Protein 9F1F (pdb70)

GO terms:
  GO:0005886 plasma membrane (C, IDA)
  GO:0048032 galacturonate binding (F, IDA)

Solvent-accessible surface area: 3442 Å² total; per-residue (Å²): 175,158,148,133,59,116,82,83,46,143,143,30,105,67,102,91,78,51,101,72,10,54,33,27,53,193,54,108,77,19,77,72,90,122,140,41,88,85,114

Radius of gyration: 12.89 Å; Cα contacts (8 Å, |Δi|>4): 8; chains: 1; bounding box: 40×14×13 Å

Foldseek 3Di:
DVVVVVVVVVVVVVVVVLVVVVVVCVVVVVDPSDDDPVD

B-factor: mean 1.84, std 1.48, range [0.18, 6.9]

Structure (mmCIF, N/CA/C/O backbone):
data_9F1F
#
_entry.id   9F1F
#
loop_
_atom_site.group_PDB
_atom_site.id
_atom_site.type_symbol
_atom_site.label_atom_id
_atom_site.label_alt_id
_atom_site.label_comp_id
_atom_site.label_asym_id
_atom_site.label_entity_id
_atom_site.label_seq_id
_atom_site.pdbx_PDB_ins_code
_atom_site.Cartn_x
_atom_site.Cartn_y
_atom_site.Cartn_z
_atom_site.occupancy
_atom_site.B_iso_or_equiv
_atom_site.auth_seq_id
_atom_site.auth_comp_id
_atom_site.auth_asym_id
_atom_site.auth_atom_id
_atom_site.pdbx_PDB_model_num
ATOM 1 N N . GLU A 1 1 ? 22.721 1.228 -3.962 1.00 1.40 160 GLU A N 1
ATOM 2 C CA . GLU A 1 1 ? 21.662 0.232 -4.271 1.00 1.26 160 GLU A CA 1
ATOM 3 C C . GLU A 1 1 ? 21.118 -0.393 -2.986 1.00 1.27 160 GLU A C 1
ATOM 4 O O . GLU A 1 1 ? 19.975 -0.855 -2.942 1.00 1.79 160 GLU A O 1
ATOM 18 N N . GLU A 1 2 ? 21.929 -0.415 -1.937 1.00 1.06 161 GLU A N 1
ATOM 19 C CA . GLU A 1 2 ? 21.461 -0.867 -0.635 1.00 1.03 161 GLU A CA 1
ATOM 20 C C . GLU A 1 2 ? 20.425 0.111 -0.098 1.00 0.88 161 GLU A C 1
ATOM 21 O O . GLU A 1 2 ? 19.433 -0.286 0.516 1.00 0.79 161 GLU A O 1
ATOM 33 N N . LYS A 1 3 ? 20.665 1.391 -0.352 1.00 0.90 162 LYS A N 1
ATOM 34 C CA . LYS A 1 3 ? 19.699 2.434 -0.045 1.00 0.81 162 LYS A CA 1
ATOM 35 C C . LYS A 1 3 ? 18.436 2.245 -0.876 1.00 0.66 162 LYS A C 1
ATOM 36 O O . LYS A 1 3 ? 17.331 2.414 -0.373 1.00 0.55 162 LYS A O 1
ATOM 55 N N . ARG A 1 4 ? 18.611 1.898 -2.151 1.00 0.71 163 ARG A N 1
ATOM 56 C CA . ARG A 1 4 ? 17.493 1.565 -3.022 1.00 0.67 163 ARG A CA 1
ATOM 57 C C . ARG A 1 4 ? 16.572 0.558 -2.354 1.00 0.55 163 ARG A C 1
ATOM 58 O O . ARG A 1 4 ? 15.359 0.744 -2.291 1.00 0.48 163 ARG A O 1
ATOM 79 N N . ALA A 1 5 ? 17.175 -0.504 -1.851 1.00 0.60 164 ALA A N 1
ATOM 80 C CA . ALA A 1 5 ? 16.447 -1.572 -1.185 1.00 0.58 164 ALA A CA 1
ATOM 81 C C . ALA A 1 5 ? 15.734 -1.064 0.063 1.00 0.47 164 ALA A C 1
ATOM 82 O O . ALA A 1 5 ? 14.710 -1.608 0.467 1.00 0.47 164 ALA A O 1
ATOM 89 N N . MET A 1 6 ? 16.271 -0.012 0.661 1.00 0.47 165 MET A N 1
ATOM 90 C CA . MET A 1 6 ? 15.634 0.616 1.811 1.00 0.47 165 MET A CA 1
ATOM 91 C C . MET A 1 6 ? 14.461 1.456 1.349 1.00 0.36 165 MET A C 1
ATOM 92 O O . MET A 1 6 ? 13.409 1.487 1.983 1.00 0.38 165 MET A O 1
ATOM 106 N N . ILE A 1 7 ? 14.649 2.108 0.221 1.00 0.31 166 ILE A N 1
ATOM 107 C CA . ILE A 1 7 ? 13.615 2.921 -0.378 1.00 0.28 166 ILE A CA 1
ATOM 108 C C . ILE A 1 7 ? 12.468 2.038 -0.843 1.00 0.20 166 ILE A C 1
ATOM 109 O O . ILE A 1 7 ? 11.297 2.378 -0.691 1.00 0.21 166 ILE A O 1
ATOM 125 N N . GLU A 1 8 ? 12.812 0.884 -1.387 1.00 0.22 167 GLU A N 1
ATOM 126 C CA . GLU A 1 8 ? 11.807 -0.048 -1.865 1.00 0.28 167 GLU A CA 1
ATOM 127 C C . GLU A 1 8 ? 11.312 -0.948 -0.751 1.00 0.28 167 GLU A C 1
ATOM 128 O O . GLU A 1 8 ? 10.473 -1.815 -0.967 1.00 0.35 167 GLU A O 1
ATOM 140 N N . ALA A 1 9 ? 11.836 -0.736 0.436 1.00 0.26 168 ALA A N 1
ATOM 141 C CA . ALA A 1 9 ? 11.260 -1.315 1.630 1.00 0.34 168 ALA A CA 1
ATOM 142 C C . ALA A 1 9 ? 10.188 -0.380 2.152 1.00 0.30 168 ALA A C 1
ATOM 143 O O . ALA A 1 9 ? 9.376 -0.734 3.005 1.00 0.40 168 ALA A O 1
ATOM 150 N N . LYS A 1 10 ? 10.209 0.829 1.616 1.00 0.22 169 LYS A N 1
ATOM 151 C CA . LYS A 1 10 ? 9.219 1.842 1.928 1.00 0.25 169 LYS A CA 1
ATOM 152 C C . LYS A 1 10 ? 8.174 1.884 0.837 1.00 0.24 169 LYS A C 1
ATOM 153 O O . LYS A 1 10 ? 6.979 1.915 1.113 1.00 0.28 169 LYS A O 1
ATOM 172 N N . ARG A 1 11 ? 8.633 1.891 -0.407 1.00 0.25 170 ARG A N 1
ATOM 173 C CA . ARG A 1 11 ? 7.748 1.701 -1.537 1.00 0.31 170 ARG A CA 1
ATOM 174 C C . ARG A 1 11 ? 7.116 0.339 -1.444 1.00 0.28 170 ARG A C 1
ATOM 175 O O . ARG A 1 11 ? 5.934 0.169 -1.704 1.00 0.32 170 ARG A O 1
ATOM 196 N N . GLY A 1 12 ? 7.926 -0.628 -1.058 1.00 0.25 171 GLY A N 1
ATOM 197 C CA . GLY A 1 12 ? 7.439 -1.964 -0.843 1.00 0.28 171 GLY A CA 1
ATOM 198 C C . GLY A 1 12 ? 6.387 -1.990 0.235 1.00 0.25 171 GLY A C 1
ATOM 199 O O . GLY A 1 12 ? 5.383 -2.681 0.120 1.00 0.29 171 GLY A O 1
ATOM 203 N N . GLU A 1 13 ? 6.617 -1.197 1.271 1.00 0.23 172 GLU A N 1
ATOM 204 C CA . GLU A 1 13 ? 5.682 -1.064 2.377 1.00 0.25 172 GLU A CA 1
ATOM 205 C C . GLU A 1 13 ? 4.417 -0.337 1.920 1.00 0.26 172 GLU A C 1
ATOM 206 O O . GLU A 1 13 ? 3.313 -0.617 2.387 1.00 0.28 172 GLU A O 1
ATOM 218 N N . ASP A 1 14 ? 4.591 0.598 0.999 1.00 0.28 173 ASP A N 1
ATOM 219 C CA . ASP A 1 14 ? 3.485 1.387 0.470 1.00 0.34 173 ASP A CA 1
ATOM 220 C C . ASP A 1 14 ? 2.677 0.587 -0.533 1.00 0.33 173 ASP A C 1
ATOM 221 O O . ASP A 1 14 ? 1.458 0.711 -0.607 1.00 0.35 173 ASP A O 1
ATOM 230 N N . LEU A 1 15 ? 3.366 -0.230 -1.301 1.00 0.33 174 LEU A N 1
ATOM 231 C CA . LEU A 1 15 ? 2.722 -1.169 -2.204 1.00 0.36 174 LEU A CA 1
ATOM 232 C C . LEU A 1 15 ? 2.035 -2.244 -1.390 1.00 0.32 174 LEU A C 1
ATOM 233 O O . LEU A 1 15 ? 0.970 -2.734 -1.742 1.00 0.34 174 LEU A O 1
ATOM 249 N N . LEU A 1 16 ? 2.670 -2.589 -0.287 1.00 0.29 175 LEU A N 1
ATOM 250 C CA . LEU A 1 16 ? 2.113 -3.498 0.692 1.00 0.29 175 LEU A CA 1
ATOM 251 C C . LEU A 1 16 ? 0.885 -2.883 1.337 1.00 0.27 175 LEU A C 1
ATOM 252 O O . LEU A 1 16 ? -0.030 -3.576 1.777 1.00 0.31 175 LEU A O 1
ATOM 268 N N . LYS A 1 17 ? 0.887 -1.568 1.382 1.00 0.27 176 LYS A N 1
ATOM 269 C CA . LYS A 1 17 ? -0.233 -0.806 1.868 1.00 0.29 176 LYS A CA 1
ATOM 270 C C . LYS A 1 17 ? -1.306 -0.786 0.808 1.00 0.29 176 LYS A C 1
ATOM 271 O O . LYS A 1 17 ? -2.486 -0.929 1.082 1.00 0.30 176 LYS A O 1
ATOM 290 N N . ALA A 1 18 ? -0.864 -0.620 -0.415 1.00 0.32 177 ALA A N 1
ATOM 291 C CA . ALA A 1 18 ? -1.759 -0.549 -1.549 1.00 0.36 177 ALA A CA 1
ATOM 292 C C . ALA A 1 18 ? -2.390 -1.901 -1.813 1.00 0.32 177 ALA A C 1
ATOM 293 O O . ALA A 1 18 ? -3.518 -1.993 -2.293 1.00 0.33 177 ALA A O 1
ATOM 300 N N . GLU A 1 19 ? -1.661 -2.951 -1.477 1.00 0.30 178 GLU A N 1
ATOM 301 C CA . GLU A 1 19 ? -2.178 -4.296 -1.603 1.00 0.30 178 GLU A CA 1
ATOM 302 C C . GLU A 1 19 ? -3.077 -4.595 -0.417 1.00 0.23 178 GLU A C 1
ATOM 303 O O . GLU A 1 19 ? -3.928 -5.478 -0.458 1.00 0.23 178 GLU A O 1
ATOM 315 N N . GLU A 1 20 ? -2.843 -3.857 0.647 1.00 0.22 179 GLU A N 1
ATOM 316 C CA . GLU A 1 20 ? -3.677 -3.887 1.820 1.00 0.25 179 GLU A CA 1
ATOM 317 C C . GLU A 1 20 ? -4.995 -3.202 1.529 1.00 0.24 179 GLU A C 1
ATOM 318 O O . GLU A 1 20 ? -6.054 -3.679 1.918 1.00 0.28 179 GLU A O 1
ATOM 330 N N . LEU A 1 21 ? -4.926 -2.077 0.835 1.00 0.26 180 LEU A N 1
ATOM 331 C CA . LEU A 1 21 ? -6.126 -1.424 0.370 1.00 0.31 180 LEU A CA 1
ATOM 332 C C . LEU A 1 21 ? -6.771 -2.282 -0.676 1.00 0.35 180 LEU A C 1
ATOM 333 O O . LEU A 1 21 ? -7.972 -2.269 -0.833 1.00 0.70 180 LEU A O 1
ATOM 349 N N . ALA A 1 22 ? -5.965 -3.071 -1.348 1.00 0.21 181 ALA A N 1
ATOM 350 C CA . ALA A 1 22 ? -6.484 -4.045 -2.274 1.00 0.24 181 ALA A CA 1
ATOM 351 C C . ALA A 1 22 ? -7.191 -5.132 -1.489 1.00 0.21 181 ALA A C 1
ATOM 352 O O . ALA A 1 22 ? -8.205 -5.671 -1.918 1.00 0.31 181 ALA A O 1
ATOM 359 N N . ALA A 1 23 ? -6.649 -5.421 -0.310 1.00 0.21 182 ALA A N 1
ATOM 360 C CA . ALA A 1 23 ? -7.232 -6.407 0.583 1.00 0.34 182 ALA A CA 1
ATOM 361 C C . ALA A 1 23 ? -8.530 -5.891 1.202 1.00 0.39 182 ALA A C 1
ATOM 362 O O . ALA A 1 23 ? -9.372 -6.666 1.652 1.00 0.57 182 ALA A O 1
ATOM 369 N N . LYS A 1 24 ? -8.686 -4.577 1.228 1.00 0.36 183 LYS A N 1
ATOM 370 C CA . LYS A 1 24 ? -9.913 -3.968 1.714 1.00 0.48 183 LYS A CA 1
ATOM 371 C C . LYS A 1 24 ? -10.886 -3.780 0.578 1.00 0.50 183 LYS A C 1
ATOM 372 O O . LYS A 1 24 ? -12.053 -4.136 0.660 1.00 0.61 183 LYS A O 1
ATOM 391 N N . TYR A 1 25 ? -10.373 -3.199 -0.475 1.00 0.44 184 TYR A N 1
ATOM 392 C CA . TYR A 1 25 ? -11.158 -2.798 -1.620 1.00 0.51 184 TYR A CA 1
ATOM 393 C C . TYR A 1 25 ? -11.654 -3.985 -2.431 1.00 0.56 184 TYR A C 1
ATOM 394 O O . TYR A 1 25 ? -12.605 -3.852 -3.199 1.00 0.73 184 TYR A O 1
ATOM 412 N N . ARG A 1 26 ? -11.015 -5.141 -2.267 1.00 0.52 185 ARG A N 1
ATOM 413 C CA . ARG A 1 26 ? -11.562 -6.384 -2.796 1.00 0.65 185 ARG A CA 1
ATOM 414 C C . ARG A 1 26 ? -12.932 -6.636 -2.176 1.00 0.78 185 ARG A C 1
ATOM 415 O O . ARG A 1 26 ? -13.765 -7.358 -2.722 1.00 0.93 185 ARG A O 1
ATOM 436 N N . ALA A 1 27 ? -13.141 -6.021 -1.021 1.00 0.81 186 ALA A N 1
ATOM 437 C CA . ALA A 1 27 ? -14.430 -5.998 -0.375 1.00 1.05 186 ALA A CA 1
ATOM 438 C C . ALA A 1 27 ? -15.116 -4.690 -0.732 1.00 1.15 186 ALA A C 1
ATOM 439 O O . ALA A 1 27 ? -14.912 -3.669 -0.076 1.00 1.55 186 ALA A O 1
ATOM 446 N N . THR A 1 28 ? -15.895 -4.731 -1.802 1.00 1.29 187 THR A N 1
ATOM 447 C CA . THR A 1 28 ? -16.561 -3.558 -2.368 1.00 1.49 187 THR A CA 1
ATOM 448 C C . THR A 1 28 ? -17.410 -2.794 -1.342 1.00 1.47 187 THR A C 1
ATOM 449 O O . THR A 1 28 ? -17.838 -1.665 -1.598 1.00 1.63 187 THR A O 1
ATOM 460 N N . GLY A 1 29 ? -17.647 -3.408 -0.191 1.00 1.91 188 GLY A N 1
ATOM 461 C CA . GLY A 1 29 ? -18.288 -2.716 0.915 1.00 2.73 188 GLY A CA 1
ATOM 462 C C . GLY A 1 29 ? -17.524 -1.464 1.315 1.00 2.90 188 GLY A C 1
ATOM 463 O O . GLY A 1 29 ? -18.082 -0.538 1.906 1.00 3.61 188 GLY A O 1
ATOM 467 N N . THR A 1 30 ? -16.241 -1.440 0.978 1.00 2.54 189 THR A N 1
ATOM 468 C CA . THR A 1 30 ? -15.402 -0.272 1.177 1.00 2.84 189 THR A CA 1
ATOM 469 C C . THR A 1 30 ? -15.638 0.733 0.054 1.00 2.85 189 THR A C 1
ATOM 470 O O . THR A 1 30 ? -14.720 1.101 -0.675 1.00 3.29 189 THR A O 1
ATOM 481 N N . ALA A 1 31 ? -16.881 1.166 -0.064 1.00 2.63 190 ALA A N 1
ATOM 482 C CA . ALA A 1 31 ? -17.329 2.013 -1.173 1.00 2.90 190 ALA A CA 1
ATOM 483 C C . ALA A 1 31 ? -16.538 3.325 -1.350 1.00 3.13 190 ALA A C 1
ATOM 484 O O . ALA A 1 31 ? -16.246 3.695 -2.487 1.00 3.49 190 ALA A O 1
ATOM 491 N N . PRO A 1 32 ? -16.188 4.059 -0.262 1.00 3.16 191 PRO A N 1
ATOM 492 C CA . PRO A 1 32 ? -15.514 5.365 -0.374 1.00 3.50 191 PRO A CA 1
ATOM 493 C C . PRO A 1 32 ? -14.310 5.371 -1.321 1.00 3.41 191 PRO A C 1
ATOM 494 O O . PRO A 1 32 ? -14.202 6.258 -2.170 1.00 3.85 191 PRO A O 1
ATOM 505 N N . LYS A 1 33 ? -13.416 4.389 -1.178 1.00 3.02 192 LYS A N 1
ATOM 506 C CA . LYS A 1 33 ? -12.168 4.364 -1.943 1.00 3.17 192 LYS A CA 1
ATOM 507 C C . LYS A 1 33 ? -11.412 5.664 -1.739 1.00 3.35 192 LYS A C 1
ATOM 508 O O . LYS A 1 33 ? -11.264 6.480 -2.654 1.00 3.80 192 LYS A O 1
ATOM 527 N N . LYS A 1 34 ? -10.942 5.834 -0.524 1.00 3.14 193 LYS A N 1
ATOM 528 C CA . LYS A 1 34 ? -10.306 7.065 -0.093 1.00 3.35 193 LYS A CA 1
ATOM 529 C C . LYS A 1 34 ? -9.739 6.854 1.295 1.00 2.92 193 LYS A C 1
ATOM 530 O O . LYS A 1 34 ? -9.821 5.755 1.829 1.00 2.94 193 LYS A O 1
ATOM 549 N N . ILE A 1 35 ? -9.172 7.895 1.877 1.00 2.91 194 ILE A N 1
ATOM 550 C CA . ILE A 1 35 ? -8.843 7.862 3.287 1.00 2.74 194 ILE A CA 1
ATOM 551 C C . ILE A 1 35 ? -10.132 7.803 4.090 1.00 2.88 194 ILE A C 1
ATOM 552 O O . ILE A 1 35 ? -10.880 8.778 4.165 1.00 3.52 194 ILE A O 1
ATOM 568 N N . LEU A 1 36 ? -10.405 6.638 4.638 1.00 2.77 195 LEU A N 1
ATOM 569 C CA . LEU A 1 36 ? -11.628 6.399 5.375 1.00 3.24 195 LEU A CA 1
ATOM 570 C C . LEU A 1 36 ? -11.295 5.787 6.729 1.00 3.60 195 LEU A C 1
ATOM 571 O O . LEU A 1 36 ? -10.123 5.694 7.098 1.00 3.95 195 LEU A O 1
ATOM 587 N N . GLY A 1 37 ? -12.319 5.365 7.459 1.00 4.04 196 GLY A N 1
ATOM 588 C CA . GLY A 1 37 ? -12.129 4.845 8.805 1.00 4.82 196 GLY A CA 1
ATOM 589 C C . GLY A 1 37 ? -11.593 3.425 8.825 1.00 4.86 196 GLY A C 1
ATOM 590 O O . GLY A 1 37 ? -12.016 2.604 9.637 1.00 5.59 196 GLY A O 1
ATOM 594 N N . ILE A 1 38 ? -10.667 3.152 7.922 1.00 4.38 197 ILE A N 1
ATOM 595 C CA . ILE A 1 38 ? -9.992 1.869 7.832 1.00 4.67 197 ILE A CA 1
ATOM 596 C C . ILE A 1 38 ? -8.937 1.936 6.729 1.00 4.06 197 ILE A C 1
ATOM 597 O O . ILE A 1 38 ? -9.207 1.659 5.560 1.00 4.27 197 ILE A O 1
ATOM 613 N N . PHE A 1 39 ? -7.734 2.331 7.105 1.00 3.68 198 PHE A N 1
ATOM 614 C CA . PHE A 1 39 ? -6.693 2.609 6.127 1.00 3.35 198 PHE A CA 1
ATOM 615 C C . PHE A 1 39 ? -5.324 2.447 6.776 1.00 4.02 198 PHE A C 1
ATOM 616 O O . PHE A 1 39 ? -4.758 1.333 6.715 1.00 4.41 198 PHE A O 1
ATOM 634 N N . GLU A 1 1 ? 22.558 1.008 -4.052 1.00 1.40 160 GLU A N 2
ATOM 635 C CA . GLU A 1 1 ? 21.446 0.057 -4.309 1.00 1.26 160 GLU A CA 2
ATOM 636 C C . GLU A 1 1 ? 20.851 -0.444 -2.994 1.00 1.27 160 GLU A C 2
ATOM 637 O O . GLU A 1 1 ? 19.659 -0.735 -2.918 1.00 1.79 160 GLU A O 2
ATOM 651 N N . GLU A 1 2 ? 21.680 -0.542 -1.960 1.00 1.06 161 GLU A N 2
ATOM 652 C CA . GLU A 1 2 ? 21.202 -0.914 -0.632 1.00 1.03 161 GLU A CA 2
ATOM 653 C C . GLU A 1 2 ? 20.144 0.069 -0.162 1.00 0.88 161 GLU A C 2
ATOM 654 O O . GLU A 1 2 ? 19.090 -0.329 0.335 1.00 0.79 161 GLU A O 2
ATOM 666 N N . LYS A 1 3 ? 20.425 1.353 -0.337 1.00 0.90 162 LYS A N 2
ATOM 667 C CA . LYS A 1 3 ? 19.455 2.384 -0.015 1.00 0.81 162 LYS A CA 2
ATOM 668 C C . LYS A 1 3 ? 18.237 2.260 -0.917 1.00 0.66 162 LYS A C 2
ATOM 669 O O . LYS A 1 3 ? 17.114 2.421 -0.461 1.00 0.55 162 LYS A O 2
ATOM 688 N N . ARG A 1 4 ? 18.466 1.974 -2.198 1.00 0.71 163 ARG A N 2
ATOM 689 C CA . ARG A 1 4 ? 17.378 1.720 -3.129 1.00 0.67 163 ARG A CA 2
ATOM 690 C C . ARG A 1 4 ? 16.429 0.675 -2.569 1.00 0.55 163 ARG A C 2
ATOM 691 O O . ARG A 1 4 ? 15.228 0.902 -2.457 1.00 0.48 163 ARG A O 2
ATOM 712 N N . ALA A 1 5 ? 16.994 -0.465 -2.217 1.00 0.60 164 ALA A N 2
ATOM 713 C CA . ALA A 1 5 ? 16.231 -1.577 -1.678 1.00 0.58 164 ALA A CA 2
ATOM 714 C C . ALA A 1 5 ? 15.532 -1.183 -0.384 1.00 0.47 164 ALA A C 2
ATOM 715 O O . ALA A 1 5 ? 14.430 -1.645 -0.096 1.00 0.47 164 ALA A O 2
ATOM 722 N N . MET A 1 6 ? 16.174 -0.315 0.378 1.00 0.47 165 MET A N 2
ATOM 723 C CA . MET A 1 6 ? 15.599 0.208 1.606 1.00 0.47 165 MET A CA 2
ATOM 724 C C . MET A 1 6 ? 14.431 1.129 1.291 1.00 0.36 165 MET A C 2
ATOM 725 O O . MET A 1 6 ? 13.409 1.129 1.978 1.00 0.38 165 MET A O 2
ATOM 739 N N . ILE A 1 7 ? 14.581 1.887 0.225 1.00 0.31 166 ILE A N 2
ATOM 740 C CA . ILE A 1 7 ? 13.542 2.781 -0.236 1.00 0.28 166 ILE A CA 2
ATOM 741 C C . ILE A 1 7 ? 12.388 1.976 -0.811 1.00 0.20 166 ILE A C 2
ATOM 742 O O . ILE A 1 7 ? 11.222 2.307 -0.607 1.00 0.21 166 ILE A O 2
ATOM 758 N N . GLU A 1 8 ? 12.714 0.892 -1.497 1.00 0.22 167 GLU A N 2
ATOM 759 C CA . GLU A 1 8 ? 11.696 0.017 -2.057 1.00 0.28 167 GLU A CA 2
ATOM 760 C C . GLU A 1 8 ? 11.156 -0.931 -1.007 1.00 0.28 167 GLU A C 2
ATOM 761 O O . GLU A 1 8 ? 10.287 -1.748 -1.287 1.00 0.35 167 GLU A O 2
ATOM 773 N N . ALA A 1 9 ? 11.680 -0.820 0.192 1.00 0.26 168 ALA A N 2
ATOM 774 C CA . ALA A 1 9 ? 11.096 -1.485 1.333 1.00 0.34 168 ALA A CA 2
ATOM 775 C C . ALA A 1 9 ? 10.069 -0.566 1.961 1.00 0.30 168 ALA A C 2
ATOM 776 O O . ALA A 1 9 ? 9.232 -0.984 2.751 1.00 0.40 168 ALA A O 2
ATOM 783 N N . LYS A 1 10 ? 10.148 0.698 1.584 1.00 0.22 169 LYS A N 2
ATOM 784 C CA . LYS A 1 10 ? 9.212 1.705 2.050 1.00 0.25 169 LYS A CA 2
ATOM 785 C C . LYS A 1 10 ? 8.164 1.959 0.990 1.00 0.24 169 LYS A C 2
ATOM 786 O O . LYS A 1 10 ? 6.985 2.112 1.293 1.00 0.28 169 LYS A O 2
ATOM 805 N N . ARG A 1 11 ? 8.602 2.014 -0.258 1.00 0.25 170 ARG A N 2
ATOM 806 C CA . ARG A 1 11 ? 7.684 1.946 -1.369 1.00 0.31 170 ARG A CA 2
ATOM 807 C C . ARG A 1 11 ? 7.025 0.592 -1.348 1.00 0.28 170 ARG A C 2
ATOM 808 O O . ARG A 1 11 ? 5.836 0.460 -1.578 1.00 0.32 170 ARG A O 2
ATOM 829 N N . GLY A 1 12 ? 7.830 -0.407 -1.038 1.00 0.25 171 GLY A N 2
ATOM 830 C CA . GLY A 1 12 ? 7.330 -1.742 -0.870 1.00 0.28 171 GLY A CA 2
ATOM 831 C C . GLY A 1 12 ? 6.331 -1.817 0.255 1.00 0.25 171 GLY A C 2
ATOM 832 O O . GLY A 1 12 ? 5.335 -2.517 0.163 1.00 0.29 171 GLY A O 2
ATOM 836 N N . GLU A 1 13 ? 6.604 -1.068 1.312 1.00 0.23 172 GLU A N 2
ATOM 837 C CA . GLU A 1 13 ? 5.708 -0.977 2.455 1.00 0.25 172 GLU A CA 2
ATOM 838 C C . GLU A 1 13 ? 4.414 -0.270 2.062 1.00 0.26 172 GLU A C 2
ATOM 839 O O . GLU A 1 13 ? 3.332 -0.607 2.541 1.00 0.28 172 GLU A O 2
ATOM 851 N N . ASP A 1 14 ? 4.546 0.703 1.177 1.00 0.28 173 ASP A N 2
ATOM 852 C CA . ASP A 1 14 ? 3.415 1.493 0.706 1.00 0.34 173 ASP A CA 2
ATOM 853 C C . ASP A 1 14 ? 2.597 0.716 -0.303 1.00 0.33 173 ASP A C 2
ATOM 854 O O . ASP A 1 14 ? 1.374 0.809 -0.337 1.00 0.35 173 ASP A O 2
ATOM 863 N N . LEU A 1 15 ? 3.287 -0.044 -1.127 1.00 0.33 174 LEU A N 2
ATOM 864 C CA . LEU A 1 15 ? 2.651 -0.930 -2.081 1.00 0.36 174 LEU A CA 2
ATOM 865 C C . LEU A 1 15 ? 2.003 -2.081 -1.343 1.00 0.32 174 LEU A C 2
ATOM 866 O O . LEU A 1 15 ? 0.959 -2.588 -1.740 1.00 0.34 174 LEU A O 2
ATOM 882 N N . LEU A 1 16 ? 2.653 -2.475 -0.262 1.00 0.29 175 LEU A N 2
ATOM 883 C CA . LEU A 1 16 ? 2.127 -3.459 0.663 1.00 0.29 175 LEU A CA 2
ATOM 884 C C . LEU A 1 16 ? 0.878 -2.912 1.326 1.00 0.27 175 LEU A C 2
ATOM 885 O O . LEU A 1 16 ? -0.092 -3.618 1.566 1.00 0.31 175 LEU A O 2
ATOM 901 N N . LYS A 1 17 ? 0.920 -1.631 1.607 1.00 0.27 176 LYS A N 2
ATOM 902 C CA . LYS A 1 17 ? -0.202 -0.937 2.173 1.00 0.29 176 LYS A CA 2
ATOM 903 C C . LYS A 1 17 ? -1.289 -0.819 1.132 1.00 0.29 176 LYS A C 2
ATOM 904 O O . LYS A 1 17 ? -2.475 -0.909 1.421 1.00 0.30 176 LYS A O 2
ATOM 923 N N . ALA A 1 18 ? -0.856 -0.638 -0.091 1.00 0.32 177 ALA A N 2
ATOM 924 C CA . ALA A 1 18 ? -1.763 -0.500 -1.207 1.00 0.36 177 ALA A CA 2
ATOM 925 C C . ALA A 1 18 ? -2.373 -1.839 -1.565 1.00 0.32 177 ALA A C 2
ATOM 926 O O . ALA A 1 18 ? -3.474 -1.907 -2.100 1.00 0.33 177 ALA A O 2
ATOM 933 N N . GLU A 1 19 ? -1.653 -2.907 -1.256 1.00 0.30 178 GLU A N 2
ATOM 934 C CA . GLU A 1 19 ? -2.158 -4.247 -1.477 1.00 0.30 178 GLU A CA 2
ATOM 935 C C . GLU A 1 19 ? -3.073 -4.615 -0.321 1.00 0.23 178 GLU A C 2
ATOM 936 O O . GLU A 1 19 ? -3.946 -5.471 -0.432 1.00 0.23 178 GLU A O 2
ATOM 948 N N . GLU A 1 20 ? -2.831 -3.953 0.793 1.00 0.22 179 GLU A N 2
ATOM 949 C CA . GLU A 1 20 ? -3.697 -3.999 1.939 1.00 0.25 179 GLU A CA 2
ATOM 950 C C . GLU A 1 20 ? -5.000 -3.293 1.622 1.00 0.24 179 GLU A C 2
ATOM 951 O O . GLU A 1 20 ? -6.081 -3.788 1.925 1.00 0.28 179 GLU A O 2
ATOM 963 N N . LEU A 1 21 ? -4.893 -2.128 0.996 1.00 0.26 180 LEU A N 2
ATOM 964 C CA . LEU A 1 21 ? -6.065 -1.445 0.501 1.00 0.31 180 LEU A CA 2
ATOM 965 C C . LEU A 1 21 ? -6.695 -2.278 -0.574 1.00 0.35 180 LEU A C 2
ATOM 966 O O . LEU A 1 21 ? -7.904 -2.328 -0.688 1.00 0.70 180 LEU A O 2
ATOM 982 N N . ALA A 1 22 ? -5.864 -2.975 -1.322 1.00 0.21 181 ALA A N 2
ATOM 983 C CA . ALA A 1 22 ? -6.349 -3.875 -2.339 1.00 0.24 181 ALA A CA 2
ATOM 984 C C . ALA A 1 22 ? -7.151 -4.969 -1.672 1.00 0.21 181 ALA A C 2
ATOM 985 O O . ALA A 1 22 ? -8.213 -5.356 -2.147 1.00 0.31 181 ALA A O 2
ATOM 992 N N . ALA A 1 23 ? -6.644 -5.429 -0.533 1.00 0.21 182 ALA A N 2
ATOM 993 C CA . ALA A 1 23 ? -7.320 -6.446 0.252 1.00 0.34 182 ALA A CA 2
ATOM 994 C C . ALA A 1 23 ? -8.674 -5.946 0.736 1.00 0.39 182 ALA A C 2
ATOM 995 O O . ALA A 1 23 ? -9.673 -6.662 0.657 1.00 0.57 182 ALA A O 2
ATOM 1002 N N . LYS A 1 24 ? -8.701 -4.708 1.218 1.00 0.36 183 LYS A N 2
ATOM 1003 C CA . LYS A 1 24 ? -9.939 -4.095 1.674 1.00 0.48 183 LYS A CA 2
ATOM 1004 C C . LYS A 1 24 ? -10.878 -3.934 0.510 1.00 0.50 183 LYS A C 2
ATOM 1005 O O . LYS A 1 24 ? -12.035 -4.332 0.555 1.00 0.61 183 LYS A O 2
ATOM 1024 N N . TYR A 1 25 ? -10.340 -3.337 -0.524 1.00 0.44 184 TYR A N 2
ATOM 1025 C CA . TYR A 1 25 ? -11.070 -2.997 -1.721 1.00 0.51 184 TYR A CA 2
ATOM 1026 C C . TYR A 1 25 ? -11.682 -4.212 -2.401 1.00 0.56 184 TYR A C 2
ATOM 1027 O O . TYR A 1 25 ? -12.757 -4.115 -2.986 1.00 0.73 184 TYR A O 2
ATOM 1045 N N . ARG A 1 26 ? -10.994 -5.342 -2.346 1.00 0.52 185 ARG A N 2
ATOM 1046 C CA . ARG A 1 26 ? -11.553 -6.598 -2.827 1.00 0.65 185 ARG A CA 2
ATOM 1047 C C . ARG A 1 26 ? -12.875 -6.903 -2.145 1.00 0.78 185 ARG A C 2
ATOM 1048 O O . ARG A 1 26 ? -13.753 -7.546 -2.712 1.00 0.93 185 ARG A O 2
ATOM 1069 N N . ALA A 1 27 ? -12.992 -6.442 -0.918 1.00 0.81 186 ALA A N 2
ATOM 1070 C CA . ALA A 1 27 ? -14.200 -6.635 -0.134 1.00 1.05 186 ALA A CA 2
ATOM 1071 C C . ALA A 1 27 ? -15.137 -5.427 -0.236 1.00 1.15 186 ALA A C 2
ATOM 1072 O O . ALA A 1 27 ? -16.357 -5.569 -0.174 1.00 1.55 186 ALA A O 2
ATOM 1079 N N . THR A 1 28 ? -14.559 -4.240 -0.381 1.00 1.29 187 THR A N 2
ATOM 1080 C CA . THR A 1 28 ? -15.333 -3.010 -0.502 1.00 1.49 187 THR A CA 2
ATOM 1081 C C . THR A 1 28 ? -15.992 -2.900 -1.872 1.00 1.47 187 THR A C 2
ATOM 1082 O O . THR A 1 28 ? -17.015 -2.235 -2.043 1.00 1.63 187 THR A O 2
ATOM 1093 N N . GLY A 1 29 ? -15.405 -3.580 -2.835 1.00 1.91 188 GLY A N 2
ATOM 1094 C CA . GLY A 1 29 ? -15.850 -3.469 -4.203 1.00 2.73 188 GLY A CA 2
ATOM 1095 C C . GLY A 1 29 ? -15.164 -2.319 -4.901 1.00 2.90 188 GLY A C 2
ATOM 1096 O O . GLY A 1 29 ? -15.833 -1.458 -5.469 1.00 3.61 188 GLY A O 2
ATOM 1100 N N . THR A 1 30 ? -13.822 -2.366 -4.874 1.00 2.54 189 THR A N 2
ATOM 1101 C CA . THR A 1 30 ? -12.919 -1.297 -5.344 1.00 2.84 189 THR A CA 2
ATOM 1102 C C . THR A 1 30 ? -13.644 -0.018 -5.751 1.00 2.85 189 THR A C 2
ATOM 1103 O O . THR A 1 30 ? -13.750 0.310 -6.930 1.00 3.29 189 THR A O 2
ATOM 1114 N N . ALA A 1 31 ? -14.134 0.702 -4.754 1.00 2.63 190 ALA A N 2
ATOM 1115 C CA . ALA A 1 31 ? -14.932 1.895 -4.999 1.00 2.90 190 ALA A CA 2
ATOM 1116 C C . ALA A 1 31 ? -14.108 3.189 -4.927 1.00 3.13 190 ALA A C 2
ATOM 1117 O O . ALA A 1 31 ? -14.044 3.915 -5.916 1.00 3.49 190 ALA A O 2
ATOM 1124 N N . PRO A 1 32 ? -13.443 3.505 -3.793 1.00 3.16 191 PRO A N 2
ATOM 1125 C CA . PRO A 1 32 ? -12.781 4.809 -3.640 1.00 3.50 191 PRO A CA 2
ATOM 1126 C C . PRO A 1 32 ? -11.501 4.969 -4.472 1.00 3.41 191 PRO A C 2
ATOM 1127 O O . PRO A 1 32 ? -11.388 5.923 -5.241 1.00 3.85 191 PRO A O 2
ATOM 1138 N N . LYS A 1 33 ? -10.566 4.027 -4.343 1.00 3.02 192 LYS A N 2
ATOM 1139 C CA . LYS A 1 33 ? -9.247 4.132 -4.980 1.00 3.17 192 LYS A CA 2
ATOM 1140 C C . LYS A 1 33 ? -8.630 5.497 -4.717 1.00 3.35 192 LYS A C 2
ATOM 1141 O O . LYS A 1 33 ? -8.215 6.205 -5.637 1.00 3.80 192 LYS A O 2
ATOM 1160 N N . LYS A 1 34 ? -8.587 5.847 -3.450 1.00 3.14 193 LYS A N 2
ATOM 1161 C CA . LYS A 1 34 ? -8.099 7.145 -3.015 1.00 3.35 193 LYS A CA 2
ATOM 1162 C C . LYS A 1 34 ? -8.056 7.173 -1.499 1.00 2.92 193 LYS A C 2
ATOM 1163 O O . LYS A 1 34 ? -8.412 6.191 -0.854 1.00 2.94 193 LYS A O 2
ATOM 1182 N N . ILE A 1 35 ? -7.622 8.286 -0.937 1.00 2.91 194 ILE A N 2
ATOM 1183 C CA . ILE A 1 35 ? -7.701 8.472 0.495 1.00 2.74 194 ILE A CA 2
ATOM 1184 C C . ILE A 1 35 ? -9.143 8.724 0.903 1.00 2.88 194 ILE A C 2
ATOM 1185 O O . ILE A 1 35 ? -9.802 9.632 0.393 1.00 3.52 194 ILE A O 2
ATOM 1201 N N . LEU A 1 36 ? -9.627 7.907 1.812 1.00 2.77 195 LEU A N 2
ATOM 1202 C CA . LEU A 1 36 ? -10.998 7.982 2.264 1.00 3.24 195 LEU A CA 2
ATOM 1203 C C . LEU A 1 36 ? -11.034 7.924 3.785 1.00 3.60 195 LEU A C 2
ATOM 1204 O O . LEU A 1 36 ? -10.005 8.139 4.435 1.00 3.95 195 LEU A O 2
ATOM 1220 N N . GLY A 1 37 ? -12.207 7.664 4.351 1.00 4.04 196 GLY A N 2
ATOM 1221 C CA . GLY A 1 37 ? -12.338 7.561 5.796 1.00 4.82 196 GLY A CA 2
ATOM 1222 C C . GLY A 1 37 ? -11.388 6.539 6.391 1.00 4.86 196 GLY A C 2
ATOM 1223 O O . GLY A 1 37 ? -10.897 6.704 7.506 1.00 5.59 196 GLY A O 2
ATOM 1227 N N . ILE A 1 38 ? -11.112 5.495 5.627 1.00 4.38 197 ILE A N 2
ATOM 1228 C CA . ILE A 1 38 ? -10.190 4.454 6.047 1.00 4.67 197 ILE A CA 2
ATOM 1229 C C . ILE A 1 38 ? -9.003 4.420 5.101 1.00 4.06 197 ILE A C 2
ATOM 1230 O O . ILE A 1 38 ? -9.101 4.895 3.969 1.00 4.27 197 ILE A O 2
ATOM 1246 N N . PHE A 1 39 ? -7.890 3.877 5.566 1.00 3.68 198 PHE A N 2
ATOM 1247 C CA . PHE A 1 39 ? -6.721 3.687 4.721 1.00 3.35 198 PHE A CA 2
ATOM 1248 C C . PHE A 1 39 ? -5.634 2.983 5.518 1.00 4.02 198 PHE A C 2
ATOM 1249 O O . PHE A 1 39 ? -5.726 1.752 5.685 1.00 4.41 198 PHE A O 2
ATOM 1267 N N . GLU A 1 1 ? 22.909 4.204 -2.661 1.00 1.40 160 GLU A N 3
ATOM 1268 C CA . GLU A 1 1 ? 22.432 2.801 -2.607 1.00 1.26 160 GLU A CA 3
ATOM 1269 C C . GLU A 1 1 ? 22.268 2.391 -1.147 1.00 1.27 160 GLU A C 3
ATOM 1270 O O . GLU A 1 1 ? 22.489 3.215 -0.259 1.00 1.79 160 GLU A O 3
ATOM 1284 N N . GLU A 1 2 ? 21.874 1.134 -0.907 1.00 1.06 161 GLU A N 3
ATOM 1285 C CA . GLU A 1 2 ? 21.512 0.647 0.429 1.00 1.03 161 GLU A CA 3
ATOM 1286 C C . GLU A 1 2 ? 20.224 1.300 0.901 1.00 0.88 161 GLU A C 3
ATOM 1287 O O . GLU A 1 2 ? 19.212 0.627 1.094 1.00 0.79 161 GLU A O 3
ATOM 1299 N N . LYS A 1 3 ? 20.257 2.616 1.062 1.00 0.90 162 LYS A N 3
ATOM 1300 C CA . LYS A 1 3 ? 19.056 3.368 1.350 1.00 0.81 162 LYS A CA 3
ATOM 1301 C C . LYS A 1 3 ? 18.077 3.190 0.203 1.00 0.66 162 LYS A C 3
ATOM 1302 O O . LYS A 1 3 ? 16.876 3.180 0.403 1.00 0.55 162 LYS A O 3
ATOM 1321 N N . ARG A 1 4 ? 18.620 3.038 -0.999 1.00 0.71 163 ARG A N 3
ATOM 1322 C CA . ARG A 1 4 ? 17.835 2.714 -2.179 1.00 0.67 163 ARG A CA 3
ATOM 1323 C C . ARG A 1 4 ? 16.879 1.559 -1.907 1.00 0.55 163 ARG A C 3
ATOM 1324 O O . ARG A 1 4 ? 15.665 1.683 -2.087 1.00 0.48 163 ARG A O 3
ATOM 1345 N N . ALA A 1 5 ? 17.440 0.443 -1.474 1.00 0.60 164 ALA A N 3
ATOM 1346 C CA . ALA A 1 5 ? 16.658 -0.745 -1.171 1.00 0.58 164 ALA A CA 3
ATOM 1347 C C . ALA A 1 5 ? 15.797 -0.527 0.063 1.00 0.47 164 ALA A C 3
ATOM 1348 O O . ALA A 1 5 ? 14.703 -1.070 0.172 1.00 0.47 164 ALA A O 3
ATOM 1355 N N . MET A 1 6 ? 16.293 0.286 0.982 1.00 0.47 165 MET A N 3
ATOM 1356 C CA . MET A 1 6 ? 15.553 0.629 2.185 1.00 0.47 165 MET A CA 3
ATOM 1357 C C . MET A 1 6 ? 14.315 1.434 1.826 1.00 0.36 165 MET A C 3
ATOM 1358 O O . MET A 1 6 ? 13.245 1.263 2.409 1.00 0.38 165 MET A O 3
ATOM 1372 N N . ILE A 1 7 ? 14.469 2.294 0.840 1.00 0.31 166 ILE A N 3
ATOM 1373 C CA . ILE A 1 7 ? 13.372 3.077 0.322 1.00 0.28 166 ILE A CA 3
ATOM 1374 C C . ILE A 1 7 ? 12.434 2.176 -0.457 1.00 0.20 166 ILE A C 3
ATOM 1375 O O . ILE A 1 7 ? 11.222 2.374 -0.472 1.00 0.21 166 ILE A O 3
ATOM 1391 N N . GLU A 1 8 ? 12.998 1.160 -1.083 1.00 0.22 167 GLU A N 3
ATOM 1392 C CA . GLU A 1 8 ? 12.206 0.223 -1.850 1.00 0.28 167 GLU A CA 3
ATOM 1393 C C . GLU A 1 8 ? 11.524 -0.780 -0.934 1.00 0.28 167 GLU A C 3
ATOM 1394 O O . GLU A 1 8 ? 10.617 -1.498 -1.344 1.00 0.35 167 GLU A O 3
ATOM 1406 N N . ALA A 1 9 ? 11.958 -0.815 0.312 1.00 0.26 168 ALA A N 3
ATOM 1407 C CA . ALA A 1 9 ? 11.256 -1.555 1.338 1.00 0.34 168 ALA A CA 3
ATOM 1408 C C . ALA A 1 9 ? 10.061 -0.745 1.804 1.00 0.30 168 ALA A C 3
ATOM 1409 O O . ALA A 1 9 ? 9.125 -1.264 2.407 1.00 0.40 168 ALA A O 3
ATOM 1416 N N . LYS A 1 10 ? 10.110 0.541 1.502 1.00 0.22 169 LYS A N 3
ATOM 1417 C CA . LYS A 1 10 ? 9.014 1.446 1.789 1.00 0.25 169 LYS A CA 3
ATOM 1418 C C . LYS A 1 10 ? 8.109 1.542 0.582 1.00 0.24 169 LYS A C 3
ATOM 1419 O O . LYS A 1 10 ? 6.907 1.740 0.708 1.00 0.28 169 LYS A O 3
ATOM 1438 N N . ARG A 1 11 ? 8.709 1.426 -0.590 1.00 0.25 170 ARG A N 3
ATOM 1439 C CA . ARG A 1 11 ? 7.965 1.185 -1.806 1.00 0.31 170 ARG A CA 3
ATOM 1440 C C . ARG A 1 11 ? 7.264 -0.144 -1.686 1.00 0.28 170 ARG A C 3
ATOM 1441 O O . ARG A 1 11 ? 6.099 -0.284 -2.027 1.00 0.32 170 ARG A O 3
ATOM 1462 N N . GLY A 1 12 ? 8.003 -1.112 -1.173 1.00 0.25 171 GLY A N 3
ATOM 1463 C CA . GLY A 1 12 ? 7.448 -2.410 -0.898 1.00 0.28 171 GLY A CA 3
ATOM 1464 C C . GLY A 1 12 ? 6.342 -2.319 0.118 1.00 0.25 171 GLY A C 3
ATOM 1465 O O . GLY A 1 12 ? 5.309 -2.964 -0.010 1.00 0.29 171 GLY A O 3
ATOM 1469 N N . GLU A 1 13 ? 6.568 -1.478 1.117 1.00 0.23 172 GLU A N 3
ATOM 1470 C CA . GLU A 1 13 ? 5.583 -1.210 2.150 1.00 0.25 172 GLU A CA 3
ATOM 1471 C C . GLU A 1 13 ? 4.373 -0.504 1.546 1.00 0.26 172 GLU A C 3
ATOM 1472 O O . GLU A 1 13 ? 3.242 -0.694 1.981 1.00 0.28 172 GLU A O 3
ATOM 1484 N N . ASP A 1 14 ? 4.636 0.306 0.533 1.00 0.28 173 ASP A N 3
ATOM 1485 C CA . ASP A 1 14 ? 3.606 1.084 -0.142 1.00 0.34 173 ASP A CA 3
ATOM 1486 C C . ASP A 1 14 ? 2.798 0.216 -1.080 1.00 0.33 173 ASP A C 3
ATOM 1487 O O . ASP A 1 14 ? 1.590 0.379 -1.209 1.00 0.35 173 ASP A O 3
ATOM 1496 N N . LEU A 1 15 ? 3.479 -0.698 -1.737 1.00 0.33 174 LEU A N 3
ATOM 1497 C CA . LEU A 1 15 ? 2.830 -1.679 -2.584 1.00 0.36 174 LEU A CA 3
ATOM 1498 C C . LEU A 1 15 ? 2.048 -2.639 -1.716 1.00 0.32 174 LEU A C 3
ATOM 1499 O O . LEU A 1 15 ? 0.959 -3.079 -2.071 1.00 0.34 174 LEU A O 3
ATOM 1515 N N . LEU A 1 16 ? 2.625 -2.937 -0.566 1.00 0.29 175 LEU A N 3
ATOM 1516 C CA . LEU A 1 16 ? 1.972 -3.720 0.462 1.00 0.29 175 LEU A CA 3
ATOM 1517 C C . LEU A 1 16 ? 0.768 -2.970 1.004 1.00 0.27 175 LEU A C 3
ATOM 1518 O O . LEU A 1 16 ? -0.237 -3.557 1.380 1.00 0.31 175 LEU A O 3
ATOM 1534 N N . LYS A 1 17 ? 0.893 -1.662 1.035 1.00 0.27 176 LYS A N 3
ATOM 1535 C CA . LYS A 1 17 ? -0.185 -0.790 1.425 1.00 0.29 176 LYS A CA 3
ATOM 1536 C C . LYS A 1 17 ? -1.249 -0.817 0.357 1.00 0.29 176 LYS A C 3
ATOM 1537 O O . LYS A 1 17 ? -2.433 -0.909 0.628 1.00 0.30 176 LYS A O 3
ATOM 1556 N N . ALA A 1 18 ? -0.793 -0.760 -0.869 1.00 0.32 177 ALA A N 3
ATOM 1557 C CA . ALA A 1 18 ? -1.678 -0.715 -2.013 1.00 0.36 177 ALA A CA 3
ATOM 1558 C C . ALA A 1 18 ? -2.353 -2.057 -2.224 1.00 0.32 177 ALA A C 3
ATOM 1559 O O . ALA A 1 18 ? -3.433 -2.139 -2.804 1.00 0.33 177 ALA A O 3
ATOM 1566 N N . GLU A 1 19 ? -1.710 -3.110 -1.749 1.00 0.30 178 GLU A N 3
ATOM 1567 C CA . GLU A 1 19 ? -2.295 -4.434 -1.802 1.00 0.30 178 GLU A CA 3
ATOM 1568 C C . GLU A 1 19 ? -3.227 -4.613 -0.618 1.00 0.23 178 GLU A C 3
ATOM 1569 O O . GLU A 1 19 ? -4.172 -5.393 -0.652 1.00 0.23 178 GLU A O 3
ATOM 1581 N N . GLU A 1 20 ? -2.925 -3.878 0.429 1.00 0.22 179 GLU A N 3
ATOM 1582 C CA . GLU A 1 20 ? -3.736 -3.831 1.614 1.00 0.25 179 GLU A CA 3
ATOM 1583 C C . GLU A 1 20 ? -5.001 -3.039 1.350 1.00 0.24 179 GLU A C 3
ATOM 1584 O O . GLU A 1 20 ? -6.089 -3.432 1.751 1.00 0.28 179 GLU A O 3
ATOM 1596 N N . LEU A 1 21 ? -4.855 -1.926 0.654 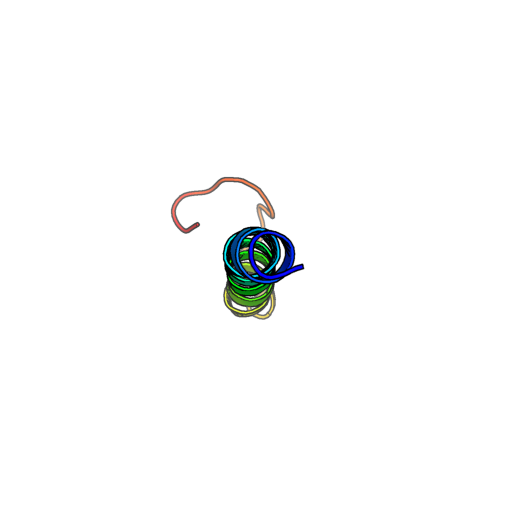1.00 0.26 180 LEU A N 3
ATOM 1597 C CA . LEU A 1 21 ? -6.002 -1.159 0.220 1.00 0.31 180 LEU A CA 3
ATOM 1598 C C . LEU A 1 21 ? -6.543 -1.755 -1.054 1.00 0.35 180 LEU A C 3
ATOM 1599 O O . LEU A 1 21 ? -7.390 -1.185 -1.722 1.00 0.70 180 LEU A O 3
ATOM 1615 N N . ALA A 1 22 ? -5.998 -2.894 -1.405 1.00 0.21 181 ALA A N 3
ATOM 1616 C CA . ALA A 1 22 ? -6.650 -3.775 -2.327 1.00 0.24 181 ALA A CA 3
ATOM 1617 C C . ALA A 1 22 ? -7.495 -4.733 -1.510 1.00 0.21 181 ALA A C 3
ATOM 1618 O O . ALA A 1 22 ? -8.641 -5.002 -1.839 1.00 0.31 181 ALA A O 3
ATOM 1625 N N . ALA A 1 23 ? -6.923 -5.182 -0.393 1.00 0.21 182 ALA A N 3
ATOM 1626 C CA . ALA A 1 23 ? -7.580 -6.138 0.492 1.00 0.34 182 ALA A CA 3
ATOM 1627 C C . ALA A 1 23 ? -8.780 -5.527 1.217 1.00 0.39 182 ALA A C 3
ATOM 1628 O O . ALA A 1 23 ? -9.870 -6.098 1.203 1.00 0.57 182 ALA A O 3
ATOM 1635 N N . LYS A 1 24 ? -8.583 -4.366 1.846 1.00 0.36 183 LYS A N 3
ATOM 1636 C CA . LYS A 1 24 ? -9.665 -3.689 2.560 1.00 0.48 183 LYS A CA 3
ATOM 1637 C C . LYS A 1 24 ? -10.774 -3.379 1.595 1.00 0.50 183 LYS A C 3
ATOM 1638 O O . LYS A 1 24 ? -11.963 -3.505 1.890 1.00 0.61 183 LYS A O 3
ATOM 1657 N N . TYR A 1 25 ? -10.345 -2.934 0.445 1.00 0.44 184 TYR A N 3
ATOM 1658 C CA . TYR A 1 25 ? -11.231 -2.606 -0.629 1.00 0.51 184 TYR A CA 3
ATOM 1659 C C . TYR A 1 25 ? -12.028 -3.812 -1.069 1.00 0.56 184 TYR A C 3
ATOM 1660 O O . TYR A 1 25 ? -13.240 -3.748 -1.101 1.00 0.73 184 TYR A O 3
ATOM 1678 N N . ARG A 1 26 ? -11.344 -4.909 -1.378 1.00 0.52 185 ARG A N 3
ATOM 1679 C CA . ARG A 1 26 ? -12.008 -6.161 -1.721 1.00 0.65 185 ARG A CA 3
ATOM 1680 C C . ARG A 1 26 ? -13.054 -6.528 -0.683 1.00 0.78 185 ARG A C 3
ATOM 1681 O O . ARG A 1 26 ? -14.134 -7.015 -1.015 1.00 0.93 185 ARG A O 3
ATOM 1702 N N . ALA A 1 27 ? -12.720 -6.279 0.570 1.00 0.81 186 ALA A N 3
ATOM 1703 C CA . ALA A 1 27 ? -13.634 -6.533 1.675 1.00 1.05 186 ALA A CA 3
ATOM 1704 C C . ALA A 1 27 ? -14.900 -5.688 1.534 1.00 1.15 186 ALA A C 3
ATOM 1705 O O . ALA A 1 27 ? -16.011 -6.165 1.766 1.00 1.55 186 ALA A O 3
ATOM 1712 N N . THR A 1 28 ? -14.720 -4.444 1.117 1.00 1.29 187 THR A N 3
ATOM 1713 C CA . THR A 1 28 ? -15.822 -3.516 0.936 1.00 1.49 187 THR A CA 3
ATOM 1714 C C . THR A 1 28 ? -16.205 -3.405 -0.536 1.00 1.47 187 THR A C 3
ATOM 1715 O O . THR A 1 28 ? -16.796 -2.413 -0.969 1.00 1.63 187 THR A O 3
ATOM 1726 N N . GLY A 1 29 ? -15.868 -4.439 -1.290 1.00 1.91 188 GLY A N 3
ATOM 1727 C CA . GLY A 1 29 ? -16.027 -4.407 -2.728 1.00 2.73 188 GLY A CA 3
ATOM 1728 C C . GLY A 1 29 ? -14.990 -3.502 -3.357 1.00 2.90 188 GLY A C 3
ATOM 1729 O O . GLY A 1 29 ? -13.908 -3.950 -3.730 1.00 3.61 188 GLY A O 3
ATOM 1733 N N . THR A 1 30 ? -15.339 -2.236 -3.476 1.00 2.54 189 THR A N 3
ATOM 1734 C CA . THR A 1 30 ? -14.406 -1.173 -3.817 1.00 2.84 189 THR A CA 3
ATOM 1735 C C . THR A 1 30 ? -15.020 0.163 -3.429 1.00 2.85 189 THR A C 3
ATOM 1736 O O . THR A 1 30 ? -15.114 1.085 -4.238 1.00 3.29 189 THR A O 3
ATOM 1747 N N . ALA A 1 31 ? -15.439 0.250 -2.175 1.00 2.63 190 ALA A N 3
ATOM 1748 C CA . ALA A 1 31 ? -16.249 1.371 -1.709 1.00 2.90 190 ALA A CA 3
ATOM 1749 C C . ALA A 1 31 ? -15.484 2.699 -1.601 1.00 3.13 190 ALA A C 3
ATOM 1750 O O . ALA A 1 31 ? -15.902 3.683 -2.209 1.00 3.49 190 ALA A O 3
ATOM 1757 N N . PRO A 1 32 ? -14.364 2.781 -0.847 1.00 3.16 191 PRO A N 3
ATOM 1758 C CA . PRO A 1 32 ? -13.744 4.080 -0.563 1.00 3.50 191 PRO A CA 3
ATOM 1759 C C . PRO A 1 32 ? -13.090 4.722 -1.789 1.00 3.41 191 PRO A C 3
ATOM 1760 O O . PRO A 1 32 ? -13.430 5.849 -2.148 1.00 3.85 191 PRO A O 3
ATOM 1771 N N . LYS A 1 33 ? -12.186 3.987 -2.441 1.00 3.02 192 LYS A N 3
ATOM 1772 C CA . LYS A 1 33 ? -11.480 4.470 -3.630 1.00 3.17 192 LYS A CA 3
ATOM 1773 C C . LYS A 1 33 ? -10.949 5.882 -3.428 1.00 3.35 192 LYS A C 3
ATOM 1774 O O . LYS A 1 33 ? -11.173 6.774 -4.250 1.00 3.80 192 LYS A O 3
ATOM 1793 N N . LYS A 1 34 ? -10.231 6.055 -2.335 1.00 3.14 193 LYS A N 3
ATOM 1794 C CA . LYS A 1 34 ? -9.754 7.363 -1.911 1.00 3.35 193 LYS A CA 3
ATOM 1795 C C . LYS A 1 34 ? -8.839 7.213 -0.707 1.00 2.92 193 LYS A C 3
ATOM 1796 O O . LYS A 1 34 ? -8.758 6.137 -0.112 1.00 2.94 193 LYS A O 3
ATOM 1815 N N . ILE A 1 35 ? -8.156 8.288 -0.345 1.00 2.91 194 ILE A N 3
ATOM 1816 C CA . ILE A 1 35 ? -7.366 8.303 0.870 1.00 2.74 194 ILE A CA 3
ATOM 1817 C C . ILE A 1 35 ? -8.286 8.491 2.069 1.00 2.88 194 ILE A C 3
ATOM 1818 O O . ILE A 1 35 ? -8.417 9.585 2.622 1.00 3.52 194 ILE A O 3
ATOM 1834 N N . LEU A 1 36 ? -8.951 7.410 2.426 1.00 2.77 195 LEU A N 3
ATOM 1835 C CA . LEU A 1 36 ? -9.889 7.398 3.531 1.00 3.24 195 LEU A CA 3
ATOM 1836 C C . LEU A 1 36 ? -9.143 7.354 4.863 1.00 3.60 195 LEU A C 3
ATOM 1837 O O . LEU A 1 36 ? -7.910 7.333 4.892 1.00 3.95 195 LEU A O 3
ATOM 1853 N N . GLY A 1 37 ? -9.897 7.331 5.959 1.00 4.04 196 GLY A N 3
ATOM 1854 C CA . GLY A 1 37 ? -9.311 7.410 7.291 1.00 4.82 196 GLY A CA 3
ATOM 1855 C C . GLY A 1 37 ? -8.697 6.102 7.747 1.00 4.86 196 GLY A C 3
ATOM 1856 O O . GLY A 1 37 ? -8.787 5.734 8.921 1.00 5.59 196 GLY A O 3
ATOM 1860 N N . ILE A 1 38 ? -8.088 5.410 6.801 1.00 4.38 197 ILE A N 3
ATOM 1861 C CA . ILE A 1 38 ? -7.384 4.164 7.037 1.00 4.67 197 ILE A CA 3
ATOM 1862 C C . ILE A 1 38 ? -6.757 3.710 5.718 1.00 4.06 197 ILE A C 3
ATOM 1863 O O . ILE A 1 38 ? -7.273 2.843 5.011 1.00 4.27 197 ILE A O 3
ATOM 1879 N N . PHE A 1 39 ? -5.645 4.340 5.383 1.00 3.68 198 PHE A N 3
ATOM 1880 C CA . PHE A 1 39 ? -5.042 4.183 4.069 1.00 3.35 198 PHE A CA 3
ATOM 1881 C C . PHE A 1 39 ? -3.548 4.442 4.169 1.00 4.02 198 PHE A C 3
ATOM 1882 O O . PHE A 1 39 ? -2.772 3.468 4.174 1.00 4.41 198 PHE A O 3
ATOM 1900 N N . GLU A 1 1 ? 23.368 1.235 -2.507 1.00 1.40 160 GLU A N 4
ATOM 1901 C CA . GLU A 1 1 ? 22.332 0.226 -2.850 1.00 1.26 160 GLU A CA 4
ATOM 1902 C C . GLU A 1 1 ? 21.526 -0.154 -1.611 1.00 1.27 160 GLU A C 4
ATOM 1903 O O . GLU A 1 1 ? 20.361 -0.538 -1.710 1.00 1.79 160 GLU A O 4
ATOM 1917 N N . GLU A 1 2 ? 22.149 -0.042 -0.446 1.00 1.06 161 GLU A N 4
ATOM 1918 C CA . GLU A 1 2 ? 21.458 -0.289 0.811 1.00 1.03 161 GLU A CA 4
ATOM 1919 C C . GLU A 1 2 ? 20.284 0.667 0.960 1.00 0.88 161 GLU A C 4
ATOM 1920 O O . GLU A 1 2 ? 19.189 0.265 1.351 1.00 0.79 161 GLU A O 4
ATOM 1932 N N . LYS A 1 3 ? 20.516 1.929 0.621 1.00 0.90 162 LYS A N 4
ATOM 1933 C CA . LYS A 1 3 ? 19.462 2.931 0.635 1.00 0.81 162 LYS A CA 4
ATOM 1934 C C . LYS A 1 3 ? 18.395 2.601 -0.399 1.00 0.66 162 LYS A C 4
ATOM 1935 O O . LYS A 1 3 ? 17.208 2.764 -0.140 1.00 0.55 162 LYS A O 4
ATOM 1954 N N . ARG A 1 4 ? 18.828 2.143 -1.571 1.00 0.71 163 ARG A N 4
ATOM 1955 C CA . ARG A 1 4 ? 17.915 1.671 -2.603 1.00 0.67 163 ARG A CA 4
ATOM 1956 C C . ARG A 1 4 ? 16.916 0.690 -2.013 1.00 0.55 163 ARG A C 4
ATOM 1957 O O . ARG A 1 4 ? 15.703 0.826 -2.186 1.00 0.48 163 ARG A O 4
ATOM 1978 N N . ALA A 1 5 ? 17.454 -0.290 -1.311 1.00 0.60 164 ALA A N 4
ATOM 1979 C CA . ALA A 1 5 ? 16.656 -1.323 -0.679 1.00 0.58 164 ALA A CA 4
ATOM 1980 C C . ALA A 1 5 ? 15.819 -0.762 0.468 1.00 0.47 164 ALA A C 4
ATOM 1981 O O . ALA A 1 5 ? 14.714 -1.232 0.718 1.00 0.47 164 ALA A O 4
ATOM 1988 N N . MET A 1 6 ? 16.340 0.251 1.149 1.00 0.47 165 MET A N 4
ATOM 1989 C CA . MET A 1 6 ? 15.601 0.902 2.232 1.00 0.47 165 MET A CA 4
ATOM 1990 C C . MET A 1 6 ? 14.391 1.618 1.675 1.00 0.36 165 MET A C 4
ATOM 1991 O O . MET A 1 6 ? 13.285 1.521 2.205 1.00 0.38 165 MET A O 4
ATOM 2005 N N . ILE A 1 7 ? 14.614 2.314 0.581 1.00 0.31 166 ILE A N 4
ATOM 2006 C CA . ILE A 1 7 ? 13.572 3.077 -0.061 1.00 0.28 166 ILE A CA 4
ATOM 2007 C C . ILE A 1 7 ? 12.545 2.142 -0.670 1.00 0.20 166 ILE A C 4
ATOM 2008 O O . ILE A 1 7 ? 11.344 2.400 -0.626 1.00 0.21 166 ILE A O 4
ATOM 2024 N N . GLU A 1 8 ? 13.017 1.029 -1.203 1.00 0.22 167 GLU A N 4
ATOM 2025 C CA . GLU A 1 8 ? 12.135 0.073 -1.838 1.00 0.28 167 GLU A CA 4
ATOM 2026 C C . GLU A 1 8 ? 11.480 -0.829 -0.808 1.00 0.28 167 GLU A C 4
ATOM 2027 O O . GLU A 1 8 ? 10.570 -1.591 -1.122 1.00 0.35 167 GLU A O 4
ATOM 2039 N N . ALA A 1 9 ? 11.936 -0.732 0.425 1.00 0.26 168 ALA A N 4
ATOM 2040 C CA . ALA A 1 9 ? 11.252 -1.364 1.530 1.00 0.34 168 ALA A CA 4
ATOM 2041 C C . ALA A 1 9 ? 10.063 -0.512 1.926 1.00 0.30 168 ALA A C 4
ATOM 2042 O O . ALA A 1 9 ? 9.115 -0.982 2.552 1.00 0.40 168 ALA A O 4
ATOM 2049 N N . LYS A 1 10 ? 10.124 0.749 1.531 1.00 0.22 169 LYS A N 4
ATOM 2050 C CA . LYS A 1 10 ? 9.046 1.688 1.774 1.00 0.25 169 LYS A CA 4
ATOM 2051 C C . LYS A 1 10 ? 8.119 1.728 0.583 1.00 0.24 169 LYS A C 4
ATOM 2052 O O . LYS A 1 10 ? 6.910 1.844 0.732 1.00 0.28 169 LYS A O 4
ATOM 2071 N N . ARG A 1 11 ? 8.693 1.644 -0.605 1.00 0.25 170 ARG A N 4
ATOM 2072 C CA . ARG A 1 11 ? 7.904 1.410 -1.795 1.00 0.31 170 ARG A CA 4
ATOM 2073 C C . ARG A 1 11 ? 7.214 0.077 -1.656 1.00 0.28 170 ARG A C 4
ATOM 2074 O O . ARG A 1 11 ? 6.038 -0.066 -1.958 1.00 0.32 170 ARG A O 4
ATOM 2095 N N . GLY A 1 12 ? 7.968 -0.887 -1.163 1.00 0.25 171 GLY A N 4
ATOM 2096 C CA . GLY A 1 12 ? 7.423 -2.185 -0.876 1.00 0.28 171 GLY A CA 4
ATOM 2097 C C . GLY A 1 12 ? 6.326 -2.104 0.155 1.00 0.25 171 GLY A C 4
ATOM 2098 O O . GLY A 1 12 ? 5.308 -2.778 0.046 1.00 0.29 171 GLY A O 4
ATOM 2102 N N . GLU A 1 13 ? 6.537 -1.245 1.145 1.00 0.23 172 GLU A N 4
ATOM 2103 C CA . GLU A 1 13 ? 5.563 -1.013 2.199 1.00 0.25 172 GLU A CA 4
ATOM 2104 C C . GLU A 1 13 ? 4.320 -0.333 1.634 1.00 0.26 172 GLU A C 4
ATOM 2105 O O . GLU A 1 13 ? 3.198 -0.625 2.036 1.00 0.28 172 GLU A O 4
ATOM 2117 N N . ASP A 1 14 ? 4.541 0.571 0.693 1.00 0.28 173 ASP A N 4
ATOM 2118 C CA . ASP A 1 14 ? 3.461 1.324 0.070 1.00 0.34 173 ASP A CA 4
ATOM 2119 C C . ASP A 1 14 ? 2.663 0.446 -0.867 1.00 0.33 173 ASP A C 4
ATOM 2120 O O . ASP A 1 14 ? 1.442 0.535 -0.929 1.00 0.35 173 ASP A O 4
ATOM 2129 N N . LEU A 1 15 ? 3.363 -0.402 -1.587 1.00 0.33 174 LEU A N 4
ATOM 2130 C CA . LEU A 1 15 ? 2.729 -1.379 -2.451 1.00 0.36 174 LEU A CA 4
ATOM 2131 C C . LEU A 1 15 ? 2.002 -2.400 -1.597 1.00 0.32 174 LEU A C 4
ATOM 2132 O O . LEU A 1 15 ? 0.921 -2.867 -1.938 1.00 0.34 174 LEU A O 4
ATOM 2148 N N . LEU A 1 16 ? 2.612 -2.714 -0.468 1.00 0.29 175 LEU A N 4
ATOM 2149 C CA . LEU A 1 16 ? 2.024 -3.584 0.532 1.00 0.29 175 LEU A CA 4
ATOM 2150 C C . LEU A 1 16 ? 0.773 -2.950 1.114 1.00 0.27 175 LEU A C 4
ATOM 2151 O O . LEU A 1 16 ? -0.176 -3.627 1.491 1.00 0.31 175 LEU A O 4
ATOM 2167 N N . LYS A 1 17 ? 0.797 -1.639 1.177 1.00 0.27 176 LYS A N 4
ATOM 2168 C CA . LYS A 1 17 ? -0.329 -0.858 1.622 1.00 0.29 176 LYS A CA 4
ATOM 2169 C C . LYS A 1 17 ? -1.378 -0.849 0.538 1.00 0.29 176 LYS A C 4
ATOM 2170 O O . LYS A 1 17 ? -2.561 -0.989 0.794 1.00 0.30 176 LYS A O 4
ATOM 2189 N N . ALA A 1 18 ? -0.915 -0.708 -0.679 1.00 0.32 177 ALA A N 4
ATOM 2190 C CA . ALA A 1 18 ? -1.792 -0.630 -1.823 1.00 0.36 177 ALA A CA 4
ATOM 2191 C C . ALA A 1 18 ? -2.454 -1.968 -2.075 1.00 0.32 177 ALA A C 4
ATOM 2192 O O . ALA A 1 18 ? -3.591 -2.036 -2.536 1.00 0.33 177 ALA A O 4
ATOM 2199 N N . GLU A 1 19 ? -1.743 -3.029 -1.743 1.00 0.30 178 GLU A N 4
ATOM 2200 C CA . GLU A 1 19 ? -2.282 -4.367 -1.860 1.00 0.30 178 GLU A CA 4
ATOM 2201 C C . GLU A 1 19 ? -3.189 -4.639 -0.679 1.00 0.23 178 GLU A C 4
ATOM 2202 O O . GLU A 1 19 ? -4.069 -5.491 -0.723 1.00 0.23 178 GLU A O 4
ATOM 2214 N N . GLU A 1 20 ? -2.937 -3.902 0.379 1.00 0.22 179 GLU A N 4
ATOM 2215 C CA . GLU A 1 20 ? -3.724 -3.963 1.578 1.00 0.25 179 GLU A CA 4
ATOM 2216 C C . GLU A 1 20 ? -5.016 -3.196 1.395 1.00 0.24 179 GLU A C 4
ATOM 2217 O O . GLU A 1 20 ? -6.074 -3.618 1.845 1.00 0.28 179 GLU A O 4
ATOM 2229 N N . LEU A 1 21 ? -4.930 -2.074 0.708 1.00 0.26 180 LEU A N 4
ATOM 2230 C CA . LEU A 1 21 ? -6.113 -1.345 0.317 1.00 0.31 180 LEU A CA 4
ATOM 2231 C C . LEU A 1 21 ? -6.675 -1.958 -0.940 1.00 0.35 180 LEU A C 4
ATOM 2232 O O . LEU A 1 21 ? -7.617 -1.458 -1.527 1.00 0.70 180 LEU A O 4
ATOM 2248 N N . ALA A 1 22 ? -6.052 -3.027 -1.367 1.00 0.21 181 ALA A N 4
ATOM 2249 C CA . ALA A 1 22 ? -6.663 -3.922 -2.309 1.00 0.24 181 ALA A CA 4
ATOM 2250 C C . ALA A 1 22 ? -7.378 -5.002 -1.522 1.00 0.21 181 ALA A C 4
ATOM 2251 O O . ALA A 1 22 ? -8.478 -5.419 -1.865 1.00 0.31 181 ALA A O 4
ATOM 2258 N N . ALA A 1 23 ? -6.742 -5.412 -0.426 1.00 0.21 182 ALA A N 4
ATOM 2259 C CA . ALA A 1 23 ? -7.273 -6.454 0.440 1.00 0.34 182 ALA A CA 4
ATOM 2260 C C . ALA A 1 23 ? -8.513 -5.987 1.196 1.00 0.39 182 ALA A C 4
ATOM 2261 O O . ALA A 1 23 ? -9.436 -6.764 1.428 1.00 0.57 182 ALA A O 4
ATOM 2268 N N . LYS A 1 24 ? -8.527 -4.725 1.601 1.00 0.36 183 LYS A N 4
ATOM 2269 C CA . LYS A 1 24 ? -9.694 -4.161 2.261 1.00 0.48 183 LYS A CA 4
ATOM 2270 C C . LYS A 1 24 ? -10.769 -3.906 1.243 1.00 0.50 183 LYS A C 4
ATOM 2271 O O . LYS A 1 24 ? -11.890 -4.384 1.349 1.00 0.61 183 LYS A O 4
ATOM 2290 N N . TYR A 1 25 ? -10.377 -3.152 0.249 1.00 0.44 184 TYR A N 4
ATOM 2291 C CA . TYR A 1 25 ? -11.274 -2.640 -0.759 1.00 0.51 184 TYR A CA 4
ATOM 2292 C C . TYR A 1 25 ? -11.965 -3.730 -1.563 1.00 0.56 184 TYR A C 4
ATOM 2293 O O . TYR A 1 25 ? -13.095 -3.541 -2.015 1.00 0.73 184 TYR A O 4
ATOM 2311 N N . ARG A 1 26 ? -11.295 -4.861 -1.742 1.00 0.52 185 ARG A N 4
ATOM 2312 C CA . ARG A 1 26 ? -11.910 -6.010 -2.389 1.00 0.65 185 ARG A CA 4
ATOM 2313 C C . ARG A 1 26 ? -13.115 -6.490 -1.588 1.00 0.78 185 ARG A C 4
ATOM 2314 O O . ARG A 1 26 ? -14.006 -7.158 -2.111 1.00 0.93 185 ARG A O 4
ATOM 2335 N N . ALA A 1 27 ? -13.120 -6.146 -0.311 1.00 0.81 186 ALA A N 4
ATOM 2336 C CA . ALA A 1 27 ? -14.210 -6.493 0.583 1.00 1.05 186 ALA A CA 4
ATOM 2337 C C . ALA A 1 27 ? -15.155 -5.309 0.754 1.00 1.15 186 ALA A C 4
ATOM 2338 O O . ALA A 1 27 ? -16.375 -5.469 0.755 1.00 1.55 186 ALA A O 4
ATOM 2345 N N . THR A 1 28 ? -14.577 -4.117 0.889 1.00 1.29 187 THR A N 4
ATOM 2346 C CA . THR A 1 28 ? -15.342 -2.893 1.066 1.00 1.49 187 THR A CA 4
ATOM 2347 C C . THR A 1 28 ? -16.220 -2.604 -0.145 1.00 1.47 187 THR A C 4
ATOM 2348 O O . THR A 1 28 ? -17.240 -1.922 -0.048 1.00 1.63 187 THR A O 4
ATOM 2359 N N . GLY A 1 29 ? -15.809 -3.140 -1.279 1.00 1.91 188 GLY A N 4
ATOM 2360 C CA . GLY A 1 29 ? -16.495 -2.872 -2.521 1.00 2.73 188 GLY A CA 4
ATOM 2361 C C . GLY A 1 29 ? -16.090 -1.528 -3.075 1.00 2.90 188 GLY A C 4
ATOM 2362 O O . GLY A 1 29 ? -16.941 -0.751 -3.496 1.00 3.61 188 GLY A O 4
ATOM 2366 N N . THR A 1 30 ? -14.765 -1.329 -3.137 1.00 2.54 189 THR A N 4
ATOM 2367 C CA . THR A 1 30 ? -14.112 -0.029 -3.390 1.00 2.84 189 THR A CA 4
ATOM 2368 C C . THR A 1 30 ? -15.078 1.155 -3.407 1.00 2.85 189 THR A C 4
ATOM 2369 O O . THR A 1 30 ? -15.246 1.832 -4.421 1.00 3.29 189 THR A O 4
ATOM 2380 N N . ALA A 1 31 ? -15.691 1.406 -2.261 1.00 2.63 190 ALA A N 4
ATOM 2381 C CA . ALA A 1 31 ? -16.653 2.491 -2.132 1.00 2.90 190 ALA A CA 4
ATOM 2382 C C . ALA A 1 31 ? -15.981 3.817 -1.744 1.00 3.13 190 ALA A C 4
ATOM 2383 O O . ALA A 1 31 ? -16.200 4.827 -2.413 1.00 3.49 190 ALA A O 4
ATOM 2390 N N . PRO A 1 32 ? -15.158 3.864 -0.669 1.00 3.16 191 PRO A N 4
ATOM 2391 C CA . PRO A 1 32 ? -14.465 5.103 -0.301 1.00 3.50 191 PRO A CA 4
ATOM 2392 C C . PRO A 1 32 ? -13.393 5.491 -1.318 1.00 3.41 191 PRO A C 4
ATOM 2393 O O . PRO A 1 32 ? -13.394 6.613 -1.826 1.00 3.85 191 PRO A O 4
ATOM 2404 N N . LYS A 1 33 ? -12.510 4.536 -1.625 1.00 3.02 192 LYS A N 4
ATOM 2405 C CA . LYS A 1 33 ? -11.400 4.728 -2.548 1.00 3.17 192 LYS A CA 4
ATOM 2406 C C . LYS A 1 33 ? -10.747 6.089 -2.347 1.00 3.35 192 LYS A C 4
ATOM 2407 O O . LYS A 1 33 ? -10.756 6.949 -3.232 1.00 3.80 192 LYS A O 4
ATOM 2426 N N . LYS A 1 34 ? -10.190 6.265 -1.169 1.00 3.14 193 LYS A N 4
ATOM 2427 C CA . LYS A 1 34 ? -9.613 7.534 -0.773 1.00 3.35 193 LYS A CA 4
ATOM 2428 C C . LYS A 1 34 ? -8.649 7.318 0.379 1.00 2.92 193 LYS A C 4
ATOM 2429 O O . LYS A 1 34 ? -8.588 6.227 0.945 1.00 2.94 193 LYS A O 4
ATOM 2448 N N . ILE A 1 35 ? -7.906 8.354 0.724 1.00 2.91 194 ILE A N 4
ATOM 2449 C CA . ILE A 1 35 ? -7.040 8.308 1.883 1.00 2.74 194 ILE A CA 4
ATOM 2450 C C . ILE A 1 35 ? -7.881 8.291 3.152 1.00 2.88 194 ILE A C 4
ATOM 2451 O O . ILE A 1 35 ? -8.369 9.325 3.613 1.00 3.52 194 ILE A O 4
ATOM 2467 N N . LEU A 1 36 ? -8.053 7.097 3.685 1.00 2.77 195 LEU A N 4
ATOM 2468 C CA . LEU A 1 36 ? -8.948 6.853 4.809 1.00 3.24 195 LEU A CA 4
ATOM 2469 C C . LEU A 1 36 ? -8.351 7.375 6.099 1.00 3.60 195 LEU A C 4
ATOM 2470 O O . LEU A 1 36 ? -9.005 8.041 6.897 1.00 3.95 195 LEU A O 4
ATOM 2486 N N . GLY A 1 37 ? -7.093 7.048 6.275 1.00 4.04 196 GLY A N 4
ATOM 2487 C CA . GLY A 1 37 ? -6.418 7.249 7.536 1.00 4.82 196 GLY A CA 4
ATOM 2488 C C . GLY A 1 37 ? -5.561 6.047 7.833 1.00 4.86 196 GLY A C 4
ATOM 2489 O O . GLY A 1 37 ? -4.361 6.161 8.086 1.00 5.59 196 GLY A O 4
ATOM 2493 N N . ILE A 1 38 ? -6.184 4.878 7.765 1.00 4.38 197 ILE A N 4
ATOM 2494 C CA . ILE A 1 38 ? -5.447 3.622 7.735 1.00 4.67 197 ILE A CA 4
ATOM 2495 C C . ILE A 1 38 ? -5.024 3.371 6.286 1.00 4.06 197 ILE A C 4
ATOM 2496 O O . ILE A 1 38 ? -5.366 2.371 5.651 1.00 4.27 197 ILE A O 4
ATOM 2512 N N . PHE A 1 39 ? -4.281 4.331 5.775 1.00 3.68 198 PHE A N 4
ATOM 2513 C CA . PHE A 1 39 ? -3.958 4.408 4.366 1.00 3.35 198 PHE A CA 4
ATOM 2514 C C . PHE A 1 39 ? -2.658 5.186 4.214 1.00 4.02 198 PHE A C 4
ATOM 2515 O O . PHE A 1 39 ? -2.695 6.430 4.312 1.00 4.41 198 PHE A O 4
ATOM 2533 N N . GLU A 1 1 ? 23.570 2.589 -2.600 1.00 1.40 160 GLU A N 5
ATOM 2534 C CA . GLU A 1 1 ? 22.707 1.393 -2.426 1.00 1.26 160 GLU A CA 5
ATOM 2535 C C . GLU A 1 1 ? 22.422 1.160 -0.949 1.00 1.27 160 GLU A C 5
ATOM 2536 O O . GLU A 1 1 ? 22.778 1.993 -0.114 1.00 1.79 160 GLU A O 5
ATOM 2550 N N . GLU A 1 2 ? 21.770 0.032 -0.645 1.00 1.06 161 GLU A N 5
ATOM 2551 C CA . GLU A 1 2 ? 21.272 -0.283 0.693 1.00 1.03 161 GLU A CA 5
ATOM 2552 C C . GLU A 1 2 ? 20.122 0.636 1.055 1.00 0.88 161 GLU A C 5
ATOM 2553 O O . GLU A 1 2 ? 19.014 0.172 1.307 1.00 0.79 161 GLU A O 5
ATOM 2565 N N . LYS A 1 3 ? 20.374 1.935 1.052 1.00 0.90 162 LYS A N 5
ATOM 2566 C CA . LYS A 1 3 ? 19.312 2.896 1.245 1.00 0.81 162 LYS A CA 5
ATOM 2567 C C . LYS A 1 3 ? 18.323 2.791 0.098 1.00 0.66 162 LYS A C 5
ATOM 2568 O O . LYS A 1 3 ? 17.123 2.909 0.299 1.00 0.55 162 LYS A O 5
ATOM 2587 N N . ARG A 1 4 ? 18.841 2.554 -1.103 1.00 0.71 163 ARG A N 5
ATOM 2588 C CA . ARG A 1 4 ? 18.009 2.342 -2.272 1.00 0.67 163 ARG A CA 5
ATOM 2589 C C . ARG A 1 4 ? 17.018 1.207 -2.037 1.00 0.55 163 ARG A C 5
ATOM 2590 O O . ARG A 1 4 ? 15.807 1.370 -2.201 1.00 0.48 163 ARG A O 5
ATOM 2611 N N . ALA A 1 5 ? 17.547 0.064 -1.642 1.00 0.60 164 ALA A N 5
ATOM 2612 C CA . ALA A 1 5 ? 16.727 -1.100 -1.331 1.00 0.58 164 ALA A CA 5
ATOM 2613 C C . ALA A 1 5 ? 15.839 -0.838 -0.120 1.00 0.47 164 ALA A C 5
ATOM 2614 O O . ALA A 1 5 ? 14.751 -1.399 -0.001 1.00 0.47 164 ALA A O 5
ATOM 2621 N N . MET A 1 6 ? 16.312 0.017 0.773 1.00 0.47 165 MET A N 5
ATOM 2622 C CA . MET A 1 6 ? 15.539 0.429 1.933 1.00 0.47 165 MET A CA 5
ATOM 2623 C C . MET A 1 6 ? 14.359 1.280 1.496 1.00 0.36 165 MET A C 5
ATOM 2624 O O . MET A 1 6 ? 13.260 1.180 2.040 1.00 0.38 165 MET A O 5
ATOM 2638 N N . ILE A 1 7 ? 14.595 2.096 0.488 1.00 0.31 166 ILE A N 5
ATOM 2639 C CA . ILE A 1 7 ? 13.564 2.933 -0.085 1.00 0.28 166 ILE A CA 5
ATOM 2640 C C . ILE A 1 7 ? 12.503 2.069 -0.740 1.00 0.20 166 ILE A C 5
ATOM 2641 O O . ILE A 1 7 ? 11.311 2.350 -0.650 1.00 0.21 166 ILE A O 5
ATOM 2657 N N . GLU A 1 8 ? 12.937 0.989 -1.368 1.00 0.22 167 GLU A N 5
ATOM 2658 C CA . GLU A 1 8 ? 12.005 0.085 -2.011 1.00 0.28 167 GLU A CA 5
ATOM 2659 C C . GLU A 1 8 ? 11.402 -0.880 -1.001 1.00 0.28 167 GLU A C 5
ATOM 2660 O O . GLU A 1 8 ? 10.500 -1.647 -1.319 1.00 0.35 167 GLU A O 5
ATOM 2672 N N . ALA A 1 9 ? 11.893 -0.829 0.221 1.00 0.26 168 ALA A N 5
ATOM 2673 C CA . ALA A 1 9 ? 11.249 -1.519 1.319 1.00 0.34 168 ALA A CA 5
ATOM 2674 C C . ALA A 1 9 ? 10.125 -0.651 1.848 1.00 0.30 168 ALA A C 5
ATOM 2675 O O . ALA A 1 9 ? 9.205 -1.123 2.510 1.00 0.40 168 ALA A O 5
ATOM 2682 N N . LYS A 1 10 ? 10.214 0.628 1.526 1.00 0.22 169 LYS A N 5
ATOM 2683 C CA . LYS A 1 10 ? 9.189 1.591 1.878 1.00 0.25 169 LYS A CA 5
ATOM 2684 C C . LYS A 1 10 ? 8.166 1.665 0.769 1.00 0.24 169 LYS A C 5
ATOM 2685 O O . LYS A 1 10 ? 6.968 1.695 1.021 1.00 0.28 169 LYS A O 5
ATOM 2704 N N . ARG A 1 11 ? 8.652 1.704 -0.463 1.00 0.25 170 ARG A N 5
ATOM 2705 C CA . ARG A 1 11 ? 7.792 1.541 -1.614 1.00 0.31 170 ARG A CA 5
ATOM 2706 C C . ARG A 1 11 ? 7.130 0.188 -1.544 1.00 0.28 170 ARG A C 5
ATOM 2707 O O . ARG A 1 11 ? 5.943 0.051 -1.788 1.00 0.32 170 ARG A O 5
ATOM 2728 N N . GLY A 1 12 ? 7.924 -0.804 -1.189 1.00 0.25 171 GLY A N 5
ATOM 2729 C CA . GLY A 1 12 ? 7.412 -2.136 -1.008 1.00 0.28 171 GLY A CA 5
ATOM 2730 C C . GLY A 1 12 ? 6.357 -2.179 0.065 1.00 0.25 171 GLY A C 5
ATOM 2731 O O . GLY A 1 12 ? 5.356 -2.871 -0.065 1.00 0.29 171 GLY A O 5
ATOM 2735 N N . GLU A 1 13 ? 6.582 -1.402 1.113 1.00 0.23 172 GLU A N 5
ATOM 2736 C CA . GLU A 1 13 ? 5.649 -1.308 2.219 1.00 0.25 172 GLU A CA 5
ATOM 2737 C C . GLU A 1 13 ? 4.397 -0.550 1.787 1.00 0.26 172 GLU A C 5
ATOM 2738 O O . GLU A 1 13 ? 3.290 -0.842 2.233 1.00 0.28 172 GLU A O 5
ATOM 2750 N N . ASP A 1 14 ? 4.589 0.418 0.904 1.00 0.28 173 ASP A N 5
ATOM 2751 C CA . ASP A 1 14 ? 3.495 1.245 0.418 1.00 0.34 173 ASP A CA 5
ATOM 2752 C C . ASP A 1 14 ? 2.672 0.498 -0.611 1.00 0.33 173 ASP A C 5
ATOM 2753 O O . ASP A 1 14 ? 1.457 0.637 -0.669 1.00 0.35 173 ASP A O 5
ATOM 2762 N N . LEU A 1 15 ? 3.348 -0.290 -1.419 1.00 0.33 174 LEU A N 5
ATOM 2763 C CA . LEU A 1 15 ? 2.689 -1.170 -2.365 1.00 0.36 174 LEU A CA 5
ATOM 2764 C C . LEU A 1 15 ? 1.947 -2.245 -1.601 1.00 0.32 174 LEU A C 5
ATOM 2765 O O . LEU A 1 15 ? 0.871 -2.682 -1.989 1.00 0.34 174 LEU A O 5
ATOM 2781 N N . LEU A 1 16 ? 2.550 -2.649 -0.501 1.00 0.29 175 LEU A N 5
ATOM 2782 C CA . LEU A 1 16 ? 1.961 -3.602 0.417 1.00 0.29 175 LEU A CA 5
ATOM 2783 C C . LEU A 1 16 ? 0.760 -2.994 1.119 1.00 0.27 175 LEU A C 5
ATOM 2784 O O . LEU A 1 16 ? -0.170 -3.686 1.523 1.00 0.31 175 LEU A O 5
ATOM 2800 N N . LYS A 1 17 ? 0.808 -1.691 1.267 1.00 0.27 176 LYS A N 5
ATOM 2801 C CA . LYS A 1 17 ? -0.281 -0.929 1.815 1.00 0.29 176 LYS A CA 5
ATOM 2802 C C . LYS A 1 17 ? -1.359 -0.786 0.771 1.00 0.29 176 LYS A C 5
ATOM 2803 O O . LYS A 1 17 ? -2.540 -0.941 1.040 1.00 0.30 176 LYS A O 5
ATOM 2822 N N . ALA A 1 18 ? -0.927 -0.508 -0.435 1.00 0.32 177 ALA A N 5
ATOM 2823 C CA . ALA A 1 18 ? -1.835 -0.298 -1.540 1.00 0.36 177 ALA A CA 5
ATOM 2824 C C . ALA A 1 18 ? -2.479 -1.607 -1.954 1.00 0.32 177 ALA A C 5
ATOM 2825 O O . ALA A 1 18 ? -3.577 -1.627 -2.506 1.00 0.33 177 ALA A O 5
ATOM 2832 N N . GLU A 1 19 ? -1.789 -2.702 -1.677 1.00 0.30 178 GLU A N 5
ATOM 2833 C CA . GLU A 1 19 ? -2.342 -4.019 -1.916 1.00 0.30 178 GLU A CA 5
ATOM 2834 C C . GLU A 1 19 ? -3.240 -4.390 -0.757 1.00 0.23 178 GLU A C 5
ATOM 2835 O O . GLU A 1 19 ? -4.112 -5.247 -0.862 1.00 0.23 178 GLU A O 5
ATOM 2847 N N . GLU A 1 20 ? -2.994 -3.739 0.359 1.00 0.22 179 GLU A N 5
ATOM 2848 C CA . GLU A 1 20 ? -3.802 -3.892 1.532 1.00 0.25 179 GLU A CA 5
ATOM 2849 C C . GLU A 1 20 ? -5.088 -3.103 1.385 1.00 0.24 179 GLU A C 5
ATOM 2850 O O . GLU A 1 20 ? -6.149 -3.542 1.810 1.00 0.28 179 GLU A O 5
ATOM 2862 N N . LEU A 1 21 ? -4.994 -1.943 0.763 1.00 0.26 180 LEU A N 5
ATOM 2863 C CA . LEU A 1 21 ? -6.177 -1.187 0.406 1.00 0.31 180 LEU A CA 5
ATOM 2864 C C . LEU A 1 21 ? -6.764 -1.753 -0.861 1.00 0.35 180 LEU A C 5
ATOM 2865 O O . LEU A 1 21 ? -7.732 -1.244 -1.400 1.00 0.70 180 LEU A O 5
ATOM 2881 N N . ALA A 1 22 ? -6.138 -2.794 -1.348 1.00 0.21 181 ALA A N 5
ATOM 2882 C CA . ALA A 1 22 ? -6.755 -3.642 -2.325 1.00 0.24 181 ALA A CA 5
ATOM 2883 C C . ALA A 1 22 ? -7.467 -4.756 -1.584 1.00 0.21 181 ALA A C 5
ATOM 2884 O O . ALA A 1 22 ? -8.572 -5.149 -1.934 1.00 0.31 181 ALA A O 5
ATOM 2891 N N . ALA A 1 23 ? -6.819 -5.225 -0.517 1.00 0.21 182 ALA A N 5
ATOM 2892 C CA . ALA A 1 23 ? -7.344 -6.309 0.302 1.00 0.34 182 ALA A CA 5
ATOM 2893 C C . ALA A 1 23 ? -8.592 -5.888 1.077 1.00 0.39 182 ALA A C 5
ATOM 2894 O O . ALA A 1 23 ? -9.607 -6.584 1.051 1.00 0.57 182 ALA A O 5
ATOM 2901 N N . LYS A 1 24 ? -8.516 -4.748 1.759 1.00 0.36 183 LYS A N 5
ATOM 2902 C CA . LYS A 1 24 ? -9.649 -4.237 2.524 1.00 0.48 183 LYS A CA 5
ATOM 2903 C C . LYS A 1 24 ? -10.797 -3.978 1.588 1.00 0.50 183 LYS A C 5
ATOM 2904 O O . LYS A 1 24 ? -11.948 -4.311 1.848 1.00 0.61 183 LYS A O 5
ATOM 2923 N N . TYR A 1 25 ? -10.438 -3.365 0.496 1.00 0.44 184 TYR A N 5
ATOM 2924 C CA . TYR A 1 25 ? -11.380 -2.869 -0.466 1.00 0.51 184 TYR A CA 5
ATOM 2925 C C . TYR A 1 25 ? -12.047 -3.971 -1.261 1.00 0.56 184 TYR A C 5
ATOM 2926 O O . TYR A 1 25 ? -13.222 -3.862 -1.590 1.00 0.73 184 TYR A O 5
ATOM 2944 N N . ARG A 1 26 ? -11.314 -5.025 -1.582 1.00 0.52 185 ARG A N 5
ATOM 2945 C CA . ARG A 1 26 ? -11.922 -6.177 -2.219 1.00 0.65 185 ARG A CA 5
ATOM 2946 C C . ARG A 1 26 ? -12.829 -6.895 -1.229 1.00 0.78 185 ARG A C 5
ATOM 2947 O O . ARG A 1 26 ? -13.746 -7.620 -1.617 1.00 0.93 185 ARG A O 5
ATOM 2968 N N . ALA A 1 27 ? -12.568 -6.668 0.053 1.00 0.81 186 ALA A N 5
ATOM 2969 C CA . ALA A 1 27 ? -13.413 -7.195 1.114 1.00 1.05 186 ALA A CA 5
ATOM 2970 C C . ALA A 1 27 ? -14.676 -6.351 1.228 1.00 1.15 186 ALA A C 5
ATOM 2971 O O . ALA A 1 27 ? -15.774 -6.878 1.413 1.00 1.55 186 ALA A O 5
ATOM 2978 N N . THR A 1 28 ? -14.511 -5.035 1.115 1.00 1.29 187 THR A N 5
ATOM 2979 C CA . THR A 1 28 ? -15.637 -4.120 1.021 1.00 1.49 187 THR A CA 5
ATOM 2980 C C . THR A 1 28 ? -16.457 -4.453 -0.218 1.00 1.47 187 THR A C 5
ATOM 2981 O O . THR A 1 28 ? -17.688 -4.450 -0.207 1.00 1.63 187 THR A O 5
ATOM 2992 N N . GLY A 1 29 ? -15.730 -4.770 -1.266 1.00 1.91 188 GLY A N 5
ATOM 2993 C CA . GLY A 1 29 ? -16.304 -5.089 -2.542 1.00 2.73 188 GLY A CA 5
ATOM 2994 C C . GLY A 1 29 ? -15.331 -4.736 -3.634 1.00 2.90 188 GLY A C 5
ATOM 2995 O O . GLY A 1 29 ? -14.563 -5.582 -4.090 1.00 3.61 188 GLY A O 5
ATOM 2999 N N . THR A 1 30 ? -15.341 -3.471 -4.013 1.00 2.54 189 THR A N 5
ATOM 3000 C CA . THR A 1 30 ? -14.354 -2.915 -4.919 1.00 2.84 189 THR A CA 5
ATOM 3001 C C . THR A 1 30 ? -14.322 -1.402 -4.785 1.00 2.85 189 THR A C 5
ATOM 3002 O O . THR A 1 30 ? -14.710 -0.668 -5.694 1.00 3.29 189 THR A O 5
ATOM 3013 N N . ALA A 1 31 ? -13.878 -0.954 -3.628 1.00 2.63 190 ALA A N 5
ATOM 3014 C CA . ALA A 1 31 ? -13.741 0.468 -3.350 1.00 2.90 190 ALA A CA 5
ATOM 3015 C C . ALA A 1 31 ? -12.654 1.077 -4.258 1.00 3.13 190 ALA A C 5
ATOM 3016 O O . ALA A 1 31 ? -11.775 0.359 -4.724 1.00 3.49 190 ALA A O 5
ATOM 3023 N N . PRO A 1 32 ? -12.726 2.402 -4.541 1.00 3.16 191 PRO A N 5
ATOM 3024 C CA . PRO A 1 32 ? -11.911 3.080 -5.579 1.00 3.50 191 PRO A CA 5
ATOM 3025 C C . PRO A 1 32 ? -10.405 2.788 -5.565 1.00 3.41 191 PRO A C 5
ATOM 3026 O O . PRO A 1 32 ? -9.792 2.732 -6.632 1.00 3.85 191 PRO A O 5
ATOM 3037 N N . LYS A 1 33 ? -9.818 2.620 -4.383 1.00 3.02 192 LYS A N 5
ATOM 3038 C CA . LYS A 1 33 ? -8.354 2.590 -4.234 1.00 3.17 192 LYS A CA 5
ATOM 3039 C C . LYS A 1 33 ? -7.780 3.950 -4.582 1.00 3.35 192 LYS A C 5
ATOM 3040 O O . LYS A 1 33 ? -7.078 4.119 -5.582 1.00 3.80 192 LYS A O 5
ATOM 3059 N N . LYS A 1 34 ? -8.098 4.911 -3.748 1.00 3.14 193 LYS A N 5
ATOM 3060 C CA . LYS A 1 34 ? -7.632 6.276 -3.921 1.00 3.35 193 LYS A CA 5
ATOM 3061 C C . LYS A 1 34 ? -7.256 6.834 -2.561 1.00 2.92 193 LYS A C 5
ATOM 3062 O O . LYS A 1 34 ? -7.497 6.195 -1.546 1.00 2.94 193 LYS A O 5
ATOM 3081 N N . ILE A 1 35 ? -6.669 8.012 -2.530 1.00 2.91 194 ILE A N 5
ATOM 3082 C CA . ILE A 1 35 ? -6.334 8.638 -1.264 1.00 2.74 194 ILE A CA 5
ATOM 3083 C C . ILE A 1 35 ? -7.592 9.133 -0.566 1.00 2.88 194 ILE A C 5
ATOM 3084 O O . ILE A 1 35 ? -8.166 10.160 -0.935 1.00 3.52 194 ILE A O 5
ATOM 3100 N N . LEU A 1 36 ? -8.024 8.379 0.427 1.00 2.77 195 LEU A N 5
ATOM 3101 C CA . LEU A 1 36 ? -9.208 8.712 1.190 1.00 3.24 195 LEU A CA 5
ATOM 3102 C C . LEU A 1 36 ? -8.957 8.479 2.678 1.00 3.60 195 LEU A C 5
ATOM 3103 O O . LEU A 1 36 ? -7.825 8.207 3.082 1.00 3.95 195 LEU A O 5
ATOM 3119 N N . GLY A 1 37 ? -10.009 8.602 3.477 1.00 4.04 196 GLY A N 5
ATOM 3120 C CA . GLY A 1 37 ? -9.890 8.486 4.922 1.00 4.82 196 GLY A CA 5
ATOM 3121 C C . GLY A 1 37 ? -9.220 7.206 5.376 1.00 4.86 196 GLY A C 5
ATOM 3122 O O . GLY A 1 37 ? -8.336 7.230 6.230 1.00 5.59 196 GLY A O 5
ATOM 3126 N N . ILE A 1 38 ? -9.628 6.087 4.808 1.00 4.38 197 ILE A N 5
ATOM 3127 C CA . ILE A 1 38 ? -9.037 4.809 5.166 1.00 4.67 197 ILE A CA 5
ATOM 3128 C C . ILE A 1 38 ? -8.027 4.388 4.105 1.00 4.06 197 ILE A C 5
ATOM 3129 O O . ILE A 1 38 ? -8.363 3.730 3.121 1.00 4.27 197 ILE A O 5
ATOM 3145 N N . PHE A 1 39 ? -6.788 4.795 4.299 1.00 3.68 198 PHE A N 5
ATOM 3146 C CA . PHE A 1 39 ? -5.751 4.541 3.315 1.00 3.35 198 PHE A CA 5
ATOM 3147 C C . PHE A 1 39 ? -4.385 4.783 3.939 1.00 4.02 198 PHE A C 5
ATOM 3148 O O . PHE A 1 39 ? -3.913 5.942 3.918 1.00 4.41 198 PHE A O 5
ATOM 3166 N N . GLU A 1 1 ? 22.932 -0.149 -3.037 1.00 1.40 160 GLU A N 6
ATOM 3167 C CA . GLU A 1 1 ? 21.785 -1.043 -3.344 1.00 1.26 160 GLU A CA 6
ATOM 3168 C C . GLU A 1 1 ? 20.976 -1.345 -2.085 1.00 1.27 160 GLU A C 6
ATOM 3169 O O . GLU A 1 1 ? 19.761 -1.527 -2.160 1.00 1.79 160 GLU A O 6
ATOM 3183 N N . GLU A 1 2 ? 21.638 -1.403 -0.932 1.00 1.06 161 GLU A N 6
ATOM 3184 C CA . GLU A 1 2 ? 20.929 -1.591 0.329 1.00 1.03 161 GLU A CA 6
ATOM 3185 C C . GLU A 1 2 ? 19.918 -0.480 0.528 1.00 0.88 161 GLU A C 6
ATOM 3186 O O . GLU A 1 2 ? 18.798 -0.721 0.976 1.00 0.79 161 GLU A O 6
ATOM 3198 N N . LYS A 1 3 ? 20.323 0.734 0.187 1.00 0.90 162 LYS A N 6
ATOM 3199 C CA . LYS A 1 3 ? 19.424 1.870 0.222 1.00 0.81 162 LYS A CA 6
ATOM 3200 C C . LYS A 1 3 ? 18.281 1.671 -0.762 1.00 0.66 162 LYS A C 6
ATOM 3201 O O . LYS A 1 3 ? 17.136 1.933 -0.431 1.00 0.55 162 LYS A O 6
ATOM 3220 N N . ARG A 1 4 ? 18.601 1.200 -1.967 1.00 0.71 163 ARG A N 6
ATOM 3221 C CA . ARG A 1 4 ? 17.587 0.890 -2.969 1.00 0.67 163 ARG A CA 6
ATOM 3222 C C . ARG A 1 4 ? 16.505 -0.003 -2.386 1.00 0.55 163 ARG A C 6
ATOM 3223 O O . ARG A 1 4 ? 15.319 0.331 -2.401 1.00 0.48 163 ARG A O 6
ATOM 3244 N N . ALA A 1 5 ? 16.936 -1.132 -1.860 1.00 0.60 164 ALA A N 6
ATOM 3245 C CA . ALA A 1 5 ? 16.034 -2.104 -1.269 1.00 0.58 164 ALA A CA 6
ATOM 3246 C C . ALA A 1 5 ? 15.336 -1.530 -0.042 1.00 0.47 164 ALA A C 6
ATOM 3247 O O . ALA A 1 5 ? 14.201 -1.888 0.259 1.00 0.47 164 ALA A O 6
ATOM 3254 N N . MET A 1 6 ? 16.015 -0.630 0.653 1.00 0.47 165 MET A N 6
ATOM 3255 C CA . MET A 1 6 ? 15.446 0.037 1.813 1.00 0.47 165 MET A CA 6
ATOM 3256 C C . MET A 1 6 ? 14.369 1.022 1.389 1.00 0.36 165 MET A C 6
ATOM 3257 O O . MET A 1 6 ? 13.323 1.142 2.029 1.00 0.38 165 MET A O 6
ATOM 3271 N N . ILE A 1 7 ? 14.623 1.701 0.291 1.00 0.31 166 ILE A N 6
ATOM 3272 C CA . ILE A 1 7 ? 13.675 2.638 -0.268 1.00 0.28 166 ILE A CA 6
ATOM 3273 C C . ILE A 1 7 ? 12.446 1.889 -0.748 1.00 0.20 166 ILE A C 6
ATOM 3274 O O . ILE A 1 7 ? 11.315 2.336 -0.571 1.00 0.21 166 ILE A O 6
ATOM 3290 N N . GLU A 1 8 ? 12.675 0.723 -1.321 1.00 0.22 167 GLU A N 6
ATOM 3291 C CA . GLU A 1 8 ? 11.592 -0.110 -1.803 1.00 0.28 167 GLU A CA 6
ATOM 3292 C C . GLU A 1 8 ? 11.065 -1.020 -0.712 1.00 0.28 167 GLU A C 6
ATOM 3293 O O . GLU A 1 8 ? 10.205 -1.860 -0.948 1.00 0.35 167 GLU A O 6
ATOM 3305 N N . ALA A 1 9 ? 11.608 -0.871 0.477 1.00 0.26 168 ALA A N 6
ATOM 3306 C CA . ALA A 1 9 ? 10.995 -1.438 1.658 1.00 0.34 168 ALA A CA 6
ATOM 3307 C C . ALA A 1 9 ? 10.006 -0.433 2.214 1.00 0.30 168 ALA A C 6
ATOM 3308 O O . ALA A 1 9 ? 9.169 -0.753 3.053 1.00 0.40 168 ALA A O 6
ATOM 3315 N N . LYS A 1 10 ? 10.125 0.791 1.723 1.00 0.22 169 LYS A N 6
ATOM 3316 C CA . LYS A 1 10 ? 9.225 1.872 2.085 1.00 0.25 169 LYS A CA 6
ATOM 3317 C C . LYS A 1 10 ? 8.193 2.065 0.994 1.00 0.24 169 LYS A C 6
ATOM 3318 O O . LYS A 1 10 ? 6.997 2.100 1.263 1.00 0.28 169 LYS A O 6
ATOM 3337 N N . ARG A 1 11 ? 8.663 2.182 -0.242 1.00 0.25 170 ARG A N 6
ATOM 3338 C CA . ARG A 1 11 ? 7.777 2.131 -1.385 1.00 0.31 170 ARG A CA 6
ATOM 3339 C C . ARG A 1 11 ? 7.094 0.794 -1.400 1.00 0.28 170 ARG A C 6
ATOM 3340 O O . ARG A 1 11 ? 5.910 0.687 -1.669 1.00 0.32 170 ARG A O 6
ATOM 3361 N N . GLY A 1 12 ? 7.867 -0.219 -1.068 1.00 0.25 171 GLY A N 6
ATOM 3362 C CA . GLY A 1 12 ? 7.339 -1.546 -0.947 1.00 0.28 171 GLY A CA 6
ATOM 3363 C C . GLY A 1 12 ? 6.311 -1.624 0.145 1.00 0.25 171 GLY A C 6
ATOM 3364 O O . GLY A 1 12 ? 5.322 -2.329 0.018 1.00 0.29 171 GLY A O 6
ATOM 3368 N N . GLU A 1 13 ? 6.542 -0.869 1.208 1.00 0.23 172 GLU A N 6
ATOM 3369 C CA . GLU A 1 13 ? 5.613 -0.799 2.323 1.00 0.25 172 GLU A CA 6
ATOM 3370 C C . GLU A 1 13 ? 4.333 -0.090 1.895 1.00 0.26 172 GLU A C 6
ATOM 3371 O O . GLU A 1 13 ? 3.235 -0.458 2.307 1.00 0.28 172 GLU A O 6
ATOM 3383 N N . ASP A 1 14 ? 4.486 0.927 1.057 1.00 0.28 173 ASP A N 6
ATOM 3384 C CA . ASP A 1 14 ? 3.350 1.703 0.574 1.00 0.34 173 ASP A CA 6
ATOM 3385 C C . ASP A 1 14 ? 2.593 0.956 -0.505 1.00 0.33 173 ASP A C 6
ATOM 3386 O O . ASP A 1 14 ? 1.377 1.067 -0.618 1.00 0.35 173 ASP A O 6
ATOM 3395 N N . LEU A 1 15 ? 3.319 0.207 -1.304 1.00 0.33 174 LEU A N 6
ATOM 3396 C CA . LEU A 1 15 ? 2.715 -0.666 -2.294 1.00 0.36 174 LEU A CA 6
ATOM 3397 C C . LEU A 1 15 ? 2.033 -1.821 -1.584 1.00 0.32 174 LEU A C 6
ATOM 3398 O O . LEU A 1 15 ? 0.973 -2.283 -1.988 1.00 0.34 174 LEU A O 6
ATOM 3414 N N . LEU A 1 16 ? 2.665 -2.262 -0.511 1.00 0.29 175 LEU A N 6
ATOM 3415 C CA . LEU A 1 16 ? 2.109 -3.260 0.383 1.00 0.29 175 LEU A CA 6
ATOM 3416 C C . LEU A 1 16 ? 0.869 -2.721 1.073 1.00 0.27 175 LEU A C 6
ATOM 3417 O O . LEU A 1 16 ? -0.046 -3.459 1.416 1.00 0.31 175 LEU A O 6
ATOM 3433 N N . LYS A 1 17 ? 0.866 -1.419 1.267 1.00 0.27 176 LYS A N 6
ATOM 3434 C CA . LYS A 1 17 ? -0.257 -0.714 1.831 1.00 0.29 176 LYS A CA 6
ATOM 3435 C C . LYS A 1 17 ? -1.357 -0.644 0.805 1.00 0.29 176 LYS A C 6
ATOM 3436 O O . LYS A 1 17 ? -2.521 -0.874 1.091 1.00 0.30 176 LYS A O 6
ATOM 3455 N N . ALA A 1 18 ? -0.953 -0.342 -0.404 1.00 0.32 177 ALA A N 6
ATOM 3456 C CA . ALA A 1 18 ? -1.876 -0.197 -1.506 1.00 0.36 177 ALA A CA 6
ATOM 3457 C C . ALA A 1 18 ? -2.479 -1.540 -1.873 1.00 0.32 177 ALA A C 6
ATOM 3458 O O . ALA A 1 18 ? -3.642 -1.631 -2.258 1.00 0.33 177 ALA A O 6
ATOM 3465 N N . GLU A 1 19 ? -1.682 -2.584 -1.722 1.00 0.30 178 GLU A N 6
ATOM 3466 C CA . GLU A 1 19 ? -2.143 -3.934 -1.977 1.00 0.30 178 GLU A CA 6
ATOM 3467 C C . GLU A 1 19 ? -2.961 -4.409 -0.789 1.00 0.23 178 GLU A C 6
ATOM 3468 O O . GLU A 1 19 ? -3.752 -5.344 -0.878 1.00 0.23 178 GLU A O 6
ATOM 3480 N N . GLU A 1 20 ? -2.730 -3.752 0.327 1.00 0.22 179 GLU A N 6
ATOM 3481 C CA . GLU A 1 20 ? -3.480 -3.971 1.532 1.00 0.25 179 GLU A CA 6
ATOM 3482 C C . GLU A 1 20 ? -4.843 -3.326 1.419 1.00 0.24 179 GLU A C 6
ATOM 3483 O O . GLU A 1 20 ? -5.846 -3.906 1.819 1.00 0.28 179 GLU A O 6
ATOM 3495 N N . LEU A 1 21 ? -4.873 -2.122 0.866 1.00 0.26 180 LEU A N 6
ATOM 3496 C CA . LEU A 1 21 ? -6.127 -1.484 0.542 1.00 0.31 180 LEU A CA 6
ATOM 3497 C C . LEU A 1 21 ? -6.831 -2.318 -0.484 1.00 0.35 180 LEU A C 6
ATOM 3498 O O . LEU A 1 21 ? -8.042 -2.446 -0.464 1.00 0.70 180 LEU A O 6
ATOM 3514 N N . ALA A 1 22 ? -6.048 -2.931 -1.347 1.00 0.21 181 ALA A N 6
ATOM 3515 C CA . ALA A 1 22 ? -6.585 -3.837 -2.324 1.00 0.24 181 ALA A CA 6
ATOM 3516 C C . ALA A 1 22 ? -7.187 -5.028 -1.610 1.00 0.21 181 ALA A C 6
ATOM 3517 O O . ALA A 1 22 ? -8.304 -5.435 -1.904 1.00 0.31 181 ALA A O 6
ATOM 3524 N N . ALA A 1 23 ? -6.452 -5.543 -0.628 1.00 0.21 182 ALA A N 6
ATOM 3525 C CA . ALA A 1 23 ? -6.907 -6.679 0.160 1.00 0.34 182 ALA A CA 6
ATOM 3526 C C . ALA A 1 23 ? -8.194 -6.345 0.907 1.00 0.39 182 ALA A C 6
ATOM 3527 O O . ALA A 1 23 ? -9.109 -7.166 0.979 1.00 0.57 182 ALA A O 6
ATOM 3534 N N . LYS A 1 24 ? -8.262 -5.135 1.450 1.00 0.36 183 LYS A N 6
ATOM 3535 C CA . LYS A 1 24 ? -9.464 -4.667 2.123 1.00 0.48 183 LYS A CA 6
ATOM 3536 C C . LYS A 1 24 ? -10.588 -4.554 1.128 1.00 0.50 183 LYS A C 6
ATOM 3537 O O . LYS A 1 24 ? -11.660 -5.125 1.288 1.00 0.61 183 LYS A O 6
ATOM 3556 N N . TYR A 1 25 ? -10.297 -3.804 0.094 1.00 0.44 184 TYR A N 6
ATOM 3557 C CA . TYR A 1 25 ? -11.271 -3.395 -0.888 1.00 0.51 184 TYR A CA 6
ATOM 3558 C C . TYR A 1 25 ? -11.794 -4.553 -1.720 1.00 0.56 184 TYR A C 6
ATOM 3559 O O . TYR A 1 25 ? -12.848 -4.444 -2.342 1.00 0.73 184 TYR A O 6
ATOM 3577 N N . ARG A 1 26 ? -11.053 -5.647 -1.743 1.00 0.52 185 ARG A N 6
ATOM 3578 C CA . ARG A 1 26 ? -11.569 -6.905 -2.256 1.00 0.65 185 ARG A CA 6
ATOM 3579 C C . ARG A 1 26 ? -12.864 -7.261 -1.539 1.00 0.78 185 ARG A C 6
ATOM 3580 O O . ARG A 1 26 ? -13.812 -7.776 -2.134 1.00 0.93 185 ARG A O 6
ATOM 3601 N N . ALA A 1 27 ? -12.886 -6.957 -0.256 1.00 0.81 186 ALA A N 6
ATOM 3602 C CA . ALA A 1 27 ? -14.039 -7.211 0.588 1.00 1.05 186 ALA A CA 6
ATOM 3603 C C . ALA A 1 27 ? -14.949 -5.983 0.668 1.00 1.15 186 ALA A C 6
ATOM 3604 O O . ALA A 1 27 ? -16.175 -6.106 0.690 1.00 1.55 186 ALA A O 6
ATOM 3611 N N . THR A 1 28 ? -14.342 -4.800 0.714 1.00 1.29 187 THR A N 6
ATOM 3612 C CA . THR A 1 28 ? -15.086 -3.549 0.808 1.00 1.49 187 THR A CA 6
ATOM 3613 C C . THR A 1 28 ? -15.878 -3.274 -0.464 1.00 1.47 187 THR A C 6
ATOM 3614 O O . THR A 1 28 ? -16.873 -2.549 -0.459 1.00 1.63 187 THR A O 6
ATOM 3625 N N . GLY A 1 29 ? -15.421 -3.868 -1.550 1.00 1.91 188 GLY A N 6
ATOM 3626 C CA . GLY A 1 29 ? -16.058 -3.675 -2.831 1.00 2.73 188 GLY A CA 6
ATOM 3627 C C . GLY A 1 29 ? -15.552 -2.432 -3.521 1.00 2.90 188 GLY A C 6
ATOM 3628 O O . GLY A 1 29 ? -16.353 -1.618 -3.971 1.00 3.61 188 GLY A O 6
ATOM 3632 N N . THR A 1 30 ? -14.216 -2.345 -3.627 1.00 2.54 189 THR A N 6
ATOM 3633 C CA . THR A 1 30 ? -13.477 -1.179 -4.157 1.00 2.84 189 THR A CA 6
ATOM 3634 C C . THR A 1 30 ? -14.361 0.022 -4.490 1.00 2.85 189 THR A C 6
ATOM 3635 O O . THR A 1 30 ? -14.626 0.321 -5.653 1.00 3.29 189 THR A O 6
ATOM 3646 N N . ALA A 1 31 ? -14.802 0.713 -3.449 1.00 2.63 190 ALA A N 6
ATOM 3647 C CA . ALA A 1 31 ? -15.733 1.825 -3.607 1.00 2.90 190 ALA A CA 6
ATOM 3648 C C . ALA A 1 31 ? -15.043 3.195 -3.726 1.00 3.13 190 ALA A C 6
ATOM 3649 O O . ALA A 1 31 ? -15.388 3.966 -4.623 1.00 3.49 190 ALA A O 6
ATOM 3656 N N . PRO A 1 32 ? -14.070 3.544 -2.847 1.00 3.16 191 PRO A N 6
ATOM 3657 C CA . PRO A 1 32 ? -13.470 4.886 -2.861 1.00 3.50 191 PRO A CA 6
ATOM 3658 C C . PRO A 1 32 ? -12.637 5.145 -4.119 1.00 3.41 191 PRO A C 6
ATOM 3659 O O . PRO A 1 32 ? -12.848 6.153 -4.799 1.00 3.85 191 PRO A O 6
ATOM 3670 N N . LYS A 1 33 ? -11.706 4.239 -4.424 1.00 3.02 192 LYS A N 6
ATOM 3671 C CA . LYS A 1 33 ? -10.953 4.276 -5.679 1.00 3.17 192 LYS A CA 6
ATOM 3672 C C . LYS A 1 33 ? -10.284 5.631 -5.892 1.00 3.35 192 LYS A C 6
ATOM 3673 O O . LYS A 1 33 ? -10.350 6.219 -6.975 1.00 3.80 192 LYS A O 6
ATOM 3692 N N . LYS A 1 34 ? -9.642 6.109 -4.849 1.00 3.14 193 LYS A N 6
ATOM 3693 C CA . LYS A 1 34 ? -8.970 7.401 -4.874 1.00 3.35 193 LYS A CA 6
ATOM 3694 C C . LYS A 1 34 ? -7.464 7.228 -4.702 1.00 2.92 193 LYS A C 6
ATOM 3695 O O . LYS A 1 34 ? -6.985 6.117 -4.484 1.00 2.94 193 LYS A O 6
ATOM 3714 N N . ILE A 1 35 ? -6.741 8.338 -4.828 1.00 2.91 194 ILE A N 6
ATOM 3715 C CA . ILE A 1 35 ? -5.297 8.407 -4.599 1.00 2.74 194 ILE A CA 6
ATOM 3716 C C . ILE A 1 35 ? -4.501 7.430 -5.474 1.00 2.88 194 ILE A C 6
ATOM 3717 O O . ILE A 1 35 ? -3.995 7.812 -6.530 1.00 3.52 194 ILE A O 6
ATOM 3733 N N . LEU A 1 36 ? -4.404 6.178 -5.052 1.00 2.77 195 LEU A N 6
ATOM 3734 C CA . LEU A 1 36 ? -3.621 5.189 -5.774 1.00 3.24 195 LEU A CA 6
ATOM 3735 C C . LEU A 1 36 ? -4.503 4.471 -6.781 1.00 3.60 195 LEU A C 6
ATOM 3736 O O . LEU A 1 36 ? -4.028 3.739 -7.647 1.00 3.95 195 LEU A O 6
ATOM 3752 N N . GLY A 1 37 ? -5.794 4.691 -6.647 1.00 4.04 196 GLY A N 6
ATOM 3753 C CA . GLY A 1 37 ? -6.759 4.044 -7.507 1.00 4.82 196 GLY A CA 6
ATOM 3754 C C . GLY A 1 37 ? -7.522 2.980 -6.758 1.00 4.86 196 GLY A C 6
ATOM 3755 O O . GLY A 1 37 ? -8.660 2.670 -7.085 1.00 5.59 196 GLY A O 6
ATOM 3759 N N . ILE A 1 38 ? -6.879 2.423 -5.748 1.00 4.38 197 ILE A N 6
ATOM 3760 C CA . ILE A 1 38 ? -7.505 1.457 -4.859 1.00 4.67 197 ILE A CA 6
ATOM 3761 C C . ILE A 1 38 ? -7.337 1.943 -3.425 1.00 4.06 197 ILE A C 6
ATOM 3762 O O . ILE A 1 38 ? -6.644 1.334 -2.617 1.00 4.27 197 ILE A O 6
ATOM 3778 N N . PHE A 1 39 ? -7.956 3.064 -3.133 1.00 3.68 198 PHE A N 6
ATOM 3779 C CA . PHE A 1 39 ? -7.775 3.734 -1.857 1.00 3.35 198 PHE A CA 6
ATOM 3780 C C . PHE A 1 39 ? -9.036 4.525 -1.561 1.00 4.02 198 PHE A C 6
ATOM 3781 O O . PHE A 1 39 ? -9.363 4.749 -0.380 1.00 4.41 198 PHE A O 6
ATOM 3799 N N . GLU A 1 1 ? 22.963 1.900 -3.498 1.00 1.40 160 GLU A N 7
ATOM 3800 C CA . GLU A 1 1 ? 21.854 1.091 -4.061 1.00 1.26 160 GLU A CA 7
ATOM 3801 C C . GLU A 1 1 ? 21.197 0.241 -2.980 1.00 1.27 160 GLU A C 7
ATOM 3802 O O . GLU A 1 1 ? 20.005 -0.056 -3.060 1.00 1.79 160 GLU A O 7
ATOM 3816 N N . GLU A 1 2 ? 21.962 -0.153 -1.969 1.00 1.06 161 GLU A N 7
ATOM 3817 C CA . GLU A 1 2 ? 21.399 -0.888 -0.846 1.00 1.03 161 GLU A CA 7
ATOM 3818 C C . GLU A 1 2 ? 20.332 -0.054 -0.163 1.00 0.88 161 GLU A C 7
ATOM 3819 O O . GLU A 1 2 ? 19.288 -0.569 0.236 1.00 0.79 161 GLU A O 7
ATOM 3831 N N . LYS A 1 3 ? 20.587 1.240 -0.054 1.00 0.90 162 LYS A N 7
ATOM 3832 C CA . LYS A 1 3 ? 19.601 2.147 0.493 1.00 0.81 162 LYS A CA 7
ATOM 3833 C C . LYS A 1 3 ? 18.409 2.262 -0.445 1.00 0.66 162 LYS A C 7
ATOM 3834 O O . LYS A 1 3 ? 17.278 2.343 0.007 1.00 0.55 162 LYS A O 7
ATOM 3853 N N . ARG A 1 4 ? 18.667 2.262 -1.750 1.00 0.71 163 ARG A N 7
ATOM 3854 C CA . ARG A 1 4 ? 17.598 2.275 -2.739 1.00 0.67 163 ARG A CA 7
ATOM 3855 C C . ARG A 1 4 ? 16.613 1.143 -2.480 1.00 0.55 163 ARG A C 7
ATOM 3856 O O . ARG A 1 4 ? 15.403 1.356 -2.394 1.00 0.48 163 ARG A O 7
ATOM 3877 N N . ALA A 1 5 ? 17.156 -0.053 -2.355 1.00 0.60 164 ALA A N 7
ATOM 3878 C CA . ALA A 1 5 ? 16.365 -1.245 -2.078 1.00 0.58 164 ALA A CA 7
ATOM 3879 C C . ALA A 1 5 ? 15.655 -1.132 -0.733 1.00 0.47 164 ALA A C 7
ATOM 3880 O O . ALA A 1 5 ? 14.533 -1.616 -0.564 1.00 0.47 164 ALA A O 7
ATOM 3887 N N . MET A 1 6 ? 16.313 -0.478 0.214 1.00 0.47 165 MET A N 7
ATOM 3888 C CA . MET A 1 6 ? 15.733 -0.217 1.523 1.00 0.47 165 MET A CA 7
ATOM 3889 C C . MET A 1 6 ? 14.596 0.789 1.412 1.00 0.36 165 MET A C 7
ATOM 3890 O O . MET A 1 6 ? 13.590 0.697 2.111 1.00 0.38 165 MET A O 7
ATOM 3904 N N . ILE A 1 7 ? 14.752 1.737 0.512 1.00 0.31 166 ILE A N 7
ATOM 3905 C CA . ILE A 1 7 ? 13.724 2.723 0.262 1.00 0.28 166 ILE A CA 7
ATOM 3906 C C . ILE A 1 7 ? 12.549 2.058 -0.440 1.00 0.20 166 ILE A C 7
ATOM 3907 O O . ILE A 1 7 ? 11.392 2.423 -0.236 1.00 0.21 166 ILE A O 7
ATOM 3923 N N . GLU A 1 8 ? 12.852 1.049 -1.239 1.00 0.22 167 GLU A N 7
ATOM 3924 C CA . GLU A 1 8 ? 11.816 0.273 -1.893 1.00 0.28 167 GLU A CA 7
ATOM 3925 C C . GLU A 1 8 ? 11.254 -0.788 -0.971 1.00 0.28 167 GLU A C 7
ATOM 3926 O O . GLU A 1 8 ? 10.390 -1.567 -1.360 1.00 0.35 167 GLU A O 7
ATOM 3938 N N . ALA A 1 9 ? 11.757 -0.829 0.243 1.00 0.26 168 ALA A N 7
ATOM 3939 C CA . ALA A 1 9 ? 11.120 -1.590 1.292 1.00 0.34 168 ALA A CA 7
ATOM 3940 C C . ALA A 1 9 ? 10.026 -0.742 1.913 1.00 0.30 168 ALA A C 7
ATOM 3941 O O . ALA A 1 9 ? 9.135 -1.242 2.593 1.00 0.40 168 ALA A O 7
ATOM 3948 N N . LYS A 1 10 ? 10.102 0.554 1.648 1.00 0.22 169 LYS A N 7
ATOM 3949 C CA . LYS A 1 10 ? 9.108 1.498 2.117 1.00 0.25 169 LYS A CA 7
ATOM 3950 C C . LYS A 1 10 ? 8.125 1.801 1.010 1.00 0.24 169 LYS A C 7
ATOM 3951 O O . LYS A 1 10 ? 6.927 1.924 1.245 1.00 0.28 169 LYS A O 7
ATOM 3970 N N . ARG A 1 11 ? 8.648 1.934 -0.201 1.00 0.25 170 ARG A N 7
ATOM 3971 C CA . ARG A 1 11 ? 7.814 1.935 -1.385 1.00 0.31 170 ARG A CA 7
ATOM 3972 C C . ARG A 1 11 ? 7.120 0.601 -1.473 1.00 0.28 170 ARG A C 7
ATOM 3973 O O . ARG A 1 11 ? 5.939 0.508 -1.780 1.00 0.32 170 ARG A O 7
ATOM 3994 N N . GLY A 1 12 ? 7.885 -0.431 -1.172 1.00 0.25 171 GLY A N 7
ATOM 3995 C CA . GLY A 1 12 ? 7.352 -1.761 -1.111 1.00 0.28 171 GLY A CA 7
ATOM 3996 C C . GLY A 1 12 ? 6.297 -1.880 -0.044 1.00 0.25 171 GLY A C 7
ATOM 3997 O O . GLY A 1 12 ? 5.270 -2.514 -0.247 1.00 0.29 171 GLY A O 7
ATOM 4001 N N . GLU A 1 13 ? 6.556 -1.241 1.087 1.00 0.23 172 GLU A N 7
ATOM 4002 C CA . GLU A 1 13 ? 5.614 -1.203 2.195 1.00 0.25 172 GLU A CA 7
ATOM 4003 C C . GLU A 1 13 ? 4.362 -0.430 1.799 1.00 0.26 172 GLU A C 7
ATOM 4004 O O . GLU A 1 13 ? 3.258 -0.745 2.233 1.00 0.28 172 GLU A O 7
ATOM 4016 N N . ASP A 1 14 ? 4.556 0.586 0.972 1.00 0.28 173 ASP A N 7
ATOM 4017 C CA . ASP A 1 14 ? 3.469 1.434 0.499 1.00 0.34 173 ASP A CA 7
ATOM 4018 C C . ASP A 1 14 ? 2.619 0.697 -0.514 1.00 0.33 173 ASP A C 7
ATOM 4019 O O . ASP A 1 14 ? 1.397 0.781 -0.497 1.00 0.35 173 ASP A O 7
ATOM 4028 N N . LEU A 1 15 ? 3.284 -0.029 -1.385 1.00 0.33 174 LEU A N 7
ATOM 4029 C CA . LEU A 1 15 ? 2.617 -0.877 -2.355 1.00 0.36 174 LEU A CA 7
ATOM 4030 C C . LEU A 1 15 ? 1.899 -1.995 -1.628 1.00 0.32 174 LEU A C 7
ATOM 4031 O O . LEU A 1 15 ? 0.797 -2.397 -1.988 1.00 0.34 174 LEU A O 7
ATOM 4047 N N . LEU A 1 16 ? 2.550 -2.472 -0.583 1.00 0.29 175 LEU A N 7
ATOM 4048 C CA . LEU A 1 16 ? 1.999 -3.469 0.309 1.00 0.29 175 LEU A CA 7
ATOM 4049 C C . LEU A 1 16 ? 0.815 -2.905 1.079 1.00 0.27 175 LEU A C 7
ATOM 4050 O O . LEU A 1 16 ? -0.101 -3.623 1.465 1.00 0.31 175 LEU A O 7
ATOM 4066 N N . LYS A 1 17 ? 0.862 -1.609 1.298 1.00 0.27 176 LYS A N 7
ATOM 4067 C CA . LYS A 1 17 ? -0.193 -0.892 1.967 1.00 0.29 176 LYS A CA 7
ATOM 4068 C C . LYS A 1 17 ? -1.343 -0.695 1.012 1.00 0.29 176 LYS A C 7
ATOM 4069 O O . LYS A 1 17 ? -2.505 -0.848 1.364 1.00 0.30 176 LYS A O 7
ATOM 4088 N N . ALA A 1 18 ? -0.994 -0.362 -0.205 1.00 0.32 177 ALA A N 7
ATOM 4089 C CA . ALA A 1 18 ? -1.972 -0.145 -1.243 1.00 0.36 177 ALA A CA 7
ATOM 4090 C C . ALA A 1 18 ? -2.633 -1.455 -1.613 1.00 0.32 177 ALA A C 7
ATOM 4091 O O . ALA A 1 18 ? -3.806 -1.496 -1.978 1.00 0.33 177 ALA A O 7
ATOM 4098 N N . GLU A 1 19 ? -1.878 -2.533 -1.477 1.00 0.30 178 GLU A N 7
ATOM 4099 C CA . GLU A 1 19 ? -2.404 -3.858 -1.730 1.00 0.30 178 GLU A CA 7
ATOM 4100 C C . GLU A 1 19 ? -3.172 -4.332 -0.506 1.00 0.23 178 GLU A C 7
ATOM 4101 O O . GLU A 1 19 ? -3.956 -5.275 -0.560 1.00 0.23 178 GLU A O 7
ATOM 4113 N N . GLU A 1 20 ? -2.891 -3.680 0.602 1.00 0.22 179 GLU A N 7
ATOM 4114 C CA . GLU A 1 20 ? -3.611 -3.878 1.833 1.00 0.25 179 GLU A CA 7
ATOM 4115 C C . GLU A 1 20 ? -4.963 -3.192 1.757 1.00 0.24 179 GLU A C 7
ATOM 4116 O O . GLU A 1 20 ? -5.963 -3.699 2.260 1.00 0.28 179 GLU A O 7
ATOM 4128 N N . LEU A 1 21 ? -4.990 -2.038 1.112 1.00 0.26 180 LEU A N 7
ATOM 4129 C CA . LEU A 1 21 ? -6.247 -1.412 0.773 1.00 0.31 180 LEU A CA 7
ATOM 4130 C C . LEU A 1 21 ? -6.934 -2.258 -0.258 1.00 0.35 180 LEU A C 7
ATOM 4131 O O . LEU A 1 21 ? -8.143 -2.324 -0.301 1.00 0.70 180 LEU A O 7
ATOM 4147 N N . ALA A 1 22 ? -6.143 -2.950 -1.053 1.00 0.21 181 ALA A N 7
ATOM 4148 C CA . ALA A 1 22 ? -6.682 -3.889 -2.010 1.00 0.24 181 ALA A CA 7
ATOM 4149 C C . ALA A 1 22 ? -7.241 -5.088 -1.266 1.00 0.21 181 ALA A C 7
ATOM 4150 O O . ALA A 1 22 ? -8.203 -5.712 -1.701 1.00 0.31 181 ALA A O 7
ATOM 4157 N N . ALA A 1 23 ? -6.627 -5.389 -0.125 1.00 0.21 182 ALA A N 7
ATOM 4158 C CA . ALA A 1 23 ? -7.090 -6.467 0.735 1.00 0.34 182 ALA A CA 7
ATOM 4159 C C . ALA A 1 23 ? -8.415 -6.107 1.403 1.00 0.39 182 ALA A C 7
ATOM 4160 O O . ALA A 1 23 ? -9.202 -6.982 1.757 1.00 0.57 182 ALA A O 7
ATOM 4167 N N . LYS A 1 24 ? -8.648 -4.814 1.588 1.00 0.36 183 LYS A N 7
ATOM 4168 C CA . LYS A 1 24 ? -9.933 -4.336 2.081 1.00 0.48 183 LYS A CA 7
ATOM 4169 C C . LYS A 1 24 ? -10.902 -4.230 0.929 1.00 0.50 183 LYS A C 7
ATOM 4170 O O . LYS A 1 24 ? -11.986 -4.812 0.923 1.00 0.61 183 LYS A O 7
ATOM 4189 N N . TYR A 1 25 ? -10.463 -3.472 -0.044 1.00 0.44 184 TYR A N 7
ATOM 4190 C CA . TYR A 1 25 ? -11.257 -3.083 -1.182 1.00 0.51 184 TYR A CA 7
ATOM 4191 C C . TYR A 1 25 ? -11.663 -4.254 -2.048 1.00 0.56 184 TYR A C 7
ATOM 4192 O O . TYR A 1 25 ? -12.585 -4.137 -2.839 1.00 0.73 184 TYR A O 7
ATOM 4210 N N . ARG A 1 26 ? -10.969 -5.373 -1.929 1.00 0.52 185 ARG A N 7
ATOM 4211 C CA . ARG A 1 26 ? -11.384 -6.583 -2.618 1.00 0.65 185 ARG A CA 7
ATOM 4212 C C . ARG A 1 26 ? -12.808 -6.951 -2.217 1.00 0.78 185 ARG A C 7
ATOM 4213 O O . ARG A 1 26 ? -13.551 -7.559 -2.983 1.00 0.93 185 ARG A O 7
ATOM 4234 N N . ALA A 1 27 ? -13.184 -6.543 -1.013 1.00 0.81 186 ALA A N 7
ATOM 4235 C CA . ALA A 1 27 ? -14.526 -6.770 -0.505 1.00 1.05 186 ALA A CA 7
ATOM 4236 C C . ALA A 1 27 ? -15.477 -5.691 -1.011 1.00 1.15 186 ALA A C 7
ATOM 4237 O O . ALA A 1 27 ? -16.689 -5.894 -1.085 1.00 1.55 186 ALA A O 7
ATOM 4244 N N . THR A 1 28 ? -14.911 -4.546 -1.360 1.00 1.29 187 THR A N 7
ATOM 4245 C CA . THR A 1 28 ? -15.672 -3.421 -1.867 1.00 1.49 187 THR A CA 7
ATOM 4246 C C . THR A 1 28 ? -15.855 -3.522 -3.378 1.00 1.47 187 THR A C 7
ATOM 4247 O O . THR A 1 28 ? -16.723 -2.880 -3.967 1.00 1.63 187 THR A O 7
ATOM 4258 N N . GLY A 1 29 ? -15.023 -4.347 -3.989 1.00 1.91 188 GLY A N 7
ATOM 4259 C CA . GLY A 1 29 ? -14.984 -4.442 -5.431 1.00 2.73 188 GLY A CA 7
ATOM 4260 C C . GLY A 1 29 ? -14.016 -3.438 -6.017 1.00 2.90 188 GLY A C 7
ATOM 4261 O O . GLY A 1 29 ? -14.328 -2.791 -7.014 1.00 3.61 188 GLY A O 7
ATOM 4265 N N . THR A 1 30 ? -12.824 -3.376 -5.401 1.00 2.54 189 THR A N 7
ATOM 4266 C CA . THR A 1 30 ? -11.787 -2.351 -5.641 1.00 2.84 189 THR A CA 7
ATOM 4267 C C . THR A 1 30 ? -12.221 -1.243 -6.596 1.00 2.85 189 THR A C 7
ATOM 4268 O O . THR A 1 30 ? -11.793 -1.180 -7.746 1.00 3.29 189 THR A O 7
ATOM 4279 N N . ALA A 1 31 ? -13.069 -0.360 -6.087 1.00 2.63 190 ALA A N 7
ATOM 4280 C CA . ALA A 1 31 ? -13.632 0.713 -6.894 1.00 2.90 190 ALA A CA 7
ATOM 4281 C C . ALA A 1 31 ? -12.752 1.972 -6.927 1.00 3.13 190 ALA A C 7
ATOM 4282 O O . ALA A 1 31 ? -12.472 2.484 -8.011 1.00 3.49 190 ALA A O 7
ATOM 4289 N N . PRO A 1 32 ? -12.296 2.511 -5.768 1.00 3.16 191 PRO A N 7
ATOM 4290 C CA . PRO A 1 32 ? -11.536 3.764 -5.766 1.00 3.50 191 PRO A CA 7
ATOM 4291 C C . PRO A 1 32 ? -10.120 3.599 -6.311 1.00 3.41 191 PRO A C 7
ATOM 4292 O O . PRO A 1 32 ? -9.736 4.295 -7.251 1.00 3.85 191 PRO A O 7
ATOM 4303 N N . LYS A 1 33 ? -9.368 2.654 -5.732 1.00 3.02 192 LYS A N 7
ATOM 4304 C CA . LYS A 1 33 ? -7.992 2.368 -6.137 1.00 3.17 192 LYS A CA 7
ATOM 4305 C C . LYS A 1 33 ? -7.208 3.637 -6.408 1.00 3.35 192 LYS A C 7
ATOM 4306 O O . LYS A 1 33 ? -6.827 3.933 -7.541 1.00 3.80 192 LYS A O 7
ATOM 4325 N N . LYS A 1 34 ? -6.963 4.362 -5.343 1.00 3.14 193 LYS A N 7
ATOM 4326 C CA . LYS A 1 34 ? -6.333 5.664 -5.416 1.00 3.35 193 LYS A CA 7
ATOM 4327 C C . LYS A 1 34 ? -5.949 6.100 -4.019 1.00 2.92 193 LYS A C 7
ATOM 4328 O O . LYS A 1 34 ? -6.254 5.410 -3.050 1.00 2.94 193 LYS A O 7
ATOM 4347 N N . ILE A 1 35 ? -5.281 7.231 -3.913 1.00 2.91 194 ILE A N 7
ATOM 4348 C CA . ILE A 1 35 ? -5.050 7.841 -2.624 1.00 2.74 194 ILE A CA 7
ATOM 4349 C C . ILE A 1 35 ? -6.281 8.632 -2.219 1.00 2.88 194 ILE A C 7
ATOM 4350 O O . ILE A 1 35 ? -6.599 9.668 -2.810 1.00 3.52 194 ILE A O 7
ATOM 4366 N N . LEU A 1 36 ? -6.975 8.131 -1.221 1.00 2.77 195 LEU A N 7
ATOM 4367 C CA . LEU A 1 36 ? -8.246 8.690 -0.817 1.00 3.24 195 LEU A CA 7
ATOM 4368 C C . LEU A 1 36 ? -8.265 8.927 0.689 1.00 3.60 195 LEU A C 7
ATOM 4369 O O . LEU A 1 36 ? -7.229 8.820 1.346 1.00 3.95 195 LEU A O 7
ATOM 4385 N N . GLY A 1 37 ? -9.434 9.262 1.221 1.00 4.04 196 GLY A N 7
ATOM 4386 C CA . GLY A 1 37 ? -9.565 9.577 2.633 1.00 4.82 196 GLY A CA 7
ATOM 4387 C C . GLY A 1 37 ? -9.084 8.458 3.535 1.00 4.86 196 GLY A C 7
ATOM 4388 O O . GLY A 1 37 ? -8.302 8.687 4.458 1.00 5.59 196 GLY A O 7
ATOM 4392 N N . ILE A 1 38 ? -9.544 7.245 3.266 1.00 4.38 197 ILE A N 7
ATOM 4393 C CA . ILE A 1 38 ? -9.105 6.088 4.030 1.00 4.67 197 ILE A CA 7
ATOM 4394 C C . ILE A 1 38 ? -7.889 5.458 3.351 1.00 4.06 197 ILE A C 7
ATOM 4395 O O . ILE A 1 38 ? -7.986 4.472 2.620 1.00 4.27 197 ILE A O 7
ATOM 4411 N N . PHE A 1 39 ? -6.741 6.069 3.577 1.00 3.68 198 PHE A N 7
ATOM 4412 C CA . PHE A 1 39 ? -5.505 5.624 2.959 1.00 3.35 198 PHE A CA 7
ATOM 4413 C C . PHE A 1 39 ? -4.324 6.193 3.732 1.00 4.02 198 PHE A C 7
ATOM 4414 O O . PHE A 1 39 ? -3.979 7.374 3.517 1.00 4.41 198 PHE A O 7
ATOM 4432 N N . GLU A 1 1 ? 22.807 1.187 -3.575 1.00 1.40 160 GLU A N 8
ATOM 4433 C CA . GLU A 1 1 ? 21.530 0.455 -3.748 1.00 1.26 160 GLU A CA 8
ATOM 4434 C C . GLU A 1 1 ? 20.968 0.004 -2.409 1.00 1.27 160 GLU A C 8
ATOM 4435 O O . GLU A 1 1 ? 19.801 -0.369 -2.324 1.00 1.79 160 GLU A O 8
ATOM 4449 N N . GLU A 1 2 ? 21.792 0.028 -1.368 1.00 1.06 161 GLU A N 8
ATOM 4450 C CA . GLU A 1 2 ? 21.325 -0.264 -0.026 1.00 1.03 161 GLU A CA 8
ATOM 4451 C C . GLU A 1 2 ? 20.199 0.688 0.348 1.00 0.88 161 GLU A C 8
ATOM 4452 O O . GLU A 1 2 ? 19.139 0.261 0.807 1.00 0.79 161 GLU A O 8
ATOM 4464 N N . LYS A 1 3 ? 20.432 1.977 0.131 1.00 0.90 162 LYS A N 8
ATOM 4465 C CA . LYS A 1 3 ? 19.407 2.975 0.359 1.00 0.81 162 LYS A CA 8
ATOM 4466 C C . LYS A 1 3 ? 18.242 2.766 -0.595 1.00 0.66 162 LYS A C 8
ATOM 4467 O O . LYS A 1 3 ? 17.094 2.864 -0.191 1.00 0.55 162 LYS A O 8
ATOM 4486 N N . ARG A 1 4 ? 18.541 2.469 -1.860 1.00 0.71 163 ARG A N 8
ATOM 4487 C CA . ARG A 1 4 ? 17.499 2.208 -2.840 1.00 0.67 163 ARG A CA 8
ATOM 4488 C C . ARG A 1 4 ? 16.561 1.113 -2.350 1.00 0.55 163 ARG A C 8
ATOM 4489 O O . ARG A 1 4 ? 15.347 1.293 -2.299 1.00 0.48 163 ARG A O 8
ATOM 4510 N N . ALA A 1 5 ? 17.148 -0.008 -1.979 1.00 0.60 164 ALA A N 8
ATOM 4511 C CA . ALA A 1 5 ? 16.401 -1.143 -1.459 1.00 0.58 164 ALA A CA 8
ATOM 4512 C C . ALA A 1 5 ? 15.686 -0.784 -0.162 1.00 0.47 164 ALA A C 8
ATOM 4513 O O . ALA A 1 5 ? 14.616 -1.311 0.136 1.00 0.47 164 ALA A O 8
ATOM 4520 N N . MET A 1 6 ? 16.285 0.115 0.602 1.00 0.47 165 MET A N 8
ATOM 4521 C CA . MET A 1 6 ? 15.680 0.617 1.825 1.00 0.47 165 MET A CA 8
ATOM 4522 C C . MET A 1 6 ? 14.467 1.477 1.500 1.00 0.36 165 MET A C 8
ATOM 4523 O O . MET A 1 6 ? 13.452 1.444 2.194 1.00 0.38 165 MET A O 8
ATOM 4537 N N . ILE A 1 7 ? 14.576 2.223 0.420 1.00 0.31 166 ILE A N 8
ATOM 4538 C CA . ILE A 1 7 ? 13.489 3.049 -0.057 1.00 0.28 166 ILE A CA 8
ATOM 4539 C C . ILE A 1 7 ? 12.381 2.167 -0.607 1.00 0.20 166 ILE A C 8
ATOM 4540 O O . ILE A 1 7 ? 11.196 2.438 -0.424 1.00 0.21 166 ILE A O 8
ATOM 4556 N N . GLU A 1 8 ? 12.777 1.083 -1.251 1.00 0.22 167 GLU A N 8
ATOM 4557 C CA . GLU A 1 8 ? 11.822 0.146 -1.814 1.00 0.28 167 GLU A CA 8
ATOM 4558 C C . GLU A 1 8 ? 11.343 -0.841 -0.769 1.00 0.28 167 GLU A C 8
ATOM 4559 O O . GLU A 1 8 ? 10.559 -1.738 -1.058 1.00 0.35 167 GLU A O 8
ATOM 4571 N N . ALA A 1 9 ? 11.831 -0.679 0.440 1.00 0.26 168 ALA A N 8
ATOM 4572 C CA . ALA A 1 9 ? 11.251 -1.352 1.575 1.00 0.34 168 ALA A CA 8
ATOM 4573 C C . ALA A 1 9 ? 10.087 -0.529 2.085 1.00 0.30 168 ALA A C 8
ATOM 4574 O O . ALA A 1 9 ? 9.196 -1.032 2.766 1.00 0.40 168 ALA A O 8
ATOM 4581 N N . LYS A 1 10 ? 10.101 0.745 1.728 1.00 0.22 169 LYS A N 8
ATOM 4582 C CA . LYS A 1 10 ? 9.040 1.653 2.102 1.00 0.25 169 LYS A CA 8
ATOM 4583 C C . LYS A 1 10 ? 8.037 1.751 0.975 1.00 0.24 169 LYS A C 8
ATOM 4584 O O . LYS A 1 10 ? 6.834 1.748 1.204 1.00 0.28 169 LYS A O 8
ATOM 4603 N N . ARG A 1 11 ? 8.544 1.854 -0.245 1.00 0.25 170 ARG A N 8
ATOM 4604 C CA . ARG A 1 11 ? 7.706 1.721 -1.417 1.00 0.31 170 ARG A CA 8
ATOM 4605 C C . ARG A 1 11 ? 7.161 0.318 -1.458 1.00 0.28 170 ARG A C 8
ATOM 4606 O O . ARG A 1 11 ? 6.022 0.086 -1.834 1.00 0.32 170 ARG A O 8
ATOM 4627 N N . GLY A 1 12 ? 7.997 -0.615 -1.046 1.00 0.25 171 GLY A N 8
ATOM 4628 C CA . GLY A 1 12 ? 7.569 -1.979 -0.903 1.00 0.28 171 GLY A CA 8
ATOM 4629 C C . GLY A 1 12 ? 6.471 -2.093 0.121 1.00 0.25 171 GLY A C 8
ATOM 4630 O O . GLY A 1 12 ? 5.470 -2.771 -0.095 1.00 0.29 171 GLY A O 8
ATOM 4634 N N . GLU A 1 13 ? 6.657 -1.390 1.229 1.00 0.23 172 GLU A N 8
ATOM 4635 C CA . GLU A 1 13 ? 5.652 -1.310 2.274 1.00 0.25 172 GLU A CA 8
ATOM 4636 C C . GLU A 1 13 ? 4.388 -0.643 1.742 1.00 0.26 172 GLU A C 8
ATOM 4637 O O . GLU A 1 13 ? 3.277 -1.011 2.107 1.00 0.28 172 GLU A O 8
ATOM 4649 N N . ASP A 1 14 ? 4.577 0.339 0.868 1.00 0.28 173 ASP A N 8
ATOM 4650 C CA . ASP A 1 14 ? 3.470 1.106 0.310 1.00 0.34 173 ASP A CA 8
ATOM 4651 C C . ASP A 1 14 ? 2.707 0.287 -0.706 1.00 0.33 173 ASP A C 8
ATOM 4652 O O . ASP A 1 14 ? 1.494 0.399 -0.824 1.00 0.35 173 ASP A O 8
ATOM 4661 N N . LEU A 1 15 ? 3.430 -0.530 -1.441 1.00 0.33 174 LEU A N 8
ATOM 4662 C CA . LEU A 1 15 ? 2.825 -1.469 -2.365 1.00 0.36 174 LEU A CA 8
ATOM 4663 C C . LEU A 1 15 ? 2.095 -2.538 -1.580 1.00 0.32 174 LEU A C 8
ATOM 4664 O O . LEU A 1 15 ? 1.005 -2.974 -1.939 1.00 0.34 174 LEU A O 8
ATOM 4680 N N . LEU A 1 16 ? 2.721 -2.932 -0.490 1.00 0.29 175 LEU A N 8
ATOM 4681 C CA . LEU A 1 16 ? 2.155 -3.869 0.457 1.00 0.29 175 LEU A CA 8
ATOM 4682 C C . LEU A 1 16 ? 0.957 -3.252 1.163 1.00 0.27 175 LEU A C 8
ATOM 4683 O O . LEU A 1 16 ? 0.084 -3.944 1.680 1.00 0.31 175 LEU A O 8
ATOM 4699 N N . LYS A 1 17 ? 0.945 -1.938 1.176 1.00 0.27 176 LYS A N 8
ATOM 4700 C CA . LYS A 1 17 ? -0.128 -1.160 1.741 1.00 0.29 176 LYS A CA 8
ATOM 4701 C C . LYS A 1 17 ? -1.223 -1.014 0.718 1.00 0.29 176 LYS A C 8
ATOM 4702 O O . LYS A 1 17 ? -2.400 -1.114 1.020 1.00 0.30 176 LYS A O 8
ATOM 4721 N N . ALA A 1 18 ? -0.808 -0.797 -0.504 1.00 0.32 177 ALA A N 8
ATOM 4722 C CA . ALA A 1 18 ? -1.728 -0.626 -1.604 1.00 0.36 177 ALA A CA 8
ATOM 4723 C C . ALA A 1 18 ? -2.402 -1.942 -1.933 1.00 0.32 177 ALA A C 8
ATOM 4724 O O . ALA A 1 18 ? -3.530 -1.970 -2.421 1.00 0.33 177 ALA A O 8
ATOM 4731 N N . GLU A 1 19 ? -1.707 -3.033 -1.642 1.00 0.30 178 GLU A N 8
ATOM 4732 C CA . GLU A 1 19 ? -2.268 -4.358 -1.809 1.00 0.30 178 GLU A CA 8
ATOM 4733 C C . GLU A 1 19 ? -3.129 -4.685 -0.602 1.00 0.23 178 GLU A C 8
ATOM 4734 O O . GLU A 1 19 ? -4.028 -5.520 -0.648 1.00 0.23 178 GLU A O 8
ATOM 4746 N N . GLU A 1 20 ? -2.824 -4.008 0.483 1.00 0.22 179 GLU A N 8
ATOM 4747 C CA . GLU A 1 20 ? -3.583 -4.102 1.699 1.00 0.25 179 GLU A CA 8
ATOM 4748 C C . GLU A 1 20 ? -4.872 -3.312 1.574 1.00 0.24 179 GLU A C 8
ATOM 4749 O O . GLU A 1 20 ? -5.921 -3.726 2.062 1.00 0.28 179 GLU A O 8
ATOM 4761 N N . LEU A 1 21 ? -4.794 -2.177 0.904 1.00 0.26 180 LEU A N 8
ATOM 4762 C CA . LEU A 1 21 ? -5.988 -1.454 0.545 1.00 0.31 180 LEU A CA 8
ATOM 4763 C C . LEU A 1 21 ? -6.650 -2.150 -0.611 1.00 0.35 180 LEU A C 8
ATOM 4764 O O . LEU A 1 21 ? -7.821 -1.959 -0.859 1.00 0.70 180 LEU A O 8
ATOM 4780 N N . ALA A 1 22 ? -5.904 -2.995 -1.296 1.00 0.21 181 ALA A N 8
ATOM 4781 C CA . ALA A 1 22 ? -6.497 -3.857 -2.291 1.00 0.24 181 ALA A CA 8
ATOM 4782 C C . ALA A 1 22 ? -7.376 -4.856 -1.569 1.00 0.21 181 ALA A C 8
ATOM 4783 O O . ALA A 1 22 ? -8.474 -5.172 -2.014 1.00 0.31 181 ALA A O 8
ATOM 4790 N N . ALA A 1 23 ? -6.888 -5.310 -0.415 1.00 0.21 182 ALA A N 8
ATOM 4791 C CA . ALA A 1 23 ? -7.663 -6.185 0.454 1.00 0.34 182 ALA A CA 8
ATOM 4792 C C . ALA A 1 23 ? -8.884 -5.448 0.998 1.00 0.39 182 ALA A C 8
ATOM 4793 O O . ALA A 1 23 ? -9.995 -5.980 1.002 1.00 0.57 182 ALA A O 8
ATOM 4800 N N . LYS A 1 24 ? -8.656 -4.217 1.446 1.00 0.36 183 LYS A N 8
ATOM 4801 C CA . LYS A 1 24 ? -9.716 -3.325 1.896 1.00 0.48 183 LYS A CA 8
ATOM 4802 C C . LYS A 1 24 ? -10.775 -3.185 0.829 1.00 0.50 183 LYS A C 8
ATOM 4803 O O . LYS A 1 24 ? -11.973 -3.298 1.076 1.00 0.61 183 LYS A O 8
ATOM 4822 N N . TYR A 1 25 ? -10.291 -2.890 -0.345 1.00 0.44 184 TYR A N 8
ATOM 4823 C CA . TYR A 1 25 ? -11.112 -2.687 -1.510 1.00 0.51 184 TYR A CA 8
ATOM 4824 C C . TYR A 1 25 ? -11.923 -3.916 -1.867 1.00 0.56 184 TYR A C 8
ATOM 4825 O O . TYR A 1 25 ? -13.129 -3.812 -2.093 1.00 0.73 184 TYR A O 8
ATOM 4843 N N . ARG A 1 26 ? -11.267 -5.069 -1.917 1.00 0.52 185 ARG A N 8
ATOM 4844 C CA . ARG A 1 26 ? -11.952 -6.334 -2.144 1.00 0.65 185 ARG A CA 8
ATOM 4845 C C . ARG A 1 26 ? -13.147 -6.470 -1.222 1.00 0.78 185 ARG A C 8
ATOM 4846 O O . ARG A 1 26 ? -14.161 -7.077 -1.571 1.00 0.93 185 ARG A O 8
ATOM 4867 N N . ALA A 1 27 ? -13.018 -5.888 -0.048 1.00 0.81 186 ALA A N 8
ATOM 4868 C CA . ALA A 1 27 ? -14.108 -5.840 0.898 1.00 1.05 186 ALA A CA 8
ATOM 4869 C C . ALA A 1 27 ? -15.040 -4.661 0.584 1.00 1.15 186 ALA A C 8
ATOM 4870 O O . ALA A 1 27 ? -16.023 -4.822 -0.140 1.00 1.55 186 ALA A O 8
ATOM 4877 N N . THR A 1 28 ? -14.731 -3.483 1.115 1.00 1.29 187 THR A N 8
ATOM 4878 C CA . THR A 1 28 ? -15.574 -2.306 0.921 1.00 1.49 187 THR A CA 8
ATOM 4879 C C . THR A 1 28 ? -14.983 -1.312 -0.078 1.00 1.47 187 THR A C 8
ATOM 4880 O O . THR A 1 28 ? -15.705 -0.707 -0.874 1.00 1.63 187 THR A O 8
ATOM 4891 N N . GLY A 1 29 ? -13.665 -1.170 -0.035 1.00 1.91 188 GLY A N 8
ATOM 4892 C CA . GLY A 1 29 ? -12.991 -0.047 -0.671 1.00 2.73 188 GLY A CA 8
ATOM 4893 C C . GLY A 1 29 ? -13.173 0.052 -2.177 1.00 2.90 188 GLY A C 8
ATOM 4894 O O . GLY A 1 29 ? -12.809 1.066 -2.776 1.00 3.61 188 GLY A O 8
ATOM 4898 N N . THR A 1 30 ? -13.729 -0.973 -2.799 1.00 2.54 189 THR A N 8
ATOM 4899 C CA . THR A 1 30 ? -13.956 -0.948 -4.237 1.00 2.84 189 THR A CA 8
ATOM 4900 C C . THR A 1 30 ? -15.078 0.015 -4.608 1.00 2.85 189 THR A C 8
ATOM 4901 O O . THR A 1 30 ? -15.318 0.284 -5.785 1.00 3.29 189 THR A O 8
ATOM 4912 N N . ALA A 1 31 ? -15.766 0.528 -3.603 1.00 2.63 190 ALA A N 8
ATOM 4913 C CA . ALA A 1 31 ? -16.805 1.518 -3.829 1.00 2.90 190 ALA A CA 8
ATOM 4914 C C . ALA A 1 31 ? -16.217 2.936 -3.911 1.00 3.13 190 ALA A C 8
ATOM 4915 O O . ALA A 1 31 ? -16.424 3.620 -4.914 1.00 3.49 190 ALA A O 8
ATOM 4922 N N . PRO A 1 32 ? -15.474 3.417 -2.880 1.00 3.16 191 PRO A N 8
ATOM 4923 C CA . PRO A 1 32 ? -14.839 4.740 -2.936 1.00 3.50 191 PRO A CA 8
ATOM 4924 C C . PRO A 1 32 ? -13.842 4.875 -4.092 1.00 3.41 191 PRO A C 8
ATOM 4925 O O . PRO A 1 32 ? -13.929 5.823 -4.874 1.00 3.85 191 PRO A O 8
ATOM 4936 N N . LYS A 1 33 ? -12.918 3.914 -4.201 1.00 3.02 192 LYS A N 8
ATOM 4937 C CA . LYS A 1 33 ? -11.874 3.933 -5.230 1.00 3.17 192 LYS A CA 8
ATOM 4938 C C . LYS A 1 33 ? -11.180 5.285 -5.281 1.00 3.35 192 LYS A C 8
ATOM 4939 O O . LYS A 1 33 ? -11.293 6.029 -6.258 1.00 3.80 192 LYS A O 8
ATOM 4958 N N . LYS A 1 34 ? -10.464 5.584 -4.218 1.00 3.14 193 LYS A N 8
ATOM 4959 C CA . LYS A 1 34 ? -9.813 6.874 -4.049 1.00 3.35 193 LYS A CA 8
ATOM 4960 C C . LYS A 1 34 ? -8.929 6.834 -2.809 1.00 2.92 193 LYS A C 8
ATOM 4961 O O . LYS A 1 34 ? -8.649 5.759 -2.293 1.00 2.94 193 LYS A O 8
ATOM 4980 N N . ILE A 1 35 ? -8.467 7.976 -2.339 1.00 2.91 194 ILE A N 8
ATOM 4981 C CA . ILE A 1 35 ? -7.741 8.014 -1.080 1.00 2.74 194 ILE A CA 8
ATOM 4982 C C . ILE A 1 35 ? -8.721 7.897 0.086 1.00 2.88 194 ILE A C 8
ATOM 4983 O O . ILE A 1 35 ? -8.405 7.326 1.127 1.00 3.52 194 ILE A O 8
ATOM 4999 N N . LEU A 1 36 ? -9.927 8.422 -0.138 1.00 2.77 195 LEU A N 8
ATOM 5000 C CA . LEU A 1 36 ? -11.040 8.375 0.816 1.00 3.24 195 LEU A CA 8
ATOM 5001 C C . LEU A 1 36 ? -10.616 8.770 2.236 1.00 3.60 195 LEU A C 8
ATOM 5002 O O . LEU A 1 36 ? -9.575 9.405 2.433 1.00 3.95 195 LEU A O 8
ATOM 5018 N N . GLY A 1 37 ? -11.453 8.465 3.214 1.00 4.04 196 GLY A N 8
ATOM 5019 C CA . GLY A 1 37 ? -11.137 8.807 4.587 1.00 4.82 196 GLY A CA 8
ATOM 5020 C C . GLY A 1 37 ? -10.003 7.978 5.157 1.00 4.86 196 GLY A C 8
ATOM 5021 O O . GLY A 1 37 ? -9.245 8.450 6.007 1.00 5.59 196 GLY A O 8
ATOM 5025 N N . ILE A 1 38 ? -9.865 6.754 4.677 1.00 4.38 197 ILE A N 8
ATOM 5026 C CA . ILE A 1 38 ? -8.870 5.840 5.206 1.00 4.67 197 ILE A CA 8
ATOM 5027 C C . ILE A 1 38 ? -8.110 5.172 4.063 1.00 4.06 197 ILE A C 8
ATOM 5028 O O . ILE A 1 38 ? -8.701 4.507 3.210 1.00 4.27 197 ILE A O 8
ATOM 5044 N N . PHE A 1 39 ? -6.801 5.373 4.042 1.00 3.68 198 PHE A N 8
ATOM 5045 C CA . PHE A 1 39 ? -5.958 4.798 3.006 1.00 3.35 198 PHE A CA 8
ATOM 5046 C C . PHE A 1 39 ? -4.541 4.623 3.536 1.00 4.02 198 PHE A C 8
ATOM 5047 O O . PHE A 1 39 ? -3.681 5.484 3.250 1.00 4.41 198 PHE A O 8
ATOM 5065 N N . GLU A 1 1 ? 23.315 0.818 -2.962 1.00 1.40 160 GLU A N 9
ATOM 5066 C CA . GLU A 1 1 ? 21.975 0.203 -3.158 1.00 1.26 160 GLU A CA 9
ATOM 5067 C C . GLU A 1 1 ? 21.311 -0.104 -1.825 1.00 1.27 160 GLU A C 9
ATOM 5068 O O . GLU A 1 1 ? 20.172 -0.568 -1.793 1.00 1.79 160 GLU A O 9
ATOM 5082 N N . GLU A 1 2 ? 22.016 0.138 -0.727 1.00 1.06 161 GLU A N 9
ATOM 5083 C CA . GLU A 1 2 ? 21.429 -0.022 0.594 1.00 1.03 161 GLU A CA 9
ATOM 5084 C C . GLU A 1 2 ? 20.243 0.912 0.750 1.00 0.88 161 GLU A C 9
ATOM 5085 O O . GLU A 1 2 ? 19.174 0.500 1.191 1.00 0.79 161 GLU A O 9
ATOM 5097 N N . LYS A 1 3 ? 20.435 2.165 0.360 1.00 0.90 162 LYS A N 9
ATOM 5098 C CA . LYS A 1 3 ? 19.349 3.130 0.381 1.00 0.81 162 LYS A CA 9
ATOM 5099 C C . LYS A 1 3 ? 18.261 2.716 -0.598 1.00 0.66 162 LYS A C 9
ATOM 5100 O O . LYS A 1 3 ? 17.079 2.864 -0.312 1.00 0.55 162 LYS A O 9
ATOM 5119 N N . ARG A 1 4 ? 18.666 2.196 -1.751 1.00 0.71 163 ARG A N 9
ATOM 5120 C CA . ARG A 1 4 ? 17.728 1.657 -2.722 1.00 0.67 163 ARG A CA 9
ATOM 5121 C C . ARG A 1 4 ? 16.812 0.627 -2.072 1.00 0.55 163 ARG A C 9
ATOM 5122 O O . ARG A 1 4 ? 15.589 0.740 -2.125 1.00 0.48 163 ARG A O 9
ATOM 5143 N N . ALA A 1 5 ? 17.426 -0.363 -1.447 1.00 0.60 164 ALA A N 9
ATOM 5144 C CA . ALA A 1 5 ? 16.697 -1.442 -0.799 1.00 0.58 164 ALA A CA 9
ATOM 5145 C C . ALA A 1 5 ? 15.872 -0.918 0.366 1.00 0.47 164 ALA A C 9
ATOM 5146 O O . ALA A 1 5 ? 14.781 -1.418 0.642 1.00 0.47 164 ALA A O 9
ATOM 5153 N N . MET A 1 6 ? 16.397 0.097 1.032 1.00 0.47 165 MET A N 9
ATOM 5154 C CA . MET A 1 6 ? 15.714 0.736 2.142 1.00 0.47 165 MET A CA 9
ATOM 5155 C C . MET A 1 6 ? 14.482 1.475 1.649 1.00 0.36 165 MET A C 9
ATOM 5156 O O . MET A 1 6 ? 13.405 1.391 2.241 1.00 0.38 165 MET A O 9
ATOM 5170 N N . ILE A 1 7 ? 14.646 2.173 0.543 1.00 0.31 166 ILE A N 9
ATOM 5171 C CA . ILE A 1 7 ? 13.563 2.912 -0.065 1.00 0.28 166 ILE A CA 9
ATOM 5172 C C . ILE A 1 7 ? 12.521 1.958 -0.599 1.00 0.20 166 ILE A C 9
ATOM 5173 O O . ILE A 1 7 ? 11.328 2.150 -0.393 1.00 0.21 166 ILE A O 9
ATOM 5189 N N . GLU A 1 8 ? 12.979 0.910 -1.253 1.00 0.22 167 GLU A N 9
ATOM 5190 C CA . GLU A 1 8 ? 12.082 -0.026 -1.891 1.00 0.28 167 GLU A CA 9
ATOM 5191 C C . GLU A 1 8 ? 11.465 -0.971 -0.870 1.00 0.28 167 GLU A C 9
ATOM 5192 O O . GLU A 1 8 ? 10.569 -1.747 -1.184 1.00 0.35 167 GLU A O 9
ATOM 5204 N N . ALA A 1 9 ? 11.932 -0.881 0.359 1.00 0.26 168 ALA A N 9
ATOM 5205 C CA . ALA A 1 9 ? 11.306 -1.589 1.456 1.00 0.34 168 ALA A CA 9
ATOM 5206 C C . ALA A 1 9 ? 10.156 -0.767 2.005 1.00 0.30 168 ALA A C 9
ATOM 5207 O O . ALA A 1 9 ? 9.251 -1.288 2.646 1.00 0.40 168 ALA A O 9
ATOM 5214 N N . LYS A 1 10 ? 10.206 0.525 1.732 1.00 0.22 169 LYS A N 9
ATOM 5215 C CA . LYS A 1 10 ? 9.173 1.457 2.166 1.00 0.25 169 LYS A CA 9
ATOM 5216 C C . LYS A 1 10 ? 8.201 1.703 1.037 1.00 0.24 169 LYS A C 9
ATOM 5217 O O . LYS A 1 10 ? 6.990 1.768 1.240 1.00 0.28 169 LYS A O 9
ATOM 5236 N N . ARG A 1 11 ? 8.746 1.852 -0.153 1.00 0.25 170 ARG A N 9
ATOM 5237 C CA . ARG A 1 11 ? 7.966 1.823 -1.359 1.00 0.31 170 ARG A CA 9
ATOM 5238 C C . ARG A 1 11 ? 7.290 0.475 -1.454 1.00 0.28 170 ARG A C 9
ATOM 5239 O O . ARG A 1 11 ? 6.126 0.365 -1.825 1.00 0.32 170 ARG A O 9
ATOM 5260 N N . GLY A 1 12 ? 8.045 -0.547 -1.082 1.00 0.25 171 GLY A N 9
ATOM 5261 C CA . GLY A 1 12 ? 7.503 -1.872 -0.967 1.00 0.28 171 GLY A CA 9
ATOM 5262 C C . GLY A 1 12 ? 6.343 -1.905 -0.004 1.00 0.25 171 GLY A C 9
ATOM 5263 O O . GLY A 1 12 ? 5.309 -2.492 -0.293 1.00 0.29 171 GLY A O 9
ATOM 5267 N N . GLU A 1 13 ? 6.507 -1.230 1.129 1.00 0.23 172 GLU A N 9
ATOM 5268 C CA . GLU A 1 13 ? 5.451 -1.133 2.130 1.00 0.25 172 GLU A CA 9
ATOM 5269 C C . GLU A 1 13 ? 4.257 -0.375 1.592 1.00 0.26 172 GLU A C 9
ATOM 5270 O O . GLU A 1 13 ? 3.131 -0.612 2.009 1.00 0.28 172 GLU A O 9
ATOM 5282 N N . ASP A 1 14 ? 4.514 0.544 0.680 1.00 0.28 173 ASP A N 9
ATOM 5283 C CA . ASP A 1 14 ? 3.462 1.355 0.091 1.00 0.34 173 ASP A CA 9
ATOM 5284 C C . ASP A 1 14 ? 2.686 0.551 -0.929 1.00 0.33 173 ASP A C 9
ATOM 5285 O O . ASP A 1 14 ? 1.473 0.682 -1.057 1.00 0.35 173 ASP A O 9
ATOM 5294 N N . LEU A 1 15 ? 3.401 -0.283 -1.653 1.00 0.33 174 LEU A N 9
ATOM 5295 C CA . LEU A 1 15 ? 2.789 -1.215 -2.580 1.00 0.36 174 LEU A CA 9
ATOM 5296 C C . LEU A 1 15 ? 2.046 -2.280 -1.800 1.00 0.32 174 LEU A C 9
ATOM 5297 O O . LEU A 1 15 ? 0.968 -2.727 -2.185 1.00 0.34 174 LEU A O 9
ATOM 5313 N N . LEU A 1 16 ? 2.645 -2.670 -0.693 1.00 0.29 175 LEU A N 9
ATOM 5314 C CA . LEU A 1 16 ? 2.052 -3.614 0.233 1.00 0.29 175 LEU A CA 9
ATOM 5315 C C . LEU A 1 16 ? 0.872 -2.992 0.956 1.00 0.27 175 LEU A C 9
ATOM 5316 O O . LEU A 1 16 ? -0.036 -3.682 1.409 1.00 0.31 175 LEU A O 9
ATOM 5332 N N . LYS A 1 17 ? 0.910 -1.683 1.061 1.00 0.27 176 LYS A N 9
ATOM 5333 C CA . LYS A 1 17 ? -0.169 -0.915 1.625 1.00 0.29 176 LYS A CA 9
ATOM 5334 C C . LYS A 1 17 ? -1.281 -0.837 0.616 1.00 0.29 176 LYS A C 9
ATOM 5335 O O . LYS A 1 17 ? -2.445 -1.018 0.930 1.00 0.30 176 LYS A O 9
ATOM 5354 N N . ALA A 1 18 ? -0.890 -0.596 -0.612 1.00 0.32 177 ALA A N 9
ATOM 5355 C CA . ALA A 1 18 ? -1.834 -0.469 -1.700 1.00 0.36 177 ALA A CA 9
ATOM 5356 C C . ALA A 1 18 ? -2.498 -1.800 -1.979 1.00 0.32 177 ALA A C 9
ATOM 5357 O O . ALA A 1 18 ? -3.657 -1.856 -2.381 1.00 0.33 177 ALA A O 9
ATOM 5364 N N . GLU A 1 19 ? -1.762 -2.873 -1.744 1.00 0.30 178 GLU A N 9
ATOM 5365 C CA . GLU A 1 19 ? -2.308 -4.207 -1.901 1.00 0.30 178 GLU A CA 9
ATOM 5366 C C . GLU A 1 19 ? -3.172 -4.527 -0.695 1.00 0.23 178 GLU A C 9
ATOM 5367 O O . GLU A 1 19 ? -4.065 -5.368 -0.742 1.00 0.23 178 GLU A O 9
ATOM 5379 N N . GLU A 1 20 ? -2.867 -3.848 0.388 1.00 0.22 179 GLU A N 9
ATOM 5380 C CA . GLU A 1 20 ? -3.628 -3.939 1.601 1.00 0.25 179 GLU A CA 9
ATOM 5381 C C . GLU A 1 20 ? -4.936 -3.191 1.452 1.00 0.24 179 GLU A C 9
ATOM 5382 O O . GLU A 1 20 ? -5.977 -3.652 1.906 1.00 0.28 179 GLU A O 9
ATOM 5394 N N . LEU A 1 21 ? -4.880 -2.039 0.807 1.00 0.26 180 LEU A N 9
ATOM 5395 C CA . LEU A 1 21 ? -6.086 -1.334 0.450 1.00 0.31 180 LEU A CA 9
ATOM 5396 C C . LEU A 1 21 ? -6.845 -2.159 -0.543 1.00 0.35 180 LEU A C 9
ATOM 5397 O O . LEU A 1 21 ? -8.060 -2.199 -0.519 1.00 0.70 180 LEU A O 9
ATOM 5413 N N . ALA A 1 22 ? -6.112 -2.865 -1.377 1.00 0.21 181 ALA A N 9
ATOM 5414 C CA . ALA A 1 22 ? -6.722 -3.772 -2.314 1.00 0.24 181 ALA A CA 9
ATOM 5415 C C . ALA A 1 22 ? -7.451 -4.846 -1.532 1.00 0.21 181 ALA A C 9
ATOM 5416 O O . ALA A 1 22 ? -8.583 -5.197 -1.843 1.00 0.31 181 ALA A O 9
ATOM 5423 N N . ALA A 1 23 ? -6.801 -5.314 -0.472 1.00 0.21 182 ALA A N 9
ATOM 5424 C CA . ALA A 1 23 ? -7.374 -6.333 0.389 1.00 0.34 182 ALA A CA 9
ATOM 5425 C C . ALA A 1 23 ? -8.605 -5.806 1.124 1.00 0.39 182 ALA A C 9
ATOM 5426 O O . ALA A 1 23 ? -9.614 -6.504 1.238 1.00 0.57 182 ALA A O 9
ATOM 5433 N N . LYS A 1 24 ? -8.521 -4.570 1.611 1.00 0.36 183 LYS A N 9
ATOM 5434 C CA . LYS A 1 24 ? -9.646 -3.939 2.288 1.00 0.48 183 LYS A CA 9
ATOM 5435 C C . LYS A 1 24 ? -10.783 -3.761 1.319 1.00 0.50 183 LYS A C 9
ATOM 5436 O O . LYS A 1 24 ? -11.914 -4.156 1.572 1.00 0.61 183 LYS A O 9
ATOM 5455 N N . TYR A 1 25 ? -10.444 -3.149 0.211 1.00 0.44 184 TYR A N 9
ATOM 5456 C CA . TYR A 1 25 ? -11.392 -2.803 -0.822 1.00 0.51 184 TYR A CA 9
ATOM 5457 C C . TYR A 1 25 ? -12.134 -4.016 -1.345 1.00 0.56 184 TYR A C 9
ATOM 5458 O O . TYR A 1 25 ? -13.346 -3.968 -1.508 1.00 0.73 184 TYR A O 9
ATOM 5476 N N . ARG A 1 26 ? -11.415 -5.096 -1.615 1.00 0.52 185 ARG A N 9
ATOM 5477 C CA . ARG A 1 26 ? -12.049 -6.351 -1.996 1.00 0.65 185 ARG A CA 9
ATOM 5478 C C . ARG A 1 26 ? -13.102 -6.745 -0.974 1.00 0.78 185 ARG A C 9
ATOM 5479 O O . ARG A 1 26 ? -14.187 -7.208 -1.318 1.00 0.93 185 ARG A O 9
ATOM 5500 N N . ALA A 1 27 ? -12.769 -6.524 0.284 1.00 0.81 186 ALA A N 9
ATOM 5501 C CA . ALA A 1 27 ? -13.662 -6.837 1.387 1.00 1.05 186 ALA A CA 9
ATOM 5502 C C . ALA A 1 27 ? -14.779 -5.800 1.505 1.00 1.15 186 ALA A C 9
ATOM 5503 O O . ALA A 1 27 ? -15.818 -6.055 2.113 1.00 1.55 186 ALA A O 9
ATOM 5510 N N . THR A 1 28 ? -14.557 -4.633 0.916 1.00 1.29 187 THR A N 9
ATOM 5511 C CA . THR A 1 28 ? -15.539 -3.561 0.926 1.00 1.49 187 THR A CA 9
ATOM 5512 C C . THR A 1 28 ? -16.338 -3.551 -0.378 1.00 1.47 187 THR A C 9
ATOM 5513 O O . THR A 1 28 ? -17.097 -2.624 -0.662 1.00 1.63 187 THR A O 9
ATOM 5524 N N . GLY A 1 29 ? -16.150 -4.597 -1.166 1.00 1.91 188 GLY A N 9
ATOM 5525 C CA . GLY A 1 29 ? -16.825 -4.701 -2.445 1.00 2.73 188 GLY A CA 9
ATOM 5526 C C . GLY A 1 29 ? -16.355 -3.643 -3.419 1.00 2.90 188 GLY A C 9
ATOM 5527 O O . GLY A 1 29 ? -17.171 -3.037 -4.108 1.00 3.61 188 GLY A O 9
ATOM 5531 N N . THR A 1 30 ? -15.023 -3.508 -3.502 1.00 2.54 189 THR A N 9
ATOM 5532 C CA . THR A 1 30 ? -14.314 -2.422 -4.210 1.00 2.84 189 THR A CA 9
ATOM 5533 C C . THR A 1 30 ? -15.237 -1.327 -4.733 1.00 2.85 189 THR A C 9
ATOM 5534 O O . THR A 1 30 ? -15.358 -1.110 -5.937 1.00 3.29 189 THR A O 9
ATOM 5545 N N . ALA A 1 31 ? -15.875 -0.636 -3.804 1.00 2.63 190 ALA A N 9
ATOM 5546 C CA . ALA A 1 31 ? -16.833 0.403 -4.150 1.00 2.90 190 ALA A CA 9
ATOM 5547 C C . ALA A 1 31 ? -16.264 1.816 -3.980 1.00 3.13 190 ALA A C 9
ATOM 5548 O O . ALA A 1 31 ? -16.272 2.583 -4.939 1.00 3.49 190 ALA A O 9
ATOM 5555 N N . PRO A 1 32 ? -15.749 2.195 -2.783 1.00 3.16 191 PRO A N 9
ATOM 5556 C CA . PRO A 1 32 ? -15.312 3.577 -2.544 1.00 3.50 191 PRO A CA 9
ATOM 5557 C C . PRO A 1 32 ? -14.231 4.036 -3.524 1.00 3.41 191 PRO A C 9
ATOM 5558 O O . PRO A 1 32 ? -14.398 5.060 -4.187 1.00 3.85 191 PRO A O 9
ATOM 5569 N N . LYS A 1 33 ? -13.151 3.252 -3.631 1.00 3.02 192 LYS A N 9
ATOM 5570 C CA . LYS A 1 33 ? -12.036 3.547 -4.537 1.00 3.17 192 LYS A CA 9
ATOM 5571 C C . LYS A 1 33 ? -11.669 5.023 -4.496 1.00 3.35 192 LYS A C 9
ATOM 5572 O O . LYS A 1 33 ? -11.686 5.728 -5.507 1.00 3.80 192 LYS A O 9
ATOM 5591 N N . LYS A 1 34 ? -11.331 5.466 -3.306 1.00 3.14 193 LYS A N 9
ATOM 5592 C CA . LYS A 1 34 ? -11.093 6.870 -3.034 1.00 3.35 193 LYS A CA 9
ATOM 5593 C C . LYS A 1 34 ? -10.226 7.002 -1.791 1.00 2.92 193 LYS A C 9
ATOM 5594 O O . LYS A 1 34 ? -9.799 5.989 -1.237 1.00 2.94 193 LYS A O 9
ATOM 5613 N N . ILE A 1 35 ? -9.957 8.231 -1.365 1.00 2.91 194 ILE A N 9
ATOM 5614 C CA . ILE A 1 35 ? -9.174 8.462 -0.158 1.00 2.74 194 ILE A CA 9
ATOM 5615 C C . ILE A 1 35 ? -9.862 7.845 1.065 1.00 2.88 194 ILE A C 9
ATOM 5616 O O . ILE A 1 35 ? -9.265 7.043 1.781 1.00 3.52 194 ILE A O 9
ATOM 5632 N N . LEU A 1 36 ? -11.121 8.259 1.266 1.00 2.77 195 LEU A N 9
ATOM 5633 C CA . LEU A 1 36 ? -12.076 7.711 2.254 1.00 3.24 195 LEU A CA 9
ATOM 5634 C C . LEU A 1 36 ? -11.643 7.816 3.720 1.00 3.60 195 LEU A C 9
ATOM 5635 O O . LEU A 1 36 ? -12.472 8.076 4.590 1.00 3.95 195 LEU A O 9
ATOM 5651 N N . GLY A 1 37 ? -10.375 7.618 3.995 1.00 4.04 196 GLY A N 9
ATOM 5652 C CA . GLY A 1 37 ? -9.887 7.705 5.356 1.00 4.82 196 GLY A CA 9
ATOM 5653 C C . GLY A 1 37 ? -9.134 6.461 5.765 1.00 4.86 196 GLY A C 9
ATOM 5654 O O . GLY A 1 37 ? -9.701 5.559 6.381 1.00 5.59 196 GLY A O 9
ATOM 5658 N N . ILE A 1 38 ? -7.857 6.417 5.417 1.00 4.38 197 ILE A N 9
ATOM 5659 C CA . ILE A 1 38 ? -7.009 5.264 5.702 1.00 4.67 197 ILE A CA 9
ATOM 5660 C C . ILE A 1 38 ? -5.586 5.501 5.193 1.00 4.06 197 ILE A C 9
ATOM 5661 O O . ILE A 1 38 ? -4.609 5.142 5.851 1.00 4.27 197 ILE A O 9
ATOM 5677 N N . PHE A 1 39 ? -5.477 6.097 4.016 1.00 3.68 198 PHE A N 9
ATOM 5678 C CA . PHE A 1 39 ? -4.180 6.499 3.473 1.00 3.35 198 PHE A CA 9
ATOM 5679 C C . PHE A 1 39 ? -3.515 7.520 4.390 1.00 4.02 198 PHE A C 9
ATOM 5680 O O . PHE A 1 39 ? -4.074 8.628 4.550 1.00 4.41 198 PHE A O 9
ATOM 5698 N N . GLU A 1 1 ? 22.642 1.031 -4.578 1.00 1.40 160 GLU A N 10
ATOM 5699 C CA . GLU A 1 1 ? 21.228 0.589 -4.695 1.00 1.26 160 GLU A CA 10
ATOM 5700 C C . GLU A 1 1 ? 20.745 -0.072 -3.412 1.00 1.27 160 GLU A C 10
ATOM 5701 O O . GLU A 1 1 ? 19.603 -0.519 -3.332 1.00 1.79 160 GLU A O 10
ATOM 5715 N N . GLU A 1 2 ? 21.606 -0.147 -2.406 1.00 1.06 161 GLU A N 10
ATOM 5716 C CA . GLU A 1 2 ? 21.185 -0.632 -1.104 1.00 1.03 161 GLU A CA 10
ATOM 5717 C C . GLU A 1 2 ? 20.210 0.353 -0.486 1.00 0.88 161 GLU A C 10
ATOM 5718 O O . GLU A 1 2 ? 19.229 -0.040 0.146 1.00 0.79 161 GLU A O 10
ATOM 5730 N N . LYS A 1 3 ? 20.474 1.636 -0.689 1.00 0.90 162 LYS A N 10
ATOM 5731 C CA . LYS A 1 3 ? 19.530 2.665 -0.300 1.00 0.81 162 LYS A CA 10
ATOM 5732 C C . LYS A 1 3 ? 18.254 2.513 -1.108 1.00 0.66 162 LYS A C 10
ATOM 5733 O O . LYS A 1 3 ? 17.167 2.636 -0.571 1.00 0.55 162 LYS A O 10
ATOM 5752 N N . ARG A 1 4 ? 18.404 2.242 -2.399 1.00 0.71 163 ARG A N 10
ATOM 5753 C CA . ARG A 1 4 ? 17.274 1.986 -3.276 1.00 0.67 163 ARG A CA 10
ATOM 5754 C C . ARG A 1 4 ? 16.375 0.900 -2.708 1.00 0.55 163 ARG A C 10
ATOM 5755 O O . ARG A 1 4 ? 15.168 1.084 -2.563 1.00 0.48 163 ARG A O 10
ATOM 5776 N N . ALA A 1 5 ? 16.980 -0.230 -2.391 1.00 0.60 164 ALA A N 10
ATOM 5777 C CA . ALA A 1 5 ? 16.263 -1.354 -1.812 1.00 0.58 164 ALA A CA 10
ATOM 5778 C C . ALA A 1 5 ? 15.657 -0.976 -0.464 1.00 0.47 164 ALA A C 10
ATOM 5779 O O . ALA A 1 5 ? 14.618 -1.499 -0.065 1.00 0.47 164 ALA A O 10
ATOM 5786 N N . MET A 1 6 ? 16.311 -0.049 0.219 1.00 0.47 165 MET A N 10
ATOM 5787 C CA . MET A 1 6 ? 15.806 0.495 1.470 1.00 0.47 165 MET A CA 10
ATOM 5788 C C . MET A 1 6 ? 14.613 1.405 1.207 1.00 0.36 165 MET A C 10
ATOM 5789 O O . MET A 1 6 ? 13.656 1.442 1.980 1.00 0.38 165 MET A O 10
ATOM 5803 N N . ILE A 1 7 ? 14.669 2.118 0.096 1.00 0.31 166 ILE A N 10
ATOM 5804 C CA . ILE A 1 7 ? 13.578 2.975 -0.324 1.00 0.28 166 ILE A CA 10
ATOM 5805 C C . ILE A 1 7 ? 12.393 2.115 -0.725 1.00 0.20 166 ILE A C 10
ATOM 5806 O O . ILE A 1 7 ? 11.245 2.402 -0.388 1.00 0.21 166 ILE A O 10
ATOM 5822 N N . GLU A 1 8 ? 12.691 1.029 -1.414 1.00 0.22 167 GLU A N 10
ATOM 5823 C CA . GLU A 1 8 ? 11.668 0.121 -1.892 1.00 0.28 167 GLU A CA 10
ATOM 5824 C C . GLU A 1 8 ? 11.242 -0.846 -0.807 1.00 0.28 167 GLU A C 10
ATOM 5825 O O . GLU A 1 8 ? 10.424 -1.731 -1.036 1.00 0.35 167 GLU A O 10
ATOM 5837 N N . ALA A 1 9 ? 11.818 -0.692 0.363 1.00 0.26 168 ALA A N 10
ATOM 5838 C CA . ALA A 1 9 ? 11.305 -1.354 1.540 1.00 0.34 168 ALA A CA 10
ATOM 5839 C C . ALA A 1 9 ? 10.165 -0.530 2.105 1.00 0.30 168 ALA A C 10
ATOM 5840 O O . ALA A 1 9 ? 9.264 -1.047 2.760 1.00 0.40 168 ALA A O 10
ATOM 5847 N N . LYS A 1 10 ? 10.211 0.761 1.810 1.00 0.22 169 LYS A N 10
ATOM 5848 C CA . LYS A 1 10 ? 9.172 1.688 2.220 1.00 0.25 169 LYS A CA 10
ATOM 5849 C C . LYS A 1 10 ? 8.106 1.759 1.154 1.00 0.24 169 LYS A C 10
ATOM 5850 O O . LYS A 1 10 ? 6.917 1.729 1.455 1.00 0.28 169 LYS A O 10
ATOM 5869 N N . ARG A 1 11 ? 8.536 1.862 -0.095 1.00 0.25 170 ARG A N 10
ATOM 5870 C CA . ARG A 1 11 ? 7.626 1.718 -1.210 1.00 0.31 170 ARG A CA 10
ATOM 5871 C C . ARG A 1 11 ? 7.051 0.328 -1.186 1.00 0.28 170 ARG A C 10
ATOM 5872 O O . ARG A 1 11 ? 5.885 0.120 -1.465 1.00 0.32 170 ARG A O 10
ATOM 5893 N N . GLY A 1 12 ? 7.896 -0.620 -0.832 1.00 0.25 171 GLY A N 10
ATOM 5894 C CA . GLY A 1 12 ? 7.465 -1.984 -0.696 1.00 0.28 171 GLY A CA 10
ATOM 5895 C C . GLY A 1 12 ? 6.426 -2.123 0.384 1.00 0.25 171 GLY A C 10
ATOM 5896 O O . GLY A 1 12 ? 5.485 -2.899 0.259 1.00 0.29 171 GLY A O 10
ATOM 5900 N N . GLU A 1 13 ? 6.600 -1.344 1.439 1.00 0.23 172 GLU A N 10
ATOM 5901 C CA . GLU A 1 13 ? 5.650 -1.291 2.537 1.00 0.25 172 GLU A CA 10
ATOM 5902 C C . GLU A 1 13 ? 4.381 -0.559 2.098 1.00 0.26 172 GLU A C 10
ATOM 5903 O O . GLU A 1 13 ? 3.279 -0.881 2.531 1.00 0.28 172 GLU A O 10
ATOM 5915 N N . ASP A 1 14 ? 4.554 0.421 1.221 1.00 0.28 173 ASP A N 10
ATOM 5916 C CA . ASP A 1 14 ? 3.445 1.227 0.726 1.00 0.34 173 ASP A CA 10
ATOM 5917 C C . ASP A 1 14 ? 2.653 0.475 -0.325 1.00 0.33 173 ASP A C 10
ATOM 5918 O O . ASP A 1 14 ? 1.441 0.602 -0.416 1.00 0.35 173 ASP A O 10
ATOM 5927 N N . LEU A 1 15 ? 3.356 -0.298 -1.122 1.00 0.33 174 LEU A N 10
ATOM 5928 C CA . LEU A 1 15 ? 2.732 -1.174 -2.095 1.00 0.36 174 LEU A CA 10
ATOM 5929 C C . LEU A 1 15 ? 2.059 -2.321 -1.369 1.00 0.32 174 LEU A C 10
ATOM 5930 O O . LEU A 1 15 ? 1.060 -2.870 -1.821 1.00 0.34 174 LEU A O 10
ATOM 5946 N N . LEU A 1 16 ? 2.635 -2.661 -0.231 1.00 0.29 175 LEU A N 10
ATOM 5947 C CA . LEU A 1 16 ? 2.068 -3.633 0.683 1.00 0.29 175 LEU A CA 10
ATOM 5948 C C . LEU A 1 16 ? 0.845 -3.046 1.369 1.00 0.27 175 LEU A C 10
ATOM 5949 O O . LEU A 1 16 ? -0.078 -3.749 1.767 1.00 0.31 175 LEU A O 10
ATOM 5965 N N . LYS A 1 17 ? 0.865 -1.739 1.502 1.00 0.27 176 LYS A N 10
ATOM 5966 C CA . LYS A 1 17 ? -0.250 -0.991 2.015 1.00 0.29 176 LYS A CA 10
ATOM 5967 C C . LYS A 1 17 ? -1.309 -0.899 0.950 1.00 0.29 176 LYS A C 10
ATOM 5968 O O . LYS A 1 17 ? -2.491 -1.074 1.198 1.00 0.30 176 LYS A O 10
ATOM 5987 N N . ALA A 1 18 ? -0.860 -0.636 -0.251 1.00 0.32 177 ALA A N 10
ATOM 5988 C CA . ALA A 1 18 ? -1.746 -0.481 -1.379 1.00 0.36 177 ALA A CA 10
ATOM 5989 C C . ALA A 1 18 ? -2.349 -1.816 -1.767 1.00 0.32 177 ALA A C 10
ATOM 5990 O O . ALA A 1 18 ? -3.430 -1.874 -2.343 1.00 0.33 177 ALA A O 10
ATOM 5997 N N . GLU A 1 19 ? -1.648 -2.891 -1.431 1.00 0.30 178 GLU A N 10
ATOM 5998 C CA . GLU A 1 19 ? -2.171 -4.225 -1.647 1.00 0.30 178 GLU A CA 10
ATOM 5999 C C . GLU A 1 19 ? -3.122 -4.570 -0.515 1.00 0.23 178 GLU A C 10
ATOM 6000 O O . GLU A 1 19 ? -3.983 -5.437 -0.632 1.00 0.23 178 GLU A O 10
ATOM 6012 N N . GLU A 1 20 ? -2.928 -3.889 0.594 1.00 0.22 179 GLU A N 10
ATOM 6013 C CA . GLU A 1 20 ? -3.820 -3.970 1.718 1.00 0.25 179 GLU A CA 10
ATOM 6014 C C . GLU A 1 20 ? -5.091 -3.193 1.417 1.00 0.24 179 GLU A C 10
ATOM 6015 O O . GLU A 1 20 ? -6.188 -3.617 1.763 1.00 0.28 179 GLU A O 10
ATOM 6027 N N . LEU A 1 21 ? -4.933 -2.055 0.754 1.00 0.26 180 LEU A N 10
ATOM 6028 C CA . LEU A 1 21 ? -6.073 -1.321 0.238 1.00 0.31 180 LEU A CA 10
ATOM 6029 C C . LEU A 1 21 ? -6.477 -1.909 -1.092 1.00 0.35 180 LEU A C 10
ATOM 6030 O O . LEU A 1 21 ? -7.287 -1.355 -1.816 1.00 0.70 180 LEU A O 10
ATOM 6046 N N . ALA A 1 22 ? -5.849 -3.007 -1.433 1.00 0.21 181 ALA A N 10
ATOM 6047 C CA . ALA A 1 22 ? -6.368 -3.875 -2.455 1.00 0.24 181 ALA A CA 10
ATOM 6048 C C . ALA A 1 22 ? -7.226 -4.921 -1.776 1.00 0.21 181 ALA A C 10
ATOM 6049 O O . ALA A 1 22 ? -8.323 -5.234 -2.224 1.00 0.31 181 ALA A O 10
ATOM 6056 N N . ALA A 1 23 ? -6.718 -5.418 -0.650 1.00 0.21 182 ALA A N 10
ATOM 6057 C CA . ALA A 1 23 ? -7.404 -6.436 0.133 1.00 0.34 182 ALA A CA 10
ATOM 6058 C C . ALA A 1 23 ? -8.682 -5.891 0.761 1.00 0.39 182 ALA A C 10
ATOM 6059 O O . ALA A 1 23 ? -9.736 -6.520 0.688 1.00 0.57 182 ALA A O 10
ATOM 6066 N N . LYS A 1 24 ? -8.585 -4.714 1.370 1.00 0.36 183 LYS A N 10
ATOM 6067 C CA . LYS A 1 24 ? -9.735 -4.059 1.955 1.00 0.48 183 LYS A CA 10
ATOM 6068 C C . LYS A 1 24 ? -10.727 -3.708 0.876 1.00 0.50 183 LYS A C 10
ATOM 6069 O O . LYS A 1 24 ? -11.926 -3.912 1.016 1.00 0.61 183 LYS A O 10
ATOM 6088 N N . TYR A 1 25 ? -10.196 -3.181 -0.199 1.00 0.44 184 TYR A N 10
ATOM 6089 C CA . TYR A 1 25 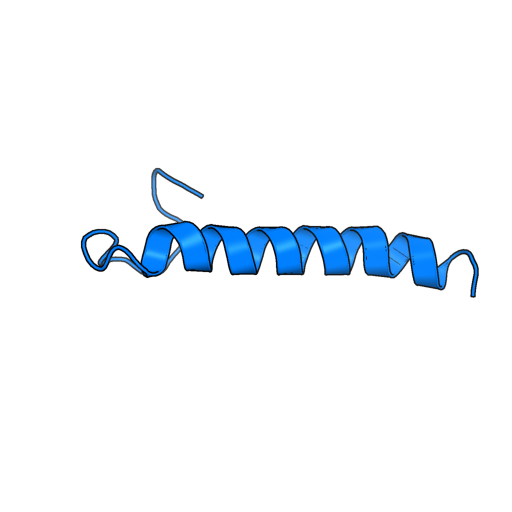? -10.988 -2.774 -1.335 1.00 0.51 184 TYR A CA 10
ATOM 6090 C C . TYR A 1 25 ? -11.746 -3.928 -1.958 1.00 0.56 184 TYR A C 10
ATOM 6091 O O . TYR A 1 25 ? -12.853 -3.745 -2.459 1.00 0.73 184 TYR A O 10
ATOM 6109 N N . ARG A 1 26 ? -11.142 -5.106 -1.950 1.00 0.52 185 ARG A N 10
ATOM 6110 C CA . ARG A 1 26 ? -11.841 -6.319 -2.336 1.00 0.65 185 ARG A CA 10
ATOM 6111 C C . ARG A 1 26 ? -13.143 -6.439 -1.560 1.00 0.78 185 ARG A C 10
ATOM 6112 O O . ARG A 1 26 ? -14.185 -6.803 -2.105 1.00 0.93 185 ARG A O 10
ATOM 6133 N N . ALA A 1 27 ? -13.067 -6.096 -0.288 1.00 0.81 186 ALA A N 10
ATOM 6134 C CA . ALA A 1 27 ? -14.222 -6.131 0.595 1.00 1.05 186 ALA A CA 10
ATOM 6135 C C . ALA A 1 27 ? -15.109 -4.903 0.391 1.00 1.15 186 ALA A C 10
ATOM 6136 O O . ALA A 1 27 ? -16.335 -4.992 0.479 1.00 1.55 186 ALA A O 10
ATOM 6143 N N . THR A 1 28 ? -14.484 -3.762 0.109 1.00 1.29 187 THR A N 10
ATOM 6144 C CA . THR A 1 28 ? -15.206 -2.521 -0.139 1.00 1.49 187 THR A CA 10
ATOM 6145 C C . THR A 1 28 ? -16.003 -2.599 -1.438 1.00 1.47 187 THR A C 10
ATOM 6146 O O . THR A 1 28 ? -16.947 -1.839 -1.661 1.00 1.63 187 THR A O 10
ATOM 6157 N N . GLY A 1 29 ? -15.615 -3.533 -2.286 1.00 1.91 188 GLY A N 10
ATOM 6158 C CA . GLY A 1 29 ? -16.232 -3.667 -3.583 1.00 2.73 188 GLY A CA 10
ATOM 6159 C C . GLY A 1 29 ? -15.615 -2.710 -4.575 1.00 2.90 188 GLY A C 10
ATOM 6160 O O . GLY A 1 29 ? -16.333 -2.078 -5.347 1.00 3.61 188 GLY A O 10
ATOM 6164 N N . THR A 1 30 ? -14.275 -2.671 -4.556 1.00 2.54 189 THR A N 10
ATOM 6165 C CA . THR A 1 30 ? -13.435 -1.708 -5.293 1.00 2.84 189 THR A CA 10
ATOM 6166 C C . THR A 1 30 ? -14.228 -0.613 -6.003 1.00 2.85 189 THR A C 10
ATOM 6167 O O . THR A 1 30 ? -14.276 -0.547 -7.233 1.00 3.29 189 THR A O 10
ATOM 6178 N N . ALA A 1 31 ? -14.839 0.253 -5.207 1.00 2.63 190 ALA A N 10
ATOM 6179 C CA . ALA A 1 31 ? -15.682 1.313 -5.740 1.00 2.90 190 ALA A CA 10
ATOM 6180 C C . ALA A 1 31 ? -15.034 2.701 -5.631 1.00 3.13 190 ALA A C 10
ATOM 6181 O O . ALA A 1 31 ? -14.890 3.377 -6.649 1.00 3.49 190 ALA A O 10
ATOM 6188 N N . PRO A 1 32 ? -14.624 3.165 -4.424 1.00 3.16 191 PRO A N 10
ATOM 6189 C CA . PRO A 1 32 ? -14.094 4.527 -4.265 1.00 3.50 191 PRO A CA 10
ATOM 6190 C C . PRO A 1 32 ? -12.838 4.777 -5.098 1.00 3.41 191 PRO A C 10
ATOM 6191 O O . PRO A 1 32 ? -12.786 5.733 -5.876 1.00 3.85 191 PRO A O 10
ATOM 6202 N N . LYS A 1 33 ? -11.854 3.891 -4.954 1.00 3.02 192 LYS A N 10
ATOM 6203 C CA . LYS A 1 33 ? -10.565 4.017 -5.628 1.00 3.17 192 LYS A CA 10
ATOM 6204 C C . LYS A 1 33 ? -10.013 5.417 -5.456 1.00 3.35 192 LYS A C 10
ATOM 6205 O O . LYS A 1 33 ? -9.827 6.165 -6.419 1.00 3.80 192 LYS A O 10
ATOM 6224 N N . LYS A 1 34 ? -9.758 5.753 -4.212 1.00 3.14 193 LYS A N 10
ATOM 6225 C CA . LYS A 1 34 ? -9.308 7.082 -3.846 1.00 3.35 193 LYS A CA 10
ATOM 6226 C C . LYS A 1 34 ? -8.566 7.026 -2.527 1.00 2.92 193 LYS A C 10
ATOM 6227 O O . LYS A 1 34 ? -8.594 6.006 -1.835 1.00 2.94 193 LYS A O 10
ATOM 6246 N N . ILE A 1 35 ? -7.904 8.117 -2.189 1.00 2.91 194 ILE A N 10
ATOM 6247 C CA . ILE A 1 35 ? -7.367 8.281 -0.857 1.00 2.74 194 ILE A CA 10
ATOM 6248 C C . ILE A 1 35 ? -8.520 8.422 0.124 1.00 2.88 194 ILE A C 10
ATOM 6249 O O . ILE A 1 35 ? -9.185 9.459 0.185 1.00 3.52 194 ILE A O 10
ATOM 6265 N N . LEU A 1 36 ? -8.766 7.352 0.854 1.00 2.77 195 LEU A N 10
ATOM 6266 C CA . LEU A 1 36 ? -9.887 7.273 1.775 1.00 3.24 195 LEU A CA 10
ATOM 6267 C C . LEU A 1 36 ? -9.666 8.158 2.991 1.00 3.60 195 LEU A C 10
ATOM 6268 O O . LEU A 1 36 ? -8.608 8.776 3.147 1.00 3.95 195 LEU A O 10
ATOM 6284 N N . GLY A 1 37 ? -10.667 8.191 3.861 1.00 4.04 196 GLY A N 10
ATOM 6285 C CA . GLY A 1 37 ? -10.580 8.962 5.088 1.00 4.82 196 GLY A CA 10
ATOM 6286 C C . GLY A 1 37 ? -9.726 8.273 6.133 1.00 4.86 196 GLY A C 10
ATOM 6287 O O . GLY A 1 37 ? -10.116 8.166 7.294 1.00 5.59 196 GLY A O 10
ATOM 6291 N N . ILE A 1 38 ? -8.572 7.799 5.691 1.00 4.38 197 ILE A N 10
ATOM 6292 C CA . ILE A 1 38 ? -7.591 7.125 6.528 1.00 4.67 197 ILE A CA 10
ATOM 6293 C C . ILE A 1 38 ? -6.478 6.594 5.623 1.00 4.06 197 ILE A C 10
ATOM 6294 O O . ILE A 1 38 ? -5.330 7.015 5.749 1.00 4.27 197 ILE A O 10
ATOM 6310 N N . PHE A 1 39 ? -6.861 5.703 4.700 1.00 3.68 198 PHE A N 10
ATOM 6311 C CA . PHE A 1 39 ? -5.980 5.163 3.649 1.00 3.35 198 PHE A CA 10
ATOM 6312 C C . PHE A 1 39 ? -4.537 5.011 4.127 1.00 4.02 198 PHE A C 10
ATOM 6313 O O . PHE A 1 39 ? -3.705 5.890 3.815 1.00 4.41 198 PHE A O 10
ATOM 6331 N N . GLU A 1 1 ? 22.968 0.482 -3.144 1.00 1.40 160 GLU A N 11
ATOM 6332 C CA . GLU A 1 1 ? 21.694 -0.267 -3.263 1.00 1.26 160 GLU A CA 11
ATOM 6333 C C . GLU A 1 1 ? 21.200 -0.762 -1.909 1.00 1.27 160 GLU A C 11
ATOM 6334 O O . GLU A 1 1 ? 20.077 -1.259 -1.802 1.00 1.79 160 GLU A O 11
ATOM 6348 N N . GLU A 1 2 ? 22.027 -0.645 -0.877 1.00 1.06 161 GLU A N 11
ATOM 6349 C CA . GLU A 1 2 ? 21.581 -0.946 0.475 1.00 1.03 161 GLU A CA 11
ATOM 6350 C C . GLU A 1 2 ? 20.475 0.023 0.860 1.00 0.88 161 GLU A C 11
ATOM 6351 O O . GLU A 1 2 ? 19.428 -0.372 1.369 1.00 0.79 161 GLU A O 11
ATOM 6363 N N . LYS A 1 3 ? 20.718 1.294 0.580 1.00 0.90 162 LYS A N 11
ATOM 6364 C CA . LYS A 1 3 ? 19.717 2.326 0.767 1.00 0.81 162 LYS A CA 11
ATOM 6365 C C . LYS A 1 3 ? 18.526 2.076 -0.144 1.00 0.66 162 LYS A C 11
ATOM 6366 O O . LYS A 1 3 ? 17.386 2.225 0.275 1.00 0.55 162 LYS A O 11
ATOM 6385 N N . ARG A 1 4 ? 18.798 1.689 -1.389 1.00 0.71 163 ARG A N 11
ATOM 6386 C CA . ARG A 1 4 ? 17.747 1.360 -2.339 1.00 0.67 163 ARG A CA 11
ATOM 6387 C C . ARG A 1 4 ? 16.774 0.354 -1.748 1.00 0.55 163 ARG A C 11
ATOM 6388 O O . ARG A 1 4 ? 15.563 0.537 -1.796 1.00 0.48 163 ARG A O 11
ATOM 6409 N N . ALA A 1 5 ? 17.330 -0.710 -1.204 1.00 0.60 164 ALA A N 11
ATOM 6410 C CA . ALA A 1 5 ? 16.544 -1.766 -0.581 1.00 0.58 164 ALA A CA 11
ATOM 6411 C C . ALA A 1 5 ? 15.713 -1.224 0.577 1.00 0.47 164 ALA A C 11
ATOM 6412 O O . ALA A 1 5 ? 14.639 -1.743 0.878 1.00 0.47 164 ALA A O 11
ATOM 6419 N N . MET A 1 6 ? 16.208 -0.170 1.207 1.00 0.47 165 MET A N 11
ATOM 6420 C CA . MET A 1 6 ? 15.479 0.494 2.279 1.00 0.47 165 MET A CA 11
ATOM 6421 C C . MET A 1 6 ? 14.371 1.352 1.698 1.00 0.36 165 MET A C 11
ATOM 6422 O O . MET A 1 6 ? 13.273 1.438 2.248 1.00 0.38 165 MET A O 11
ATOM 6436 N N . ILE A 1 7 ? 14.666 1.971 0.573 1.00 0.31 166 ILE A N 11
ATOM 6437 C CA . ILE A 1 7 ? 13.702 2.799 -0.122 1.00 0.28 166 ILE A CA 11
ATOM 6438 C C . ILE A 1 7 ? 12.590 1.926 -0.677 1.00 0.20 166 ILE A C 11
ATOM 6439 O O . ILE A 1 7 ? 11.411 2.272 -0.617 1.00 0.21 166 ILE A O 11
ATOM 6455 N N . GLU A 1 8 ? 12.971 0.769 -1.188 1.00 0.22 167 GLU A N 11
ATOM 6456 C CA . GLU A 1 8 ? 12.012 -0.155 -1.752 1.00 0.28 167 GLU A CA 11
ATOM 6457 C C . GLU A 1 8 ? 11.381 -1.021 -0.683 1.00 0.28 167 GLU A C 11
ATOM 6458 O O . GLU A 1 8 ? 10.544 -1.870 -0.974 1.00 0.35 167 GLU A O 11
ATOM 6470 N N . ALA A 1 9 ? 11.782 -0.801 0.550 1.00 0.26 168 ALA A N 11
ATOM 6471 C CA . ALA A 1 9 ? 11.071 -1.360 1.677 1.00 0.34 168 ALA A CA 11
ATOM 6472 C C . ALA A 1 9 ? 9.929 -0.432 2.038 1.00 0.30 168 ALA A C 11
ATOM 6473 O O . ALA A 1 9 ? 8.965 -0.822 2.690 1.00 0.40 168 ALA A O 11
ATOM 6480 N N . LYS A 1 10 ? 10.052 0.805 1.576 1.00 0.22 169 LYS A N 11
ATOM 6481 C CA . LYS A 1 10 ? 9.029 1.815 1.778 1.00 0.25 169 LYS A CA 11
ATOM 6482 C C . LYS A 1 10 ? 8.118 1.883 0.572 1.00 0.24 169 LYS A C 11
ATOM 6483 O O . LYS A 1 10 ? 6.909 2.036 0.711 1.00 0.28 169 LYS A O 11
ATOM 6502 N N . ARG A 1 11 ? 8.701 1.782 -0.613 1.00 0.25 170 ARG A N 11
ATOM 6503 C CA . ARG A 1 11 ? 7.921 1.506 -1.801 1.00 0.31 170 ARG A CA 11
ATOM 6504 C C . ARG A 1 11 ? 7.222 0.189 -1.605 1.00 0.28 170 ARG A C 11
ATOM 6505 O O . ARG A 1 11 ? 6.048 0.037 -1.903 1.00 0.32 170 ARG A O 11
ATOM 6526 N N . GLY A 1 12 ? 7.977 -0.755 -1.073 1.00 0.25 171 GLY A N 11
ATOM 6527 C CA . GLY A 1 12 ? 7.439 -2.046 -0.755 1.00 0.28 171 GLY A CA 11
ATOM 6528 C C . GLY A 1 12 ? 6.321 -1.944 0.246 1.00 0.25 171 GLY A C 11
ATOM 6529 O O . GLY A 1 12 ? 5.334 -2.661 0.154 1.00 0.29 171 GLY A O 11
ATOM 6533 N N . GLU A 1 13 ? 6.481 -1.029 1.188 1.00 0.23 172 GLU A N 11
ATOM 6534 C CA . GLU A 1 13 ? 5.468 -0.755 2.197 1.00 0.25 172 GLU A CA 11
ATOM 6535 C C . GLU A 1 13 ? 4.250 -0.087 1.568 1.00 0.26 172 GLU A C 11
ATOM 6536 O O . GLU A 1 13 ? 3.114 -0.360 1.943 1.00 0.28 172 GLU A O 11
ATOM 6548 N N . ASP A 1 14 ? 4.502 0.784 0.602 1.00 0.28 173 ASP A N 11
ATOM 6549 C CA . ASP A 1 14 ? 3.442 1.530 -0.064 1.00 0.34 173 ASP A CA 11
ATOM 6550 C C . ASP A 1 14 ? 2.685 0.642 -1.027 1.00 0.33 173 ASP A C 11
ATOM 6551 O O . ASP A 1 14 ? 1.475 0.745 -1.164 1.00 0.35 173 ASP A O 11
ATOM 6560 N N . LEU A 1 15 ? 3.412 -0.231 -1.685 1.00 0.33 174 LEU A N 11
ATOM 6561 C CA . LEU A 1 15 ? 2.816 -1.229 -2.552 1.00 0.36 174 LEU A CA 11
ATOM 6562 C C . LEU A 1 15 ? 2.072 -2.241 -1.705 1.00 0.32 174 LEU A C 11
ATOM 6563 O O . LEU A 1 15 ? 1.023 -2.749 -2.082 1.00 0.34 174 LEU A O 11
ATOM 6579 N N . LEU A 1 16 ? 2.638 -2.511 -0.542 1.00 0.29 175 LEU A N 11
ATOM 6580 C CA . LEU A 1 16 ? 2.018 -3.353 0.467 1.00 0.29 175 LEU A CA 11
ATOM 6581 C C . LEU A 1 16 ? 0.776 -2.678 1.018 1.00 0.27 175 LEU A C 11
ATOM 6582 O O . LEU A 1 16 ? -0.168 -3.325 1.459 1.00 0.31 175 LEU A O 11
ATOM 6598 N N . LYS A 1 17 ? 0.809 -1.366 0.993 1.00 0.27 176 LYS A N 11
ATOM 6599 C CA . LYS A 1 17 ? -0.300 -0.547 1.400 1.00 0.29 176 LYS A CA 11
ATOM 6600 C C . LYS A 1 17 ? -1.336 -0.558 0.308 1.00 0.29 176 LYS A C 11
ATOM 6601 O O . LYS A 1 17 ? -2.525 -0.634 0.556 1.00 0.30 176 LYS A O 11
ATOM 6620 N N . ALA A 1 18 ? -0.853 -0.506 -0.910 1.00 0.32 177 ALA A N 11
ATOM 6621 C CA . ALA A 1 18 ? -1.709 -0.514 -2.076 1.00 0.36 177 ALA A CA 11
ATOM 6622 C C . ALA A 1 18 ? -2.370 -1.869 -2.235 1.00 0.32 177 ALA A C 11
ATOM 6623 O O . ALA A 1 18 ? -3.521 -1.971 -2.663 1.00 0.33 177 ALA A O 11
ATOM 6630 N N . GLU A 1 19 ? -1.642 -2.909 -1.857 1.00 0.30 178 GLU A N 11
ATOM 6631 C CA . GLU A 1 19 ? -2.182 -4.253 -1.870 1.00 0.30 178 GLU A CA 11
ATOM 6632 C C . GLU A 1 19 ? -3.070 -4.429 -0.654 1.00 0.23 178 GLU A C 11
ATOM 6633 O O . GLU A 1 19 ? -3.894 -5.335 -0.577 1.00 0.23 178 GLU A O 11
ATOM 6645 N N . GLU A 1 20 ? -2.864 -3.550 0.303 1.00 0.22 179 GLU A N 11
ATOM 6646 C CA . GLU A 1 20 ? -3.708 -3.449 1.459 1.00 0.25 179 GLU A CA 11
ATOM 6647 C C . GLU A 1 20 ? -5.000 -2.739 1.102 1.00 0.24 179 GLU A C 11
ATOM 6648 O O . GLU A 1 20 ? -6.056 -3.077 1.609 1.00 0.28 179 GLU A O 11
ATOM 6660 N N . LEU A 1 21 ? -4.912 -1.753 0.218 1.00 0.26 180 LEU A N 11
ATOM 6661 C CA . LEU A 1 21 ? -6.105 -1.162 -0.360 1.00 0.31 180 LEU A CA 11
ATOM 6662 C C . LEU A 1 21 ? -6.812 -2.219 -1.164 1.00 0.35 180 LEU A C 11
ATOM 6663 O O . LEU A 1 21 ? -8.030 -2.241 -1.254 1.00 0.70 180 LEU A O 11
ATOM 6679 N N . ALA A 1 22 ? -6.029 -3.130 -1.703 1.00 0.21 181 ALA A N 11
ATOM 6680 C CA . ALA A 1 22 ? -6.576 -4.266 -2.399 1.00 0.24 181 ALA A CA 11
ATOM 6681 C C . ALA A 1 22 ? -7.202 -5.203 -1.386 1.00 0.21 181 ALA A C 11
ATOM 6682 O O . ALA A 1 22 ? -8.240 -5.803 -1.638 1.00 0.31 181 ALA A O 11
ATOM 6689 N N . ALA A 1 23 ? -6.570 -5.290 -0.221 1.00 0.21 182 ALA A N 11
ATOM 6690 C CA . ALA A 1 23 ? -7.081 -6.099 0.871 1.00 0.34 182 ALA A CA 11
ATOM 6691 C C . ALA A 1 23 ? -8.377 -5.516 1.428 1.00 0.39 182 ALA A C 11
ATOM 6692 O O . ALA A 1 23 ? -9.295 -6.250 1.789 1.00 0.57 182 ALA A O 11
ATOM 6699 N N . LYS A 1 24 ? -8.447 -4.191 1.493 1.00 0.36 183 LYS A N 11
ATOM 6700 C CA . LYS A 1 24 ? -9.640 -3.511 1.975 1.00 0.48 183 LYS A CA 11
ATOM 6701 C C . LYS A 1 24 ? -10.761 -3.683 0.983 1.00 0.50 183 LYS A C 11
ATOM 6702 O O . LYS A 1 24 ? -11.885 -4.001 1.338 1.00 0.61 183 LYS A O 11
ATOM 6721 N N . TYR A 1 25 ? -10.423 -3.454 -0.260 1.00 0.44 184 TYR A N 11
ATOM 6722 C CA . TYR A 1 25 ? -11.382 -3.467 -1.340 1.00 0.51 184 TYR A CA 11
ATOM 6723 C C . TYR A 1 25 ? -11.849 -4.861 -1.718 1.00 0.56 184 TYR A C 11
ATOM 6724 O O . TYR A 1 25 ? -13.003 -5.039 -2.107 1.00 0.73 184 TYR A O 11
ATOM 6742 N N . ARG A 1 26 ? -10.972 -5.852 -1.613 1.00 0.52 185 ARG A N 11
ATOM 6743 C CA . ARG A 1 26 ? -11.389 -7.232 -1.800 1.00 0.65 185 ARG A CA 11
ATOM 6744 C C . ARG A 1 26 ? -12.359 -7.610 -0.690 1.00 0.78 185 ARG A C 11
ATOM 6745 O O . ARG A 1 26 ? -13.060 -8.618 -0.760 1.00 0.93 185 ARG A O 11
ATOM 6766 N N . ALA A 1 27 ? -12.372 -6.788 0.345 1.00 0.81 186 ALA A N 11
ATOM 6767 C CA . ALA A 1 27 ? -13.369 -6.867 1.382 1.00 1.05 186 ALA A CA 11
ATOM 6768 C C . ALA A 1 27 ? -14.389 -5.771 1.125 1.00 1.15 186 ALA A C 11
ATOM 6769 O O . ALA A 1 27 ? -14.416 -4.755 1.818 1.00 1.55 186 ALA A O 11
ATOM 6776 N N . THR A 1 28 ? -15.190 -5.997 0.084 1.00 1.29 187 THR A N 11
ATOM 6777 C CA . THR A 1 28 ? -16.156 -5.034 -0.455 1.00 1.49 187 THR A CA 11
ATOM 6778 C C . THR A 1 28 ? -16.970 -4.294 0.615 1.00 1.47 187 THR A C 11
ATOM 6779 O O . THR A 1 28 ? -17.528 -3.229 0.348 1.00 1.63 187 THR A O 11
ATOM 6790 N N . GLY A 1 29 ? -17.026 -4.844 1.819 1.00 1.91 188 GLY A N 11
ATOM 6791 C CA . GLY A 1 29 ? -17.585 -4.121 2.949 1.00 2.73 188 GLY A CA 11
ATOM 6792 C C . GLY A 1 29 ? -16.653 -3.013 3.427 1.00 2.90 188 GLY A C 11
ATOM 6793 O O . GLY A 1 29 ? -16.519 -2.760 4.625 1.00 3.61 188 GLY A O 11
ATOM 6797 N N . THR A 1 30 ? -16.019 -2.354 2.468 1.00 2.54 189 THR A N 11
ATOM 6798 C CA . THR A 1 30 ? -15.061 -1.294 2.727 1.00 2.84 189 THR A CA 11
ATOM 6799 C C . THR A 1 30 ? -15.780 0.054 2.743 1.00 2.85 189 THR A C 11
ATOM 6800 O O . THR A 1 30 ? -15.460 0.981 1.993 1.00 3.29 189 THR A O 11
ATOM 6811 N N . ALA A 1 31 ? -16.753 0.133 3.631 1.00 2.63 190 ALA A N 11
ATOM 6812 C CA . ALA A 1 31 ? -17.631 1.294 3.752 1.00 2.90 190 ALA A CA 11
ATOM 6813 C C . ALA A 1 31 ? -16.902 2.620 4.029 1.00 3.13 190 ALA A C 11
ATOM 6814 O O . ALA A 1 31 ? -17.205 3.611 3.366 1.00 3.49 190 ALA A O 11
ATOM 6821 N N . PRO A 1 32 ? -15.944 2.677 4.995 1.00 3.16 191 PRO A N 11
ATOM 6822 C CA . PRO A 1 32 ? -15.328 3.941 5.436 1.00 3.50 191 PRO A CA 11
ATOM 6823 C C . PRO A 1 32 ? -14.894 4.843 4.282 1.00 3.41 191 PRO A C 11
ATOM 6824 O O . PRO A 1 32 ? -15.273 6.016 4.238 1.00 3.85 191 PRO A O 11
ATOM 6835 N N . LYS A 1 33 ? -14.126 4.293 3.344 1.00 3.02 192 LYS A N 11
ATOM 6836 C CA . LYS A 1 33 ? -13.619 5.056 2.200 1.00 3.17 192 LYS A CA 11
ATOM 6837 C C . LYS A 1 33 ? -13.012 6.378 2.655 1.00 3.35 192 LYS A C 11
ATOM 6838 O O . LYS A 1 33 ? -13.190 7.419 2.022 1.00 3.80 192 LYS A O 11
ATOM 6857 N N . LYS A 1 34 ? -12.313 6.312 3.776 1.00 3.14 193 LYS A N 11
ATOM 6858 C CA . LYS A 1 34 ? -11.679 7.486 4.368 1.00 3.35 193 LYS A CA 11
ATOM 6859 C C . LYS A 1 34 ? -10.664 8.104 3.406 1.00 2.92 193 LYS A C 11
ATOM 6860 O O . LYS A 1 34 ? -10.818 9.246 2.980 1.00 2.94 193 LYS A O 11
ATOM 6879 N N . ILE A 1 35 ? -9.642 7.334 3.065 1.00 2.91 194 ILE A N 11
ATOM 6880 C CA . ILE A 1 35 ? -8.640 7.733 2.086 1.00 2.74 194 ILE A CA 11
ATOM 6881 C C . ILE A 1 35 ? -8.450 6.567 1.131 1.00 2.88 194 ILE A C 11
ATOM 6882 O O . ILE A 1 35 ? -7.501 6.495 0.358 1.00 3.52 194 ILE A O 11
ATOM 6898 N N . LEU A 1 36 ? -9.406 5.660 1.198 1.00 2.77 195 LEU A N 11
ATOM 6899 C CA . LEU A 1 36 ? -9.303 4.362 0.555 1.00 3.24 195 LEU A CA 11
ATOM 6900 C C . LEU A 1 36 ? -9.451 4.482 -0.947 1.00 3.60 195 LEU A C 11
ATOM 6901 O O . LEU A 1 36 ? -9.100 3.572 -1.697 1.00 3.95 195 LEU A O 11
ATOM 6917 N N . GLY A 1 37 ? -9.985 5.614 -1.368 1.00 4.04 196 GLY A N 11
ATOM 6918 C CA . GLY A 1 37 ? -10.187 5.891 -2.782 1.00 4.82 196 GLY A CA 11
ATOM 6919 C C . GLY A 1 37 ? -8.909 5.789 -3.594 1.00 4.86 196 GLY A C 11
ATOM 6920 O O . GLY A 1 37 ? -8.950 5.643 -4.817 1.00 5.59 196 GLY A O 11
ATOM 6924 N N . ILE A 1 38 ? -7.776 5.865 -2.909 1.00 4.38 197 ILE A N 11
ATOM 6925 C CA . ILE A 1 38 ? -6.473 5.740 -3.541 1.00 4.67 197 ILE A CA 11
ATOM 6926 C C . ILE A 1 38 ? -5.372 5.601 -2.490 1.00 4.06 197 ILE A C 11
ATOM 6927 O O . ILE A 1 38 ? -4.567 4.671 -2.555 1.00 4.27 197 ILE A O 11
ATOM 6943 N N . PHE A 1 39 ? -5.357 6.529 -1.534 1.00 3.68 198 PHE A N 11
ATOM 6944 C CA . PHE A 1 39 ? -4.389 6.525 -0.437 1.00 3.35 198 PHE A CA 11
ATOM 6945 C C . PHE A 1 39 ? -3.002 6.885 -0.967 1.00 4.02 198 PHE A C 11
ATOM 6946 O O . PHE A 1 39 ? -2.136 5.993 -1.069 1.00 4.41 198 PHE A O 11
ATOM 6964 N N . GLU A 1 1 ? 23.075 1.398 -3.039 1.00 1.40 160 GLU A N 12
ATOM 6965 C CA . GLU A 1 1 ? 21.942 0.502 -3.388 1.00 1.26 160 GLU A CA 12
ATOM 6966 C C . GLU A 1 1 ? 21.270 -0.044 -2.131 1.00 1.27 160 GLU A C 12
ATOM 6967 O O . GLU A 1 1 ? 20.078 -0.359 -2.149 1.00 1.79 160 GLU A O 12
ATOM 6981 N N . GLU A 1 2 ? 22.027 -0.156 -1.041 1.00 1.06 161 GLU A N 12
ATOM 6982 C CA . GLU A 1 2 ? 21.464 -0.572 0.241 1.00 1.03 161 GLU A CA 12
ATOM 6983 C C . GLU A 1 2 ? 20.299 0.325 0.617 1.00 0.88 161 GLU A C 12
ATOM 6984 O O . GLU A 1 2 ? 19.216 -0.150 0.959 1.00 0.79 161 GLU A O 12
ATOM 6996 N N . LYS A 1 3 ? 20.535 1.625 0.537 1.00 0.90 162 LYS A N 12
ATOM 6997 C CA . LYS A 1 3 ? 19.506 2.605 0.808 1.00 0.81 162 LYS A CA 12
ATOM 6998 C C . LYS A 1 3 ? 18.380 2.489 -0.206 1.00 0.66 162 LYS A C 12
ATOM 6999 O O . LYS A 1 3 ? 17.219 2.585 0.159 1.00 0.55 162 LYS A O 12
ATOM 7018 N N . ARG A 1 4 ? 18.724 2.279 -1.472 1.00 0.71 163 ARG A N 12
ATOM 7019 C CA . ARG A 1 4 ? 17.721 2.102 -2.511 1.00 0.67 163 ARG A CA 12
ATOM 7020 C C . ARG A 1 4 ? 16.744 1.000 -2.137 1.00 0.55 163 ARG A C 12
ATOM 7021 O O . ARG A 1 4 ? 15.533 1.207 -2.087 1.00 0.48 163 ARG A O 12
ATOM 7042 N N . ALA A 1 5 ? 17.292 -0.170 -1.866 1.00 0.60 164 ALA A N 12
ATOM 7043 C CA . ALA A 1 5 ? 16.502 -1.331 -1.488 1.00 0.58 164 ALA A CA 12
ATOM 7044 C C . ALA A 1 5 ? 15.767 -1.090 -0.174 1.00 0.47 164 ALA A C 12
ATOM 7045 O O . ALA A 1 5 ? 14.708 -1.666 0.080 1.00 0.47 164 ALA A O 12
ATOM 7052 N N . MET A 1 6 ? 16.334 -0.224 0.649 1.00 0.47 165 MET A N 12
ATOM 7053 C CA . MET A 1 6 ? 15.732 0.150 1.917 1.00 0.47 165 MET A CA 12
ATOM 7054 C C . MET A 1 6 ? 14.572 1.111 1.684 1.00 0.36 165 MET A C 12
ATOM 7055 O O . MET A 1 6 ? 13.564 1.077 2.388 1.00 0.38 165 MET A O 12
ATOM 7069 N N . ILE A 1 7 ? 14.717 1.951 0.676 1.00 0.31 166 ILE A N 12
ATOM 7070 C CA . ILE A 1 7 ? 13.661 2.859 0.279 1.00 0.28 166 ILE A CA 12
ATOM 7071 C C . ILE A 1 7 ? 12.558 2.079 -0.419 1.00 0.20 166 ILE A C 12
ATOM 7072 O O . ILE A 1 7 ? 11.373 2.375 -0.270 1.00 0.21 166 ILE A O 12
ATOM 7088 N N . GLU A 1 8 ? 12.955 1.055 -1.158 1.00 0.22 167 GLU A N 12
ATOM 7089 C CA . GLU A 1 8 ? 12.001 0.179 -1.815 1.00 0.28 167 GLU A CA 12
ATOM 7090 C C . GLU A 1 8 ? 11.408 -0.818 -0.838 1.00 0.28 167 GLU A C 12
ATOM 7091 O O . GLU A 1 8 ? 10.587 -1.653 -1.209 1.00 0.35 167 GLU A O 12
ATOM 7103 N N . ALA A 1 9 ? 11.832 -0.731 0.405 1.00 0.26 168 ALA A N 12
ATOM 7104 C CA . ALA A 1 9 ? 11.163 -1.433 1.477 1.00 0.34 168 ALA A CA 12
ATOM 7105 C C . ALA A 1 9 ? 10.009 -0.584 1.971 1.00 0.30 168 ALA A C 12
ATOM 7106 O O . ALA A 1 9 ? 9.066 -1.075 2.575 1.00 0.40 168 ALA A O 12
ATOM 7113 N N . LYS A 1 10 ? 10.097 0.703 1.679 1.00 0.22 169 LYS A N 12
ATOM 7114 C CA . LYS A 1 10 ? 9.053 1.649 2.026 1.00 0.25 169 LYS A CA 12
ATOM 7115 C C . LYS A 1 10 ? 8.097 1.791 0.868 1.00 0.24 169 LYS A C 12
ATOM 7116 O O . LYS A 1 10 ? 6.887 1.852 1.055 1.00 0.28 169 LYS A O 12
ATOM 7135 N N . ARG A 1 11 ? 8.653 1.844 -0.330 1.00 0.25 170 ARG A N 12
ATOM 7136 C CA . ARG A 1 11 ? 7.860 1.718 -1.534 1.00 0.31 170 ARG A CA 12
ATOM 7137 C C . ARG A 1 11 ? 7.217 0.355 -1.542 1.00 0.28 170 ARG A C 12
ATOM 7138 O O . ARG A 1 11 ? 6.051 0.197 -1.875 1.00 0.32 170 ARG A O 12
ATOM 7159 N N . GLY A 1 12 ? 8.003 -0.625 -1.139 1.00 0.25 171 GLY A N 12
ATOM 7160 C CA . GLY A 1 12 ? 7.508 -1.965 -1.002 1.00 0.28 171 GLY A CA 12
ATOM 7161 C C . GLY A 1 12 ? 6.405 -2.043 0.019 1.00 0.25 171 GLY A C 12
ATOM 7162 O O . GLY A 1 12 ? 5.422 -2.756 -0.164 1.00 0.29 171 GLY A O 12
ATOM 7166 N N . GLU A 1 13 ? 6.567 -1.281 1.087 1.00 0.23 172 GLU A N 12
ATOM 7167 C CA . GLU A 1 13 ? 5.577 -1.211 2.141 1.00 0.25 172 GLU A CA 12
ATOM 7168 C C . GLU A 1 13 ? 4.349 -0.449 1.656 1.00 0.26 172 GLU A C 12
ATOM 7169 O O . GLU A 1 13 ? 3.230 -0.707 2.091 1.00 0.28 172 GLU A O 12
ATOM 7181 N N . ASP A 1 14 ? 4.572 0.491 0.749 1.00 0.28 173 ASP A N 12
ATOM 7182 C CA . ASP A 1 14 ? 3.498 1.299 0.187 1.00 0.34 173 ASP A CA 12
ATOM 7183 C C . ASP A 1 14 ? 2.718 0.511 -0.845 1.00 0.33 173 ASP A C 12
ATOM 7184 O O . ASP A 1 14 ? 1.507 0.649 -0.963 1.00 0.35 173 ASP A O 12
ATOM 7193 N N . LEU A 1 15 ? 3.426 -0.311 -1.589 1.00 0.33 174 LEU A N 12
ATOM 7194 C CA . LEU A 1 15 ? 2.802 -1.243 -2.511 1.00 0.36 174 LEU A CA 12
ATOM 7195 C C . LEU A 1 15 ? 2.046 -2.287 -1.714 1.00 0.32 174 LEU A C 12
ATOM 7196 O O . LEU A 1 15 ? 0.955 -2.712 -2.080 1.00 0.34 174 LEU A O 12
ATOM 7212 N N . LEU A 1 16 ? 2.650 -2.671 -0.606 1.00 0.29 175 LEU A N 12
ATOM 7213 C CA . LEU A 1 16 ? 2.039 -3.563 0.357 1.00 0.29 175 LEU A CA 12
ATOM 7214 C C . LEU A 1 16 ? 0.822 -2.908 0.984 1.00 0.27 175 LEU A C 12
ATOM 7215 O O . LEU A 1 16 ? -0.149 -3.566 1.340 1.00 0.31 175 LEU A O 12
ATOM 7231 N N . LYS A 1 17 ? 0.903 -1.602 1.114 1.00 0.27 176 LYS A N 12
ATOM 7232 C CA . LYS A 1 17 ? -0.183 -0.799 1.611 1.00 0.29 176 LYS A CA 12
ATOM 7233 C C . LYS A 1 17 ? -1.269 -0.766 0.570 1.00 0.29 176 LYS A C 12
ATOM 7234 O O . LYS A 1 17 ? -2.436 -0.963 0.860 1.00 0.30 176 LYS A O 12
ATOM 7253 N N . ALA A 1 18 ? -0.854 -0.547 -0.655 1.00 0.32 177 ALA A N 12
ATOM 7254 C CA . ALA A 1 18 ? -1.769 -0.454 -1.771 1.00 0.36 177 ALA A CA 12
ATOM 7255 C C . ALA A 1 18 ? -2.464 -1.784 -2.000 1.00 0.32 177 ALA A C 12
ATOM 7256 O O . ALA A 1 18 ? -3.633 -1.829 -2.384 1.00 0.33 177 ALA A O 12
ATOM 7263 N N . GLU A 1 19 ? -1.745 -2.866 -1.732 1.00 0.30 178 GLU A N 12
ATOM 7264 C CA . GLU A 1 19 ? -2.309 -4.195 -1.861 1.00 0.30 178 GLU A CA 12
ATOM 7265 C C . GLU A 1 19 ? -3.150 -4.502 -0.632 1.00 0.23 178 GLU A C 12
ATOM 7266 O O . GLU A 1 19 ? -4.030 -5.358 -0.647 1.00 0.23 178 GLU A O 12
ATOM 7278 N N . GLU A 1 20 ? -2.842 -3.801 0.434 1.00 0.22 179 GLU A N 12
ATOM 7279 C CA . GLU A 1 20 ? -3.610 -3.847 1.650 1.00 0.25 179 GLU A CA 12
ATOM 7280 C C . GLU A 1 20 ? -4.920 -3.113 1.463 1.00 0.24 179 GLU A C 12
ATOM 7281 O O . GLU A 1 20 ? -5.965 -3.548 1.938 1.00 0.28 179 GLU A O 12
ATOM 7293 N N . LEU A 1 21 ? -4.859 -1.997 0.758 1.00 0.26 180 LEU A N 12
ATOM 7294 C CA . LEU A 1 21 ? -6.057 -1.302 0.354 1.00 0.31 180 LEU A CA 12
ATOM 7295 C C . LEU A 1 21 ? -6.820 -2.176 -0.597 1.00 0.35 180 LEU A C 12
ATOM 7296 O O . LEU A 1 21 ? -8.040 -2.179 -0.605 1.00 0.70 180 LEU A O 12
ATOM 7312 N N . ALA A 1 22 ? -6.082 -2.952 -1.364 1.00 0.21 181 ALA A N 12
ATOM 7313 C CA . ALA A 1 22 ? -6.685 -3.913 -2.250 1.00 0.24 181 ALA A CA 12
ATOM 7314 C C . ALA A 1 22 ? -7.387 -4.962 -1.413 1.00 0.21 181 ALA A C 12
ATOM 7315 O O . ALA A 1 22 ? -8.491 -5.387 -1.728 1.00 0.31 181 ALA A O 12
ATOM 7322 N N . ALA A 1 23 ? -6.744 -5.339 -0.314 1.00 0.21 182 ALA A N 12
ATOM 7323 C CA . ALA A 1 23 ? -7.316 -6.302 0.615 1.00 0.34 182 ALA A CA 12
ATOM 7324 C C . ALA A 1 23 ? -8.578 -5.745 1.269 1.00 0.39 182 ALA A C 12
ATOM 7325 O O . ALA A 1 23 ? -9.556 -6.470 1.464 1.00 0.57 182 ALA A O 12
ATOM 7332 N N . LYS A 1 24 ? -8.553 -4.457 1.598 1.00 0.36 183 LYS A N 12
ATOM 7333 C CA . LYS A 1 24 ? -9.719 -3.793 2.165 1.00 0.48 183 LYS A CA 12
ATOM 7334 C C . LYS A 1 24 ? -10.811 -3.730 1.132 1.00 0.50 183 LYS A C 12
ATOM 7335 O O . LYS A 1 24 ? -11.950 -4.102 1.377 1.00 0.61 183 LYS A O 12
ATOM 7354 N N . TYR A 1 25 ? -10.429 -3.243 -0.020 1.00 0.44 184 TYR A N 12
ATOM 7355 C CA . TYR A 1 25 ? -11.335 -3.016 -1.119 1.00 0.51 184 TYR A CA 12
ATOM 7356 C C . TYR A 1 25 ? -11.990 -4.287 -1.629 1.00 0.56 184 TYR A C 12
ATOM 7357 O O . TYR A 1 25 ? -13.157 -4.266 -2.024 1.00 0.73 184 TYR A O 12
ATOM 7375 N N . ARG A 1 26 ? -11.251 -5.382 -1.634 1.00 0.52 185 ARG A N 12
ATOM 7376 C CA . ARG A 1 26 ? -11.832 -6.683 -1.920 1.00 0.65 185 ARG A CA 12
ATOM 7377 C C . ARG A 1 26 ? -12.980 -6.975 -0.966 1.00 0.78 185 ARG A C 12
ATOM 7378 O O . ARG A 1 26 ? -13.980 -7.593 -1.334 1.00 0.93 185 ARG A O 12
ATOM 7399 N N . ALA A 1 27 ? -12.822 -6.508 0.257 1.00 0.81 186 ALA A N 12
ATOM 7400 C CA . ALA A 1 27 ? -13.819 -6.702 1.299 1.00 1.05 186 ALA A CA 12
ATOM 7401 C C . ALA A 1 27 ? -14.918 -5.643 1.228 1.00 1.15 186 ALA A C 12
ATOM 7402 O O . ALA A 1 27 ? -16.076 -5.915 1.543 1.00 1.55 186 ALA A O 12
ATOM 7409 N N . THR A 1 28 ? -14.549 -4.435 0.819 1.00 1.29 187 THR A N 12
ATOM 7410 C CA . THR A 1 28 ? -15.492 -3.334 0.711 1.00 1.49 187 THR A CA 12
ATOM 7411 C C . THR A 1 28 ? -16.366 -3.474 -0.530 1.00 1.47 187 THR A C 12
ATOM 7412 O O . THR A 1 28 ? -17.389 -2.805 -0.677 1.00 1.63 187 THR A O 12
ATOM 7423 N N . GLY A 1 29 ? -15.952 -4.360 -1.416 1.00 1.91 188 GLY A N 12
ATOM 7424 C CA . GLY A 1 29 ? -16.652 -4.539 -2.667 1.00 2.73 188 GLY A CA 12
ATOM 7425 C C . GLY A 1 29 ? -16.359 -3.402 -3.614 1.00 2.90 188 GLY A C 12
ATOM 7426 O O . GLY A 1 29 ? -17.274 -2.841 -4.209 1.00 3.61 188 GLY A O 12
ATOM 7430 N N . THR A 1 30 ? -15.059 -3.135 -3.775 1.00 2.54 189 THR A N 12
ATOM 7431 C CA . THR A 1 30 ? -14.510 -1.959 -4.472 1.00 2.84 189 THR A CA 12
ATOM 7432 C C . THR A 1 30 ? -15.563 -0.926 -4.881 1.00 2.85 189 THR A C 12
ATOM 7433 O O . THR A 1 30 ? -15.887 -0.767 -6.058 1.00 3.29 189 THR A O 12
ATOM 7444 N N . ALA A 1 31 ? -16.077 -0.216 -3.886 1.00 2.63 190 ALA A N 12
ATOM 7445 C CA . ALA A 1 31 ? -17.127 0.769 -4.114 1.00 2.90 190 ALA A CA 12
ATOM 7446 C C . ALA A 1 31 ? -16.660 2.223 -3.924 1.00 3.13 190 ALA A C 12
ATOM 7447 O O . ALA A 1 31 ? -16.878 3.045 -4.815 1.00 3.49 190 ALA A O 12
ATOM 7454 N N . PRO A 1 32 ? -16.013 2.585 -2.788 1.00 3.16 191 PRO A N 12
ATOM 7455 C CA . PRO A 1 32 ? -15.723 3.996 -2.486 1.00 3.50 191 PRO A CA 12
ATOM 7456 C C . PRO A 1 32 ? -14.715 4.627 -3.445 1.00 3.41 191 PRO A C 12
ATOM 7457 O O . PRO A 1 32 ? -15.005 5.658 -4.053 1.00 3.85 191 PRO A O 12
ATOM 7468 N N . LYS A 1 33 ? -13.553 3.992 -3.591 1.00 3.02 192 LYS A N 12
ATOM 7469 C CA . LYS A 1 33 ? -12.484 4.490 -4.455 1.00 3.17 192 LYS A CA 12
ATOM 7470 C C . LYS A 1 33 ? -12.219 5.962 -4.183 1.00 3.35 192 LYS A C 12
ATOM 7471 O O . LYS A 1 33 ? -12.303 6.815 -5.068 1.00 3.80 192 LYS A O 12
ATOM 7490 N N . LYS A 1 34 ? -11.907 6.235 -2.937 1.00 3.14 193 LYS A N 12
ATOM 7491 C CA . LYS A 1 34 ? -11.695 7.592 -2.460 1.00 3.35 193 LYS A CA 12
ATOM 7492 C C . LYS A 1 34 ? -10.225 7.786 -2.078 1.00 2.92 193 LYS A C 12
ATOM 7493 O O . LYS A 1 34 ? -9.342 7.222 -2.731 1.00 2.94 193 LYS A O 12
ATOM 7512 N N . ILE A 1 35 ? -9.950 8.601 -1.058 1.00 2.91 194 ILE A N 12
ATOM 7513 C CA . ILE A 1 35 ? -8.591 8.743 -0.549 1.00 2.74 194 ILE A CA 12
ATOM 7514 C C . ILE A 1 35 ? -8.090 7.376 -0.121 1.00 2.88 194 ILE A C 12
ATOM 7515 O O . ILE A 1 35 ? -6.971 6.971 -0.443 1.00 3.52 194 ILE A O 12
ATOM 7531 N N . LEU A 1 36 ? -8.947 6.672 0.603 1.00 2.77 195 LEU A N 12
ATOM 7532 C CA . LEU A 1 36 ? -8.734 5.278 0.907 1.00 3.24 195 LEU A CA 12
ATOM 7533 C C . LEU A 1 36 ? -8.516 4.519 -0.393 1.00 3.60 195 LEU A C 12
ATOM 7534 O O . LEU A 1 36 ? -9.219 4.746 -1.376 1.00 3.95 195 LEU A O 12
ATOM 7550 N N . GLY A 1 37 ? -7.549 3.634 -0.408 1.00 4.04 196 GLY A N 12
ATOM 7551 C CA . GLY A 1 37 ? -7.246 2.915 -1.627 1.00 4.82 196 GLY A CA 12
ATOM 7552 C C . GLY A 1 37 ? -5.865 3.233 -2.155 1.00 4.86 196 GLY A C 12
ATOM 7553 O O . GLY A 1 37 ? -5.258 2.423 -2.859 1.00 5.59 196 GLY A O 12
ATOM 7557 N N . ILE A 1 38 ? -5.355 4.403 -1.793 1.00 4.38 197 ILE A N 12
ATOM 7558 C CA . ILE A 1 38 ? -4.091 4.882 -2.331 1.00 4.67 197 ILE A CA 12
ATOM 7559 C C . ILE A 1 38 ? -3.483 5.989 -1.463 1.00 4.06 197 ILE A C 12
ATOM 7560 O O . ILE A 1 38 ? -2.319 5.902 -1.070 1.00 4.27 197 ILE A O 12
ATOM 7576 N N . PHE A 1 39 ? -4.289 7.008 -1.160 1.00 3.68 198 PHE A N 12
ATOM 7577 C CA . PHE A 1 39 ? -3.857 8.161 -0.361 1.00 3.35 198 PHE A CA 12
ATOM 7578 C C . PHE A 1 39 ? -2.778 8.943 -1.101 1.00 4.02 198 PHE A C 12
ATOM 7579 O O . PHE A 1 39 ? -1.594 8.871 -0.702 1.00 4.41 198 PHE A O 12
ATOM 7597 N N . GLU A 1 1 ? 22.871 2.199 -3.078 1.00 1.40 160 GLU A N 13
ATOM 7598 C CA . GLU A 1 1 ? 21.932 1.090 -3.383 1.00 1.26 160 GLU A CA 13
ATOM 7599 C C . GLU A 1 1 ? 21.282 0.571 -2.106 1.00 1.27 160 GLU A C 13
ATOM 7600 O O . GLU A 1 1 ? 20.130 0.134 -2.123 1.00 1.79 160 GLU A O 13
ATOM 7614 N N . GLU A 1 2 ? 22.020 0.617 -1.000 1.00 1.06 161 GLU A N 13
ATOM 7615 C CA . GLU A 1 2 ? 21.474 0.235 0.296 1.00 1.03 161 GLU A CA 13
ATOM 7616 C C . GLU A 1 2 ? 20.275 1.100 0.634 1.00 0.88 161 GLU A C 13
ATOM 7617 O O . GLU A 1 2 ? 19.261 0.612 1.134 1.00 0.79 161 GLU A O 13
ATOM 7629 N N . LYS A 1 3 ? 20.395 2.388 0.355 1.00 0.90 162 LYS A N 13
ATOM 7630 C CA . LYS A 1 3 ? 19.282 3.302 0.525 1.00 0.81 162 LYS A CA 13
ATOM 7631 C C . LYS A 1 3 ? 18.155 2.932 -0.424 1.00 0.66 162 LYS A C 13
ATOM 7632 O O . LYS A 1 3 ? 16.996 2.929 -0.034 1.00 0.55 162 LYS A O 13
ATOM 7651 N N . ARG A 1 4 ? 18.505 2.620 -1.670 1.00 0.71 163 ARG A N 13
ATOM 7652 C CA . ARG A 1 4 ? 17.529 2.197 -2.661 1.00 0.67 163 ARG A CA 13
ATOM 7653 C C . ARG A 1 4 ? 16.678 1.047 -2.138 1.00 0.55 163 ARG A C 13
ATOM 7654 O O . ARG A 1 4 ? 15.450 1.111 -2.143 1.00 0.48 163 ARG A O 13
ATOM 7675 N N . ALA A 1 5 ? 17.349 0.003 -1.690 1.00 0.60 164 ALA A N 13
ATOM 7676 C CA . ALA A 1 5 ? 16.681 -1.170 -1.143 1.00 0.58 164 ALA A CA 13
ATOM 7677 C C . ALA A 1 5 ? 15.845 -0.809 0.082 1.00 0.47 164 ALA A C 13
ATOM 7678 O O . ALA A 1 5 ? 14.761 -1.359 0.293 1.00 0.47 164 ALA A O 13
ATOM 7685 N N . MET A 1 6 ? 16.346 0.128 0.872 1.00 0.47 165 MET A N 13
ATOM 7686 C CA . MET A 1 6 ? 15.638 0.607 2.048 1.00 0.47 165 MET A CA 13
ATOM 7687 C C . MET A 1 6 ? 14.412 1.409 1.635 1.00 0.36 165 MET A C 13
ATOM 7688 O O . MET A 1 6 ? 13.356 1.338 2.269 1.00 0.38 165 MET A O 13
ATOM 7702 N N . ILE A 1 7 ? 14.555 2.153 0.556 1.00 0.31 166 ILE A N 13
ATOM 7703 C CA . ILE A 1 7 ? 13.447 2.869 -0.035 1.00 0.28 166 ILE A CA 13
ATOM 7704 C C . ILE A 1 7 ? 12.413 1.880 -0.521 1.00 0.20 166 ILE A C 13
ATOM 7705 O O . ILE A 1 7 ? 11.219 2.068 -0.334 1.00 0.21 166 ILE A O 13
ATOM 7721 N N . GLU A 1 8 ? 12.894 0.800 -1.105 1.00 0.22 167 GLU A N 13
ATOM 7722 C CA . GLU A 1 8 ? 12.028 -0.209 -1.672 1.00 0.28 167 GLU A CA 13
ATOM 7723 C C . GLU A 1 8 ? 11.385 -1.055 -0.580 1.00 0.28 167 GLU A C 13
ATOM 7724 O O . GLU A 1 8 ? 10.524 -1.887 -0.848 1.00 0.35 167 GLU A O 13
ATOM 7736 N N . ALA A 1 9 ? 11.799 -0.828 0.650 1.00 0.26 168 ALA A N 13
ATOM 7737 C CA . ALA A 1 9 ? 11.157 -1.454 1.787 1.00 0.34 168 ALA A CA 13
ATOM 7738 C C . ALA A 1 9 ? 9.978 -0.610 2.238 1.00 0.30 168 ALA A C 13
ATOM 7739 O O . ALA A 1 9 ? 9.066 -1.092 2.904 1.00 0.40 168 ALA A O 13
ATOM 7746 N N . LYS A 1 10 ? 10.010 0.654 1.849 1.00 0.22 169 LYS A N 13
ATOM 7747 C CA . LYS A 1 10 ? 8.940 1.591 2.161 1.00 0.25 169 LYS A CA 13
ATOM 7748 C C . LYS A 1 10 ? 8.029 1.745 0.967 1.00 0.24 169 LYS A C 13
ATOM 7749 O O . LYS A 1 10 ? 6.812 1.796 1.101 1.00 0.28 169 LYS A O 13
ATOM 7768 N N . ARG A 1 11 ? 8.634 1.836 -0.199 1.00 0.25 170 ARG A N 13
ATOM 7769 C CA . ARG A 1 11 ? 7.924 1.722 -1.443 1.00 0.31 170 ARG A CA 13
ATOM 7770 C C . ARG A 1 11 ? 7.276 0.358 -1.510 1.00 0.28 170 ARG A C 13
ATOM 7771 O O . ARG A 1 11 ? 6.130 0.213 -1.919 1.00 0.32 170 ARG A O 13
ATOM 7792 N N . GLY A 1 12 ? 8.029 -0.636 -1.074 1.00 0.25 171 GLY A N 13
ATOM 7793 C CA . GLY A 1 12 ? 7.507 -1.972 -0.969 1.00 0.28 171 GLY A CA 13
ATOM 7794 C C . GLY A 1 12 ? 6.374 -2.034 0.019 1.00 0.25 171 GLY A C 13
ATOM 7795 O O . GLY A 1 12 ? 5.367 -2.690 -0.219 1.00 0.29 171 GLY A O 13
ATOM 7799 N N . GLU A 1 13 ? 6.540 -1.313 1.120 1.00 0.23 172 GLU A N 13
ATOM 7800 C CA . GLU A 1 13 ? 5.517 -1.218 2.145 1.00 0.25 172 GLU A CA 13
ATOM 7801 C C . GLU A 1 13 ? 4.287 -0.507 1.593 1.00 0.26 172 GLU A C 13
ATOM 7802 O O . GLU A 1 13 ? 3.160 -0.801 1.979 1.00 0.28 172 GLU A O 13
ATOM 7814 N N . ASP A 1 14 ? 4.523 0.428 0.683 1.00 0.28 173 ASP A N 13
ATOM 7815 C CA . ASP A 1 14 ? 3.455 1.217 0.083 1.00 0.34 173 ASP A CA 13
ATOM 7816 C C . ASP A 1 14 ? 2.693 0.405 -0.942 1.00 0.33 173 ASP A C 13
ATOM 7817 O O . ASP A 1 14 ? 1.475 0.489 -1.033 1.00 0.35 173 ASP A O 13
ATOM 7826 N N . LEU A 1 15 ? 3.421 -0.378 -1.709 1.00 0.33 174 LEU A N 13
ATOM 7827 C CA . LEU A 1 15 ? 2.818 -1.311 -2.644 1.00 0.36 174 LEU A CA 13
ATOM 7828 C C . LEU A 1 15 ? 2.052 -2.361 -1.863 1.00 0.32 174 LEU A C 13
ATOM 7829 O O . LEU A 1 15 ? 0.957 -2.773 -2.236 1.00 0.34 174 LEU A O 13
ATOM 7845 N N . LEU A 1 16 ? 2.650 -2.757 -0.756 1.00 0.29 175 LEU A N 13
ATOM 7846 C CA . LEU A 1 16 ? 2.048 -3.677 0.185 1.00 0.29 175 LEU A CA 13
ATOM 7847 C C . LEU A 1 16 ? 0.835 -3.045 0.846 1.00 0.27 175 LEU A C 13
ATOM 7848 O O . LEU A 1 16 ? -0.086 -3.727 1.280 1.00 0.31 175 LEU A O 13
ATOM 7864 N N . LYS A 1 17 ? 0.862 -1.731 0.920 1.00 0.27 176 LYS A N 13
ATOM 7865 C CA . LYS A 1 17 ? -0.227 -0.955 1.457 1.00 0.29 176 LYS A CA 13
ATOM 7866 C C . LYS A 1 17 ? -1.310 -0.844 0.420 1.00 0.29 176 LYS A C 13
ATOM 7867 O O . LYS A 1 17 ? -2.490 -0.950 0.711 1.00 0.30 176 LYS A O 13
ATOM 7886 N N . ALA A 1 18 ? -0.885 -0.642 -0.801 1.00 0.32 177 ALA A N 13
ATOM 7887 C CA . ALA A 1 18 ? -1.795 -0.486 -1.911 1.00 0.36 177 ALA A CA 13
ATOM 7888 C C . ALA A 1 18 ? -2.488 -1.800 -2.210 1.00 0.32 177 ALA A C 13
ATOM 7889 O O . ALA A 1 18 ? -3.644 -1.827 -2.632 1.00 0.33 177 ALA A O 13
ATOM 7896 N N . GLU A 1 19 ? -1.778 -2.890 -1.962 1.00 0.30 178 GLU A N 13
ATOM 7897 C CA . GLU A 1 19 ? -2.342 -4.217 -2.123 1.00 0.30 178 GLU A CA 13
ATOM 7898 C C . GLU A 1 19 ? -3.180 -4.553 -0.901 1.00 0.23 178 GLU A C 13
ATOM 7899 O O . GLU A 1 19 ? -4.059 -5.411 -0.930 1.00 0.23 178 GLU A O 13
ATOM 7911 N N . GLU A 1 20 ? -2.883 -3.858 0.175 1.00 0.22 179 GLU A N 13
ATOM 7912 C CA . GLU A 1 20 ? -3.636 -3.949 1.397 1.00 0.25 179 GLU A CA 13
ATOM 7913 C C . GLU A 1 20 ? -4.924 -3.153 1.276 1.00 0.24 179 GLU A C 13
ATOM 7914 O O . GLU A 1 20 ? -5.961 -3.543 1.794 1.00 0.28 179 GLU A O 13
ATOM 7926 N N . LEU A 1 21 ? -4.853 -2.036 0.570 1.00 0.26 180 LEU A N 13
ATOM 7927 C CA . LEU A 1 21 ? -6.043 -1.289 0.215 1.00 0.31 180 LEU A CA 13
ATOM 7928 C C . LEU A 1 21 ? -6.661 -1.895 -1.014 1.00 0.35 180 LEU A C 13
ATOM 7929 O O . LEU A 1 21 ? -7.579 -1.347 -1.610 1.00 0.70 180 LEU A O 13
ATOM 7945 N N . ALA A 1 22 ? -6.092 -3.000 -1.423 1.00 0.21 181 ALA A N 13
ATOM 7946 C CA . ALA A 1 22 ? -6.771 -3.910 -2.296 1.00 0.24 181 ALA A CA 13
ATOM 7947 C C . ALA A 1 22 ? -7.480 -4.925 -1.422 1.00 0.21 181 ALA A C 13
ATOM 7948 O O . ALA A 1 22 ? -8.640 -5.239 -1.636 1.00 0.31 181 ALA A O 13
ATOM 7955 N N . ALA A 1 23 ? -6.771 -5.376 -0.384 1.00 0.21 182 ALA A N 13
ATOM 7956 C CA . ALA A 1 23 ? -7.287 -6.377 0.547 1.00 0.34 182 ALA A CA 13
ATOM 7957 C C . ALA A 1 23 ? -8.491 -5.863 1.332 1.00 0.39 182 ALA A C 13
ATOM 7958 O O . ALA A 1 23 ? -9.538 -6.509 1.360 1.00 0.57 182 ALA A O 13
ATOM 7965 N N . LYS A 1 24 ? -8.340 -4.701 1.963 1.00 0.36 183 LYS A N 13
ATOM 7966 C CA . LYS A 1 24 ? -9.428 -4.096 2.725 1.00 0.48 183 LYS A CA 13
ATOM 7967 C C . LYS A 1 24 ? -10.589 -3.847 1.804 1.00 0.50 183 LYS A C 13
ATOM 7968 O O . LYS A 1 24 ? -11.745 -4.136 2.102 1.00 0.61 183 LYS A O 13
ATOM 7987 N N . TYR A 1 25 ? -10.232 -3.294 0.677 1.00 0.44 184 TYR A N 13
ATOM 7988 C CA . TYR A 1 25 ? -11.176 -2.818 -0.288 1.00 0.51 184 TYR A CA 13
ATOM 7989 C C . TYR A 1 25 ? -11.874 -3.932 -1.039 1.00 0.56 184 TYR A C 13
ATOM 7990 O O . TYR A 1 25 ? -12.930 -3.713 -1.613 1.00 0.73 184 TYR A O 13
ATOM 8008 N N . ARG A 1 26 ? -11.294 -5.116 -1.052 1.00 0.52 185 ARG A N 13
ATOM 8009 C CA . ARG A 1 26 ? -12.006 -6.287 -1.534 1.00 0.65 185 ARG A CA 13
ATOM 8010 C C . ARG A 1 26 ? -13.325 -6.423 -0.793 1.00 0.78 185 ARG A C 13
ATOM 8011 O O . ARG A 1 26 ? -14.361 -6.751 -1.372 1.00 0.93 185 ARG A O 13
ATOM 8032 N N . ALA A 1 27 ? -13.271 -6.126 0.492 1.00 0.81 186 ALA A N 13
ATOM 8033 C CA . ALA A 1 27 ? -14.449 -6.151 1.342 1.00 1.05 186 ALA A CA 13
ATOM 8034 C C . ALA A 1 27 ? -15.289 -4.889 1.148 1.00 1.15 186 ALA A C 13
ATOM 8035 O O . ALA A 1 27 ? -16.517 -4.924 1.231 1.00 1.55 186 ALA A O 13
ATOM 8042 N N . THR A 1 28 ? -14.615 -3.778 0.878 1.00 1.29 187 THR A N 13
ATOM 8043 C CA . THR A 1 28 ? -15.274 -2.491 0.698 1.00 1.49 187 THR A CA 13
ATOM 8044 C C . THR A 1 28 ? -15.849 -2.346 -0.713 1.00 1.47 187 THR A C 13
ATOM 8045 O O . THR A 1 28 ? -16.496 -1.354 -1.044 1.00 1.63 187 THR A O 13
ATOM 8056 N N . GLY A 1 29 ? -15.602 -3.352 -1.534 1.00 1.91 188 GLY A N 13
ATOM 8057 C CA . GLY A 1 29 ? -16.073 -3.336 -2.902 1.00 2.73 188 GLY A CA 13
ATOM 8058 C C . GLY A 1 29 ? -15.313 -2.337 -3.749 1.00 2.90 188 GLY A C 13
ATOM 8059 O O . GLY A 1 29 ? -15.915 -1.634 -4.557 1.00 3.61 188 GLY A O 13
ATOM 8063 N N . THR A 1 30 ? -13.982 -2.355 -3.581 1.00 2.54 189 THR A N 13
ATOM 8064 C CA . THR A 1 30 ? -13.030 -1.379 -4.150 1.00 2.84 189 THR A CA 13
ATOM 8065 C C . THR A 1 30 ? -13.709 -0.210 -4.855 1.00 2.85 189 THR A C 13
ATOM 8066 O O . THR A 1 30 ? -13.689 -0.098 -6.081 1.00 3.29 189 THR A O 13
ATOM 8077 N N . ALA A 1 31 ? -14.309 0.662 -4.062 1.00 2.63 190 ALA A N 13
ATOM 8078 C CA . ALA A 1 31 ? -15.059 1.781 -4.606 1.00 2.90 190 ALA A CA 13
ATOM 8079 C C . ALA A 1 31 ? -14.335 3.123 -4.431 1.00 3.13 190 ALA A C 13
ATOM 8080 O O . ALA A 1 31 ? -14.013 3.763 -5.430 1.00 3.49 190 ALA A O 13
ATOM 8087 N N . PRO A 1 32 ? -14.036 3.580 -3.190 1.00 3.16 191 PRO A N 13
ATOM 8088 C CA . PRO A 1 32 ? -13.496 4.932 -2.998 1.00 3.50 191 PRO A CA 13
ATOM 8089 C C . PRO A 1 32 ? -12.091 5.105 -3.587 1.00 3.41 191 PRO A C 13
ATOM 8090 O O . PRO A 1 32 ? -11.883 5.989 -4.416 1.00 3.85 191 PRO A O 13
ATOM 8101 N N . LYS A 1 33 ? -11.158 4.235 -3.176 1.00 3.02 192 LYS A N 13
ATOM 8102 C CA . LYS A 1 33 ? -9.813 4.141 -3.752 1.00 3.17 192 LYS A CA 13
ATOM 8103 C C . LYS A 1 33 ? -9.231 5.499 -4.145 1.00 3.35 192 LYS A C 13
ATOM 8104 O O . LYS A 1 33 ? -9.041 5.784 -5.328 1.00 3.80 192 LYS A O 13
ATOM 8123 N N . LYS A 1 34 ? -8.950 6.328 -3.150 1.00 3.14 193 LYS A N 13
ATOM 8124 C CA . LYS A 1 34 ? -8.403 7.663 -3.396 1.00 3.35 193 LYS A CA 13
ATOM 8125 C C . LYS A 1 34 ? -7.971 8.349 -2.103 1.00 2.92 193 LYS A C 13
ATOM 8126 O O . LYS A 1 34 ? -8.305 9.513 -1.870 1.00 2.94 193 LYS A O 13
ATOM 8145 N N . ILE A 1 35 ? -7.194 7.638 -1.294 1.00 2.91 194 ILE A N 13
ATOM 8146 C CA . ILE A 1 35 ? -6.771 8.117 0.027 1.00 2.74 194 ILE A CA 13
ATOM 8147 C C . ILE A 1 35 ? -7.960 8.242 0.986 1.00 2.88 194 ILE A C 13
ATOM 8148 O O . ILE A 1 35 ? -8.029 7.519 1.979 1.00 3.52 194 ILE A O 13
ATOM 8164 N N . LEU A 1 36 ? -8.887 9.147 0.661 1.00 2.77 195 LEU A N 13
ATOM 8165 C CA . LEU A 1 36 ? -10.146 9.341 1.386 1.00 3.24 195 LEU A CA 13
ATOM 8166 C C . LEU A 1 36 ? -9.968 9.356 2.913 1.00 3.60 195 LEU A C 13
ATOM 8167 O O . LEU A 1 36 ? -8.873 9.612 3.422 1.00 3.95 195 LEU A O 13
ATOM 8183 N N . GLY A 1 37 ? -11.053 9.128 3.636 1.00 4.04 196 GLY A N 13
ATOM 8184 C CA . GLY A 1 37 ? -10.997 9.135 5.085 1.00 4.82 196 GLY A CA 13
ATOM 8185 C C . GLY A 1 37 ? -10.242 7.952 5.662 1.00 4.86 196 GLY A C 13
ATOM 8186 O O . GLY A 1 37 ? -9.776 8.004 6.802 1.00 5.59 196 GLY A O 13
ATOM 8190 N N . ILE A 1 38 ? -10.102 6.891 4.883 1.00 4.38 197 ILE A N 13
ATOM 8191 C CA . ILE A 1 38 ? -9.441 5.690 5.361 1.00 4.67 197 ILE A CA 13
ATOM 8192 C C . ILE A 1 38 ? -8.613 5.050 4.248 1.00 4.06 197 ILE A C 13
ATOM 8193 O O . ILE A 1 38 ? -9.119 4.759 3.165 1.00 4.27 197 ILE A O 13
ATOM 8209 N N . PHE A 1 39 ? -7.332 4.859 4.508 1.00 3.68 198 PHE A N 13
ATOM 8210 C CA . PHE A 1 39 ? -6.449 4.249 3.531 1.00 3.35 198 PHE A CA 13
ATOM 8211 C C . PHE A 1 39 ? -5.364 3.460 4.250 1.00 4.02 198 PHE A C 13
ATOM 8212 O O . PHE A 1 39 ? -4.268 4.012 4.480 1.00 4.41 198 PHE A O 13
ATOM 8230 N N . GLU A 1 1 ? 23.383 2.345 -1.471 1.00 1.40 160 GLU A N 14
ATOM 8231 C CA . GLU A 1 1 ? 22.652 1.277 -2.204 1.00 1.26 160 GLU A CA 14
ATOM 8232 C C . GLU A 1 1 ? 21.693 0.545 -1.272 1.00 1.27 160 GLU A C 14
ATOM 8233 O O . GLU A 1 1 ? 20.593 0.170 -1.675 1.00 1.79 160 GLU A O 14
ATOM 8247 N N . GLU A 1 2 ? 22.105 0.337 -0.027 1.00 1.06 161 GLU A N 14
ATOM 8248 C CA . GLU A 1 2 ? 21.224 -0.264 0.965 1.00 1.03 161 GLU A CA 14
ATOM 8249 C C . GLU A 1 2 ? 20.006 0.611 1.171 1.00 0.88 161 GLU A C 14
ATOM 8250 O O . GLU A 1 2 ? 18.883 0.122 1.211 1.00 0.79 161 GLU A O 14
ATOM 8262 N N . LYS A 1 3 ? 20.239 1.911 1.289 1.00 0.90 162 LYS A N 14
ATOM 8263 C CA . LYS A 1 3 ? 19.153 2.866 1.378 1.00 0.81 162 LYS A CA 14
ATOM 8264 C C . LYS A 1 3 ? 18.298 2.800 0.123 1.00 0.66 162 LYS A C 14
ATOM 8265 O O . LYS A 1 3 ? 17.080 2.806 0.201 1.00 0.55 162 LYS A O 14
ATOM 8284 N N . ARG A 1 4 ? 18.958 2.723 -1.028 1.00 0.71 163 ARG A N 14
ATOM 8285 C CA . ARG A 1 4 ? 18.286 2.592 -2.313 1.00 0.67 163 ARG A CA 14
ATOM 8286 C C . ARG A 1 4 ? 17.252 1.467 -2.288 1.00 0.55 163 ARG A C 14
ATOM 8287 O O . ARG A 1 4 ? 16.102 1.647 -2.690 1.00 0.48 163 ARG A O 14
ATOM 8308 N N . ALA A 1 5 ? 17.682 0.311 -1.824 1.00 0.60 164 ALA A N 14
ATOM 8309 C CA . ALA A 1 5 ? 16.806 -0.846 -1.704 1.00 0.58 164 ALA A CA 14
ATOM 8310 C C . ALA A 1 5 ? 15.799 -0.653 -0.575 1.00 0.47 164 ALA A C 14
ATOM 8311 O O . ALA A 1 5 ? 14.645 -1.066 -0.682 1.00 0.47 164 ALA A O 14
ATOM 8318 N N . MET A 1 6 ? 16.242 -0.006 0.494 1.00 0.47 165 MET A N 14
ATOM 8319 C CA . MET A 1 6 ? 15.390 0.288 1.640 1.00 0.47 165 MET A CA 14
ATOM 8320 C C . MET A 1 6 ? 14.247 1.209 1.241 1.00 0.36 165 MET A C 14
ATOM 8321 O O . MET A 1 6 ? 13.147 1.134 1.784 1.00 0.38 165 MET A O 14
ATOM 8335 N N . ILE A 1 7 ? 14.509 2.063 0.273 1.00 0.31 166 ILE A N 14
ATOM 8336 C CA . ILE A 1 7 ? 13.496 2.960 -0.241 1.00 0.28 166 ILE A CA 14
ATOM 8337 C C . ILE A 1 7 ? 12.382 2.156 -0.899 1.00 0.20 166 ILE A C 14
ATOM 8338 O O . ILE A 1 7 ? 11.207 2.512 -0.816 1.00 0.21 166 ILE A O 14
ATOM 8354 N N . GLU A 1 8 ? 12.747 1.040 -1.513 1.00 0.22 167 GLU A N 14
ATOM 8355 C CA . GLU A 1 8 ? 11.756 0.155 -2.103 1.00 0.28 167 GLU A CA 14
ATOM 8356 C C . GLU A 1 8 ? 11.249 -0.862 -1.101 1.00 0.28 167 GLU A C 14
ATOM 8357 O O . GLU A 1 8 ? 10.403 -1.691 -1.418 1.00 0.35 167 GLU A O 14
ATOM 8369 N N . ALA A 1 9 ? 11.764 -0.796 0.106 1.00 0.26 168 ALA A N 14
ATOM 8370 C CA . ALA A 1 9 ? 11.173 -1.511 1.210 1.00 0.34 168 ALA A CA 14
ATOM 8371 C C . ALA A 1 9 ? 10.098 -0.639 1.822 1.00 0.30 168 ALA A C 14
ATOM 8372 O O . ALA A 1 9 ? 9.246 -1.096 2.575 1.00 0.40 168 ALA A O 14
ATOM 8379 N N . LYS A 1 10 ? 10.155 0.633 1.462 1.00 0.22 169 LYS A N 14
ATOM 8380 C CA . LYS A 1 10 ? 9.156 1.600 1.866 1.00 0.25 169 LYS A CA 14
ATOM 8381 C C . LYS A 1 10 ? 8.109 1.721 0.785 1.00 0.24 169 LYS A C 14
ATOM 8382 O O . LYS A 1 10 ? 6.916 1.705 1.063 1.00 0.28 169 LYS A O 14
ATOM 8401 N N . ARG A 1 11 ? 8.560 1.832 -0.454 1.00 0.25 170 ARG A N 14
ATOM 8402 C CA . ARG A 1 11 ? 7.669 1.697 -1.586 1.00 0.31 170 ARG A CA 14
ATOM 8403 C C . ARG A 1 11 ? 7.039 0.327 -1.543 1.00 0.28 170 ARG A C 14
ATOM 8404 O O . ARG A 1 11 ? 5.848 0.166 -1.763 1.00 0.32 170 ARG A O 14
ATOM 8425 N N . GLY A 1 12 ? 7.864 -0.650 -1.221 1.00 0.25 171 GLY A N 14
ATOM 8426 C CA . GLY A 1 12 ? 7.395 -1.999 -1.056 1.00 0.28 171 GLY A CA 14
ATOM 8427 C C . GLY A 1 12 ? 6.388 -2.102 0.061 1.00 0.25 171 GLY A C 14
ATOM 8428 O O . GLY A 1 12 ? 5.406 -2.830 -0.040 1.00 0.29 171 GLY A O 14
ATOM 8432 N N . GLU A 1 13 ? 6.628 -1.341 1.118 1.00 0.23 172 GLU A N 14
ATOM 8433 C CA . GLU A 1 13 ? 5.733 -1.302 2.259 1.00 0.25 172 GLU A CA 14
ATOM 8434 C C . GLU A 1 13 ? 4.439 -0.592 1.890 1.00 0.26 172 GLU A C 14
ATOM 8435 O O . GLU A 1 13 ? 3.359 -0.971 2.329 1.00 0.28 172 GLU A O 14
ATOM 8447 N N . ASP A 1 14 ? 4.557 0.439 1.072 1.00 0.28 173 ASP A N 14
ATOM 8448 C CA . ASP A 1 14 ? 3.401 1.208 0.648 1.00 0.34 173 ASP A CA 14
ATOM 8449 C C . ASP A 1 14 ? 2.619 0.476 -0.420 1.00 0.33 173 ASP A C 14
ATOM 8450 O O . ASP A 1 14 ? 1.427 0.708 -0.602 1.00 0.35 173 ASP A O 14
ATOM 8459 N N . LEU A 1 15 ? 3.299 -0.391 -1.135 1.00 0.33 174 LEU A N 14
ATOM 8460 C CA . LEU A 1 15 ? 2.653 -1.284 -2.077 1.00 0.36 174 LEU A CA 14
ATOM 8461 C C . LEU A 1 15 ? 2.023 -2.437 -1.323 1.00 0.32 174 LEU A C 14
ATOM 8462 O O . LEU A 1 15 ? 1.000 -2.976 -1.720 1.00 0.34 174 LEU A O 14
ATOM 8478 N N . LEU A 1 16 ? 2.661 -2.799 -0.226 1.00 0.29 175 LEU A N 14
ATOM 8479 C CA . LEU A 1 16 ? 2.115 -3.746 0.733 1.00 0.29 175 LEU A CA 14
ATOM 8480 C C . LEU A 1 16 ? 0.886 -3.149 1.399 1.00 0.27 175 LEU A C 14
ATOM 8481 O O . LEU A 1 16 ? -0.035 -3.843 1.821 1.00 0.31 175 LEU A O 14
ATOM 8497 N N . LYS A 1 17 ? 0.907 -1.842 1.487 1.00 0.27 176 LYS A N 14
ATOM 8498 C CA . LYS A 1 17 ? -0.201 -1.068 1.971 1.00 0.29 176 LYS A CA 14
ATOM 8499 C C . LYS A 1 17 ? -1.257 -0.999 0.897 1.00 0.29 176 LYS A C 14
ATOM 8500 O O . LYS A 1 17 ? -2.446 -1.087 1.157 1.00 0.30 176 LYS A O 14
ATOM 8519 N N . ALA A 1 18 ? -0.794 -0.858 -0.319 1.00 0.32 177 ALA A N 14
ATOM 8520 C CA . ALA A 1 18 ? -1.672 -0.752 -1.462 1.00 0.36 177 ALA A CA 14
ATOM 8521 C C . ALA A 1 18 ? -2.303 -2.093 -1.775 1.00 0.32 177 ALA A C 14
ATOM 8522 O O . ALA A 1 18 ? -3.379 -2.157 -2.362 1.00 0.33 177 ALA A O 14
ATOM 8529 N N . GLU A 1 19 ? -1.627 -3.163 -1.377 1.00 0.30 178 GLU A N 14
ATOM 8530 C CA . GLU A 1 19 ? -2.175 -4.500 -1.507 1.00 0.30 178 GLU A CA 14
ATOM 8531 C C . GLU A 1 19 ? -3.171 -4.717 -0.384 1.00 0.23 178 GLU A C 14
ATOM 8532 O O . GLU A 1 19 ? -4.083 -5.534 -0.466 1.00 0.23 178 GLU A O 14
ATOM 8544 N N . GLU A 1 20 ? -2.960 -3.962 0.668 1.00 0.22 179 GLU A N 14
ATOM 8545 C CA . GLU A 1 20 ? -3.805 -3.967 1.827 1.00 0.25 179 GLU A CA 14
ATOM 8546 C C . GLU A 1 20 ? -5.056 -3.145 1.569 1.00 0.24 179 GLU A C 14
ATOM 8547 O O . GLU A 1 20 ? -6.153 -3.519 1.976 1.00 0.28 179 GLU A O 14
ATOM 8559 N N . LEU A 1 21 ? -4.892 -2.037 0.861 1.00 0.26 180 LEU A N 14
ATOM 8560 C CA . LEU A 1 21 ? -6.032 -1.287 0.371 1.00 0.31 180 LEU A CA 14
ATOM 8561 C C . LEU A 1 21 ? -6.480 -1.878 -0.944 1.00 0.35 180 LEU A C 14
ATOM 8562 O O . LEU A 1 21 ? -7.292 -1.310 -1.657 1.00 0.70 180 LEU A O 14
ATOM 8578 N N . ALA A 1 22 ? -5.892 -3.001 -1.279 1.00 0.21 181 ALA A N 14
ATOM 8579 C CA . ALA A 1 22 ? -6.451 -3.873 -2.275 1.00 0.24 181 ALA A CA 14
ATOM 8580 C C . ALA A 1 22 ? -7.327 -4.878 -1.559 1.00 0.21 181 ALA A C 14
ATOM 8581 O O . ALA A 1 22 ? -8.451 -5.150 -1.968 1.00 0.31 181 ALA A O 14
ATOM 8588 N N . ALA A 1 23 ? -6.806 -5.378 -0.438 1.00 0.21 182 ALA A N 14
ATOM 8589 C CA . ALA A 1 23 ? -7.508 -6.361 0.375 1.00 0.34 182 ALA A CA 14
ATOM 8590 C C . ALA A 1 23 ? -8.773 -5.771 0.981 1.00 0.39 182 ALA A C 14
ATOM 8591 O O . ALA A 1 23 ? -9.833 -6.398 0.969 1.00 0.57 182 ALA A O 14
ATOM 8598 N N . LYS A 1 24 ? -8.658 -4.564 1.518 1.00 0.36 183 LYS A N 14
ATOM 8599 C CA . LYS A 1 24 ? -9.800 -3.853 2.050 1.00 0.48 183 LYS A CA 14
ATOM 8600 C C . LYS A 1 24 ? -10.777 -3.546 0.946 1.00 0.50 183 LYS A C 14
ATOM 8601 O O . LYS A 1 24 ? -11.973 -3.789 1.059 1.00 0.61 183 LYS A O 14
ATOM 8620 N N . TYR A 1 25 ? -10.239 -3.018 -0.125 1.00 0.44 184 TYR A N 14
ATOM 8621 C CA . TYR A 1 25 ? -11.024 -2.582 -1.252 1.00 0.51 184 TYR A CA 14
ATOM 8622 C C . TYR A 1 25 ? -11.803 -3.705 -1.915 1.00 0.56 184 TYR A C 14
ATOM 8623 O O . TYR A 1 25 ? -12.907 -3.479 -2.408 1.00 0.73 184 TYR A O 14
ATOM 8641 N N . ARG A 1 26 ? -11.227 -4.897 -1.953 1.00 0.52 185 ARG A N 14
ATOM 8642 C CA . ARG A 1 26 ? -11.953 -6.074 -2.402 1.00 0.65 185 ARG A CA 14
ATOM 8643 C C . ARG A 1 26 ? -13.253 -6.217 -1.629 1.00 0.78 185 ARG A C 14
ATOM 8644 O O . ARG A 1 26 ? -14.299 -6.536 -2.187 1.00 0.93 185 ARG A O 14
ATOM 8665 N N . ALA A 1 27 ? -13.169 -5.948 -0.343 1.00 0.81 186 ALA A N 14
ATOM 8666 C CA . ALA A 1 27 ? -14.323 -6.018 0.534 1.00 1.05 186 ALA A CA 14
ATOM 8667 C C . ALA A 1 27 ? -15.201 -4.778 0.375 1.00 1.15 186 ALA A C 14
ATOM 8668 O O . ALA A 1 27 ? -16.428 -4.859 0.445 1.00 1.55 186 ALA A O 14
ATOM 8675 N N . THR A 1 28 ? -14.562 -3.633 0.152 1.00 1.29 187 THR A N 14
ATOM 8676 C CA . THR A 1 28 ? -15.262 -2.371 -0.037 1.00 1.49 187 THR A CA 14
ATOM 8677 C C . THR A 1 28 ? -16.061 -2.372 -1.336 1.00 1.47 187 THR A C 14
ATOM 8678 O O . THR A 1 28 ? -17.022 -1.617 -1.503 1.00 1.63 187 THR A O 14
ATOM 8689 N N . GLY A 1 29 ? -15.667 -3.249 -2.237 1.00 1.91 188 GLY A N 14
ATOM 8690 C CA . GLY A 1 29 ? -16.307 -3.327 -3.531 1.00 2.73 188 GLY A CA 14
ATOM 8691 C C . GLY A 1 29 ? -15.698 -2.348 -4.506 1.00 2.90 188 GLY A C 14
ATOM 8692 O O . GLY A 1 29 ? -16.419 -1.723 -5.278 1.00 3.61 188 GLY A O 14
ATOM 8696 N N . THR A 1 30 ? -14.359 -2.285 -4.472 1.00 2.54 189 THR A N 14
ATOM 8697 C CA . THR A 1 30 ? -13.527 -1.314 -5.212 1.00 2.84 189 THR A CA 14
ATOM 8698 C C . THR A 1 30 ? -14.324 -0.244 -5.959 1.00 2.85 189 THR A C 14
ATOM 8699 O O . THR A 1 30 ? -14.356 -0.207 -7.189 1.00 3.29 189 THR A O 14
ATOM 8710 N N . ALA A 1 31 ? -14.958 0.633 -5.194 1.00 2.63 190 ALA A N 14
ATOM 8711 C CA . ALA A 1 31 ? -15.776 1.694 -5.767 1.00 2.90 190 ALA A CA 14
ATOM 8712 C C . ALA A 1 31 ? -15.158 3.088 -5.581 1.00 3.13 190 ALA A C 14
ATOM 8713 O O . ALA A 1 31 ? -14.942 3.785 -6.572 1.00 3.49 190 ALA A O 14
ATOM 8720 N N . PRO A 1 32 ? -14.860 3.537 -4.332 1.00 3.16 191 PRO A N 14
ATOM 8721 C CA . PRO A 1 32 ? -14.328 4.890 -4.106 1.00 3.50 191 PRO A CA 14
ATOM 8722 C C . PRO A 1 32 ? -13.012 5.131 -4.843 1.00 3.41 191 PRO A C 14
ATOM 8723 O O . PRO A 1 32 ? -12.877 6.111 -5.572 1.00 3.85 191 PRO A O 14
ATOM 8734 N N . LYS A 1 33 ? -12.065 4.216 -4.656 1.00 3.02 192 LYS A N 14
ATOM 8735 C CA . LYS A 1 33 ? -10.762 4.275 -5.309 1.00 3.17 192 LYS A CA 14
ATOM 8736 C C . LYS A 1 33 ? -10.116 5.633 -5.135 1.00 3.35 192 LYS A C 14
ATOM 8737 O O . LYS A 1 33 ? -9.939 6.390 -6.090 1.00 3.80 192 LYS A O 14
ATOM 8756 N N . LYS A 1 34 ? -9.768 5.922 -3.901 1.00 3.14 193 LYS A N 14
ATOM 8757 C CA . LYS A 1 34 ? -9.185 7.201 -3.543 1.00 3.35 193 LYS A CA 14
ATOM 8758 C C . LYS A 1 34 ? -8.573 7.116 -2.156 1.00 2.92 193 LYS A C 14
ATOM 8759 O O . LYS A 1 34 ? -8.700 6.097 -1.477 1.00 2.94 193 LYS A O 14
ATOM 8778 N N . ILE A 1 35 ? -7.905 8.183 -1.749 1.00 2.91 194 ILE A N 14
ATOM 8779 C CA . ILE A 1 35 ? -7.409 8.291 -0.392 1.00 2.74 194 ILE A CA 14
ATOM 8780 C C . ILE A 1 35 ? -8.573 8.472 0.571 1.00 2.88 194 ILE A C 14
ATOM 8781 O O . ILE A 1 35 ? -9.203 9.530 0.620 1.00 3.52 194 ILE A O 14
ATOM 8797 N N . LEU A 1 36 ? -8.857 7.422 1.311 1.00 2.77 195 LEU A N 14
ATOM 8798 C CA . LEU A 1 36 ? -9.992 7.393 2.219 1.00 3.24 195 LEU A CA 14
ATOM 8799 C C . LEU A 1 36 ? -9.642 8.031 3.553 1.00 3.60 195 LEU A C 14
ATOM 8800 O O . LEU A 1 36 ? -8.526 8.523 3.745 1.00 3.95 195 LEU A O 14
ATOM 8816 N N . GLY A 1 37 ? -10.599 8.023 4.469 1.00 4.04 196 GLY A N 14
ATOM 8817 C CA . GLY A 1 37 ? -10.325 8.445 5.830 1.00 4.82 196 GLY A CA 14
ATOM 8818 C C . GLY A 1 37 ? -9.294 7.543 6.477 1.00 4.86 196 GLY A C 14
ATOM 8819 O O . GLY A 1 37 ? -8.409 8.000 7.206 1.00 5.59 196 GLY A O 14
ATOM 8823 N N . ILE A 1 38 ? -9.407 6.256 6.188 1.00 4.38 197 ILE A N 14
ATOM 8824 C CA . ILE A 1 38 ? -8.413 5.287 6.609 1.00 4.67 197 ILE A CA 14
ATOM 8825 C C . ILE A 1 38 ? -7.625 4.841 5.377 1.00 4.06 197 ILE A C 14
ATOM 8826 O O . ILE A 1 38 ? -8.050 3.969 4.615 1.00 4.27 197 ILE A O 14
ATOM 8842 N N . PHE A 1 39 ? -6.498 5.501 5.159 1.00 3.68 198 PHE A N 14
ATOM 8843 C CA . PHE A 1 39 ? -5.680 5.266 3.978 1.00 3.35 198 PHE A CA 14
ATOM 8844 C C . PHE A 1 39 ? -4.388 6.063 4.110 1.00 4.02 198 PHE A C 14
ATOM 8845 O O . PHE A 1 39 ? -4.343 7.212 3.632 1.00 4.41 198 PHE A O 14
ATOM 8863 N N . GLU A 1 1 ? 22.320 1.822 -5.012 1.00 1.40 160 GLU A N 15
ATOM 8864 C CA . GLU A 1 1 ? 21.185 0.874 -5.140 1.00 1.26 160 GLU A CA 15
ATOM 8865 C C . GLU A 1 1 ? 20.767 0.359 -3.769 1.00 1.27 160 GLU A C 15
ATOM 8866 O O . GLU A 1 1 ? 19.618 -0.033 -3.572 1.00 1.79 160 GLU A O 15
ATOM 8880 N N . GLU A 1 2 ? 21.700 0.348 -2.825 1.00 1.06 161 GLU A N 15
ATOM 8881 C CA . GLU A 1 2 ? 21.391 -0.049 -1.465 1.00 1.03 161 GLU A CA 15
ATOM 8882 C C . GLU A 1 2 ? 20.289 0.831 -0.898 1.00 0.88 161 GLU A C 15
ATOM 8883 O O . GLU A 1 2 ? 19.283 0.331 -0.397 1.00 0.79 161 GLU A O 15
ATOM 8895 N N . LYS A 1 3 ? 20.476 2.141 -0.992 1.00 0.90 162 LYS A N 15
ATOM 8896 C CA . LYS A 1 3 ? 19.471 3.077 -0.528 1.00 0.81 162 LYS A CA 15
ATOM 8897 C C . LYS A 1 3 ? 18.184 2.898 -1.317 1.00 0.66 162 LYS A C 15
ATOM 8898 O O . LYS A 1 3 ? 17.098 3.009 -0.764 1.00 0.55 162 LYS A O 15
ATOM 8917 N N . ARG A 1 4 ? 18.317 2.612 -2.605 1.00 0.71 163 ARG A N 15
ATOM 8918 C CA . ARG A 1 4 ? 17.176 2.292 -3.442 1.00 0.67 163 ARG A CA 15
ATOM 8919 C C . ARG A 1 4 ? 16.349 1.182 -2.814 1.00 0.55 163 ARG A C 15
ATOM 8920 O O . ARG A 1 4 ? 15.140 1.303 -2.652 1.00 0.48 163 ARG A O 15
ATOM 8941 N N . ALA A 1 5 ? 17.026 0.109 -2.449 1.00 0.60 164 ALA A N 15
ATOM 8942 C CA . ALA A 1 5 ? 16.386 -1.042 -1.832 1.00 0.58 164 ALA A CA 15
ATOM 8943 C C . ALA A 1 5 ? 15.833 -0.699 -0.450 1.00 0.47 164 ALA A C 15
ATOM 8944 O O . ALA A 1 5 ? 14.877 -1.318 0.017 1.00 0.47 164 ALA A O 15
ATOM 8951 N N . MET A 1 6 ? 16.431 0.298 0.191 1.00 0.47 165 MET A N 15
ATOM 8952 C CA . MET A 1 6 ? 15.958 0.762 1.489 1.00 0.47 165 MET A CA 15
ATOM 8953 C C . MET A 1 6 ? 14.694 1.580 1.310 1.00 0.36 165 MET A C 15
ATOM 8954 O O . MET A 1 6 ? 13.766 1.515 2.116 1.00 0.38 165 MET A O 15
ATOM 8968 N N . ILE A 1 7 ? 14.671 2.343 0.238 1.00 0.31 166 ILE A N 15
ATOM 8969 C CA . ILE A 1 7 ? 13.527 3.159 -0.104 1.00 0.28 166 ILE A CA 15
ATOM 8970 C C . ILE A 1 7 ? 12.410 2.282 -0.642 1.00 0.20 166 ILE A C 15
ATOM 8971 O O . ILE A 1 7 ? 11.229 2.515 -0.385 1.00 0.21 166 ILE A O 15
ATOM 8987 N N . GLU A 1 8 ? 12.792 1.252 -1.368 1.00 0.22 167 GLU A N 15
ATOM 8988 C CA . GLU A 1 8 ? 11.830 0.339 -1.936 1.00 0.28 167 GLU A CA 15
ATOM 8989 C C . GLU A 1 8 ? 11.407 -0.695 -0.907 1.00 0.28 167 GLU A C 15
ATOM 8990 O O . GLU A 1 8 ? 10.542 -1.525 -1.161 1.00 0.35 167 GLU A O 15
ATOM 9002 N N . ALA A 1 9 ? 12.020 -0.634 0.259 1.00 0.26 168 ALA A N 15
ATOM 9003 C CA . ALA A 1 9 ? 11.532 -1.368 1.407 1.00 0.34 168 ALA A CA 15
ATOM 9004 C C . ALA A 1 9 ? 10.369 -0.609 2.009 1.00 0.30 168 ALA A C 15
ATOM 9005 O O . ALA A 1 9 ? 9.532 -1.162 2.721 1.00 0.40 168 ALA A O 15
ATOM 9012 N N . LYS A 1 10 ? 10.330 0.672 1.695 1.00 0.22 169 LYS A N 15
ATOM 9013 C CA . LYS A 1 10 ? 9.248 1.537 2.117 1.00 0.25 169 LYS A CA 15
ATOM 9014 C C . LYS A 1 10 ? 8.175 1.543 1.060 1.00 0.24 169 LYS A C 15
ATOM 9015 O O . LYS A 1 10 ? 7.001 1.426 1.367 1.00 0.28 169 LYS A O 15
ATOM 9034 N N . ARG A 1 11 ? 8.586 1.668 -0.194 1.00 0.25 170 ARG A N 15
ATOM 9035 C CA . ARG A 1 11 ? 7.668 1.480 -1.298 1.00 0.31 170 ARG A CA 15
ATOM 9036 C C . ARG A 1 11 ? 7.080 0.096 -1.227 1.00 0.28 170 ARG A C 15
ATOM 9037 O O . ARG A 1 11 ? 5.898 -0.096 -1.447 1.00 0.32 170 ARG A O 15
ATOM 9058 N N . GLY A 1 12 ? 7.922 -0.863 -0.895 1.00 0.25 171 GLY A N 15
ATOM 9059 C CA . GLY A 1 12 ? 7.467 -2.214 -0.698 1.00 0.28 171 GLY A CA 15
ATOM 9060 C C . GLY A 1 12 ? 6.429 -2.290 0.392 1.00 0.25 171 GLY A C 15
ATOM 9061 O O . GLY A 1 12 ? 5.445 -3.017 0.281 1.00 0.29 171 GLY A O 15
ATOM 9065 N N . GLU A 1 13 ? 6.646 -1.502 1.432 1.00 0.23 172 GLU A N 15
ATOM 9066 C CA . GLU A 1 13 ? 5.724 -1.424 2.549 1.00 0.25 172 GLU A CA 15
ATOM 9067 C C . GLU A 1 13 ? 4.443 -0.707 2.130 1.00 0.26 172 GLU A C 15
ATOM 9068 O O . GLU A 1 13 ? 3.340 -1.107 2.498 1.00 0.28 172 GLU A O 15
ATOM 9080 N N . ASP A 1 14 ? 4.601 0.352 1.348 1.00 0.28 173 ASP A N 15
ATOM 9081 C CA . ASP A 1 14 ? 3.472 1.142 0.878 1.00 0.34 173 ASP A CA 15
ATOM 9082 C C . ASP A 1 14 ? 2.669 0.381 -0.158 1.00 0.33 173 ASP A C 15
ATOM 9083 O O . ASP A 1 14 ? 1.454 0.508 -0.229 1.00 0.35 173 ASP A O 15
ATOM 9092 N N . LEU A 1 15 ? 3.359 -0.400 -0.961 1.00 0.33 174 LEU A N 15
ATOM 9093 C CA . LEU A 1 15 ? 2.716 -1.258 -1.940 1.00 0.36 174 LEU A CA 15
ATOM 9094 C C . LEU A 1 15 ? 1.996 -2.384 -1.233 1.00 0.32 174 LEU A C 15
ATOM 9095 O O . LEU A 1 15 ? 0.907 -2.787 -1.624 1.00 0.34 174 LEU A O 15
ATOM 9111 N N . LEU A 1 16 ? 2.624 -2.870 -0.177 1.00 0.29 175 LEU A N 15
ATOM 9112 C CA . LEU A 1 16 ? 2.038 -3.869 0.697 1.00 0.29 175 LEU A CA 15
ATOM 9113 C C . LEU A 1 16 ? 0.809 -3.302 1.388 1.00 0.27 175 LEU A C 15
ATOM 9114 O O . LEU A 1 16 ? -0.137 -4.012 1.727 1.00 0.31 175 LEU A O 15
ATOM 9130 N N . LYS A 1 17 ? 0.850 -2.004 1.585 1.00 0.27 176 LYS A N 15
ATOM 9131 C CA . LYS A 1 17 ? -0.236 -1.260 2.161 1.00 0.29 176 LYS A CA 15
ATOM 9132 C C . LYS A 1 17 ? -1.308 -1.044 1.120 1.00 0.29 176 LYS A C 15
ATOM 9133 O O . LYS A 1 17 ? -2.493 -1.153 1.386 1.00 0.30 176 LYS A O 15
ATOM 9152 N N . ALA A 1 18 ? -0.866 -0.744 -0.075 1.00 0.32 177 ALA A N 15
ATOM 9153 C CA . ALA A 1 18 ? -1.766 -0.465 -1.171 1.00 0.36 177 ALA A CA 15
ATOM 9154 C C . ALA A 1 18 ? -2.407 -1.746 -1.665 1.00 0.32 177 ALA A C 15
ATOM 9155 O O . ALA A 1 18 ? -3.481 -1.727 -2.259 1.00 0.33 177 ALA A O 15
ATOM 9162 N N . GLU A 1 19 ? -1.739 -2.860 -1.410 1.00 0.30 178 GLU A N 15
ATOM 9163 C CA . GLU A 1 19 ? -2.297 -4.163 -1.713 1.00 0.30 178 GLU A CA 15
ATOM 9164 C C . GLU A 1 19 ? -3.218 -4.567 -0.577 1.00 0.23 178 GLU A C 15
ATOM 9165 O O . GLU A 1 19 ? -4.098 -5.411 -0.716 1.00 0.23 178 GLU A O 15
ATOM 9177 N N . GLU A 1 20 ? -2.984 -3.948 0.558 1.00 0.22 179 GLU A N 15
ATOM 9178 C CA . GLU A 1 20 ? -3.847 -4.068 1.699 1.00 0.25 179 GLU A CA 15
ATOM 9179 C C . GLU A 1 20 ? -5.105 -3.246 1.470 1.00 0.24 179 GLU A C 15
ATOM 9180 O O . GLU A 1 20 ? -6.202 -3.630 1.873 1.00 0.28 179 GLU A O 15
ATOM 9192 N N . LEU A 1 21 ? -4.942 -2.114 0.799 1.00 0.26 180 LEU A N 15
ATOM 9193 C CA . LEU A 1 21 ? -6.081 -1.357 0.320 1.00 0.31 180 LEU A CA 15
ATOM 9194 C C . LEU A 1 21 ? -6.507 -1.888 -1.025 1.00 0.35 180 LEU A C 15
ATOM 9195 O O . LEU A 1 21 ? -7.288 -1.275 -1.732 1.00 0.70 180 LEU A O 15
ATOM 9211 N N . ALA A 1 22 ? -5.931 -3.004 -1.397 1.00 0.21 181 ALA A N 15
ATOM 9212 C CA . ALA A 1 22 ? -6.498 -3.834 -2.427 1.00 0.24 181 ALA A CA 15
ATOM 9213 C C . ALA A 1 22 ? -7.391 -4.845 -1.739 1.00 0.21 181 ALA A C 15
ATOM 9214 O O . ALA A 1 22 ? -8.484 -5.156 -2.201 1.00 0.31 181 ALA A O 15
ATOM 9221 N N . ALA A 1 23 ? -6.911 -5.309 -0.583 1.00 0.21 182 ALA A N 15
ATOM 9222 C CA . ALA A 1 23 ? -7.643 -6.257 0.244 1.00 0.34 182 ALA A CA 15
ATOM 9223 C C . ALA A 1 23 ? -8.926 -5.641 0.796 1.00 0.39 182 ALA A C 15
ATOM 9224 O O . ALA A 1 23 ? -9.998 -6.240 0.704 1.00 0.57 182 ALA A O 15
ATOM 9231 N N . LYS A 1 24 ? -8.815 -4.444 1.370 1.00 0.36 183 LYS A N 15
ATOM 9232 C CA . LYS A 1 24 ? -9.974 -3.722 1.859 1.00 0.48 183 LYS A CA 15
ATOM 9233 C C . LYS A 1 24 ? -10.938 -3.474 0.727 1.00 0.50 183 LYS A C 15
ATOM 9234 O O . LYS A 1 24 ? -12.137 -3.694 0.840 1.00 0.61 183 LYS A O 15
ATOM 9253 N N . TYR A 1 25 ? -10.377 -3.006 -0.360 1.00 0.44 184 TYR A N 15
ATOM 9254 C CA . TYR A 1 25 ? -11.117 -2.710 -1.562 1.00 0.51 184 TYR A CA 15
ATOM 9255 C C . TYR A 1 25 ? -11.924 -3.896 -2.060 1.00 0.56 184 TYR A C 15
ATOM 9256 O O . TYR A 1 25 ? -13.037 -3.724 -2.546 1.00 0.73 184 TYR A O 15
ATOM 9274 N N . ARG A 1 26 ? -11.350 -5.085 -1.968 1.00 0.52 185 ARG A N 15
ATOM 9275 C CA . ARG A 1 26 ? -12.067 -6.310 -2.294 1.00 0.65 185 ARG A CA 15
ATOM 9276 C C . ARG A 1 26 ? -13.392 -6.371 -1.552 1.00 0.78 185 ARG A C 15
ATOM 9277 O O . ARG A 1 26 ? -14.400 -6.843 -2.079 1.00 0.93 185 ARG A O 15
ATOM 9298 N N . ALA A 1 27 ? -13.371 -5.880 -0.328 1.00 0.81 186 ALA A N 15
ATOM 9299 C CA . ALA A 1 27 ? -14.559 -5.832 0.508 1.00 1.05 186 ALA A CA 15
ATOM 9300 C C . ALA A 1 27 ? -15.400 -4.596 0.197 1.00 1.15 186 ALA A C 15
ATOM 9301 O O . ALA A 1 27 ? -16.630 -4.649 0.221 1.00 1.55 186 ALA A O 15
ATOM 9308 N N . THR A 1 28 ? -14.729 -3.489 -0.105 1.00 1.29 187 THR A N 15
ATOM 9309 C CA . THR A 1 28 ? -15.397 -2.230 -0.399 1.00 1.49 187 THR A CA 15
ATOM 9310 C C . THR A 1 28 ? -16.150 -2.288 -1.726 1.00 1.47 187 THR A C 15
ATOM 9311 O O . THR A 1 28 ? -17.178 -1.635 -1.912 1.00 1.63 187 THR A O 15
ATOM 9322 N N . GLY A 1 29 ? -15.633 -3.086 -2.636 1.00 1.91 188 GLY A N 15
ATOM 9323 C CA . GLY A 1 29 ? -16.195 -3.169 -3.966 1.00 2.73 188 GLY A CA 15
ATOM 9324 C C . GLY A 1 29 ? -15.356 -2.407 -4.971 1.00 2.90 188 GLY A C 15
ATOM 9325 O O . GLY A 1 29 ? -15.899 -1.712 -5.828 1.00 3.61 188 GLY A O 15
ATOM 9329 N N . THR A 1 30 ? -14.034 -2.613 -4.864 1.00 2.54 189 THR A N 15
ATOM 9330 C CA . THR A 1 30 ? -12.984 -1.914 -5.633 1.00 2.84 189 THR A CA 15
ATOM 9331 C C . THR A 1 30 ? -13.499 -0.774 -6.511 1.00 2.85 189 THR A C 15
ATOM 9332 O O . THR A 1 30 ? -13.503 -0.865 -7.738 1.00 3.29 189 THR A O 15
ATOM 9343 N N . ALA A 1 31 ? -13.918 0.304 -5.866 1.00 2.63 190 ALA A N 15
ATOM 9344 C CA . ALA A 1 31 ? -14.476 1.443 -6.582 1.00 2.90 190 ALA A CA 15
ATOM 9345 C C . ALA A 1 31 ? -13.575 2.691 -6.551 1.00 3.13 190 ALA A C 15
ATOM 9346 O O . ALA A 1 31 ? -13.183 3.172 -7.612 1.00 3.49 190 ALA A O 15
ATOM 9353 N N . PRO A 1 32 ? -13.222 3.241 -5.357 1.00 3.16 191 PRO A N 15
ATOM 9354 C CA . PRO A 1 32 ? -12.520 4.534 -5.270 1.00 3.50 191 PRO A CA 15
ATOM 9355 C C . PRO A 1 32 ? -11.217 4.577 -6.072 1.00 3.41 191 PRO A C 15
ATOM 9356 O O . PRO A 1 32 ? -11.018 5.488 -6.880 1.00 3.85 191 PRO A O 15
ATOM 9367 N N . LYS A 1 33 ? -10.351 3.585 -5.860 1.00 3.02 192 LYS A N 15
ATOM 9368 C CA . LYS A 1 33 ? -9.063 3.505 -6.552 1.00 3.17 192 LYS A CA 15
ATOM 9369 C C . LYS A 1 33 ? -8.306 4.812 -6.433 1.00 3.35 192 LYS A C 15
ATOM 9370 O O . LYS A 1 33 ? -7.922 5.426 -7.428 1.00 3.80 192 LYS A O 15
ATOM 9389 N N . LYS A 1 34 ? -8.110 5.228 -5.199 1.00 3.14 193 LYS A N 15
ATOM 9390 C CA . LYS A 1 34 ? -7.442 6.483 -4.907 1.00 3.35 193 LYS A CA 15
ATOM 9391 C C . LYS A 1 34 ? -7.080 6.537 -3.436 1.00 2.92 193 LYS A C 15
ATOM 9392 O O . LYS A 1 34 ? -7.396 5.618 -2.680 1.00 2.94 193 LYS A O 15
ATOM 9411 N N . ILE A 1 35 ? -6.403 7.600 -3.042 1.00 2.91 194 ILE A N 15
ATOM 9412 C CA . ILE A 1 35 ? -6.203 7.887 -1.640 1.00 2.74 194 ILE A CA 15
ATOM 9413 C C . ILE A 1 35 ? -7.455 8.542 -1.085 1.00 2.88 194 ILE A C 15
ATOM 9414 O O . ILE A 1 35 ? -7.917 9.557 -1.604 1.00 3.52 194 ILE A O 15
ATOM 9430 N N . LEU A 1 36 ? -8.001 7.948 -0.047 1.00 2.77 195 LEU A N 15
ATOM 9431 C CA . LEU A 1 36 ? -9.261 8.390 0.515 1.00 3.24 195 LEU A CA 15
ATOM 9432 C C . LEU A 1 36 ? -9.118 8.644 2.009 1.00 3.60 195 LEU A C 15
ATOM 9433 O O . LEU A 1 36 ? -8.007 8.595 2.546 1.00 3.95 195 LEU A O 15
ATOM 9449 N N . GLY A 1 37 ? -10.238 8.928 2.665 1.00 4.04 196 GLY A N 15
ATOM 9450 C CA . GLY A 1 37 ? -10.231 9.235 4.086 1.00 4.82 196 GLY A CA 15
ATOM 9451 C C . GLY A 1 37 ? -9.567 8.157 4.908 1.00 4.86 196 GLY A C 15
ATOM 9452 O O . GLY A 1 37 ? -8.773 8.445 5.807 1.00 5.59 196 GLY A O 15
ATOM 9456 N N . ILE A 1 38 ? -9.879 6.914 4.590 1.00 4.38 197 ILE A N 15
ATOM 9457 C CA . ILE A 1 38 ? -9.249 5.785 5.242 1.00 4.67 197 ILE A CA 15
ATOM 9458 C C . ILE A 1 38 ? -8.387 5.047 4.224 1.00 4.06 197 ILE A C 15
ATOM 9459 O O . ILE A 1 38 ? -8.889 4.425 3.286 1.00 4.27 197 ILE A O 15
ATOM 9475 N N . PHE A 1 39 ? -7.083 5.155 4.391 1.00 3.68 198 PHE A N 15
ATOM 9476 C CA . PHE A 1 39 ? -6.148 4.557 3.457 1.00 3.35 198 PHE A CA 15
ATOM 9477 C C . PHE A 1 39 ? -4.812 4.349 4.150 1.00 4.02 198 PHE A C 15
ATOM 9478 O O . PHE A 1 39 ? -4.619 3.272 4.743 1.00 4.41 198 PHE A O 15
ATOM 9496 N N . GLU A 1 1 ? 22.764 1.679 -3.305 1.00 1.40 160 GLU A N 16
ATOM 9497 C CA . GLU A 1 1 ? 21.734 0.687 -3.697 1.00 1.26 160 GLU A CA 16
ATOM 9498 C C . GLU A 1 1 ? 21.071 0.106 -2.453 1.00 1.27 160 GLU A C 16
ATOM 9499 O O . GLU A 1 1 ? 19.871 -0.152 -2.455 1.00 1.79 160 GLU A O 16
ATOM 9513 N N . GLU A 1 2 ? 21.841 -0.091 -1.384 1.00 1.06 161 GLU A N 16
ATOM 9514 C CA . GLU A 1 2 ? 21.270 -0.553 -0.125 1.00 1.03 161 GLU A CA 16
ATOM 9515 C C . GLU A 1 2 ? 20.231 0.437 0.367 1.00 0.88 161 GLU A C 16
ATOM 9516 O O . GLU A 1 2 ? 19.173 0.052 0.853 1.00 0.79 161 GLU A O 16
ATOM 9528 N N . LYS A 1 3 ? 20.546 1.715 0.228 1.00 0.90 162 LYS A N 16
ATOM 9529 C CA . LYS A 1 3 ? 19.593 2.773 0.508 1.00 0.81 162 LYS A CA 16
ATOM 9530 C C . LYS A 1 3 ? 18.375 2.628 -0.391 1.00 0.66 162 LYS A C 16
ATOM 9531 O O . LYS A 1 3 ? 17.245 2.666 0.082 1.00 0.55 162 LYS A O 16
ATOM 9550 N N . ARG A 1 4 ? 18.617 2.451 -1.688 1.00 0.71 163 ARG A N 16
ATOM 9551 C CA . ARG A 1 4 ? 17.550 2.258 -2.655 1.00 0.67 163 ARG A CA 16
ATOM 9552 C C . ARG A 1 4 ? 16.611 1.141 -2.224 1.00 0.55 163 ARG A C 16
ATOM 9553 O O . ARG A 1 4 ? 15.407 1.340 -2.082 1.00 0.48 163 ARG A O 16
ATOM 9574 N N . ALA A 1 5 ? 17.185 -0.028 -2.020 1.00 0.60 164 ALA A N 16
ATOM 9575 C CA . ALA A 1 5 ? 16.437 -1.206 -1.608 1.00 0.58 164 ALA A CA 16
ATOM 9576 C C . ALA A 1 5 ? 15.729 -0.979 -0.276 1.00 0.47 164 ALA A C 16
ATOM 9577 O O . ALA A 1 5 ? 14.635 -1.494 -0.048 1.00 0.47 164 ALA A O 16
ATOM 9584 N N . MET A 1 6 ? 16.354 -0.196 0.586 1.00 0.47 165 MET A N 16
ATOM 9585 C CA . MET A 1 6 ? 15.786 0.138 1.883 1.00 0.47 165 MET A CA 16
ATOM 9586 C C . MET A 1 6 ? 14.599 1.077 1.725 1.00 0.36 165 MET A C 16
ATOM 9587 O O . MET A 1 6 ? 13.612 0.990 2.460 1.00 0.38 165 MET A O 16
ATOM 9601 N N . ILE A 1 7 ? 14.690 1.955 0.749 1.00 0.31 166 ILE A N 16
ATOM 9602 C CA . ILE A 1 7 ? 13.613 2.875 0.450 1.00 0.28 166 ILE A CA 16
ATOM 9603 C C . ILE A 1 7 ? 12.497 2.147 -0.279 1.00 0.20 166 ILE A C 16
ATOM 9604 O O . ILE A 1 7 ? 11.315 2.421 -0.076 1.00 0.21 166 ILE A O 16
ATOM 9620 N N . GLU A 1 8 ? 12.875 1.189 -1.109 1.00 0.22 167 GLU A N 16
ATOM 9621 C CA . GLU A 1 8 ? 11.902 0.384 -1.822 1.00 0.28 167 GLU A CA 16
ATOM 9622 C C . GLU A 1 8 ? 11.350 -0.724 -0.946 1.00 0.28 167 GLU A C 16
ATOM 9623 O O . GLU A 1 8 ? 10.505 -1.505 -1.374 1.00 0.35 167 GLU A O 16
ATOM 9635 N N . ALA A 1 9 ? 11.824 -0.782 0.280 1.00 0.26 168 ALA A N 16
ATOM 9636 C CA . ALA A 1 9 ? 11.196 -1.602 1.290 1.00 0.34 168 ALA A CA 16
ATOM 9637 C C . ALA A 1 9 ? 10.045 -0.828 1.902 1.00 0.30 168 ALA A C 16
ATOM 9638 O O . ALA A 1 9 ? 9.153 -1.390 2.536 1.00 0.40 168 ALA A O 16
ATOM 9645 N N . LYS A 1 10 ? 10.078 0.479 1.681 1.00 0.22 169 LYS A N 16
ATOM 9646 C CA . LYS A 1 10 ? 9.030 1.372 2.136 1.00 0.25 169 LYS A CA 16
ATOM 9647 C C . LYS A 1 10 ? 8.080 1.678 1.001 1.00 0.24 169 LYS A C 16
ATOM 9648 O O . LYS A 1 10 ? 6.874 1.722 1.192 1.00 0.28 169 LYS A O 16
ATOM 9667 N N . ARG A 1 11 ? 8.629 1.881 -0.185 1.00 0.25 170 ARG A N 16
ATOM 9668 C CA . ARG A 1 11 ? 7.817 1.895 -1.385 1.00 0.31 170 ARG A CA 16
ATOM 9669 C C . ARG A 1 11 ? 7.129 0.561 -1.508 1.00 0.28 170 ARG A C 16
ATOM 9670 O O . ARG A 1 11 ? 5.945 0.473 -1.809 1.00 0.32 170 ARG A O 16
ATOM 9691 N N . GLY A 1 12 ? 7.901 -0.477 -1.238 1.00 0.25 171 GLY A N 16
ATOM 9692 C CA . GLY A 1 12 ? 7.372 -1.810 -1.210 1.00 0.28 171 GLY A CA 16
ATOM 9693 C C . GLY A 1 12 ? 6.304 -1.950 -0.157 1.00 0.25 171 GLY A C 16
ATOM 9694 O O . GLY A 1 12 ? 5.303 -2.625 -0.362 1.00 0.29 171 GLY A O 16
ATOM 9698 N N . GLU A 1 13 ? 6.525 -1.282 0.965 1.00 0.23 172 GLU A N 16
ATOM 9699 C CA . GLU A 1 13 ? 5.574 -1.268 2.063 1.00 0.25 172 GLU A CA 16
ATOM 9700 C C . GLU A 1 13 ? 4.309 -0.516 1.659 1.00 0.26 172 GLU A C 16
ATOM 9701 O O . GLU A 1 13 ? 3.208 -0.882 2.051 1.00 0.28 172 GLU A O 16
ATOM 9713 N N . ASP A 1 14 ? 4.484 0.534 0.869 1.00 0.28 173 ASP A N 16
ATOM 9714 C CA . ASP A 1 14 ? 3.367 1.341 0.395 1.00 0.34 173 ASP A CA 16
ATOM 9715 C C . ASP A 1 14 ? 2.587 0.623 -0.686 1.00 0.33 173 ASP A C 16
ATOM 9716 O O . ASP A 1 14 ? 1.372 0.766 -0.790 1.00 0.35 173 ASP A O 16
ATOM 9725 N N . LEU A 1 15 ? 3.294 -0.129 -1.502 1.00 0.33 174 LEU A N 16
ATOM 9726 C CA . LEU A 1 15 ? 2.669 -0.970 -2.508 1.00 0.36 174 LEU A CA 16
ATOM 9727 C C . LEU A 1 15 ? 1.952 -2.113 -1.819 1.00 0.32 174 LEU A C 16
ATOM 9728 O O . LEU A 1 15 ? 0.870 -2.533 -2.221 1.00 0.34 174 LEU A O 16
ATOM 9744 N N . LEU A 1 16 ? 2.584 -2.591 -0.765 1.00 0.29 175 LEU A N 16
ATOM 9745 C CA . LEU A 1 16 ? 2.016 -3.584 0.123 1.00 0.29 175 LEU A CA 16
ATOM 9746 C C . LEU A 1 16 ? 0.824 -3.009 0.865 1.00 0.27 175 LEU A C 16
ATOM 9747 O O . LEU A 1 16 ? -0.110 -3.713 1.225 1.00 0.31 175 LEU A O 16
ATOM 9763 N N . LYS A 1 17 ? 0.882 -1.718 1.093 1.00 0.27 176 LYS A N 16
ATOM 9764 C CA . LYS A 1 17 ? -0.193 -0.997 1.713 1.00 0.29 176 LYS A CA 16
ATOM 9765 C C . LYS A 1 17 ? -1.322 -0.877 0.729 1.00 0.29 176 LYS A C 16
ATOM 9766 O O . LYS A 1 17 ? -2.478 -1.076 1.054 1.00 0.30 176 LYS A O 16
ATOM 9785 N N . ALA A 1 18 ? -0.957 -0.571 -0.491 1.00 0.32 177 ALA A N 16
ATOM 9786 C CA . ALA A 1 18 ? -1.920 -0.401 -1.554 1.00 0.36 177 ALA A CA 16
ATOM 9787 C C . ALA A 1 18 ? -2.582 -1.727 -1.876 1.00 0.32 177 ALA A C 16
ATOM 9788 O O . ALA A 1 18 ? -3.749 -1.774 -2.260 1.00 0.33 177 ALA A O 16
ATOM 9795 N N . GLU A 1 19 ? -1.842 -2.810 -1.683 1.00 0.30 178 GLU A N 16
ATOM 9796 C CA . GLU A 1 19 ? -2.390 -4.138 -1.880 1.00 0.30 178 GLU A CA 16
ATOM 9797 C C . GLU A 1 19 ? -3.214 -4.516 -0.663 1.00 0.23 178 GLU A C 16
ATOM 9798 O O . GLU A 1 19 ? -4.104 -5.358 -0.720 1.00 0.23 178 GLU A O 16
ATOM 9810 N N . GLU A 1 20 ? -2.881 -3.882 0.440 1.00 0.22 179 GLU A N 16
ATOM 9811 C CA . GLU A 1 20 ? -3.606 -4.017 1.674 1.00 0.25 179 GLU A CA 16
ATOM 9812 C C . GLU A 1 20 ? -4.922 -3.262 1.600 1.00 0.24 179 GLU A C 16
ATOM 9813 O O . GLU A 1 20 ? -5.940 -3.714 2.121 1.00 0.28 179 GLU A O 16
ATOM 9825 N N . LEU A 1 21 ? -4.902 -2.111 0.945 1.00 0.26 180 LEU A N 16
ATOM 9826 C CA . LEU A 1 21 ? -6.131 -1.418 0.635 1.00 0.31 180 LEU A CA 16
ATOM 9827 C C . LEU A 1 21 ? -6.885 -2.213 -0.393 1.00 0.35 180 LEU A C 16
ATOM 9828 O O . LEU A 1 21 ? -8.102 -2.210 -0.419 1.00 0.70 180 LEU A O 16
ATOM 9844 N N . ALA A 1 22 ? -6.150 -2.931 -1.215 1.00 0.21 181 ALA A N 16
ATOM 9845 C CA . ALA A 1 22 ? -6.761 -3.824 -2.168 1.00 0.24 181 ALA A CA 16
ATOM 9846 C C . ALA A 1 22 ? -7.435 -4.951 -1.411 1.00 0.21 181 ALA A C 16
ATOM 9847 O O . ALA A 1 22 ? -8.525 -5.386 -1.763 1.00 0.31 181 ALA A O 16
ATOM 9854 N N . ALA A 1 23 ? -6.779 -5.387 -0.339 1.00 0.21 182 ALA A N 16
ATOM 9855 C CA . ALA A 1 23 ? -7.331 -6.407 0.539 1.00 0.34 182 ALA A CA 16
ATOM 9856 C C . ALA A 1 23 ? -8.561 -5.879 1.265 1.00 0.39 182 ALA A C 16
ATOM 9857 O O . ALA A 1 23 ? -9.530 -6.607 1.482 1.00 0.57 182 ALA A O 16
ATOM 9864 N N . LYS A 1 24 ? -8.505 -4.610 1.642 1.00 0.36 183 LYS A N 16
ATOM 9865 C CA . LYS A 1 24 ? -9.631 -3.922 2.236 1.00 0.48 183 LYS A CA 16
ATOM 9866 C C . LYS A 1 24 ? -10.771 -3.832 1.251 1.00 0.50 183 LYS A C 16
ATOM 9867 O O . LYS A 1 24 ? -11.888 -4.278 1.505 1.00 0.61 183 LYS A O 16
ATOM 9886 N N . TYR A 1 25 ? -10.454 -3.258 0.118 1.00 0.44 184 TYR A N 16
ATOM 9887 C CA . TYR A 1 25 ? -11.421 -2.931 -0.890 1.00 0.51 184 TYR A CA 16
ATOM 9888 C C . TYR A 1 25 ? -12.020 -4.155 -1.561 1.00 0.56 184 TYR A C 16
ATOM 9889 O O . TYR A 1 25 ? -13.081 -4.068 -2.165 1.00 0.73 184 TYR A O 16
ATOM 9907 N N . ARG A 1 26 ? -11.351 -5.289 -1.461 1.00 0.52 185 ARG A N 16
ATOM 9908 C CA . ARG A 1 26 ? -11.982 -6.555 -1.798 1.00 0.65 185 ARG A CA 16
ATOM 9909 C C . ARG A 1 26 ? -13.318 -6.674 -1.076 1.00 0.78 185 ARG A C 16
ATOM 9910 O O . ARG A 1 26 ? -14.322 -7.106 -1.642 1.00 0.93 185 ARG A O 16
ATOM 9931 N N . ALA A 1 27 ? -13.311 -6.249 0.174 1.00 0.81 186 ALA A N 16
ATOM 9932 C CA . ALA A 1 27 ? -14.484 -6.323 1.027 1.00 1.05 186 ALA A CA 16
ATOM 9933 C C . ALA A 1 27 ? -15.292 -5.023 0.994 1.00 1.15 186 ALA A C 16
ATOM 9934 O O . ALA A 1 27 ? -16.518 -5.048 0.884 1.00 1.55 186 ALA A O 16
ATOM 9941 N N . THR A 1 28 ? -14.599 -3.893 1.081 1.00 1.29 187 THR A N 16
ATOM 9942 C CA . THR A 1 28 ? -15.245 -2.587 1.145 1.00 1.49 187 THR A CA 16
ATOM 9943 C C . THR A 1 28 ? -15.880 -2.192 -0.189 1.00 1.47 187 THR A C 16
ATOM 9944 O O . THR A 1 28 ? -16.827 -1.404 -0.240 1.00 1.63 187 THR A O 16
ATOM 9955 N N . GLY A 1 29 ? -15.371 -2.764 -1.258 1.00 1.91 188 GLY A N 16
ATOM 9956 C CA . GLY A 1 29 ? -15.771 -2.358 -2.586 1.00 2.73 188 GLY A CA 16
ATOM 9957 C C . GLY A 1 29 ? -14.578 -1.833 -3.338 1.00 2.90 188 GLY A C 16
ATOM 9958 O O . GLY A 1 29 ? -14.007 -0.820 -2.945 1.00 3.61 188 GLY A O 16
ATOM 9962 N N . THR A 1 30 ? -14.191 -2.529 -4.398 1.00 2.54 189 THR A N 16
ATOM 9963 C CA . THR A 1 30 ? -12.926 -2.273 -5.074 1.00 2.84 189 THR A CA 16
ATOM 9964 C C . THR A 1 30 ? -12.835 -0.880 -5.688 1.00 2.85 189 THR A C 16
ATOM 9965 O O . THR A 1 30 ? -13.110 -0.668 -6.873 1.00 3.29 189 THR A O 16
ATOM 9976 N N . ALA A 1 31 ? -12.456 0.060 -4.844 1.00 2.63 190 ALA A N 16
ATOM 9977 C CA . ALA A 1 31 ? -12.108 1.407 -5.259 1.00 2.90 190 ALA A CA 16
ATOM 9978 C C . ALA A 1 31 ? -10.792 1.361 -6.037 1.00 3.13 190 ALA A C 16
ATOM 9979 O O . ALA A 1 31 ? -10.018 0.424 -5.871 1.00 3.49 190 ALA A O 16
ATOM 9986 N N . PRO A 1 32 ? -10.517 2.360 -6.902 1.00 3.16 191 PRO A N 16
ATOM 9987 C CA . PRO A 1 32 ? -9.323 2.358 -7.775 1.00 3.50 191 PRO A CA 16
ATOM 9988 C C . PRO A 1 32 ? -7.990 2.468 -7.028 1.00 3.41 191 PRO A C 16
ATOM 9989 O O . PRO A 1 32 ? -6.933 2.562 -7.652 1.00 3.85 191 PRO A O 16
ATOM 10000 N N . LYS A 1 33 ? -8.054 2.479 -5.697 1.00 3.02 192 LYS A N 16
ATOM 10001 C CA . LYS A 1 33 ? -6.867 2.592 -4.839 1.00 3.17 192 LYS A CA 16
ATOM 10002 C C . LYS A 1 33 ? -6.185 3.933 -5.037 1.00 3.35 192 LYS A C 16
ATOM 10003 O O . LYS A 1 33 ? -5.026 4.118 -4.671 1.00 3.80 192 LYS A O 16
ATOM 10022 N N . LYS A 1 34 ? -6.917 4.855 -5.630 1.00 3.14 193 LYS A N 16
ATOM 10023 C CA . LYS A 1 34 ? -6.424 6.207 -5.844 1.00 3.35 193 LYS A CA 16
ATOM 10024 C C . LYS A 1 34 ? -6.280 6.904 -4.501 1.00 2.92 193 LYS A C 16
ATOM 10025 O O . LYS A 1 34 ? -6.845 6.453 -3.507 1.00 2.94 193 LYS A O 16
ATOM 10044 N N . ILE A 1 35 ? -5.532 7.992 -4.471 1.00 2.91 194 ILE A N 16
ATOM 10045 C CA . ILE A 1 35 ? -5.414 8.777 -3.259 1.00 2.74 194 ILE A CA 16
ATOM 10046 C C . ILE A 1 35 ? -6.778 9.306 -2.844 1.00 2.88 194 ILE A C 16
ATOM 10047 O O . ILE A 1 35 ? -7.358 10.176 -3.497 1.00 3.52 194 ILE A O 16
ATOM 10063 N N . LEU A 1 36 ? -7.297 8.726 -1.783 1.00 2.77 195 LEU A N 16
ATOM 10064 C CA . LEU A 1 36 ? -8.598 9.079 -1.259 1.00 3.24 195 LEU A CA 16
ATOM 10065 C C . LEU A 1 36 ? -8.546 9.066 0.259 1.00 3.60 195 LEU A C 16
ATOM 10066 O O . LEU A 1 36 ? -7.520 8.710 0.844 1.00 3.95 195 LEU A O 16
ATOM 10082 N N . GLY A 1 37 ? -9.649 9.451 0.886 1.00 4.04 196 GLY A N 16
ATOM 10083 C CA . GLY A 1 37 ? -9.696 9.581 2.331 1.00 4.82 196 GLY A CA 16
ATOM 10084 C C . GLY A 1 37 ? -9.609 8.252 3.057 1.00 4.86 196 GLY A C 16
ATOM 10085 O O . GLY A 1 37 ? -10.620 7.708 3.504 1.00 5.59 196 GLY A O 16
ATOM 10089 N N . ILE A 1 38 ? -8.395 7.741 3.172 1.00 4.38 197 ILE A N 16
ATOM 10090 C CA . ILE A 1 38 ? -8.123 6.508 3.902 1.00 4.67 197 ILE A CA 16
ATOM 10091 C C . ILE A 1 38 ? -6.616 6.311 4.063 1.00 4.06 197 ILE A C 16
ATOM 10092 O O . ILE A 1 38 ? -6.150 5.873 5.115 1.00 4.27 197 ILE A O 16
ATOM 10108 N N . PHE A 1 39 ? -5.866 6.621 3.007 1.00 3.68 198 PHE A N 16
ATOM 10109 C CA . PHE A 1 39 ? -4.404 6.651 3.077 1.00 3.35 198 PHE A CA 16
ATOM 10110 C C . PHE A 1 39 ? -3.956 7.637 4.147 1.00 4.02 198 PHE A C 16
ATOM 10111 O O . PHE A 1 39 ? -3.974 8.854 3.874 1.00 4.41 198 PHE A O 16
ATOM 10129 N N . GLU A 1 1 ? 22.206 0.772 -4.592 1.00 1.40 160 GLU A N 17
ATOM 10130 C CA . GLU A 1 1 ? 21.237 -0.349 -4.708 1.00 1.26 160 GLU A CA 17
ATOM 10131 C C . GLU A 1 1 ? 20.808 -0.843 -3.328 1.00 1.27 160 GLU A C 17
ATOM 10132 O O . GLU A 1 1 ? 19.657 -1.234 -3.130 1.00 1.79 160 GLU A O 17
ATOM 10146 N N . GLU A 1 2 ? 21.730 -0.839 -2.375 1.00 1.06 161 GLU A N 17
ATOM 10147 C CA . GLU A 1 2 ? 21.394 -1.198 -1.005 1.00 1.03 161 GLU A CA 17
ATOM 10148 C C . GLU A 1 2 ? 20.356 -0.230 -0.461 1.00 0.88 161 GLU A C 17
ATOM 10149 O O . GLU A 1 2 ? 19.396 -0.630 0.197 1.00 0.79 161 GLU A O 17
ATOM 10161 N N . LYS A 1 3 ? 20.551 1.047 -0.762 1.00 0.90 162 LYS A N 17
ATOM 10162 C CA . LYS A 1 3 ? 19.582 2.066 -0.407 1.00 0.81 162 LYS A CA 17
ATOM 10163 C C . LYS A 1 3 ? 18.285 1.843 -1.168 1.00 0.66 162 LYS A C 17
ATOM 10164 O O . LYS A 1 3 ? 17.211 2.024 -0.613 1.00 0.55 162 LYS A O 17
ATOM 10183 N N . ARG A 1 4 ? 18.394 1.445 -2.432 1.00 0.71 163 ARG A N 17
ATOM 10184 C CA . ARG A 1 4 ? 17.232 1.095 -3.235 1.00 0.67 163 ARG A CA 17
ATOM 10185 C C . ARG A 1 4 ? 16.330 0.137 -2.478 1.00 0.55 163 ARG A C 17
ATOM 10186 O O . ARG A 1 4 ? 15.128 0.361 -2.351 1.00 0.48 163 ARG A O 17
ATOM 10207 N N . ALA A 1 5 ? 16.933 -0.926 -1.975 1.00 0.60 164 ALA A N 17
ATOM 10208 C CA . ALA A 1 5 ? 16.216 -1.938 -1.216 1.00 0.58 164 ALA A CA 17
ATOM 10209 C C . ALA A 1 5 ? 15.577 -1.340 0.035 1.00 0.47 164 ALA A C 17
ATOM 10210 O O . ALA A 1 5 ? 14.502 -1.763 0.456 1.00 0.47 164 ALA A O 17
ATOM 10217 N N . MET A 1 6 ? 16.231 -0.335 0.602 1.00 0.47 165 MET A N 17
ATOM 10218 C CA . MET A 1 6 ? 15.727 0.341 1.792 1.00 0.47 165 MET A CA 17
ATOM 10219 C C . MET A 1 6 ? 14.595 1.279 1.423 1.00 0.36 165 MET A C 17
ATOM 10220 O O . MET A 1 6 ? 13.638 1.459 2.175 1.00 0.38 165 MET A O 17
ATOM 10234 N N . ILE A 1 7 ? 14.711 1.872 0.255 1.00 0.31 166 ILE A N 17
ATOM 10235 C CA . ILE A 1 7 ? 13.687 2.748 -0.263 1.00 0.28 166 ILE A CA 17
ATOM 10236 C C . ILE A 1 7 ? 12.478 1.924 -0.676 1.00 0.20 166 ILE A C 17
ATOM 10237 O O . ILE A 1 7 ? 11.333 2.337 -0.510 1.00 0.21 166 ILE A O 17
ATOM 10253 N N . GLU A 1 8 ? 12.745 0.730 -1.182 1.00 0.22 167 GLU A N 17
ATOM 10254 C CA . GLU A 1 8 ? 11.687 -0.189 -1.562 1.00 0.28 167 GLU A CA 17
ATOM 10255 C C . GLU A 1 8 ? 11.164 -0.956 -0.365 1.00 0.28 167 GLU A C 17
ATOM 10256 O O . GLU A 1 8 ? 10.292 -1.806 -0.495 1.00 0.35 167 GLU A O 17
ATOM 10268 N N . ALA A 1 9 ? 11.713 -0.669 0.794 1.00 0.26 168 ALA A N 17
ATOM 10269 C CA . ALA A 1 9 ? 11.120 -1.124 2.030 1.00 0.34 168 ALA A CA 17
ATOM 10270 C C . ALA A 1 9 ? 10.032 -0.150 2.431 1.00 0.30 168 ALA A C 17
ATOM 10271 O O . ALA A 1 9 ? 9.180 -0.444 3.262 1.00 0.40 168 ALA A O 17
ATOM 10278 N N . LYS A 1 10 ? 10.083 1.021 1.814 1.00 0.22 169 LYS A N 17
ATOM 10279 C CA . LYS A 1 10 ? 9.085 2.055 2.012 1.00 0.25 169 LYS A CA 17
ATOM 10280 C C . LYS A 1 10 ? 8.110 2.055 0.858 1.00 0.24 169 LYS A C 17
ATOM 10281 O O . LYS A 1 10 ? 6.903 2.000 1.061 1.00 0.28 169 LYS A O 17
ATOM 10300 N N . ARG A 1 11 ? 8.636 2.110 -0.358 1.00 0.25 170 ARG A N 17
ATOM 10301 C CA . ARG A 1 11 ? 7.813 1.943 -1.537 1.00 0.31 170 ARG A CA 17
ATOM 10302 C C . ARG A 1 11 ? 7.147 0.596 -1.481 1.00 0.28 170 ARG A C 17
ATOM 10303 O O . ARG A 1 11 ? 5.976 0.450 -1.794 1.00 0.32 170 ARG A O 17
ATOM 10324 N N . GLY A 1 12 ? 7.912 -0.379 -1.037 1.00 0.25 171 GLY A N 17
ATOM 10325 C CA . GLY A 1 12 ? 7.396 -1.705 -0.872 1.00 0.28 171 GLY A CA 17
ATOM 10326 C C . GLY A 1 12 ? 6.331 -1.747 0.188 1.00 0.25 171 GLY A C 17
ATOM 10327 O O . GLY A 1 12 ? 5.336 -2.446 0.046 1.00 0.29 171 GLY A O 17
ATOM 10331 N N . GLU A 1 13 ? 6.534 -0.965 1.239 1.00 0.23 172 GLU A N 17
ATOM 10332 C CA . GLU A 1 13 ? 5.579 -0.878 2.327 1.00 0.25 172 GLU A CA 17
ATOM 10333 C C . GLU A 1 13 ? 4.300 -0.201 1.848 1.00 0.26 172 GLU A C 17
ATOM 10334 O O . GLU A 1 13 ? 3.198 -0.620 2.187 1.00 0.28 172 GLU A O 17
ATOM 10346 N N . ASP A 1 14 ? 4.463 0.846 1.048 1.00 0.28 173 ASP A N 17
ATOM 10347 C CA . ASP A 1 14 ? 3.332 1.595 0.520 1.00 0.34 173 ASP A CA 17
ATOM 10348 C C . ASP A 1 14 ? 2.580 0.790 -0.516 1.00 0.33 173 ASP A C 17
ATOM 10349 O O . ASP A 1 14 ? 1.355 0.812 -0.567 1.00 0.35 173 ASP A O 17
ATOM 10358 N N . LEU A 1 15 ? 3.323 0.081 -1.340 1.00 0.33 174 LEU A N 17
ATOM 10359 C CA . LEU A 1 15 ? 2.741 -0.795 -2.341 1.00 0.36 174 LEU A CA 17
ATOM 10360 C C . LEU A 1 15 ? 2.032 -1.945 -1.656 1.00 0.32 174 LEU A C 17
ATOM 10361 O O . LEU A 1 15 ? 0.965 -2.382 -2.078 1.00 0.34 174 LEU A O 17
ATOM 10377 N N . LEU A 1 16 ? 2.645 -2.413 -0.585 1.00 0.29 175 LEU A N 17
ATOM 10378 C CA . LEU A 1 16 ? 2.080 -3.450 0.255 1.00 0.29 175 LEU A CA 17
ATOM 10379 C C . LEU A 1 16 ? 0.832 -2.942 0.953 1.00 0.27 175 LEU A C 17
ATOM 10380 O O . LEU A 1 16 ? -0.132 -3.666 1.156 1.00 0.31 175 LEU A O 17
ATOM 10396 N N . LYS A 1 17 ? 0.877 -1.678 1.308 1.00 0.27 176 LYS A N 17
ATOM 10397 C CA . LYS A 1 17 ? -0.225 -0.993 1.938 1.00 0.29 176 LYS A CA 17
ATOM 10398 C C . LYS A 1 17 ? -1.355 -0.856 0.953 1.00 0.29 176 LYS A C 17
ATOM 10399 O O . LYS A 1 17 ? -2.518 -1.074 1.267 1.00 0.30 176 LYS A O 17
ATOM 10418 N N . ALA A 1 18 ? -0.981 -0.508 -0.255 1.00 0.32 177 ALA A N 17
ATOM 10419 C CA . ALA A 1 18 ? -1.932 -0.299 -1.317 1.00 0.36 177 ALA A CA 17
ATOM 10420 C C . ALA A 1 18 ? -2.513 -1.622 -1.772 1.00 0.32 177 ALA A C 17
ATOM 10421 O O . ALA A 1 18 ? -3.659 -1.690 -2.204 1.00 0.33 177 ALA A O 17
ATOM 10428 N N . GLU A 1 19 ? -1.723 -2.680 -1.649 1.00 0.30 178 GLU A N 17
ATOM 10429 C CA . GLU A 1 19 ? -2.185 -4.010 -1.988 1.00 0.30 178 GLU A CA 17
ATOM 10430 C C . GLU A 1 19 ? -3.059 -4.530 -0.860 1.00 0.23 178 GLU A C 17
ATOM 10431 O O . GLU A 1 19 ? -3.962 -5.338 -1.062 1.00 0.23 178 GLU A O 17
ATOM 10443 N N . GLU A 1 20 ? -2.759 -4.050 0.328 1.00 0.22 179 GLU A N 17
ATOM 10444 C CA . GLU A 1 20 ? -3.507 -4.371 1.513 1.00 0.25 179 GLU A CA 17
ATOM 10445 C C . GLU A 1 20 ? -4.842 -3.662 1.494 1.00 0.24 179 GLU A C 17
ATOM 10446 O O . GLU A 1 20 ? -5.862 -4.219 1.882 1.00 0.28 179 GLU A O 17
ATOM 10458 N N . LEU A 1 21 ? -4.827 -2.431 1.030 1.00 0.26 180 LEU A N 17
ATOM 10459 C CA . LEU A 1 21 ? -6.044 -1.695 0.835 1.00 0.31 180 LEU A CA 17
ATOM 10460 C C . LEU A 1 21 ? -6.779 -2.260 -0.345 1.00 0.35 180 LEU A C 17
ATOM 10461 O O . LEU A 1 21 ? -7.994 -2.201 -0.420 1.00 0.70 180 LEU A O 17
ATOM 10477 N N . ALA A 1 22 ? -6.031 -2.857 -1.246 1.00 0.21 181 ALA A N 17
ATOM 10478 C CA . ALA A 1 22 ? -6.623 -3.563 -2.349 1.00 0.24 181 ALA A CA 17
ATOM 10479 C C . ALA A 1 22 ? -7.308 -4.800 -1.809 1.00 0.21 181 ALA A C 17
ATOM 10480 O O . ALA A 1 22 ? -8.408 -5.147 -2.225 1.00 0.31 181 ALA A O 17
ATOM 10487 N N . ALA A 1 23 ? -6.658 -5.434 -0.837 1.00 0.21 182 ALA A N 17
ATOM 10488 C CA . ALA A 1 23 ? -7.221 -6.596 -0.166 1.00 0.34 182 ALA A CA 17
ATOM 10489 C C . ALA A 1 23 ? -8.436 -6.195 0.662 1.00 0.39 182 ALA A C 17
ATOM 10490 O O . ALA A 1 23 ? -9.429 -6.922 0.725 1.00 0.57 182 ALA A O 17
ATOM 10497 N N . LYS A 1 24 ? -8.342 -5.034 1.295 1.00 0.36 183 LYS A N 17
ATOM 10498 C CA . LYS A 1 24 ? -9.443 -4.466 2.042 1.00 0.48 183 LYS A CA 17
ATOM 10499 C C . LYS A 1 24 ? -10.604 -4.178 1.126 1.00 0.50 183 LYS A C 17
ATOM 10500 O O . LYS A 1 24 ? -11.724 -4.623 1.348 1.00 0.61 183 LYS A O 17
ATOM 10519 N N . TYR A 1 25 ? -10.311 -3.430 0.094 1.00 0.44 184 TYR A N 17
ATOM 10520 C CA . TYR A 1 25 ? -11.315 -2.950 -0.815 1.00 0.51 184 TYR A CA 17
ATOM 10521 C C . TYR A 1 25 ? -11.943 -4.055 -1.644 1.00 0.56 184 TYR A C 17
ATOM 10522 O O . TYR A 1 25 ? -13.077 -3.922 -2.087 1.00 0.73 184 TYR A O 17
ATOM 10540 N N . ARG A 1 26 ? -11.226 -5.144 -1.856 1.00 0.52 185 ARG A N 17
ATOM 10541 C CA . ARG A 1 26 ? -11.838 -6.342 -2.414 1.00 0.65 185 ARG A CA 17
ATOM 10542 C C . ARG A 1 26 ? -13.041 -6.758 -1.577 1.00 0.78 185 ARG A C 17
ATOM 10543 O O . ARG A 1 26 ? -14.031 -7.287 -2.086 1.00 0.93 185 ARG A O 17
ATOM 10564 N N . ALA A 1 27 ? -12.941 -6.493 -0.289 1.00 0.81 186 ALA A N 17
ATOM 10565 C CA . ALA A 1 27 ? -13.999 -6.820 0.651 1.00 1.05 186 ALA A CA 17
ATOM 10566 C C . ALA A 1 27 ? -14.957 -5.642 0.854 1.00 1.15 186 ALA A C 17
ATOM 10567 O O . ALA A 1 27 ? -16.173 -5.794 0.726 1.00 1.55 186 ALA A O 17
ATOM 10574 N N . THR A 1 28 ? -14.405 -4.472 1.156 1.00 1.29 187 THR A N 17
ATOM 10575 C CA . THR A 1 28 ? -15.199 -3.295 1.486 1.00 1.49 187 THR A CA 17
ATOM 10576 C C . THR A 1 28 ? -15.887 -2.697 0.262 1.00 1.47 187 THR A C 17
ATOM 10577 O O . THR A 1 28 ? -16.922 -2.039 0.371 1.00 1.63 187 THR A O 17
ATOM 10588 N N . GLY A 1 29 ? -15.321 -2.942 -0.897 1.00 1.91 188 GLY A N 17
ATOM 10589 C CA . GLY A 1 29 ? -15.856 -2.378 -2.109 1.00 2.73 188 GLY A CA 17
ATOM 10590 C C . GLY A 1 29 ? -14.837 -1.507 -2.801 1.00 2.90 188 GLY A C 17
ATOM 10591 O O . GLY A 1 29 ? -14.520 -0.416 -2.325 1.00 3.61 188 GLY A O 17
ATOM 10595 N N . THR A 1 30 ? -14.309 -2.000 -3.910 1.00 2.54 189 THR A N 17
ATOM 10596 C CA . THR A 1 30 ? -13.282 -1.296 -4.665 1.00 2.84 189 THR A CA 17
ATOM 10597 C C . THR A 1 30 ? -13.866 -0.116 -5.437 1.00 2.85 189 THR A C 17
ATOM 10598 O O . THR A 1 30 ? -13.718 -0.014 -6.655 1.00 3.29 189 THR A O 17
ATOM 10609 N N . ALA A 1 31 ? -14.522 0.771 -4.717 1.00 2.63 190 ALA A N 17
ATOM 10610 C CA . ALA A 1 31 ? -15.159 1.925 -5.325 1.00 2.90 190 ALA A CA 17
ATOM 10611 C C . ALA A 1 31 ? -14.193 3.109 -5.463 1.00 3.13 190 ALA A C 17
ATOM 10612 O O . ALA A 1 31 ? -13.987 3.589 -6.576 1.00 3.49 190 ALA A O 17
ATOM 10619 N N . PRO A 1 32 ? -13.564 3.604 -4.370 1.00 3.16 191 PRO A N 17
ATOM 10620 C CA . PRO A 1 32 ? -12.645 4.739 -4.484 1.00 3.50 191 PRO A CA 17
ATOM 10621 C C . PRO A 1 32 ? -11.348 4.370 -5.205 1.00 3.41 191 PRO A C 17
ATOM 10622 O O . PRO A 1 32 ? -10.988 5.014 -6.188 1.00 3.85 191 PRO A O 17
ATOM 10633 N N . LYS A 1 33 ? -10.687 3.307 -4.729 1.00 3.02 192 LYS A N 17
ATOM 10634 C CA . LYS A 1 33 ? -9.431 2.811 -5.298 1.00 3.17 192 LYS A CA 17
ATOM 10635 C C . LYS A 1 33 ? -8.535 3.937 -5.779 1.00 3.35 192 LYS A C 17
ATOM 10636 O O . LYS A 1 33 ? -8.335 4.139 -6.977 1.00 3.80 192 LYS A O 17
ATOM 10655 N N . LYS A 1 34 ? -7.999 4.648 -4.816 1.00 3.14 193 LYS A N 17
ATOM 10656 C CA . LYS A 1 34 ? -7.200 5.835 -5.063 1.00 3.35 193 LYS A CA 17
ATOM 10657 C C . LYS A 1 34 ? -6.626 6.307 -3.747 1.00 2.92 193 LYS A C 17
ATOM 10658 O O . LYS A 1 34 ? -6.941 5.739 -2.705 1.00 2.94 193 LYS A O 17
ATOM 10677 N N . ILE A 1 35 ? -5.792 7.329 -3.781 1.00 2.91 194 ILE A N 17
ATOM 10678 C CA . ILE A 1 35 ? -5.411 8.001 -2.558 1.00 2.74 194 ILE A CA 17
ATOM 10679 C C . ILE A 1 35 ? -6.631 8.693 -1.976 1.00 2.88 194 ILE A C 17
ATOM 10680 O O . ILE A 1 35 ? -7.174 9.631 -2.566 1.00 3.52 194 ILE A O 17
ATOM 10696 N N . LEU A 1 36 ? -7.080 8.193 -0.845 1.00 2.77 195 LEU A N 17
ATOM 10697 C CA . LEU A 1 36 ? -8.276 8.695 -0.207 1.00 3.24 195 LEU A CA 17
ATOM 10698 C C . LEU A 1 36 ? -8.048 8.807 1.294 1.00 3.60 195 LEU A C 17
ATOM 10699 O O . LEU A 1 36 ? -6.922 8.629 1.768 1.00 3.95 195 LEU A O 17
ATOM 10715 N N . GLY A 1 37 ? -9.109 9.094 2.036 1.00 4.04 196 GLY A N 17
ATOM 10716 C CA . GLY A 1 37 ? -9.004 9.259 3.478 1.00 4.82 196 GLY A CA 17
ATOM 10717 C C . GLY A 1 37 ? -8.844 7.943 4.228 1.00 4.86 196 GLY A C 17
ATOM 10718 O O . GLY A 1 37 ? -9.153 7.856 5.414 1.00 5.59 196 GLY A O 17
ATOM 10722 N N . ILE A 1 38 ? -8.358 6.927 3.531 1.00 4.38 197 ILE A N 17
ATOM 10723 C CA . ILE A 1 38 ? -8.063 5.630 4.130 1.00 4.67 197 ILE A CA 17
ATOM 10724 C C . ILE A 1 38 ? -6.640 5.244 3.730 1.00 4.06 197 ILE A C 17
ATOM 10725 O O . ILE A 1 38 ? -6.373 4.158 3.217 1.00 4.27 197 ILE A O 17
ATOM 10741 N N . PHE A 1 39 ? -5.730 6.175 3.954 1.00 3.68 198 PHE A N 17
ATOM 10742 C CA . PHE A 1 39 ? -4.345 6.023 3.532 1.00 3.35 198 PHE A CA 17
ATOM 10743 C C . PHE A 1 39 ? -3.417 6.637 4.566 1.00 4.02 198 PHE A C 17
ATOM 10744 O O . PHE A 1 39 ? -2.816 5.879 5.355 1.00 4.41 198 PHE A O 17
ATOM 10762 N N . GLU A 1 1 ? 22.680 1.241 -3.988 1.00 1.40 160 GLU A N 18
ATOM 10763 C CA . GLU A 1 1 ? 21.599 0.323 -4.415 1.00 1.26 160 GLU A CA 18
ATOM 10764 C C . GLU A 1 1 ? 20.906 -0.295 -3.208 1.00 1.27 160 GLU A C 18
ATOM 10765 O O . GLU A 1 1 ? 19.695 -0.502 -3.227 1.00 1.79 160 GLU A O 18
ATOM 10779 N N . GLU A 1 2 ? 21.665 -0.589 -2.155 1.00 1.06 161 GLU A N 18
ATOM 10780 C CA . GLU A 1 2 ? 21.072 -1.080 -0.918 1.00 1.03 161 GLU A CA 18
ATOM 10781 C C . GLU A 1 2 ? 20.092 -0.058 -0.381 1.00 0.88 161 GLU A C 18
ATOM 10782 O O . GLU A 1 2 ? 19.000 -0.405 0.053 1.00 0.79 161 GLU A O 18
ATOM 10794 N N . LYS A 1 3 ? 20.492 1.204 -0.430 1.00 0.90 162 LYS A N 18
ATOM 10795 C CA . LYS A 1 3 ? 19.622 2.297 -0.030 1.00 0.81 162 LYS A CA 18
ATOM 10796 C C . LYS A 1 3 ? 18.420 2.372 -0.957 1.00 0.66 162 LYS A C 18
ATOM 10797 O O . LYS A 1 3 ? 17.298 2.527 -0.501 1.00 0.55 162 LYS A O 18
ATOM 10816 N N . ARG A 1 4 ? 18.669 2.252 -2.259 1.00 0.71 163 ARG A N 18
ATOM 10817 C CA . ARG A 1 4 ? 17.605 2.176 -3.251 1.00 0.67 163 ARG A CA 18
ATOM 10818 C C . ARG A 1 4 ? 16.563 1.145 -2.840 1.00 0.55 163 ARG A C 18
ATOM 10819 O O . ARG A 1 4 ? 15.380 1.448 -2.703 1.00 0.48 163 ARG A O 18
ATOM 10840 N N . ALA A 1 5 ? 17.033 -0.071 -2.633 1.00 0.60 164 ALA A N 18
ATOM 10841 C CA . ALA A 1 5 ? 16.180 -1.179 -2.238 1.00 0.58 164 ALA A CA 18
ATOM 10842 C C . ALA A 1 5 ? 15.570 -0.952 -0.860 1.00 0.47 164 ALA A C 18
ATOM 10843 O O . ALA A 1 5 ? 14.471 -1.422 -0.569 1.00 0.47 164 ALA A O 18
ATOM 10850 N N . MET A 1 6 ? 16.289 -0.225 -0.018 1.00 0.47 165 MET A N 18
ATOM 10851 C CA . MET A 1 6 ? 15.811 0.127 1.310 1.00 0.47 165 MET A CA 18
ATOM 10852 C C . MET A 1 6 ? 14.682 1.137 1.206 1.00 0.36 165 MET A C 18
ATOM 10853 O O . MET A 1 6 ? 13.762 1.160 2.026 1.00 0.38 165 MET A O 18
ATOM 10867 N N . ILE A 1 7 ? 14.754 1.964 0.184 1.00 0.31 1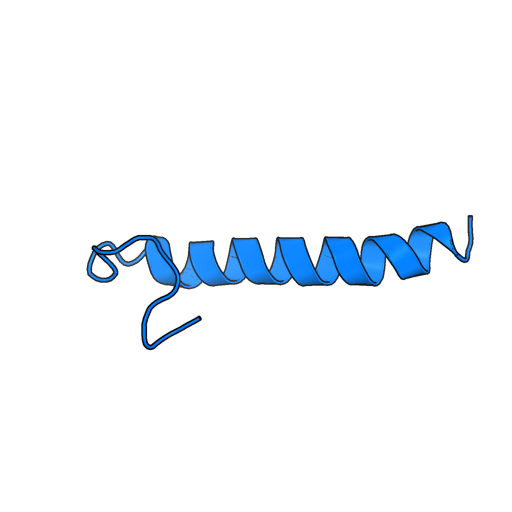66 ILE A N 18
ATOM 10868 C CA . ILE A 1 7 ? 13.687 2.888 -0.121 1.00 0.28 166 ILE A CA 18
ATOM 10869 C C . ILE A 1 7 ? 12.492 2.103 -0.633 1.00 0.20 166 ILE A C 18
ATOM 10870 O O . ILE A 1 7 ? 11.337 2.438 -0.370 1.00 0.21 166 ILE A O 18
ATOM 10886 N N . GLU A 1 8 ? 12.786 1.017 -1.331 1.00 0.22 167 GLU A N 18
ATOM 10887 C CA . GLU A 1 8 ? 11.753 0.142 -1.851 1.00 0.28 167 GLU A CA 18
ATOM 10888 C C . GLU A 1 8 ? 11.262 -0.816 -0.786 1.00 0.28 167 GLU A C 18
ATOM 10889 O O . GLU A 1 8 ? 10.399 -1.645 -1.041 1.00 0.35 167 GLU A O 18
ATOM 10901 N N . ALA A 1 9 ? 11.826 -0.710 0.397 1.00 0.26 168 ALA A N 18
ATOM 10902 C CA . ALA A 1 9 ? 11.272 -1.379 1.553 1.00 0.34 168 ALA A CA 18
ATOM 10903 C C . ALA A 1 9 ? 10.154 -0.526 2.113 1.00 0.30 168 ALA A C 18
ATOM 10904 O O . ALA A 1 9 ? 9.276 -1.001 2.828 1.00 0.40 168 ALA A O 18
ATOM 10911 N N . LYS A 1 10 ? 10.194 0.747 1.751 1.00 0.22 169 LYS A N 18
ATOM 10912 C CA . LYS A 1 10 ? 9.168 1.695 2.140 1.00 0.25 169 LYS A CA 18
ATOM 10913 C C . LYS A 1 10 ? 8.136 1.802 1.047 1.00 0.24 169 LYS A C 18
ATOM 10914 O O . LYS A 1 10 ? 6.941 1.773 1.313 1.00 0.28 169 LYS A O 18
ATOM 10933 N N . ARG A 1 11 ? 8.599 1.917 -0.187 1.00 0.25 170 ARG A N 18
ATOM 10934 C CA . ARG A 1 11 ? 7.715 1.796 -1.326 1.00 0.31 170 ARG A CA 18
ATOM 10935 C C . ARG A 1 11 ? 7.094 0.424 -1.301 1.00 0.28 170 ARG A C 18
ATOM 10936 O O . ARG A 1 11 ? 5.918 0.253 -1.574 1.00 0.32 170 ARG A O 18
ATOM 10957 N N . GLY A 1 12 ? 7.911 -0.548 -0.940 1.00 0.25 171 GLY A N 18
ATOM 10958 C CA . GLY A 1 12 ? 7.442 -1.898 -0.782 1.00 0.28 171 GLY A CA 18
ATOM 10959 C C . GLY A 1 12 ? 6.411 -1.994 0.311 1.00 0.25 171 GLY A C 18
ATOM 10960 O O . GLY A 1 12 ? 5.419 -2.703 0.179 1.00 0.29 171 GLY A O 18
ATOM 10964 N N . GLU A 1 13 ? 6.646 -1.250 1.382 1.00 0.23 172 GLU A N 18
ATOM 10965 C CA . GLU A 1 13 ? 5.718 -1.174 2.497 1.00 0.25 172 GLU A CA 18
ATOM 10966 C C . GLU A 1 13 ? 4.423 -0.496 2.062 1.00 0.26 172 GLU A C 18
ATOM 10967 O O . GLU A 1 13 ? 3.332 -0.910 2.447 1.00 0.28 172 GLU A O 18
ATOM 10979 N N . ASP A 1 14 ? 4.558 0.544 1.250 1.00 0.28 173 ASP A N 18
ATOM 10980 C CA . ASP A 1 14 ? 3.412 1.305 0.784 1.00 0.34 173 ASP A CA 18
ATOM 10981 C C . ASP A 1 14 ? 2.642 0.542 -0.273 1.00 0.33 173 ASP A C 18
ATOM 10982 O O . ASP A 1 14 ? 1.425 0.627 -0.345 1.00 0.35 173 ASP A O 18
ATOM 10991 N N . LEU A 1 15 ? 3.360 -0.197 -1.092 1.00 0.33 174 LEU A N 18
ATOM 10992 C CA . LEU A 1 15 ? 2.743 -1.085 -2.064 1.00 0.36 174 LEU A CA 18
ATOM 10993 C C . LEU A 1 15 ? 2.043 -2.212 -1.335 1.00 0.32 174 LEU A C 18
ATOM 10994 O O . LEU A 1 15 ? 0.974 -2.667 -1.729 1.00 0.34 174 LEU A O 18
ATOM 11010 N N . LEU A 1 16 ? 2.672 -2.646 -0.258 1.00 0.29 175 LEU A N 18
ATOM 11011 C CA . LEU A 1 16 ? 2.121 -3.649 0.631 1.00 0.29 175 LEU A CA 18
ATOM 11012 C C . LEU A 1 16 ? 0.878 -3.113 1.323 1.00 0.27 175 LEU A C 18
ATOM 11013 O O . LEU A 1 16 ? -0.057 -3.846 1.635 1.00 0.31 175 LEU A O 18
ATOM 11029 N N . LYS A 1 17 ? 0.894 -1.818 1.551 1.00 0.27 176 LYS A N 18
ATOM 11030 C CA . LYS A 1 17 ? -0.216 -1.105 2.127 1.00 0.29 176 LYS A CA 18
ATOM 11031 C C . LYS A 1 17 ? -1.304 -0.960 1.096 1.00 0.29 176 LYS A C 18
ATOM 11032 O O . LYS A 1 17 ? -2.472 -1.199 1.360 1.00 0.30 176 LYS A O 18
ATOM 11051 N N . ALA A 1 18 ? -0.896 -0.588 -0.091 1.00 0.32 177 ALA A N 18
ATOM 11052 C CA . ALA A 1 18 ? -1.821 -0.363 -1.178 1.00 0.36 177 ALA A CA 18
ATOM 11053 C C . ALA A 1 18 ? -2.445 -1.671 -1.616 1.00 0.32 177 ALA A C 18
ATOM 11054 O O . ALA A 1 18 ? -3.564 -1.700 -2.118 1.00 0.33 177 ALA A O 18
ATOM 11061 N N . GLU A 1 19 ? -1.719 -2.757 -1.399 1.00 0.30 178 GLU A N 18
ATOM 11062 C CA . GLU A 1 19 ? -2.235 -4.080 -1.689 1.00 0.30 178 GLU A CA 18
ATOM 11063 C C . GLU A 1 19 ? -3.138 -4.520 -0.553 1.00 0.23 178 GLU A C 18
ATOM 11064 O O . GLU A 1 19 ? -3.993 -5.390 -0.702 1.00 0.23 178 GLU A O 18
ATOM 11076 N N . GLU A 1 20 ? -2.907 -3.915 0.592 1.00 0.22 179 GLU A N 18
ATOM 11077 C CA . GLU A 1 20 ? -3.718 -4.118 1.760 1.00 0.25 179 GLU A CA 18
ATOM 11078 C C . GLU A 1 20 ? -5.021 -3.349 1.632 1.00 0.24 179 GLU A C 18
ATOM 11079 O O . GLU A 1 20 ? -6.078 -3.814 2.052 1.00 0.28 179 GLU A O 18
ATOM 11091 N N . LEU A 1 21 ? -4.948 -2.169 1.038 1.00 0.26 180 LEU A N 18
ATOM 11092 C CA . LEU A 1 21 ? -6.153 -1.467 0.662 1.00 0.31 180 LEU A CA 18
ATOM 11093 C C . LEU A 1 21 ? -6.776 -2.178 -0.505 1.00 0.35 180 LEU A C 18
ATOM 11094 O O . LEU A 1 21 ? -7.976 -2.151 -0.676 1.00 0.70 180 LEU A O 18
ATOM 11110 N N . ALA A 1 22 ? -5.956 -2.863 -1.277 1.00 0.21 181 ALA A N 18
ATOM 11111 C CA . ALA A 1 22 ? -6.470 -3.698 -2.336 1.00 0.24 181 ALA A CA 18
ATOM 11112 C C . ALA A 1 22 ? -7.257 -4.829 -1.705 1.00 0.21 181 ALA A C 18
ATOM 11113 O O . ALA A 1 22 ? -8.300 -5.234 -2.209 1.00 0.31 181 ALA A O 18
ATOM 11120 N N . ALA A 1 23 ? -6.752 -5.301 -0.567 1.00 0.21 182 ALA A N 18
ATOM 11121 C CA . ALA A 1 23 ? -7.443 -6.309 0.219 1.00 0.34 182 ALA A CA 18
ATOM 11122 C C . ALA A 1 23 ? -8.752 -5.752 0.772 1.00 0.39 182 ALA A C 18
ATOM 11123 O O . ALA A 1 23 ? -9.787 -6.420 0.727 1.00 0.57 182 ALA A O 18
ATOM 11130 N N . LYS A 1 24 ? -8.696 -4.525 1.288 1.00 0.36 183 LYS A N 18
ATOM 11131 C CA . LYS A 1 24 ? -9.885 -3.816 1.724 1.00 0.48 183 LYS A CA 18
ATOM 11132 C C . LYS A 1 24 ? -10.877 -3.719 0.594 1.00 0.50 183 LYS A C 18
ATOM 11133 O O . LYS A 1 24 ? -12.018 -4.146 0.699 1.00 0.61 183 LYS A O 18
ATOM 11152 N N . TYR A 1 25 ? -10.400 -3.138 -0.478 1.00 0.44 184 TYR A N 18
ATOM 11153 C CA . TYR A 1 25 ? -11.175 -2.898 -1.674 1.00 0.51 184 TYR A CA 18
ATOM 11154 C C . TYR A 1 25 ? -11.859 -4.149 -2.202 1.00 0.56 184 TYR A C 18
ATOM 11155 O O . TYR A 1 25 ? -12.982 -4.079 -2.693 1.00 0.73 184 TYR A O 18
ATOM 11173 N N . ARG A 1 26 ? -11.175 -5.281 -2.132 1.00 0.52 185 ARG A N 18
ATOM 11174 C CA . ARG A 1 26 ? -11.788 -6.559 -2.460 1.00 0.65 185 ARG A CA 18
ATOM 11175 C C . ARG A 1 26 ? -13.085 -6.737 -1.689 1.00 0.78 185 ARG A C 18
ATOM 11176 O O . ARG A 1 26 ? -14.100 -7.176 -2.228 1.00 0.93 185 ARG A O 18
ATOM 11197 N N . ALA A 1 27 ? -13.041 -6.354 -0.430 1.00 0.81 186 ALA A N 18
ATOM 11198 C CA . ALA A 1 27 ? -14.190 -6.458 0.453 1.00 1.05 186 ALA A CA 18
ATOM 11199 C C . ALA A 1 27 ? -15.151 -5.285 0.250 1.00 1.15 186 ALA A C 18
ATOM 11200 O O . ALA A 1 27 ? -16.354 -5.408 0.490 1.00 1.55 186 ALA A O 18
ATOM 11207 N N . THR A 1 28 ? -14.613 -4.149 -0.187 1.00 1.29 187 THR A N 18
ATOM 11208 C CA . THR A 1 28 ? -15.414 -2.958 -0.441 1.00 1.49 187 THR A CA 18
ATOM 11209 C C . THR A 1 28 ? -16.180 -3.078 -1.755 1.00 1.47 187 THR A C 18
ATOM 11210 O O . THR A 1 28 ? -17.115 -2.321 -2.028 1.00 1.63 187 THR A O 18
ATOM 11221 N N . GLY A 1 29 ? -15.765 -4.039 -2.562 1.00 1.91 188 GLY A N 18
ATOM 11222 C CA . GLY A 1 29 ? -16.361 -4.236 -3.866 1.00 2.73 188 GLY A CA 18
ATOM 11223 C C . GLY A 1 29 ? -15.757 -3.311 -4.901 1.00 2.90 188 GLY A C 18
ATOM 11224 O O . GLY A 1 29 ? -16.482 -2.722 -5.695 1.00 3.61 188 GLY A O 18
ATOM 11228 N N . THR A 1 30 ? -14.418 -3.249 -4.886 1.00 2.54 189 THR A N 18
ATOM 11229 C CA . THR A 1 30 ? -13.590 -2.336 -5.702 1.00 2.84 189 THR A CA 18
ATOM 11230 C C . THR A 1 30 ? -14.381 -1.312 -6.519 1.00 2.85 189 THR A C 18
ATOM 11231 O O . THR A 1 30 ? -14.401 -1.348 -7.749 1.00 3.29 189 THR A O 18
ATOM 11242 N N . ALA A 1 31 ? -15.011 -0.386 -5.817 1.00 2.63 190 ALA A N 18
ATOM 11243 C CA . ALA A 1 31 ? -15.784 0.664 -6.464 1.00 2.90 190 ALA A CA 18
ATOM 11244 C C . ALA A 1 31 ? -15.052 2.016 -6.471 1.00 3.13 190 ALA A C 18
ATOM 11245 O O . ALA A 1 31 ? -14.882 2.601 -7.541 1.00 3.49 190 ALA A O 18
ATOM 11252 N N . PRO A 1 32 ? -14.600 2.543 -5.300 1.00 3.16 191 PRO A N 18
ATOM 11253 C CA . PRO A 1 32 ? -13.955 3.866 -5.233 1.00 3.50 191 PRO A CA 18
ATOM 11254 C C . PRO A 1 32 ? -12.720 3.976 -6.127 1.00 3.41 191 PRO A C 18
ATOM 11255 O O . PRO A 1 32 ? -12.595 4.928 -6.896 1.00 3.85 191 PRO A O 18
ATOM 11266 N N . LYS A 1 33 ? -11.822 2.997 -6.003 1.00 3.02 192 LYS A N 18
ATOM 11267 C CA . LYS A 1 33 ? -10.586 2.924 -6.786 1.00 3.17 192 LYS A CA 18
ATOM 11268 C C . LYS A 1 33 ? -9.883 4.266 -6.895 1.00 3.35 192 LYS A C 18
ATOM 11269 O O . LYS A 1 33 ? -9.874 4.906 -7.951 1.00 3.80 192 LYS A O 18
ATOM 11288 N N . LYS A 1 34 ? -9.284 4.667 -5.794 1.00 3.14 193 LYS A N 18
ATOM 11289 C CA . LYS A 1 34 ? -8.578 5.930 -5.712 1.00 3.35 193 LYS A CA 18
ATOM 11290 C C . LYS A 1 34 ? -7.831 6.012 -4.396 1.00 2.92 193 LYS A C 18
ATOM 11291 O O . LYS A 1 34 ? -7.916 5.099 -3.569 1.00 2.94 193 LYS A O 18
ATOM 11310 N N . ILE A 1 35 ? -7.089 7.091 -4.208 1.00 2.91 194 ILE A N 18
ATOM 11311 C CA . ILE A 1 35 ? -6.573 7.416 -2.896 1.00 2.74 194 ILE A CA 18
ATOM 11312 C C . ILE A 1 35 ? -7.740 7.715 -1.970 1.00 2.88 194 ILE A C 18
ATOM 11313 O O . ILE A 1 35 ? -8.360 8.776 -2.038 1.00 3.52 194 ILE A O 18
ATOM 11329 N N . LEU A 1 36 ? -8.045 6.744 -1.140 1.00 2.77 195 LEU A N 18
ATOM 11330 C CA . LEU A 1 36 ? -9.199 6.787 -0.269 1.00 3.24 195 LEU A CA 18
ATOM 11331 C C . LEU A 1 36 ? -8.954 7.720 0.911 1.00 3.60 195 LEU A C 18
ATOM 11332 O O . LEU A 1 36 ? -7.824 8.161 1.136 1.00 3.95 195 LEU A O 18
ATOM 11348 N N . GLY A 1 37 ? -10.009 8.029 1.651 1.00 4.04 196 GLY A N 18
ATOM 11349 C CA . GLY A 1 37 ? -9.842 8.727 2.911 1.00 4.82 196 GLY A CA 18
ATOM 11350 C C . GLY A 1 37 ? -8.935 7.946 3.842 1.00 4.86 196 GLY A C 18
ATOM 11351 O O . GLY A 1 37 ? -8.129 8.514 4.582 1.00 5.59 196 GLY A O 18
ATOM 11355 N N . ILE A 1 38 ? -9.060 6.629 3.775 1.00 4.38 197 ILE A N 18
ATOM 11356 C CA . ILE A 1 38 ? -8.193 5.729 4.513 1.00 4.67 197 ILE A CA 18
ATOM 11357 C C . ILE A 1 38 ? -7.145 5.182 3.557 1.00 4.06 197 ILE A C 18
ATOM 11358 O O . ILE A 1 38 ? -7.272 4.075 3.029 1.00 4.27 197 ILE A O 18
ATOM 11374 N N . PHE A 1 39 ? -6.136 5.990 3.308 1.00 3.68 198 PHE A N 18
ATOM 11375 C CA . PHE A 1 39 ? -5.117 5.663 2.326 1.00 3.35 198 PHE A CA 18
ATOM 11376 C C . PHE A 1 39 ? -3.931 6.599 2.515 1.00 4.02 198 PHE A C 18
ATOM 11377 O O . PHE A 1 39 ? -3.127 6.360 3.433 1.00 4.41 198 PHE A O 18
ATOM 11395 N N . GLU A 1 1 ? 22.221 0.641 -4.751 1.00 1.40 160 GLU A N 19
ATOM 11396 C CA . GLU A 1 1 ? 21.068 -0.288 -4.647 1.00 1.26 160 GLU A CA 19
ATOM 11397 C C . GLU A 1 1 ? 20.632 -0.470 -3.197 1.00 1.27 160 GLU A C 19
ATOM 11398 O O . GLU A 1 1 ? 19.454 -0.704 -2.935 1.00 1.79 160 GLU A O 19
ATOM 11412 N N . GLU A 1 2 ? 21.571 -0.380 -2.258 1.00 1.06 161 GLU A N 19
ATOM 11413 C CA . GLU A 1 2 ? 21.232 -0.458 -0.838 1.00 1.03 161 GLU A CA 19
ATOM 11414 C C . GLU A 1 2 ? 20.176 0.579 -0.501 1.00 0.88 161 GLU A C 19
ATOM 11415 O O . GLU A 1 2 ? 19.182 0.283 0.165 1.00 0.79 161 GLU A O 19
ATOM 11427 N N . LYS A 1 3 ? 20.396 1.791 -0.985 1.00 0.90 162 LYS A N 19
ATOM 11428 C CA . LYS A 1 3 ? 19.441 2.865 -0.814 1.00 0.81 162 LYS A CA 19
ATOM 11429 C C . LYS A 1 3 ? 18.142 2.541 -1.535 1.00 0.66 162 LYS A C 19
ATOM 11430 O O . LYS A 1 3 ? 17.065 2.741 -0.987 1.00 0.55 162 LYS A O 19
ATOM 11449 N N . ARG A 1 4 ? 18.248 2.031 -2.758 1.00 0.71 163 ARG A N 19
ATOM 11450 C CA . ARG A 1 4 ? 17.078 1.635 -3.522 1.00 0.67 163 ARG A CA 19
ATOM 11451 C C . ARG A 1 4 ? 16.224 0.654 -2.735 1.00 0.55 163 ARG A C 19
ATOM 11452 O O . ARG A 1 4 ? 15.022 0.845 -2.572 1.00 0.48 163 ARG A O 19
ATOM 11473 N N . ALA A 1 5 ? 16.868 -0.393 -2.259 1.00 0.60 164 ALA A N 19
ATOM 11474 C CA . ALA A 1 5 ? 16.210 -1.422 -1.470 1.00 0.58 164 ALA A CA 19
ATOM 11475 C C . ALA A 1 5 ? 15.645 -0.841 -0.180 1.00 0.47 164 ALA A C 19
ATOM 11476 O O . ALA A 1 5 ? 14.609 -1.281 0.310 1.00 0.47 164 ALA A O 19
ATOM 11483 N N . MET A 1 6 ? 16.328 0.160 0.353 1.00 0.47 165 MET A N 19
ATOM 11484 C CA . MET A 1 6 ? 15.874 0.851 1.547 1.00 0.47 165 MET A CA 19
ATOM 11485 C C . MET A 1 6 ? 14.623 1.658 1.237 1.00 0.36 165 MET A C 19
ATOM 11486 O O . MET A 1 6 ? 13.687 1.725 2.034 1.00 0.38 165 MET A O 19
ATOM 11500 N N . ILE A 1 7 ? 14.606 2.242 0.056 1.00 0.31 166 ILE A N 19
ATOM 11501 C CA . ILE A 1 7 ? 13.467 3.004 -0.405 1.00 0.28 166 ILE A CA 19
ATOM 11502 C C . ILE A 1 7 ? 12.322 2.066 -0.758 1.00 0.20 166 ILE A C 19
ATOM 11503 O O . ILE A 1 7 ? 11.153 2.387 -0.556 1.00 0.21 166 ILE A O 19
ATOM 11519 N N . GLU A 1 8 ? 12.663 0.890 -1.257 1.00 0.22 167 GLU A N 19
ATOM 11520 C CA . GLU A 1 8 ? 11.661 -0.109 -1.588 1.00 0.28 167 GLU A CA 19
ATOM 11521 C C . GLU A 1 8 ? 11.243 -0.906 -0.370 1.00 0.28 167 GLU A C 19
ATOM 11522 O O . GLU A 1 8 ? 10.408 -1.797 -0.461 1.00 0.35 167 GLU A O 19
ATOM 11534 N N . ALA A 1 9 ? 11.825 -0.592 0.763 1.00 0.26 168 ALA A N 19
ATOM 11535 C CA . ALA A 1 9 ? 11.312 -1.083 2.020 1.00 0.34 168 ALA A CA 19
ATOM 11536 C C . ALA A 1 9 ? 10.177 -0.183 2.460 1.00 0.30 168 ALA A C 19
ATOM 11537 O O . ALA A 1 9 ? 9.383 -0.523 3.335 1.00 0.40 168 ALA A O 19
ATOM 11544 N N . LYS A 1 10 ? 10.121 0.978 1.826 1.00 0.22 169 LYS A N 19
ATOM 11545 C CA . LYS A 1 10 ? 9.064 1.940 2.051 1.00 0.25 169 LYS A CA 19
ATOM 11546 C C . LYS A 1 10 ? 8.046 1.864 0.930 1.00 0.24 169 LYS A C 19
ATOM 11547 O O . LYS A 1 10 ? 6.854 1.768 1.178 1.00 0.28 169 LYS A O 19
ATOM 11566 N N . ARG A 1 11 ? 8.524 1.903 -0.309 1.00 0.25 170 ARG A N 19
ATOM 11567 C CA . ARG A 1 11 ? 7.659 1.686 -1.455 1.00 0.31 170 ARG A CA 19
ATOM 11568 C C . ARG A 1 11 ? 7.075 0.299 -1.391 1.00 0.28 170 ARG A C 19
ATOM 11569 O O . ARG A 1 11 ? 5.905 0.089 -1.678 1.00 0.32 170 ARG A O 19
ATOM 11590 N N . GLY A 1 12 ? 7.908 -0.642 -0.994 1.00 0.25 171 GLY A N 19
ATOM 11591 C CA . GLY A 1 12 ? 7.462 -1.997 -0.827 1.00 0.28 171 GLY A CA 19
ATOM 11592 C C . GLY A 1 12 ? 6.423 -2.093 0.256 1.00 0.25 171 GLY A C 19
ATOM 11593 O O . GLY A 1 12 ? 5.492 -2.888 0.169 1.00 0.29 171 GLY A O 19
ATOM 11597 N N . GLU A 1 13 ? 6.582 -1.252 1.264 1.00 0.23 172 GLU A N 19
ATOM 11598 C CA . GLU A 1 13 ? 5.643 -1.184 2.365 1.00 0.25 172 GLU A CA 19
ATOM 11599 C C . GLU A 1 13 ? 4.363 -0.493 1.917 1.00 0.26 172 GLU A C 19
ATOM 11600 O O . GLU A 1 13 ? 3.265 -0.876 2.305 1.00 0.28 172 GLU A O 19
ATOM 11612 N N . ASP A 1 14 ? 4.520 0.520 1.083 1.00 0.28 173 ASP A N 19
ATOM 11613 C CA . ASP A 1 14 ? 3.393 1.285 0.573 1.00 0.34 173 ASP A CA 19
ATOM 11614 C C . ASP A 1 14 ? 2.593 0.461 -0.408 1.00 0.33 173 ASP A C 19
ATOM 11615 O O . ASP A 1 14 ? 1.375 0.541 -0.452 1.00 0.35 173 ASP A O 19
ATOM 11624 N N . LEU A 1 15 ? 3.295 -0.329 -1.192 1.00 0.33 174 LEU A N 19
ATOM 11625 C CA . LEU A 1 15 ? 2.665 -1.251 -2.117 1.00 0.36 174 LEU A CA 19
ATOM 11626 C C . LEU A 1 15 ? 2.014 -2.379 -1.345 1.00 0.32 174 LEU A C 19
ATOM 11627 O O . LEU A 1 15 ? 0.966 -2.884 -1.717 1.00 0.34 174 LEU A O 19
ATOM 11643 N N . LEU A 1 16 ? 2.653 -2.750 -0.253 1.00 0.29 175 LEU A N 19
ATOM 11644 C CA . LEU A 1 16 ? 2.130 -3.748 0.661 1.00 0.29 175 LEU A CA 19
ATOM 11645 C C . LEU A 1 16 ? 0.903 -3.212 1.381 1.00 0.27 175 LEU A C 19
ATOM 11646 O O . LEU A 1 16 ? 0.016 -3.956 1.792 1.00 0.31 175 LEU A O 19
ATOM 11662 N N . LYS A 1 17 ? 0.886 -1.908 1.532 1.00 0.27 176 LYS A N 19
ATOM 11663 C CA . LYS A 1 17 ? -0.232 -1.193 2.086 1.00 0.29 176 LYS A CA 19
ATOM 11664 C C . LYS A 1 17 ? -1.309 -1.082 1.037 1.00 0.29 176 LYS A C 19
ATOM 11665 O O . LYS A 1 17 ? -2.483 -1.281 1.299 1.00 0.30 176 LYS A O 19
ATOM 11684 N N . ALA A 1 18 ? -0.879 -0.782 -0.161 1.00 0.32 177 ALA A N 19
ATOM 11685 C CA . ALA A 1 18 ? -1.784 -0.579 -1.266 1.00 0.36 177 ALA A CA 19
ATOM 11686 C C . ALA A 1 18 ? -2.387 -1.890 -1.718 1.00 0.32 177 ALA A C 19
ATOM 11687 O O . ALA A 1 18 ? -3.477 -1.915 -2.272 1.00 0.33 177 ALA A O 19
ATOM 11694 N N . GLU A 1 19 ? -1.670 -2.974 -1.473 1.00 0.30 178 GLU A N 19
ATOM 11695 C CA . GLU A 1 19 ? -2.183 -4.299 -1.760 1.00 0.30 178 GLU A CA 19
ATOM 11696 C C . GLU A 1 19 ? -3.099 -4.729 -0.631 1.00 0.23 178 GLU A C 19
ATOM 11697 O O . GLU A 1 19 ? -3.990 -5.560 -0.797 1.00 0.23 178 GLU A O 19
ATOM 11709 N N . GLU A 1 20 ? -2.851 -4.149 0.522 1.00 0.22 179 GLU A N 19
ATOM 11710 C CA . GLU A 1 20 ? -3.649 -4.371 1.695 1.00 0.25 179 GLU A CA 19
ATOM 11711 C C . GLU A 1 20 ? -4.953 -3.606 1.585 1.00 0.24 179 GLU A C 19
ATOM 11712 O O . GLU A 1 20 ? -6.022 -4.112 1.917 1.00 0.28 179 GLU A O 19
ATOM 11724 N N . LEU A 1 21 ? -4.859 -2.389 1.087 1.00 0.26 180 LEU A N 19
ATOM 11725 C CA . LEU A 1 21 ? -6.034 -1.614 0.776 1.00 0.31 180 LEU A CA 19
ATOM 11726 C C . LEU A 1 21 ? -6.495 -1.956 -0.614 1.00 0.35 180 LEU A C 19
ATOM 11727 O O . LEU A 1 21 ? -7.356 -1.302 -1.177 1.00 0.70 180 LEU A O 19
ATOM 11743 N N . ALA A 1 22 ? -5.873 -2.967 -1.172 1.00 0.21 181 ALA A N 19
ATOM 11744 C CA . ALA A 1 22 ? -6.419 -3.639 -2.318 1.00 0.24 181 ALA A CA 19
ATOM 11745 C C . ALA A 1 22 ? -7.272 -4.767 -1.801 1.00 0.21 181 ALA A C 19
ATOM 11746 O O . ALA A 1 22 ? -8.381 -4.992 -2.265 1.00 0.31 181 ALA A O 19
ATOM 11753 N N . ALA A 1 23 ? -6.750 -5.438 -0.778 1.00 0.21 182 ALA A N 19
ATOM 11754 C CA . ALA A 1 23 ? -7.463 -6.521 -0.127 1.00 0.34 182 ALA A CA 19
ATOM 11755 C C . ALA A 1 23 ? -8.745 -6.008 0.511 1.00 0.39 182 ALA A C 19
ATOM 11756 O O . ALA A 1 23 ? -9.815 -6.590 0.326 1.00 0.57 182 ALA A O 19
ATOM 11763 N N . LYS A 1 24 ? -8.634 -4.906 1.245 1.00 0.36 183 LYS A N 19
ATOM 11764 C CA . LYS A 1 24 ? -9.783 -4.295 1.874 1.00 0.48 183 LYS A CA 19
ATOM 11765 C C . LYS A 1 24 ? -10.747 -3.781 0.827 1.00 0.50 183 LYS A C 19
ATOM 11766 O O . LYS A 1 24 ? -11.938 -4.048 0.879 1.00 0.61 183 LYS A O 19
ATOM 11785 N N . TYR A 1 25 ? -10.210 -3.053 -0.126 1.00 0.44 184 TYR A N 19
ATOM 11786 C CA . TYR A 1 25 ? -11.002 -2.440 -1.176 1.00 0.51 184 TYR A CA 19
ATOM 11787 C C . TYR A 1 25 ? -11.740 -3.451 -2.036 1.00 0.56 184 TYR A C 19
ATOM 11788 O O . TYR A 1 25 ? -12.835 -3.176 -2.514 1.00 0.73 184 TYR A O 19
ATOM 11806 N N . ARG A 1 26 ? -11.140 -4.605 -2.248 1.00 0.52 185 ARG A N 19
ATOM 11807 C CA . ARG A 1 26 ? -11.822 -5.706 -2.912 1.00 0.65 185 ARG A CA 19
ATOM 11808 C C . ARG A 1 26 ? -13.143 -6.026 -2.225 1.00 0.78 185 ARG A C 19
ATOM 11809 O O . ARG A 1 26 ? -14.106 -6.458 -2.857 1.00 0.93 185 ARG A O 19
ATOM 11830 N N . ALA A 1 27 ? -13.171 -5.798 -0.927 1.00 0.81 186 ALA A N 19
ATOM 11831 C CA . ALA A 1 27 ? -14.356 -6.051 -0.123 1.00 1.05 186 ALA A CA 19
ATOM 11832 C C . ALA A 1 27 ? -15.175 -4.776 0.106 1.00 1.15 186 ALA A C 19
ATOM 11833 O O . ALA A 1 27 ? -16.391 -4.773 -0.070 1.00 1.55 186 ALA A O 19
ATOM 11840 N N . THR A 1 28 ? -14.499 -3.700 0.499 1.00 1.29 187 THR A N 19
ATOM 11841 C CA . THR A 1 28 ? -15.154 -2.435 0.813 1.00 1.49 187 THR A CA 19
ATOM 11842 C C . THR A 1 28 ? -15.703 -1.755 -0.434 1.00 1.47 187 THR A C 19
ATOM 11843 O O . THR A 1 28 ? -16.741 -1.093 -0.398 1.00 1.63 187 THR A O 19
ATOM 11854 N N . GLY A 1 29 ? -15.011 -1.939 -1.534 1.00 1.91 188 GLY A N 19
ATOM 11855 C CA . GLY A 1 29 ? -15.404 -1.304 -2.763 1.00 2.73 188 GLY A CA 19
ATOM 11856 C C . GLY A 1 29 ? -14.307 -0.419 -3.308 1.00 2.90 188 GLY A C 19
ATOM 11857 O O . GLY A 1 29 ? -13.896 0.547 -2.667 1.00 3.61 188 GLY A O 19
ATOM 11861 N N . THR A 1 30 ? -13.823 -0.758 -4.488 1.00 2.54 189 THR A N 19
ATOM 11862 C CA . THR A 1 30 ? -12.787 0.017 -5.150 1.00 2.84 189 THR A CA 19
ATOM 11863 C C . THR A 1 30 ? -13.378 1.264 -5.802 1.00 2.85 189 THR A C 19
ATOM 11864 O O . THR A 1 30 ? -13.185 1.519 -6.992 1.00 3.29 189 THR A O 19
ATOM 11875 N N . ALA A 1 31 ? -14.088 2.041 -5.002 1.00 2.63 190 ALA A N 19
ATOM 11876 C CA . ALA A 1 31 ? -14.809 3.201 -5.503 1.00 2.90 190 ALA A CA 19
ATOM 11877 C C . ALA A 1 31 ? -13.893 4.414 -5.723 1.00 3.13 190 ALA A C 19
ATOM 11878 O O . ALA A 1 31 ? -13.798 4.897 -6.851 1.00 3.49 190 ALA A O 19
ATOM 11885 N N . PRO A 1 32 ? -13.189 4.933 -4.689 1.00 3.16 191 PRO A N 19
ATOM 11886 C CA . PRO A 1 32 ? -12.370 6.136 -4.862 1.00 3.50 191 PRO A CA 19
ATOM 11887 C C . PRO A 1 32 ? -11.107 5.875 -5.682 1.00 3.41 191 PRO A C 19
ATOM 11888 O O . PRO A 1 32 ? -10.854 6.568 -6.668 1.00 3.85 191 PRO A O 19
ATOM 11899 N N . LYS A 1 33 ? -10.340 4.861 -5.290 1.00 3.02 192 LYS A N 19
ATOM 11900 C CA . LYS A 1 33 ? -9.116 4.467 -5.988 1.00 3.17 192 LYS A CA 19
ATOM 11901 C C . LYS A 1 33 ? -8.230 5.655 -6.338 1.00 3.35 192 LYS A C 19
ATOM 11902 O O . LYS A 1 33 ? -7.776 5.803 -7.473 1.00 3.80 192 LYS A O 19
ATOM 11921 N N . LYS A 1 34 ? -8.014 6.505 -5.356 1.00 3.14 193 LYS A N 19
ATOM 11922 C CA . LYS A 1 34 ? -7.006 7.546 -5.450 1.00 3.35 193 LYS A CA 19
ATOM 11923 C C . LYS A 1 34 ? -5.635 6.906 -5.286 1.00 2.92 193 LYS A C 19
ATOM 11924 O O . LYS A 1 34 ? -5.117 6.805 -4.171 1.00 2.94 193 LYS A O 19
ATOM 11943 N N . ILE A 1 35 ? -5.072 6.466 -6.407 1.00 2.91 194 ILE A N 19
ATOM 11944 C CA . ILE A 1 35 ? -3.868 5.642 -6.425 1.00 2.74 194 ILE A CA 19
ATOM 11945 C C . ILE A 1 35 ? -4.110 4.338 -5.655 1.00 2.88 194 ILE A C 19
ATOM 11946 O O . ILE A 1 35 ? -4.304 3.278 -6.249 1.00 3.52 194 ILE A O 19
ATOM 11962 N N . LEU A 1 36 ? -4.126 4.431 -4.337 1.00 2.77 195 LEU A N 19
ATOM 11963 C CA . LEU A 1 36 ? -4.538 3.336 -3.492 1.00 3.24 195 LEU A CA 19
ATOM 11964 C C . LEU A 1 36 ? -6.047 3.348 -3.379 1.00 3.60 195 LEU A C 19
ATOM 11965 O O . LEU A 1 36 ? -6.725 2.369 -3.687 1.00 3.95 195 LEU A O 19
ATOM 11981 N N . GLY A 1 37 ? -6.560 4.494 -2.971 1.00 4.04 196 GLY A N 19
ATOM 11982 C CA . GLY A 1 37 ? -7.962 4.622 -2.680 1.00 4.82 196 GLY A CA 19
ATOM 11983 C C . GLY A 1 37 ? -8.283 5.925 -1.994 1.00 4.86 196 GLY A C 19
ATOM 11984 O O . GLY A 1 37 ? -9.053 6.726 -2.518 1.00 5.59 196 GLY A O 19
ATOM 11988 N N . ILE A 1 38 ? -7.676 6.152 -0.839 1.00 4.38 197 ILE A N 19
ATOM 11989 C CA . ILE A 1 38 ? -7.960 7.353 -0.068 1.00 4.67 197 ILE A CA 19
ATOM 11990 C C . ILE A 1 38 ? -7.015 8.505 -0.450 1.00 4.06 197 ILE A C 19
ATOM 11991 O O . ILE A 1 38 ? -7.371 9.305 -1.309 1.00 4.27 197 ILE A O 19
ATOM 12007 N N . PHE A 1 39 ? -5.823 8.564 0.159 1.00 3.68 198 PHE A N 19
ATOM 12008 C CA . PHE A 1 39 ? -4.845 9.640 -0.083 1.00 3.35 198 PHE A CA 19
ATOM 12009 C C . PHE A 1 39 ? -5.513 11.003 -0.262 1.00 4.02 198 PHE A C 19
ATOM 12010 O O . PHE A 1 39 ? -6.053 11.533 0.731 1.00 4.41 198 PHE A O 19
ATOM 12028 N N . GLU A 1 1 ? 22.651 0.131 -3.780 1.00 1.40 160 GLU A N 20
ATOM 12029 C CA . GLU A 1 1 ? 21.329 -0.536 -3.702 1.00 1.26 160 GLU A CA 20
ATOM 12030 C C . GLU A 1 1 ? 20.882 -0.720 -2.259 1.00 1.27 160 GLU A C 20
ATOM 12031 O O . GLU A 1 1 ? 19.742 -1.109 -2.011 1.00 1.79 160 GLU A O 20
ATOM 12045 N N . GLU A 1 2 ? 21.768 -0.445 -1.309 1.00 1.06 161 GLU A N 20
ATOM 12046 C CA . GLU A 1 2 ? 21.401 -0.503 0.098 1.00 1.03 161 GLU A CA 20
ATOM 12047 C C . GLU A 1 2 ? 20.336 0.540 0.380 1.00 0.88 161 GLU A C 20
ATOM 12048 O O . GLU A 1 2 ? 19.301 0.248 0.974 1.00 0.79 161 GLU A O 20
ATOM 12060 N N . LYS A 1 3 ? 20.595 1.757 -0.076 1.00 0.90 162 LYS A N 20
ATOM 12061 C CA . LYS A 1 3 ? 19.621 2.827 0.010 1.00 0.81 162 LYS A CA 20
ATOM 12062 C C . LYS A 1 3 ? 18.370 2.457 -0.766 1.00 0.66 162 LYS A C 20
ATOM 12063 O O . LYS A 1 3 ? 17.261 2.640 -0.277 1.00 0.55 162 LYS A O 20
ATOM 12082 N N . ARG A 1 4 ? 18.559 1.924 -1.971 1.00 0.71 163 ARG A N 20
ATOM 12083 C CA . ARG A 1 4 ? 17.451 1.467 -2.791 1.00 0.67 163 ARG A CA 20
ATOM 12084 C C . ARG A 1 4 ? 16.541 0.536 -2.010 1.00 0.55 163 ARG A C 20
ATOM 12085 O O . ARG A 1 4 ? 15.335 0.738 -1.951 1.00 0.48 163 ARG A O 20
ATOM 12106 N N . ALA A 1 5 ? 17.139 -0.476 -1.413 1.00 0.60 164 ALA A N 20
ATOM 12107 C CA . ALA A 1 5 ? 16.402 -1.469 -0.647 1.00 0.58 164 ALA A CA 20
ATOM 12108 C C . ALA A 1 5 ? 15.718 -0.847 0.565 1.00 0.47 164 ALA A C 20
ATOM 12109 O O . ALA A 1 5 ? 14.698 -1.346 1.036 1.00 0.47 164 ALA A O 20
ATOM 12116 N N . MET A 1 6 ? 16.274 0.247 1.059 1.00 0.47 165 MET A N 20
ATOM 12117 C CA . MET A 1 6 ? 15.664 0.977 2.162 1.00 0.47 165 MET A CA 20
ATOM 12118 C C . MET A 1 6 ? 14.478 1.770 1.658 1.00 0.36 165 MET A C 20
ATOM 12119 O O . MET A 1 6 ? 13.440 1.855 2.312 1.00 0.38 165 MET A O 20
ATOM 12133 N N . ILE A 1 7 ? 14.633 2.323 0.474 1.00 0.31 166 ILE A N 20
ATOM 12134 C CA . ILE A 1 7 ? 13.585 3.099 -0.144 1.00 0.28 166 ILE A CA 20
ATOM 12135 C C . ILE A 1 7 ? 12.473 2.174 -0.615 1.00 0.20 166 ILE A C 20
ATOM 12136 O O . ILE A 1 7 ? 11.288 2.483 -0.490 1.00 0.21 166 ILE A O 20
ATOM 12152 N N . GLU A 1 8 ? 12.861 1.019 -1.128 1.00 0.22 167 GLU A N 20
ATOM 12153 C CA . GLU A 1 8 ? 11.902 0.031 -1.580 1.00 0.28 167 GLU A CA 20
ATOM 12154 C C . GLU A 1 8 ? 11.365 -0.788 -0.429 1.00 0.28 167 GLU A C 20
ATOM 12155 O O . GLU A 1 8 ? 10.555 -1.685 -0.622 1.00 0.35 167 GLU A O 20
ATOM 12167 N N . ALA A 1 9 ? 11.820 -0.485 0.765 1.00 0.26 168 ALA A N 20
ATOM 12168 C CA . ALA A 1 9 ? 11.187 -1.007 1.952 1.00 0.34 168 ALA A CA 20
ATOM 12169 C C . ALA A 1 9 ? 9.963 -0.169 2.256 1.00 0.30 168 ALA A C 20
ATOM 12170 O O . ALA A 1 9 ? 9.041 -0.602 2.940 1.00 0.40 168 ALA A O 20
ATOM 12177 N N . LYS A 1 10 ? 9.966 1.037 1.707 1.00 0.22 169 LYS A N 20
ATOM 12178 C CA . LYS A 1 10 ? 8.857 1.958 1.853 1.00 0.25 169 LYS A CA 20
ATOM 12179 C C . LYS A 1 10 ? 7.975 1.906 0.629 1.00 0.24 169 LYS A C 20
ATOM 12180 O O . LYS A 1 10 ? 6.757 1.913 0.738 1.00 0.28 169 LYS A O 20
ATOM 12199 N N . ARG A 1 11 ? 8.593 1.852 -0.543 1.00 0.25 170 ARG A N 20
ATOM 12200 C CA . ARG A 1 11 ? 7.856 1.555 -1.754 1.00 0.31 170 ARG A CA 20
ATOM 12201 C C . ARG A 1 11 ? 7.240 0.186 -1.618 1.00 0.28 170 ARG A C 20
ATOM 12202 O O . ARG A 1 11 ? 6.097 -0.043 -1.994 1.00 0.32 170 ARG A O 20
ATOM 12223 N N . GLY A 1 12 ? 8.025 -0.715 -1.057 1.00 0.25 171 GLY A N 20
ATOM 12224 C CA . GLY A 1 12 ? 7.559 -2.043 -0.786 1.00 0.28 171 GLY A CA 20
ATOM 12225 C C . GLY A 1 12 ? 6.421 -2.034 0.196 1.00 0.25 171 GLY A C 20
ATOM 12226 O O . GLY A 1 12 ? 5.436 -2.743 0.020 1.00 0.29 171 GLY A O 20
ATOM 12230 N N . GLU A 1 13 ? 6.555 -1.195 1.215 1.00 0.23 172 GLU A N 20
ATOM 12231 C CA . GLU A 1 13 ? 5.521 -1.028 2.222 1.00 0.25 172 GLU A CA 20
ATOM 12232 C C . GLU A 1 13 ? 4.279 -0.400 1.599 1.00 0.26 172 GLU A C 20
ATOM 12233 O O . GLU A 1 13 ? 3.153 -0.709 1.976 1.00 0.28 172 GLU A O 20
ATOM 12245 N N . ASP A 1 14 ? 4.503 0.484 0.639 1.00 0.28 173 ASP A N 20
ATOM 12246 C CA . ASP A 1 14 ? 3.426 1.196 -0.034 1.00 0.34 173 ASP A CA 20
ATOM 12247 C C . ASP A 1 14 ? 2.711 0.301 -1.025 1.00 0.33 173 ASP A C 20
ATOM 12248 O O . ASP A 1 14 ? 1.501 0.394 -1.196 1.00 0.35 173 ASP A O 20
ATOM 12257 N N . LEU A 1 15 ? 3.469 -0.557 -1.673 1.00 0.33 174 LEU A N 20
ATOM 12258 C CA . LEU A 1 15 ? 2.907 -1.566 -2.554 1.00 0.36 174 LEU A CA 20
ATOM 12259 C C . LEU A 1 15 ? 2.143 -2.574 -1.721 1.00 0.32 174 LEU A C 20
ATOM 12260 O O . LEU A 1 15 ? 1.063 -3.026 -2.087 1.00 0.34 174 LEU A O 20
ATOM 12276 N N . LEU A 1 16 ? 2.724 -2.890 -0.579 1.00 0.29 175 LEU A N 20
ATOM 12277 C CA . LEU A 1 16 ? 2.093 -3.731 0.416 1.00 0.29 175 LEU A CA 20
ATOM 12278 C C . LEU A 1 16 ? 0.856 -3.046 0.971 1.00 0.27 175 LEU A C 20
ATOM 12279 O O . LEU A 1 16 ? -0.107 -3.687 1.367 1.00 0.31 175 LEU A O 20
ATOM 12295 N N . LYS A 1 17 ? 0.903 -1.731 0.989 1.00 0.27 176 LYS A N 20
ATOM 12296 C CA . LYS A 1 17 ? -0.213 -0.928 1.410 1.00 0.29 176 LYS A CA 20
ATOM 12297 C C . LYS A 1 17 ? -1.266 -0.954 0.334 1.00 0.29 176 LYS A C 20
ATOM 12298 O O . LYS A 1 17 ? -2.450 -1.040 0.598 1.00 0.30 176 LYS A O 20
ATOM 12317 N N . ALA A 1 18 ? -0.802 -0.890 -0.890 1.00 0.32 177 ALA A N 20
ATOM 12318 C CA . ALA A 1 18 ? -1.680 -0.861 -2.038 1.00 0.36 177 ALA A CA 20
ATOM 12319 C C . ALA A 1 18 ? -2.356 -2.206 -2.219 1.00 0.32 177 ALA A C 20
ATOM 12320 O O . ALA A 1 18 ? -3.502 -2.286 -2.664 1.00 0.33 177 ALA A O 20
ATOM 12327 N N . GLU A 1 19 ? -1.649 -3.260 -1.849 1.00 0.30 178 GLU A N 20
ATOM 12328 C CA . GLU A 1 19 ? -2.209 -4.597 -1.886 1.00 0.30 178 GLU A CA 20
ATOM 12329 C C . GLU A 1 19 ? -3.096 -4.792 -0.670 1.00 0.23 178 GLU A C 20
ATOM 12330 O O . GLU A 1 19 ? -4.011 -5.611 -0.656 1.00 0.23 178 GLU A O 20
ATOM 12342 N N . GLU A 1 20 ? -2.789 -4.024 0.351 1.00 0.22 179 GLU A N 20
ATOM 12343 C CA . GLU A 1 20 ? -3.590 -3.952 1.538 1.00 0.25 179 GLU A CA 20
ATOM 12344 C C . GLU A 1 20 ? -4.880 -3.218 1.250 1.00 0.24 179 GLU A C 20
ATOM 12345 O O . GLU A 1 20 ? -5.932 -3.573 1.760 1.00 0.28 179 GLU A O 20
ATOM 12357 N N . LEU A 1 21 ? -4.794 -2.187 0.427 1.00 0.26 180 LEU A N 20
ATOM 12358 C CA . LEU A 1 21 ? -5.979 -1.517 -0.051 1.00 0.31 180 LEU A CA 20
ATOM 12359 C C . LEU A 1 21 ? -6.745 -2.448 -0.942 1.00 0.35 180 LEU A C 20
ATOM 12360 O O . LEU A 1 21 ? -7.948 -2.351 -1.049 1.00 0.70 180 LEU A O 20
ATOM 12376 N N . ALA A 1 22 ? -6.044 -3.385 -1.537 1.00 0.21 181 ALA A N 20
ATOM 12377 C CA . ALA A 1 22 ? -6.694 -4.419 -2.306 1.00 0.24 181 ALA A CA 20
ATOM 12378 C C . ALA A 1 22 ? -7.389 -5.366 -1.343 1.00 0.21 181 ALA A C 20
ATOM 12379 O O . ALA A 1 22 ? -8.451 -5.914 -1.634 1.00 0.31 181 ALA A O 20
ATOM 12386 N N . ALA A 1 23 ? -6.784 -5.516 -0.168 1.00 0.21 182 ALA A N 20
ATOM 12387 C CA . ALA A 1 23 ? -7.348 -6.339 0.889 1.00 0.34 182 ALA A CA 20
ATOM 12388 C C . ALA A 1 23 ? -8.472 -5.610 1.627 1.00 0.39 182 ALA A C 20
ATOM 12389 O O . ALA A 1 23 ? -9.247 -6.229 2.354 1.00 0.57 182 ALA A O 20
ATOM 12396 N N . LYS A 1 24 ? -8.537 -4.294 1.472 1.00 0.36 183 LYS A N 20
ATOM 12397 C CA . LYS A 1 24 ? -9.646 -3.518 2.016 1.00 0.48 183 LYS A CA 20
ATOM 12398 C C . LYS A 1 24 ? -10.744 -3.408 0.992 1.00 0.50 183 LYS A C 20
ATOM 12399 O O . LYS A 1 24 ? -11.895 -3.729 1.249 1.00 0.61 183 LYS A O 20
ATOM 12418 N N . TYR A 1 25 ? -10.346 -2.939 -0.168 1.00 0.44 184 TYR A N 20
ATOM 12419 C CA . TYR A 1 25 ? -11.239 -2.626 -1.266 1.00 0.51 184 TYR A CA 20
ATOM 12420 C C . TYR A 1 25 ? -11.955 -3.847 -1.817 1.00 0.56 184 TYR A C 20
ATOM 12421 O O . TYR A 1 25 ? -12.955 -3.716 -2.527 1.00 0.73 184 TYR A O 20
ATOM 12439 N N . ARG A 1 26 ? -11.431 -5.029 -1.519 1.00 0.52 185 ARG A N 20
ATOM 12440 C CA . ARG A 1 26 ? -12.174 -6.260 -1.741 1.00 0.65 185 ARG A CA 20
ATOM 12441 C C . ARG A 1 26 ? -13.532 -6.156 -1.047 1.00 0.78 185 ARG A C 20
ATOM 12442 O O . ARG A 1 26 ? -14.508 -6.795 -1.435 1.00 0.93 185 ARG A O 20
ATOM 12463 N N . ALA A 1 27 ? -13.554 -5.328 -0.014 1.00 0.81 186 ALA A N 20
ATOM 12464 C CA . ALA A 1 27 ? -14.767 -4.878 0.619 1.00 1.05 186 ALA A CA 20
ATOM 12465 C C . ALA A 1 27 ? -14.937 -3.409 0.263 1.00 1.15 186 ALA A C 20
ATOM 12466 O O . ALA A 1 27 ? -14.594 -2.522 1.042 1.00 1.55 186 ALA A O 20
ATOM 12473 N N . THR A 1 28 ? -15.424 -3.180 -0.949 1.00 1.29 187 THR A N 20
ATOM 12474 C CA . THR A 1 28 ? -15.499 -1.856 -1.566 1.00 1.49 187 THR A CA 20
ATOM 12475 C C . THR A 1 28 ? -16.216 -0.812 -0.698 1.00 1.47 187 THR A C 20
ATOM 12476 O O . THR A 1 28 ? -16.135 0.390 -0.955 1.00 1.63 187 THR A O 20
ATOM 12487 N N . GLY A 1 29 ? -16.902 -1.269 0.334 1.00 1.91 188 GLY A N 20
ATOM 12488 C CA . GLY A 1 29 ? -17.503 -0.362 1.295 1.00 2.73 188 GLY A CA 20
ATOM 12489 C C . GLY A 1 29 ? -16.463 0.449 2.060 1.00 2.90 188 GLY A C 20
ATOM 12490 O O . GLY A 1 29 ? -16.795 1.408 2.755 1.00 3.61 188 GLY A O 20
ATOM 12494 N N . THR A 1 30 ? -15.201 0.066 1.916 1.00 2.54 189 THR A N 20
ATOM 12495 C CA . THR A 1 30 ? -14.097 0.735 2.592 1.00 2.84 189 THR A CA 20
ATOM 12496 C C . THR A 1 30 ? -13.428 1.763 1.683 1.00 2.85 189 THR A C 20
ATOM 12497 O O . THR A 1 30 ? -12.313 2.214 1.954 1.00 3.29 189 THR A O 20
ATOM 12508 N N . ALA A 1 31 ? -14.129 2.137 0.626 1.00 2.63 190 ALA A N 20
ATOM 12509 C CA . ALA A 1 31 ? -13.558 2.951 -0.452 1.00 2.90 190 ALA A CA 20
ATOM 12510 C C . ALA A 1 31 ? -13.112 4.364 -0.031 1.00 3.13 190 ALA A C 20
ATOM 12511 O O . ALA A 1 31 ? -12.012 4.770 -0.390 1.00 3.49 190 ALA A O 20
ATOM 12518 N N . PRO A 1 32 ? -13.946 5.145 0.700 1.00 3.16 191 PRO A N 20
ATOM 12519 C CA . PRO A 1 32 ? -13.611 6.534 1.056 1.00 3.50 191 PRO A CA 20
ATOM 12520 C C . PRO A 1 32 ? -12.233 6.669 1.698 1.00 3.41 191 PRO A C 20
ATOM 12521 O O . PRO A 1 32 ? -11.430 7.493 1.278 1.00 3.85 191 PRO A O 20
ATOM 12532 N N . LYS A 1 33 ? -11.971 5.856 2.708 1.00 3.02 192 LYS A N 20
ATOM 12533 C CA . LYS A 1 33 ? -10.671 5.808 3.358 1.00 3.17 192 LYS A CA 20
ATOM 12534 C C . LYS A 1 33 ? -10.233 7.145 3.931 1.00 3.35 192 LYS A C 20
ATOM 12535 O O . LYS A 1 33 ? -9.373 7.824 3.373 1.00 3.80 192 LYS A O 20
ATOM 12554 N N . LYS A 1 34 ? -10.850 7.474 5.063 1.00 3.14 193 LYS A N 20
ATOM 12555 C CA . LYS A 1 34 ? -10.441 8.564 5.974 1.00 3.35 193 LYS A CA 20
ATOM 12556 C C . LYS A 1 34 ? -9.961 9.859 5.288 1.00 2.92 193 LYS A C 20
ATOM 12557 O O . LYS A 1 34 ? -10.708 10.836 5.211 1.00 2.94 193 LYS A O 20
ATOM 12576 N N . ILE A 1 35 ? -8.733 9.849 4.790 1.00 2.91 194 ILE A N 20
ATOM 12577 C CA . ILE A 1 35 ? -8.058 11.051 4.322 1.00 2.74 194 ILE A CA 20
ATOM 12578 C C . ILE A 1 35 ? -8.769 11.675 3.131 1.00 2.88 194 ILE A C 20
ATOM 12579 O O . ILE A 1 35 ? -9.075 12.867 3.125 1.00 3.52 194 ILE A O 20
ATOM 12595 N N . LEU A 1 36 ? -9.047 10.855 2.140 1.00 2.77 195 LEU A N 20
ATOM 12596 C CA . LEU A 1 36 ? -9.473 11.342 0.846 1.00 3.24 195 LEU A CA 20
ATOM 12597 C C . LEU A 1 36 ? -10.709 10.585 0.366 1.00 3.60 195 LEU A C 20
ATOM 12598 O O . LEU A 1 36 ? -11.510 10.133 1.181 1.00 3.95 195 LEU A O 20
ATOM 12614 N N . GLY A 1 37 ? -10.898 10.507 -0.939 1.00 4.04 196 GLY A N 20
ATOM 12615 C CA . GLY A 1 37 ? -11.984 9.716 -1.482 1.00 4.82 196 GLY A CA 20
ATOM 12616 C C . GLY A 1 37 ? -11.568 8.289 -1.779 1.00 4.86 196 GLY A C 20
ATOM 12617 O O . GLY A 1 37 ? -12.414 7.411 -1.956 1.00 5.59 196 GLY A O 20
ATOM 12621 N N . ILE A 1 38 ? -10.263 8.066 -1.838 1.00 4.38 197 ILE A N 20
ATOM 12622 C CA . ILE A 1 38 ? -9.702 6.750 -2.115 1.00 4.67 197 ILE A CA 20
ATOM 12623 C C . ILE A 1 38 ? -8.552 6.519 -1.134 1.00 4.06 197 ILE A C 20
ATOM 12624 O O . ILE A 1 38 ? -8.603 7.010 -0.011 1.00 4.27 197 ILE A O 20
ATOM 12640 N N . PHE A 1 39 ? -7.528 5.782 -1.551 1.00 3.68 198 PHE A N 20
ATOM 12641 C CA . PHE A 1 39 ? -6.317 5.625 -0.760 1.00 3.35 198 PHE A CA 20
ATOM 12642 C C . PHE A 1 39 ? -5.294 4.836 -1.568 1.00 4.02 198 PHE A C 20
ATOM 12643 O O . PHE A 1 39 ? -4.509 5.463 -2.309 1.00 4.41 198 PHE A O 20
ATOM 12661 N N . GLU A 1 1 ? 22.943 0.998 -3.821 1.00 1.40 160 GLU A N 21
ATOM 12662 C CA . GLU A 1 1 ? 21.751 0.205 -4.207 1.00 1.26 160 GLU A CA 21
ATOM 12663 C C . GLU A 1 1 ? 21.026 -0.306 -2.968 1.00 1.27 160 GLU A C 21
ATOM 12664 O O . GLU A 1 1 ? 19.819 -0.549 -3.007 1.00 1.79 160 GLU A O 21
ATOM 12678 N N . GLU A 1 2 ? 21.753 -0.467 -1.864 1.00 1.06 161 GLU A N 21
ATOM 12679 C CA . GLU A 1 2 ? 21.128 -0.850 -0.606 1.00 1.03 161 GLU A CA 21
ATOM 12680 C C . GLU A 1 2 ? 20.090 0.173 -0.201 1.00 0.88 161 GLU A C 21
ATOM 12681 O O . GLU A 1 2 ? 18.981 -0.183 0.190 1.00 0.79 161 GLU A O 21
ATOM 12693 N N . LYS A 1 3 ? 20.458 1.444 -0.299 1.00 0.90 162 LYS A N 21
ATOM 12694 C CA . LYS A 1 3 ? 19.533 2.522 -0.005 1.00 0.81 162 LYS A CA 21
ATOM 12695 C C . LYS A 1 3 ? 18.347 2.470 -0.957 1.00 0.66 162 LYS A C 21
ATOM 12696 O O . LYS A 1 3 ? 17.208 2.625 -0.538 1.00 0.55 162 LYS A O 21
ATOM 12715 N N . ARG A 1 4 ? 18.628 2.244 -2.235 1.00 0.71 163 ARG A N 21
ATOM 12716 C CA . ARG A 1 4 ? 17.592 2.059 -3.240 1.00 0.67 163 ARG A CA 21
ATOM 12717 C C . ARG A 1 4 ? 16.589 1.005 -2.793 1.00 0.55 163 ARG A C 21
ATOM 12718 O O . ARG A 1 4 ? 15.388 1.263 -2.704 1.00 0.48 163 ARG A O 21
ATOM 12739 N N . ALA A 1 5 ? 17.104 -0.174 -2.498 1.00 0.60 164 ALA A N 21
ATOM 12740 C CA . ALA A 1 5 ? 16.283 -1.290 -2.064 1.00 0.58 164 ALA A CA 21
ATOM 12741 C C . ALA A 1 5 ? 15.624 -1.004 -0.720 1.00 0.47 164 ALA A C 21
ATOM 12742 O O . ALA A 1 5 ? 14.563 -1.541 -0.411 1.00 0.47 164 ALA A O 21
ATOM 12749 N N . MET A 1 6 ? 16.253 -0.147 0.067 1.00 0.47 165 MET A N 21
ATOM 12750 C CA . MET A 1 6 ? 15.731 0.228 1.369 1.00 0.47 165 MET A CA 21
ATOM 12751 C C . MET A 1 6 ? 14.605 1.237 1.223 1.00 0.36 165 MET A C 21
ATOM 12752 O O . MET A 1 6 ? 13.640 1.234 1.987 1.00 0.38 165 MET A O 21
ATOM 12766 N N . ILE A 1 7 ? 14.731 2.096 0.235 1.00 0.31 166 ILE A N 21
ATOM 12767 C CA . ILE A 1 7 ? 13.679 3.028 -0.105 1.00 0.28 166 ILE A CA 21
ATOM 12768 C C . ILE A 1 7 ? 12.507 2.262 -0.685 1.00 0.20 166 ILE A C 21
ATOM 12769 O O . ILE A 1 7 ? 11.344 2.537 -0.389 1.00 0.21 166 ILE A O 21
ATOM 12785 N N . GLU A 1 8 ? 12.832 1.258 -1.475 1.00 0.22 167 GLU A N 21
ATOM 12786 C CA . GLU A 1 8 ? 11.828 0.428 -2.099 1.00 0.28 167 GLU A CA 21
ATOM 12787 C C . GLU A 1 8 ? 11.304 -0.613 -1.122 1.00 0.28 167 GLU A C 21
ATOM 12788 O O . GLU A 1 8 ? 10.400 -1.379 -1.435 1.00 0.35 167 GLU A O 21
ATOM 12800 N N . ALA A 1 9 ? 11.874 -0.631 0.065 1.00 0.26 168 ALA A N 21
ATOM 12801 C CA . ALA A 1 9 ? 11.325 -1.415 1.151 1.00 0.34 168 ALA A CA 21
ATOM 12802 C C . ALA A 1 9 ? 10.231 -0.616 1.830 1.00 0.30 168 ALA A C 21
ATOM 12803 O O . ALA A 1 9 ? 9.388 -1.153 2.537 1.00 0.40 168 ALA A O 21
ATOM 12810 N N . LYS A 1 10 ? 10.252 0.681 1.582 1.00 0.22 169 LYS A N 21
ATOM 12811 C CA . LYS A 1 10 ? 9.230 1.574 2.091 1.00 0.25 169 LYS A CA 21
ATOM 12812 C C . LYS A 1 10 ? 8.167 1.773 1.037 1.00 0.24 169 LYS A C 21
ATOM 12813 O O . LYS A 1 10 ? 6.980 1.829 1.344 1.00 0.28 169 LYS A O 21
ATOM 12832 N N . ARG A 1 11 ? 8.597 1.875 -0.212 1.00 0.25 170 ARG A N 21
ATOM 12833 C CA . ARG A 1 11 ? 7.673 1.784 -1.319 1.00 0.31 170 ARG A CA 21
ATOM 12834 C C . ARG A 1 11 ? 7.014 0.428 -1.280 1.00 0.28 170 ARG A C 21
ATOM 12835 O O . ARG A 1 11 ? 5.812 0.306 -1.432 1.00 0.32 170 ARG A O 21
ATOM 12856 N N . GLY A 1 12 ? 7.832 -0.583 -1.046 1.00 0.25 171 GLY A N 21
ATOM 12857 C CA . GLY A 1 12 ? 7.341 -1.931 -0.919 1.00 0.28 171 GLY A CA 21
ATOM 12858 C C . GLY A 1 12 ? 6.353 -2.062 0.213 1.00 0.25 171 GLY A C 21
ATOM 12859 O O . GLY A 1 12 ? 5.344 -2.750 0.094 1.00 0.29 171 GLY A O 21
ATOM 12863 N N . GLU A 1 13 ? 6.651 -1.374 1.301 1.00 0.23 172 GLU A N 21
ATOM 12864 C CA . GLU A 1 13 ? 5.791 -1.350 2.470 1.00 0.25 172 GLU A CA 21
ATOM 12865 C C . GLU A 1 13 ? 4.477 -0.646 2.145 1.00 0.26 172 GLU A C 21
ATOM 12866 O O . GLU A 1 13 ? 3.406 -1.044 2.605 1.00 0.28 172 GLU A O 21
ATOM 12878 N N . ASP A 1 14 ? 4.578 0.399 1.341 1.00 0.28 173 ASP A N 21
ATOM 12879 C CA . ASP A 1 14 ? 3.425 1.202 0.969 1.00 0.34 173 ASP A CA 21
ATOM 12880 C C . ASP A 1 14 ? 2.608 0.512 -0.107 1.00 0.33 173 ASP A C 21
ATOM 12881 O O . ASP A 1 14 ? 1.393 0.633 -0.152 1.00 0.35 173 ASP A O 21
ATOM 12890 N N . LEU A 1 15 ? 3.292 -0.209 -0.970 1.00 0.33 174 LEU A N 21
ATOM 12891 C CA . LEU A 1 15 ? 2.644 -1.028 -1.980 1.00 0.36 174 LEU A CA 21
ATOM 12892 C C . LEU A 1 15 ? 1.954 -2.199 -1.304 1.00 0.32 174 LEU A C 21
ATOM 12893 O O . LEU A 1 15 ? 0.900 -2.658 -1.733 1.00 0.34 174 LEU A O 21
ATOM 12909 N N . LEU A 1 16 ? 2.574 -2.661 -0.233 1.00 0.29 175 LEU A N 21
ATOM 12910 C CA . LEU A 1 16 ? 2.010 -3.679 0.631 1.00 0.29 175 LEU A CA 21
ATOM 12911 C C . LEU A 1 16 ? 0.785 -3.136 1.352 1.00 0.27 175 LEU A C 21
ATOM 12912 O O . LEU A 1 16 ? -0.176 -3.849 1.615 1.00 0.31 175 LEU A O 21
ATOM 12928 N N . LYS A 1 17 ? 0.845 -1.862 1.666 1.00 0.27 176 LYS A N 21
ATOM 12929 C CA . LYS A 1 17 ? -0.256 -1.159 2.276 1.00 0.29 176 LYS A CA 21
ATOM 12930 C C . LYS A 1 17 ? -1.347 -0.965 1.253 1.00 0.29 176 LYS A C 21
ATOM 12931 O O . LYS A 1 17 ? -2.523 -1.162 1.518 1.00 0.30 176 LYS A O 21
ATOM 12950 N N . ALA A 1 18 ? -0.927 -0.591 0.069 1.00 0.32 177 ALA A N 21
ATOM 12951 C CA . ALA A 1 18 ? -1.841 -0.325 -1.018 1.00 0.36 177 ALA A CA 21
ATOM 12952 C C . ALA A 1 18 ? -2.501 -1.608 -1.478 1.00 0.32 177 ALA A C 21
ATOM 12953 O O . ALA A 1 18 ? -3.637 -1.599 -1.950 1.00 0.33 177 ALA A O 21
ATOM 12960 N N . GLU A 1 19 ? -1.791 -2.713 -1.313 1.00 0.30 178 GLU A N 21
ATOM 12961 C CA . GLU A 1 19 ? -2.341 -4.015 -1.632 1.00 0.30 178 GLU A CA 21
ATOM 12962 C C . GLU A 1 19 ? -3.287 -4.428 -0.526 1.00 0.23 178 GLU A C 21
ATOM 12963 O O . GLU A 1 19 ? -4.185 -5.237 -0.713 1.00 0.23 178 GLU A O 21
ATOM 12975 N N . GLU A 1 20 ? -3.042 -3.866 0.637 1.00 0.22 179 GLU A N 21
ATOM 12976 C CA . GLU A 1 20 ? -3.852 -4.091 1.800 1.00 0.25 179 GLU A CA 21
ATOM 12977 C C . GLU A 1 20 ? -5.150 -3.309 1.708 1.00 0.24 179 GLU A C 21
ATOM 12978 O O . GLU A 1 20 ? -6.207 -3.792 2.109 1.00 0.28 179 GLU A O 21
ATOM 12990 N N . LEU A 1 21 ? -5.076 -2.104 1.162 1.00 0.26 180 LEU A N 21
ATOM 12991 C CA . LEU A 1 21 ? -6.282 -1.366 0.850 1.00 0.31 180 LEU A CA 21
ATOM 12992 C C . LEU A 1 21 ? -6.944 -2.004 -0.340 1.00 0.35 180 LEU A C 21
ATOM 12993 O O . LEU A 1 21 ? -8.137 -1.859 -0.551 1.00 0.70 180 LEU A O 21
ATOM 13009 N N . ALA A 1 22 ? -6.164 -2.749 -1.091 1.00 0.21 181 ALA A N 21
ATOM 13010 C CA . ALA A 1 22 ? -6.704 -3.528 -2.173 1.00 0.24 181 ALA A CA 21
ATOM 13011 C C . ALA A 1 22 ? -7.385 -4.748 -1.595 1.00 0.21 181 ALA A C 21
ATOM 13012 O O . ALA A 1 22 ? -8.415 -5.186 -2.084 1.00 0.31 181 ALA A O 21
ATOM 13019 N N . ALA A 1 23 ? -6.804 -5.275 -0.522 1.00 0.21 182 ALA A N 21
ATOM 13020 C CA . ALA A 1 23 ? -7.384 -6.404 0.188 1.00 0.34 182 ALA A CA 21
ATOM 13021 C C . ALA A 1 23 ? -8.657 -5.983 0.913 1.00 0.39 182 ALA A C 21
ATOM 13022 O O . ALA A 1 23 ? -9.584 -6.772 1.088 1.00 0.57 182 ALA A O 21
ATOM 13029 N N . LYS A 1 24 ? -8.683 -4.732 1.336 1.00 0.36 183 LYS A N 21
ATOM 13030 C CA . LYS A 1 24 ? -9.845 -4.140 1.958 1.00 0.48 183 LYS A CA 21
ATOM 13031 C C . LYS A 1 24 ? -10.913 -3.855 0.923 1.00 0.50 183 LYS A C 21
ATOM 13032 O O . LYS A 1 24 ? -12.048 -4.316 1.017 1.00 0.61 183 LYS A O 21
ATOM 13051 N N . TYR A 1 25 ? -10.519 -3.105 -0.074 1.00 0.44 184 TYR A N 21
ATOM 13052 C CA . TYR A 1 25 ? -11.429 -2.587 -1.062 1.00 0.51 184 TYR A CA 21
ATOM 13053 C C . TYR A 1 25 ? -11.849 -3.603 -2.110 1.00 0.56 184 TYR A C 21
ATOM 13054 O O . TYR A 1 25 ? -12.833 -3.389 -2.813 1.00 0.73 184 TYR A O 21
ATOM 13072 N N . ARG A 1 26 ? -11.108 -4.690 -2.239 1.00 0.52 185 ARG A N 21
ATOM 13073 C CA . ARG A 1 26 ? -11.534 -5.786 -3.098 1.00 0.65 185 ARG A CA 21
ATOM 13074 C C . ARG A 1 26 ? -12.899 -6.301 -2.651 1.00 0.78 185 ARG A C 21
ATOM 13075 O O . ARG A 1 26 ? -13.651 -6.871 -3.439 1.00 0.93 185 ARG A O 21
ATOM 13096 N N . ALA A 1 27 ? -13.205 -6.075 -1.377 1.00 0.81 186 ALA A N 21
ATOM 13097 C CA . ALA A 1 27 ? -14.488 -6.455 -0.810 1.00 1.05 186 ALA A CA 21
ATOM 13098 C C . ALA A 1 27 ? -15.575 -5.510 -1.305 1.00 1.15 186 ALA A C 21
ATOM 13099 O O . ALA A 1 27 ? -16.725 -5.902 -1.495 1.00 1.55 186 ALA A O 21
ATOM 13106 N N . THR A 1 28 ? -15.186 -4.263 -1.521 1.00 1.29 187 THR A N 21
ATOM 13107 C CA . THR A 1 28 ? -16.065 -3.260 -2.086 1.00 1.49 187 THR A CA 21
ATOM 13108 C C . THR A 1 28 ? -16.220 -3.486 -3.587 1.00 1.47 187 THR A C 21
ATOM 13109 O O . THR A 1 28 ? -17.240 -3.153 -4.190 1.00 1.63 187 THR A O 21
ATOM 13120 N N . GLY A 1 29 ? -15.192 -4.078 -4.172 1.00 1.91 188 GLY A N 21
ATOM 13121 C CA . GLY A 1 29 ? -15.165 -4.307 -5.600 1.00 2.73 188 GLY A CA 21
ATOM 13122 C C . GLY A 1 29 ? -14.227 -3.345 -6.292 1.00 2.90 188 GLY A C 21
ATOM 13123 O O . GLY A 1 29 ? -13.916 -3.494 -7.472 1.00 3.61 188 GLY A O 21
ATOM 13127 N N . THR A 1 30 ? -13.762 -2.365 -5.538 1.00 2.54 189 THR A N 21
ATOM 13128 C CA . THR A 1 30 ? -12.869 -1.347 -6.052 1.00 2.84 189 THR A CA 21
ATOM 13129 C C . THR A 1 30 ? -11.431 -1.649 -5.647 1.00 2.85 189 THR A C 21
ATOM 13130 O O . THR A 1 30 ? -10.790 -0.883 -4.924 1.00 3.29 189 THR A O 21
ATOM 13141 N N . ALA A 1 31 ? -10.944 -2.771 -6.141 1.00 2.63 190 ALA A N 21
ATOM 13142 C CA . ALA A 1 31 ? -9.642 -3.310 -5.753 1.00 2.90 190 ALA A CA 21
ATOM 13143 C C . ALA A 1 31 ? -8.432 -2.446 -6.169 1.00 3.13 190 ALA A C 21
ATOM 13144 O O . ALA A 1 31 ? -7.513 -2.290 -5.364 1.00 3.49 190 ALA A O 21
ATOM 13151 N N . PRO A 1 32 ? -8.384 -1.885 -7.409 1.00 3.16 191 PRO A N 21
ATOM 13152 C CA . PRO A 1 32 ? -7.198 -1.157 -7.893 1.00 3.50 191 PRO A CA 21
ATOM 13153 C C . PRO A 1 32 ? -6.724 -0.097 -6.906 1.00 3.41 191 PRO A C 21
ATOM 13154 O O . PRO A 1 32 ? -5.555 -0.085 -6.517 1.00 3.85 191 PRO A O 21
ATOM 13165 N N . LYS A 1 33 ? -7.649 0.758 -6.489 1.00 3.02 192 LYS A N 21
ATOM 13166 C CA . LYS A 1 33 ? -7.416 1.752 -5.453 1.00 3.17 192 LYS A CA 21
ATOM 13167 C C . LYS A 1 33 ? -6.273 2.713 -5.742 1.00 3.35 192 LYS A C 21
ATOM 13168 O O . LYS A 1 33 ? -5.092 2.376 -5.652 1.00 3.80 192 LYS A O 21
ATOM 13187 N N . LYS A 1 34 ? -6.659 3.921 -6.084 1.00 3.14 193 LYS A N 21
ATOM 13188 C CA . LYS A 1 34 ? -5.739 5.047 -6.121 1.00 3.35 193 LYS A CA 21
ATOM 13189 C C . LYS A 1 34 ? -5.517 5.539 -4.693 1.00 2.92 193 LYS A C 21
ATOM 13190 O O . LYS A 1 34 ? -6.098 4.993 -3.753 1.00 2.94 193 LYS A O 21
ATOM 13209 N N . ILE A 1 35 ? -4.692 6.559 -4.522 1.00 2.91 194 ILE A N 21
ATOM 13210 C CA . ILE A 1 35 ? -4.550 7.185 -3.220 1.00 2.74 194 ILE A CA 21
ATOM 13211 C C . ILE A 1 35 ? -5.839 7.902 -2.854 1.00 2.88 194 ILE A C 21
ATOM 13212 O O . ILE A 1 35 ? -6.203 8.914 -3.454 1.00 3.52 194 ILE A O 21
ATOM 13228 N N . LEU A 1 36 ? -6.532 7.347 -1.883 1.00 2.77 195 LEU A N 21
ATOM 13229 C CA . LEU A 1 36 ? -7.833 7.841 -1.481 1.00 3.24 195 LEU A CA 21
ATOM 13230 C C . LEU A 1 36 ? -7.715 8.970 -0.476 1.00 3.60 195 LEU A C 21
ATOM 13231 O O . LEU A 1 36 ? -6.610 9.388 -0.124 1.00 3.95 195 LEU A O 21
ATOM 13247 N N . GLY A 1 37 ? -8.863 9.463 -0.036 1.00 4.04 196 GLY A N 21
ATOM 13248 C CA . GLY A 1 37 ? -8.889 10.455 1.017 1.00 4.82 196 GLY A CA 21
ATOM 13249 C C . GLY A 1 37 ? -8.201 9.955 2.265 1.00 4.86 196 GLY A C 21
ATOM 13250 O O . GLY A 1 37 ? -7.266 10.582 2.761 1.00 5.59 196 GLY A O 21
ATOM 13254 N N . ILE A 1 38 ? -8.656 8.816 2.771 1.00 4.38 197 ILE A N 21
ATOM 13255 C CA . ILE A 1 38 ? -8.000 8.197 3.913 1.00 4.67 197 ILE A CA 21
ATOM 13256 C C . ILE A 1 38 ? -6.880 7.262 3.450 1.00 4.06 197 ILE A C 21
ATOM 13257 O O . ILE A 1 38 ? -5.709 7.516 3.736 1.00 4.27 197 ILE A O 21
ATOM 13273 N N . PHE A 1 39 ? -7.248 6.216 2.712 1.00 3.68 198 PHE A N 21
ATOM 13274 C CA . PHE A 1 39 ? -6.294 5.235 2.189 1.00 3.35 198 PHE A CA 21
ATOM 13275 C C . PHE A 1 39 ? -5.482 4.623 3.333 1.00 4.02 198 PHE A C 21
ATOM 13276 O O . PHE A 1 39 ? -4.302 4.997 3.509 1.00 4.41 198 PHE A O 21
ATOM 13294 N N . GLU A 1 1 ? 23.121 1.171 -2.667 1.00 1.40 160 GLU A N 22
ATOM 13295 C CA . GLU A 1 1 ? 22.045 0.255 -3.122 1.00 1.26 160 GLU A CA 22
ATOM 13296 C C . GLU A 1 1 ? 21.262 -0.284 -1.930 1.00 1.27 160 GLU A C 22
ATOM 13297 O O . GLU A 1 1 ? 20.082 -0.613 -2.050 1.00 1.79 160 GLU A O 22
ATOM 13311 N N . GLU A 1 2 ? 21.916 -0.385 -0.778 1.00 1.06 161 GLU A N 22
ATOM 13312 C CA . GLU A 1 2 ? 21.228 -0.780 0.444 1.00 1.03 161 GLU A CA 22
ATOM 13313 C C . GLU A 1 2 ? 20.182 0.256 0.809 1.00 0.88 161 GLU A C 22
ATOM 13314 O O . GLU A 1 2 ? 19.136 -0.068 1.369 1.00 0.79 161 GLU A O 22
ATOM 13326 N N . LYS A 1 3 ? 20.477 1.509 0.499 1.00 0.90 162 LYS A N 22
ATOM 13327 C CA . LYS A 1 3 ? 19.504 2.569 0.662 1.00 0.81 162 LYS A CA 22
ATOM 13328 C C . LYS A 1 3 ? 18.345 2.353 -0.297 1.00 0.66 162 LYS A C 22
ATOM 13329 O O . LYS A 1 3 ? 17.195 2.513 0.081 1.00 0.55 162 LYS A O 22
ATOM 13348 N N . ARG A 1 4 ? 18.656 1.979 -1.535 1.00 0.71 163 ARG A N 22
ATOM 13349 C CA . ARG A 1 4 ? 17.633 1.614 -2.502 1.00 0.67 163 ARG A CA 22
ATOM 13350 C C . ARG A 1 4 ? 16.694 0.570 -1.920 1.00 0.55 163 ARG A C 22
ATOM 13351 O O . ARG A 1 4 ? 15.481 0.748 -1.899 1.00 0.48 163 ARG A O 22
ATOM 13372 N N . ALA A 1 5 ? 17.280 -0.515 -1.445 1.00 0.60 164 ALA A N 22
ATOM 13373 C CA . ALA A 1 5 ? 16.525 -1.621 -0.879 1.00 0.58 164 ALA A CA 22
ATOM 13374 C C . ALA A 1 5 ? 15.733 -1.178 0.343 1.00 0.47 164 ALA A C 22
ATOM 13375 O O . ALA A 1 5 ? 14.647 -1.687 0.610 1.00 0.47 164 ALA A O 22
ATOM 13382 N N . MET A 1 6 ? 16.283 -0.223 1.072 1.00 0.47 165 MET A N 22
ATOM 13383 C CA . MET A 1 6 ? 15.608 0.353 2.223 1.00 0.47 165 MET A CA 22
ATOM 13384 C C . MET A 1 6 ? 14.444 1.221 1.772 1.00 0.36 165 MET A C 22
ATOM 13385 O O . MET A 1 6 ? 13.365 1.208 2.366 1.00 0.38 165 MET A O 22
ATOM 13399 N N . ILE A 1 7 ? 14.664 1.947 0.695 1.00 0.31 166 ILE A N 22
ATOM 13400 C CA . ILE A 1 7 ? 13.649 2.805 0.123 1.00 0.28 166 ILE A CA 22
ATOM 13401 C C . ILE A 1 7 ? 12.547 1.964 -0.503 1.00 0.20 166 ILE A C 22
ATOM 13402 O O . ILE A 1 7 ? 11.371 2.309 -0.437 1.00 0.21 166 ILE A O 22
ATOM 13418 N N . GLU A 1 8 ? 12.931 0.843 -1.086 1.00 0.22 167 GLU A N 22
ATOM 13419 C CA . GLU A 1 8 ? 11.971 -0.052 -1.702 1.00 0.28 167 GLU A CA 22
ATOM 13420 C C . GLU A 1 8 ? 11.377 -1.006 -0.687 1.00 0.28 167 GLU A C 22
ATOM 13421 O O . GLU A 1 8 ? 10.551 -1.846 -1.022 1.00 0.35 167 GLU A O 22
ATOM 13433 N N . ALA A 1 9 ? 11.809 -0.877 0.549 1.00 0.26 168 ALA A N 22
ATOM 13434 C CA . ALA A 1 9 ? 11.132 -1.523 1.650 1.00 0.34 168 ALA A CA 22
ATOM 13435 C C . ALA A 1 9 ? 10.045 -0.597 2.153 1.00 0.30 168 ALA A C 22
ATOM 13436 O O . ALA A 1 9 ? 9.172 -0.982 2.925 1.00 0.40 168 ALA A O 22
ATOM 13443 N N . LYS A 1 10 ? 10.126 0.640 1.691 1.00 0.22 169 LYS A N 22
ATOM 13444 C CA . LYS A 1 10 ? 9.134 1.652 1.993 1.00 0.25 169 LYS A CA 22
ATOM 13445 C C . LYS A 1 10 ? 8.172 1.787 0.834 1.00 0.24 169 LYS A C 22
ATOM 13446 O O . LYS A 1 10 ? 6.964 1.805 1.026 1.00 0.28 169 LYS A O 22
ATOM 13465 N N . ARG A 1 11 ? 8.715 1.877 -0.373 1.00 0.25 170 ARG A N 22
ATOM 13466 C CA . ARG A 1 11 ? 7.903 1.780 -1.568 1.00 0.31 170 ARG A CA 22
ATOM 13467 C C . ARG A 1 11 ? 7.234 0.431 -1.586 1.00 0.28 170 ARG A C 22
ATOM 13468 O O . ARG A 1 11 ? 6.062 0.303 -1.916 1.00 0.32 170 ARG A O 22
ATOM 13489 N N . GLY A 1 12 ? 8.002 -0.567 -1.197 1.00 0.25 171 GLY A N 22
ATOM 13490 C CA . GLY A 1 12 ? 7.482 -1.899 -1.072 1.00 0.28 171 GLY A CA 22
ATOM 13491 C C . GLY A 1 12 ? 6.379 -1.961 -0.049 1.00 0.25 171 GLY A C 22
ATOM 13492 O O . GLY A 1 12 ? 5.398 -2.673 -0.225 1.00 0.29 171 GLY A O 22
ATOM 13496 N N . GLU A 1 13 ? 6.538 -1.176 1.007 1.00 0.23 172 GLU A N 22
ATOM 13497 C CA . GLU A 1 13 ? 5.553 -1.099 2.070 1.00 0.25 172 GLU A CA 22
ATOM 13498 C C . GLU A 1 13 ? 4.320 -0.335 1.597 1.00 0.26 172 GLU A C 22
ATOM 13499 O O . GLU A 1 13 ? 3.196 -0.659 1.972 1.00 0.28 172 GLU A O 22
ATOM 13511 N N . ASP A 1 14 ? 4.542 0.680 0.772 1.00 0.28 173 ASP A N 22
ATOM 13512 C CA . ASP A 1 14 ? 3.452 1.481 0.229 1.00 0.34 173 ASP A CA 22
ATOM 13513 C C . ASP A 1 14 ? 2.689 0.708 -0.828 1.00 0.33 173 ASP A C 22
ATOM 13514 O O . ASP A 1 14 ? 1.480 0.850 -0.967 1.00 0.35 173 ASP A O 22
ATOM 13523 N N . LEU A 1 15 ? 3.407 -0.101 -1.576 1.00 0.33 174 LEU A N 22
ATOM 13524 C CA . LEU A 1 15 ? 2.798 -0.992 -2.548 1.00 0.36 174 LEU A CA 22
ATOM 13525 C C . LEU A 1 15 ? 2.055 -2.091 -1.814 1.00 0.32 174 LEU A C 22
ATOM 13526 O O . LEU A 1 15 ? 0.957 -2.488 -2.192 1.00 0.34 174 LEU A O 22
ATOM 13542 N N . LEU A 1 16 ? 2.673 -2.549 -0.742 1.00 0.29 175 LEU A N 22
ATOM 13543 C CA . LEU A 1 16 ? 2.076 -3.507 0.169 1.00 0.29 175 LEU A CA 22
ATOM 13544 C C . LEU A 1 16 ? 0.847 -2.907 0.831 1.00 0.27 175 LEU A C 22
ATOM 13545 O O . LEU A 1 16 ? -0.085 -3.606 1.216 1.00 0.31 175 LEU A O 22
ATOM 13561 N N . LYS A 1 17 ? 0.880 -1.598 0.956 1.00 0.27 176 LYS A N 22
ATOM 13562 C CA . LYS A 1 17 ? -0.205 -0.825 1.501 1.00 0.29 176 LYS A CA 22
ATOM 13563 C C . LYS A 1 17 ? -1.298 -0.706 0.471 1.00 0.29 176 LYS A C 22
ATOM 13564 O O . LYS A 1 17 ? -2.472 -0.868 0.757 1.00 0.30 176 LYS A O 22
ATOM 13583 N N . ALA A 1 18 ? -0.883 -0.438 -0.741 1.00 0.32 177 ALA A N 22
ATOM 13584 C CA . ALA A 1 18 ? -1.804 -0.238 -1.836 1.00 0.36 177 ALA A CA 22
ATOM 13585 C C . ALA A 1 18 ? -2.481 -1.543 -2.201 1.00 0.32 177 ALA A C 22
ATOM 13586 O O . ALA A 1 18 ? -3.615 -1.561 -2.678 1.00 0.33 177 ALA A O 22
ATOM 13593 N N . GLU A 1 19 ? -1.779 -2.637 -1.958 1.00 0.30 178 GLU A N 22
ATOM 13594 C CA . GLU A 1 19 ? -2.337 -3.955 -2.168 1.00 0.30 178 GLU A CA 22
ATOM 13595 C C . GLU A 1 19 ? -3.184 -4.330 -0.966 1.00 0.23 178 GLU A C 22
ATOM 13596 O O . GLU A 1 19 ? -4.041 -5.206 -1.025 1.00 0.23 178 GLU A O 22
ATOM 13608 N N . GLU A 1 20 ? -2.903 -3.658 0.130 1.00 0.22 179 GLU A N 22
ATOM 13609 C CA . GLU A 1 20 ? -3.653 -3.802 1.349 1.00 0.25 179 GLU A CA 22
ATOM 13610 C C . GLU A 1 20 ? -4.961 -3.038 1.253 1.00 0.24 179 GLU A C 22
ATOM 13611 O O . GLU A 1 20 ? -5.987 -3.475 1.759 1.00 0.28 179 GLU A O 22
ATOM 13623 N N . LEU A 1 21 ? -4.925 -1.902 0.576 1.00 0.26 180 LEU A N 22
ATOM 13624 C CA . LEU A 1 21 ? -6.142 -1.187 0.253 1.00 0.31 180 LEU A CA 22
ATOM 13625 C C . LEU A 1 21 ? -6.761 -1.799 -0.981 1.00 0.35 180 LEU A C 22
ATOM 13626 O O . LEU A 1 21 ? -7.732 -1.299 -1.531 1.00 0.70 180 LEU A O 22
ATOM 13642 N N . ALA A 1 22 ? -6.141 -2.861 -1.439 1.00 0.21 181 ALA A N 22
ATOM 13643 C CA . ALA A 1 22 ? -6.784 -3.775 -2.341 1.00 0.24 181 ALA A CA 22
ATOM 13644 C C . ALA A 1 22 ? -7.421 -4.879 -1.510 1.00 0.21 181 ALA A C 22
ATOM 13645 O O . ALA A 1 22 ? -8.548 -5.295 -1.760 1.00 0.31 181 ALA A O 22
ATOM 13652 N N . ALA A 1 23 ? -6.688 -5.304 -0.478 1.00 0.21 182 ALA A N 22
ATOM 13653 C CA . ALA A 1 23 ? -7.129 -6.374 0.413 1.00 0.34 182 ALA A CA 22
ATOM 13654 C C . ALA A 1 23 ? -8.351 -5.968 1.227 1.00 0.39 182 ALA A C 22
ATOM 13655 O O . ALA A 1 23 ? -9.330 -6.716 1.294 1.00 0.57 182 ALA A O 22
ATOM 13662 N N . LYS A 1 24 ? -8.297 -4.789 1.849 1.00 0.36 183 LYS A N 22
ATOM 13663 C CA . LYS A 1 24 ? -9.438 -4.273 2.595 1.00 0.48 183 LYS A CA 22
ATOM 13664 C C . LYS A 1 24 ? -10.612 -4.162 1.670 1.00 0.50 183 LYS A C 22
ATOM 13665 O O . LYS A 1 24 ? -11.724 -4.557 1.982 1.00 0.61 183 LYS A O 22
ATOM 13684 N N . TYR A 1 25 ? -10.319 -3.606 0.525 1.00 0.44 184 TYR A N 22
ATOM 13685 C CA . TYR A 1 25 ? -11.301 -3.325 -0.483 1.00 0.51 184 TYR A CA 22
ATOM 13686 C C . TYR A 1 25 ? -11.988 -4.568 -1.012 1.00 0.56 184 TYR A C 22
ATOM 13687 O O . TYR A 1 25 ? -13.165 -4.525 -1.360 1.00 0.73 184 TYR A O 22
ATOM 13705 N N . ARG A 1 26 ? -11.260 -5.664 -1.088 1.00 0.52 185 ARG A N 22
ATOM 13706 C CA . ARG A 1 26 ? -11.863 -6.946 -1.389 1.00 0.65 185 ARG A CA 22
ATOM 13707 C C . ARG A 1 26 ? -12.971 -7.251 -0.394 1.00 0.78 185 ARG A C 22
ATOM 13708 O O . ARG A 1 26 ? -14.010 -7.813 -0.740 1.00 0.93 185 ARG A O 22
ATOM 13729 N N . ALA A 1 27 ? -12.738 -6.854 0.843 1.00 0.81 186 ALA A N 22
ATOM 13730 C CA . ALA A 1 27 ? -13.702 -7.046 1.915 1.00 1.05 186 ALA A CA 22
ATOM 13731 C C . ALA A 1 27 ? -14.745 -5.924 1.934 1.00 1.15 186 ALA A C 22
ATOM 13732 O O . ALA A 1 27 ? -15.875 -6.123 2.379 1.00 1.55 186 ALA A O 22
ATOM 13739 N N . THR A 1 28 ? -14.359 -4.748 1.448 1.00 1.29 187 THR A N 22
ATOM 13740 C CA . THR A 1 28 ? -15.261 -3.604 1.383 1.00 1.49 187 THR A CA 22
ATOM 13741 C C . THR A 1 28 ? -16.155 -3.689 0.149 1.00 1.47 187 THR A C 22
ATOM 13742 O O . THR A 1 28 ? -17.044 -2.863 -0.062 1.00 1.63 187 THR A O 22
ATOM 13753 N N . GLY A 1 29 ? -15.898 -4.700 -0.665 1.00 1.91 188 GLY A N 22
ATOM 13754 C CA . GLY A 1 29 ? -16.645 -4.883 -1.889 1.00 2.73 188 GLY A CA 22
ATOM 13755 C C . GLY A 1 29 ? -16.343 -3.795 -2.893 1.00 2.90 188 GLY A C 22
ATOM 13756 O O . GLY A 1 29 ? -17.257 -3.267 -3.517 1.00 3.61 188 GLY A O 22
ATOM 13760 N N . THR A 1 30 ? -15.039 -3.535 -3.068 1.00 2.54 189 THR A N 22
ATOM 13761 C CA . THR A 1 30 ? -14.492 -2.411 -3.855 1.00 2.84 189 THR A CA 22
ATOM 13762 C C . THR A 1 30 ? -15.553 -1.434 -4.353 1.00 2.85 189 THR A C 22
ATOM 13763 O O . THR A 1 30 ? -15.877 -1.388 -5.539 1.00 3.29 189 THR A O 22
ATOM 13774 N N . ALA A 1 31 ? -16.088 -0.652 -3.428 1.00 2.63 190 ALA A N 22
ATOM 13775 C CA . ALA A 1 31 ? -17.129 0.310 -3.758 1.00 2.90 190 ALA A CA 22
ATOM 13776 C C . ALA A 1 31 ? -16.645 1.768 -3.667 1.00 3.13 190 ALA A C 22
ATOM 13777 O O . ALA A 1 31 ? -16.700 2.482 -4.667 1.00 3.49 190 ALA A O 22
ATOM 13784 N N . PRO A 1 32 ? -16.146 2.243 -2.497 1.00 3.16 191 PRO A N 22
ATOM 13785 C CA . PRO A 1 32 ? -15.779 3.660 -2.335 1.00 3.50 191 PRO A CA 22
ATOM 13786 C C . PRO A 1 32 ? -14.665 4.098 -3.285 1.00 3.41 191 PRO A C 22
ATOM 13787 O O . PRO A 1 32 ? -14.803 5.101 -3.992 1.00 3.85 191 PRO A O 22
ATOM 13798 N N . LYS A 1 33 ? -13.578 3.334 -3.299 1.00 3.02 192 LYS A N 22
ATOM 13799 C CA . LYS A 1 33 ? -12.417 3.624 -4.135 1.00 3.17 192 LYS A CA 22
ATOM 13800 C C . LYS A 1 33 ? -11.943 5.049 -3.924 1.00 3.35 192 LYS A C 22
ATOM 13801 O O . LYS A 1 33 ? -12.017 5.896 -4.816 1.00 3.80 192 LYS A O 22
ATOM 13820 N N . LYS A 1 34 ? -11.464 5.292 -2.723 1.00 3.14 193 LYS A N 22
ATOM 13821 C CA . LYS A 1 34 ? -11.008 6.610 -2.321 1.00 3.35 193 LYS A CA 22
ATOM 13822 C C . LYS A 1 34 ? -10.088 6.488 -1.115 1.00 2.92 193 LYS A C 22
ATOM 13823 O O . LYS A 1 34 ? -9.903 5.394 -0.576 1.00 2.94 193 LYS A O 22
ATOM 13842 N N . ILE A 1 35 ? -9.505 7.603 -0.707 1.00 2.91 194 ILE A N 22
ATOM 13843 C CA . ILE A 1 35 ? -8.762 7.650 0.535 1.00 2.74 194 ILE A CA 22
ATOM 13844 C C . ILE A 1 35 ? -9.721 7.531 1.709 1.00 2.88 194 ILE A C 22
ATOM 13845 O O . ILE A 1 35 ? -10.470 8.459 2.025 1.00 3.52 194 ILE A O 22
ATOM 13861 N N . LEU A 1 36 ? -9.697 6.370 2.331 1.00 2.77 195 LEU A N 22
ATOM 13862 C CA . LEU A 1 36 ? -10.614 6.046 3.407 1.00 3.24 195 LEU A CA 22
ATOM 13863 C C . LEU A 1 36 ? -10.215 6.730 4.699 1.00 3.60 195 LEU A C 22
ATOM 13864 O O . LEU A 1 36 ? -9.171 7.381 4.776 1.00 3.95 195 LEU A O 22
ATOM 13880 N N . GLY A 1 37 ? -11.050 6.569 5.711 1.00 4.04 196 GLY A N 22
ATOM 13881 C CA . GLY A 1 37 ? -10.674 6.985 7.044 1.00 4.82 196 GLY A CA 22
ATOM 13882 C C . GLY A 1 37 ? -9.528 6.142 7.563 1.00 4.86 196 GLY A C 22
ATOM 13883 O O . GLY A 1 37 ? -8.649 6.626 8.277 1.00 5.59 196 GLY A O 22
ATOM 13887 N N . ILE A 1 38 ? -9.533 4.876 7.166 1.00 4.38 197 ILE A N 22
ATOM 13888 C CA . ILE A 1 38 ? -8.469 3.947 7.513 1.00 4.67 197 ILE A CA 22
ATOM 13889 C C . ILE A 1 38 ? -7.617 3.690 6.279 1.00 4.06 197 ILE A C 22
ATOM 13890 O O . ILE A 1 38 ? -7.641 2.609 5.688 1.00 4.27 197 ILE A O 22
ATOM 13906 N N . PHE A 1 39 ? -6.885 4.702 5.876 1.00 3.68 198 PHE A N 22
ATOM 13907 C CA . PHE A 1 39 ? -6.086 4.615 4.668 1.00 3.35 198 PHE A CA 22
ATOM 13908 C C . PHE A 1 39 ? -4.660 5.034 4.972 1.00 4.02 198 PHE A C 22
ATOM 13909 O O . PHE A 1 39 ? -4.363 6.241 4.906 1.00 4.41 198 PHE A O 22
ATOM 13927 N N . GLU A 1 1 ? 23.319 3.597 -2.590 1.00 1.40 160 GLU A N 23
ATOM 13928 C CA . GLU A 1 1 ? 22.737 2.289 -2.193 1.00 1.26 160 GLU A CA 23
ATOM 13929 C C . GLU A 1 1 ? 22.375 2.305 -0.714 1.00 1.27 160 GLU A C 23
ATOM 13930 O O . GLU A 1 1 ? 22.529 3.335 -0.058 1.00 1.79 160 GLU A O 23
ATOM 13944 N N . GLU A 1 2 ? 21.880 1.165 -0.206 1.00 1.06 161 GLU A N 23
ATOM 13945 C CA . GLU A 1 2 ? 21.397 1.033 1.173 1.00 1.03 161 GLU A CA 23
ATOM 13946 C C . GLU A 1 2 ? 20.105 1.809 1.362 1.00 0.88 161 GLU A C 23
ATOM 13947 O O . GLU A 1 2 ? 19.063 1.225 1.667 1.00 0.79 161 GLU A O 23
ATOM 13959 N N . LYS A 1 3 ? 20.167 3.118 1.170 1.00 0.90 162 LYS A N 23
ATOM 13960 C CA . LYS A 1 3 ? 18.964 3.923 1.121 1.00 0.81 162 LYS A CA 23
ATOM 13961 C C . LYS A 1 3 ? 18.086 3.419 -0.011 1.00 0.66 162 LYS A C 23
ATOM 13962 O O . LYS A 1 3 ? 16.883 3.308 0.140 1.00 0.55 162 LYS A O 23
ATOM 13981 N N . ARG A 1 4 ? 18.721 3.101 -1.138 1.00 0.71 163 ARG A N 23
ATOM 13982 C CA . ARG A 1 4 ? 18.055 2.489 -2.282 1.00 0.67 163 ARG A CA 23
ATOM 13983 C C . ARG A 1 4 ? 17.104 1.379 -1.846 1.00 0.55 163 ARG A C 23
ATOM 13984 O O . ARG A 1 4 ? 15.898 1.435 -2.091 1.00 0.48 163 ARG A O 23
ATOM 14005 N N . ALA A 1 5 ? 17.666 0.380 -1.189 1.00 0.60 164 ALA A N 23
ATOM 14006 C CA . ALA A 1 5 ? 16.906 -0.771 -0.734 1.00 0.58 164 ALA A CA 23
ATOM 14007 C C . ALA A 1 5 ? 15.897 -0.388 0.345 1.00 0.47 164 ALA A C 23
ATOM 14008 O O . ALA A 1 5 ? 14.837 -0.998 0.458 1.00 0.47 164 ALA A O 23
ATOM 14015 N N . MET A 1 6 ? 16.229 0.627 1.128 1.00 0.47 165 MET A N 23
ATOM 14016 C CA . MET A 1 6 ? 15.326 1.122 2.158 1.00 0.47 165 MET A CA 23
ATOM 14017 C C . MET A 1 6 ? 14.138 1.830 1.527 1.00 0.36 165 MET A C 23
ATOM 14018 O O . MET A 1 6 ? 13.002 1.705 1.985 1.00 0.38 165 MET A O 23
ATOM 14032 N N . ILE A 1 7 ? 14.405 2.548 0.451 1.00 0.31 166 ILE A N 23
ATOM 14033 C CA . ILE A 1 7 ? 13.368 3.225 -0.300 1.00 0.28 166 ILE A CA 23
ATOM 14034 C C . ILE A 1 7 ? 12.441 2.196 -0.912 1.00 0.20 166 ILE A C 23
ATOM 14035 O O . ILE A 1 7 ? 11.227 2.375 -0.971 1.00 0.21 166 ILE A O 23
ATOM 14051 N N . GLU A 1 8 ? 13.027 1.097 -1.337 1.00 0.22 167 GLU A N 23
ATOM 14052 C CA . GLU A 1 8 ? 12.276 0.037 -1.965 1.00 0.28 167 GLU A CA 23
ATOM 14053 C C . GLU A 1 8 ? 11.602 -0.839 -0.921 1.00 0.28 167 GLU A C 23
ATOM 14054 O O . GLU A 1 8 ? 10.740 -1.654 -1.235 1.00 0.35 167 GLU A O 23
ATOM 14066 N N . ALA A 1 9 ? 11.986 -0.651 0.325 1.00 0.26 168 ALA A N 23
ATOM 14067 C CA . ALA A 1 9 ? 11.280 -1.257 1.432 1.00 0.34 168 ALA A CA 23
ATOM 14068 C C . ALA A 1 9 ? 10.072 -0.405 1.778 1.00 0.30 168 ALA A C 23
ATOM 14069 O O . ALA A 1 9 ? 9.110 -0.871 2.380 1.00 0.40 168 ALA A O 23
ATOM 14076 N N . LYS A 1 10 ? 10.136 0.851 1.372 1.00 0.22 169 LYS A N 23
ATOM 14077 C CA . LYS A 1 10 ? 9.021 1.767 1.528 1.00 0.25 169 LYS A CA 23
ATOM 14078 C C . LYS A 1 10 ? 8.094 1.622 0.349 1.00 0.24 169 LYS A C 23
ATOM 14079 O O . LYS A 1 10 ? 6.880 1.712 0.489 1.00 0.28 169 LYS A O 23
ATOM 14098 N N . ARG A 1 11 ? 8.681 1.408 -0.817 1.00 0.25 170 ARG A N 23
ATOM 14099 C CA . ARG A 1 11 ? 7.933 0.952 -1.966 1.00 0.31 170 ARG A CA 23
ATOM 14100 C C . ARG A 1 11 ? 7.293 -0.372 -1.632 1.00 0.28 170 ARG A C 23
ATOM 14101 O O . ARG A 1 11 ? 6.129 -0.607 -1.916 1.00 0.32 170 ARG A O 23
ATOM 14122 N N . GLY A 1 12 ? 8.081 -1.225 -1.005 1.00 0.25 171 GLY A N 23
ATOM 14123 C CA . GLY A 1 12 ? 7.591 -2.497 -0.548 1.00 0.28 171 GLY A CA 23
ATOM 14124 C C . GLY A 1 12 ? 6.445 -2.339 0.420 1.00 0.25 171 GLY A C 23
ATOM 14125 O O . GLY A 1 12 ? 5.452 -3.062 0.347 1.00 0.29 171 GLY A O 23
ATOM 14129 N N . GLU A 1 13 ? 6.580 -1.371 1.313 1.00 0.23 172 GLU A N 23
ATOM 14130 C CA . GLU A 1 13 ? 5.543 -1.067 2.281 1.00 0.25 172 GLU A CA 23
ATOM 14131 C C . GLU A 1 13 ? 4.331 -0.461 1.584 1.00 0.26 172 GLU A C 23
ATOM 14132 O O . GLU A 1 13 ? 3.189 -0.700 1.969 1.00 0.28 172 GLU A O 23
ATOM 14144 N N . ASP A 1 14 ? 4.597 0.316 0.548 1.00 0.28 173 ASP A N 23
ATOM 14145 C CA . ASP A 1 14 ? 3.550 0.986 -0.206 1.00 0.34 173 ASP A CA 23
ATOM 14146 C C . ASP A 1 14 ? 2.794 -0.003 -1.068 1.00 0.33 173 ASP A C 23
ATOM 14147 O O . ASP A 1 14 ? 1.597 0.125 -1.278 1.00 0.35 173 ASP A O 23
ATOM 14156 N N . LEU A 1 15 ? 3.513 -0.989 -1.562 1.00 0.33 174 LEU A N 23
ATOM 14157 C CA . LEU A 1 15 ? 2.918 -2.079 -2.314 1.00 0.36 174 LEU A CA 23
ATOM 14158 C C . LEU A 1 15 ? 2.139 -2.979 -1.373 1.00 0.32 174 LEU A C 23
ATOM 14159 O O . LEU A 1 15 ? 1.115 -3.552 -1.734 1.00 0.34 174 LEU A O 23
ATOM 14175 N N . LEU A 1 16 ? 2.651 -3.088 -0.162 1.00 0.29 175 LEU A N 23
ATOM 14176 C CA . LEU A 1 16 ? 1.981 -3.792 0.914 1.00 0.29 175 LEU A CA 23
ATOM 14177 C C . LEU A 1 16 ? 0.719 -3.045 1.319 1.00 0.27 175 LEU A C 23
ATOM 14178 O O . LEU A 1 16 ? -0.284 -3.632 1.714 1.00 0.31 175 LEU A O 23
ATOM 14194 N N . LYS A 1 17 ? 0.804 -1.738 1.227 1.00 0.27 176 LYS A N 23
ATOM 14195 C CA . LYS A 1 17 ? -0.317 -0.859 1.436 1.00 0.29 176 LYS A CA 23
ATOM 14196 C C . LYS A 1 17 ? -1.286 -1.022 0.295 1.00 0.29 176 LYS A C 23
ATOM 14197 O O . LYS A 1 17 ? -2.482 -1.129 0.486 1.00 0.30 176 LYS A O 23
ATOM 14216 N N . ALA A 1 18 ? -0.739 -1.065 -0.896 1.00 0.32 177 ALA A N 23
ATOM 14217 C CA . ALA A 1 18 ? -1.535 -1.175 -2.097 1.00 0.36 177 ALA A CA 23
ATOM 14218 C C . ALA A 1 18 ? -2.252 -2.509 -2.137 1.00 0.32 177 ALA A C 23
ATOM 14219 O O . ALA A 1 18 ? -3.351 -2.618 -2.667 1.00 0.33 177 ALA A O 23
ATOM 14226 N N . GLU A 1 19 ? -1.628 -3.518 -1.546 1.00 0.30 178 GLU A N 23
ATOM 14227 C CA . GLU A 1 19 ? -2.232 -4.833 -1.466 1.00 0.30 178 GLU A CA 23
ATOM 14228 C C . GLU A 1 19 ? -3.258 -4.840 -0.349 1.00 0.23 178 GLU A C 23
ATOM 14229 O O . GLU A 1 19 ? -4.223 -5.599 -0.360 1.00 0.23 178 GLU A O 23
ATOM 14241 N N . GLU A 1 20 ? -3.018 -3.984 0.621 1.00 0.22 179 GLU A N 23
ATOM 14242 C CA . GLU A 1 20 ? -3.901 -3.801 1.738 1.00 0.25 179 GLU A CA 23
ATOM 14243 C C . GLU A 1 20 ? -5.127 -3.027 1.310 1.00 0.24 179 GLU A C 23
ATOM 14244 O O . GLU A 1 20 ? -6.244 -3.355 1.681 1.00 0.28 179 GLU A O 23
ATOM 14256 N N . LEU A 1 21 ? -4.909 -2.005 0.506 1.00 0.26 180 LEU A N 23
ATOM 14257 C CA . LEU A 1 21 ? -5.998 -1.249 -0.065 1.00 0.31 180 LEU A CA 23
ATOM 14258 C C . LEU A 1 21 ? -6.502 -1.961 -1.293 1.00 0.35 180 LEU A C 23
ATOM 14259 O O . LEU A 1 21 ? -7.325 -1.449 -2.034 1.00 0.70 180 LEU A O 23
ATOM 14275 N N . ALA A 1 22 ? -5.949 -3.127 -1.525 1.00 0.21 181 ALA A N 23
ATOM 14276 C CA . ALA A 1 22 ? -6.550 -4.078 -2.418 1.00 0.24 181 ALA A CA 23
ATOM 14277 C C . ALA A 1 22 ? -7.449 -4.977 -1.593 1.00 0.21 181 ALA A C 23
ATOM 14278 O O . ALA A 1 22 ? -8.563 -5.304 -1.992 1.00 0.31 181 ALA A O 23
ATOM 14285 N N . ALA A 1 23 ? -6.954 -5.327 -0.407 1.00 0.21 182 ALA A N 23
ATOM 14286 C CA . ALA A 1 23 ? -7.674 -6.193 0.515 1.00 0.34 182 ALA A CA 23
ATOM 14287 C C . ALA A 1 23 ? -8.898 -5.495 1.093 1.00 0.39 182 ALA A C 23
ATOM 14288 O O . ALA A 1 23 ? -9.993 -6.059 1.103 1.00 0.57 182 ALA A O 23
ATOM 14295 N N . LYS A 1 24 ? -8.714 -4.267 1.566 1.00 0.36 183 LYS A N 23
ATOM 14296 C CA . LYS A 1 24 ? -9.816 -3.487 2.107 1.00 0.48 183 LYS A CA 23
ATOM 14297 C C . LYS A 1 24 ? -10.833 -3.249 1.027 1.00 0.50 183 LYS A C 23
ATOM 14298 O O . LYS A 1 24 ? -12.020 -3.458 1.210 1.00 0.61 183 LYS A O 23
ATOM 14317 N N . TYR A 1 25 ? -10.323 -2.812 -0.098 1.00 0.44 184 TYR A N 23
ATOM 14318 C CA . TYR A 1 25 ? -11.130 -2.416 -1.229 1.00 0.51 184 TYR A CA 23
ATOM 14319 C C . TYR A 1 25 ? -11.883 -3.579 -1.862 1.00 0.56 184 TYR A C 23
ATOM 14320 O O . TYR A 1 25 ? -12.858 -3.367 -2.586 1.00 0.73 184 TYR A O 23
ATOM 14338 N N . ARG A 1 26 ? -11.426 -4.802 -1.608 1.00 0.52 185 ARG A N 23
ATOM 14339 C CA . ARG A 1 26 ? -12.228 -5.981 -1.902 1.00 0.65 185 ARG A CA 23
ATOM 14340 C C . ARG A 1 26 ? -13.583 -5.835 -1.234 1.00 0.78 185 ARG A C 23
ATOM 14341 O O . ARG A 1 26 ? -14.605 -6.305 -1.726 1.00 0.93 185 ARG A O 23
ATOM 14362 N N . ALA A 1 27 ? -13.558 -5.178 -0.092 1.00 0.81 186 ALA A N 23
ATOM 14363 C CA . ALA A 1 27 ? -14.753 -4.727 0.579 1.00 1.05 186 ALA A CA 23
ATOM 14364 C C . ALA A 1 27 ? -14.958 -3.260 0.229 1.00 1.15 186 ALA A C 23
ATOM 14365 O O . ALA A 1 27 ? -14.686 -2.375 1.034 1.00 1.55 186 ALA A O 23
ATOM 14372 N N . THR A 1 28 ? -15.413 -3.030 -0.998 1.00 1.29 187 THR A N 23
ATOM 14373 C CA . THR A 1 28 ? -15.509 -1.698 -1.604 1.00 1.49 187 THR A CA 23
ATOM 14374 C C . THR A 1 28 ? -16.308 -0.685 -0.767 1.00 1.47 187 THR A C 23
ATOM 14375 O O . THR A 1 28 ? -16.347 0.507 -1.083 1.00 1.63 187 THR A O 23
ATOM 14386 N N . GLY A 1 29 ? -16.939 -1.154 0.296 1.00 1.91 188 GLY A N 23
ATOM 14387 C CA . GLY A 1 29 ? -17.535 -0.253 1.267 1.00 2.73 188 GLY A CA 23
ATOM 14388 C C . GLY A 1 29 ? -16.478 0.575 1.984 1.00 2.90 188 GLY A C 23
ATOM 14389 O O . GLY A 1 29 ? -16.791 1.526 2.698 1.00 3.61 188 GLY A O 23
ATOM 14393 N N . THR A 1 30 ? -15.222 0.201 1.786 1.00 2.54 189 THR A N 23
ATOM 14394 C CA . THR A 1 30 ? -14.088 0.916 2.348 1.00 2.84 189 THR A CA 23
ATOM 14395 C C . THR A 1 30 ? -13.509 1.896 1.334 1.00 2.85 189 THR A C 23
ATOM 14396 O O . THR A 1 30 ? -12.324 2.214 1.369 1.00 3.29 189 THR A O 23
ATOM 14407 N N . ALA A 1 31 ? -14.354 2.369 0.433 1.00 2.63 190 ALA A N 23
ATOM 14408 C CA . ALA A 1 31 ? -13.909 3.248 -0.646 1.00 2.90 190 ALA A CA 23
ATOM 14409 C C . ALA A 1 31 ? -13.219 4.523 -0.130 1.00 3.13 190 ALA A C 23
ATOM 14410 O O . ALA A 1 31 ? -12.156 4.881 -0.636 1.00 3.49 190 ALA A O 23
ATOM 14417 N N . PRO A 1 32 ? -13.786 5.241 0.864 1.00 3.16 191 PRO A N 23
ATOM 14418 C CA . PRO A 1 32 ? -13.151 6.452 1.388 1.00 3.50 191 PRO A CA 23
ATOM 14419 C C . PRO A 1 32 ? -12.062 6.159 2.426 1.00 3.41 191 PRO A C 23
ATOM 14420 O O . PRO A 1 32 ? -10.926 6.620 2.271 1.00 3.85 191 PRO A O 23
ATOM 14431 N N . LYS A 1 33 ? -12.398 5.386 3.461 1.00 3.02 192 LYS A N 23
ATOM 14432 C CA . LYS A 1 33 ? -11.481 5.096 4.567 1.00 3.17 192 LYS A CA 23
ATOM 14433 C C . LYS A 1 33 ? -10.833 6.367 5.098 1.00 3.35 192 LYS A C 23
ATOM 14434 O O . LYS A 1 33 ? -9.681 6.348 5.528 1.00 3.80 192 LYS A O 23
ATOM 14453 N N . LYS A 1 34 ? -11.600 7.457 5.034 1.00 3.14 193 LYS A N 23
ATOM 14454 C CA . LYS A 1 34 ? -11.209 8.793 5.530 1.00 3.35 193 LYS A CA 23
ATOM 14455 C C . LYS A 1 34 ? -9.783 9.200 5.150 1.00 2.92 193 LYS A C 23
ATOM 14456 O O . LYS A 1 34 ? -9.173 10.041 5.819 1.00 2.94 193 LYS A O 23
ATOM 14475 N N . ILE A 1 35 ? -9.285 8.645 4.058 1.00 2.91 194 ILE A N 23
ATOM 14476 C CA . ILE A 1 35 ? -7.881 8.771 3.699 1.00 2.74 194 ILE A CA 23
ATOM 14477 C C . ILE A 1 35 ? -7.009 8.331 4.870 1.00 2.88 194 ILE A C 23
ATOM 14478 O O . ILE A 1 35 ? -6.451 9.138 5.621 1.00 3.52 194 ILE A O 23
ATOM 14494 N N . LEU A 1 36 ? -6.955 7.025 5.020 1.00 2.77 195 LEU A N 23
ATOM 14495 C CA . LEU A 1 36 ? -6.262 6.360 6.111 1.00 3.24 195 LEU A CA 23
ATOM 14496 C C . LEU A 1 36 ? -4.801 6.787 6.209 1.00 3.60 195 LEU A C 23
ATOM 14497 O O . LEU A 1 36 ? -4.207 7.283 5.247 1.00 3.95 195 LEU A O 23
ATOM 14513 N N . GLY A 1 37 ? -4.231 6.577 7.386 1.00 4.04 196 GLY A N 23
ATOM 14514 C CA . GLY A 1 37 ? -2.812 6.806 7.582 1.00 4.82 196 GLY A CA 23
ATOM 14515 C C . GLY A 1 37 ? -1.959 5.792 6.837 1.00 4.86 196 GLY A C 23
ATOM 14516 O O . GLY A 1 37 ? -0.739 5.920 6.781 1.00 5.59 196 GLY A O 23
ATOM 14520 N N . ILE A 1 38 ? -2.609 4.786 6.261 1.00 4.38 197 ILE A N 23
ATOM 14521 C CA . ILE A 1 38 ? -1.927 3.812 5.417 1.00 4.67 197 ILE A CA 23
ATOM 14522 C C . ILE A 1 38 ? -2.193 4.184 3.957 1.00 4.06 197 ILE A C 23
ATOM 14523 O O . ILE A 1 38 ? -3.000 3.568 3.260 1.00 4.27 197 ILE A O 23
ATOM 14539 N N . PHE A 1 39 ? -1.534 5.250 3.536 1.00 3.68 198 PHE A N 23
ATOM 14540 C CA . PHE A 1 39 ? -1.678 5.794 2.191 1.00 3.35 198 PHE A CA 23
ATOM 14541 C C . PHE A 1 39 ? -0.440 6.609 1.837 1.00 4.02 198 PHE A C 23
ATOM 14542 O O . PHE A 1 39 ? 0.446 6.084 1.135 1.00 4.41 198 PHE A O 23
ATOM 14560 N N . GLU A 1 1 ? 22.799 0.575 -3.661 1.00 1.40 160 GLU A N 24
ATOM 14561 C CA . GLU A 1 1 ? 21.567 -0.186 -3.990 1.00 1.26 160 GLU A CA 24
ATOM 14562 C C . GLU A 1 1 ? 20.952 -0.780 -2.721 1.00 1.27 160 GLU A C 24
ATOM 14563 O O . GLU A 1 1 ? 19.761 -1.096 -2.689 1.00 1.79 160 GLU A O 24
ATOM 14577 N N . GLU A 1 2 ? 21.760 -0.920 -1.672 1.00 1.06 161 GLU A N 24
ATOM 14578 C CA . GLU A 1 2 ? 21.259 -1.362 -0.376 1.00 1.03 161 GLU A CA 24
ATOM 14579 C C . GLU A 1 2 ? 20.194 -0.401 0.121 1.00 0.88 161 GLU A C 24
ATOM 14580 O O . GLU A 1 2 ? 19.116 -0.814 0.553 1.00 0.79 161 GLU A O 24
ATOM 14592 N N . LYS A 1 3 ? 20.501 0.885 0.050 1.00 0.90 162 LYS A N 24
ATOM 14593 C CA . LYS A 1 3 ? 19.544 1.905 0.426 1.00 0.81 162 LYS A CA 24
ATOM 14594 C C . LYS A 1 3 ? 18.353 1.883 -0.517 1.00 0.66 162 LYS A C 24
ATOM 14595 O O . LYS A 1 3 ? 17.226 2.054 -0.081 1.00 0.55 162 LYS A O 24
ATOM 14614 N N . ARG A 1 4 ? 18.605 1.664 -1.805 1.00 0.71 163 ARG A N 24
ATOM 14615 C CA . ARG A 1 4 ? 17.533 1.531 -2.776 1.00 0.67 163 ARG A CA 24
ATOM 14616 C C . ARG A 1 4 ? 16.522 0.491 -2.321 1.00 0.55 163 ARG A C 24
ATOM 14617 O O . ARG A 1 4 ? 15.327 0.758 -2.253 1.00 0.48 163 ARG A O 24
ATOM 14638 N N . ALA A 1 5 ? 17.022 -0.690 -2.009 1.00 0.60 164 ALA A N 24
ATOM 14639 C CA . ALA A 1 5 ? 16.186 -1.783 -1.539 1.00 0.58 164 ALA A CA 24
ATOM 14640 C C . ALA A 1 5 ? 15.448 -1.396 -0.263 1.00 0.47 164 ALA A C 24
ATOM 14641 O O . ALA A 1 5 ? 14.316 -1.813 -0.032 1.00 0.47 164 ALA A O 24
ATOM 14648 N N . MET A 1 6 ? 16.096 -0.575 0.549 1.00 0.47 165 MET A N 24
ATOM 14649 C CA . MET A 1 6 ? 15.502 -0.067 1.775 1.00 0.47 165 MET A CA 24
ATOM 14650 C C . MET A 1 6 ? 14.430 0.970 1.460 1.00 0.36 165 MET A C 24
ATOM 14651 O O . MET A 1 6 ? 13.431 1.100 2.168 1.00 0.38 165 MET A O 24
ATOM 14665 N N . ILE A 1 7 ? 14.636 1.692 0.380 1.00 0.31 166 ILE A N 24
ATOM 14666 C CA . ILE A 1 7 ? 13.670 2.662 -0.089 1.00 0.28 166 ILE A CA 24
ATOM 14667 C C . ILE A 1 7 ? 12.488 1.940 -0.712 1.00 0.20 166 ILE A C 24
ATOM 14668 O O . ILE A 1 7 ? 11.339 2.351 -0.560 1.00 0.21 166 ILE A O 24
ATOM 14684 N N . GLU A 1 8 ? 12.771 0.838 -1.383 1.00 0.22 167 GLU A N 24
ATOM 14685 C CA . GLU A 1 8 ? 11.725 0.014 -1.960 1.00 0.28 167 GLU A CA 24
ATOM 14686 C C . GLU A 1 8 ? 11.141 -0.932 -0.932 1.00 0.28 167 GLU A C 24
ATOM 14687 O O . GLU A 1 8 ? 10.257 -1.728 -1.233 1.00 0.35 167 GLU A O 24
ATOM 14699 N N . ALA A 1 9 ? 11.650 -0.850 0.277 1.00 0.26 168 ALA A N 24
ATOM 14700 C CA . ALA A 1 9 ? 11.014 -1.491 1.406 1.00 0.34 168 ALA A CA 24
ATOM 14701 C C . ALA A 1 9 ? 9.996 -0.538 1.998 1.00 0.30 168 ALA A C 24
ATOM 14702 O O . ALA A 1 9 ? 9.117 -0.930 2.756 1.00 0.40 168 ALA A O 24
ATOM 14709 N N . LYS A 1 10 ? 10.132 0.724 1.622 1.00 0.22 169 LYS A N 24
ATOM 14710 C CA . LYS A 1 10 ? 9.209 1.768 2.038 1.00 0.25 169 LYS A CA 24
ATOM 14711 C C . LYS A 1 10 ? 8.178 1.995 0.953 1.00 0.24 169 LYS A C 24
ATOM 14712 O O . LYS A 1 10 ? 6.982 2.056 1.224 1.00 0.28 169 LYS A O 24
ATOM 14731 N N . ARG A 1 11 ? 8.650 2.109 -0.278 1.00 0.25 170 ARG A N 24
ATOM 14732 C CA . ARG A 1 11 ? 7.770 2.059 -1.425 1.00 0.31 170 ARG A CA 24
ATOM 14733 C C . ARG A 1 11 ? 7.070 0.726 -1.425 1.00 0.28 170 ARG A C 24
ATOM 14734 O O . ARG A 1 11 ? 5.872 0.629 -1.646 1.00 0.32 170 ARG A O 24
ATOM 14755 N N . GLY A 1 12 ? 7.849 -0.299 -1.134 1.00 0.25 171 GLY A N 24
ATOM 14756 C CA . GLY A 1 12 ? 7.324 -1.630 -1.021 1.00 0.28 171 GLY A CA 24
ATOM 14757 C C . GLY A 1 12 ? 6.317 -1.735 0.093 1.00 0.25 171 GLY A C 24
ATOM 14758 O O . GLY A 1 12 ? 5.361 -2.493 -0.001 1.00 0.29 171 GLY A O 24
ATOM 14762 N N . GLU A 1 13 ? 6.532 -0.952 1.137 1.00 0.23 172 GLU A N 24
ATOM 14763 C CA . GLU A 1 13 ? 5.628 -0.914 2.272 1.00 0.25 172 GLU A CA 24
ATOM 14764 C C . GLU A 1 13 ? 4.333 -0.210 1.891 1.00 0.26 172 GLU A C 24
ATOM 14765 O O . GLU A 1 13 ? 3.247 -0.623 2.289 1.00 0.28 172 GLU A O 24
ATOM 14777 N N . ASP A 1 14 ? 4.456 0.851 1.108 1.00 0.28 173 ASP A N 24
ATOM 14778 C CA . ASP A 1 14 ? 3.293 1.604 0.663 1.00 0.34 173 ASP A CA 24
ATOM 14779 C C . ASP A 1 14 ? 2.543 0.861 -0.421 1.00 0.33 173 ASP A C 24
ATOM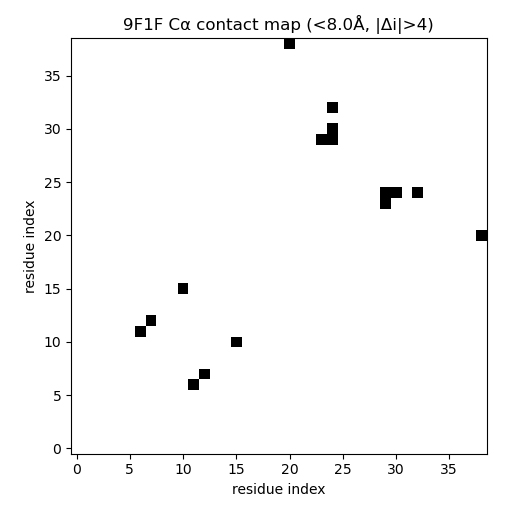 14780 O O . ASP A 1 14 ? 1.329 0.975 -0.540 1.00 0.35 173 ASP A O 24
ATOM 14789 N N . LEU A 1 15 ? 3.276 0.109 -1.212 1.00 0.33 174 LEU A N 24
ATOM 14790 C CA . LEU A 1 15 ? 2.682 -0.767 -2.206 1.00 0.36 174 LEU A CA 24
ATOM 14791 C C . LEU A 1 15 ? 2.038 -1.952 -1.513 1.00 0.32 174 LEU A C 24
ATOM 14792 O O . LEU A 1 15 ? 1.060 -2.518 -1.989 1.00 0.34 174 LEU A O 24
ATOM 14808 N N . LEU A 1 16 ? 2.613 -2.306 -0.379 1.00 0.29 175 LEU A N 24
ATOM 14809 C CA . LEU A 1 16 ? 2.075 -3.327 0.499 1.00 0.29 175 LEU A CA 24
ATOM 14810 C C . LEU A 1 16 ? 0.815 -2.801 1.166 1.00 0.27 175 LEU A C 24
ATOM 14811 O O . LEU A 1 16 ? -0.140 -3.523 1.418 1.00 0.31 175 LEU A O 24
ATOM 14827 N N . LYS A 1 17 ? 0.838 -1.518 1.433 1.00 0.27 176 LYS A N 24
ATOM 14828 C CA . LYS A 1 17 ? -0.292 -0.811 1.966 1.00 0.29 176 LYS A CA 24
ATOM 14829 C C . LYS A 1 17 ? -1.360 -0.729 0.906 1.00 0.29 176 LYS A C 24
ATOM 14830 O O . LYS A 1 17 ? -2.539 -0.901 1.166 1.00 0.30 176 LYS A O 24
ATOM 14849 N N . ALA A 1 18 ? -0.912 -0.501 -0.303 1.00 0.32 177 ALA A N 24
ATOM 14850 C CA . ALA A 1 18 ? -1.798 -0.389 -1.438 1.00 0.36 177 ALA A CA 24
ATOM 14851 C C . ALA A 1 18 ? -2.337 -1.752 -1.827 1.00 0.32 177 ALA A C 24
ATOM 14852 O O . ALA A 1 18 ? -3.394 -1.860 -2.444 1.00 0.33 177 ALA A O 24
ATOM 14859 N N . GLU A 1 19 ? -1.603 -2.793 -1.459 1.00 0.30 178 GLU A N 24
ATOM 14860 C CA . GLU A 1 19 ? -2.065 -4.150 -1.669 1.00 0.30 178 GLU A CA 24
ATOM 14861 C C . GLU A 1 19 ? -3.010 -4.514 -0.540 1.00 0.23 178 GLU A C 24
ATOM 14862 O O . GLU A 1 19 ? -3.869 -5.380 -0.670 1.00 0.23 178 GLU A O 24
ATOM 14874 N N . GLU A 1 20 ? -2.815 -3.842 0.576 1.00 0.22 179 GLU A N 24
ATOM 14875 C CA . GLU A 1 20 ? -3.688 -3.949 1.712 1.00 0.25 179 GLU A CA 24
ATOM 14876 C C . GLU A 1 20 ? -4.987 -3.217 1.439 1.00 0.24 179 GLU A C 24
ATOM 14877 O O . GLU A 1 20 ? -6.064 -3.688 1.783 1.00 0.28 179 GLU A O 24
ATOM 14889 N N . LEU A 1 21 ? -4.879 -2.065 0.798 1.00 0.26 180 LEU A N 24
ATOM 14890 C CA . LEU A 1 21 ? -6.050 -1.347 0.340 1.00 0.31 180 LEU A CA 24
ATOM 14891 C C . LEU A 1 21 ? -6.522 -1.948 -0.961 1.00 0.35 180 LEU A C 24
ATOM 14892 O O . LEU A 1 21 ? -7.437 -1.455 -1.601 1.00 0.70 180 LEU A O 24
ATOM 14908 N N . ALA A 1 22 ? -5.855 -3.004 -1.361 1.00 0.21 181 ALA A N 24
ATOM 14909 C CA . ALA A 1 22 ? -6.383 -3.887 -2.362 1.00 0.24 181 ALA A CA 24
ATOM 14910 C C . ALA A 1 22 ? -7.157 -4.976 -1.646 1.00 0.21 181 ALA A C 24
ATOM 14911 O O . ALA A 1 22 ? -8.266 -5.325 -2.032 1.00 0.31 181 ALA A O 24
ATOM 14918 N N . ALA A 1 23 ? -6.566 -5.459 -0.551 1.00 0.21 182 ALA A N 24
ATOM 14919 C CA . ALA A 1 23 ? -7.160 -6.509 0.268 1.00 0.34 182 ALA A CA 24
ATOM 14920 C C . ALA A 1 23 ? -8.471 -6.054 0.901 1.00 0.39 182 ALA A C 24
ATOM 14921 O O . ALA A 1 23 ? -9.467 -6.777 0.861 1.00 0.57 182 ALA A O 24
ATOM 14928 N N . LYS A 1 24 ? -8.471 -4.858 1.485 1.00 0.36 183 LYS A N 24
ATOM 14929 C CA . LYS A 1 24 ? -9.685 -4.302 2.072 1.00 0.48 183 LYS A CA 24
ATOM 14930 C C . LYS A 1 24 ? -10.728 -4.147 0.999 1.00 0.50 183 LYS A C 24
ATOM 14931 O O . LYS A 1 24 ? -11.887 -4.509 1.165 1.00 0.61 183 LYS A O 24
ATOM 14950 N N . TYR A 1 25 ? -10.277 -3.592 -0.099 1.00 0.44 184 TYR A N 24
ATOM 14951 C CA . TYR A 1 25 ? -11.120 -3.294 -1.233 1.00 0.51 184 TYR A CA 24
ATOM 14952 C C . TYR A 1 25 ? -11.741 -4.537 -1.848 1.00 0.56 184 TYR A C 24
ATOM 14953 O O . TYR A 1 25 ? -12.843 -4.476 -2.388 1.00 0.73 184 TYR A O 24
ATOM 14971 N N . ARG A 1 26 ? -11.030 -5.651 -1.774 1.00 0.52 185 ARG A N 24
ATOM 14972 C CA . ARG A 1 26 ? -11.581 -6.943 -2.156 1.00 0.65 185 ARG A CA 24
ATOM 14973 C C . ARG A 1 26 ? -12.872 -7.209 -1.395 1.00 0.78 185 ARG A C 24
ATOM 14974 O O . ARG A 1 26 ? -13.810 -7.824 -1.906 1.00 0.93 185 ARG A O 24
ATOM 14995 N N . ALA A 1 27 ? -12.901 -6.727 -0.166 1.00 0.81 186 ALA A N 24
ATOM 14996 C CA . ALA A 1 27 ? -14.062 -6.866 0.696 1.00 1.05 186 ALA A CA 24
ATOM 14997 C C . ALA A 1 27 ? -15.054 -5.724 0.476 1.00 1.15 186 ALA A C 24
ATOM 14998 O O . ALA A 1 27 ? -16.266 -5.931 0.519 1.00 1.55 186 ALA A O 24
ATOM 15005 N N . THR A 1 28 ? -14.532 -4.524 0.239 1.00 1.29 187 THR A N 24
ATOM 15006 C CA . THR A 1 28 ? -15.362 -3.347 0.024 1.00 1.49 187 THR A CA 24
ATOM 15007 C C . THR A 1 28 ? -16.160 -3.455 -1.269 1.00 1.47 187 THR A C 24
ATOM 15008 O O . THR A 1 28 ? -17.297 -2.986 -1.366 1.00 1.63 187 THR A O 24
ATOM 15019 N N . GLY A 1 29 ? -15.553 -4.095 -2.250 1.00 1.91 188 GLY A N 24
ATOM 15020 C CA . GLY A 1 29 ? -16.126 -4.147 -3.572 1.00 2.73 188 GLY A CA 24
ATOM 15021 C C . GLY A 1 29 ? -15.569 -3.041 -4.434 1.00 2.90 188 GLY A C 24
ATOM 15022 O O . GLY A 1 29 ? -16.324 -2.341 -5.105 1.00 3.61 188 GLY A O 24
ATOM 15026 N N . THR A 1 30 ? -14.230 -2.963 -4.447 1.00 2.54 189 THR A N 24
ATOM 15027 C CA . THR A 1 30 ? -13.446 -1.853 -5.021 1.00 2.84 189 THR A CA 24
ATOM 15028 C C . THR A 1 30 ? -14.293 -0.667 -5.484 1.00 2.85 189 THR A C 24
ATOM 15029 O O . THR A 1 30 ? -14.392 -0.373 -6.674 1.00 3.29 189 THR A O 24
ATOM 15040 N N . ALA A 1 31 ? -14.873 0.029 -4.517 1.00 2.63 190 ALA A N 24
ATOM 15041 C CA . ALA A 1 31 ? -15.791 1.122 -4.811 1.00 2.90 190 ALA A CA 24
ATOM 15042 C C . ALA A 1 31 ? -15.162 2.516 -4.642 1.00 3.13 190 ALA A C 24
ATOM 15043 O O . ALA A 1 31 ? -15.220 3.317 -5.572 1.00 3.49 190 ALA A O 24
ATOM 15050 N N . PRO A 1 32 ? -14.537 2.843 -3.488 1.00 3.16 191 PRO A N 24
ATOM 15051 C CA . PRO A 1 32 ? -14.075 4.216 -3.230 1.00 3.50 191 PRO A CA 24
ATOM 15052 C C . PRO A 1 32 ? -12.847 4.617 -4.056 1.00 3.41 191 PRO A C 24
ATOM 15053 O O . PRO A 1 32 ? -12.879 5.629 -4.756 1.00 3.85 191 PRO A O 24
ATOM 15064 N N . LYS A 1 33 ? -11.790 3.812 -3.992 1.00 3.02 192 LYS A N 24
ATOM 15065 C CA . LYS A 1 33 ? -10.517 4.125 -4.648 1.00 3.17 192 LYS A CA 24
ATOM 15066 C C . LYS A 1 33 ? -10.048 5.517 -4.255 1.00 3.35 192 LYS A C 24
ATOM 15067 O O . LYS A 1 33 ? -9.753 6.365 -5.105 1.00 3.80 192 LYS A O 24
ATOM 15086 N N . LYS A 1 34 ? -9.987 5.733 -2.956 1.00 3.14 193 LYS A N 24
ATOM 15087 C CA . LYS A 1 34 ? -9.633 7.031 -2.403 1.00 3.35 193 LYS A CA 24
ATOM 15088 C C . LYS A 1 34 ? -9.036 6.864 -1.016 1.00 2.92 193 LYS A C 24
ATOM 15089 O O . LYS A 1 34 ? -8.989 5.755 -0.479 1.00 2.94 193 LYS A O 24
ATOM 15108 N N . ILE A 1 35 ? -8.579 7.969 -0.447 1.00 2.91 194 ILE A N 24
ATOM 15109 C CA . ILE A 1 35 ? -8.166 7.991 0.941 1.00 2.74 194 ILE A CA 24
ATOM 15110 C C . ILE A 1 35 ? -9.365 7.725 1.835 1.00 2.88 194 ILE A C 24
ATOM 15111 O O . ILE A 1 35 ? -10.324 8.499 1.861 1.00 3.52 194 ILE A O 24
ATOM 15127 N N . LEU A 1 36 ? -9.314 6.610 2.535 1.00 2.77 195 LEU A N 24
ATOM 15128 C CA . LEU A 1 36 ? -10.413 6.177 3.376 1.00 3.24 195 LEU A CA 24
ATOM 15129 C C . LEU A 1 36 ? -10.355 6.842 4.739 1.00 3.60 195 LEU A C 24
ATOM 15130 O O . LEU A 1 36 ? -9.417 7.583 5.045 1.00 3.95 195 LEU A O 24
ATOM 15146 N N . GLY A 1 37 ? -11.353 6.543 5.564 1.00 4.04 196 GLY A N 24
ATOM 15147 C CA . GLY A 1 37 ? -11.404 7.061 6.922 1.00 4.82 196 GLY A CA 24
ATOM 15148 C C . GLY A 1 37 ? -10.463 6.317 7.848 1.00 4.86 196 GLY A C 24
ATOM 15149 O O . GLY A 1 37 ? -10.808 6.003 8.989 1.00 5.59 196 GLY A O 24
ATOM 15153 N N . ILE A 1 38 ? -9.280 6.036 7.327 1.00 4.38 197 ILE A N 24
ATOM 15154 C CA . ILE A 1 38 ? -8.226 5.328 8.030 1.00 4.67 197 ILE A CA 24
ATOM 15155 C C . ILE A 1 38 ? -7.038 5.154 7.086 1.00 4.06 197 ILE A C 24
ATOM 15156 O O . ILE A 1 38 ? -5.975 5.731 7.314 1.00 4.27 197 ILE A O 24
ATOM 15172 N N . PHE A 1 39 ? -7.262 4.398 6.009 1.00 3.68 198 PHE A N 24
ATOM 15173 C CA . PHE A 1 39 ? -6.280 4.201 4.937 1.00 3.35 198 PHE A CA 24
ATOM 15174 C C . PHE A 1 39 ? -4.904 3.853 5.502 1.00 4.02 198 PHE A C 24
ATOM 15175 O O . PHE A 1 39 ? -4.677 2.670 5.819 1.00 4.41 198 PHE A O 24
ATOM 15193 N N . GLU A 1 1 ? 22.086 2.467 -4.702 1.00 1.40 160 GLU A N 25
ATOM 15194 C CA . GLU A 1 1 ? 21.007 1.454 -4.836 1.00 1.26 160 GLU A CA 25
ATOM 15195 C C . GLU A 1 1 ? 20.696 0.822 -3.487 1.00 1.27 160 GLU A C 25
ATOM 15196 O O . GLU A 1 1 ? 19.587 0.341 -3.262 1.00 1.79 160 GLU A O 25
ATOM 15210 N N . GLU A 1 2 ? 21.673 0.821 -2.591 1.00 1.06 161 GLU A N 25
ATOM 15211 C CA . GLU A 1 2 ? 21.481 0.284 -1.252 1.00 1.03 161 GLU A CA 25
ATOM 15212 C C . GLU A 1 2 ? 20.356 1.028 -0.545 1.00 0.88 161 GLU A C 25
ATOM 15213 O O . GLU A 1 2 ? 19.437 0.419 0.003 1.00 0.79 161 GLU A O 25
ATOM 15225 N N . LYS A 1 3 ? 20.428 2.349 -0.586 1.00 0.90 162 LYS A N 25
ATOM 15226 C CA . LYS A 1 3 ? 19.373 3.181 -0.044 1.00 0.81 162 LYS A CA 25
ATOM 15227 C C . LYS A 1 3 ? 18.098 2.991 -0.844 1.00 0.66 162 LYS A C 25
ATOM 15228 O O . LYS A 1 3 ? 17.023 2.897 -0.274 1.00 0.55 162 LYS A O 25
ATOM 15247 N N . ARG A 1 4 ? 18.231 2.930 -2.167 1.00 0.71 163 ARG A N 25
ATOM 15248 C CA . ARG A 1 4 ? 17.096 2.705 -3.051 1.00 0.67 163 ARG A CA 25
ATOM 15249 C C . ARG A 1 4 ? 16.294 1.490 -2.611 1.00 0.55 163 ARG A C 25
ATOM 15250 O O . ARG A 1 4 ? 15.075 1.548 -2.466 1.00 0.48 163 ARG A O 25
ATOM 15271 N N . ALA A 1 5 ? 17.000 0.396 -2.397 1.00 0.60 164 ALA A N 25
ATOM 15272 C CA . ALA A 1 5 ? 16.400 -0.837 -1.913 1.00 0.58 164 ALA A CA 25
ATOM 15273 C C . ALA A 1 5 ? 15.732 -0.630 -0.555 1.00 0.47 164 ALA A C 25
ATOM 15274 O O . ALA A 1 5 ? 14.676 -1.200 -0.278 1.00 0.47 164 ALA A O 25
ATOM 15281 N N . MET A 1 6 ? 16.337 0.208 0.276 1.00 0.47 165 MET A N 25
ATOM 15282 C CA . MET A 1 6 ? 15.775 0.533 1.585 1.00 0.47 165 MET A CA 25
ATOM 15283 C C . MET A 1 6 ? 14.547 1.407 1.425 1.00 0.36 165 MET A C 25
ATOM 15284 O O . MET A 1 6 ? 13.640 1.398 2.255 1.00 0.38 165 MET A O 25
ATOM 15298 N N . ILE A 1 7 ? 14.524 2.159 0.348 1.00 0.31 166 ILE A N 25
ATOM 15299 C CA . ILE A 1 7 ? 13.387 2.989 0.028 1.00 0.28 166 ILE A CA 25
ATOM 15300 C C . ILE A 1 7 ? 12.268 2.117 -0.520 1.00 0.20 166 ILE A C 25
ATOM 15301 O O . ILE A 1 7 ? 11.088 2.369 -0.283 1.00 0.21 166 ILE A O 25
ATOM 15317 N N . GLU A 1 8 ? 12.653 1.061 -1.223 1.00 0.22 167 GLU A N 25
ATOM 15318 C CA . GLU A 1 8 ? 11.697 0.092 -1.735 1.00 0.28 167 GLU A CA 25
ATOM 15319 C C . GLU A 1 8 ? 11.238 -0.850 -0.644 1.00 0.28 167 GLU A C 25
ATOM 15320 O O . GLU A 1 8 ? 10.439 -1.747 -0.878 1.00 0.35 167 GLU A O 25
ATOM 15332 N N . ALA A 1 9 ? 11.762 -0.654 0.542 1.00 0.26 168 ALA A N 25
ATOM 15333 C CA . ALA A 1 9 ? 11.237 -1.317 1.710 1.00 0.34 168 ALA A CA 25
ATOM 15334 C C . ALA A 1 9 ? 10.048 -0.534 2.228 1.00 0.30 168 ALA A C 25
ATOM 15335 O O . ALA A 1 9 ? 9.207 -1.054 2.955 1.00 0.40 168 ALA A O 25
ATOM 15342 N N . LYS A 1 10 ? 9.995 0.728 1.826 1.00 0.22 169 LYS A N 25
ATOM 15343 C CA . LYS A 1 10 ? 8.910 1.618 2.197 1.00 0.25 169 LYS A CA 25
ATOM 15344 C C . LYS A 1 10 ? 7.925 1.752 1.060 1.00 0.24 169 LYS A C 25
ATOM 15345 O O . LYS A 1 10 ? 6.720 1.762 1.278 1.00 0.28 169 LYS A O 25
ATOM 15364 N N . ARG A 1 11 ? 8.439 1.862 -0.152 1.00 0.25 170 ARG A N 25
ATOM 15365 C CA . ARG A 1 11 ? 7.603 1.759 -1.326 1.00 0.31 170 ARG A CA 25
ATOM 15366 C C . ARG A 1 11 ? 7.069 0.355 -1.420 1.00 0.28 170 ARG A C 25
ATOM 15367 O O . ARG A 1 11 ? 5.929 0.129 -1.796 1.00 0.32 170 ARG A O 25
ATOM 15388 N N . GLY A 1 12 ? 7.910 -0.585 -1.042 1.00 0.25 171 GLY A N 25
ATOM 15389 C CA . GLY A 1 12 ? 7.495 -1.959 -0.959 1.00 0.28 171 GLY A CA 25
ATOM 15390 C C . GLY A 1 12 ? 6.455 -2.141 0.113 1.00 0.25 171 GLY A C 25
ATOM 15391 O O . GLY A 1 12 ? 5.531 -2.935 -0.030 1.00 0.29 171 GLY A O 25
ATOM 15395 N N . GLU A 1 13 ? 6.615 -1.386 1.189 1.00 0.23 172 GLU A N 25
ATOM 15396 C CA . GLU A 1 13 ? 5.647 -1.364 2.270 1.00 0.25 172 GLU A CA 25
ATOM 15397 C C . GLU A 1 13 ? 4.361 -0.696 1.798 1.00 0.26 172 GLU A C 25
ATOM 15398 O O . GLU A 1 13 ? 3.268 -1.073 2.201 1.00 0.28 172 GLU A O 25
ATOM 15410 N N . ASP A 1 14 ? 4.520 0.297 0.932 1.00 0.28 173 ASP A N 25
ATOM 15411 C CA . ASP A 1 14 ? 3.403 1.065 0.396 1.00 0.34 173 ASP A CA 25
ATOM 15412 C C . ASP A 1 14 ? 2.641 0.267 -0.641 1.00 0.33 173 ASP A C 25
ATOM 15413 O O . ASP A 1 14 ? 1.424 0.329 -0.711 1.00 0.35 173 ASP A O 25
ATOM 15422 N N . LEU A 1 15 ? 3.369 -0.478 -1.445 1.00 0.33 174 LEU A N 25
ATOM 15423 C CA . LEU A 1 15 ? 2.770 -1.382 -2.413 1.00 0.36 174 LEU A CA 25
ATOM 15424 C C . LEU A 1 15 ? 2.077 -2.515 -1.682 1.00 0.32 174 LEU A C 25
ATOM 15425 O O . LEU A 1 15 ? 1.002 -2.971 -2.070 1.00 0.34 174 LEU A O 25
ATOM 15441 N N . LEU A 1 16 ? 2.717 -2.946 -0.611 1.00 0.29 175 LEU A N 25
ATOM 15442 C CA . LEU A 1 16 ? 2.172 -3.947 0.282 1.00 0.29 175 LEU A CA 25
ATOM 15443 C C . LEU A 1 16 ? 0.968 -3.390 1.021 1.00 0.27 175 LEU A C 25
ATOM 15444 O O . LEU A 1 16 ? 0.045 -4.106 1.392 1.00 0.31 175 LEU A O 25
ATOM 15460 N N . LYS A 1 17 ? 1.001 -2.095 1.232 1.00 0.27 176 LYS A N 25
ATOM 15461 C CA . LYS A 1 17 ? -0.068 -1.393 1.882 1.00 0.29 176 LYS A CA 25
ATOM 15462 C C . LYS A 1 17 ? -1.195 -1.205 0.904 1.00 0.29 176 LYS A C 25
ATOM 15463 O O . LYS A 1 17 ? -2.359 -1.333 1.235 1.00 0.30 176 LYS A O 25
ATOM 15482 N N . ALA A 1 18 ? -0.820 -0.926 -0.316 1.00 0.32 177 ALA A N 25
ATOM 15483 C CA . ALA A 1 18 ? -1.772 -0.702 -1.377 1.00 0.36 177 ALA A CA 25
ATOM 15484 C C . ALA A 1 18 ? -2.454 -1.998 -1.744 1.00 0.32 177 ALA A C 25
ATOM 15485 O O . ALA A 1 18 ? -3.596 -2.006 -2.190 1.00 0.33 177 ALA A O 25
ATOM 15492 N N . GLU A 1 19 ? -1.750 -3.099 -1.535 1.00 0.30 178 GLU A N 25
ATOM 15493 C CA . GLU A 1 19 ? -2.324 -4.410 -1.752 1.00 0.30 178 GLU A CA 25
ATOM 15494 C C . GLU A 1 19 ? -3.185 -4.771 -0.554 1.00 0.23 178 GLU A C 25
ATOM 15495 O O . GLU A 1 19 ? -4.108 -5.579 -0.635 1.00 0.23 178 GLU A O 25
ATOM 15507 N N . GLU A 1 20 ? -2.854 -4.153 0.563 1.00 0.22 179 GLU A N 25
ATOM 15508 C CA . GLU A 1 20 ? -3.615 -4.269 1.777 1.00 0.25 179 GLU A CA 25
ATOM 15509 C C . GLU A 1 20 ? -4.898 -3.468 1.672 1.00 0.24 179 GLU A C 25
ATOM 15510 O O . GLU A 1 20 ? -5.954 -3.904 2.125 1.00 0.28 179 GLU A O 25
ATOM 15522 N N . LEU A 1 21 ? -4.805 -2.294 1.070 1.00 0.26 180 LEU A N 25
ATOM 15523 C CA . LEU A 1 21 ? -5.985 -1.521 0.772 1.00 0.31 180 LEU A CA 25
ATOM 15524 C C . LEU A 1 21 ? -6.683 -2.123 -0.420 1.00 0.35 180 LEU A C 25
ATOM 15525 O O . LEU A 1 21 ? -7.837 -1.847 -0.676 1.00 0.70 180 LEU A O 25
ATOM 15541 N N . ALA A 1 22 ? -5.985 -2.978 -1.132 1.00 0.21 181 ALA A N 25
ATOM 15542 C CA . ALA A 1 22 ? -6.617 -3.767 -2.162 1.00 0.24 181 ALA A CA 25
ATOM 15543 C C . ALA A 1 22 ? -7.423 -4.854 -1.484 1.00 0.21 181 ALA A C 25
ATOM 15544 O O . ALA A 1 22 ? -8.515 -5.207 -1.918 1.00 0.31 181 ALA A O 25
ATOM 15551 N N . ALA A 1 23 ? -6.876 -5.351 -0.380 1.00 0.21 182 ALA A N 25
ATOM 15552 C CA . ALA A 1 23 ? -7.565 -6.329 0.441 1.00 0.34 182 ALA A CA 25
ATOM 15553 C C . ALA A 1 23 ? -8.702 -5.669 1.221 1.00 0.39 182 ALA A C 25
ATOM 15554 O O . ALA A 1 23 ? -9.655 -6.323 1.636 1.00 0.57 182 ALA A O 25
ATOM 15561 N N . LYS A 1 24 ? -8.574 -4.369 1.420 1.00 0.36 183 LYS A N 25
ATOM 15562 C CA . LYS A 1 24 ? -9.590 -3.564 2.064 1.00 0.48 183 LYS A CA 25
ATOM 15563 C C . LYS A 1 24 ? -10.686 -3.239 1.065 1.00 0.50 183 LYS A C 25
ATOM 15564 O O . LYS A 1 24 ? -11.860 -3.536 1.267 1.00 0.61 183 LYS A O 25
ATOM 15583 N N . TYR A 1 25 ? -10.263 -2.648 -0.026 1.00 0.44 184 TYR A N 25
ATOM 15584 C CA . TYR A 1 25 ? -11.154 -2.142 -1.041 1.00 0.51 184 TYR A CA 25
ATOM 15585 C C . TYR A 1 25 ? -11.831 -3.227 -1.849 1.00 0.56 184 TYR A C 25
ATOM 15586 O O . TYR A 1 25 ? -12.852 -2.971 -2.473 1.00 0.73 184 TYR A O 25
ATOM 15604 N N . ARG A 1 26 ? -11.286 -4.431 -1.834 1.00 0.52 185 ARG A N 25
ATOM 15605 C CA . ARG A 1 26 ? -11.978 -5.565 -2.425 1.00 0.65 185 ARG A CA 25
ATOM 15606 C C . ARG A 1 26 ? -13.339 -5.751 -1.756 1.00 0.78 185 ARG A C 25
ATOM 15607 O O . ARG A 1 26 ? -14.264 -6.321 -2.332 1.00 0.93 185 ARG A O 25
ATOM 15628 N N . ALA A 1 27 ? -13.448 -5.248 -0.531 1.00 0.81 186 ALA A N 25
ATOM 15629 C CA . ALA A 1 27 ? -14.694 -5.284 0.215 1.00 1.05 186 ALA A CA 25
ATOM 15630 C C . ALA A 1 27 ? -15.473 -3.979 0.042 1.00 1.15 186 ALA A C 25
ATOM 15631 O O . ALA A 1 27 ? -16.680 -3.927 0.274 1.00 1.55 186 ALA A O 25
ATOM 15638 N N . THR A 1 28 ? -14.780 -2.931 -0.383 1.00 1.29 187 THR A N 25
ATOM 15639 C CA . THR A 1 28 ? -15.376 -1.609 -0.521 1.00 1.49 187 THR A CA 25
ATOM 15640 C C . THR A 1 28 ? -15.823 -1.345 -1.961 1.00 1.47 187 THR A C 25
ATOM 15641 O O . THR A 1 28 ? -16.224 -0.234 -2.317 1.00 1.63 187 THR A O 25
ATOM 15652 N N . GLY A 1 29 ? -15.752 -2.373 -2.782 1.00 1.91 188 GLY A N 25
ATOM 15653 C CA . GLY A 1 29 ? -16.104 -2.227 -4.178 1.00 2.73 188 GLY A CA 25
ATOM 15654 C C . GLY A 1 29 ? -14.965 -1.628 -4.966 1.00 2.90 188 GLY A C 25
ATOM 15655 O O . GLY A 1 29 ? -15.133 -0.589 -5.603 1.00 3.61 188 GLY A O 25
ATOM 15659 N N . THR A 1 30 ? -13.829 -2.329 -4.914 1.00 2.54 189 THR A N 25
ATOM 15660 C CA . THR A 1 30 ? -12.528 -1.892 -5.443 1.00 2.84 189 THR A CA 25
ATOM 15661 C C . THR A 1 30 ? -12.523 -0.486 -6.023 1.00 2.85 189 THR A C 25
ATOM 15662 O O . THR A 1 30 ? -12.721 -0.277 -7.220 1.00 3.29 189 THR A O 25
ATOM 15673 N N . ALA A 1 31 ? -12.292 0.473 -5.142 1.00 2.63 190 ALA A N 25
ATOM 15674 C CA . ALA A 1 31 ? -12.135 1.867 -5.529 1.00 2.90 190 ALA A CA 25
ATOM 15675 C C . ALA A 1 31 ? -10.831 2.043 -6.328 1.00 3.13 190 ALA A C 25
ATOM 15676 O O . ALA A 1 31 ? -10.096 1.074 -6.493 1.00 3.49 190 ALA A O 25
ATOM 15683 N N . PRO A 1 32 ? -10.515 3.240 -6.863 1.00 3.16 191 PRO A N 25
ATOM 15684 C CA . PRO A 1 32 ? -9.246 3.462 -7.588 1.00 3.50 191 PRO A CA 25
ATOM 15685 C C . PRO A 1 32 ? -7.988 3.087 -6.792 1.00 3.41 191 PRO A C 25
ATOM 15686 O O . PRO A 1 32 ? -6.926 2.859 -7.367 1.00 3.85 191 PRO A O 25
ATOM 15697 N N . LYS A 1 33 ? -8.138 3.020 -5.471 1.00 3.02 192 LYS A N 25
ATOM 15698 C CA . LYS A 1 33 ? -7.024 2.803 -4.542 1.00 3.17 192 LYS A CA 25
ATOM 15699 C C . LYS A 1 33 ? -6.115 4.012 -4.517 1.00 3.35 192 LYS A C 25
ATOM 15700 O O . LYS A 1 33 ? -4.894 3.895 -4.430 1.00 3.80 192 LYS A O 25
ATOM 15719 N N . LYS A 1 34 ? -6.721 5.172 -4.622 1.00 3.14 193 LYS A N 25
ATOM 15720 C CA . LYS A 1 34 ? -6.005 6.409 -4.396 1.00 3.35 193 LYS A CA 25
ATOM 15721 C C . LYS A 1 34 ? -5.994 6.668 -2.899 1.00 2.92 193 LYS A C 25
ATOM 15722 O O . LYS A 1 34 ? -6.682 5.968 -2.158 1.00 2.94 193 LYS A O 25
ATOM 15741 N N . ILE A 1 35 ? -5.227 7.644 -2.449 1.00 2.91 194 ILE A N 25
ATOM 15742 C CA . ILE A 1 35 ? -5.172 7.955 -1.029 1.00 2.74 194 ILE A CA 25
ATOM 15743 C C . ILE A 1 35 ? -6.568 8.261 -0.471 1.00 2.88 194 ILE A C 25
ATOM 15744 O O . ILE A 1 35 ? -6.989 7.654 0.511 1.00 3.52 194 ILE A O 25
ATOM 15760 N N . LEU A 1 36 ? -7.267 9.196 -1.141 1.00 2.77 195 LEU A N 25
ATOM 15761 C CA . LEU A 1 36 ? -8.683 9.569 -0.891 1.00 3.24 195 LEU A CA 25
ATOM 15762 C C . LEU A 1 36 ? -9.031 9.955 0.556 1.00 3.60 195 LEU A C 25
ATOM 15763 O O . LEU A 1 36 ? -10.104 10.507 0.811 1.00 3.95 195 LEU A O 25
ATOM 15779 N N . GLY A 1 37 ? -8.149 9.669 1.484 1.00 4.04 196 GLY A N 25
ATOM 15780 C CA . GLY A 1 37 ? -8.382 9.996 2.875 1.00 4.82 196 GLY A CA 25
ATOM 15781 C C . GLY A 1 37 ? -8.044 8.835 3.782 1.00 4.86 196 GLY A C 25
ATOM 15782 O O . GLY A 1 37 ? -7.352 8.999 4.788 1.00 5.59 196 GLY A O 25
ATOM 15786 N N . ILE A 1 38 ? -8.527 7.658 3.419 1.00 4.38 197 ILE A N 25
ATOM 15787 C CA . ILE A 1 38 ? -8.228 6.448 4.163 1.00 4.67 197 ILE A CA 25
ATOM 15788 C C . ILE A 1 38 ? -7.378 5.530 3.291 1.00 4.06 197 ILE A C 25
ATOM 15789 O O . ILE A 1 38 ? -7.848 4.988 2.286 1.00 4.27 197 ILE A O 25
ATOM 15805 N N . PHE A 1 39 ? -6.116 5.388 3.667 1.00 3.68 198 PHE A N 25
ATOM 15806 C CA . PHE A 1 39 ? -5.165 4.627 2.875 1.00 3.35 198 PHE A CA 25
ATOM 15807 C C . PHE A 1 39 ? -3.865 4.465 3.651 1.00 4.02 198 PHE A C 25
ATOM 15808 O O . PHE A 1 39 ? -2.971 5.328 3.511 1.00 4.41 198 PHE A O 25
ATOM 15826 N N . GLU A 1 1 ? 23.036 0.675 -3.330 1.00 1.40 160 GLU A N 26
ATOM 15827 C CA . GLU A 1 1 ? 21.759 -0.068 -3.492 1.00 1.26 160 GLU A CA 26
ATOM 15828 C C . GLU A 1 1 ? 21.143 -0.436 -2.150 1.00 1.27 160 GLU A C 26
ATOM 15829 O O . GLU A 1 1 ? 19.963 -0.778 -2.091 1.00 1.79 160 GLU A O 26
ATOM 15843 N N . GLU A 1 2 ? 21.926 -0.382 -1.075 1.00 1.06 161 GLU A N 26
ATOM 15844 C CA . GLU A 1 2 ? 21.371 -0.583 0.259 1.00 1.03 161 GLU A CA 26
ATOM 15845 C C . GLU A 1 2 ? 20.290 0.447 0.522 1.00 0.88 161 GLU A C 26
ATOM 15846 O O . GLU A 1 2 ? 19.207 0.120 0.999 1.00 0.79 161 GLU A O 26
ATOM 15858 N N . LYS A 1 3 ? 20.591 1.693 0.185 1.00 0.90 162 LYS A N 26
ATOM 15859 C CA . LYS A 1 3 ? 19.623 2.768 0.297 1.00 0.81 162 LYS A CA 26
ATOM 15860 C C . LYS A 1 3 ? 18.443 2.517 -0.632 1.00 0.66 162 LYS A C 26
ATOM 15861 O O . LYS A 1 3 ? 17.295 2.703 -0.244 1.00 0.55 162 LYS A O 26
ATOM 15880 N N . ARG A 1 4 ? 18.738 2.082 -1.855 1.00 0.71 163 ARG A N 26
ATOM 15881 C CA . ARG A 1 4 ? 17.705 1.751 -2.823 1.00 0.67 163 ARG A CA 26
ATOM 15882 C C . ARG A 1 4 ? 16.705 0.768 -2.237 1.00 0.55 163 ARG A C 26
ATOM 15883 O O . ARG A 1 4 ? 15.508 1.039 -2.170 1.00 0.48 163 ARG A O 26
ATOM 15904 N N . ALA A 1 5 ? 17.218 -0.368 -1.807 1.00 0.60 164 ALA A N 26
ATOM 15905 C CA . ALA A 1 5 ? 16.398 -1.426 -1.238 1.00 0.58 164 ALA A CA 26
ATOM 15906 C C . ALA A 1 5 ? 15.716 -0.968 0.045 1.00 0.47 164 ALA A C 26
ATOM 15907 O O . ALA A 1 5 ? 14.600 -1.390 0.353 1.00 0.47 164 ALA A O 26
ATOM 15914 N N . MET A 1 6 ? 16.392 -0.099 0.780 1.00 0.47 165 MET A N 26
ATOM 15915 C CA . MET A 1 6 ? 15.846 0.481 1.998 1.00 0.47 165 MET A CA 26
ATOM 15916 C C . MET A 1 6 ? 14.639 1.345 1.676 1.00 0.36 165 MET A C 26
ATOM 15917 O O . MET A 1 6 ? 13.628 1.322 2.377 1.00 0.38 165 MET A O 26
ATOM 15931 N N . ILE A 1 7 ? 14.743 2.084 0.590 1.00 0.31 166 ILE A N 26
ATOM 15932 C CA . ILE A 1 7 ? 13.664 2.932 0.138 1.00 0.28 166 ILE A CA 26
ATOM 15933 C C . ILE A 1 7 ? 12.564 2.086 -0.484 1.00 0.20 166 ILE A C 26
ATOM 15934 O O . ILE A 1 7 ? 11.376 2.373 -0.334 1.00 0.21 166 ILE A O 26
ATOM 15950 N N . GLU A 1 8 ? 12.959 1.013 -1.151 1.00 0.22 167 GLU A N 26
ATOM 15951 C CA . GLU A 1 8 ? 11.994 0.112 -1.756 1.00 0.28 167 GLU A CA 26
ATOM 15952 C C . GLU A 1 8 ? 11.417 -0.854 -0.745 1.00 0.28 167 GLU A C 26
ATOM 15953 O O . GLU A 1 8 ? 10.592 -1.696 -1.083 1.00 0.35 167 GLU A O 26
ATOM 15965 N N . ALA A 1 9 ? 11.855 -0.739 0.489 1.00 0.26 168 ALA A N 26
ATOM 15966 C CA . ALA A 1 9 ? 11.202 -1.420 1.583 1.00 0.34 168 ALA A CA 26
ATOM 15967 C C . ALA A 1 9 ? 10.020 -0.588 2.041 1.00 0.30 168 ALA A C 26
ATOM 15968 O O . ALA A 1 9 ? 9.065 -1.094 2.623 1.00 0.40 168 ALA A O 26
ATOM 15975 N N . LYS A 1 10 ? 10.093 0.695 1.726 1.00 0.22 169 LYS A N 26
ATOM 15976 C CA . LYS A 1 10 ? 9.038 1.639 2.051 1.00 0.25 169 LYS A CA 26
ATOM 15977 C C . LYS A 1 10 ? 8.101 1.782 0.875 1.00 0.24 169 LYS A C 26
ATOM 15978 O O . LYS A 1 10 ? 6.891 1.890 1.044 1.00 0.28 169 LYS A O 26
ATOM 15997 N N . ARG A 1 11 ? 8.665 1.782 -0.323 1.00 0.25 170 ARG A N 26
ATOM 15998 C CA . ARG A 1 11 ? 7.871 1.574 -1.516 1.00 0.31 170 ARG A CA 26
ATOM 15999 C C . ARG A 1 11 ? 7.241 0.211 -1.424 1.00 0.28 170 ARG A C 26
ATOM 16000 O O . ARG A 1 11 ? 6.092 0.010 -1.787 1.00 0.32 170 ARG A O 26
ATOM 16021 N N . GLY A 1 12 ? 8.027 -0.720 -0.915 1.00 0.25 171 GLY A N 26
ATOM 16022 C CA . GLY A 1 12 ? 7.531 -2.037 -0.637 1.00 0.28 171 GLY A CA 26
ATOM 16023 C C . GLY A 1 12 ? 6.372 -1.989 0.325 1.00 0.25 171 GLY A C 26
ATOM 16024 O O . GLY A 1 12 ? 5.386 -2.689 0.147 1.00 0.29 171 GLY A O 26
ATOM 16028 N N . GLU A 1 13 ? 6.488 -1.128 1.330 1.00 0.23 172 GLU A N 26
ATOM 16029 C CA . GLU A 1 13 ? 5.418 -0.924 2.295 1.00 0.25 172 GLU A CA 26
ATOM 16030 C C . GLU A 1 13 ? 4.226 -0.256 1.648 1.00 0.26 172 GLU A C 26
ATOM 16031 O O . GLU A 1 13 ? 3.095 -0.494 2.043 1.00 0.28 172 GLU A O 26
ATOM 16043 N N . ASP A 1 14 ? 4.488 0.589 0.669 1.00 0.28 173 ASP A N 26
ATOM 16044 C CA . ASP A 1 14 ? 3.429 1.306 -0.024 1.00 0.34 173 ASP A CA 26
ATOM 16045 C C . ASP A 1 14 ? 2.705 0.395 -0.988 1.00 0.33 173 ASP A C 26
ATOM 16046 O O . ASP A 1 14 ? 1.493 0.455 -1.125 1.00 0.35 173 ASP A O 26
ATOM 16055 N N . LEU A 1 15 ? 3.461 -0.450 -1.648 1.00 0.33 174 LEU A N 26
ATOM 16056 C CA . LEU A 1 15 ? 2.900 -1.455 -2.527 1.00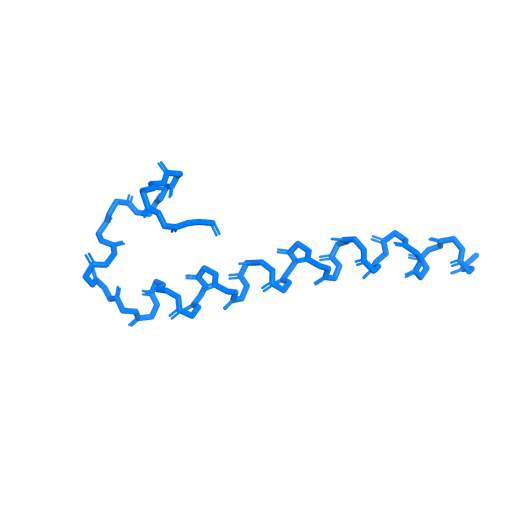 0.36 174 LEU A CA 26
ATOM 16057 C C . LEU A 1 15 ? 2.158 -2.481 -1.696 1.00 0.32 174 LEU A C 26
ATOM 16058 O O . LEU A 1 15 ? 1.111 -2.991 -2.087 1.00 0.34 174 LEU A O 26
ATOM 16074 N N . LEU A 1 16 ? 2.722 -2.762 -0.536 1.00 0.29 175 LEU A N 26
ATOM 16075 C CA . LEU A 1 16 ? 2.103 -3.621 0.452 1.00 0.29 175 LEU A CA 26
ATOM 16076 C C . LEU A 1 16 ? 0.867 -2.952 1.032 1.00 0.27 175 LEU A C 26
ATOM 16077 O O . LEU A 1 16 ? -0.089 -3.601 1.436 1.00 0.31 175 LEU A O 26
ATOM 16093 N N . LYS A 1 17 ? 0.918 -1.639 1.071 1.00 0.27 176 LYS A N 26
ATOM 16094 C CA . LYS A 1 17 ? -0.169 -0.825 1.550 1.00 0.29 176 LYS A CA 26
ATOM 16095 C C . LYS A 1 17 ? -1.257 -0.803 0.512 1.00 0.29 176 LYS A C 26
ATOM 16096 O O . LYS A 1 17 ? -2.426 -0.961 0.809 1.00 0.30 176 LYS A O 26
ATOM 16115 N N . ALA A 1 18 ? -0.840 -0.633 -0.717 1.00 0.32 177 ALA A N 26
ATOM 16116 C CA . ALA A 1 18 ? -1.757 -0.545 -1.831 1.00 0.36 177 ALA A CA 26
ATOM 16117 C C . ALA A 1 18 ? -2.390 -1.895 -2.107 1.00 0.32 177 ALA A C 26
ATOM 16118 O O . ALA A 1 18 ? -3.504 -1.978 -2.623 1.00 0.33 177 ALA A O 26
ATOM 16125 N N . GLU A 1 19 ? -1.680 -2.952 -1.747 1.00 0.30 178 GLU A N 26
ATOM 16126 C CA . GLU A 1 19 ? -2.219 -4.293 -1.855 1.00 0.30 178 GLU A CA 26
ATOM 16127 C C . GLU A 1 19 ? -3.131 -4.547 -0.670 1.00 0.23 178 GLU A C 26
ATOM 16128 O O . GLU A 1 19 ? -4.029 -5.384 -0.708 1.00 0.23 178 GLU A O 26
ATOM 16140 N N . GLU A 1 20 ? -2.856 -3.812 0.386 1.00 0.22 179 GLU A N 26
ATOM 16141 C CA . GLU A 1 20 ? -3.645 -3.820 1.588 1.00 0.25 179 GLU A CA 26
ATOM 16142 C C . GLU A 1 20 ? -4.944 -3.074 1.365 1.00 0.24 179 GLU A C 26
ATOM 16143 O O . GLU A 1 20 ? -6.000 -3.504 1.809 1.00 0.28 179 GLU A O 26
ATOM 16155 N N . LEU A 1 21 ? -4.859 -1.956 0.662 1.00 0.26 180 LEU A N 26
ATOM 16156 C CA . LEU A 1 21 ? -6.048 -1.255 0.233 1.00 0.31 180 LEU A CA 26
ATOM 16157 C C . LEU A 1 21 ? -6.786 -2.116 -0.750 1.00 0.35 180 LEU A C 26
ATOM 16158 O O . LEU A 1 21 ? -8.007 -2.107 -0.806 1.00 0.70 180 LEU A O 26
ATOM 16174 N N . ALA A 1 22 ? -6.031 -2.893 -1.498 1.00 0.21 181 ALA A N 26
ATOM 16175 C CA . ALA A 1 22 ? -6.617 -3.836 -2.411 1.00 0.24 181 ALA A CA 26
ATOM 16176 C C . ALA A 1 22 ? -7.364 -4.877 -1.606 1.00 0.21 181 ALA A C 26
ATOM 16177 O O . ALA A 1 22 ? -8.474 -5.263 -1.950 1.00 0.31 181 ALA A O 26
ATOM 16184 N N . ALA A 1 23 ? -6.755 -5.285 -0.498 1.00 0.21 182 ALA A N 26
ATOM 16185 C CA . ALA A 1 23 ? -7.374 -6.239 0.406 1.00 0.34 182 ALA A CA 26
ATOM 16186 C C . ALA A 1 23 ? -8.632 -5.653 1.035 1.00 0.39 182 ALA A C 26
ATOM 16187 O O . ALA A 1 23 ? -9.665 -6.316 1.092 1.00 0.57 182 ALA A O 26
ATOM 16194 N N . LYS A 1 24 ? -8.541 -4.403 1.495 1.00 0.36 183 LYS A N 26
ATOM 16195 C CA . LYS A 1 24 ? -9.687 -3.721 2.086 1.00 0.48 183 LYS A CA 26
ATOM 16196 C C . LYS A 1 24 ? -10.808 -3.659 1.093 1.00 0.50 183 LYS A C 26
ATOM 16197 O O . LYS A 1 24 ? -11.915 -4.100 1.345 1.00 0.61 183 LYS A O 26
ATOM 16216 N N . TYR A 1 25 ? -10.486 -3.094 -0.036 1.00 0.44 184 TYR A N 26
ATOM 16217 C CA . TYR A 1 25 ? -11.436 -2.861 -1.089 1.00 0.51 184 TYR A CA 26
ATOM 16218 C C . TYR A 1 25 ? -12.091 -4.138 -1.587 1.00 0.56 184 TYR A C 26
ATOM 16219 O O . TYR A 1 25 ? -13.301 -4.172 -1.803 1.00 0.73 184 TYR A O 26
ATOM 16237 N N . ARG A 1 26 ? -11.306 -5.183 -1.761 1.00 0.52 185 ARG A N 26
ATOM 16238 C CA . ARG A 1 26 ? -11.851 -6.485 -2.103 1.00 0.65 185 ARG A CA 26
ATOM 16239 C C . ARG A 1 26 ? -12.789 -6.984 -1.014 1.00 0.78 185 ARG A C 26
ATOM 16240 O O . ARG A 1 26 ? -13.775 -7.669 -1.283 1.00 0.93 185 ARG A O 26
ATOM 16261 N N . ALA A 1 27 ? -12.469 -6.628 0.212 1.00 0.81 186 ALA A N 26
ATOM 16262 C CA . ALA A 1 27 ? -13.246 -7.054 1.368 1.00 1.05 186 ALA A CA 26
ATOM 16263 C C . ALA A 1 27 ? -14.505 -6.205 1.551 1.00 1.15 186 ALA A C 26
ATOM 16264 O O . ALA A 1 27 ? -15.569 -6.723 1.892 1.00 1.55 186 ALA A O 26
ATOM 16271 N N . THR A 1 28 ? -14.383 -4.905 1.321 1.00 1.29 187 THR A N 26
ATOM 16272 C CA . THR A 1 28 ? -15.492 -3.981 1.503 1.00 1.49 187 THR A CA 26
ATOM 16273 C C . THR A 1 28 ? -16.427 -3.999 0.300 1.00 1.47 187 THR A C 26
ATOM 16274 O O . THR A 1 28 ? -17.505 -3.404 0.314 1.00 1.63 187 THR A O 26
ATOM 16285 N N . GLY A 1 29 ? -16.002 -4.696 -0.736 1.00 1.91 188 GLY A N 26
ATOM 16286 C CA . GLY A 1 29 ? -16.767 -4.744 -1.959 1.00 2.73 188 GLY A CA 26
ATOM 16287 C C . GLY A 1 29 ? -16.676 -3.433 -2.699 1.00 2.90 188 GLY A C 26
ATOM 16288 O O . GLY A 1 29 ? -17.696 -2.816 -2.999 1.00 3.61 188 GLY A O 26
ATOM 16292 N N . THR A 1 30 ? -15.434 -3.078 -3.042 1.00 2.54 189 THR A N 26
ATOM 16293 C CA . THR A 1 30 ? -15.033 -1.751 -3.541 1.00 2.84 189 THR A CA 26
ATOM 16294 C C . THR A 1 30 ? -16.143 -0.704 -3.455 1.00 2.85 189 THR A C 26
ATOM 16295 O O . THR A 1 30 ? -16.678 -0.241 -4.461 1.00 3.29 189 THR A O 26
ATOM 16306 N N . ALA A 1 31 ? -16.464 -0.333 -2.225 1.00 2.63 190 ALA A N 26
ATOM 16307 C CA . ALA A 1 31 ? -17.546 0.606 -1.959 1.00 2.90 190 ALA A CA 26
ATOM 16308 C C . ALA A 1 31 ? -17.056 2.034 -1.651 1.00 3.13 190 ALA A C 26
ATOM 16309 O O . ALA A 1 31 ? -17.554 2.980 -2.263 1.00 3.49 190 ALA A O 26
ATOM 16316 N N . PRO A 1 32 ? -16.091 2.234 -0.709 1.00 3.16 191 PRO A N 26
ATOM 16317 C CA . PRO A 1 32 ? -15.684 3.587 -0.288 1.00 3.50 191 PRO A CA 26
ATOM 16318 C C . PRO A 1 32 ? -15.225 4.458 -1.454 1.00 3.41 191 PRO A C 26
ATOM 16319 O O . PRO A 1 32 ? -15.724 5.566 -1.634 1.00 3.85 191 PRO A O 26
ATOM 16330 N N . LYS A 1 33 ? -14.291 3.933 -2.245 1.00 3.02 192 LYS A N 26
ATOM 16331 C CA . LYS A 1 33 ? -13.792 4.602 -3.443 1.00 3.17 192 LYS A CA 26
ATOM 16332 C C . LYS A 1 33 ? -13.439 6.057 -3.178 1.00 3.35 192 LYS A C 26
ATOM 16333 O O . LYS A 1 33 ? -14.108 6.979 -3.648 1.00 3.80 192 LYS A O 26
ATOM 16352 N N . LYS A 1 34 ? -12.389 6.246 -2.421 1.00 3.14 193 LYS A N 26
ATOM 16353 C CA . LYS A 1 34 ? -11.887 7.577 -2.129 1.00 3.35 193 LYS A CA 26
ATOM 16354 C C . LYS A 1 34 ? -10.401 7.644 -2.459 1.00 2.92 193 LYS A C 26
ATOM 16355 O O . LYS A 1 34 ? -9.883 6.750 -3.133 1.00 2.94 193 LYS A O 26
ATOM 16374 N N . ILE A 1 35 ? -9.725 8.706 -2.026 1.00 2.91 194 ILE A N 26
ATOM 16375 C CA . ILE A 1 35 ? -8.284 8.831 -2.233 1.00 2.74 194 ILE A CA 26
ATOM 16376 C C . ILE A 1 35 ? -7.584 7.591 -1.709 1.00 2.88 194 ILE A C 26
ATOM 16377 O O . ILE A 1 35 ? -6.704 7.028 -2.363 1.00 3.52 194 ILE A O 26
ATOM 16393 N N . LEU A 1 36 ? -8.000 7.170 -0.524 1.00 2.77 195 LEU A N 26
ATOM 16394 C CA . LEU A 1 36 ? -7.565 5.916 0.034 1.00 3.24 195 LEU A CA 26
ATOM 16395 C C . LEU A 1 36 ? -7.869 4.790 -0.934 1.00 3.60 195 LEU A C 26
ATOM 16396 O O . LEU A 1 36 ? -8.971 4.693 -1.469 1.00 3.95 195 LEU A O 26
ATOM 16412 N N . GLY A 1 37 ? -6.888 3.952 -1.160 1.00 4.04 196 GLY A N 26
ATOM 16413 C CA . GLY A 1 37 ? -7.017 2.911 -2.145 1.00 4.82 196 GLY A CA 26
ATOM 16414 C C . GLY A 1 37 ? -5.778 2.819 -2.995 1.00 4.86 196 GLY A C 26
ATOM 16415 O O . GLY A 1 37 ? -5.167 1.757 -3.106 1.00 5.59 196 GLY A O 26
ATOM 16419 N N . ILE A 1 38 ? -5.401 3.947 -3.577 1.00 4.38 197 ILE A N 26
ATOM 16420 C CA . ILE A 1 38 ? -4.213 4.040 -4.409 1.00 4.67 197 ILE A CA 26
ATOM 16421 C C . ILE A 1 38 ? -3.608 5.437 -4.293 1.00 4.06 197 ILE A C 26
ATOM 16422 O O . ILE A 1 38 ? -3.807 6.300 -5.150 1.00 4.27 197 ILE A O 26
ATOM 16438 N N . PHE A 1 39 ? -2.875 5.662 -3.219 1.00 3.68 198 PHE A N 26
ATOM 16439 C CA . PHE A 1 39 ? -2.352 6.987 -2.921 1.00 3.35 198 PHE A CA 26
ATOM 16440 C C . PHE A 1 39 ? -1.032 6.888 -2.160 1.00 4.02 198 PHE A C 26
ATOM 16441 O O . PHE A 1 39 ? -1.031 6.439 -0.995 1.00 4.41 198 PHE A O 26
ATOM 16459 N N . GLU A 1 1 ? 23.310 3.085 -2.308 1.00 1.40 160 GLU A N 27
ATOM 16460 C CA . GLU A 1 1 ? 22.665 1.817 -1.889 1.00 1.26 160 GLU A CA 27
ATOM 16461 C C . GLU A 1 1 ? 22.296 1.905 -0.412 1.00 1.27 160 GLU A C 27
ATOM 16462 O O . GLU A 1 1 ? 22.512 2.945 0.212 1.00 1.79 160 GLU A O 27
ATOM 16476 N N . GLU A 1 2 ? 21.730 0.821 0.127 1.00 1.06 161 GLU A N 27
ATOM 16477 C CA . GLU A 1 2 ? 21.235 0.765 1.504 1.00 1.03 161 GLU A CA 27
ATOM 16478 C C . GLU A 1 2 ? 20.000 1.631 1.650 1.00 0.88 161 GLU A C 27
ATOM 16479 O O . GLU A 1 2 ? 18.921 1.130 1.953 1.00 0.79 161 GLU A O 27
ATOM 16491 N N . LYS A 1 3 ? 20.153 2.924 1.414 1.00 0.90 162 LYS A N 27
ATOM 16492 C CA . LYS A 1 3 ? 19.011 3.806 1.323 1.00 0.81 162 LYS A CA 27
ATOM 16493 C C . LYS A 1 3 ? 18.127 3.345 0.176 1.00 0.66 162 LYS A C 27
ATOM 16494 O O . LYS A 1 3 ? 16.911 3.347 0.289 1.00 0.55 162 LYS A O 27
ATOM 16513 N N . ARG A 1 4 ? 18.766 2.933 -0.918 1.00 0.71 163 ARG A N 27
ATOM 16514 C CA . ARG A 1 4 ? 18.079 2.324 -2.048 1.00 0.67 163 ARG A CA 27
ATOM 16515 C C . ARG A 1 4 ? 17.110 1.247 -1.582 1.00 0.55 163 ARG A C 27
ATOM 16516 O O . ARG A 1 4 ? 15.905 1.311 -1.834 1.00 0.48 163 ARG A O 27
ATOM 16537 N N . ALA A 1 5 ? 17.659 0.265 -0.892 1.00 0.60 164 ALA A N 27
ATOM 16538 C CA . ALA A 1 5 ? 16.893 -0.873 -0.417 1.00 0.58 164 ALA A CA 27
ATOM 16539 C C . ALA A 1 5 ? 15.893 -0.460 0.653 1.00 0.47 164 ALA A C 27
ATOM 16540 O O . ALA A 1 5 ? 14.814 -1.035 0.759 1.00 0.47 164 ALA A O 27
ATOM 16547 N N . MET A 1 6 ? 16.260 0.539 1.437 1.00 0.47 165 MET A N 27
ATOM 16548 C CA . MET A 1 6 ? 15.379 1.085 2.456 1.00 0.47 165 MET A CA 27
ATOM 16549 C C . MET A 1 6 ? 14.194 1.784 1.808 1.00 0.36 165 MET A C 27
ATOM 16550 O O . MET A 1 6 ? 13.062 1.710 2.287 1.00 0.38 165 MET A O 27
ATOM 16564 N N . ILE A 1 7 ? 14.467 2.443 0.702 1.00 0.31 166 ILE A N 27
ATOM 16565 C CA . ILE A 1 7 ? 13.442 3.112 -0.063 1.00 0.28 166 ILE A CA 27
ATOM 16566 C C . ILE A 1 7 ? 12.533 2.089 -0.713 1.00 0.20 166 ILE A C 27
ATOM 16567 O O . ILE A 1 7 ? 11.317 2.251 -0.743 1.00 0.21 166 ILE A O 27
ATOM 16583 N N . GLU A 1 8 ? 13.125 1.017 -1.206 1.00 0.22 167 GLU A N 27
ATOM 16584 C CA . GLU A 1 8 ? 12.360 -0.020 -1.867 1.00 0.28 167 GLU A CA 27
ATOM 16585 C C . GLU A 1 8 ? 11.631 -0.880 -0.854 1.00 0.28 167 GLU A C 27
ATOM 16586 O O . GLU A 1 8 ? 10.673 -1.568 -1.185 1.00 0.35 167 GLU A O 27
ATOM 16598 N N . ALA A 1 9 ? 12.074 -0.827 0.384 1.00 0.26 168 ALA A N 27
ATOM 16599 C CA . ALA A 1 9 ? 11.358 -1.471 1.461 1.00 0.34 168 ALA A CA 27
ATOM 16600 C C . ALA A 1 9 ? 10.139 -0.648 1.822 1.00 0.30 168 ALA A C 27
ATOM 16601 O O . ALA A 1 9 ? 9.209 -1.131 2.462 1.00 0.40 168 ALA A O 27
ATOM 16608 N N . LYS A 1 10 ? 10.157 0.604 1.398 1.00 0.22 169 LYS A N 27
ATOM 16609 C CA . LYS A 1 10 ? 9.033 1.495 1.601 1.00 0.25 169 LYS A CA 27
ATOM 16610 C C . LYS A 1 10 ? 8.152 1.504 0.374 1.00 0.24 169 LYS A C 27
ATOM 16611 O O . LYS A 1 10 ? 6.938 1.585 0.481 1.00 0.28 169 LYS A O 27
ATOM 16630 N N . ARG A 1 11 ? 8.771 1.431 -0.795 1.00 0.25 170 ARG A N 27
ATOM 16631 C CA . ARG A 1 11 ? 8.039 1.162 -2.011 1.00 0.31 170 ARG A CA 27
ATOM 16632 C C . ARG A 1 11 ? 7.341 -0.166 -1.869 1.00 0.28 170 ARG A C 27
ATOM 16633 O O . ARG A 1 11 ? 6.176 -0.317 -2.210 1.00 0.32 170 ARG A O 27
ATOM 16654 N N . GLY A 1 12 ? 8.078 -1.121 -1.333 1.00 0.25 171 GLY A N 27
ATOM 16655 C CA . GLY A 1 12 ? 7.524 -2.412 -1.037 1.00 0.28 171 GLY A CA 27
ATOM 16656 C C . GLY A 1 12 ? 6.402 -2.312 -0.036 1.00 0.25 171 GLY A C 27
ATOM 16657 O O . GLY A 1 12 ? 5.347 -2.905 -0.217 1.00 0.29 171 GLY A O 27
ATOM 16661 N N . GLU A 1 13 ? 6.629 -1.521 1.002 1.00 0.23 172 GLU A N 27
ATOM 16662 C CA . GLU A 1 13 ? 5.643 -1.315 2.052 1.00 0.25 172 GLU A CA 27
ATOM 16663 C C . GLU A 1 13 ? 4.413 -0.596 1.506 1.00 0.26 172 GLU A C 27
ATOM 16664 O O . GLU A 1 13 ? 3.288 -0.865 1.917 1.00 0.28 172 GLU A O 27
ATOM 16676 N N . ASP A 1 14 ? 4.637 0.318 0.574 1.00 0.28 173 ASP A N 27
ATOM 16677 C CA . ASP A 1 14 ? 3.552 1.085 -0.022 1.00 0.34 173 ASP A CA 27
ATOM 16678 C C . ASP A 1 14 ? 2.777 0.256 -1.018 1.00 0.33 173 ASP A C 27
ATOM 16679 O O . ASP A 1 14 ? 1.562 0.384 -1.122 1.00 0.35 173 ASP A O 27
ATOM 16688 N N . LEU A 1 15 ? 3.480 -0.584 -1.746 1.00 0.33 174 LEU A N 27
ATOM 16689 C CA . LEU A 1 15 ? 2.845 -1.540 -2.637 1.00 0.36 174 LEU A CA 27
ATOM 16690 C C . LEU A 1 15 ? 2.080 -2.553 -1.809 1.00 0.32 174 LEU A C 27
ATOM 16691 O O . LEU A 1 15 ? 1.007 -3.015 -2.186 1.00 0.34 174 LEU A O 27
ATOM 16707 N N . LEU A 1 16 ? 2.653 -2.871 -0.664 1.00 0.29 175 LEU A N 27
ATOM 16708 C CA . LEU A 1 16 ? 2.014 -3.714 0.328 1.00 0.29 175 LEU A CA 27
ATOM 16709 C C . LEU A 1 16 ? 0.811 -3.013 0.929 1.00 0.27 175 LEU A C 27
ATOM 16710 O O . LEU A 1 16 ? -0.167 -3.642 1.309 1.00 0.31 175 LEU A O 27
ATOM 16726 N N . LYS A 1 17 ? 0.908 -1.703 1.013 1.00 0.27 176 LYS A N 27
ATOM 16727 C CA . LYS A 1 17 ? -0.176 -0.876 1.477 1.00 0.29 176 LYS A CA 27
ATOM 16728 C C . LYS A 1 17 ? -1.256 -0.855 0.426 1.00 0.29 176 LYS A C 27
ATOM 16729 O O . LYS A 1 17 ? -2.439 -0.888 0.719 1.00 0.30 176 LYS A O 27
ATOM 16748 N N . ALA A 1 18 ? -0.817 -0.820 -0.811 1.00 0.32 177 ALA A N 27
ATOM 16749 C CA . ALA A 1 18 ? -1.713 -0.794 -1.948 1.00 0.36 177 ALA A CA 27
ATOM 16750 C C . ALA A 1 18 ? -2.409 -2.130 -2.105 1.00 0.32 177 ALA A C 27
ATOM 16751 O O . ALA A 1 18 ? -3.574 -2.197 -2.495 1.00 0.33 177 ALA A O 27
ATOM 16758 N N . GLU A 1 19 ? -1.693 -3.191 -1.771 1.00 0.30 178 GLU A N 27
ATOM 16759 C CA . GLU A 1 19 ? -2.262 -4.524 -1.789 1.00 0.30 178 GLU A CA 27
ATOM 16760 C C . GLU A 1 19 ? -3.199 -4.663 -0.605 1.00 0.23 178 GLU A C 27
ATOM 16761 O O . GLU A 1 19 ? -4.157 -5.430 -0.619 1.00 0.23 178 GLU A O 27
ATOM 16773 N N . GLU A 1 20 ? -2.879 -3.904 0.421 1.00 0.22 179 GLU A N 27
ATOM 16774 C CA . GLU A 1 20 ? -3.646 -3.847 1.633 1.00 0.25 179 GLU A CA 27
ATOM 16775 C C . GLU A 1 20 ? -4.914 -3.047 1.423 1.00 0.24 179 GLU A C 27
ATOM 16776 O O . GLU A 1 20 ? -5.959 -3.361 1.979 1.00 0.28 179 GLU A O 27
ATOM 16788 N N . LEU A 1 21 ? -4.819 -2.017 0.604 1.00 0.26 180 LEU A N 27
ATOM 16789 C CA . LEU A 1 21 ? -5.988 -1.269 0.195 1.00 0.31 180 LEU A CA 27
ATOM 16790 C C . LEU A 1 21 ? -6.820 -2.150 -0.692 1.00 0.35 180 LEU A C 27
ATOM 16791 O O . LEU A 1 21 ? -8.033 -2.058 -0.723 1.00 0.70 180 LEU A O 27
ATOM 16807 N N . ALA A 1 22 ? -6.146 -3.055 -1.369 1.00 0.21 181 ALA A N 27
ATOM 16808 C CA . ALA A 1 22 ? -6.821 -4.048 -2.163 1.00 0.24 181 ALA A CA 27
ATOM 16809 C C . ALA A 1 22 ? -7.470 -5.051 -1.230 1.00 0.21 181 ALA A C 27
ATOM 16810 O O . ALA A 1 22 ? -8.523 -5.605 -1.523 1.00 0.31 181 ALA A O 27
ATOM 16817 N N . ALA A 1 23 ? -6.829 -5.257 -0.085 1.00 0.21 182 ALA A N 27
ATOM 16818 C CA . ALA A 1 23 ? -7.357 -6.136 0.941 1.00 0.34 182 ALA A CA 27
ATOM 16819 C C . ALA A 1 23 ? -8.520 -5.483 1.688 1.00 0.39 182 ALA A C 27
ATOM 16820 O O . ALA A 1 23 ? -9.352 -6.167 2.277 1.00 0.57 182 ALA A O 27
ATOM 16827 N N . LYS A 1 24 ? -8.567 -4.159 1.675 1.00 0.36 183 LYS A N 27
ATOM 16828 C CA . LYS A 1 24 ? -9.698 -3.435 2.241 1.00 0.48 183 LYS A CA 27
ATOM 16829 C C . LYS A 1 24 ? -10.816 -3.365 1.233 1.00 0.50 183 LYS A C 27
ATOM 16830 O O . LYS A 1 24 ? -11.946 -3.767 1.490 1.00 0.61 183 LYS A O 27
ATOM 16849 N N . TYR A 1 25 ? -10.458 -2.851 0.082 1.00 0.44 184 TYR A N 27
ATOM 16850 C CA . TYR A 1 25 ? -11.386 -2.543 -0.982 1.00 0.51 184 TYR A CA 27
ATOM 16851 C C . TYR A 1 25 ? -11.951 -3.774 -1.669 1.00 0.56 184 TYR A C 27
ATOM 16852 O O . TYR A 1 25 ? -12.954 -3.683 -2.380 1.00 0.73 184 TYR A O 27
ATOM 16870 N N . ARG A 1 26 ? -11.308 -4.918 -1.481 1.00 0.52 185 ARG A N 27
ATOM 16871 C CA . ARG A 1 26 ? -11.923 -6.191 -1.841 1.00 0.65 185 ARG A CA 27
ATOM 16872 C C . ARG A 1 26 ? -13.268 -6.319 -1.133 1.00 0.78 185 ARG A C 27
ATOM 16873 O O . ARG A 1 26 ? -14.152 -7.060 -1.560 1.00 0.93 185 ARG A O 27
ATOM 16894 N N . ALA A 1 27 ? -13.397 -5.582 -0.040 1.00 0.81 186 ALA A N 27
ATOM 16895 C CA . ALA A 1 27 ? -14.641 -5.461 0.679 1.00 1.05 186 ALA A CA 27
ATOM 16896 C C . ALA A 1 27 ? -15.283 -4.131 0.312 1.00 1.15 186 ALA A C 27
ATOM 16897 O O . ALA A 1 27 ? -14.893 -3.077 0.819 1.00 1.55 186 ALA A O 27
ATOM 16904 N N . THR A 1 28 ? -16.250 -4.195 -0.594 1.00 1.29 187 THR A N 27
ATOM 16905 C CA . THR A 1 28 ? -16.919 -3.019 -1.150 1.00 1.49 187 THR A CA 27
ATOM 16906 C C . THR A 1 28 ? -17.568 -2.129 -0.076 1.00 1.47 187 THR A C 27
ATOM 16907 O O . THR A 1 28 ? -18.071 -1.045 -0.372 1.00 1.63 187 THR A O 27
ATOM 16918 N N . GLY A 1 29 ? -17.552 -2.585 1.166 1.00 1.91 188 GLY A N 27
ATOM 16919 C CA . GLY A 1 29 ? -17.967 -1.746 2.277 1.00 2.73 188 GLY A CA 27
ATOM 16920 C C . GLY A 1 29 ? -17.109 -0.495 2.397 1.00 2.90 188 GLY A C 27
ATOM 16921 O O . GLY A 1 29 ? -17.493 0.479 3.047 1.00 3.61 188 GLY A O 27
ATOM 16925 N N . THR A 1 30 ? -15.949 -0.522 1.750 1.00 2.54 189 THR A N 27
ATOM 16926 C CA . THR A 1 30 ? -15.028 0.609 1.738 1.00 2.84 189 THR A CA 27
ATOM 16927 C C . THR A 1 30 ? -15.326 1.554 0.572 1.00 2.85 189 THR A C 27
ATOM 16928 O O . THR A 1 30 ? -14.525 2.431 0.242 1.00 3.29 189 THR A O 27
ATOM 16939 N N . ALA A 1 31 ? -16.504 1.377 -0.016 1.00 2.63 190 ALA A N 27
ATOM 16940 C CA . ALA A 1 31 ? -16.947 2.153 -1.181 1.00 2.90 190 ALA A CA 27
ATOM 16941 C C . ALA A 1 31 ? -16.840 3.681 -1.012 1.00 3.13 190 ALA A C 27
ATOM 16942 O O . ALA A 1 31 ? -16.560 4.368 -1.993 1.00 3.49 190 ALA A O 27
ATOM 16949 N N . PRO A 1 32 ? -17.095 4.253 0.197 1.00 3.16 191 PRO A N 27
ATOM 16950 C CA . PRO A 1 32 ? -16.943 5.694 0.454 1.00 3.50 191 PRO A CA 27
ATOM 16951 C C . PRO A 1 32 ? -15.677 6.295 -0.158 1.00 3.41 191 PRO A C 27
ATOM 16952 O O . PRO A 1 32 ? -15.686 7.447 -0.596 1.00 3.85 191 PRO A O 27
ATOM 16963 N N . LYS A 1 33 ? -14.600 5.510 -0.195 1.00 3.02 192 LYS A N 27
ATOM 16964 C CA . LYS A 1 33 ? -13.311 5.986 -0.694 1.00 3.17 192 LYS A CA 27
ATOM 16965 C C . LYS A 1 33 ? -12.843 7.155 0.150 1.00 3.35 192 LYS A C 27
ATOM 16966 O O . LYS A 1 33 ? -12.312 8.148 -0.349 1.00 3.80 192 LYS A O 27
ATOM 16985 N N . LYS A 1 34 ? -13.086 7.014 1.437 1.00 3.14 193 LYS A N 27
ATOM 16986 C CA . LYS A 1 34 ? -12.702 8.003 2.428 1.00 3.35 193 LYS A CA 27
ATOM 16987 C C . LYS A 1 34 ? -11.188 8.146 2.478 1.00 2.92 193 LYS A C 27
ATOM 16988 O O . LYS A 1 34 ? -10.457 7.276 2.002 1.00 2.94 193 LYS A O 27
ATOM 17007 N N . ILE A 1 35 ? -10.718 9.240 3.059 1.00 2.91 194 ILE A N 27
ATOM 17008 C CA . ILE A 1 35 ? -9.303 9.403 3.342 1.00 2.74 194 ILE A CA 27
ATOM 17009 C C . ILE A 1 35 ? -8.941 8.588 4.587 1.00 2.88 194 ILE A C 27
ATOM 17010 O O . ILE A 1 35 ? -8.346 9.071 5.554 1.00 3.52 194 ILE A O 27
ATOM 17026 N N . LEU A 1 36 ? -9.387 7.348 4.548 1.00 2.77 195 LEU A N 27
ATOM 17027 C CA . LEU A 1 36 ? -9.018 6.334 5.512 1.00 3.24 195 LEU A CA 27
ATOM 17028 C C . LEU A 1 36 ? -7.716 5.696 5.056 1.00 3.60 195 LEU A C 27
ATOM 17029 O O . LEU A 1 36 ? -6.990 6.311 4.278 1.00 3.95 195 LEU A O 27
ATOM 17045 N N . GLY A 1 37 ? -7.409 4.501 5.536 1.00 4.04 196 GLY A N 27
ATOM 17046 C CA . GLY A 1 37 ? -6.237 3.790 5.055 1.00 4.82 196 GLY A CA 27
ATOM 17047 C C . GLY A 1 37 ? -6.287 3.566 3.551 1.00 4.86 196 GLY A C 27
ATOM 17048 O O . GLY A 1 37 ? -6.781 2.544 3.089 1.00 5.59 196 GLY A O 27
ATOM 17052 N N . ILE A 1 38 ? -5.805 4.557 2.808 1.00 4.38 197 ILE A N 27
ATOM 17053 C CA . ILE A 1 38 ? -5.766 4.543 1.347 1.00 4.67 197 ILE A CA 27
ATOM 17054 C C . ILE A 1 38 ? -5.312 5.920 0.863 1.00 4.06 197 ILE A C 27
ATOM 17055 O O . ILE A 1 38 ? -4.369 6.032 0.083 1.00 4.27 197 ILE A O 27
ATOM 17071 N N . PHE A 1 39 ? -5.981 6.955 1.372 1.00 3.68 198 PHE A N 27
ATOM 17072 C CA . PHE A 1 39 ? -5.584 8.350 1.160 1.00 3.35 198 PHE A CA 27
ATOM 17073 C C . PHE A 1 39 ? -5.542 8.703 -0.323 1.00 4.02 198 PHE A C 27
ATOM 17074 O O . PHE A 1 39 ? -4.440 8.728 -0.910 1.00 4.41 198 PHE A O 27
ATOM 17092 N N . GLU A 1 1 ? 21.839 1.503 -5.909 1.00 1.40 160 GLU A N 28
ATOM 17093 C CA . GLU A 1 1 ? 21.312 0.345 -5.145 1.00 1.26 160 GLU A CA 28
ATOM 17094 C C . GLU A 1 1 ? 21.609 0.513 -3.664 1.00 1.27 160 GLU A C 28
ATOM 17095 O O . GLU A 1 1 ? 22.143 1.546 -3.265 1.00 1.79 160 GLU A O 28
ATOM 17109 N N . GLU A 1 2 ? 21.247 -0.494 -2.859 1.00 1.06 161 GLU A N 28
ATOM 17110 C CA . GLU A 1 2 ? 21.288 -0.409 -1.398 1.00 1.03 161 GLU A CA 28
ATOM 17111 C C . GLU A 1 2 ? 20.236 0.565 -0.906 1.00 0.88 161 GLU A C 28
ATOM 17112 O O . GLU A 1 2 ? 19.289 0.173 -0.228 1.00 0.79 161 GLU A O 28
ATOM 17124 N N . LYS A 1 3 ? 20.390 1.828 -1.273 1.00 0.90 162 LYS A N 28
ATOM 17125 C CA . LYS A 1 3 ? 19.372 2.819 -1.003 1.00 0.81 162 LYS A CA 28
ATOM 17126 C C . LYS A 1 3 ? 18.097 2.428 -1.730 1.00 0.66 162 LYS A C 28
ATOM 17127 O O . LYS A 1 3 ? 17.012 2.551 -1.191 1.00 0.55 162 LYS A O 28
ATOM 17146 N N . ARG A 1 4 ? 18.255 1.930 -2.954 1.00 0.71 163 ARG A N 28
ATOM 17147 C CA . ARG A 1 4 ? 17.145 1.404 -3.735 1.00 0.67 163 ARG A CA 28
ATOM 17148 C C . ARG A 1 4 ? 16.293 0.454 -2.901 1.00 0.55 163 ARG A C 28
ATOM 17149 O O . ARG A 1 4 ? 15.101 0.679 -2.695 1.00 0.48 163 ARG A O 28
ATOM 17170 N N . ALA A 1 5 ? 16.932 -0.597 -2.421 1.00 0.60 164 ALA A N 28
ATOM 17171 C CA . ALA A 1 5 ? 16.272 -1.604 -1.605 1.00 0.58 164 ALA A CA 28
ATOM 17172 C C . ALA A 1 5 ? 15.765 -1.013 -0.294 1.00 0.47 164 ALA A C 28
ATOM 17173 O O . ALA A 1 5 ? 14.690 -1.370 0.186 1.00 0.47 164 ALA A O 28
ATOM 17180 N N . MET A 1 6 ? 16.538 -0.101 0.270 1.00 0.47 165 MET A N 28
ATOM 17181 C CA . MET A 1 6 ? 16.183 0.549 1.522 1.00 0.47 165 MET A CA 28
ATOM 17182 C C . MET A 1 6 ? 14.945 1.415 1.347 1.00 0.36 165 MET A C 28
ATOM 17183 O O . MET A 1 6 ? 14.097 1.500 2.235 1.00 0.38 165 MET A O 28
ATOM 17197 N N . ILE A 1 7 ? 14.838 2.037 0.193 1.00 0.31 166 ILE A N 28
ATOM 17198 C CA . ILE A 1 7 ? 13.693 2.859 -0.125 1.00 0.28 166 ILE A CA 28
ATOM 17199 C C . ILE A 1 7 ? 12.503 1.974 -0.463 1.00 0.20 166 ILE A C 28
ATOM 17200 O O . ILE A 1 7 ? 11.352 2.316 -0.198 1.00 0.21 166 ILE A O 28
ATOM 17216 N N . GLU A 1 8 ? 12.791 0.809 -1.017 1.00 0.22 167 GLU A N 28
ATOM 17217 C CA . GLU A 1 8 ? 11.755 -0.159 -1.332 1.00 0.28 167 GLU A CA 28
ATOM 17218 C C . GLU A 1 8 ? 11.325 -0.941 -0.106 1.00 0.28 167 GLU A C 28
ATOM 17219 O O . GLU A 1 8 ? 10.486 -1.831 -0.188 1.00 0.35 167 GLU A O 28
ATOM 17231 N N . ALA A 1 9 ? 11.908 -0.617 1.026 1.00 0.26 168 ALA A N 28
ATOM 17232 C CA . ALA A 1 9 ? 11.372 -1.064 2.292 1.00 0.34 168 ALA A CA 28
ATOM 17233 C C . ALA A 1 9 ? 10.185 -0.186 2.657 1.00 0.30 168 ALA A C 28
ATOM 17234 O O . ALA A 1 9 ? 9.343 -0.545 3.477 1.00 0.40 168 ALA A O 28
ATOM 17241 N N . LYS A 1 10 ? 10.137 0.975 2.018 1.00 0.22 169 LYS A N 28
ATOM 17242 C CA . LYS A 1 10 ? 9.046 1.921 2.189 1.00 0.25 169 LYS A CA 28
ATOM 17243 C C . LYS A 1 10 ? 8.081 1.818 1.031 1.00 0.24 169 LYS A C 28
ATOM 17244 O O . LYS A 1 10 ? 6.879 1.729 1.230 1.00 0.28 169 LYS A O 28
ATOM 17263 N N . ARG A 1 11 ? 8.611 1.830 -0.181 1.00 0.25 170 ARG A N 28
ATOM 17264 C CA . ARG A 1 11 ? 7.794 1.589 -1.353 1.00 0.31 170 ARG A CA 28
ATOM 17265 C C . ARG A 1 11 ? 7.210 0.202 -1.279 1.00 0.28 170 ARG A C 28
ATOM 17266 O O . ARG A 1 11 ? 6.060 -0.017 -1.618 1.00 0.32 170 ARG A O 28
ATOM 17287 N N . GLY A 1 12 ? 8.011 -0.725 -0.797 1.00 0.25 171 GLY A N 28
ATOM 17288 C CA . GLY A 1 12 ? 7.545 -2.072 -0.599 1.00 0.28 171 GLY A CA 28
ATOM 17289 C C . GLY A 1 12 ? 6.490 -2.135 0.473 1.00 0.25 171 GLY A C 28
ATOM 17290 O O . GLY A 1 12 ? 5.627 -3.006 0.463 1.00 0.29 171 GLY A O 28
ATOM 17294 N N . GLU A 1 13 ? 6.574 -1.193 1.397 1.00 0.23 172 GLU A N 28
ATOM 17295 C CA . GLU A 1 13 ? 5.593 -1.055 2.456 1.00 0.25 172 GLU A CA 28
ATOM 17296 C C . GLU A 1 13 ? 4.325 -0.396 1.919 1.00 0.26 172 GLU A C 28
ATOM 17297 O O . GLU A 1 13 ? 3.213 -0.742 2.311 1.00 0.28 172 GLU A O 28
ATOM 17309 N N . ASP A 1 14 ? 4.512 0.551 1.013 1.00 0.28 173 ASP A N 28
ATOM 17310 C CA . ASP A 1 14 ? 3.405 1.297 0.428 1.00 0.34 173 ASP A CA 28
ATOM 17311 C C . ASP A 1 14 ? 2.688 0.475 -0.621 1.00 0.33 173 ASP A C 28
ATOM 17312 O O . ASP A 1 14 ? 1.475 0.538 -0.745 1.00 0.35 173 ASP A O 28
ATOM 17321 N N . LEU A 1 15 ? 3.444 -0.298 -1.371 1.00 0.33 174 LEU A N 28
ATOM 17322 C CA . LEU A 1 15 ? 2.870 -1.231 -2.322 1.00 0.36 174 LEU A CA 28
ATOM 17323 C C . LEU A 1 15 ? 2.128 -2.311 -1.562 1.00 0.32 174 LEU A C 28
ATOM 17324 O O . LEU A 1 15 ? 1.080 -2.792 -1.982 1.00 0.34 174 LEU A O 28
ATOM 17340 N N . LEU A 1 16 ? 2.692 -2.663 -0.423 1.00 0.29 175 LEU A N 28
ATOM 17341 C CA . LEU A 1 16 ? 2.074 -3.584 0.507 1.00 0.29 175 LEU A CA 28
ATOM 17342 C C . LEU A 1 16 ? 0.816 -2.974 1.097 1.00 0.27 175 LEU A C 28
ATOM 17343 O O . LEU A 1 16 ? -0.152 -3.661 1.397 1.00 0.31 175 LEU A O 28
ATOM 17359 N N . LYS A 1 17 ? 0.856 -1.669 1.260 1.00 0.27 176 LYS A N 28
ATOM 17360 C CA . LYS A 1 17 ? -0.263 -0.916 1.759 1.00 0.29 176 LYS A CA 28
ATOM 17361 C C . LYS A 1 17 ? -1.317 -0.832 0.689 1.00 0.29 176 LYS A C 28
ATOM 17362 O O . LYS A 1 17 ? -2.492 -1.030 0.936 1.00 0.30 176 LYS A O 28
ATOM 17381 N N . ALA A 1 18 ? -0.867 -0.567 -0.511 1.00 0.32 177 ALA A N 28
ATOM 17382 C CA . ALA A 1 18 ? -1.749 -0.414 -1.643 1.00 0.36 177 ALA A CA 28
ATOM 17383 C C . ALA A 1 18 ? -2.398 -1.739 -1.989 1.00 0.32 177 ALA A C 28
ATOM 17384 O O . ALA A 1 18 ? -3.533 -1.785 -2.461 1.00 0.33 177 ALA A O 28
ATOM 17391 N N . GLU A 1 19 ? -1.680 -2.820 -1.721 1.00 0.30 178 GLU A N 28
ATOM 17392 C CA . GLU A 1 19 ? -2.221 -4.149 -1.927 1.00 0.30 178 GLU A CA 28
ATOM 17393 C C . GLU A 1 19 ? -3.149 -4.485 -0.774 1.00 0.23 178 GLU A C 28
ATOM 17394 O O . GLU A 1 19 ? -4.038 -5.324 -0.879 1.00 0.23 178 GLU A O 28
ATOM 17406 N N . GLU A 1 20 ? -2.898 -3.827 0.335 1.00 0.22 179 GLU A N 28
ATOM 17407 C CA . GLU A 1 20 ? -3.706 -3.947 1.516 1.00 0.25 179 GLU A CA 28
ATOM 17408 C C . GLU A 1 20 ? -4.994 -3.168 1.350 1.00 0.24 179 GLU A C 28
ATOM 17409 O O . GLU A 1 20 ? -6.054 -3.594 1.799 1.00 0.28 179 GLU A O 28
ATOM 17421 N N . LEU A 1 21 ? -4.900 -2.027 0.691 1.00 0.26 180 LEU A N 28
ATOM 17422 C CA . LEU A 1 21 ? -6.082 -1.307 0.286 1.00 0.31 180 LEU A CA 28
ATOM 17423 C C . LEU A 1 21 ? -6.789 -2.105 -0.774 1.00 0.35 180 LEU A C 28
ATOM 17424 O O . LEU A 1 21 ? -8.005 -2.086 -0.871 1.00 0.70 180 LEU A O 28
ATOM 17440 N N . ALA A 1 22 ? -6.014 -2.842 -1.543 1.00 0.21 181 ALA A N 28
ATOM 17441 C CA . ALA A 1 22 ? -6.574 -3.741 -2.521 1.00 0.24 181 ALA A CA 28
ATOM 17442 C C . ALA A 1 22 ? -7.323 -4.837 -1.790 1.00 0.21 181 ALA A C 28
ATOM 17443 O O . ALA A 1 22 ? -8.437 -5.193 -2.157 1.00 0.31 181 ALA A O 28
ATOM 17450 N N . ALA A 1 23 ? -6.714 -5.325 -0.713 1.00 0.21 182 ALA A N 28
ATOM 17451 C CA . ALA A 1 23 ? -7.324 -6.353 0.117 1.00 0.34 182 ALA A CA 28
ATOM 17452 C C . ALA A 1 23 ? -8.579 -5.816 0.795 1.00 0.39 182 ALA A C 28
ATOM 17453 O O . ALA A 1 23 ? -9.597 -6.503 0.879 1.00 0.57 182 ALA A O 28
ATOM 17460 N N . LYS A 1 24 ? -8.490 -4.583 1.275 1.00 0.36 183 LYS A N 28
ATOM 17461 C CA . LYS A 1 24 ? -9.618 -3.901 1.870 1.00 0.48 183 LYS A CA 28
ATOM 17462 C C . LYS A 1 24 ? -10.733 -3.741 0.864 1.00 0.50 183 LYS A C 28
ATOM 17463 O O . LYS A 1 24 ? -11.882 -4.049 1.135 1.00 0.61 183 LYS A O 28
ATOM 17482 N N . TYR A 1 25 ? -10.374 -3.238 -0.293 1.00 0.44 184 TYR A N 28
ATOM 17483 C CA . TYR A 1 25 ? -11.322 -2.989 -1.352 1.00 0.51 184 TYR A CA 28
ATOM 17484 C C . TYR A 1 25 ? -12.001 -4.258 -1.842 1.00 0.56 184 TYR A C 28
ATOM 17485 O O . TYR A 1 25 ? -13.200 -4.255 -2.117 1.00 0.73 184 TYR A O 28
ATOM 17503 N N . ARG A 1 26 ? -11.244 -5.336 -1.950 1.00 0.52 185 ARG A N 28
ATOM 17504 C CA . ARG A 1 26 ? -11.821 -6.637 -2.252 1.00 0.65 185 ARG A CA 28
ATOM 17505 C C . ARG A 1 26 ? -12.856 -7.012 -1.202 1.00 0.78 185 ARG A C 28
ATOM 17506 O O . ARG A 1 26 ? -13.909 -7.573 -1.507 1.00 0.93 185 ARG A O 28
ATOM 17527 N N . ALA A 1 27 ? -12.547 -6.671 0.036 1.00 0.81 186 ALA A N 28
ATOM 17528 C CA . ALA A 1 27 ? -13.395 -7.015 1.170 1.00 1.05 186 ALA A CA 28
ATOM 17529 C C . ALA A 1 27 ? -14.582 -6.062 1.313 1.00 1.15 186 ALA A C 28
ATOM 17530 O O . ALA A 1 27 ? -15.675 -6.477 1.696 1.00 1.55 186 ALA A O 28
ATOM 17537 N N . THR A 1 28 ? -14.374 -4.791 0.995 1.00 1.29 187 THR A N 28
ATOM 17538 C CA . THR A 1 28 ? -15.402 -3.776 1.174 1.00 1.49 187 THR A CA 28
ATOM 17539 C C . THR A 1 28 ? -16.308 -3.674 -0.038 1.00 1.47 187 THR A C 28
ATOM 17540 O O . THR A 1 28 ? -17.235 -2.862 -0.077 1.00 1.63 187 THR A O 28
ATOM 17551 N N . GLY A 1 29 ? -16.028 -4.513 -1.021 1.00 1.91 188 GLY A N 28
ATOM 17552 C CA . GLY A 1 29 ? -16.782 -4.502 -2.252 1.00 2.73 188 GLY A CA 28
ATOM 17553 C C . GLY A 1 29 ? -16.567 -3.214 -3.004 1.00 2.90 188 GLY A C 28
ATOM 17554 O O . GLY A 1 29 ? -17.525 -2.493 -3.277 1.00 3.61 188 GLY A O 28
ATOM 17558 N N . THR A 1 30 ? -15.299 -2.988 -3.369 1.00 2.54 189 THR A N 28
ATOM 17559 C CA . THR A 1 30 ? -14.790 -1.727 -3.936 1.00 2.84 189 THR A CA 28
ATOM 17560 C C . THR A 1 30 ? -15.813 -0.593 -3.926 1.00 2.85 189 THR A C 28
ATOM 17561 O O . THR A 1 30 ? -16.385 -0.232 -4.953 1.00 3.29 189 THR A O 28
ATOM 17572 N N . ALA A 1 31 ? -16.020 -0.022 -2.748 1.00 2.63 190 ALA A N 28
ATOM 17573 C CA . ALA A 1 31 ? -17.072 0.968 -2.564 1.00 2.90 190 ALA A CA 28
ATOM 17574 C C . ALA A 1 31 ? -16.579 2.426 -2.592 1.00 3.13 190 ALA A C 28
ATOM 17575 O O . ALA A 1 31 ? -17.045 3.197 -3.426 1.00 3.49 190 ALA A O 28
ATOM 17582 N N . PRO A 1 32 ? -15.626 2.840 -1.726 1.00 3.16 191 PRO A N 28
ATOM 17583 C CA . PRO A 1 32 ? -15.340 4.273 -1.538 1.00 3.50 191 PRO A CA 28
ATOM 17584 C C . PRO A 1 32 ? -14.628 4.941 -2.721 1.00 3.41 191 PRO A C 28
ATOM 17585 O O . PRO A 1 32 ? -15.145 5.913 -3.275 1.00 3.85 191 PRO A O 28
ATOM 17596 N N . LYS A 1 33 ? -13.475 4.402 -3.125 1.00 3.02 192 LYS A N 28
ATOM 17597 C CA . LYS A 1 33 ? -12.652 4.987 -4.196 1.00 3.17 192 LYS A CA 28
ATOM 17598 C C . LYS A 1 33 ? -12.516 6.500 -4.035 1.00 3.35 192 LYS A C 28
ATOM 17599 O O . LYS A 1 33 ? -12.606 7.255 -5.004 1.00 3.80 192 LYS A O 28
ATOM 17618 N N . LYS A 1 34 ? -12.315 6.939 -2.804 1.00 3.14 193 LYS A N 28
ATOM 17619 C CA . LYS A 1 34 ? -12.219 8.369 -2.521 1.00 3.35 193 LYS A CA 28
ATOM 17620 C C . LYS A 1 34 ? -10.758 8.831 -2.553 1.00 2.92 193 LYS A C 28
ATOM 17621 O O . LYS A 1 34 ? -10.354 9.563 -3.456 1.00 2.94 193 LYS A O 28
ATOM 17640 N N . ILE A 1 35 ? -9.971 8.398 -1.584 1.00 2.91 194 ILE A N 28
ATOM 17641 C CA . ILE A 1 35 ? -8.542 8.646 -1.580 1.00 2.74 194 ILE A CA 28
ATOM 17642 C C . ILE A 1 35 ? -7.829 7.336 -1.345 1.00 2.88 194 ILE A C 28
ATOM 17643 O O . ILE A 1 35 ? -6.907 6.971 -2.075 1.00 3.52 194 ILE A O 28
ATOM 17659 N N . LEU A 1 36 ? -8.286 6.624 -0.321 1.00 2.77 195 LEU A N 28
ATOM 17660 C CA . LEU A 1 36 ? -7.786 5.300 -0.035 1.00 3.24 195 LEU A CA 28
ATOM 17661 C C . LEU A 1 36 ? -7.986 4.392 -1.238 1.00 3.60 195 LEU A C 28
ATOM 17662 O O . LEU A 1 36 ? -8.853 4.629 -2.082 1.00 3.95 195 LEU A O 28
ATOM 17678 N N . GLY A 1 37 ? -7.194 3.350 -1.298 1.00 4.04 196 GLY A N 28
ATOM 17679 C CA . GLY A 1 37 ? -7.174 2.502 -2.462 1.00 4.82 196 GLY A CA 28
ATOM 17680 C C . GLY A 1 37 ? -5.797 2.453 -3.069 1.00 4.86 196 GLY A C 28
ATOM 17681 O O . GLY A 1 37 ? -5.237 1.376 -3.267 1.00 5.59 196 GLY A O 28
ATOM 17685 N N . ILE A 1 38 ? -5.244 3.631 -3.331 1.00 4.38 197 ILE A N 28
ATOM 17686 C CA . ILE A 1 38 ? -3.913 3.763 -3.914 1.00 4.67 197 ILE A CA 28
ATOM 17687 C C . ILE A 1 38 ? -3.323 5.142 -3.619 1.00 4.06 197 ILE A C 28
ATOM 17688 O O . ILE A 1 38 ? -3.095 5.946 -4.522 1.00 4.27 197 ILE A O 28
ATOM 17704 N N . PHE A 1 39 ? -3.052 5.404 -2.351 1.00 3.68 198 PHE A N 28
ATOM 17705 C CA . PHE A 1 39 ? -2.592 6.722 -1.935 1.00 3.35 198 PHE A CA 28
ATOM 17706 C C . PHE A 1 39 ? -1.375 6.607 -1.013 1.00 4.02 198 PHE A C 28
ATOM 17707 O O . PHE A 1 39 ? -0.294 7.103 -1.397 1.00 4.41 198 PHE A O 28
ATOM 17725 N N . GLU A 1 1 ? 22.976 2.771 -3.657 1.00 1.40 160 GLU A N 29
ATOM 17726 C CA . GLU A 1 1 ? 21.664 2.132 -3.941 1.00 1.26 160 GLU A CA 29
ATOM 17727 C C . GLU A 1 1 ? 21.178 1.306 -2.760 1.00 1.27 160 GLU A C 29
ATOM 17728 O O . GLU A 1 1 ? 20.072 0.768 -2.795 1.00 1.79 160 GLU A O 29
ATOM 17742 N N . GLU A 1 2 ? 21.996 1.194 -1.722 1.00 1.06 161 GLU A N 29
ATOM 17743 C CA . GLU A 1 2 ? 21.571 0.537 -0.501 1.00 1.03 161 GLU A CA 29
ATOM 17744 C C . GLU A 1 2 ? 20.358 1.252 0.073 1.00 0.88 161 GLU A C 29
ATOM 17745 O O . GLU A 1 2 ? 19.334 0.631 0.354 1.00 0.79 161 GLU A O 29
ATOM 17757 N N . LYS A 1 3 ? 20.471 2.567 0.224 1.00 0.90 162 LYS A N 29
ATOM 17758 C CA . LYS A 1 3 ? 19.349 3.369 0.671 1.00 0.81 162 LYS A CA 29
ATOM 17759 C C . LYS A 1 3 ? 18.199 3.275 -0.318 1.00 0.66 162 LYS A C 29
ATOM 17760 O O . LYS A 1 3 ? 17.043 3.249 0.086 1.00 0.55 162 LYS A O 29
ATOM 17779 N N . ARG A 1 4 ? 18.514 3.218 -1.613 1.00 0.71 163 ARG A N 29
ATOM 17780 C CA . ARG A 1 4 ? 17.491 3.037 -2.631 1.00 0.67 163 ARG A CA 29
ATOM 17781 C C . ARG A 1 4 ? 16.646 1.810 -2.322 1.00 0.55 163 ARG A C 29
ATOM 17782 O O . ARG A 1 4 ? 15.419 1.870 -2.296 1.00 0.48 163 ARG A O 29
ATOM 17803 N N . ALA A 1 5 ? 17.327 0.705 -2.084 1.00 0.60 164 ALA A N 29
ATOM 17804 C CA . ALA A 1 5 ? 16.676 -0.551 -1.745 1.00 0.58 164 ALA A CA 29
ATOM 17805 C C . ALA A 1 5 ? 15.890 -0.432 -0.443 1.00 0.47 164 ALA A C 29
ATOM 17806 O O . ALA A 1 5 ? 14.876 -1.105 -0.254 1.00 0.47 164 ALA A O 29
ATOM 17813 N N . MET A 1 6 ? 16.352 0.440 0.444 1.00 0.47 165 MET A N 29
ATOM 17814 C CA . MET A 1 6 ? 15.662 0.690 1.708 1.00 0.47 165 MET A CA 29
ATOM 17815 C C . MET A 1 6 ? 14.426 1.532 1.466 1.00 0.36 165 MET A C 29
ATOM 17816 O O . MET A 1 6 ? 13.417 1.405 2.159 1.00 0.38 165 MET A O 29
ATOM 17830 N N . ILE A 1 7 ? 14.512 2.392 0.476 1.00 0.31 166 ILE A N 29
ATOM 17831 C CA . ILE A 1 7 ? 13.389 3.203 0.063 1.00 0.28 166 ILE A CA 29
ATOM 17832 C C . ILE A 1 7 ? 12.362 2.328 -0.638 1.00 0.20 166 ILE A C 29
ATOM 17833 O O . ILE A 1 7 ? 11.156 2.542 -0.527 1.00 0.21 166 ILE A O 29
ATOM 17849 N N . GLU A 1 8 ? 12.846 1.315 -1.333 1.00 0.22 167 GLU A N 29
ATOM 17850 C CA . GLU A 1 8 ? 11.968 0.357 -1.978 1.00 0.28 167 GLU A CA 29
ATOM 17851 C C . GLU A 1 8 ? 11.476 -0.687 -0.997 1.00 0.28 167 GLU A C 29
ATOM 17852 O O . GLU A 1 8 ? 10.637 -1.517 -1.328 1.00 0.35 167 GLU A O 29
ATOM 17864 N N . ALA A 1 9 ? 11.993 -0.638 0.212 1.00 0.26 168 ALA A N 29
ATOM 17865 C CA . ALA A 1 9 ? 11.422 -1.398 1.302 1.00 0.34 168 ALA A CA 29
ATOM 17866 C C . ALA A 1 9 ? 10.227 -0.643 1.846 1.00 0.30 168 ALA A C 29
ATOM 17867 O O . ALA A 1 9 ? 9.346 -1.206 2.489 1.00 0.40 168 ALA A O 29
ATOM 17874 N N . LYS A 1 10 ? 10.209 0.646 1.548 1.00 0.22 169 LYS A N 29
ATOM 17875 C CA . LYS A 1 10 ? 9.108 1.515 1.921 1.00 0.25 169 LYS A CA 29
ATOM 17876 C C . LYS A 1 10 ? 8.101 1.570 0.798 1.00 0.24 169 LYS A C 29
ATOM 17877 O O . LYS A 1 10 ? 6.902 1.586 1.034 1.00 0.28 169 LYS A O 29
ATOM 17896 N N . ARG A 1 11 ? 8.598 1.611 -0.427 1.00 0.25 170 ARG A N 29
ATOM 17897 C CA . ARG A 1 11 ? 7.756 1.384 -1.578 1.00 0.31 170 ARG A CA 29
ATOM 17898 C C . ARG A 1 11 ? 7.156 0.007 -1.474 1.00 0.28 170 ARG A C 29
ATOM 17899 O O . ARG A 1 11 ? 5.969 -0.179 -1.677 1.00 0.32 170 ARG A O 29
ATOM 17920 N N . GLY A 1 12 ? 7.998 -0.949 -1.126 1.00 0.25 171 GLY A N 29
ATOM 17921 C CA . GLY A 1 12 ? 7.543 -2.297 -0.904 1.00 0.28 171 GLY A CA 29
ATOM 17922 C C . GLY A 1 12 ? 6.502 -2.361 0.185 1.00 0.25 171 GLY A C 29
ATOM 17923 O O . GLY A 1 12 ? 5.520 -3.095 0.084 1.00 0.29 171 GLY A O 29
ATOM 17927 N N . GLU A 1 13 ? 6.718 -1.564 1.221 1.00 0.23 172 GLU A N 29
ATOM 17928 C CA . GLU A 1 13 ? 5.771 -1.435 2.315 1.00 0.25 172 GLU A CA 29
ATOM 17929 C C . GLU A 1 13 ? 4.486 -0.782 1.817 1.00 0.26 172 GLU A C 29
ATOM 17930 O O . GLU A 1 13 ? 3.387 -1.129 2.242 1.00 0.28 172 GLU A O 29
ATOM 17942 N N . ASP A 1 14 ? 4.648 0.162 0.903 1.00 0.28 173 ASP A N 29
ATOM 17943 C CA . ASP A 1 14 ? 3.533 0.907 0.340 1.00 0.34 173 ASP A CA 29
ATOM 17944 C C . ASP A 1 14 ? 2.738 0.057 -0.623 1.00 0.33 173 ASP A C 29
ATOM 17945 O O . ASP A 1 14 ? 1.523 0.177 -0.712 1.00 0.35 173 ASP A O 29
ATOM 17954 N N . LEU A 1 15 ? 3.434 -0.789 -1.354 1.00 0.33 174 LEU A N 29
ATOM 17955 C CA . LEU A 1 15 ? 2.796 -1.734 -2.244 1.00 0.36 174 LEU A CA 29
ATOM 17956 C C . LEU A 1 15 ? 2.062 -2.767 -1.415 1.00 0.32 174 LEU A C 29
ATOM 17957 O O . LEU A 1 15 ? 0.966 -3.204 -1.751 1.00 0.34 174 LEU A O 29
ATOM 17973 N N . LEU A 1 16 ? 2.690 -3.130 -0.314 1.00 0.29 175 LEU A N 29
ATOM 17974 C CA . LEU A 1 16 ? 2.113 -4.030 0.663 1.00 0.29 175 LEU A CA 29
ATOM 17975 C C . LEU A 1 16 ? 0.906 -3.381 1.326 1.00 0.27 175 LEU A C 29
ATOM 17976 O O . LEU A 1 16 ? -0.047 -4.042 1.732 1.00 0.31 175 LEU A O 29
ATOM 17992 N N . LYS A 1 17 ? 0.972 -2.074 1.424 1.00 0.27 176 LYS A N 29
ATOM 17993 C CA . LYS A 1 17 ? -0.099 -1.269 1.949 1.00 0.29 176 LYS A CA 29
ATOM 17994 C C . LYS A 1 17 ? -1.191 -1.160 0.915 1.00 0.29 176 LYS A C 29
ATOM 17995 O O . LYS A 1 17 ? -2.372 -1.226 1.215 1.00 0.30 176 LYS A O 29
ATOM 18014 N N . ALA A 1 18 ? -0.765 -1.003 -0.314 1.00 0.32 177 ALA A N 29
ATOM 18015 C CA . ALA A 1 18 ? -1.671 -0.839 -1.427 1.00 0.36 177 ALA A CA 29
ATOM 18016 C C . ALA A 1 18 ? -2.394 -2.134 -1.716 1.00 0.32 177 ALA A C 29
ATOM 18017 O O . ALA A 1 18 ? -3.525 -2.132 -2.184 1.00 0.33 177 ALA A O 29
ATOM 18024 N N . GLU A 1 19 ? -1.735 -3.243 -1.416 1.00 0.30 178 GLU A N 29
ATOM 18025 C CA . GLU A 1 19 ? -2.347 -4.547 -1.568 1.00 0.30 178 GLU A CA 29
ATOM 18026 C C . GLU A 1 19 ? -3.293 -4.780 -0.403 1.00 0.23 178 GLU A C 29
ATOM 18027 O O . GLU A 1 19 ? -4.222 -5.583 -0.466 1.00 0.23 178 GLU A O 29
ATOM 18039 N N . GLU A 1 20 ? -3.019 -4.063 0.664 1.00 0.22 179 GLU A N 29
ATOM 18040 C CA . GLU A 1 20 ? -3.837 -4.071 1.843 1.00 0.25 179 GLU A CA 29
ATOM 18041 C C . GLU A 1 20 ? -5.067 -3.207 1.637 1.00 0.24 179 GLU A C 29
ATOM 18042 O O . GLU A 1 20 ? -6.165 -3.555 2.072 1.00 0.28 179 GLU A O 29
ATOM 18054 N N . LEU A 1 21 ? -4.890 -2.084 0.961 1.00 0.26 180 LEU A N 29
ATOM 18055 C CA . LEU A 1 21 ? -6.026 -1.304 0.534 1.00 0.31 180 LEU A CA 29
ATOM 18056 C C . LEU A 1 21 ? -6.738 -2.050 -0.551 1.00 0.35 180 LEU A C 29
ATOM 18057 O O . LEU A 1 21 ? -7.933 -1.915 -0.707 1.00 0.70 180 LEU A O 29
ATOM 18073 N N . ALA A 1 22 ? -5.999 -2.871 -1.270 1.00 0.21 181 ALA A N 29
ATOM 18074 C CA . ALA A 1 22 ? -6.597 -3.740 -2.250 1.00 0.24 181 ALA A CA 29
ATOM 18075 C C . ALA A 1 22 ? -7.493 -4.724 -1.529 1.00 0.21 181 ALA A C 29
ATOM 18076 O O . ALA A 1 22 ? -8.605 -5.004 -1.962 1.00 0.31 181 ALA A O 29
ATOM 18083 N N . ALA A 1 23 ? -7.002 -5.207 -0.390 1.00 0.21 182 ALA A N 29
ATOM 18084 C CA . ALA A 1 23 ? -7.774 -6.105 0.456 1.00 0.34 182 ALA A CA 29
ATOM 18085 C C . ALA A 1 23 ? -9.016 -5.402 0.992 1.00 0.39 182 ALA A C 29
ATOM 18086 O O . ALA A 1 23 ? -10.101 -5.980 1.036 1.00 0.57 182 ALA A O 29
ATOM 18093 N N . LYS A 1 24 ? -8.843 -4.146 1.396 1.00 0.36 183 LYS A N 29
ATOM 18094 C CA . LYS A 1 24 ? -9.945 -3.320 1.848 1.00 0.48 183 LYS A CA 29
ATOM 18095 C C . LYS A 1 24 ? -10.939 -3.118 0.731 1.00 0.50 183 LYS A C 29
ATOM 18096 O O . LYS A 1 24 ? -12.131 -3.347 0.879 1.00 0.61 183 LYS A O 29
ATOM 18115 N N . TYR A 1 25 ? -10.407 -2.668 -0.374 1.00 0.44 184 TYR A N 29
ATOM 18116 C CA . TYR A 1 25 ? -11.164 -2.373 -1.569 1.00 0.51 184 TYR A CA 29
ATOM 18117 C C . TYR A 1 25 ? -11.974 -3.559 -2.060 1.00 0.56 184 TYR A C 29
ATOM 18118 O O . TYR A 1 25 ? -13.097 -3.387 -2.523 1.00 0.73 184 TYR A O 29
ATOM 18136 N N . ARG A 1 26 ? -11.401 -4.751 -1.982 1.00 0.52 185 ARG A N 29
ATOM 18137 C CA . ARG A 1 26 ? -12.136 -5.971 -2.284 1.00 0.65 185 ARG A CA 29
ATOM 18138 C C . ARG A 1 26 ? -13.419 -6.039 -1.473 1.00 0.78 185 ARG A C 29
ATOM 18139 O O . ARG A 1 26 ? -14.442 -6.550 -1.927 1.00 0.93 185 ARG A O 29
ATOM 18160 N N . ALA A 1 27 ? -13.341 -5.522 -0.264 1.00 0.81 186 ALA A N 29
ATOM 18161 C CA . ALA A 1 27 ? -14.476 -5.486 0.641 1.00 1.05 186 ALA A CA 29
ATOM 18162 C C . ALA A 1 27 ? -15.347 -4.254 0.392 1.00 1.15 186 ALA A C 29
ATOM 18163 O O . ALA A 1 27 ? -16.574 -4.328 0.458 1.00 1.55 186 ALA A O 29
ATOM 18170 N N . THR A 1 28 ? -14.709 -3.124 0.103 1.00 1.29 187 THR A N 29
ATOM 18171 C CA . THR A 1 28 ? -15.417 -1.878 -0.158 1.00 1.49 187 THR A CA 29
ATOM 18172 C C . THR A 1 28 ? -16.206 -1.952 -1.459 1.00 1.47 187 THR A C 29
ATOM 18173 O O . THR A 1 28 ? -17.230 -1.289 -1.633 1.00 1.63 187 THR A O 29
ATOM 18184 N N . GLY A 1 29 ? -15.718 -2.779 -2.364 1.00 1.91 188 GLY A N 29
ATOM 18185 C CA . GLY A 1 29 ? -16.285 -2.860 -3.688 1.00 2.73 188 GLY A CA 29
ATOM 18186 C C . GLY A 1 29 ? -15.619 -1.870 -4.610 1.00 2.90 188 GLY A C 29
ATOM 18187 O O . GLY A 1 29 ? -16.301 -1.125 -5.310 1.00 3.61 188 GLY A O 29
ATOM 18191 N N . THR A 1 30 ? -14.281 -1.935 -4.630 1.00 2.54 189 THR A N 29
ATOM 18192 C CA . THR A 1 30 ? -13.390 -0.943 -5.267 1.00 2.84 189 THR A CA 29
ATOM 18193 C C . THR A 1 30 ? -14.117 0.295 -5.787 1.00 2.85 189 THR A C 29
ATOM 18194 O O . THR A 1 30 ? -14.226 0.520 -6.992 1.00 3.29 189 THR A O 29
ATOM 18205 N N . ALA A 1 31 ? -14.605 1.096 -4.852 1.00 2.63 190 ALA A N 29
ATOM 18206 C CA . ALA A 1 31 ? -15.342 2.304 -5.190 1.00 2.90 190 ALA A CA 29
ATOM 18207 C C . ALA A 1 31 ? -14.460 3.560 -5.133 1.00 3.13 190 ALA A C 29
ATOM 18208 O O . ALA A 1 31 ? -14.375 4.282 -6.125 1.00 3.49 190 ALA A O 29
ATOM 18215 N N . PRO A 1 32 ? -13.780 3.856 -4.000 1.00 3.16 191 PRO A N 29
ATOM 18216 C CA . PRO A 1 32 ? -12.976 5.078 -3.901 1.00 3.50 191 PRO A CA 29
ATOM 18217 C C . PRO A 1 32 ? -11.760 5.057 -4.825 1.00 3.41 191 PRO A C 29
ATOM 18218 O O . PRO A 1 32 ? -11.568 5.979 -5.617 1.00 3.85 191 PRO A O 29
ATOM 18229 N N . LYS A 1 33 ? -10.974 3.983 -4.731 1.00 3.02 192 LYS A N 29
ATOM 18230 C CA . LYS A 1 33 ? -9.758 3.805 -5.514 1.00 3.17 192 LYS A CA 29
ATOM 18231 C C . LYS A 1 33 ? -8.930 5.081 -5.547 1.00 3.35 192 LYS A C 29
ATOM 18232 O O . LYS A 1 33 ? -8.670 5.649 -6.610 1.00 3.80 192 LYS A O 29
ATOM 18251 N N . LYS A 1 34 ? -8.512 5.512 -4.372 1.00 3.14 193 LYS A N 29
ATOM 18252 C CA . LYS A 1 34 ? -7.819 6.783 -4.217 1.00 3.35 193 LYS A CA 29
ATOM 18253 C C . LYS A 1 34 ? -7.339 6.942 -2.784 1.00 2.92 193 LYS A C 29
ATOM 18254 O O . LYS A 1 34 ? -7.679 6.138 -1.921 1.00 2.94 193 LYS A O 29
ATOM 18273 N N . ILE A 1 35 ? -6.551 7.976 -2.537 1.00 2.91 194 ILE A N 29
ATOM 18274 C CA . ILE A 1 35 ? -6.130 8.298 -1.186 1.00 2.74 194 ILE A CA 29
ATOM 18275 C C . ILE A 1 35 ? -7.273 8.980 -0.446 1.00 2.88 194 ILE A C 29
ATOM 18276 O O . ILE A 1 35 ? -7.330 10.206 -0.325 1.00 3.52 194 ILE A O 29
ATOM 18292 N N . LEU A 1 36 ? -8.201 8.162 0.004 1.00 2.77 195 LEU A N 29
ATOM 18293 C CA . LEU A 1 36 ? -9.387 8.627 0.695 1.00 3.24 195 LEU A CA 29
ATOM 18294 C C . LEU A 1 36 ? -9.121 8.738 2.195 1.00 3.60 195 LEU A C 29
ATOM 18295 O O . LEU A 1 36 ? -7.998 8.516 2.652 1.00 3.95 195 LEU A O 29
ATOM 18311 N N . GLY A 1 37 ? -10.158 9.083 2.954 1.00 4.04 196 GLY A N 29
ATOM 18312 C CA . GLY A 1 37 ? -10.012 9.313 4.386 1.00 4.82 196 GLY A CA 29
ATOM 18313 C C . GLY A 1 37 ? -9.916 8.031 5.193 1.00 4.86 196 GLY A C 29
ATOM 18314 O O . GLY A 1 37 ? -10.471 7.929 6.289 1.00 5.59 196 GLY A O 29
ATOM 18318 N N . ILE A 1 38 ? -9.211 7.065 4.637 1.00 4.38 197 ILE A N 29
ATOM 18319 C CA . ILE A 1 38 ? -8.947 5.789 5.281 1.00 4.67 197 ILE A CA 29
ATOM 18320 C C . ILE A 1 38 ? -8.018 4.981 4.379 1.00 4.06 197 ILE A C 29
ATOM 18321 O O . ILE A 1 38 ? -8.426 4.061 3.666 1.00 4.27 197 ILE A O 29
ATOM 18337 N N . PHE A 1 39 ? -6.757 5.367 4.395 1.00 3.68 198 PHE A N 29
ATOM 18338 C CA . PHE A 1 39 ? -5.782 4.823 3.474 1.00 3.35 198 PHE A CA 29
ATOM 18339 C C . PHE A 1 39 ? -4.430 4.757 4.167 1.00 4.02 198 PHE A C 29
ATOM 18340 O O . PHE A 1 39 ? -3.603 5.669 3.966 1.00 4.41 198 PHE A O 29
ATOM 18358 N N . GLU A 1 1 ? 23.299 1.562 -3.010 1.00 1.40 160 GLU A N 30
ATOM 18359 C CA . GLU A 1 1 ? 22.105 0.844 -3.526 1.00 1.26 160 GLU A CA 30
ATOM 18360 C C . GLU A 1 1 ? 21.389 0.114 -2.394 1.00 1.27 160 GLU A C 30
ATOM 18361 O O . GLU A 1 1 ? 20.210 -0.223 -2.505 1.00 1.79 160 GLU A O 30
ATOM 18375 N N . GLU A 1 2 ? 22.108 -0.135 -1.312 1.00 1.06 161 GLU A N 30
ATOM 18376 C CA . GLU A 1 2 ? 21.528 -0.741 -0.129 1.00 1.03 161 GLU A CA 30
ATOM 18377 C C . GLU A 1 2 ? 20.381 0.111 0.394 1.00 0.88 161 GLU A C 30
ATOM 18378 O O . GLU A 1 2 ? 19.297 -0.397 0.682 1.00 0.79 161 GLU A O 30
ATOM 18390 N N . LYS A 1 3 ? 20.623 1.412 0.500 1.00 0.90 162 LYS A N 30
ATOM 18391 C CA . LYS A 1 3 ? 19.591 2.347 0.909 1.00 0.81 162 LYS A CA 30
ATOM 18392 C C . LYS A 1 3 ? 18.413 2.291 -0.049 1.00 0.66 162 LYS A C 30
ATOM 18393 O O . LYS A 1 3 ? 17.268 2.343 0.382 1.00 0.55 162 LYS A O 30
ATOM 18412 N N . ARG A 1 4 ? 18.697 2.182 -1.346 1.00 0.71 163 ARG A N 30
ATOM 18413 C CA . ARG A 1 4 ? 17.653 2.046 -2.349 1.00 0.67 163 ARG A CA 30
ATOM 18414 C C . ARG A 1 4 ? 16.676 0.948 -1.966 1.00 0.55 163 ARG A C 30
ATOM 18415 O O . ARG A 1 4 ? 15.465 1.156 -1.926 1.00 0.48 163 ARG A O 30
ATOM 18436 N N . ALA A 1 5 ? 17.227 -0.216 -1.687 1.00 0.60 164 ALA A N 30
ATOM 18437 C CA . ALA A 1 5 ? 16.439 -1.377 -1.306 1.00 0.58 164 ALA A CA 30
ATOM 18438 C C . ALA A 1 5 ? 15.653 -1.118 -0.027 1.00 0.47 164 ALA A C 30
ATOM 18439 O O . ALA A 1 5 ? 14.563 -1.654 0.163 1.00 0.47 164 ALA A O 30
ATOM 18446 N N . MET A 1 6 ? 16.203 -0.279 0.840 1.00 0.47 165 MET A N 30
ATOM 18447 C CA . MET A 1 6 ? 15.524 0.107 2.071 1.00 0.47 165 MET A CA 30
ATOM 18448 C C . MET A 1 6 ? 14.377 1.049 1.754 1.00 0.36 165 MET A C 30
ATOM 18449 O O . MET A 1 6 ? 13.306 0.981 2.354 1.00 0.38 165 MET A O 30
ATOM 18463 N N . ILE A 1 7 ? 14.605 1.906 0.778 1.00 0.31 166 ILE A N 30
ATOM 18464 C CA . ILE A 1 7 ? 13.597 2.841 0.326 1.00 0.28 166 ILE A CA 30
ATOM 18465 C C . ILE A 1 7 ? 12.480 2.087 -0.375 1.00 0.20 166 ILE A C 30
ATOM 18466 O O . ILE A 1 7 ? 11.302 2.417 -0.239 1.00 0.21 166 ILE A O 30
ATOM 18482 N N . GLU A 1 8 ? 12.852 1.048 -1.102 1.00 0.22 167 GLU A N 30
ATOM 18483 C CA . GLU A 1 8 ? 11.880 0.218 -1.786 1.00 0.28 167 GLU A CA 30
ATOM 18484 C C . GLU A 1 8 ? 11.301 -0.836 -0.866 1.00 0.28 167 GLU A C 30
ATOM 18485 O O . GLU A 1 8 ? 10.475 -1.644 -1.275 1.00 0.35 167 GLU A O 30
ATOM 18497 N N . ALA A 1 9 ? 11.740 -0.826 0.375 1.00 0.26 168 ALA A N 30
ATOM 18498 C CA . ALA A 1 9 ? 11.076 -1.587 1.408 1.00 0.34 168 ALA A CA 30
ATOM 18499 C C . ALA A 1 9 ? 9.970 -0.737 2.002 1.00 0.30 168 ALA A C 30
ATOM 18500 O O . ALA A 1 9 ? 9.078 -1.226 2.689 1.00 0.40 168 ALA A O 30
ATOM 18507 N N . LYS A 1 10 ? 10.046 0.552 1.706 1.00 0.22 169 LYS A N 30
ATOM 18508 C CA . LYS A 1 10 ? 9.033 1.505 2.120 1.00 0.25 169 LYS A CA 30
ATOM 18509 C C . LYS A 1 10 ? 8.075 1.754 0.981 1.00 0.24 169 LYS A C 30
ATOM 18510 O O . LYS A 1 10 ? 6.869 1.820 1.182 1.00 0.28 169 LYS A O 30
ATOM 18529 N N . ARG A 1 11 ? 8.616 1.894 -0.221 1.00 0.25 170 ARG A N 30
ATOM 18530 C CA . ARG A 1 11 ? 7.801 1.846 -1.415 1.00 0.31 170 ARG A CA 30
ATOM 18531 C C . ARG A 1 11 ? 7.150 0.492 -1.496 1.00 0.28 170 ARG A C 30
ATOM 18532 O O . ARG A 1 11 ? 5.982 0.366 -1.835 1.00 0.32 170 ARG A O 30
ATOM 18553 N N . GLY A 1 12 ? 7.935 -0.518 -1.170 1.00 0.25 171 GLY A N 30
ATOM 18554 C CA . GLY A 1 12 ? 7.431 -1.861 -1.109 1.00 0.28 171 GLY A CA 30
ATOM 18555 C C . GLY A 1 12 ? 6.326 -1.979 -0.098 1.00 0.25 171 GLY A C 30
ATOM 18556 O O . GLY A 1 12 ? 5.341 -2.671 -0.316 1.00 0.29 171 GLY A O 30
ATOM 18560 N N . GLU A 1 13 ? 6.487 -1.262 1.000 1.00 0.23 172 GLU A N 30
ATOM 18561 C CA . GLU A 1 13 ? 5.495 -1.235 2.057 1.00 0.25 172 GLU A CA 30
ATOM 18562 C C . GLU A 1 13 ? 4.277 -0.429 1.615 1.00 0.26 172 GLU A C 30
ATOM 18563 O O . GLU A 1 13 ? 3.154 -0.702 2.022 1.00 0.28 172 GLU A O 30
ATOM 18575 N N . ASP A 1 14 ? 4.514 0.565 0.774 1.00 0.28 173 ASP A N 30
ATOM 18576 C CA . ASP A 1 14 ? 3.446 1.408 0.256 1.00 0.34 173 ASP A CA 30
ATOM 18577 C C . ASP A 1 14 ? 2.675 0.682 -0.826 1.00 0.33 173 ASP A C 30
ATOM 18578 O O . ASP A 1 14 ? 1.465 0.846 -0.967 1.00 0.35 173 ASP A O 30
ATOM 18587 N N . LEU A 1 15 ? 3.391 -0.117 -1.586 1.00 0.33 174 LEU A N 30
ATOM 18588 C CA . LEU A 1 15 ? 2.790 -0.998 -2.567 1.00 0.36 174 LEU A CA 30
ATOM 18589 C C . LEU A 1 15 ? 2.053 -2.107 -1.849 1.00 0.32 174 LEU A C 30
ATOM 18590 O O . LEU A 1 15 ? 1.010 -2.578 -2.293 1.00 0.34 174 LEU A O 30
ATOM 18606 N N . LEU A 1 16 ? 2.618 -2.506 -0.727 1.00 0.29 175 LEU A N 30
ATOM 18607 C CA . LEU A 1 16 ? 1.983 -3.441 0.178 1.00 0.29 175 LEU A CA 30
ATOM 18608 C C . LEU A 1 16 ? 0.771 -2.805 0.826 1.00 0.27 175 LEU A C 30
ATOM 18609 O O . LEU A 1 16 ? -0.188 -3.473 1.180 1.00 0.31 175 LEU A O 30
ATOM 18625 N N . LYS A 1 17 ? 0.836 -1.501 0.980 1.00 0.27 176 LYS A N 30
ATOM 18626 C CA . LYS A 1 17 ? -0.275 -0.732 1.475 1.00 0.29 176 LYS A CA 30
ATOM 18627 C C . LYS A 1 17 ? -1.331 -0.674 0.404 1.00 0.29 176 LYS A C 30
ATOM 18628 O O . LYS A 1 17 ? -2.517 -0.767 0.664 1.00 0.30 176 LYS A O 30
ATOM 18647 N N . ALA A 1 18 ? -0.867 -0.536 -0.813 1.00 0.32 177 ALA A N 30
ATOM 18648 C CA . ALA A 1 18 ? -1.745 -0.475 -1.960 1.00 0.36 177 ALA A CA 30
ATOM 18649 C C . ALA A 1 18 ? -2.394 -1.825 -2.198 1.00 0.32 177 ALA A C 30
ATOM 18650 O O . ALA A 1 18 ? -3.539 -1.905 -2.639 1.00 0.33 177 ALA A O 30
ATOM 18657 N N . GLU A 1 19 ? -1.664 -2.886 -1.878 1.00 0.30 178 GLU A N 30
ATOM 18658 C CA . GLU A 1 19 ? -2.194 -4.230 -1.994 1.00 0.30 178 GLU A CA 30
ATOM 18659 C C . GLU A 1 19 ? -3.083 -4.509 -0.797 1.00 0.23 178 GLU A C 30
ATOM 18660 O O . GLU A 1 19 ? -3.974 -5.353 -0.834 1.00 0.23 178 GLU A O 30
ATOM 18672 N N . GLU A 1 20 ? -2.805 -3.790 0.267 1.00 0.22 179 GLU A N 30
ATOM 18673 C CA . GLU A 1 20 ? -3.598 -3.832 1.461 1.00 0.25 179 GLU A CA 30
ATOM 18674 C C . GLU A 1 20 ? -4.895 -3.083 1.244 1.00 0.24 179 GLU A C 30
ATOM 18675 O O . GLU A 1 20 ? -5.938 -3.463 1.753 1.00 0.28 179 GLU A O 30
ATOM 18687 N N . LEU A 1 21 ? -4.823 -2.017 0.469 1.00 0.26 180 LEU A N 30
ATOM 18688 C CA . LEU A 1 21 ? -6.014 -1.317 0.037 1.00 0.31 180 LEU A CA 30
ATOM 18689 C C . LEU A 1 21 ? -6.583 -2.000 -1.177 1.00 0.35 180 LEU A C 30
ATOM 18690 O O . LEU A 1 21 ? -7.495 -1.509 -1.819 1.00 0.70 180 LEU A O 30
ATOM 18706 N N . ALA A 1 22 ? -5.991 -3.119 -1.510 1.00 0.21 181 ALA A N 30
ATOM 18707 C CA . ALA A 1 22 ? -6.637 -4.077 -2.360 1.00 0.24 181 ALA A CA 30
ATOM 18708 C C . ALA A 1 22 ? -7.369 -5.051 -1.457 1.00 0.21 181 ALA A C 30
ATOM 18709 O O . ALA A 1 22 ? -8.501 -5.437 -1.720 1.00 0.31 181 ALA A O 30
ATOM 18716 N N . ALA A 1 23 ? -6.713 -5.391 -0.345 1.00 0.21 182 ALA A N 30
ATOM 18717 C CA . ALA A 1 23 ? -7.257 -6.326 0.633 1.00 0.34 182 ALA A CA 30
ATOM 18718 C C . ALA A 1 23 ? -8.472 -5.749 1.363 1.00 0.39 182 ALA A C 30
ATOM 18719 O O . ALA A 1 23 ? -9.524 -6.387 1.416 1.00 0.57 182 ALA A O 30
ATOM 18726 N N . LYS A 1 24 ? -8.327 -4.540 1.915 1.00 0.36 183 LYS A N 30
ATOM 18727 C CA . LYS A 1 24 ? -9.430 -3.884 2.615 1.00 0.48 183 LYS A CA 30
ATOM 18728 C C . LYS A 1 24 ? -10.582 -3.726 1.665 1.00 0.50 183 LYS A C 30
ATOM 18729 O O . LYS A 1 24 ? -11.735 -3.970 1.993 1.00 0.61 183 LYS A O 30
ATOM 18748 N N . TYR A 1 25 ? -10.224 -3.292 0.484 1.00 0.44 184 TYR A N 30
ATOM 18749 C CA . TYR A 1 25 ? -11.160 -3.049 -0.581 1.00 0.51 184 TYR A CA 30
ATOM 18750 C C . TYR A 1 25 ? -11.916 -4.297 -0.985 1.00 0.56 184 TYR A C 30
ATOM 18751 O O . TYR A 1 25 ? -13.108 -4.236 -1.247 1.00 0.73 184 TYR A O 30
ATOM 18769 N N . ARG A 1 26 ? -11.223 -5.417 -1.062 1.00 0.52 185 ARG A N 30
ATOM 18770 C CA . ARG A 1 26 ? -11.879 -6.691 -1.297 1.00 0.65 185 ARG A CA 30
ATOM 18771 C C . ARG A 1 26 ? -12.957 -6.936 -0.257 1.00 0.78 185 ARG A C 30
ATOM 18772 O O . ARG A 1 26 ? -14.004 -7.513 -0.544 1.00 0.93 185 ARG A O 30
ATOM 18793 N N . ALA A 1 27 ? -12.686 -6.479 0.949 1.00 0.81 186 ALA A N 30
ATOM 18794 C CA . ALA A 1 27 ? -13.625 -6.599 2.049 1.00 1.05 186 ALA A CA 30
ATOM 18795 C C . ALA A 1 27 ? -14.735 -5.549 1.947 1.00 1.15 186 ALA A C 30
ATOM 18796 O O . ALA A 1 27 ? -15.886 -5.815 2.290 1.00 1.55 186 ALA A O 30
ATOM 18803 N N . THR A 1 28 ? -14.379 -4.358 1.472 1.00 1.29 187 THR A N 30
ATOM 18804 C CA . THR A 1 28 ? -15.336 -3.271 1.301 1.00 1.49 187 THR A CA 30
ATOM 18805 C C . THR A 1 28 ? -16.248 -3.517 0.106 1.00 1.47 187 THR A C 30
ATOM 18806 O O . THR A 1 28 ? -17.401 -3.084 0.075 1.00 1.63 187 THR A O 30
ATOM 18817 N N . GLY A 1 29 ? -15.714 -4.228 -0.865 1.00 1.91 188 GLY A N 30
ATOM 18818 C CA . GLY A 1 29 ? -16.380 -4.391 -2.134 1.00 2.73 188 GLY A CA 30
ATOM 18819 C C . GLY A 1 29 ? -15.907 -3.344 -3.120 1.00 2.90 188 GLY A C 30
ATOM 18820 O O . GLY A 1 29 ? -16.724 -2.670 -3.740 1.00 3.61 188 GLY A O 30
ATOM 18824 N N . THR A 1 30 ? -14.574 -3.277 -3.280 1.00 2.54 189 THR A N 30
ATOM 18825 C CA . THR A 1 30 ? -13.853 -2.216 -4.014 1.00 2.84 189 THR A CA 30
ATOM 18826 C C . THR A 1 30 ? -14.747 -1.068 -4.473 1.00 2.85 189 THR A C 30
ATOM 18827 O O . THR A 1 30 ? -15.038 -0.916 -5.657 1.00 3.29 189 THR A O 30
ATOM 18838 N N . ALA A 1 31 ? -15.167 -0.259 -3.512 1.00 2.63 190 ALA A N 30
ATOM 18839 C CA . ALA A 1 31 ? -16.091 0.835 -3.786 1.00 2.90 190 ALA A CA 30
ATOM 18840 C C . ALA A 1 31 ? -15.416 2.216 -3.775 1.00 3.13 190 ALA A C 30
ATOM 18841 O O . ALA A 1 31 ? -15.520 2.941 -4.760 1.00 3.49 190 ALA A O 30
ATOM 18848 N N . PRO A 1 32 ? -14.711 2.615 -2.686 1.00 3.16 191 PRO A N 30
ATOM 18849 C CA . PRO A 1 32 ? -14.209 3.992 -2.559 1.00 3.50 191 PRO A CA 30
ATOM 18850 C C . PRO A 1 32 ? -13.210 4.388 -3.651 1.00 3.41 191 PRO A C 30
ATOM 18851 O O . PRO A 1 32 ? -13.397 5.410 -4.313 1.00 3.85 191 PRO A O 30
ATOM 18862 N N . LYS A 1 33 ? -12.170 3.573 -3.845 1.00 3.02 192 LYS A N 30
ATOM 18863 C CA . LYS A 1 33 ? -11.141 3.840 -4.852 1.00 3.17 192 LYS A CA 30
ATOM 18864 C C . LYS A 1 33 ? -10.606 5.257 -4.718 1.00 3.35 192 LYS A C 30
ATOM 18865 O O . LYS A 1 33 ? -10.640 6.054 -5.658 1.00 3.80 192 LYS A O 30
ATOM 18884 N N . LYS A 1 34 ? -10.109 5.546 -3.530 1.00 3.14 193 LYS A N 30
ATOM 18885 C CA . LYS A 1 34 ? -9.640 6.879 -3.179 1.00 3.35 193 LYS A CA 30
ATOM 18886 C C . LYS A 1 34 ? -8.970 6.842 -1.818 1.00 2.92 193 LYS A C 30
ATOM 18887 O O . LYS A 1 34 ? -8.934 5.802 -1.168 1.00 2.94 193 LYS A O 30
ATOM 18906 N N . ILE A 1 35 ? -8.430 7.972 -1.395 1.00 2.91 194 ILE A N 30
ATOM 18907 C CA . ILE A 1 35 ? -8.028 8.131 -0.015 1.00 2.74 194 ILE A CA 30
ATOM 18908 C C . ILE A 1 35 ? -9.258 8.444 0.815 1.00 2.88 194 ILE A C 30
ATOM 18909 O O . ILE A 1 35 ? -9.902 9.478 0.629 1.00 3.52 194 ILE A O 30
ATOM 18925 N N . LEU A 1 36 ? -9.582 7.538 1.710 1.00 2.77 195 LEU A N 30
ATOM 18926 C CA . LEU A 1 36 ? -10.817 7.609 2.458 1.00 3.24 195 LEU A CA 30
ATOM 18927 C C . LEU A 1 36 ? -10.534 7.520 3.952 1.00 3.60 195 LEU A C 30
ATOM 18928 O O . LEU A 1 36 ? -9.377 7.614 4.368 1.00 3.95 195 LEU A O 30
ATOM 18944 N N . GLY A 1 37 ? -11.577 7.345 4.750 1.00 4.04 196 GLY A N 30
ATOM 18945 C CA . GLY A 1 37 ? -11.414 7.288 6.192 1.00 4.82 196 GLY A CA 30
ATOM 18946 C C . GLY A 1 37 ? -10.513 6.154 6.642 1.00 4.86 196 GLY A C 30
ATOM 18947 O O . GLY A 1 37 ? -9.868 6.236 7.689 1.00 5.59 196 GLY A O 30
ATOM 18951 N N . ILE A 1 38 ? -10.458 5.106 5.841 1.00 4.38 197 ILE A N 30
ATOM 18952 C CA . ILE A 1 38 ? -9.635 3.953 6.146 1.00 4.67 197 ILE A CA 30
ATOM 18953 C C . ILE A 1 38 ? -8.666 3.683 4.999 1.00 4.06 197 ILE A C 30
ATOM 18954 O O . ILE A 1 38 ? -9.071 3.298 3.903 1.00 4.27 197 ILE A O 30
ATOM 18970 N N . PHE A 1 39 ? -7.385 3.910 5.247 1.00 3.68 198 PHE A N 30
ATOM 18971 C CA . PHE A 1 39 ? -6.385 3.787 4.198 1.00 3.35 198 PHE A CA 30
ATOM 18972 C C . PHE A 1 39 ? -5.010 3.520 4.805 1.00 4.02 198 PHE A C 30
ATOM 18973 O O . PHE A 1 39 ? -4.237 4.484 4.993 1.00 4.41 198 PHE A O 30
ATOM 18991 N N . GLU A 1 1 ? 22.672 2.756 -3.990 1.00 1.40 160 GLU A N 31
ATOM 18992 C CA . GLU A 1 1 ? 21.720 1.639 -4.187 1.00 1.26 160 GLU A CA 31
ATOM 18993 C C . GLU A 1 1 ? 21.224 1.123 -2.837 1.00 1.27 160 GLU A C 31
ATOM 18994 O O . GLU A 1 1 ? 20.149 0.528 -2.749 1.00 1.79 160 GLU A O 31
ATOM 19008 N N . GLU A 1 2 ? 22.003 1.361 -1.783 1.00 1.06 161 GLU A N 31
ATOM 19009 C CA . GLU A 1 2 ? 21.569 1.042 -0.428 1.00 1.03 161 GLU A CA 31
ATOM 19010 C C . GLU A 1 2 ? 20.307 1.813 -0.086 1.00 0.88 161 GLU A C 31
ATOM 19011 O O . GLU A 1 2 ? 19.351 1.251 0.450 1.00 0.79 161 GLU A O 31
ATOM 19023 N N . LYS A 1 3 ? 20.309 3.099 -0.405 1.00 0.90 162 LYS A N 31
ATOM 19024 C CA . LYS A 1 3 ? 19.140 3.932 -0.196 1.00 0.81 162 LYS A CA 31
ATOM 19025 C C . LYS A 1 3 ? 18.003 3.469 -1.095 1.00 0.66 162 LYS A C 31
ATOM 19026 O O . LYS A 1 3 ? 16.854 3.453 -0.678 1.00 0.55 162 LYS A O 31
ATOM 19045 N N . ARG A 1 4 ? 18.333 3.080 -2.324 1.00 0.71 163 ARG A N 31
ATOM 19046 C CA . ARG A 1 4 ? 17.354 2.510 -3.235 1.00 0.67 163 ARG A CA 31
ATOM 19047 C C . ARG A 1 4 ? 16.609 1.360 -2.574 1.00 0.55 163 ARG A C 31
ATOM 19048 O O . ARG A 1 4 ? 15.383 1.345 -2.519 1.00 0.48 163 ARG A O 31
ATOM 19069 N N . ALA A 1 5 ? 17.372 0.405 -2.072 1.00 0.60 164 ALA A N 31
ATOM 19070 C CA . ALA A 1 5 ? 16.817 -0.771 -1.416 1.00 0.58 164 ALA A CA 31
ATOM 19071 C C . ALA A 1 5 ? 16.010 -0.385 -0.182 1.00 0.47 164 ALA A C 31
ATOM 19072 O O . ALA A 1 5 ? 15.001 -1.016 0.138 1.00 0.47 164 ALA A O 31
ATOM 19079 N N . MET A 1 6 ? 16.451 0.666 0.487 1.00 0.47 165 MET A N 31
ATOM 19080 C CA . MET A 1 6 ? 15.766 1.180 1.661 1.00 0.47 165 MET A CA 31
ATOM 19081 C C . MET A 1 6 ? 14.457 1.845 1.266 1.00 0.36 165 MET A C 31
ATOM 19082 O O . MET A 1 6 ? 13.425 1.658 1.912 1.00 0.38 165 MET A O 31
ATOM 19096 N N . ILE A 1 7 ? 14.502 2.600 0.185 1.00 0.31 166 ILE A N 31
ATOM 19097 C CA . ILE A 1 7 ? 13.325 3.259 -0.337 1.00 0.28 166 ILE A CA 31
ATOM 19098 C C . ILE A 1 7 ? 12.358 2.219 -0.865 1.00 0.20 166 ILE A C 31
ATOM 19099 O O . ILE A 1 7 ? 11.145 2.347 -0.727 1.00 0.21 166 ILE A O 31
ATOM 19115 N N . GLU A 1 8 ? 12.910 1.168 -1.440 1.00 0.22 167 GLU A N 31
ATOM 19116 C CA . GLU A 1 8 ? 12.108 0.103 -1.997 1.00 0.28 167 GLU A CA 31
ATOM 19117 C C . GLU A 1 8 ? 11.538 -0.781 -0.903 1.00 0.28 167 GLU A C 31
ATOM 19118 O O . GLU A 1 8 ? 10.574 -1.507 -1.118 1.00 0.35 167 GLU A O 31
ATOM 19130 N N . ALA A 1 9 ? 12.115 -0.701 0.279 1.00 0.26 168 ALA A N 31
ATOM 19131 C CA . ALA A 1 9 ? 11.546 -1.366 1.432 1.00 0.34 168 ALA A CA 31
ATOM 19132 C C . ALA A 1 9 ? 10.312 -0.611 1.883 1.00 0.30 168 ALA A C 31
ATOM 19133 O O . ALA A 1 9 ? 9.417 -1.163 2.519 1.00 0.40 168 ALA A O 31
ATOM 19140 N N . LYS A 1 10 ? 10.270 0.656 1.517 1.00 0.22 169 LYS A N 31
ATOM 19141 C CA . LYS A 1 10 ? 9.141 1.507 1.829 1.00 0.25 169 LYS A CA 31
ATOM 19142 C C . LYS A 1 10 ? 8.151 1.487 0.687 1.00 0.24 169 LYS A C 31
ATOM 19143 O O . LYS A 1 10 ? 6.950 1.567 0.906 1.00 0.28 169 LYS A O 31
ATOM 19162 N N . ARG A 1 11 ? 8.665 1.388 -0.529 1.00 0.25 170 ARG A N 31
ATOM 19163 C CA . ARG A 1 11 ? 7.840 1.065 -1.676 1.00 0.31 170 ARG A CA 31
ATOM 19164 C C . ARG A 1 11 ? 7.146 -0.244 -1.422 1.00 0.28 170 ARG A C 31
ATOM 19165 O O . ARG A 1 11 ? 5.944 -0.372 -1.606 1.00 0.32 170 ARG A O 31
ATOM 19186 N N . GLY A 1 12 ? 7.932 -1.207 -0.979 1.00 0.25 171 GLY A N 31
ATOM 19187 C CA . GLY A 1 12 ? 7.410 -2.501 -0.649 1.00 0.28 171 GLY A CA 31
ATOM 19188 C C . GLY A 1 12 ? 6.373 -2.416 0.434 1.00 0.25 171 GLY A C 31
ATOM 19189 O O . GLY A 1 12 ? 5.342 -3.075 0.374 1.00 0.29 171 GLY A O 31
ATOM 19193 N N . GLU A 1 13 ? 6.647 -1.570 1.411 1.00 0.23 172 GLU A N 31
ATOM 19194 C CA . GLU A 1 13 ? 5.729 -1.333 2.509 1.00 0.25 172 GLU A CA 31
ATOM 19195 C C . GLU A 1 13 ? 4.460 -0.652 2.006 1.00 0.26 172 GLU 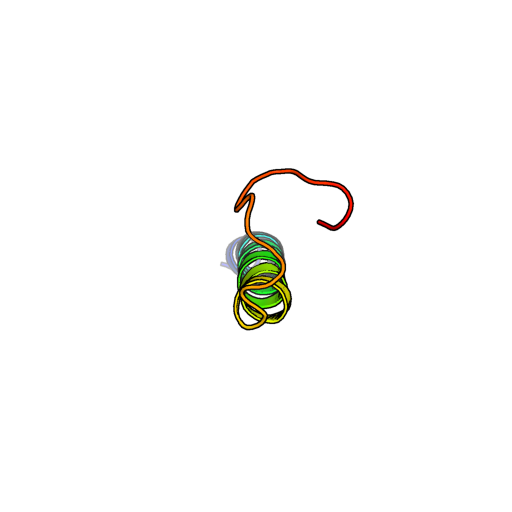A C 31
ATOM 19196 O O . GLU A 1 13 ? 3.354 -0.967 2.441 1.00 0.28 172 GLU A O 31
ATOM 19208 N N . ASP A 1 14 ? 4.634 0.281 1.078 1.00 0.28 173 ASP A N 31
ATOM 19209 C CA . ASP A 1 14 ? 3.520 1.038 0.521 1.00 0.34 173 ASP A CA 31
ATOM 19210 C C . ASP A 1 14 ? 2.687 0.182 -0.401 1.00 0.33 173 ASP A C 31
ATOM 19211 O O . ASP A 1 14 ? 1.473 0.312 -0.454 1.00 0.35 173 ASP A O 31
ATOM 19220 N N . LEU A 1 15 ? 3.349 -0.681 -1.140 1.00 0.33 174 LEU A N 31
ATOM 19221 C CA . LEU A 1 15 ? 2.671 -1.609 -2.020 1.00 0.36 174 LEU A CA 31
ATOM 19222 C C . LEU A 1 15 ? 1.973 -2.670 -1.197 1.00 0.32 174 LEU A C 31
ATOM 19223 O O . LEU A 1 15 ? 0.897 -3.133 -1.541 1.00 0.34 174 LEU A O 31
ATOM 19239 N N . LEU A 1 16 ? 2.607 -3.031 -0.097 1.00 0.29 175 LEU A N 31
ATOM 19240 C CA . LEU A 1 16 ? 2.030 -3.930 0.886 1.00 0.29 175 LEU A CA 31
ATOM 19241 C C . LEU A 1 16 ? 0.827 -3.283 1.553 1.00 0.27 175 LEU A C 31
ATOM 19242 O O . LEU A 1 16 ? -0.104 -3.948 1.995 1.00 0.31 175 LEU A O 31
ATOM 19258 N N . LYS A 1 17 ? 0.876 -1.974 1.611 1.00 0.27 176 LYS A N 31
ATOM 19259 C CA . LYS A 1 17 ? -0.199 -1.173 2.130 1.00 0.29 176 LYS A CA 31
ATOM 19260 C C . LYS A 1 17 ? -1.295 -1.097 1.098 1.00 0.29 176 LYS A C 31
ATOM 19261 O O . LYS A 1 17 ? -2.463 -1.330 1.375 1.00 0.30 176 LYS A O 31
ATOM 19280 N N . ALA A 1 18 ? -0.885 -0.808 -0.110 1.00 0.32 177 ALA A N 31
ATOM 19281 C CA . ALA A 1 18 ? -1.805 -0.617 -1.203 1.00 0.36 177 ALA A CA 31
ATOM 19282 C C . ALA A 1 18 ? -2.425 -1.934 -1.619 1.00 0.32 177 ALA A C 31
ATOM 19283 O O . ALA A 1 18 ? -3.488 -1.959 -2.226 1.00 0.33 177 ALA A O 31
ATOM 19290 N N . GLU A 1 19 ? -1.756 -3.030 -1.289 1.00 0.30 178 GLU A N 31
ATOM 19291 C CA . GLU A 1 19 ? -2.302 -4.351 -1.535 1.00 0.30 178 GLU A CA 31
ATOM 19292 C C . GLU A 1 19 ? -3.239 -4.720 -0.403 1.00 0.23 178 GLU A C 31
ATOM 19293 O O . GLU A 1 19 ? -4.158 -5.519 -0.556 1.00 0.23 178 GLU A O 31
ATOM 19305 N N . GLU A 1 20 ? -2.972 -4.127 0.738 1.00 0.22 179 GLU A N 31
ATOM 19306 C CA . GLU A 1 20 ? -3.775 -4.295 1.917 1.00 0.25 179 GLU A CA 31
ATOM 19307 C C . GLU A 1 20 ? -5.075 -3.530 1.774 1.00 0.24 179 GLU A C 31
ATOM 19308 O O . GLU A 1 20 ? -6.150 -4.033 2.100 1.00 0.28 179 GLU A O 31
ATOM 19320 N N . LEU A 1 21 ? -4.979 -2.312 1.274 1.00 0.26 180 LEU A N 31
ATOM 19321 C CA . LEU A 1 21 ? -6.162 -1.547 0.971 1.00 0.31 180 LEU A CA 31
ATOM 19322 C C . LEU A 1 21 ? -6.770 -2.067 -0.306 1.00 0.35 180 LEU A C 31
ATOM 19323 O O . LEU A 1 21 ? -7.930 -1.834 -0.584 1.00 0.70 180 LEU A O 31
ATOM 19339 N N . ALA A 1 22 ? -5.989 -2.812 -1.062 1.00 0.21 181 ALA A N 31
ATOM 19340 C CA . ALA A 1 22 ? -6.531 -3.524 -2.197 1.00 0.24 181 ALA A CA 31
ATOM 19341 C C . ALA A 1 22 ? -7.352 -4.678 -1.676 1.00 0.21 181 ALA A C 31
ATOM 19342 O O . ALA A 1 22 ? -8.403 -5.008 -2.215 1.00 0.31 181 ALA A O 31
ATOM 19349 N N . ALA A 1 23 ? -6.864 -5.264 -0.588 1.00 0.21 182 ALA A N 31
ATOM 19350 C CA . ALA A 1 23 ? -7.571 -6.340 0.081 1.00 0.34 182 ALA A CA 31
ATOM 19351 C C . ALA A 1 23 ? -8.848 -5.811 0.727 1.00 0.39 182 ALA A C 31
ATOM 19352 O O . ALA A 1 23 ? -9.835 -6.530 0.863 1.00 0.57 182 ALA A O 31
ATOM 19359 N N . LYS A 1 24 ? -8.813 -4.549 1.132 1.00 0.36 183 LYS A N 31
ATOM 19360 C CA . LYS A 1 24 ? -9.979 -3.876 1.667 1.00 0.48 183 LYS A CA 31
ATOM 19361 C C . LYS A 1 24 ? -10.940 -3.513 0.558 1.00 0.50 183 LYS A C 31
ATOM 19362 O O . LYS A 1 24 ? -12.096 -3.922 0.536 1.00 0.61 183 LYS A O 31
ATOM 19381 N N . TYR A 1 25 ? -10.428 -2.728 -0.354 1.00 0.44 184 TYR A N 31
ATOM 19382 C CA . TYR A 1 25 ? -11.211 -2.128 -1.406 1.00 0.51 184 TYR A CA 31
ATOM 19383 C C . TYR A 1 25 ? -11.791 -3.131 -2.385 1.00 0.56 184 TYR A C 31
ATOM 19384 O O . TYR A 1 25 ? -12.793 -2.842 -3.043 1.00 0.73 184 TYR A O 31
ATOM 19402 N N . ARG A 1 26 ? -11.179 -4.300 -2.494 1.00 0.52 185 ARG A N 31
ATOM 19403 C CA . ARG A 1 26 ? -11.762 -5.370 -3.282 1.00 0.65 185 ARG A CA 31
ATOM 19404 C C . ARG A 1 26 ? -13.104 -5.776 -2.688 1.00 0.78 185 ARG A C 31
ATOM 19405 O O . ARG A 1 26 ? -13.977 -6.301 -3.379 1.00 0.93 185 ARG A O 31
ATOM 19426 N N . ALA A 1 27 ? -13.255 -5.512 -1.400 1.00 0.81 186 ALA A N 31
ATOM 19427 C CA . ALA A 1 27 ? -14.488 -5.800 -0.693 1.00 1.05 186 ALA A CA 31
ATOM 19428 C C . ALA A 1 27 ? -15.407 -4.582 -0.701 1.00 1.15 186 ALA A C 31
ATOM 19429 O O . ALA A 1 27 ? -16.625 -4.713 -0.801 1.00 1.55 186 ALA A O 31
ATOM 19436 N N . THR A 1 28 ? -14.811 -3.395 -0.607 1.00 1.29 187 THR A N 31
ATOM 19437 C CA . THR A 1 28 ? -15.562 -2.147 -0.648 1.00 1.49 187 THR A CA 31
ATOM 19438 C C . THR A 1 28 ? -16.194 -1.928 -2.020 1.00 1.47 187 THR A C 31
ATOM 19439 O O . THR A 1 28 ? -17.150 -1.170 -2.176 1.00 1.63 187 THR A O 31
ATOM 19450 N N . GLY A 1 29 ? -15.648 -2.610 -3.008 1.00 1.91 188 GLY A N 31
ATOM 19451 C CA . GLY A 1 29 ? -16.126 -2.467 -4.363 1.00 2.73 188 GLY A CA 31
ATOM 19452 C C . GLY A 1 29 ? -15.488 -1.286 -5.047 1.00 2.90 188 GLY A C 31
ATOM 19453 O O . GLY A 1 29 ? -16.156 -0.565 -5.782 1.00 3.61 188 GLY A O 31
ATOM 19457 N N . THR A 1 30 ? -14.172 -1.155 -4.824 1.00 2.54 189 THR A N 31
ATOM 19458 C CA . THR A 1 30 ? -13.341 -0.020 -5.269 1.00 2.84 189 THR A CA 31
ATOM 19459 C C . THR A 1 30 ? -14.125 1.118 -5.921 1.00 2.85 189 THR A C 31
ATOM 19460 O O . THR A 1 30 ? -14.080 1.311 -7.136 1.00 3.29 189 THR A O 31
ATOM 19471 N N . ALA A 1 31 ? -14.832 1.874 -5.096 1.00 2.63 190 ALA A N 31
ATOM 19472 C CA . ALA A 1 31 ? -15.637 2.984 -5.588 1.00 2.90 190 ALA A CA 31
ATOM 19473 C C . ALA A 1 31 ? -14.829 4.285 -5.713 1.00 3.13 190 ALA A C 31
ATOM 19474 O O . ALA A 1 31 ? -14.820 4.890 -6.788 1.00 3.49 190 ALA A O 31
ATOM 19481 N N . PRO A 1 32 ? -14.121 4.744 -4.651 1.00 3.16 191 PRO A N 31
ATOM 19482 C CA . PRO A 1 32 ? -13.374 6.007 -4.718 1.00 3.50 191 PRO A CA 31
ATOM 19483 C C . PRO A 1 32 ? -12.181 5.928 -5.666 1.00 3.41 191 PRO A C 31
ATOM 19484 O O . PRO A 1 32 ? -12.039 6.771 -6.555 1.00 3.85 191 PRO A O 31
ATOM 19495 N N . LYS A 1 33 ? -11.337 4.911 -5.484 1.00 3.02 192 LYS A N 31
ATOM 19496 C CA . LYS A 1 33 ? -10.173 4.702 -6.338 1.00 3.17 192 LYS A CA 31
ATOM 19497 C C . LYS A 1 33 ? -9.328 5.962 -6.438 1.00 3.35 192 LYS A C 31
ATOM 19498 O O . LYS A 1 33 ? -8.925 6.389 -7.519 1.00 3.80 192 LYS A O 31
ATOM 19517 N N . LYS A 1 34 ? -9.084 6.547 -5.290 1.00 3.14 193 LYS A N 31
ATOM 19518 C CA . LYS A 1 34 ? -8.270 7.744 -5.190 1.00 3.35 193 LYS A CA 31
ATOM 19519 C C . LYS A 1 34 ? -7.018 7.416 -4.381 1.00 2.92 193 LYS A C 31
ATOM 19520 O O . LYS A 1 34 ? -6.730 6.240 -4.161 1.00 2.94 193 LYS A O 31
ATOM 19539 N N . ILE A 1 35 ? -6.268 8.433 -3.981 1.00 2.91 194 ILE A N 31
ATOM 19540 C CA . ILE A 1 35 ? -5.071 8.246 -3.164 1.00 2.74 194 ILE A CA 31
ATOM 19541 C C . ILE A 1 35 ? -5.343 7.339 -1.955 1.00 2.88 194 ILE A C 31
ATOM 19542 O O . ILE A 1 35 ? -4.919 6.180 -1.956 1.00 3.52 194 ILE A O 31
ATOM 19558 N N . LEU A 1 36 ? -6.066 7.865 -0.958 1.00 2.77 195 LEU A N 31
ATOM 19559 C CA . LEU A 1 36 ? -6.380 7.155 0.289 1.00 3.24 195 LEU A CA 31
ATOM 19560 C C . LEU A 1 36 ? -5.267 6.198 0.736 1.00 3.60 195 LEU A C 31
ATOM 19561 O O . LEU A 1 36 ? -4.230 6.642 1.228 1.00 3.95 195 LEU A O 31
ATOM 19577 N N . GLY A 1 37 ? -5.469 4.901 0.571 1.00 4.04 196 GLY A N 31
ATOM 19578 C CA . GLY A 1 37 ? -4.442 3.952 0.939 1.00 4.82 196 GLY A CA 31
ATOM 19579 C C . GLY A 1 37 ? -3.997 3.060 -0.207 1.00 4.86 196 GLY A C 31
ATOM 19580 O O . GLY A 1 37 ? -3.252 2.105 0.007 1.00 5.59 196 GLY A O 31
ATOM 19584 N N . ILE A 1 38 ? -4.435 3.362 -1.423 1.00 4.38 197 ILE A N 31
ATOM 19585 C CA . ILE A 1 38 ? -4.087 2.522 -2.573 1.00 4.67 197 ILE A CA 31
ATOM 19586 C C . ILE A 1 38 ? -3.147 3.247 -3.541 1.00 4.06 197 ILE A C 31
ATOM 19587 O O . ILE A 1 38 ? -2.392 2.601 -4.272 1.00 4.27 197 ILE A O 31
ATOM 19603 N N . PHE A 1 39 ? -3.202 4.583 -3.535 1.00 3.68 198 PHE A N 31
ATOM 19604 C CA . PHE A 1 39 ? -2.285 5.433 -4.309 1.00 3.35 198 PHE A CA 31
ATOM 19605 C C . PHE A 1 39 ? -2.207 5.008 -5.772 1.00 4.02 198 PHE A C 31
ATOM 19606 O O . PHE A 1 39 ? -3.207 5.183 -6.496 1.00 4.41 198 PHE A O 31
ATOM 19624 N N . GLU A 1 1 ? 22.644 1.150 -3.910 1.00 1.40 160 GLU A N 32
ATOM 19625 C CA . GLU A 1 1 ? 21.582 0.146 -4.170 1.00 1.26 160 GLU A CA 32
ATOM 19626 C C . GLU A 1 1 ? 21.052 -0.435 -2.864 1.00 1.27 160 GLU A C 32
ATOM 19627 O O . GLU A 1 1 ? 19.875 -0.786 -2.766 1.00 1.79 160 GLU A O 32
ATOM 19641 N N . GLU A 1 2 ? 21.910 -0.536 -1.859 1.00 1.06 161 GLU A N 32
ATOM 19642 C CA . GLU A 1 2 ? 21.472 -0.990 -0.547 1.00 1.03 161 GLU A CA 32
ATOM 19643 C C . GLU A 1 2 ? 20.399 -0.064 -0.005 1.00 0.88 161 GLU A C 32
ATOM 19644 O O . GLU A 1 2 ? 19.411 -0.512 0.577 1.00 0.79 161 GLU A O 32
ATOM 19656 N N . LYS A 1 3 ? 20.595 1.230 -0.216 1.00 0.90 162 LYS A N 32
ATOM 19657 C CA . LYS A 1 3 ? 19.608 2.216 0.178 1.00 0.81 162 LYS A CA 32
ATOM 19658 C C . LYS A 1 3 ? 18.362 2.099 -0.684 1.00 0.66 162 LYS A C 32
ATOM 19659 O O . LYS A 1 3 ? 17.256 2.303 -0.198 1.00 0.55 162 LYS A O 32
ATOM 19678 N N . ARG A 1 4 ? 18.542 1.776 -1.964 1.00 0.71 163 ARG A N 32
ATOM 19679 C CA . ARG A 1 4 ? 17.417 1.518 -2.845 1.00 0.67 163 ARG A CA 32
ATOM 19680 C C . ARG A 1 4 ? 16.483 0.502 -2.213 1.00 0.55 163 ARG A C 32
ATOM 19681 O O . ARG A 1 4 ? 15.275 0.704 -2.136 1.00 0.48 163 ARG A O 32
ATOM 19702 N N . ALA A 1 5 ? 17.075 -0.580 -1.748 1.00 0.60 164 ALA A N 32
ATOM 19703 C CA . ALA A 1 5 ? 16.342 -1.659 -1.105 1.00 0.58 164 ALA A CA 32
ATOM 19704 C C . ALA A 1 5 ? 15.648 -1.184 0.171 1.00 0.47 164 ALA A C 32
ATOM 19705 O O . ALA A 1 5 ? 14.593 -1.698 0.537 1.00 0.47 164 ALA A O 32
ATOM 19712 N N . MET A 1 6 ? 16.237 -0.194 0.830 1.00 0.47 165 MET A N 32
ATOM 19713 C CA . MET A 1 6 ? 15.634 0.404 2.020 1.00 0.47 165 MET A CA 32
ATOM 19714 C C . MET A 1 6 ? 14.464 1.279 1.619 1.00 0.36 165 MET A C 32
ATOM 19715 O O . MET A 1 6 ? 13.421 1.303 2.272 1.00 0.38 165 MET A O 32
ATOM 19729 N N . ILE A 1 7 ? 14.653 1.982 0.523 1.00 0.31 166 ILE A N 32
ATOM 19730 C CA . ILE A 1 7 ? 13.639 2.856 -0.018 1.00 0.28 166 ILE A CA 32
ATOM 19731 C C . ILE A 1 7 ? 12.476 2.032 -0.544 1.00 0.20 166 ILE A C 32
ATOM 19732 O O . ILE A 1 7 ? 11.314 2.389 -0.376 1.00 0.21 166 ILE A O 32
ATOM 19748 N N . GLU A 1 8 ? 12.796 0.902 -1.151 1.00 0.22 167 GLU A N 32
ATOM 19749 C CA . GLU A 1 8 ? 11.779 0.017 -1.686 1.00 0.28 167 GLU A CA 32
ATOM 19750 C C . GLU A 1 8 ? 11.265 -0.931 -0.623 1.00 0.28 167 GLU A C 32
ATOM 19751 O O . GLU A 1 8 ? 10.405 -1.765 -0.882 1.00 0.35 167 GLU A O 32
ATOM 19763 N N . ALA A 1 9 ? 11.796 -0.803 0.570 1.00 0.26 168 ALA A N 32
ATOM 19764 C CA . ALA A 1 9 ? 11.202 -1.435 1.722 1.00 0.34 168 ALA A CA 32
ATOM 19765 C C . ALA A 1 9 ? 10.105 -0.537 2.253 1.00 0.30 168 ALA A C 32
ATOM 19766 O O . ALA A 1 9 ? 9.270 -0.946 3.053 1.00 0.40 168 ALA A O 32
ATOM 19773 N N . LYS A 1 10 ? 10.135 0.705 1.787 1.00 0.22 169 LYS A N 32
ATOM 19774 C CA . LYS A 1 10 ? 9.121 1.687 2.120 1.00 0.25 169 LYS A CA 32
ATOM 19775 C C . LYS A 1 10 ? 8.134 1.822 0.982 1.00 0.24 169 LYS A C 32
ATOM 19776 O O . LYS A 1 10 ? 6.930 1.848 1.201 1.00 0.28 169 LYS A O 32
ATOM 19795 N N . ARG A 1 11 ? 8.649 1.916 -0.237 1.00 0.25 170 ARG A N 32
ATOM 19796 C CA . ARG A 1 11 ? 7.805 1.843 -1.413 1.00 0.31 170 ARG A CA 32
ATOM 19797 C C . ARG A 1 11 ? 7.143 0.492 -1.457 1.00 0.28 170 ARG A C 32
ATOM 19798 O O . ARG A 1 11 ? 5.962 0.373 -1.744 1.00 0.32 170 ARG A O 32
ATOM 19819 N N . GLY A 1 12 ? 7.925 -0.521 -1.145 1.00 0.25 171 GLY A N 32
ATOM 19820 C CA . GLY A 1 12 ? 7.413 -1.859 -1.083 1.00 0.28 171 GLY A CA 32
ATOM 19821 C C . GLY A 1 12 ? 6.370 -1.991 -0.005 1.00 0.25 171 GLY A C 32
ATOM 19822 O O . GLY A 1 12 ? 5.395 -2.719 -0.160 1.00 0.29 171 GLY A O 32
ATOM 19826 N N . GLU A 1 13 ? 6.578 -1.255 1.077 1.00 0.23 172 GLU A N 32
ATOM 19827 C CA . GLU A 1 13 ? 5.637 -1.211 2.183 1.00 0.25 172 GLU A CA 32
ATOM 19828 C C . GLU A 1 13 ? 4.388 -0.438 1.780 1.00 0.26 172 GLU A C 32
ATOM 19829 O O . GLU A 1 13 ? 3.276 -0.770 2.175 1.00 0.28 172 GLU A O 32
ATOM 19841 N N . ASP A 1 14 ? 4.589 0.599 0.986 1.00 0.28 173 ASP A N 32
ATOM 19842 C CA . ASP A 1 14 ? 3.501 1.454 0.534 1.00 0.34 173 ASP A CA 32
ATOM 19843 C C . ASP A 1 14 ? 2.684 0.758 -0.531 1.00 0.33 173 ASP A C 32
ATOM 19844 O O . ASP A 1 14 ? 1.467 0.911 -0.599 1.00 0.35 173 ASP A O 32
ATOM 19853 N N . LEU A 1 15 ? 3.364 -0.015 -1.351 1.00 0.33 174 LEU A N 32
ATOM 19854 C CA . LEU A 1 15 ? 2.717 -0.852 -2.343 1.00 0.36 174 LEU A CA 32
ATOM 19855 C C . LEU A 1 15 ? 2.033 -2.012 -1.646 1.00 0.32 174 LEU A C 32
ATOM 19856 O O . LEU A 1 15 ? 0.972 -2.466 -2.053 1.00 0.34 174 LEU A O 32
ATOM 19872 N N . LEU A 1 16 ? 2.662 -2.469 -0.578 1.00 0.29 175 LEU A N 32
ATOM 19873 C CA . LEU A 1 16 ? 2.090 -3.474 0.300 1.00 0.29 175 LEU A CA 32
ATOM 19874 C C . LEU A 1 16 ? 0.868 -2.913 0.999 1.00 0.27 175 LEU A C 32
ATOM 19875 O O . LEU A 1 16 ? -0.042 -3.637 1.394 1.00 0.31 175 LEU A O 32
ATOM 19891 N N . LYS A 1 17 ? 0.876 -1.609 1.158 1.00 0.27 176 LYS A N 32
ATOM 19892 C CA . LYS A 1 17 ? -0.237 -0.892 1.710 1.00 0.29 176 LYS A CA 32
ATOM 19893 C C . LYS A 1 17 ? -1.294 -0.739 0.645 1.00 0.29 176 LYS A C 32
ATOM 19894 O O . LYS A 1 17 ? -2.479 -0.868 0.895 1.00 0.30 176 LYS A O 32
ATOM 19913 N N . ALA A 1 18 ? -0.839 -0.471 -0.554 1.00 0.32 177 ALA A N 32
ATOM 19914 C CA . ALA A 1 18 ? -1.728 -0.277 -1.681 1.00 0.36 177 ALA A CA 32
ATOM 19915 C C . ALA A 1 18 ? -2.402 -1.583 -2.054 1.00 0.32 177 ALA A C 32
ATOM 19916 O O . ALA A 1 18 ? -3.562 -1.605 -2.465 1.00 0.33 177 ALA A O 32
ATOM 19923 N N . GLU A 1 19 ? -1.675 -2.675 -1.873 1.00 0.30 178 GLU A N 32
ATOM 19924 C CA . GLU A 1 19 ? -2.223 -3.999 -2.099 1.00 0.30 178 GLU A CA 32
ATOM 19925 C C . GLU A 1 19 ? -3.110 -4.368 -0.927 1.00 0.23 178 GLU A C 32
ATOM 19926 O O . GLU A 1 19 ? -3.939 -5.268 -0.995 1.00 0.23 178 GLU A O 32
ATOM 19938 N N . GLU A 1 20 ? -2.893 -3.664 0.160 1.00 0.22 179 GLU A N 32
ATOM 19939 C CA . GLU A 1 20 ? -3.712 -3.779 1.332 1.00 0.25 179 GLU A CA 32
ATOM 19940 C C . GLU A 1 20 ? -5.004 -3.005 1.143 1.00 0.24 179 GLU A C 32
ATOM 19941 O O . GLU A 1 20 ? -6.047 -3.401 1.638 1.00 0.28 179 GLU A O 32
ATOM 19953 N N . LEU A 1 21 ? -4.934 -1.905 0.408 1.00 0.26 180 LEU A N 32
ATOM 19954 C CA . LEU A 1 21 ? -6.140 -1.211 -0.013 1.00 0.31 180 LEU A CA 32
ATOM 19955 C C . LEU A 1 21 ? -6.732 -1.926 -1.204 1.00 0.35 180 LEU A C 32
ATOM 19956 O O . LEU A 1 21 ? -7.720 -1.497 -1.786 1.00 0.70 180 LEU A O 32
ATOM 19972 N N . ALA A 1 22 ? -6.078 -2.999 -1.585 1.00 0.21 181 ALA A N 32
ATOM 19973 C CA . ALA A 1 22 ? -6.674 -3.976 -2.455 1.00 0.24 181 ALA A CA 32
ATOM 19974 C C . ALA A 1 22 ? -7.335 -5.031 -1.586 1.00 0.21 181 ALA A C 32
ATOM 19975 O O . ALA A 1 22 ? -8.452 -5.462 -1.847 1.00 0.31 181 ALA A O 32
ATOM 19982 N N . ALA A 1 23 ? -6.634 -5.396 -0.512 1.00 0.21 182 ALA A N 32
ATOM 19983 C CA . ALA A 1 23 ? -7.110 -6.406 0.424 1.00 0.34 182 ALA A CA 32
ATOM 19984 C C . ALA A 1 23 ? -8.355 -5.942 1.174 1.00 0.39 182 ALA A C 32
ATOM 19985 O O . ALA A 1 23 ? -9.351 -6.661 1.224 1.00 0.57 182 ALA A O 32
ATOM 19992 N N . LYS A 1 24 ? -8.298 -4.740 1.751 1.00 0.36 183 LYS A N 32
ATOM 19993 C CA . LYS A 1 24 ? -9.445 -4.181 2.460 1.00 0.48 183 LYS A CA 32
ATOM 19994 C C . LYS A 1 24 ? -10.601 -4.084 1.506 1.00 0.50 183 LYS A C 32
ATOM 19995 O O . LYS A 1 24 ? -11.730 -4.436 1.813 1.00 0.61 183 LYS A O 32
ATOM 20014 N N . TYR A 1 25 ? -10.274 -3.597 0.335 1.00 0.44 184 TYR A N 32
ATOM 20015 C CA . TYR A 1 25 ? -11.241 -3.301 -0.690 1.00 0.51 184 TYR A CA 32
ATOM 20016 C C . TYR A 1 25 ? -11.948 -4.530 -1.228 1.00 0.56 184 TYR A C 32
ATOM 20017 O O . TYR A 1 25 ? -13.100 -4.443 -1.653 1.00 0.73 184 TYR A O 32
ATOM 20035 N N . ARG A 1 26 ? -11.268 -5.658 -1.230 1.00 0.52 185 ARG A N 32
ATOM 20036 C CA . ARG A 1 26 ? -11.917 -6.923 -1.523 1.00 0.65 185 ARG A CA 32
ATOM 20037 C C . ARG A 1 26 ? -13.074 -7.151 -0.564 1.00 0.78 185 ARG A C 32
ATOM 20038 O O . ARG A 1 26 ? -14.092 -7.748 -0.916 1.00 0.93 185 ARG A O 32
ATOM 20059 N N . ALA A 1 27 ? -12.903 -6.658 0.647 1.00 0.81 186 ALA A N 32
ATOM 20060 C CA . ALA A 1 27 ? -13.929 -6.742 1.673 1.00 1.05 186 ALA A CA 32
ATOM 20061 C C . ALA A 1 27 ? -14.887 -5.550 1.598 1.00 1.15 186 ALA A C 32
ATOM 20062 O O . ALA A 1 27 ? -16.084 -5.691 1.845 1.00 1.55 186 ALA A O 32
ATOM 20069 N N . THR A 1 28 ? -14.357 -4.378 1.255 1.00 1.29 187 THR A N 32
ATOM 20070 C CA . THR A 1 28 ? -15.161 -3.169 1.129 1.00 1.49 187 THR A CA 32
ATOM 20071 C C . THR A 1 28 ? -16.118 -3.266 -0.052 1.00 1.47 187 THR A C 32
ATOM 20072 O O . THR A 1 28 ? -17.118 -2.554 -0.133 1.00 1.63 187 THR A O 32
ATOM 20083 N N . GLY A 1 29 ? -15.791 -4.159 -0.964 1.00 1.91 188 GLY A N 32
ATOM 20084 C CA . GLY A 1 29 ? -16.572 -4.313 -2.167 1.00 2.73 188 GLY A CA 32
ATOM 20085 C C . GLY A 1 29 ? -16.149 -3.324 -3.225 1.00 2.90 188 GLY A C 32
ATOM 20086 O O . GLY A 1 29 ? -16.996 -2.758 -3.910 1.00 3.61 188 GLY A O 32
ATOM 20090 N N . THR A 1 30 ? -14.823 -3.199 -3.377 1.00 2.54 189 THR A N 32
ATOM 20091 C CA . THR A 1 30 ? -14.148 -2.176 -4.202 1.00 2.84 189 THR A CA 32
ATOM 20092 C C . THR A 1 30 ? -15.090 -1.120 -4.778 1.00 2.85 189 THR A C 32
ATOM 20093 O O . THR A 1 30 ? -15.305 -1.045 -5.987 1.00 3.29 189 THR A O 32
ATOM 20104 N N . ALA A 1 31 ? -15.631 -0.293 -3.895 1.00 2.63 190 ALA A N 32
ATOM 20105 C CA . ALA A 1 31 ? -16.595 0.726 -4.296 1.00 2.90 190 ALA A CA 32
ATOM 20106 C C . ALA A 1 31 ? -16.036 2.157 -4.198 1.00 3.13 190 ALA A C 32
ATOM 20107 O O . ALA A 1 31 ? -16.033 2.870 -5.199 1.00 3.49 190 ALA A O 32
ATOM 20114 N N . PRO A 1 32 ? -15.540 2.612 -3.020 1.00 3.16 191 PRO A N 32
ATOM 20115 C CA . PRO A 1 32 ? -15.103 4.009 -2.856 1.00 3.50 191 PRO A CA 32
ATOM 20116 C C . PRO A 1 32 ? -13.911 4.374 -3.741 1.00 3.41 191 PRO A C 32
ATOM 20117 O O . PRO A 1 32 ? -13.895 5.442 -4.355 1.00 3.85 191 PRO A O 32
ATOM 20128 N N . LYS A 1 33 ? -12.935 3.475 -3.815 1.00 3.02 192 LYS A N 32
ATOM 20129 C CA . LYS A 1 33 ? -11.676 3.730 -4.514 1.00 3.17 192 LYS A CA 32
ATOM 20130 C C . LYS A 1 33 ? -11.084 5.036 -4.033 1.00 3.35 192 LYS A C 32
ATOM 20131 O O . LYS A 1 33 ? -10.947 6.016 -4.770 1.00 3.80 192 LYS A O 32
ATOM 20150 N N . LYS A 1 34 ? -10.764 5.010 -2.766 1.00 3.14 193 LYS A N 32
ATOM 20151 C CA . LYS A 1 34 ? -10.264 6.148 -2.040 1.00 3.35 193 LYS A CA 32
ATOM 20152 C C . LYS A 1 34 ? -9.049 5.738 -1.236 1.00 2.92 193 LYS A C 32
ATOM 20153 O O . LYS A 1 34 ? -9.052 4.681 -0.604 1.00 2.94 193 LYS A O 32
ATOM 20172 N N . ILE A 1 35 ? -8.007 6.541 -1.275 1.00 2.91 194 ILE A N 32
ATOM 20173 C CA . ILE A 1 35 ? -6.918 6.350 -0.353 1.00 2.74 194 ILE A CA 32
ATOM 20174 C C . ILE A 1 35 ? -7.411 6.707 1.055 1.00 2.88 194 ILE A C 32
ATOM 20175 O O . ILE A 1 35 ? -7.786 7.845 1.348 1.00 3.52 194 ILE A O 32
ATOM 20191 N N . LEU A 1 36 ? -7.490 5.687 1.892 1.00 2.77 195 LEU A N 32
ATOM 20192 C CA . LEU A 1 36 ? -8.137 5.793 3.193 1.00 3.24 195 LEU A CA 32
ATOM 20193 C C . LEU A 1 36 ? -7.358 6.666 4.161 1.00 3.60 195 LEU A C 32
ATOM 20194 O O . LEU A 1 36 ? -6.241 7.097 3.884 1.00 3.95 195 LEU A O 32
ATOM 20210 N N . GLY A 1 37 ? -7.977 6.923 5.296 1.00 4.04 196 GLY A N 32
ATOM 20211 C CA . GLY A 1 37 ? -7.311 7.610 6.376 1.00 4.82 196 GLY A CA 32
ATOM 20212 C C . GLY A 1 37 ? -7.014 6.655 7.505 1.00 4.86 196 GLY A C 32
ATOM 20213 O O . GLY A 1 37 ? -6.967 7.041 8.674 1.00 5.59 196 GLY A O 32
ATOM 20217 N N . ILE A 1 38 ? -6.820 5.399 7.137 1.00 4.38 197 ILE A N 32
ATOM 20218 C CA . ILE A 1 38 ? -6.578 4.335 8.091 1.00 4.67 197 ILE A CA 32
ATOM 20219 C C . ILE A 1 38 ? -6.123 3.077 7.354 1.00 4.06 197 ILE A C 32
ATOM 20220 O O . ILE A 1 38 ? -6.826 2.564 6.479 1.00 4.27 197 ILE A O 32
ATOM 20236 N N . PHE A 1 39 ? -4.930 2.608 7.667 1.00 3.68 198 PHE A N 32
ATOM 20237 C CA . PHE A 1 39 ? -4.393 1.428 7.013 1.00 3.35 198 PHE A CA 32
ATOM 20238 C C . PHE A 1 39 ? -3.975 0.406 8.056 1.00 4.02 198 PHE A C 32
ATOM 20239 O O . PHE A 1 39 ? -2.857 0.528 8.597 1.00 4.41 198 PHE A O 32
ATOM 20257 N N . GLU A 1 1 ? 23.061 -0.007 -3.009 1.00 1.40 160 GLU A N 33
ATOM 20258 C CA . GLU A 1 1 ? 21.826 -0.734 -3.407 1.00 1.26 160 GLU A CA 33
ATOM 20259 C C . GLU A 1 1 ? 20.994 -1.073 -2.174 1.00 1.27 160 GLU A C 33
ATOM 20260 O O . GLU A 1 1 ? 19.781 -1.248 -2.266 1.00 1.79 160 GLU A O 33
ATOM 20274 N N . GLU A 1 2 ? 21.646 -1.170 -1.018 1.00 1.06 161 GLU A N 33
ATOM 20275 C CA . GLU A 1 2 ? 20.936 -1.360 0.239 1.00 1.03 161 GLU A CA 33
ATOM 20276 C C . GLU A 1 2 ? 19.979 -0.207 0.480 1.00 0.88 161 GLU A C 33
ATOM 20277 O O . GLU A 1 2 ? 18.844 -0.414 0.893 1.00 0.79 161 GLU A O 33
ATOM 20289 N N . LYS A 1 3 ? 20.442 1.006 0.211 1.00 0.90 162 LYS A N 33
ATOM 20290 C CA . LYS A 1 3 ? 19.581 2.176 0.289 1.00 0.81 162 LYS A CA 33
ATOM 20291 C C . LYS A 1 3 ? 18.422 2.039 -0.685 1.00 0.66 162 LYS A C 33
ATOM 20292 O O . LYS A 1 3 ? 17.279 2.307 -0.333 1.00 0.55 162 LYS A O 33
ATOM 20311 N N . ARG A 1 4 ? 18.726 1.621 -1.909 1.00 0.71 163 ARG A N 33
ATOM 20312 C CA . ARG A 1 4 ? 17.705 1.345 -2.906 1.00 0.67 163 ARG A CA 33
ATOM 20313 C C . ARG A 1 4 ? 16.640 0.406 -2.351 1.00 0.55 163 ARG A C 33
ATOM 20314 O O . ARG A 1 4 ? 15.448 0.706 -2.375 1.00 0.48 163 ARG A O 33
ATOM 20335 N N . ALA A 1 5 ? 17.097 -0.726 -1.849 1.00 0.60 164 ALA A N 33
ATOM 20336 C CA . ALA A 1 5 ? 16.218 -1.738 -1.286 1.00 0.58 164 ALA A CA 33
ATOM 20337 C C . ALA A 1 5 ? 15.508 -1.223 -0.040 1.00 0.47 164 ALA A C 33
ATOM 20338 O O . ALA A 1 5 ? 14.411 -1.669 0.294 1.00 0.47 164 ALA A O 33
ATOM 20345 N N . MET A 1 6 ? 16.139 -0.283 0.643 1.00 0.47 165 MET A N 33
ATOM 20346 C CA . MET A 1 6 ? 15.547 0.353 1.805 1.00 0.47 165 MET A CA 33
ATOM 20347 C C . MET A 1 6 ? 14.454 1.319 1.374 1.00 0.36 165 MET A C 33
ATOM 20348 O O . MET A 1 6 ? 13.446 1.495 2.058 1.00 0.38 165 MET A O 33
ATOM 20362 N N . ILE A 1 7 ? 14.656 1.928 0.222 1.00 0.31 166 ILE A N 33
ATOM 20363 C CA . ILE A 1 7 ? 13.654 2.784 -0.374 1.00 0.28 166 ILE A CA 33
ATOM 20364 C C . ILE A 1 7 ? 12.483 1.938 -0.838 1.00 0.20 166 ILE A C 33
ATOM 20365 O O . ILE A 1 7 ? 11.324 2.322 -0.706 1.00 0.21 166 ILE A O 33
ATOM 20381 N N . GLU A 1 8 ? 12.795 0.759 -1.348 1.00 0.22 167 GLU A N 33
ATOM 20382 C CA . GLU A 1 8 ? 11.771 -0.172 -1.783 1.00 0.28 167 GLU A CA 33
ATOM 20383 C C . GLU A 1 8 ? 11.233 -0.976 -0.617 1.00 0.28 167 GLU A C 33
ATOM 20384 O O . GLU A 1 8 ? 10.400 -1.853 -0.789 1.00 0.35 167 GLU A O 33
ATOM 20396 N N . ALA A 1 9 ? 11.735 -0.689 0.564 1.00 0.26 168 ALA A N 33
ATOM 20397 C CA . ALA A 1 9 ? 11.116 -1.165 1.779 1.00 0.34 168 ALA A CA 33
ATOM 20398 C C . ALA A 1 9 ? 10.051 -0.174 2.201 1.00 0.30 168 ALA A C 33
ATOM 20399 O O . ALA A 1 9 ? 9.186 -0.466 3.020 1.00 0.40 168 ALA A O 33
ATOM 20406 N N . LYS A 1 10 ? 10.131 1.008 1.610 1.00 0.22 169 LYS A N 33
ATOM 20407 C CA . LYS A 1 10 ? 9.164 2.059 1.855 1.00 0.25 169 LYS A CA 33
ATOM 20408 C C . LYS A 1 10 ? 8.138 2.053 0.745 1.00 0.24 169 LYS A C 33
ATOM 20409 O O . LYS A 1 10 ? 6.939 2.115 0.990 1.00 0.28 169 LYS A O 33
ATOM 20428 N N . ARG A 1 11 ? 8.624 1.981 -0.484 1.00 0.25 170 ARG A N 33
ATOM 20429 C CA . ARG A 1 11 ? 7.761 1.751 -1.619 1.00 0.31 170 ARG A CA 33
ATOM 20430 C C . ARG A 1 11 ? 7.154 0.381 -1.501 1.00 0.28 170 ARG A C 33
ATOM 20431 O O . ARG A 1 11 ? 5.995 0.170 -1.820 1.00 0.32 170 ARG A O 33
ATOM 20452 N N . GLY A 1 12 ? 7.958 -0.543 -1.018 1.00 0.25 171 GLY A N 33
ATOM 20453 C CA . GLY A 1 12 ? 7.476 -1.865 -0.733 1.00 0.28 171 GLY A CA 33
ATOM 20454 C C . GLY A 1 12 ? 6.404 -1.828 0.321 1.00 0.25 171 GLY A C 33
ATOM 20455 O O . GLY A 1 12 ? 5.417 -2.548 0.240 1.00 0.29 171 GLY A O 33
ATOM 20459 N N . GLU A 1 13 ? 6.597 -0.952 1.297 1.00 0.23 172 GLU A N 33
ATOM 20460 C CA . GLU A 1 13 ? 5.620 -0.734 2.351 1.00 0.25 172 GLU A CA 33
ATOM 20461 C C . GLU A 1 13 ? 4.359 -0.095 1.777 1.00 0.26 172 GLU A C 33
ATOM 20462 O O . GLU A 1 13 ? 3.247 -0.385 2.208 1.00 0.28 172 GLU A O 33
ATOM 20474 N N . ASP A 1 14 ? 4.550 0.776 0.797 1.00 0.28 173 ASP A N 33
ATOM 20475 C CA . ASP A 1 14 ? 3.449 1.498 0.178 1.00 0.34 173 ASP A CA 33
ATOM 20476 C C . ASP A 1 14 ? 2.686 0.597 -0.772 1.00 0.33 173 ASP A C 33
ATOM 20477 O O . ASP A 1 14 ? 1.473 0.710 -0.916 1.00 0.35 173 ASP A O 33
ATOM 20486 N N . LEU A 1 15 ? 3.412 -0.291 -1.418 1.00 0.33 174 LEU A N 33
ATOM 20487 C CA . LEU A 1 15 ? 2.819 -1.314 -2.259 1.00 0.36 174 LEU A CA 33
ATOM 20488 C C . LEU A 1 15 ? 2.136 -2.346 -1.385 1.00 0.32 174 LEU A C 33
ATOM 20489 O O . LEU A 1 15 ? 1.101 -2.900 -1.740 1.00 0.34 174 LEU A O 33
ATOM 20505 N N . LEU A 1 16 ? 2.741 -2.584 -0.236 1.00 0.29 175 LEU A N 33
ATOM 20506 C CA . LEU A 1 16 ? 2.179 -3.437 0.794 1.00 0.29 175 LEU A CA 33
ATOM 20507 C C . LEU A 1 16 ? 0.909 -2.815 1.345 1.00 0.27 175 LEU A C 33
ATOM 20508 O O . LEU A 1 16 ? -0.029 -3.499 1.743 1.00 0.31 175 LEU A O 33
ATOM 20524 N N . LYS A 1 17 ? 0.917 -1.503 1.373 1.00 0.27 176 LYS A N 33
ATOM 20525 C CA . LYS A 1 17 ? -0.225 -0.719 1.760 1.00 0.29 176 LYS A CA 33
ATOM 20526 C C . LYS A 1 17 ? -1.266 -0.805 0.676 1.00 0.29 176 LYS A C 33
ATOM 20527 O O . LYS A 1 17 ? -2.435 -1.049 0.926 1.00 0.30 176 LYS A O 33
ATOM 20546 N N . ALA A 1 18 ? -0.805 -0.634 -0.540 1.00 0.32 177 ALA A N 33
ATOM 20547 C CA . ALA A 1 18 ? -1.673 -0.652 -1.694 1.00 0.36 177 ALA A CA 33
ATOM 20548 C C . ALA A 1 18 ? -2.288 -2.025 -1.874 1.00 0.32 177 ALA A C 33
ATOM 20549 O O . ALA A 1 18 ? -3.426 -2.153 -2.309 1.00 0.33 177 ALA A O 33
ATOM 20556 N N . GLU A 1 19 ? -1.538 -3.050 -1.505 1.00 0.30 178 GLU A N 33
ATOM 20557 C CA . GLU A 1 19 ? -2.035 -4.410 -1.578 1.00 0.30 178 GLU A CA 33
ATOM 20558 C C . GLU A 1 19 ? -3.011 -4.640 -0.439 1.00 0.23 178 GLU A C 33
ATOM 20559 O O . GLU A 1 19 ? -3.885 -5.496 -0.503 1.00 0.23 178 GLU A O 33
ATOM 20571 N N . GLU A 1 20 ? -2.831 -3.859 0.607 1.00 0.22 179 GLU A N 33
ATOM 20572 C CA . GLU A 1 20 ? -3.688 -3.888 1.761 1.00 0.25 179 GLU A CA 33
ATOM 20573 C C . GLU A 1 20 ? -5.004 -3.195 1.467 1.00 0.24 179 GLU A C 33
ATOM 20574 O O . GLU A 1 20 ? -6.066 -3.689 1.822 1.00 0.28 179 GLU A O 33
ATOM 20586 N N . LEU A 1 21 ? -4.934 -2.048 0.811 1.00 0.26 180 LEU A N 33
ATOM 20587 C CA . LEU A 1 21 ? -6.139 -1.387 0.360 1.00 0.31 180 LEU A CA 33
ATOM 20588 C C . LEU A 1 21 ? -6.770 -2.225 -0.720 1.00 0.35 180 LEU A C 33
ATOM 20589 O O . LEU A 1 21 ? -7.970 -2.189 -0.922 1.00 0.70 180 LEU A O 33
ATOM 20605 N N . ALA A 1 22 ? -5.954 -3.021 -1.376 1.00 0.21 181 ALA A N 33
ATOM 20606 C CA . ALA A 1 22 ? -6.457 -3.972 -2.335 1.00 0.24 181 ALA A CA 33
ATOM 20607 C C . ALA A 1 22 ? -7.137 -5.100 -1.587 1.00 0.21 181 ALA A C 33
ATOM 20608 O O . ALA A 1 22 ? -8.136 -5.648 -2.037 1.00 0.31 181 ALA A O 33
ATOM 20615 N N . ALA A 1 23 ? -6.588 -5.416 -0.420 1.00 0.21 182 ALA A N 33
ATOM 20616 C CA . ALA A 1 23 ? -7.143 -6.450 0.437 1.00 0.34 182 ALA A CA 33
ATOM 20617 C C . ALA A 1 23 ? -8.444 -5.989 1.085 1.00 0.39 182 ALA A C 33
ATOM 20618 O O . ALA A 1 23 ? -9.281 -6.806 1.463 1.00 0.57 182 ALA A O 33
ATOM 20625 N N . LYS A 1 24 ? -8.607 -4.681 1.230 1.00 0.36 183 LYS A N 33
ATOM 20626 C CA . LYS A 1 24 ? -9.850 -4.129 1.747 1.00 0.48 183 LYS A CA 33
ATOM 20627 C C . LYS A 1 24 ? -10.845 -3.956 0.621 1.00 0.50 183 LYS A C 33
ATOM 20628 O O . LYS A 1 24 ? -11.944 -4.494 0.644 1.00 0.61 183 LYS A O 33
ATOM 20647 N N . TYR A 1 25 ? -10.414 -3.200 -0.364 1.00 0.44 184 TYR A N 33
ATOM 20648 C CA . TYR A 1 25 ? -11.249 -2.775 -1.471 1.00 0.51 184 TYR A CA 33
ATOM 20649 C C . TYR A 1 25 ? -11.700 -3.915 -2.370 1.00 0.56 184 TYR A C 33
ATOM 20650 O O . TYR A 1 25 ? -12.667 -3.764 -3.119 1.00 0.73 184 TYR A O 33
ATOM 20668 N N . ARG A 1 26 ? -11.000 -5.042 -2.313 1.00 0.52 185 ARG A N 33
ATOM 20669 C CA . ARG A 1 26 ? -11.473 -6.256 -2.964 1.00 0.65 185 ARG A CA 33
ATOM 20670 C C . ARG A 1 26 ? -12.861 -6.605 -2.443 1.00 0.78 185 ARG A C 33
ATOM 20671 O O . ARG A 1 26 ? -13.644 -7.291 -3.099 1.00 0.93 185 ARG A O 33
ATOM 20692 N N . ALA A 1 27 ? -13.142 -6.112 -1.247 1.00 0.81 186 ALA A N 33
ATOM 20693 C CA . ALA A 1 27 ? -14.433 -6.249 -0.627 1.00 1.05 186 ALA A CA 33
ATOM 20694 C C . ALA A 1 27 ? -15.108 -4.887 -0.585 1.00 1.15 186 ALA A C 33
ATOM 20695 O O . ALA A 1 27 ? -14.774 -4.042 0.244 1.00 1.55 186 ALA A O 33
ATOM 20702 N N . THR A 1 28 ? -16.029 -4.677 -1.510 1.00 1.29 187 THR A N 33
ATOM 20703 C CA . THR A 1 28 ? -16.751 -3.417 -1.640 1.00 1.49 187 THR A CA 33
ATOM 20704 C C . THR A 1 28 ? -17.327 -2.935 -0.305 1.00 1.47 187 THR A C 33
ATOM 20705 O O . THR A 1 28 ? -17.320 -1.738 -0.008 1.00 1.63 187 THR A O 33
ATOM 20716 N N . GLY A 1 29 ? -17.809 -3.871 0.497 1.00 1.91 188 GLY A N 33
ATOM 20717 C CA . GLY A 1 29 ? -18.359 -3.533 1.800 1.00 2.73 188 GLY A CA 33
ATOM 20718 C C . GLY A 1 29 ? -17.309 -2.976 2.743 1.00 2.90 188 GLY A C 33
ATOM 20719 O O . GLY A 1 29 ? -17.608 -2.152 3.606 1.00 3.61 188 GLY A O 33
ATOM 20723 N N . THR A 1 30 ? -16.078 -3.420 2.560 1.00 2.54 189 THR A N 33
ATOM 20724 C CA . THR A 1 30 ? -14.957 -2.985 3.381 1.00 2.84 189 THR A CA 33
ATOM 20725 C C . THR A 1 30 ? -14.409 -1.649 2.887 1.00 2.85 189 THR A C 33
ATOM 20726 O O . THR A 1 30 ? -13.694 -0.944 3.601 1.00 3.29 189 THR A O 33
ATOM 20737 N N . ALA A 1 31 ? -14.771 -1.304 1.667 1.00 2.63 190 ALA A N 33
ATOM 20738 C CA . ALA A 1 31 ? -14.210 -0.145 0.997 1.00 2.90 190 ALA A CA 33
ATOM 20739 C C . ALA A 1 31 ? -14.929 1.142 1.382 1.00 3.13 190 ALA A C 33
ATOM 20740 O O . ALA A 1 31 ? -16.116 1.300 1.093 1.00 3.49 190 ALA A O 33
ATOM 20747 N N . PRO A 1 32 ? -14.224 2.082 2.040 1.00 3.16 191 PRO A N 33
ATOM 20748 C CA . PRO A 1 32 ? -14.774 3.409 2.333 1.00 3.50 191 PRO A CA 33
ATOM 20749 C C . PRO A 1 32 ? -14.847 4.288 1.085 1.00 3.41 191 PRO A C 33
ATOM 20750 O O . PRO A 1 32 ? -15.553 5.295 1.062 1.00 3.85 191 PRO A O 33
ATOM 20761 N N . LYS A 1 33 ? -14.088 3.893 0.060 1.00 3.02 192 LYS A N 33
ATOM 20762 C CA . LYS A 1 33 ? -14.075 4.575 -1.231 1.00 3.17 192 LYS A CA 33
ATOM 20763 C C . LYS A 1 33 ? -13.619 6.010 -1.077 1.00 3.35 192 LYS A C 33
ATOM 20764 O O . LYS A 1 33 ? -14.302 6.953 -1.476 1.00 3.80 192 LYS A O 33
ATOM 20783 N N . LYS A 1 34 ? -12.445 6.142 -0.495 1.00 3.14 193 LYS A N 33
ATOM 20784 C CA . LYS A 1 34 ? -11.833 7.435 -0.241 1.00 3.35 193 LYS A CA 33
ATOM 20785 C C . LYS A 1 34 ? -10.428 7.225 0.294 1.00 2.92 193 LYS A C 33
ATOM 20786 O O . LYS A 1 34 ? -10.016 6.087 0.530 1.00 2.94 193 LYS A O 33
ATOM 20805 N N . ILE A 1 35 ? -9.691 8.307 0.474 1.00 2.91 194 ILE A N 33
ATOM 20806 C CA . ILE A 1 35 ? -8.455 8.244 1.223 1.00 2.74 194 ILE A CA 33
ATOM 20807 C C . ILE A 1 35 ? -8.790 8.091 2.695 1.00 2.88 194 ILE A C 33
ATOM 20808 O O . ILE A 1 35 ? -9.587 8.849 3.245 1.00 3.52 194 ILE A O 33
ATOM 20824 N N . LEU A 1 36 ? -8.198 7.103 3.317 1.00 2.77 195 LEU A N 33
ATOM 20825 C CA . LEU A 1 36 ? -8.566 6.730 4.663 1.00 3.24 195 LEU A CA 33
ATOM 20826 C C . LEU A 1 36 ? -7.370 6.844 5.593 1.00 3.60 195 LEU A C 33
ATOM 20827 O O . LEU A 1 36 ? -6.301 7.291 5.176 1.00 3.95 195 LEU A O 33
ATOM 20843 N N . GLY A 1 37 ? -7.568 6.471 6.850 1.00 4.04 196 GLY A N 33
ATOM 20844 C CA . GLY A 1 37 ? -6.516 6.585 7.847 1.00 4.82 196 GLY A CA 33
ATOM 20845 C C . GLY A 1 37 ? -5.247 5.877 7.434 1.00 4.86 196 GLY A C 33
ATOM 20846 O O . GLY A 1 37 ? -4.169 6.473 7.418 1.00 5.59 196 GLY A O 33
ATOM 20850 N N . ILE A 1 38 ? -5.368 4.608 7.089 1.00 4.38 197 ILE A N 33
ATOM 20851 C CA . ILE A 1 38 ? -4.229 3.856 6.596 1.00 4.67 197 ILE A CA 33
ATOM 20852 C C . ILE A 1 38 ? -4.096 4.091 5.089 1.00 4.06 197 ILE A C 33
ATOM 20853 O O . ILE A 1 38 ? -4.730 3.426 4.268 1.00 4.27 197 ILE A O 33
ATOM 20869 N N . PHE A 1 39 ? -3.295 5.091 4.743 1.00 3.68 198 PHE A N 33
ATOM 20870 C CA . PHE A 1 39 ? -3.140 5.512 3.360 1.00 3.35 198 PHE A CA 33
ATOM 20871 C C . PHE A 1 39 ? -2.031 6.553 3.264 1.00 4.02 198 PHE A C 33
ATOM 20872 O O . PHE A 1 39 ? -0.952 6.236 2.725 1.00 4.41 198 PHE A O 33
ATOM 20890 N N . GLU A 1 1 ? 21.614 3.548 -5.320 1.00 1.40 160 GLU A N 34
ATOM 20891 C CA . GLU A 1 1 ? 21.256 2.181 -4.866 1.00 1.26 160 GLU A CA 34
ATOM 20892 C C . GLU A 1 1 ? 21.607 2.010 -3.398 1.00 1.27 160 GLU A C 34
ATOM 20893 O O . GLU A 1 1 ? 22.074 2.957 -2.765 1.00 1.79 160 GLU A O 34
ATOM 20907 N N . GLU A 1 2 ? 21.370 0.803 -2.866 1.00 1.06 161 GLU A N 34
ATOM 20908 C CA . GLU A 1 2 ? 21.551 0.501 -1.447 1.00 1.03 161 GLU A CA 34
ATOM 20909 C C . GLU A 1 2 ? 20.497 1.217 -0.623 1.00 0.88 161 GLU A C 34
ATOM 20910 O O . GLU A 1 2 ? 19.667 0.579 0.024 1.00 0.79 161 GLU A O 34
ATOM 20922 N N . LYS A 1 3 ? 20.508 2.540 -0.676 1.00 0.90 162 LYS A N 34
ATOM 20923 C CA . LYS A 1 3 ? 19.418 3.317 -0.132 1.00 0.81 162 LYS A CA 34
ATOM 20924 C C . LYS A 1 3 ? 18.153 2.980 -0.896 1.00 0.66 162 LYS A C 34
ATOM 20925 O O . LYS A 1 3 ? 17.065 2.982 -0.331 1.00 0.55 162 LYS A O 34
ATOM 20944 N N . ARG A 1 4 ? 18.313 2.678 -2.187 1.00 0.71 163 ARG A N 34
ATOM 20945 C CA . ARG A 1 4 ? 17.215 2.196 -3.003 1.00 0.67 163 ARG A CA 34
ATOM 20946 C C . ARG A 1 4 ? 16.477 1.079 -2.297 1.00 0.55 163 ARG A C 34
ATOM 20947 O O . ARG A 1 4 ? 15.275 1.143 -2.110 1.00 0.48 163 ARG A O 34
ATOM 20968 N N . ALA A 1 5 ? 17.223 0.066 -1.901 1.00 0.60 164 ALA A N 34
ATOM 20969 C CA . ALA A 1 5 ? 16.659 -1.104 -1.250 1.00 0.58 164 ALA A CA 34
ATOM 20970 C C . ALA A 1 5 ? 15.971 -0.733 0.060 1.00 0.47 164 ALA A C 34
ATOM 20971 O O . ALA A 1 5 ? 15.019 -1.389 0.483 1.00 0.47 164 ALA A O 34
ATOM 20978 N N . MET A 1 6 ? 16.440 0.336 0.681 1.00 0.47 165 MET A N 34
ATOM 20979 C CA . MET A 1 6 ? 15.855 0.815 1.926 1.00 0.47 165 MET A CA 34
ATOM 20980 C C . MET A 1 6 ? 14.577 1.580 1.637 1.00 0.36 165 MET A C 34
ATOM 20981 O O . MET A 1 6 ? 13.596 1.496 2.375 1.00 0.38 165 MET A O 34
ATOM 20995 N N . ILE A 1 7 ? 14.600 2.315 0.543 1.00 0.31 166 ILE A N 34
ATOM 20996 C CA . ILE A 1 7 ? 13.450 3.062 0.081 1.00 0.28 166 ILE A CA 34
ATOM 20997 C C . ILE A 1 7 ? 12.416 2.106 -0.482 1.00 0.20 166 ILE A C 34
ATOM 20998 O O . ILE A 1 7 ? 11.214 2.299 -0.336 1.00 0.21 166 ILE A O 34
ATOM 21014 N N . GLU A 1 8 ? 12.907 1.055 -1.100 1.00 0.22 167 GLU A N 34
ATOM 21015 C CA . GLU A 1 8 ? 12.070 0.075 -1.754 1.00 0.28 167 GLU A CA 34
ATOM 21016 C C . GLU A 1 8 ? 11.481 -0.886 -0.739 1.00 0.28 167 GLU A C 34
ATOM 21017 O O . GLU A 1 8 ? 10.623 -1.703 -1.060 1.00 0.35 167 GLU A O 34
ATOM 21029 N N . ALA A 1 9 ? 11.948 -0.779 0.489 1.00 0.26 168 ALA A N 34
ATOM 21030 C CA . ALA A 1 9 ? 11.324 -1.469 1.597 1.00 0.34 168 ALA A CA 34
ATOM 21031 C C . ALA A 1 9 ? 10.146 -0.649 2.090 1.00 0.30 168 ALA A C 34
ATOM 21032 O O . ALA A 1 9 ? 9.281 -1.132 2.815 1.00 0.40 168 ALA A O 34
ATOM 21039 N N . LYS A 1 10 ? 10.129 0.605 1.666 1.00 0.22 169 LYS A N 34
ATOM 21040 C CA . LYS A 1 10 ? 9.049 1.519 1.987 1.00 0.25 169 LYS A CA 34
ATOM 21041 C C . LYS A 1 10 ? 8.098 1.623 0.815 1.00 0.24 169 LYS A C 34
ATOM 21042 O O . LYS A 1 10 ? 6.894 1.722 0.998 1.00 0.28 169 LYS A O 34
ATOM 21061 N N . ARG A 1 11 ? 8.642 1.598 -0.391 1.00 0.25 170 ARG A N 34
ATOM 21062 C CA . ARG A 1 11 ? 7.829 1.402 -1.572 1.00 0.31 170 ARG A CA 34
ATOM 21063 C C . ARG A 1 11 ? 7.196 0.035 -1.499 1.00 0.28 170 ARG A C 34
ATOM 21064 O O . ARG A 1 11 ? 6.024 -0.141 -1.795 1.00 0.32 170 ARG A O 34
ATOM 21085 N N . GLY A 1 12 ? 7.991 -0.925 -1.068 1.00 0.25 171 GLY A N 34
ATOM 21086 C CA . GLY A 1 12 ? 7.500 -2.262 -0.865 1.00 0.28 171 GLY A CA 34
ATOM 21087 C C . GLY A 1 12 ? 6.467 -2.315 0.232 1.00 0.25 171 GLY A C 34
ATOM 21088 O O . GLY A 1 12 ? 5.592 -3.173 0.236 1.00 0.29 171 GLY A O 34
ATOM 21092 N N . GLU A 1 13 ? 6.577 -1.385 1.166 1.00 0.23 172 GLU A N 34
ATOM 21093 C CA . GLU A 1 13 ? 5.616 -1.261 2.246 1.00 0.25 172 GLU A CA 34
ATOM 21094 C C . GLU A 1 13 ? 4.368 -0.540 1.749 1.00 0.26 172 GLU A C 34
ATOM 21095 O O . GLU A 1 13 ? 3.254 -0.834 2.170 1.00 0.28 172 GLU A O 34
ATOM 21107 N N . ASP A 1 14 ? 4.574 0.397 0.839 1.00 0.28 173 ASP A N 34
ATOM 21108 C CA . ASP A 1 14 ? 3.491 1.202 0.293 1.00 0.34 173 ASP A CA 34
ATOM 21109 C C . ASP A 1 14 ? 2.696 0.421 -0.734 1.00 0.33 173 ASP A C 34
ATOM 21110 O O . ASP A 1 14 ? 1.478 0.544 -0.820 1.00 0.35 173 ASP A O 34
ATOM 21119 N N . LEU A 1 15 ? 3.394 -0.376 -1.513 1.00 0.33 174 LEU A N 34
ATOM 21120 C CA . LEU A 1 15 ? 2.761 -1.279 -2.456 1.00 0.36 174 LEU A CA 34
ATOM 21121 C C . LEU A 1 15 ? 2.021 -2.353 -1.684 1.00 0.32 174 LEU A C 34
ATOM 21122 O O . LEU A 1 15 ? 0.954 -2.815 -2.085 1.00 0.34 174 LEU A O 34
ATOM 21138 N N . LEU A 1 16 ? 2.612 -2.726 -0.563 1.00 0.29 175 LEU A N 34
ATOM 21139 C CA . LEU A 1 16 ? 1.998 -3.634 0.382 1.00 0.29 175 LEU A CA 34
ATOM 21140 C C . LEU A 1 16 ? 0.774 -2.988 1.006 1.00 0.27 175 LEU A C 34
ATOM 21141 O O . LEU A 1 16 ? -0.232 -3.633 1.254 1.00 0.31 175 LEU A O 34
ATOM 21157 N N . LYS A 1 17 ? 0.887 -1.697 1.244 1.00 0.27 176 LYS A N 34
ATOM 21158 C CA . LYS A 1 17 ? -0.193 -0.894 1.774 1.00 0.29 176 LYS A CA 34
ATOM 21159 C C . LYS A 1 17 ? -1.295 -0.809 0.753 1.00 0.29 176 LYS A C 34
ATOM 21160 O O . LYS A 1 17 ? -2.477 -0.884 1.067 1.00 0.30 176 LYS A O 34
ATOM 21179 N N . ALA A 1 18 ? -0.877 -0.666 -0.481 1.00 0.32 177 ALA A N 34
ATOM 21180 C CA . ALA A 1 18 ? -1.791 -0.559 -1.591 1.00 0.36 177 ALA A CA 34
ATOM 21181 C C . ALA A 1 18 ? -2.482 -1.881 -1.828 1.00 0.32 177 ALA A C 34
ATOM 21182 O O . ALA A 1 18 ? -3.642 -1.921 -2.217 1.00 0.33 177 ALA A O 34
ATOM 21189 N N . GLU A 1 19 ? -1.768 -2.964 -1.564 1.00 0.30 178 GLU A N 34
ATOM 21190 C CA . GLU A 1 19 ? -2.329 -4.290 -1.727 1.00 0.30 178 GLU A CA 34
ATOM 21191 C C . GLU A 1 19 ? -3.204 -4.610 -0.526 1.00 0.23 178 GLU A C 34
ATOM 21192 O O . GLU A 1 19 ? -4.150 -5.388 -0.604 1.00 0.23 178 GLU A O 34
ATOM 21204 N N . GLU A 1 20 ? -2.846 -4.000 0.583 1.00 0.22 179 GLU A N 34
ATOM 21205 C CA . GLU A 1 20 ? -3.607 -4.062 1.800 1.00 0.25 179 GLU A CA 34
ATOM 21206 C C . GLU A 1 20 ? -4.920 -3.337 1.619 1.00 0.24 179 GLU A C 34
ATOM 21207 O O . GLU A 1 20 ? -5.976 -3.808 2.032 1.00 0.28 179 GLU A O 34
ATOM 21219 N N . LEU A 1 21 ? -4.842 -2.191 0.980 1.00 0.26 180 LEU A N 34
ATOM 21220 C CA . LEU A 1 21 ? -6.017 -1.454 0.618 1.00 0.31 180 LEU A CA 34
ATOM 21221 C C . LEU A 1 21 ? -6.758 -2.210 -0.437 1.00 0.35 180 LEU A C 34
ATOM 21222 O O . LEU A 1 21 ? -7.968 -2.250 -0.429 1.00 0.70 180 LEU A O 34
ATOM 21238 N N . ALA A 1 22 ? -6.016 -2.872 -1.301 1.00 0.21 181 ALA A N 34
ATOM 21239 C CA . ALA A 1 22 ? -6.617 -3.710 -2.308 1.00 0.24 181 ALA A CA 34
ATOM 21240 C C . ALA A 1 22 ? -7.424 -4.787 -1.617 1.00 0.21 181 ALA A C 34
ATOM 21241 O O . ALA A 1 22 ? -8.524 -5.125 -2.036 1.00 0.31 181 ALA A O 34
ATOM 21248 N N . ALA A 1 23 ? -6.877 -5.281 -0.513 1.00 0.21 182 ALA A N 34
ATOM 21249 C CA . ALA A 1 23 ? -7.549 -6.286 0.293 1.00 0.34 182 ALA A CA 34
ATOM 21250 C C . ALA A 1 23 ? -8.813 -5.720 0.935 1.00 0.39 182 ALA A C 34
ATOM 21251 O O . ALA A 1 23 ? -9.861 -6.372 0.940 1.00 0.57 182 ALA A O 34
ATOM 21258 N N . LYS A 1 24 ? -8.715 -4.500 1.460 1.00 0.36 183 LYS A N 34
ATOM 21259 C CA . LYS A 1 24 ? -9.854 -3.841 2.098 1.00 0.48 183 LYS A CA 34
ATOM 21260 C C . LYS A 1 24 ? -10.914 -3.537 1.072 1.00 0.50 183 LYS A C 34
ATOM 21261 O O . LYS A 1 24 ? -12.102 -3.780 1.263 1.00 0.61 183 LYS A O 34
ATOM 21280 N N . TYR A 1 25 ? -10.447 -2.961 -0.001 1.00 0.44 184 TYR A N 34
ATOM 21281 C CA . TYR A 1 25 ? -11.280 -2.522 -1.087 1.00 0.51 184 TYR A CA 34
ATOM 21282 C C . TYR A 1 25 ? -12.032 -3.682 -1.707 1.00 0.56 184 TYR A C 34
ATOM 21283 O O . TYR A 1 25 ? -13.223 -3.578 -1.957 1.00 0.73 184 TYR A O 34
ATOM 21301 N N . ARG A 1 26 ? -11.332 -4.784 -1.945 1.00 0.52 185 ARG A N 34
ATOM 21302 C CA . ARG A 1 26 ? -11.970 -6.010 -2.403 1.00 0.65 185 ARG A CA 34
ATOM 21303 C C . ARG A 1 26 ? -13.052 -6.457 -1.433 1.00 0.78 185 ARG A C 34
ATOM 21304 O O . ARG A 1 26 ? -14.098 -6.972 -1.834 1.00 0.93 185 ARG A O 34
ATOM 21325 N N . ALA A 1 27 ? -12.788 -6.256 -0.155 1.00 0.81 186 ALA A N 34
ATOM 21326 C CA . ALA A 1 27 ? -13.730 -6.622 0.893 1.00 1.05 186 ALA A CA 34
ATOM 21327 C C . ALA A 1 27 ? -14.930 -5.674 0.903 1.00 1.15 186 ALA A C 34
ATOM 21328 O O . ALA A 1 27 ? -16.025 -6.041 1.329 1.00 1.55 186 ALA A O 34
ATOM 21335 N N . THR A 1 28 ? -14.715 -4.455 0.433 1.00 1.29 187 THR A N 34
ATOM 21336 C CA . THR A 1 28 ? -15.778 -3.475 0.312 1.00 1.49 187 THR A CA 34
ATOM 21337 C C . THR A 1 28 ? -16.267 -3.388 -1.128 1.00 1.47 187 THR A C 34
ATOM 21338 O O . THR A 1 28 ? -16.818 -2.372 -1.559 1.00 1.63 187 THR A O 34
ATOM 21349 N N . GLY A 1 29 ? -16.054 -4.469 -1.859 1.00 1.91 188 GLY A N 34
ATOM 21350 C CA . GLY A 1 29 ? -16.351 -4.495 -3.274 1.00 2.73 188 GLY A CA 34
ATOM 21351 C C . GLY A 1 29 ? -15.189 -3.942 -4.060 1.00 2.90 188 GLY A C 34
ATOM 21352 O O . GLY A 1 29 ? -14.304 -4.687 -4.482 1.00 3.61 188 GLY A O 34
ATOM 21356 N N . THR A 1 30 ? -15.194 -2.632 -4.224 1.00 2.54 189 THR A N 34
ATOM 21357 C CA . THR A 1 30 ? -14.056 -1.888 -4.734 1.00 2.84 189 THR A CA 34
ATOM 21358 C C . THR A 1 30 ? -14.177 -0.440 -4.296 1.00 2.85 189 THR A C 34
ATOM 21359 O O . THR A 1 30 ? -14.719 0.407 -5.013 1.00 3.29 189 THR A O 34
ATOM 21370 N N . ALA A 1 31 ? -13.702 -0.190 -3.088 1.00 2.63 190 ALA A N 34
ATOM 21371 C CA . ALA A 1 31 ? -13.754 1.130 -2.468 1.00 2.90 190 ALA A CA 34
ATOM 21372 C C . ALA A 1 31 ? -13.176 2.221 -3.388 1.00 3.13 190 ALA A C 34
ATOM 21373 O O . ALA A 1 31 ? -12.386 1.918 -4.280 1.00 3.49 190 ALA A O 34
ATOM 21380 N N . PRO A 1 32 ? -13.590 3.498 -3.165 1.00 3.16 191 PRO A N 34
ATOM 21381 C CA . PRO A 1 32 ? -13.214 4.686 -3.957 1.00 3.50 191 PRO A CA 34
ATOM 21382 C C . PRO A 1 32 ? -11.874 4.629 -4.695 1.00 3.41 191 PRO A C 34
ATOM 21383 O O . PRO A 1 32 ? -11.792 5.084 -5.837 1.00 3.85 191 PRO A O 34
ATOM 21394 N N . LYS A 1 33 ? -10.839 4.100 -4.049 1.00 3.02 192 LYS A N 34
ATOM 21395 C CA . LYS A 1 33 ? -9.488 4.099 -4.611 1.00 3.17 192 LYS A CA 34
ATOM 21396 C C . LYS A 1 33 ? -8.933 5.512 -4.635 1.00 3.35 192 LYS A C 34
ATOM 21397 O O . LYS A 1 33 ? -8.560 6.050 -5.680 1.00 3.80 192 LYS A O 34
ATOM 21416 N N . LYS A 1 34 ? -8.891 6.095 -3.458 1.00 3.14 193 LYS A N 34
ATOM 21417 C CA . LYS A 1 34 ? -8.376 7.436 -3.259 1.00 3.35 193 LYS A CA 34
ATOM 21418 C C . LYS A 1 34 ? -8.178 7.651 -1.770 1.00 2.92 193 LYS A C 34
ATOM 21419 O O . LYS A 1 34 ? -8.528 6.779 -0.982 1.00 2.94 193 LYS A O 34
ATOM 21438 N N . ILE A 1 35 ? -7.618 8.788 -1.383 1.00 2.91 194 ILE A N 34
ATOM 21439 C CA . ILE A 1 35 ? -7.419 9.081 0.030 1.00 2.74 194 ILE A CA 34
ATOM 21440 C C . ILE A 1 35 ? -8.756 9.294 0.731 1.00 2.88 194 ILE A C 34
ATOM 21441 O O . ILE A 1 35 ? -9.298 10.403 0.768 1.00 3.52 194 ILE A O 34
ATOM 21457 N N . LEU A 1 36 ? -9.279 8.208 1.259 1.00 2.77 195 LEU A N 34
ATOM 21458 C CA . LEU A 1 36 ? -10.551 8.206 1.954 1.00 3.24 195 LEU A CA 34
ATOM 21459 C C . LEU A 1 36 ? -10.328 7.983 3.447 1.00 3.60 195 LEU A C 34
ATOM 21460 O O . LEU A 1 36 ? -9.188 8.001 3.916 1.00 3.95 195 LEU A O 34
ATOM 21476 N N . GLY A 1 37 ? -11.408 7.760 4.188 1.00 4.04 196 GLY A N 34
ATOM 21477 C CA . GLY A 1 37 ? -11.318 7.629 5.635 1.00 4.82 196 GLY A CA 34
ATOM 21478 C C . GLY A 1 37 ? -10.774 6.284 6.094 1.00 4.86 196 GLY A C 34
ATOM 21479 O O . GLY A 1 37 ? -10.984 5.882 7.238 1.00 5.59 196 GLY A O 34
ATOM 21483 N N . ILE A 1 38 ? -10.073 5.598 5.209 1.00 4.38 197 ILE A N 34
ATOM 21484 C CA . ILE A 1 38 ? -9.442 4.329 5.533 1.00 4.67 197 ILE A CA 34
ATOM 21485 C C . ILE A 1 38 ? -8.354 4.026 4.506 1.00 4.06 197 ILE A C 34
ATOM 21486 O O . ILE A 1 38 ? -8.591 3.389 3.479 1.00 4.27 197 ILE A O 34
ATOM 21502 N N . PHE A 1 39 ? -7.160 4.514 4.779 1.00 3.68 198 PHE A N 34
ATOM 21503 C CA . PHE A 1 39 ? -6.069 4.391 3.832 1.00 3.35 198 PHE A CA 34
ATOM 21504 C C . PHE A 1 39 ? -4.808 3.940 4.559 1.00 4.02 198 PHE A C 34
ATOM 21505 O O . PHE A 1 39 ? -4.001 4.802 4.962 1.00 4.41 198 PHE A O 34
ATOM 21523 N N . GLU A 1 1 ? 22.166 2.363 -4.300 1.00 1.40 160 GLU A N 35
ATOM 21524 C CA . GLU A 1 1 ? 21.278 1.192 -4.509 1.00 1.26 160 GLU A CA 35
ATOM 21525 C C . GLU A 1 1 ? 20.802 0.638 -3.172 1.00 1.27 160 GLU A C 35
ATOM 21526 O O . GLU A 1 1 ? 19.645 0.254 -3.040 1.00 1.79 160 GLU A O 35
ATOM 21540 N N . GLU A 1 2 ? 21.683 0.604 -2.176 1.00 1.06 161 GLU A N 35
ATOM 21541 C CA . GLU A 1 2 ? 21.289 0.181 -0.838 1.00 1.03 161 GLU A CA 35
ATOM 21542 C C . GLU A 1 2 ? 20.202 1.093 -0.299 1.00 0.88 161 GLU A C 35
ATOM 21543 O O . GLU A 1 2 ? 19.243 0.635 0.321 1.00 0.79 161 GLU A O 35
ATOM 21555 N N . LYS A 1 3 ? 20.350 2.386 -0.546 1.00 0.90 162 LYS A N 35
ATOM 21556 C CA . LYS A 1 3 ? 19.295 3.329 -0.235 1.00 0.81 162 LYS A CA 35
ATOM 21557 C C . LYS A 1 3 ? 18.065 3.017 -1.069 1.00 0.66 162 LYS A C 35
ATOM 21558 O O . LYS A 1 3 ? 16.964 2.990 -0.549 1.00 0.55 162 LYS A O 35
ATOM 21577 N N . ARG A 1 4 ? 18.267 2.773 -2.362 1.00 0.71 163 ARG A N 35
ATOM 21578 C CA . ARG A 1 4 ? 17.176 2.436 -3.262 1.00 0.67 163 ARG A CA 35
ATOM 21579 C C . ARG A 1 4 ? 16.347 1.283 -2.717 1.00 0.55 163 ARG A C 35
ATOM 21580 O O . ARG A 1 4 ? 15.132 1.386 -2.581 1.00 0.48 163 ARG A O 35
ATOM 21601 N N . ALA A 1 5 ? 17.023 0.193 -2.416 1.00 0.60 164 ALA A N 35
ATOM 21602 C CA . ALA A 1 5 ? 16.381 -0.989 -1.861 1.00 0.58 164 ALA A CA 35
ATOM 21603 C C . ALA A 1 5 ? 15.713 -0.678 -0.528 1.00 0.47 164 ALA A C 35
ATOM 21604 O O . ALA A 1 5 ? 14.648 -1.209 -0.219 1.00 0.47 164 ALA A O 35
ATOM 21611 N N . MET A 1 6 ? 16.336 0.194 0.248 1.00 0.47 165 MET A N 35
ATOM 21612 C CA . MET A 1 6 ? 15.770 0.650 1.508 1.00 0.47 165 MET A CA 35
ATOM 21613 C C . MET A 1 6 ? 14.513 1.471 1.260 1.00 0.36 165 MET A C 35
ATOM 21614 O O . MET A 1 6 ? 13.520 1.356 1.981 1.00 0.38 165 MET A O 35
ATOM 21628 N N . ILE A 1 7 ? 14.552 2.266 0.211 1.00 0.31 166 ILE A N 35
ATOM 21629 C CA . ILE A 1 7 ? 13.417 3.077 -0.174 1.00 0.28 166 ILE A CA 35
ATOM 21630 C C . ILE A 1 7 ? 12.313 2.182 -0.710 1.00 0.20 166 ILE A C 35
ATOM 21631 O O . ILE A 1 7 ? 11.135 2.391 -0.432 1.00 0.21 166 ILE A O 35
ATOM 21647 N N . GLU A 1 8 ? 12.705 1.163 -1.456 1.00 0.22 167 GLU A N 35
ATOM 21648 C CA . GLU A 1 8 ? 11.749 0.229 -2.021 1.00 0.28 167 GLU A CA 35
ATOM 21649 C C . GLU A 1 8 ? 11.333 -0.823 -1.014 1.00 0.28 167 GLU A C 35
ATOM 21650 O O . GLU A 1 8 ? 10.516 -1.689 -1.307 1.00 0.35 167 GLU A O 35
ATOM 21662 N N . ALA A 1 9 ? 11.896 -0.739 0.171 1.00 0.26 168 ALA A N 35
ATOM 21663 C CA . ALA A 1 9 ? 11.397 -1.498 1.293 1.00 0.34 168 ALA A CA 35
ATOM 21664 C C . ALA A 1 9 ? 10.234 -0.744 1.900 1.00 0.30 168 ALA A C 35
ATOM 21665 O O . ALA A 1 9 ? 9.345 -1.323 2.510 1.00 0.40 168 ALA A O 35
ATOM 21672 N N . LYS A 1 10 ? 10.245 0.560 1.685 1.00 0.22 169 LYS A N 35
ATOM 21673 C CA . LYS A 1 10 ? 9.188 1.431 2.161 1.00 0.25 169 LYS A CA 35
ATOM 21674 C C . LYS A 1 10 ? 8.122 1.570 1.101 1.00 0.24 169 LYS A C 35
ATOM 21675 O O . LYS A 1 10 ? 6.937 1.606 1.409 1.00 0.28 169 LYS A O 35
ATOM 21694 N N . ARG A 1 11 ? 8.549 1.651 -0.150 1.00 0.25 170 ARG A N 35
ATOM 21695 C CA . ARG A 1 11 ? 7.636 1.511 -1.263 1.00 0.31 170 ARG A CA 35
ATOM 21696 C C . ARG A 1 11 ? 7.058 0.120 -1.233 1.00 0.28 170 ARG A C 35
ATOM 21697 O O . ARG A 1 11 ? 5.897 -0.092 -1.539 1.00 0.32 170 ARG A O 35
ATOM 21718 N N . GLY A 1 12 ? 7.898 -0.823 -0.850 1.00 0.25 171 GLY A N 35
ATOM 21719 C CA . GLY A 1 12 ? 7.451 -2.174 -0.645 1.00 0.28 171 GLY A CA 35
ATOM 21720 C C . GLY A 1 12 ? 6.380 -2.250 0.419 1.00 0.25 171 GLY A C 35
ATOM 21721 O O . GLY A 1 12 ? 5.396 -2.968 0.270 1.00 0.29 171 GLY A O 35
ATOM 21725 N N . GLU A 1 13 ? 6.564 -1.471 1.479 1.00 0.23 172 GLU A N 35
ATOM 21726 C CA . GLU A 1 13 ? 5.586 -1.385 2.556 1.00 0.25 172 GLU A CA 35
ATOM 21727 C C . GLU A 1 13 ? 4.365 -0.600 2.106 1.00 0.26 172 GLU A C 35
ATOM 21728 O O . GLU A 1 13 ? 3.250 -0.840 2.561 1.00 0.28 172 GLU A O 35
ATOM 21740 N N . ASP A 1 14 ? 4.592 0.337 1.208 1.00 0.28 173 ASP A N 35
ATOM 21741 C CA . ASP A 1 14 ? 3.535 1.183 0.684 1.00 0.34 173 ASP A CA 35
ATOM 21742 C C . ASP A 1 14 ? 2.705 0.420 -0.329 1.00 0.33 173 ASP A C 35
ATOM 21743 O O . ASP A 1 14 ? 1.507 0.637 -0.468 1.00 0.35 173 ASP A O 35
ATOM 21752 N N . LEU A 1 15 ? 3.363 -0.480 -1.027 1.00 0.33 174 LEU A N 35
ATOM 21753 C CA . LEU A 1 15 ? 2.704 -1.374 -1.959 1.00 0.36 174 LEU A CA 35
ATOM 21754 C C . LEU A 1 15 ? 2.060 -2.515 -1.198 1.00 0.32 174 LEU A C 35
ATOM 21755 O O . LEU A 1 15 ? 1.103 -3.128 -1.655 1.00 0.34 174 LEU A O 35
ATOM 21771 N N . LEU A 1 16 ? 2.610 -2.792 -0.032 1.00 0.29 175 LEU A N 35
ATOM 21772 C CA . LEU A 1 16 ? 2.014 -3.714 0.911 1.00 0.29 175 LEU A CA 35
ATOM 21773 C C . LEU A 1 16 ? 0.787 -3.060 1.528 1.00 0.27 175 LEU A C 35
ATOM 21774 O O . LEU A 1 16 ? -0.194 -3.711 1.872 1.00 0.31 175 LEU A O 35
ATOM 21790 N N . LYS A 1 17 ? 0.859 -1.756 1.647 1.00 0.27 176 LYS A N 35
ATOM 21791 C CA . LYS A 1 17 ? -0.270 -0.952 2.031 1.00 0.29 176 LYS A CA 35
ATOM 21792 C C . LYS A 1 17 ? -1.267 -0.947 0.900 1.00 0.29 176 LYS A C 35
ATOM 21793 O O . LYS A 1 17 ? -2.464 -1.058 1.098 1.00 0.30 176 LYS A O 35
ATOM 21812 N N . ALA A 1 18 ? -0.742 -0.840 -0.296 1.00 0.32 177 ALA A N 35
ATOM 21813 C CA . ALA A 1 18 ? -1.559 -0.803 -1.491 1.00 0.36 177 ALA A CA 35
ATOM 21814 C C . ALA A 1 18 ? -2.190 -2.156 -1.757 1.00 0.32 177 ALA A C 35
ATOM 21815 O O . ALA A 1 18 ? -3.242 -2.244 -2.380 1.00 0.33 177 ALA A O 35
ATOM 21822 N N . GLU A 1 19 ? -1.542 -3.210 -1.278 1.00 0.30 178 GLU A N 35
ATOM 21823 C CA . GLU A 1 19 ? -2.094 -4.550 -1.389 1.00 0.30 178 GLU A CA 35
ATOM 21824 C C . GLU A 1 19 ? -3.110 -4.746 -0.280 1.00 0.23 178 GLU A C 35
ATOM 21825 O O . GLU A 1 19 ? -4.000 -5.590 -0.350 1.00 0.23 178 GLU A O 35
ATOM 21837 N N . GLU A 1 20 ? -2.947 -3.945 0.746 1.00 0.22 179 GLU A N 35
ATOM 21838 C CA . GLU A 1 20 ? -3.874 -3.876 1.840 1.00 0.25 179 GLU A CA 35
ATOM 21839 C C . GLU A 1 20 ? -5.100 -3.076 1.427 1.00 0.24 179 GLU A C 35
ATOM 21840 O O . GLU A 1 20 ? -6.227 -3.423 1.767 1.00 0.28 179 GLU A O 35
ATOM 21852 N N . LEU A 1 21 ? -4.878 -2.021 0.659 1.00 0.26 180 LEU A N 35
ATOM 21853 C CA . LEU A 1 21 ? -5.973 -1.310 0.031 1.00 0.31 180 LEU A CA 35
ATOM 21854 C C . LEU A 1 21 ? -6.338 -1.996 -1.263 1.00 0.35 180 LEU A C 35
ATOM 21855 O O . LEU A 1 21 ? -7.065 -1.460 -2.083 1.00 0.70 180 LEU A O 35
ATOM 21871 N N . ALA A 1 22 ? -5.766 -3.159 -1.464 1.00 0.21 181 ALA A N 35
ATOM 21872 C CA . ALA A 1 22 ? -6.289 -4.100 -2.420 1.00 0.24 181 ALA A CA 35
ATOM 21873 C C . ALA A 1 22 ? -7.226 -5.032 -1.677 1.00 0.21 181 ALA A C 35
ATOM 21874 O O . ALA A 1 22 ? -8.322 -5.346 -2.137 1.00 0.31 181 ALA A O 35
ATOM 21881 N N . ALA A 1 23 ? -6.784 -5.420 -0.480 1.00 0.21 182 ALA A N 35
ATOM 21882 C CA . ALA A 1 23 ? -7.538 -6.325 0.373 1.00 0.34 182 ALA A CA 35
ATOM 21883 C C . ALA A 1 23 ? -8.798 -5.660 0.918 1.00 0.39 182 ALA A C 35
ATOM 21884 O O . ALA A 1 23 ? -9.847 -6.289 1.029 1.00 0.57 182 ALA A O 35
ATOM 21891 N N . LYS A 1 24 ? -8.687 -4.390 1.269 1.00 0.36 183 LYS A N 35
ATOM 21892 C CA . LYS A 1 24 ? -9.827 -3.625 1.720 1.00 0.48 183 LYS A CA 35
ATOM 21893 C C . LYS A 1 24 ? -10.730 -3.293 0.558 1.00 0.50 183 LYS A C 35
ATOM 21894 O O . LYS A 1 24 ? -11.952 -3.385 0.646 1.00 0.61 183 LYS A O 35
ATOM 21913 N N . TYR A 1 25 ? -10.110 -2.899 -0.527 1.00 0.44 184 TYR A N 35
ATOM 21914 C CA . TYR A 1 25 ? -10.822 -2.489 -1.715 1.00 0.51 184 TYR A CA 35
ATOM 21915 C C . TYR A 1 25 ? -11.692 -3.584 -2.284 1.00 0.56 184 TYR A C 35
ATOM 21916 O O . TYR A 1 25 ? -12.866 -3.348 -2.559 1.00 0.73 184 TYR A O 35
ATOM 21934 N N . ARG A 1 26 ? -11.127 -4.774 -2.449 1.00 0.52 185 ARG A N 35
ATOM 21935 C CA . ARG A 1 26 ? -11.870 -5.917 -2.969 1.00 0.65 185 ARG A CA 35
ATOM 21936 C C . ARG A 1 26 ? -13.175 -6.112 -2.200 1.00 0.78 185 ARG A C 35
ATOM 21937 O O . ARG A 1 26 ? -14.138 -6.689 -2.708 1.00 0.93 185 ARG A O 35
ATOM 21958 N N . ALA A 1 27 ? -13.192 -5.609 -0.978 1.00 0.81 186 ALA A N 35
ATOM 21959 C CA . ALA A 1 27 ? -14.370 -5.649 -0.145 1.00 1.05 186 ALA A CA 35
ATOM 21960 C C . ALA A 1 27 ? -15.158 -4.343 -0.267 1.00 1.15 186 ALA A C 35
ATOM 21961 O O . ALA A 1 27 ? -16.203 -4.294 -0.914 1.00 1.55 186 ALA A O 35
ATOM 21968 N N . THR A 1 28 ? -14.635 -3.286 0.343 1.00 1.29 187 THR A N 35
ATOM 21969 C CA . THR A 1 28 ? -15.340 -2.018 0.435 1.00 1.49 187 THR A CA 35
ATOM 21970 C C . THR A 1 28 ? -14.807 -0.964 -0.531 1.00 1.47 187 THR A C 35
ATOM 21971 O O . THR A 1 28 ? -15.558 -0.367 -1.303 1.00 1.63 187 THR A O 35
ATOM 21982 N N . GLY A 1 29 ? -13.501 -0.762 -0.476 1.00 1.91 188 GLY A N 35
ATOM 21983 C CA . GLY A 1 29 ? -12.865 0.378 -1.118 1.00 2.73 188 GLY A CA 35
ATOM 21984 C C . GLY A 1 29 ? -13.058 0.475 -2.623 1.00 2.90 188 GLY A C 35
ATOM 21985 O O . GLY A 1 29 ? -12.788 1.523 -3.211 1.00 3.61 188 GLY A O 35
ATOM 21989 N N . THR A 1 30 ? -13.521 -0.592 -3.255 1.00 2.54 189 THR A N 35
ATOM 21990 C CA . THR A 1 30 ? -13.704 -0.586 -4.700 1.00 2.84 189 THR A CA 35
ATOM 21991 C C . THR A 1 30 ? -14.864 0.309 -5.121 1.00 2.85 189 THR A C 35
ATOM 21992 O O . THR A 1 30 ? -15.052 0.575 -6.308 1.00 3.29 189 THR A O 35
ATOM 22003 N N . ALA A 1 31 ? -15.642 0.766 -4.153 1.00 2.63 190 ALA A N 35
ATOM 22004 C CA . ALA A 1 31 ? -16.721 1.697 -4.439 1.00 2.90 190 ALA A CA 35
ATOM 22005 C C . ALA A 1 31 ? -16.205 3.146 -4.492 1.00 3.13 190 ALA A C 35
ATOM 22006 O O . ALA A 1 31 ? -16.347 3.799 -5.528 1.00 3.49 190 ALA A O 35
ATOM 22013 N N . PRO A 1 32 ? -15.587 3.679 -3.408 1.00 3.16 191 PRO A N 35
ATOM 22014 C CA . PRO A 1 32 ? -15.029 5.038 -3.427 1.00 3.50 191 PRO A CA 35
ATOM 22015 C C . PRO A 1 32 ? -13.929 5.211 -4.475 1.00 3.41 191 PRO A C 35
ATOM 22016 O O . PRO A 1 32 ? -13.969 6.161 -5.260 1.00 3.85 191 PRO A O 35
ATOM 22027 N N . LYS A 1 33 ? -12.959 4.292 -4.484 1.00 3.02 192 LYS A N 35
ATOM 22028 C CA . LYS A 1 33 ? -11.841 4.334 -5.425 1.00 3.17 192 LYS A CA 35
ATOM 22029 C C . LYS A 1 33 ? -11.144 5.686 -5.402 1.00 3.35 192 LYS A C 35
ATOM 22030 O O . LYS A 1 33 ? -11.283 6.494 -6.326 1.00 3.80 192 LYS A O 35
ATOM 22049 N N . LYS A 1 34 ? -10.385 5.912 -4.349 1.00 3.14 193 LYS A N 35
ATOM 22050 C CA . LYS A 1 34 ? -9.695 7.179 -4.151 1.00 3.35 193 LYS A CA 35
ATOM 22051 C C . LYS A 1 34 ? -8.723 7.062 -2.990 1.00 2.92 193 LYS A C 35
ATOM 22052 O O . LYS A 1 34 ? -8.691 6.045 -2.302 1.00 2.94 193 LYS A O 35
ATOM 22071 N N . ILE A 1 35 ? -7.933 8.095 -2.774 1.00 2.91 194 ILE A N 35
ATOM 22072 C CA . ILE A 1 35 ? -7.131 8.173 -1.571 1.00 2.74 194 ILE A CA 35
ATOM 22073 C C . ILE A 1 35 ? -8.050 8.357 -0.375 1.00 2.88 194 ILE A C 35
ATOM 22074 O O . ILE A 1 35 ? -8.575 9.445 -0.130 1.00 3.52 194 ILE A O 35
ATOM 22090 N N . LEU A 1 36 ? -8.264 7.268 0.334 1.00 2.77 195 LEU A N 35
ATOM 22091 C CA . LEU A 1 36 ? -9.207 7.228 1.438 1.00 3.24 195 LEU A CA 35
ATOM 22092 C C . LEU A 1 36 ? -8.623 7.852 2.693 1.00 3.60 195 LEU A C 35
ATOM 22093 O O . LEU A 1 36 ? -7.503 8.368 2.680 1.00 3.95 195 LEU A O 35
ATOM 22109 N N . GLY A 1 37 ? -9.392 7.804 3.771 1.00 4.04 196 GLY A N 35
ATOM 22110 C CA . GLY A 1 37 ? -8.891 8.238 5.060 1.00 4.82 196 GLY A CA 35
ATOM 22111 C C . GLY A 1 37 ? -7.666 7.446 5.457 1.00 4.86 196 GLY A C 35
ATOM 22112 O O . GLY A 1 37 ? -6.688 7.994 5.964 1.00 5.59 196 GLY A O 35
ATOM 22116 N N . ILE A 1 38 ? -7.722 6.149 5.199 1.00 4.38 197 ILE A N 35
ATOM 22117 C CA . ILE A 1 38 ? -6.578 5.281 5.393 1.00 4.67 197 ILE A CA 35
ATOM 22118 C C . ILE A 1 38 ? -6.063 4.847 4.022 1.00 4.06 197 ILE A C 35
ATOM 22119 O O . ILE A 1 38 ? -6.616 3.953 3.378 1.00 4.27 197 ILE A O 35
ATOM 22135 N N . PHE A 1 39 ? -5.039 5.549 3.557 1.00 3.68 198 PHE A N 35
ATOM 22136 C CA . PHE A 1 39 ? -4.479 5.322 2.233 1.00 3.35 198 PHE A CA 35
ATOM 22137 C C . PHE A 1 39 ? -3.264 6.226 2.047 1.00 4.02 198 PHE A C 35
ATOM 22138 O O . PHE A 1 39 ? -3.445 7.399 1.670 1.00 4.41 198 PHE A O 35
ATOM 22156 N N . GLU A 1 1 ? 22.235 1.050 -4.556 1.00 1.40 160 GLU A N 36
ATOM 22157 C CA . GLU A 1 1 ? 21.164 0.038 -4.719 1.00 1.26 160 GLU A CA 36
ATOM 22158 C C . GLU A 1 1 ? 20.716 -0.513 -3.372 1.00 1.27 160 GLU A C 36
ATOM 22159 O O . GLU A 1 1 ? 19.543 -0.839 -3.188 1.00 1.79 160 GLU A O 36
ATOM 22173 N N . GLU A 1 2 ? 21.636 -0.621 -2.425 1.00 1.06 161 GLU A N 36
ATOM 22174 C CA . GLU A 1 2 ? 21.283 -1.081 -1.092 1.00 1.03 161 GLU A CA 36
ATOM 22175 C C . GLU A 1 2 ? 20.332 -0.097 -0.432 1.00 0.88 161 GLU A C 36
ATOM 22176 O O . GLU A 1 2 ? 19.421 -0.488 0.298 1.00 0.79 161 GLU A O 36
ATOM 22188 N N . LYS A 1 3 ? 20.540 1.181 -0.705 1.00 0.90 162 LYS A N 36
ATOM 22189 C CA . LYS A 1 3 ? 19.601 2.198 -0.272 1.00 0.81 162 LYS A CA 36
ATOM 22190 C C . LYS A 1 3 ? 18.305 2.073 -1.061 1.00 0.66 162 LYS A C 36
ATOM 22191 O O . LYS A 1 3 ? 17.229 2.224 -0.502 1.00 0.55 162 LYS A O 36
ATOM 22210 N N . ARG A 1 4 ? 18.418 1.780 -2.359 1.00 0.71 163 ARG A N 36
ATOM 22211 C CA . ARG A 1 4 ? 17.249 1.564 -3.203 1.00 0.67 163 ARG A CA 36
ATOM 22212 C C . ARG A 1 4 ? 16.324 0.529 -2.590 1.00 0.55 163 ARG A C 36
ATOM 22213 O O . ARG A 1 4 ? 15.141 0.778 -2.387 1.00 0.48 163 ARG A O 36
ATOM 22234 N N . ALA A 1 5 ? 16.888 -0.628 -2.300 1.00 0.60 164 ALA A N 36
ATOM 22235 C CA . ALA A 1 5 ? 16.143 -1.731 -1.713 1.00 0.58 164 ALA A CA 36
ATOM 22236 C C . ALA A 1 5 ? 15.546 -1.336 -0.365 1.00 0.47 164 ALA A C 36
ATOM 22237 O O . ALA A 1 5 ? 14.458 -1.779 0.000 1.00 0.47 164 ALA A O 36
ATOM 22244 N N . MET A 1 6 ? 16.255 -0.481 0.354 1.00 0.47 165 MET A N 36
ATOM 22245 C CA . MET A 1 6 ? 15.779 0.035 1.628 1.00 0.47 165 MET A CA 36
ATOM 22246 C C . MET A 1 6 ? 14.635 1.015 1.411 1.00 0.36 165 MET A C 36
ATOM 22247 O O . MET A 1 6 ? 13.687 1.080 2.194 1.00 0.38 165 MET A O 36
ATOM 22261 N N . ILE A 1 7 ? 14.720 1.764 0.331 1.00 0.31 166 ILE A N 36
ATOM 22262 C CA . ILE A 1 7 ? 13.671 2.687 -0.043 1.00 0.28 166 ILE A CA 36
ATOM 22263 C C . ILE A 1 7 ? 12.464 1.909 -0.537 1.00 0.20 166 ILE A C 36
ATOM 22264 O O . ILE A 1 7 ? 11.318 2.299 -0.319 1.00 0.21 166 ILE A O 36
ATOM 22280 N N . GLU A 1 8 ? 12.729 0.781 -1.173 1.00 0.22 167 GLU A N 36
ATOM 22281 C CA . GLU A 1 8 ? 11.669 -0.095 -1.640 1.00 0.28 167 GLU A CA 36
ATOM 22282 C C . GLU A 1 8 ? 11.177 -0.989 -0.523 1.00 0.28 167 GLU A C 36
ATOM 22283 O O . GLU A 1 8 ? 10.310 -1.831 -0.724 1.00 0.35 167 GLU A O 36
ATOM 22295 N N . ALA A 1 9 ? 11.749 -0.823 0.647 1.00 0.26 168 ALA A N 36
ATOM 22296 C CA . ALA A 1 9 ? 11.187 -1.402 1.843 1.00 0.34 168 ALA A CA 36
ATOM 22297 C C . ALA A 1 9 ? 10.105 -0.477 2.363 1.00 0.30 168 ALA A C 36
ATOM 22298 O O . ALA A 1 9 ? 9.270 -0.853 3.179 1.00 0.40 168 ALA A O 36
ATOM 22305 N N . LYS A 1 10 ? 10.141 0.745 1.860 1.00 0.22 169 LYS A N 36
ATOM 22306 C CA . LYS A 1 10 ? 9.146 1.748 2.184 1.00 0.25 169 LYS A CA 36
ATOM 22307 C C . LYS A 1 10 ? 8.139 1.862 1.063 1.00 0.24 169 LYS A C 36
ATOM 22308 O O . LYS A 1 10 ? 6.937 1.864 1.305 1.00 0.28 169 LYS A O 36
ATOM 22327 N N . ARG A 1 11 ? 8.631 1.961 -0.163 1.00 0.25 170 ARG A N 36
ATOM 22328 C CA . ARG A 1 11 ? 7.766 1.892 -1.321 1.00 0.31 170 ARG A CA 36
ATOM 22329 C C . ARG A 1 11 ? 7.117 0.534 -1.367 1.00 0.28 170 ARG A C 36
ATOM 22330 O O . ARG A 1 11 ? 5.943 0.405 -1.674 1.00 0.32 170 ARG A O 36
ATOM 22351 N N . GLY A 1 12 ? 7.897 -0.471 -1.022 1.00 0.25 171 GLY A N 36
ATOM 22352 C CA . GLY A 1 12 ? 7.389 -1.815 -0.960 1.00 0.28 171 GLY A CA 36
ATOM 22353 C C . GLY A 1 12 ? 6.341 -1.952 0.111 1.00 0.25 171 GLY A C 36
ATOM 22354 O O . GLY A 1 12 ? 5.355 -2.657 -0.063 1.00 0.29 171 GLY A O 36
ATOM 22358 N N . GLU A 1 13 ? 6.554 -1.247 1.212 1.00 0.23 172 GLU A N 36
ATOM 22359 C CA . GLU A 1 13 ? 5.613 -1.240 2.319 1.00 0.25 172 GLU A CA 36
ATOM 22360 C C . GLU A 1 13 ? 4.363 -0.450 1.941 1.00 0.26 172 GLU A C 36
ATOM 22361 O O . GLU A 1 13 ? 3.252 -0.787 2.346 1.00 0.28 172 GLU A O 36
ATOM 22373 N N . ASP A 1 14 ? 4.559 0.596 1.155 1.00 0.28 173 ASP A N 36
ATOM 22374 C CA . ASP A 1 14 ? 3.470 1.468 0.733 1.00 0.34 173 ASP A CA 36
ATOM 22375 C C . ASP A 1 14 ? 2.665 0.823 -0.381 1.00 0.33 173 ASP A C 36
ATOM 22376 O O . ASP A 1 14 ? 1.453 0.982 -0.461 1.00 0.35 173 ASP A O 36
ATOM 22385 N N . LEU A 1 15 ? 3.354 0.093 -1.232 1.00 0.33 174 LEU A N 36
ATOM 22386 C CA . LEU A 1 15 ? 2.709 -0.700 -2.263 1.00 0.36 174 LEU A CA 36
ATOM 22387 C C . LEU A 1 15 ? 1.981 -1.856 -1.611 1.00 0.32 174 LEU A C 36
ATOM 22388 O O . LEU A 1 15 ? 0.919 -2.277 -2.056 1.00 0.34 174 LEU A O 36
ATOM 22404 N N . LEU A 1 16 ? 2.583 -2.352 -0.543 1.00 0.29 175 LEU A N 36
ATOM 22405 C CA . LEU A 1 16 ? 1.986 -3.363 0.310 1.00 0.29 175 LEU A CA 36
ATOM 22406 C C . LEU A 1 16 ? 0.779 -2.797 1.035 1.00 0.27 175 LEU A C 36
ATOM 22407 O O . LEU A 1 16 ? -0.160 -3.505 1.371 1.00 0.31 175 LEU A O 36
ATOM 22423 N N . LYS A 1 17 ? 0.833 -1.508 1.270 1.00 0.27 176 LYS A N 36
ATOM 22424 C CA . LYS A 1 17 ? -0.251 -0.780 1.875 1.00 0.29 176 LYS A CA 36
ATOM 22425 C C . LYS A 1 17 ? -1.346 -0.590 0.858 1.00 0.29 176 LYS A C 36
ATOM 22426 O O . LYS A 1 17 ? -2.523 -0.777 1.131 1.00 0.30 176 LYS A O 36
ATOM 22445 N N . ALA A 1 18 ? -0.929 -0.226 -0.329 1.00 0.32 177 ALA A N 36
ATOM 22446 C CA . ALA A 1 18 ? -1.845 0.013 -1.415 1.00 0.36 177 ALA A CA 36
ATOM 22447 C C . ALA A 1 18 ? -2.471 -1.292 -1.864 1.00 0.32 177 ALA A C 36
ATOM 22448 O O . ALA A 1 18 ? -3.606 -1.322 -2.336 1.00 0.33 177 ALA A O 36
ATOM 22455 N N . GLU A 1 19 ? -1.732 -2.377 -1.687 1.00 0.30 178 GLU A N 36
ATOM 22456 C CA . GLU A 1 19 ? -2.248 -3.695 -1.992 1.00 0.30 178 GLU A CA 36
ATOM 22457 C C . GLU A 1 19 ? -3.092 -4.171 -0.827 1.00 0.23 178 GLU A C 36
ATOM 22458 O O . GLU A 1 19 ? -3.942 -5.041 -0.962 1.00 0.23 178 GLU A O 36
ATOM 22470 N N . GLU A 1 20 ? -2.820 -3.593 0.324 1.00 0.22 179 GLU A N 36
ATOM 22471 C CA . GLU A 1 20 ? -3.601 -3.821 1.509 1.00 0.25 179 GLU A CA 36
ATOM 22472 C C . GLU A 1 20 ? -4.955 -3.159 1.380 1.00 0.24 179 GLU A C 36
ATOM 22473 O O . GLU A 1 20 ? -5.969 -3.728 1.760 1.00 0.28 179 GLU A O 36
ATOM 22485 N N . LEU A 1 21 ? -4.969 -1.953 0.838 1.00 0.26 180 LEU A N 36
ATOM 22486 C CA . LEU A 1 21 ? -6.219 -1.288 0.533 1.00 0.31 180 LEU A CA 36
ATOM 22487 C C . LEU A 1 21 ? -6.921 -2.056 -0.552 1.00 0.35 180 LEU A C 36
ATOM 22488 O O . LEU A 1 21 ? -8.139 -2.077 -0.629 1.00 0.70 180 LEU A O 36
ATOM 22504 N N . ALA A 1 22 ? -6.137 -2.735 -1.358 1.00 0.21 181 ALA A N 36
ATOM 22505 C CA . ALA A 1 22 ? -6.685 -3.617 -2.353 1.00 0.24 181 ALA A CA 36
ATOM 22506 C C . ALA A 1 22 ? -7.263 -4.833 -1.652 1.00 0.21 181 ALA A C 36
ATOM 22507 O O . ALA A 1 22 ? -8.335 -5.309 -1.998 1.00 0.31 181 ALA A O 36
ATOM 22514 N N . ALA A 1 23 ? -6.555 -5.292 -0.626 1.00 0.21 182 ALA A N 36
ATOM 22515 C CA . ALA A 1 23 ? -6.983 -6.442 0.159 1.00 0.34 182 ALA A CA 36
ATOM 22516 C C . ALA A 1 23 ? -8.251 -6.135 0.945 1.00 0.39 182 ALA A C 36
ATOM 22517 O O . ALA A 1 23 ? -9.134 -6.985 1.063 1.00 0.57 182 ALA A O 36
ATOM 22524 N N . LYS A 1 24 ? -8.337 -4.923 1.486 1.00 0.36 183 LYS A N 36
ATOM 22525 C CA . LYS A 1 24 ? -9.536 -4.496 2.192 1.00 0.48 183 LYS A CA 36
ATOM 22526 C C . LYS A 1 24 ? -10.680 -4.447 1.218 1.00 0.50 183 LYS A C 36
ATOM 22527 O O . LYS A 1 24 ? -11.755 -4.990 1.443 1.00 0.61 183 LYS A O 36
ATOM 22546 N N . TYR A 1 25 ? -10.412 -3.782 0.124 1.00 0.44 184 TYR A N 36
ATOM 22547 C CA . TYR A 1 25 ? -11.408 -3.504 -0.875 1.00 0.51 184 TYR A CA 36
ATOM 22548 C C . TYR A 1 25 ? -11.818 -4.724 -1.682 1.00 0.56 184 TYR A C 36
ATOM 22549 O O . TYR A 1 25 ? -12.897 -4.744 -2.256 1.00 0.73 184 TYR A O 36
ATOM 22567 N N . ARG A 1 26 ? -10.975 -5.735 -1.735 1.00 0.52 185 ARG A N 36
ATOM 22568 C CA . ARG A 1 26 ? -11.398 -7.025 -2.251 1.00 0.65 185 ARG A CA 36
ATOM 22569 C C . ARG A 1 26 ? -12.581 -7.541 -1.443 1.00 0.78 185 ARG A C 36
ATOM 22570 O O . ARG A 1 26 ? -13.468 -8.221 -1.961 1.00 0.93 185 ARG A O 36
ATOM 22591 N N . ALA A 1 27 ? -12.582 -7.185 -0.172 1.00 0.81 186 ALA A N 36
ATOM 22592 C CA . ALA A 1 27 ? -13.634 -7.584 0.748 1.00 1.05 186 ALA A CA 36
ATOM 22593 C C . ALA A 1 27 ? -14.760 -6.546 0.808 1.00 1.15 186 ALA A C 36
ATOM 22594 O O . ALA A 1 27 ? -15.940 -6.901 0.829 1.00 1.55 186 ALA A O 36
ATOM 22601 N N . THR A 1 28 ? -14.392 -5.268 0.839 1.00 1.29 187 THR A N 36
ATOM 22602 C CA . THR A 1 28 ? -15.364 -4.187 0.963 1.00 1.49 187 THR A CA 36
ATOM 22603 C C . THR A 1 28 ? -16.056 -3.883 -0.360 1.00 1.47 187 THR A C 36
ATOM 22604 O O . THR A 1 28 ? -17.223 -3.487 -0.395 1.00 1.63 187 THR A O 36
ATOM 22615 N N . GLY A 1 29 ? -15.336 -4.088 -1.439 1.00 1.91 188 GLY A N 36
ATOM 22616 C CA . GLY A 1 29 ? -15.813 -3.708 -2.744 1.00 2.73 188 GLY A CA 36
ATOM 22617 C C . GLY A 1 29 ? -14.903 -2.673 -3.362 1.00 2.90 188 GLY A C 36
ATOM 22618 O O . GLY A 1 29 ? -14.871 -1.528 -2.912 1.00 3.61 188 GLY A O 36
ATOM 22622 N N . THR A 1 30 ? -14.147 -3.080 -4.372 1.00 2.54 189 THR A N 36
ATOM 22623 C CA . THR A 1 30 ? -13.162 -2.213 -5.006 1.00 2.84 189 THR A CA 36
ATOM 22624 C C . THR A 1 30 ? -13.828 -1.166 -5.894 1.00 2.85 189 THR A C 36
ATOM 22625 O O . THR A 1 30 ? -13.601 -1.118 -7.102 1.00 3.29 189 THR A O 36
ATOM 22636 N N . ALA A 1 31 ? -14.642 -0.329 -5.279 1.00 2.63 190 ALA A N 36
ATOM 22637 C CA . ALA A 1 31 ? -15.378 0.690 -6.005 1.00 2.90 190 ALA A CA 36
ATOM 22638 C C . ALA A 1 31 ? -14.539 1.954 -6.246 1.00 3.13 190 ALA A C 36
ATOM 22639 O O . ALA A 1 31 ? -14.379 2.361 -7.396 1.00 3.49 190 ALA A O 36
ATOM 22646 N N . PRO A 1 32 ? -13.983 2.611 -5.199 1.00 3.16 191 PRO A N 36
ATOM 22647 C CA . PRO A 1 32 ? -13.202 3.835 -5.404 1.00 3.50 191 PRO A CA 36
ATOM 22648 C C . PRO A 1 32 ? -11.869 3.571 -6.105 1.00 3.41 191 PRO A C 36
ATOM 22649 O O . PRO A 1 32 ? -11.571 4.196 -7.123 1.00 3.85 191 PRO A O 36
ATOM 22660 N N . LYS A 1 33 ? -11.098 2.624 -5.564 1.00 3.02 192 LYS A N 36
ATOM 22661 C CA . LYS A 1 33 ? -9.791 2.254 -6.101 1.00 3.17 192 LYS A CA 36
ATOM 22662 C C . LYS A 1 33 ? -8.967 3.473 -6.472 1.00 3.35 192 LYS A C 36
ATOM 22663 O O . LYS A 1 33 ? -8.649 3.709 -7.640 1.00 3.80 192 LYS A O 36
ATOM 22682 N N . LYS A 1 34 ? -8.628 4.229 -5.452 1.00 3.14 193 LYS A N 36
ATOM 22683 C CA . LYS A 1 34 ? -7.894 5.469 -5.604 1.00 3.35 193 LYS A CA 36
ATOM 22684 C C . LYS A 1 34 ? -7.424 5.938 -4.240 1.00 2.92 193 LYS A C 36
ATOM 22685 O O . LYS A 1 34 ? -7.716 5.298 -3.232 1.00 2.94 193 LYS A O 36
ATOM 22704 N N . ILE A 1 35 ? -6.693 7.038 -4.206 1.00 2.91 194 ILE A N 36
ATOM 22705 C CA . ILE A 1 35 ? -6.379 7.688 -2.949 1.00 2.74 194 ILE A CA 36
ATOM 22706 C C . ILE A 1 35 ? -7.618 8.402 -2.438 1.00 2.88 194 ILE A C 36
ATOM 22707 O O . ILE A 1 35 ? -7.867 9.569 -2.748 1.00 3.52 194 ILE A O 36
ATOM 22723 N N . LEU A 1 36 ? -8.404 7.670 -1.682 1.00 2.77 195 LEU A N 36
ATOM 22724 C CA . LEU A 1 36 ? -9.681 8.151 -1.202 1.00 3.24 195 LEU A CA 36
ATOM 22725 C C . LEU A 1 36 ? -9.569 8.582 0.256 1.00 3.60 195 LEU A C 36
ATOM 22726 O O . LEU A 1 36 ? -8.465 8.641 0.802 1.00 3.95 195 LEU A O 36
ATOM 22742 N N . GLY A 1 37 ? -10.704 8.902 0.867 1.00 4.04 196 GLY A N 36
ATOM 22743 C CA . GLY A 1 37 ? -10.718 9.356 2.249 1.00 4.82 196 GLY A CA 36
ATOM 22744 C C . GLY A 1 37 ? -10.016 8.398 3.193 1.00 4.86 196 GLY A C 36
ATOM 22745 O O . GLY A 1 37 ? -9.239 8.816 4.052 1.00 5.59 196 GLY A O 36
ATOM 22749 N N . ILE A 1 38 ? -10.281 7.113 3.026 1.00 4.38 197 ILE A N 36
ATOM 22750 C CA . ILE A 1 38 ? -9.622 6.098 3.829 1.00 4.67 197 ILE A CA 36
ATOM 22751 C C . ILE A 1 38 ? -8.616 5.353 2.961 1.00 4.06 197 ILE A C 36
ATOM 22752 O O . ILE A 1 38 ? -8.979 4.672 2.002 1.00 4.27 197 ILE A O 36
ATOM 22768 N N . PHE A 1 39 ? -7.345 5.521 3.274 1.00 3.68 198 PHE A N 36
ATOM 22769 C CA . PHE A 1 39 ? -6.292 4.888 2.504 1.00 3.35 198 PHE A CA 36
ATOM 22770 C C . PHE A 1 39 ? -5.045 4.763 3.362 1.00 4.02 198 PHE A C 36
ATOM 22771 O O . PHE A 1 39 ? -4.210 5.689 3.345 1.00 4.41 198 PHE A O 36
ATOM 22789 N N . GLU A 1 1 ? 22.510 1.347 -3.845 1.00 1.40 160 GLU A N 37
ATOM 22790 C CA . GLU A 1 1 ? 21.522 0.278 -4.143 1.00 1.26 160 GLU A CA 37
ATOM 22791 C C . GLU A 1 1 ? 20.996 -0.338 -2.842 1.00 1.27 160 GLU A C 37
ATOM 22792 O O . GLU A 1 1 ? 19.829 -0.708 -2.753 1.00 1.79 160 GLU A O 37
ATOM 22806 N N . GLU A 1 2 ? 21.845 -0.434 -1.828 1.00 1.06 161 GLU A N 37
ATOM 22807 C CA . GLU A 1 2 ? 21.410 -0.921 -0.524 1.00 1.03 161 GLU A CA 37
ATOM 22808 C C . GLU A 1 2 ? 20.345 -0.003 0.053 1.00 0.88 161 GLU A C 37
ATOM 22809 O O . GLU A 1 2 ? 19.318 -0.461 0.554 1.00 0.79 161 GLU A O 37
ATOM 22821 N N . LYS A 1 3 ? 20.591 1.297 -0.035 1.00 0.90 162 LYS A N 37
ATOM 22822 C CA . LYS A 1 3 ? 19.604 2.284 0.364 1.00 0.81 162 LYS A CA 37
ATOM 22823 C C . LYS A 1 3 ? 18.368 2.163 -0.512 1.00 0.66 162 LYS A C 37
ATOM 22824 O O . LYS A 1 3 ? 17.254 2.285 -0.029 1.00 0.55 162 LYS A O 37
ATOM 22843 N N . ARG A 1 4 ? 18.581 1.916 -1.799 1.00 0.71 163 ARG A N 37
ATOM 22844 C CA . ARG A 1 4 ? 17.494 1.654 -2.727 1.00 0.67 163 ARG A CA 37
ATOM 22845 C C . ARG A 1 4 ? 16.566 0.582 -2.183 1.00 0.55 163 ARG A C 37
ATOM 22846 O O . ARG A 1 4 ? 15.354 0.765 -2.123 1.00 0.48 163 ARG A O 37
ATOM 22867 N N . ALA A 1 5 ? 17.158 -0.528 -1.787 1.00 0.60 164 ALA A N 37
ATOM 22868 C CA . ALA A 1 5 ? 16.418 -1.643 -1.217 1.00 0.58 164 ALA A CA 37
ATOM 22869 C C . ALA A 1 5 ? 15.675 -1.223 0.046 1.00 0.47 164 ALA A C 37
ATOM 22870 O O . ALA A 1 5 ? 14.605 -1.749 0.353 1.00 0.47 164 ALA A O 37
ATOM 22877 N N . MET A 1 6 ? 16.237 -0.262 0.764 1.00 0.47 165 MET A N 37
ATOM 22878 C CA . MET A 1 6 ? 15.594 0.281 1.954 1.00 0.47 165 MET A CA 37
ATOM 22879 C C . MET A 1 6 ? 14.445 1.188 1.554 1.00 0.36 165 MET A C 37
ATOM 22880 O O . MET A 1 6 ? 13.388 1.196 2.183 1.00 0.38 165 MET A O 37
ATOM 22894 N N . ILE A 1 7 ? 14.657 1.930 0.485 1.00 0.31 166 ILE A N 37
ATOM 22895 C CA . ILE A 1 7 ? 13.645 2.819 -0.049 1.00 0.28 166 ILE A CA 37
ATOM 22896 C C . ILE A 1 7 ? 12.498 2.002 -0.619 1.00 0.20 166 ILE A C 37
ATOM 22897 O O . ILE A 1 7 ? 11.330 2.360 -0.491 1.00 0.21 166 ILE A O 37
ATOM 22913 N N . GLU A 1 8 ? 12.836 0.878 -1.225 1.00 0.22 167 GLU A N 37
ATOM 22914 C CA . GLU A 1 8 ? 11.836 -0.013 -1.782 1.00 0.28 167 GLU A CA 37
ATOM 22915 C C . GLU A 1 8 ? 11.283 -0.942 -0.722 1.00 0.28 167 GLU A C 37
ATOM 22916 O O . GLU A 1 8 ? 10.430 -1.777 -0.997 1.00 0.35 167 GLU A O 37
ATOM 22928 N N . ALA A 1 9 ? 11.778 -0.800 0.488 1.00 0.26 168 ALA A N 37
ATOM 22929 C CA . ALA A 1 9 ? 11.155 -1.430 1.630 1.00 0.34 168 ALA A CA 37
ATOM 22930 C C . ALA A 1 9 ? 10.100 -0.493 2.180 1.00 0.30 168 ALA A C 37
ATOM 22931 O O . ALA A 1 9 ? 9.298 -0.853 3.035 1.00 0.40 168 ALA A O 37
ATOM 22938 N N . LYS A 1 10 ? 10.133 0.729 1.669 1.00 0.22 169 LYS A N 37
ATOM 22939 C CA . LYS A 1 10 ? 9.138 1.734 1.988 1.00 0.25 169 LYS A CA 37
ATOM 22940 C C . LYS A 1 10 ? 8.129 1.827 0.867 1.00 0.24 169 LYS A C 37
ATOM 22941 O O . LYS A 1 10 ? 6.928 1.829 1.109 1.00 0.28 169 LYS A O 37
ATOM 22960 N N . ARG A 1 11 ? 8.625 1.912 -0.360 1.00 0.25 170 ARG A N 37
ATOM 22961 C CA . ARG A 1 11 ? 7.770 1.814 -1.524 1.00 0.31 170 ARG A CA 37
ATOM 22962 C C . ARG A 1 11 ? 7.106 0.462 -1.530 1.00 0.28 170 ARG A C 37
ATOM 22963 O O . ARG A 1 11 ? 5.915 0.340 -1.773 1.00 0.32 170 ARG A O 37
ATOM 22984 N N . GLY A 1 12 ? 7.900 -0.550 -1.235 1.00 0.25 171 GLY A N 37
ATOM 22985 C CA . GLY A 1 12 ? 7.391 -1.890 -1.146 1.00 0.28 171 GLY A CA 37
ATOM 22986 C C . GLY A 1 12 ? 6.343 -2.005 -0.072 1.00 0.25 171 GLY A C 37
ATOM 22987 O O . GLY A 1 12 ? 5.361 -2.719 -0.230 1.00 0.29 171 GLY A O 37
ATOM 22991 N N . GLU A 1 13 ? 6.554 -1.265 1.007 1.00 0.23 172 GLU A N 37
ATOM 22992 C CA . GLU A 1 13 ? 5.623 -1.234 2.120 1.00 0.25 172 GLU A CA 37
ATOM 22993 C C . GLU A 1 13 ? 4.368 -0.457 1.740 1.00 0.26 172 GLU A C 37
ATOM 22994 O O . GLU A 1 13 ? 3.262 -0.798 2.147 1.00 0.28 172 GLU A O 37
ATOM 23006 N N . ASP A 1 14 ? 4.558 0.586 0.950 1.00 0.28 173 ASP A N 37
ATOM 23007 C CA . ASP A 1 14 ? 3.460 1.437 0.509 1.00 0.34 173 ASP A CA 37
ATOM 23008 C C . ASP A 1 14 ? 2.625 0.729 -0.529 1.00 0.33 173 ASP A C 37
ATOM 23009 O O . ASP A 1 14 ? 1.401 0.782 -0.506 1.00 0.35 173 ASP A O 37
ATOM 23018 N N . LEU A 1 15 ? 3.299 0.057 -1.434 1.00 0.33 174 LEU A N 37
ATOM 23019 C CA . LEU A 1 15 ? 2.642 -0.762 -2.429 1.00 0.36 174 LEU A CA 37
ATOM 23020 C C . LEU A 1 15 ? 1.935 -1.909 -1.738 1.00 0.32 174 LEU A C 37
ATOM 23021 O O . LEU A 1 15 ? 0.859 -2.335 -2.145 1.00 0.34 174 LEU A O 37
ATOM 23037 N N . LEU A 1 16 ? 2.562 -2.382 -0.676 1.00 0.29 175 LEU A N 37
ATOM 23038 C CA . LEU A 1 16 ? 2.012 -3.421 0.173 1.00 0.29 175 LEU A CA 37
ATOM 23039 C C . LEU A 1 16 ? 0.793 -2.904 0.921 1.00 0.27 175 LEU A C 37
ATOM 23040 O O . LEU A 1 16 ? -0.152 -3.636 1.194 1.00 0.31 175 LEU A O 37
ATOM 23056 N N . LYS A 1 17 ? 0.841 -1.629 1.238 1.00 0.27 176 LYS A N 37
ATOM 23057 C CA . LYS A 1 17 ? -0.226 -0.944 1.922 1.00 0.29 176 LYS A CA 37
ATOM 23058 C C . LYS A 1 17 ? -1.366 -0.703 0.966 1.00 0.29 176 LYS A C 37
ATOM 23059 O O . LYS A 1 17 ? -2.528 -0.910 1.284 1.00 0.30 176 LYS A O 37
ATOM 23078 N N . ALA A 1 18 ? -1.007 -0.275 -0.219 1.00 0.32 177 ALA A N 37
ATOM 23079 C CA . ALA A 1 18 ? -1.979 0.013 -1.246 1.00 0.36 177 ALA A CA 37
ATOM 23080 C C . ALA A 1 18 ? -2.613 -1.272 -1.734 1.00 0.32 177 ALA A C 37
ATOM 23081 O O . ALA A 1 18 ? -3.783 -1.299 -2.115 1.00 0.33 177 ALA A O 37
ATOM 23088 N N . GLU A 1 19 ? -1.844 -2.347 -1.685 1.00 0.30 178 GLU A N 37
ATOM 23089 C CA . GLU A 1 19 ? -2.355 -3.650 -2.044 1.00 0.30 178 GLU A CA 37
ATOM 23090 C C . GLU A 1 19 ? -3.140 -4.205 -0.874 1.00 0.23 178 GLU A C 37
ATOM 23091 O O . GLU A 1 19 ? -3.967 -5.096 -1.019 1.00 0.23 178 GLU A O 37
ATOM 23103 N N . GLU A 1 20 ? -2.840 -3.678 0.295 1.00 0.22 179 GLU A N 37
ATOM 23104 C CA . GLU A 1 20 ? -3.590 -3.973 1.484 1.00 0.25 179 GLU A CA 37
ATOM 23105 C C . GLU A 1 20 ? -4.930 -3.275 1.432 1.00 0.24 179 GLU A C 37
ATOM 23106 O O . GLU A 1 20 ? -5.929 -3.798 1.907 1.00 0.28 179 GLU A O 37
ATOM 23118 N N . LEU A 1 21 ? -4.951 -2.087 0.858 1.00 0.26 180 LEU A N 37
ATOM 23119 C CA . LEU A 1 21 ? -6.203 -1.425 0.573 1.00 0.31 180 LEU A CA 37
ATOM 23120 C C . LEU A 1 21 ? -6.959 -2.232 -0.445 1.00 0.35 180 LEU A C 37
ATOM 23121 O O . LEU A 1 21 ? -8.174 -2.256 -0.444 1.00 0.70 180 LEU A O 37
ATOM 23137 N N . ALA A 1 22 ? -6.220 -2.934 -1.278 1.00 0.21 181 ALA A N 37
ATOM 23138 C CA . ALA A 1 22 ? -6.818 -3.854 -2.218 1.00 0.24 181 ALA A CA 37
ATOM 23139 C C . ALA A 1 22 ? -7.301 -5.082 -1.464 1.00 0.21 181 ALA A C 37
ATOM 23140 O O . ALA A 1 22 ? -8.308 -5.686 -1.814 1.00 0.31 181 ALA A O 37
ATOM 23147 N N . ALA A 1 23 ? -6.573 -5.427 -0.405 1.00 0.21 182 ALA A N 37
ATOM 23148 C CA . ALA A 1 23 ? -6.938 -6.548 0.450 1.00 0.34 182 ALA A CA 37
ATOM 23149 C C . ALA A 1 23 ? -8.153 -6.217 1.311 1.00 0.39 182 ALA A C 37
ATOM 23150 O O . ALA A 1 23 ? -8.910 -7.104 1.701 1.00 0.57 182 ALA A O 37
ATOM 23157 N N . LYS A 1 24 ? -8.322 -4.940 1.620 1.00 0.36 183 LYS A N 37
ATOM 23158 C CA . LYS A 1 24 ? -9.508 -4.476 2.318 1.00 0.48 183 LYS A CA 37
ATOM 23159 C C . LYS A 1 24 ? -10.645 -4.362 1.331 1.00 0.50 183 LYS A C 37
ATOM 23160 O O . LYS A 1 24 ? -11.717 -4.940 1.499 1.00 0.61 183 LYS A O 37
ATOM 23179 N N . TYR A 1 25 ? -10.364 -3.617 0.287 1.00 0.44 184 TYR A N 37
ATOM 23180 C CA . TYR A 1 25 ? -11.349 -3.231 -0.697 1.00 0.51 184 TYR A CA 37
ATOM 23181 C C . TYR A 1 25 ? -11.836 -4.385 -1.547 1.00 0.56 184 TYR A C 37
ATOM 23182 O O . TYR A 1 25 ? -12.889 -4.288 -2.166 1.00 0.73 184 TYR A O 37
ATOM 23200 N N . ARG A 1 26 ? -11.086 -5.471 -1.590 1.00 0.52 185 ARG A N 37
ATOM 23201 C CA . ARG A 1 26 ? -11.581 -6.690 -2.209 1.00 0.65 185 ARG A CA 37
ATOM 23202 C C . ARG A 1 26 ? -12.856 -7.143 -1.500 1.00 0.78 185 ARG A C 37
ATOM 23203 O O . ARG A 1 26 ? -13.664 -7.895 -2.044 1.00 0.93 185 ARG A O 37
ATOM 23224 N N . ALA A 1 27 ? -13.013 -6.672 -0.271 1.00 0.81 186 ALA A N 37
ATOM 23225 C CA . ALA A 1 27 ? -14.207 -6.922 0.516 1.00 1.05 186 ALA A CA 37
ATOM 23226 C C . ALA A 1 27 ? -15.161 -5.726 0.457 1.00 1.15 186 ALA A C 37
ATOM 23227 O O . ALA A 1 27 ? -16.378 -5.893 0.462 1.00 1.55 186 ALA A O 37
ATOM 23234 N N . THR A 1 28 ? -14.596 -4.522 0.393 1.00 1.29 187 THR A N 37
ATOM 23235 C CA . THR A 1 28 ? -15.380 -3.294 0.369 1.00 1.49 187 THR A CA 37
ATOM 23236 C C . THR A 1 28 ? -16.060 -3.082 -0.984 1.00 1.47 187 THR A C 37
ATOM 23237 O O . THR A 1 28 ? -17.052 -2.360 -1.099 1.00 1.63 187 THR A O 37
ATOM 23248 N N . GLY A 1 29 ? -15.521 -3.729 -1.998 1.00 1.91 188 GLY A N 37
ATOM 23249 C CA . GLY A 1 29 ? -16.067 -3.614 -3.333 1.00 2.73 188 GLY A CA 37
ATOM 23250 C C . GLY A 1 29 ? -15.317 -2.605 -4.176 1.00 2.90 188 GLY A C 37
ATOM 23251 O O . GLY A 1 29 ? -15.937 -1.865 -4.935 1.00 3.61 188 GLY A O 37
ATOM 23255 N N . THR A 1 30 ? -13.981 -2.631 -4.040 1.00 2.54 189 THR A N 37
ATOM 23256 C CA . THR A 1 30 ? -13.031 -1.716 -4.704 1.00 2.84 189 THR A CA 37
ATOM 23257 C C . THR A 1 30 ? -13.693 -0.629 -5.550 1.00 2.85 189 THR A C 37
ATOM 23258 O O . THR A 1 30 ? -13.720 -0.705 -6.780 1.00 3.29 189 THR A O 37
ATOM 23269 N N . ALA A 1 31 ? -14.211 0.390 -4.881 1.00 2.63 190 ALA A N 37
ATOM 23270 C CA . ALA A 1 31 ? -14.932 1.450 -5.570 1.00 2.90 190 ALA A CA 37
ATOM 23271 C C . ALA A 1 31 ? -14.018 2.621 -5.979 1.00 3.13 190 ALA A C 37
ATOM 23272 O O . ALA A 1 31 ? -13.838 2.851 -7.173 1.00 3.49 190 ALA A O 37
ATOM 23279 N N . PRO A 1 32 ? -13.405 3.378 -5.038 1.00 3.16 191 PRO A N 37
ATOM 23280 C CA . PRO A 1 32 ? -12.626 4.563 -5.408 1.00 3.50 191 PRO A CA 37
ATOM 23281 C C . PRO A 1 32 ? -11.218 4.246 -5.933 1.00 3.41 191 PRO A C 37
ATOM 23282 O O . PRO A 1 32 ? -10.853 4.692 -7.018 1.00 3.85 191 PRO A O 37
ATOM 23293 N N . LYS A 1 33 ? -10.449 3.453 -5.184 1.00 3.02 192 LYS A N 37
ATOM 23294 C CA . LYS A 1 33 ? -9.046 3.177 -5.510 1.00 3.17 192 LYS A CA 37
ATOM 23295 C C . LYS A 1 33 ? -8.294 4.480 -5.720 1.00 3.35 192 LYS A C 37
ATOM 23296 O O . LYS A 1 33 ? -7.765 4.758 -6.798 1.00 3.80 192 LYS A O 37
ATOM 23315 N N . LYS A 1 34 ? -8.274 5.272 -4.677 1.00 3.14 193 LYS A N 37
ATOM 23316 C CA . LYS A 1 34 ? -7.672 6.591 -4.715 1.00 3.35 193 LYS A CA 37
ATOM 23317 C C . LYS A 1 34 ? -7.189 6.949 -3.322 1.00 2.92 193 LYS A C 37
ATOM 23318 O O . LYS A 1 34 ? -7.420 6.199 -2.378 1.00 2.94 193 LYS A O 37
ATOM 23337 N N . ILE A 1 35 ? -6.522 8.081 -3.196 1.00 2.91 194 ILE A N 37
ATOM 23338 C CA . ILE A 1 35 ? -6.143 8.585 -1.892 1.00 2.74 194 ILE A CA 37
ATOM 23339 C C . ILE A 1 35 ? -7.363 9.159 -1.190 1.00 2.88 194 ILE A C 37
ATOM 23340 O O . ILE A 1 35 ? -7.713 10.328 -1.357 1.00 3.52 194 ILE A O 37
ATOM 23356 N N . LEU A 1 36 ? -8.021 8.307 -0.435 1.00 2.77 195 LEU A N 37
ATOM 23357 C CA . LEU A 1 36 ? -9.222 8.678 0.279 1.00 3.24 195 LEU A CA 37
ATOM 23358 C C . LEU A 1 36 ? -8.973 8.581 1.780 1.00 3.60 195 LEU A C 37
ATOM 23359 O O . LEU A 1 36 ? -7.833 8.383 2.206 1.00 3.95 195 LEU A O 37
ATOM 23375 N N . GLY A 1 37 ? -10.031 8.713 2.571 1.00 4.04 196 GLY A N 37
ATOM 23376 C CA . GLY A 1 37 ? -9.897 8.783 4.017 1.00 4.82 196 GLY A CA 37
ATOM 23377 C C . GLY A 1 37 ? -9.596 7.447 4.676 1.00 4.86 196 GLY A C 37
ATOM 23378 O O . GLY A 1 37 ? -10.273 7.051 5.625 1.00 5.59 196 GLY A O 37
ATOM 23382 N N . ILE A 1 38 ? -8.590 6.759 4.167 1.00 4.38 197 ILE A N 37
ATOM 23383 C CA . ILE A 1 38 ? -8.076 5.546 4.783 1.00 4.67 197 ILE A CA 37
ATOM 23384 C C . ILE A 1 38 ? -6.702 5.225 4.185 1.00 4.06 197 ILE A C 37
ATOM 23385 O O . ILE A 1 38 ? -6.490 4.210 3.520 1.00 4.27 197 ILE A O 37
ATOM 23401 N N . PHE A 1 39 ? -5.769 6.129 4.434 1.00 3.68 198 PHE A N 37
ATOM 23402 C CA . PHE A 1 39 ? -4.430 6.049 3.866 1.00 3.35 198 PHE A CA 37
ATOM 23403 C C . PHE A 1 39 ? -3.424 6.673 4.818 1.00 4.02 198 PHE A C 37
ATOM 23404 O O . PHE A 1 39 ? -2.807 5.932 5.606 1.00 4.41 198 PHE A O 37
ATOM 23422 N N . GLU A 1 1 ? 22.787 0.873 -3.917 1.00 1.40 160 GLU A N 38
ATOM 23423 C CA . GLU A 1 1 ? 21.644 -0.076 -3.921 1.00 1.26 160 GLU A CA 38
ATOM 23424 C C . GLU A 1 1 ? 21.068 -0.258 -2.521 1.00 1.27 160 GLU A C 38
ATOM 23425 O O . GLU A 1 1 ? 19.872 -0.511 -2.374 1.00 1.79 160 GLU A O 38
ATOM 23439 N N . GLU A 1 2 ? 21.908 -0.149 -1.495 1.00 1.06 161 GLU A N 38
ATOM 23440 C CA . GLU A 1 2 ? 21.434 -0.242 -0.118 1.00 1.03 161 GLU A CA 38
ATOM 23441 C C . GLU A 1 2 ? 20.336 0.776 0.132 1.00 0.88 161 GLU A C 38
ATOM 23442 O O . GLU A 1 2 ? 19.307 0.463 0.730 1.00 0.79 161 GLU A O 38
ATOM 23454 N N . LYS A 1 3 ? 20.556 1.988 -0.347 1.00 0.90 162 LYS A N 38
ATOM 23455 C CA . LYS A 1 3 ? 19.553 3.029 -0.256 1.00 0.81 162 LYS A CA 38
ATOM 23456 C C . LYS A 1 3 ? 18.345 2.676 -1.110 1.00 0.66 162 LYS A C 38
ATOM 23457 O O . LYS A 1 3 ? 17.214 2.853 -0.682 1.00 0.55 162 LYS A O 38
ATOM 23476 N N . ARG A 1 4 ? 18.593 2.167 -2.315 1.00 0.71 163 ARG A N 38
ATOM 23477 C CA . ARG A 1 4 ? 17.524 1.734 -3.199 1.00 0.67 163 ARG A CA 38
ATOM 23478 C C . ARG A 1 4 ? 16.603 0.754 -2.488 1.00 0.55 163 ARG A C 38
ATOM 23479 O O . ARG A 1 4 ? 15.388 0.936 -2.443 1.00 0.48 163 ARG A O 38
ATOM 23500 N N . ALA A 1 5 ? 17.205 -0.280 -1.936 1.00 0.60 164 ALA A N 38
ATOM 23501 C CA . ALA A 1 5 ? 16.481 -1.300 -1.196 1.00 0.58 164 ALA A CA 38
ATOM 23502 C C . ALA A 1 5 ? 15.792 -0.705 0.027 1.00 0.47 164 ALA A C 38
ATOM 23503 O O . ALA A 1 5 ? 14.718 -1.151 0.425 1.00 0.47 164 ALA A O 38
ATOM 23510 N N . MET A 1 6 ? 16.416 0.309 0.608 1.00 0.47 165 MET A N 38
ATOM 23511 C CA . MET A 1 6 ? 15.854 1.014 1.749 1.00 0.47 165 MET A CA 38
ATOM 23512 C C . MET A 1 6 ? 14.643 1.834 1.324 1.00 0.36 165 MET A C 38
ATOM 23513 O O . MET A 1 6 ? 13.677 1.987 2.073 1.00 0.38 165 MET A O 38
ATOM 23527 N N . ILE A 1 7 ? 14.696 2.345 0.111 1.00 0.31 166 ILE A N 38
ATOM 23528 C CA . ILE A 1 7 ? 13.587 3.085 -0.451 1.00 0.28 166 ILE A CA 38
ATOM 23529 C C . ILE A 1 7 ? 12.483 2.122 -0.854 1.00 0.20 166 ILE A C 38
ATOM 23530 O O . ILE A 1 7 ? 11.297 2.383 -0.650 1.00 0.21 166 ILE A O 38
ATOM 23546 N N . GLU A 1 8 ? 12.880 0.983 -1.401 1.00 0.22 167 GLU A N 38
ATOM 23547 C CA . GLU A 1 8 ? 11.927 -0.036 -1.798 1.00 0.28 167 GLU A CA 38
ATOM 23548 C C . GLU A 1 8 ? 11.440 -0.837 -0.610 1.00 0.28 167 GLU A C 38
ATOM 23549 O O . GLU A 1 8 ? 10.651 -1.764 -0.754 1.00 0.35 167 GLU A O 38
ATOM 23561 N N . ALA A 1 9 ? 11.922 -0.485 0.561 1.00 0.26 168 ALA A N 38
ATOM 23562 C CA . ALA A 1 9 ? 11.340 -0.980 1.785 1.00 0.34 168 ALA A CA 38
ATOM 23563 C C . ALA A 1 9 ? 10.081 -0.192 2.077 1.00 0.30 168 ALA A C 38
ATOM 23564 O O . ALA A 1 9 ? 9.135 -0.694 2.671 1.00 0.40 168 ALA A O 38
ATOM 23571 N N . LYS A 1 10 ? 10.072 1.042 1.605 1.00 0.22 169 LYS A N 38
ATOM 23572 C CA . LYS A 1 10 ? 8.943 1.932 1.792 1.00 0.25 169 LYS A CA 38
ATOM 23573 C C . LYS A 1 10 ? 8.004 1.835 0.619 1.00 0.24 169 LYS A C 38
ATOM 23574 O O . LYS A 1 10 ? 6.793 1.877 0.789 1.00 0.28 169 LYS A O 38
ATOM 23593 N N . ARG A 1 11 ? 8.564 1.718 -0.572 1.00 0.25 170 ARG A N 38
ATOM 23594 C CA . ARG A 1 11 ? 7.776 1.339 -1.725 1.00 0.31 170 ARG A CA 38
ATOM 23595 C C . ARG A 1 11 ? 7.199 -0.029 -1.474 1.00 0.28 170 ARG A C 38
ATOM 23596 O O . ARG A 1 11 ? 6.047 -0.300 -1.775 1.00 0.32 170 ARG A O 38
ATOM 23617 N N . GLY A 1 12 ? 8.027 -0.881 -0.895 1.00 0.25 171 GLY A N 38
ATOM 23618 C CA . GLY A 1 12 ? 7.593 -2.197 -0.516 1.00 0.28 171 GLY A CA 38
ATOM 23619 C C . GLY A 1 12 ? 6.445 -2.141 0.461 1.00 0.25 171 GLY A C 38
ATOM 23620 O O . GLY A 1 12 ? 5.451 -2.841 0.303 1.00 0.29 171 GLY A O 38
ATOM 23624 N N . GLU A 1 13 ? 6.575 -1.276 1.458 1.00 0.23 172 GLU A N 38
ATOM 23625 C CA . GLU A 1 13 ? 5.519 -1.080 2.441 1.00 0.25 172 GLU A CA 38
ATOM 23626 C C . GLU A 1 13 ? 4.307 -0.424 1.811 1.00 0.26 172 GLU A C 38
ATOM 23627 O O . GLU A 1 13 ? 3.181 -0.695 2.198 1.00 0.28 172 GLU A O 38
ATOM 23639 N N . ASP A 1 14 ? 4.549 0.434 0.838 1.00 0.28 173 ASP A N 38
ATOM 23640 C CA . ASP A 1 14 ? 3.477 1.156 0.174 1.00 0.34 173 ASP A CA 38
ATOM 23641 C C . ASP A 1 14 ? 2.713 0.234 -0.748 1.00 0.33 173 ASP A C 38
ATOM 23642 O O . ASP A 1 14 ? 1.509 0.366 -0.919 1.00 0.35 173 ASP A O 38
ATOM 23651 N N . LEU A 1 15 ? 3.433 -0.698 -1.337 1.00 0.33 174 LEU A N 38
ATOM 23652 C CA . LEU A 1 15 ? 2.840 -1.729 -2.169 1.00 0.36 174 LEU A CA 38
ATOM 23653 C C . LEU A 1 15 ? 2.099 -2.725 -1.301 1.00 0.32 174 LEU A C 38
ATOM 23654 O O . LEU A 1 15 ? 1.042 -3.222 -1.661 1.00 0.34 174 LEU A O 38
ATOM 23670 N N . LEU A 1 16 ? 2.677 -2.999 -0.145 1.00 0.29 175 LEU A N 38
ATOM 23671 C CA . LEU A 1 16 ? 2.065 -3.858 0.856 1.00 0.29 175 LEU A CA 38
ATOM 23672 C C . LEU A 1 16 ? 0.873 -3.172 1.499 1.00 0.27 175 LEU A C 38
ATOM 23673 O O . LEU A 1 16 ? -0.042 -3.804 2.020 1.00 0.31 175 LEU A O 38
ATOM 23689 N N . LYS A 1 17 ? 0.911 -1.868 1.459 1.00 0.27 176 LYS A N 38
ATOM 23690 C CA . LYS A 1 17 ? -0.178 -1.042 1.897 1.00 0.29 176 LYS A CA 38
ATOM 23691 C C . LYS A 1 17 ? -1.229 -1.011 0.817 1.00 0.29 176 LYS A C 38
ATOM 23692 O O . LYS A 1 17 ? -2.417 -1.135 1.071 1.00 0.30 176 LYS A O 38
ATOM 23711 N N . AL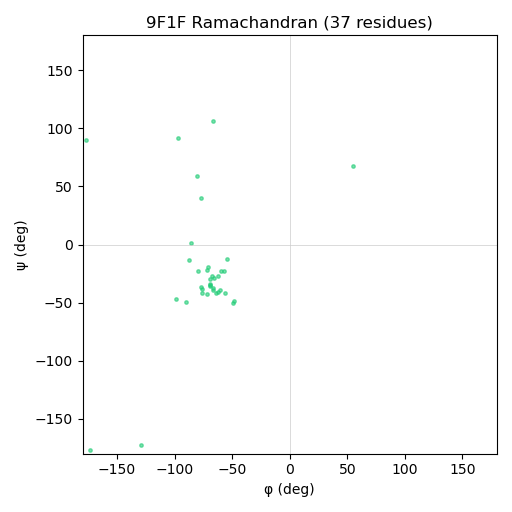A A 1 18 ? -0.761 -0.879 -0.400 1.00 0.32 177 ALA A N 38
ATOM 23712 C CA . ALA A 1 18 ? -1.634 -0.832 -1.549 1.00 0.36 177 ALA A CA 38
ATOM 23713 C C . ALA A 1 18 ? -2.280 -2.183 -1.765 1.00 0.32 177 ALA A C 38
ATOM 23714 O O . ALA A 1 18 ? -3.386 -2.278 -2.290 1.00 0.33 177 ALA A O 38
ATOM 23721 N N . GLU A 1 19 ? -1.585 -3.225 -1.339 1.00 0.30 178 GLU A N 38
ATOM 23722 C CA . GLU A 1 19 ? -2.119 -4.568 -1.393 1.00 0.30 178 GLU A CA 38
ATOM 23723 C C . GLU A 1 19 ? -3.176 -4.715 -0.316 1.00 0.23 178 GLU A C 38
ATOM 23724 O O . GLU A 1 19 ? -4.090 -5.527 -0.417 1.00 0.23 178 GLU A O 38
ATOM 23736 N N . GLU A 1 20 ? -3.014 -3.915 0.718 1.00 0.22 179 GLU A N 38
ATOM 23737 C CA . GLU A 1 20 ? -3.920 -3.880 1.831 1.00 0.25 179 GLU A CA 38
ATOM 23738 C C . GLU A 1 20 ? -5.153 -3.063 1.494 1.00 0.24 179 GLU A C 38
ATOM 23739 O O . GLU A 1 20 ? -6.265 -3.421 1.865 1.00 0.28 179 GLU A O 38
ATOM 23751 N N . LEU A 1 21 ? -4.961 -1.974 0.771 1.00 0.26 180 LEU A N 38
ATOM 23752 C CA . LEU A 1 21 ? -6.084 -1.227 0.248 1.00 0.31 180 LEU A CA 38
ATOM 23753 C C . LEU A 1 21 ? -6.727 -2.029 -0.856 1.00 0.35 180 LEU A C 38
ATOM 23754 O O . LEU A 1 21 ? -7.871 -1.806 -1.211 1.00 0.70 180 LEU A O 38
ATOM 23770 N N . ALA A 1 22 ? -5.982 -2.986 -1.369 1.00 0.21 181 ALA A N 38
ATOM 23771 C CA . ALA A 1 22 ? -6.523 -3.942 -2.304 1.00 0.24 181 ALA A CA 38
ATOM 23772 C C . ALA A 1 22 ? -7.270 -5.007 -1.527 1.00 0.21 181 ALA A C 38
ATOM 23773 O O . ALA A 1 22 ? -8.249 -5.577 -2.003 1.00 0.31 181 ALA A O 38
ATOM 23780 N N . ALA A 1 23 ? -6.795 -5.256 -0.312 1.00 0.21 182 ALA A N 38
ATOM 23781 C CA . ALA A 1 23 ? -7.442 -6.195 0.586 1.00 0.34 182 ALA A CA 38
ATOM 23782 C C . ALA A 1 23 ? -8.731 -5.608 1.145 1.00 0.39 182 ALA A C 38
ATOM 23783 O O . ALA A 1 23 ? -9.619 -6.336 1.582 1.00 0.57 182 ALA A O 38
ATOM 23790 N N . LYS A 1 24 ? -8.824 -4.287 1.154 1.00 0.36 183 LYS A N 38
ATOM 23791 C CA . LYS A 1 24 ? -10.062 -3.623 1.524 1.00 0.48 183 LYS A CA 38
ATOM 23792 C C . LYS A 1 24 ? -10.964 -3.539 0.319 1.00 0.50 183 LYS A C 38
ATOM 23793 O O . LYS A 1 24 ? -12.079 -4.046 0.314 1.00 0.61 183 LYS A O 38
ATOM 23812 N N . TYR A 1 25 ? -10.432 -2.908 -0.703 1.00 0.44 184 TYR A N 38
ATOM 23813 C CA . TYR A 1 25 ? -11.168 -2.580 -1.905 1.00 0.51 184 TYR A CA 38
ATOM 23814 C C . TYR A 1 25 ? -11.622 -3.790 -2.706 1.00 0.56 184 TYR A C 38
ATOM 23815 O O . TYR A 1 25 ? -12.485 -3.664 -3.579 1.00 0.73 184 TYR A O 38
ATOM 23833 N N . ARG A 1 26 ? -11.028 -4.952 -2.451 1.00 0.52 185 ARG A N 38
ATOM 23834 C CA . ARG A 1 26 ? -11.569 -6.197 -2.983 1.00 0.65 185 ARG A CA 38
ATOM 23835 C C . ARG A 1 26 ? -13.026 -6.335 -2.548 1.00 0.78 185 ARG A C 38
ATOM 23836 O O . ARG A 1 26 ? -13.836 -6.997 -3.198 1.00 0.93 185 ARG A O 38
ATOM 23857 N N . ALA A 1 27 ? -13.333 -5.678 -1.440 1.00 0.81 186 ALA A N 38
ATOM 23858 C CA . ALA A 1 27 ? -14.689 -5.505 -0.980 1.00 1.05 186 ALA A CA 38
ATOM 23859 C C . ALA A 1 27 ? -15.128 -4.101 -1.361 1.00 1.15 186 ALA A C 38
ATOM 23860 O O . ALA A 1 27 ? -14.928 -3.157 -0.609 1.00 1.55 186 ALA A O 38
ATOM 23867 N N . THR A 1 28 ? -15.686 -3.990 -2.559 1.00 1.29 187 THR A N 38
ATOM 23868 C CA . THR A 1 28 ? -16.044 -2.717 -3.191 1.00 1.49 187 THR A CA 38
ATOM 23869 C C . THR A 1 28 ? -16.770 -1.737 -2.260 1.00 1.47 187 THR A C 38
ATOM 23870 O O . THR A 1 28 ? -16.730 -0.524 -2.472 1.00 1.63 187 THR A O 38
ATOM 23881 N N . GLY A 1 29 ? -17.419 -2.261 -1.235 1.00 1.91 188 GLY A N 38
ATOM 23882 C CA . GLY A 1 29 ? -18.111 -1.420 -0.273 1.00 2.73 188 GLY A CA 38
ATOM 23883 C C . GLY A 1 29 ? -17.169 -0.540 0.536 1.00 2.90 188 GLY A C 38
ATOM 23884 O O . GLY A 1 29 ? -17.609 0.344 1.268 1.00 3.61 188 GLY A O 38
ATOM 23888 N N . THR A 1 30 ? -15.873 -0.761 0.384 1.00 2.54 189 THR A N 38
ATOM 23889 C CA . THR A 1 30 ? -14.867 -0.009 1.117 1.00 2.84 189 THR A CA 38
ATOM 23890 C C . THR A 1 30 ? -14.490 1.274 0.389 1.00 2.85 189 THR A C 38
ATOM 23891 O O . THR A 1 30 ? -13.326 1.669 0.356 1.00 3.29 189 THR A O 38
ATOM 23902 N N . ALA A 1 31 ? -15.487 1.931 -0.175 1.00 2.63 190 ALA A N 38
ATOM 23903 C CA . ALA A 1 31 ? -15.280 3.182 -0.898 1.00 2.90 190 ALA A CA 38
ATOM 23904 C C . ALA A 1 31 ? -14.591 4.257 -0.039 1.00 3.13 190 ALA A C 38
ATOM 23905 O O . ALA A 1 31 ? -13.651 4.899 -0.509 1.00 3.49 190 ALA A O 38
ATOM 23912 N N . PRO A 1 32 ? -15.016 4.469 1.230 1.00 3.16 191 PRO A N 38
ATOM 23913 C CA . PRO A 1 32 ? -14.417 5.493 2.102 1.00 3.50 191 PRO A CA 38
ATOM 23914 C C . PRO A 1 32 ? -13.004 5.150 2.569 1.00 3.41 191 PRO A C 38
ATOM 23915 O O . PRO A 1 32 ? -12.422 5.870 3.371 1.00 3.85 191 PRO A O 38
ATOM 23926 N N . LYS A 1 33 ? -12.455 4.048 2.079 1.00 3.02 192 LYS A N 38
ATOM 23927 C CA . LYS A 1 33 ? -11.103 3.642 2.448 1.00 3.17 192 LYS A CA 38
ATOM 23928 C C . LYS A 1 33 ? -10.089 4.255 1.501 1.00 3.35 192 LYS A C 38
ATOM 23929 O O . LYS A 1 33 ? -9.029 3.690 1.236 1.00 3.80 192 LYS A O 38
ATOM 23948 N N . LYS A 1 34 ? -10.456 5.415 1.002 1.00 3.14 193 LYS A N 38
ATOM 23949 C CA . LYS A 1 34 ? -9.603 6.220 0.138 1.00 3.35 193 LYS A CA 38
ATOM 23950 C C . LYS A 1 34 ? -8.507 6.893 0.969 1.00 2.92 193 LYS A C 38
ATOM 23951 O O . LYS A 1 34 ? -8.153 6.405 2.038 1.00 2.94 193 LYS A O 38
ATOM 23970 N N . ILE A 1 35 ? -7.952 7.990 0.468 1.00 2.91 194 ILE A N 38
ATOM 23971 C CA . ILE A 1 35 ? -6.982 8.763 1.225 1.00 2.74 194 ILE A CA 38
ATOM 23972 C C . ILE A 1 35 ? -7.577 9.196 2.563 1.00 2.88 194 ILE A C 38
ATOM 23973 O O . ILE A 1 35 ? -8.544 9.962 2.622 1.00 3.52 194 ILE A O 38
ATOM 23989 N N . LEU A 1 36 ? -6.999 8.675 3.626 1.00 2.77 195 LEU A N 38
ATOM 23990 C CA . LEU A 1 36 ? -7.498 8.896 4.976 1.00 3.24 195 LEU A CA 38
ATOM 23991 C C . LEU A 1 36 ? -6.407 9.455 5.861 1.00 3.60 195 LEU A C 38
ATOM 23992 O O . LEU A 1 36 ? -6.644 10.291 6.733 1.00 3.95 195 LEU A O 38
ATOM 24008 N N . GLY A 1 37 ? -5.215 8.968 5.619 1.00 4.04 196 GLY A N 38
ATOM 24009 C CA . GLY A 1 37 ? -4.091 9.245 6.484 1.00 4.82 196 GLY A CA 38
ATOM 24010 C C . GLY A 1 37 ? -3.157 8.065 6.513 1.00 4.86 196 GLY A C 38
ATOM 24011 O O . GLY A 1 37 ? -1.972 8.190 6.212 1.00 5.59 196 GLY A O 38
ATOM 24015 N N . ILE A 1 38 ? -3.699 6.909 6.882 1.00 4.38 197 ILE A N 38
ATOM 24016 C CA . ILE A 1 38 ? -2.989 5.651 6.688 1.00 4.67 197 ILE A CA 38
ATOM 24017 C C . ILE A 1 38 ? -2.796 5.463 5.185 1.00 4.06 197 ILE A C 38
ATOM 24018 O O . ILE A 1 38 ? -1.715 5.113 4.715 1.00 4.27 197 ILE A O 38
ATOM 24034 N N . PHE A 1 39 ? -3.850 5.758 4.445 1.00 3.68 198 PHE A N 38
ATOM 24035 C CA . PHE A 1 39 ? -3.806 5.754 2.997 1.00 3.35 198 PHE A CA 38
ATOM 24036 C C . PHE A 1 39 ? -3.555 7.173 2.521 1.00 4.02 198 PHE A C 38
ATOM 24037 O O . PHE A 1 39 ? -2.523 7.401 1.854 1.00 4.41 198 PHE A O 38
ATOM 24055 N N . GLU A 1 1 ? 23.026 0.315 -2.218 1.00 1.40 160 GLU A N 39
ATOM 24056 C CA . GLU A 1 1 ? 21.807 -0.399 -2.665 1.00 1.26 160 GLU A CA 39
ATOM 24057 C C . GLU A 1 1 ? 21.011 -0.926 -1.482 1.00 1.27 160 GLU A C 39
ATOM 24058 O O . GLU A 1 1 ? 19.809 -1.152 -1.604 1.00 1.79 160 GLU A O 39
ATOM 24072 N N . GLU A 1 2 ? 21.668 -1.121 -0.342 1.00 1.06 161 GLU A N 39
ATOM 24073 C CA . GLU A 1 2 ? 20.962 -1.494 0.877 1.00 1.03 161 GLU A CA 39
ATOM 24074 C C . GLU A 1 2 ? 19.935 -0.435 1.220 1.00 0.88 161 GLU A C 39
ATOM 24075 O O . GLU A 1 2 ? 18.811 -0.745 1.615 1.00 0.79 161 GLU A O 39
ATOM 24087 N N . LYS A 1 3 ? 20.330 0.819 1.061 1.00 0.90 162 LYS A N 39
ATOM 24088 C CA . LYS A 1 3 ? 19.420 1.922 1.273 1.00 0.81 162 LYS A CA 39
ATOM 24089 C C . LYS A 1 3 ? 18.377 1.961 0.170 1.00 0.66 162 LYS A C 39
ATOM 24090 O O . LYS A 1 3 ? 17.217 2.222 0.437 1.00 0.55 162 LYS A O 39
ATOM 24109 N N . ARG A 1 4 ? 18.791 1.696 -1.067 1.00 0.71 163 ARG A N 39
ATOM 24110 C CA . ARG A 1 4 ? 17.855 1.616 -2.178 1.00 0.67 163 ARG A CA 39
ATOM 24111 C C . ARG A 1 4 ? 16.751 0.615 -1.875 1.00 0.55 163 ARG A C 39
ATOM 24112 O O . ARG A 1 4 ? 15.565 0.923 -1.969 1.00 0.48 163 ARG A O 39
ATOM 24133 N N . ALA A 1 5 ? 17.167 -0.582 -1.509 1.00 0.60 164 ALA A N 39
ATOM 24134 C CA . ALA A 1 5 ? 16.249 -1.646 -1.140 1.00 0.58 164 ALA A CA 39
ATOM 24135 C C . ALA A 1 5 ? 15.424 -1.255 0.079 1.00 0.47 164 ALA A C 39
ATOM 24136 O O . ALA A 1 5 ? 14.287 -1.694 0.239 1.00 0.47 164 ALA A O 39
ATOM 24143 N N . MET A 1 6 ? 16.005 -0.417 0.924 1.00 0.47 165 MET A N 39
ATOM 24144 C CA . MET A 1 6 ? 15.315 0.111 2.090 1.00 0.47 165 MET A CA 39
ATOM 24145 C C . MET A 1 6 ? 14.264 1.129 1.666 1.00 0.36 165 MET A C 39
ATOM 24146 O O . MET A 1 6 ? 13.178 1.205 2.239 1.00 0.38 165 MET A O 39
ATOM 24160 N N . ILE A 1 7 ? 14.591 1.891 0.639 1.00 0.31 166 ILE A N 39
ATOM 24161 C CA . ILE A 1 7 ? 13.664 2.846 0.066 1.00 0.28 166 ILE A CA 39
ATOM 24162 C C . ILE A 1 7 ? 12.537 2.091 -0.616 1.00 0.20 166 ILE A C 39
ATOM 24163 O O . ILE A 1 7 ? 11.373 2.484 -0.566 1.00 0.21 166 ILE A O 39
ATOM 24179 N N . GLU A 1 8 ? 12.893 0.976 -1.227 1.00 0.22 167 GLU A N 39
ATOM 24180 C CA . GLU A 1 8 ? 11.919 0.114 -1.863 1.00 0.28 167 GLU A CA 39
ATOM 24181 C C . GLU A 1 8 ? 11.268 -0.815 -0.853 1.00 0.28 167 GLU A C 39
ATOM 24182 O O . GLU A 1 8 ? 10.430 -1.638 -1.204 1.00 0.35 167 GLU A O 39
ATOM 24194 N N . ALA A 1 9 ? 11.668 -0.686 0.395 1.00 0.26 168 ALA A N 39
ATOM 24195 C CA . ALA A 1 9 ? 10.953 -1.312 1.486 1.00 0.34 168 ALA A CA 39
ATOM 24196 C C . ALA A 1 9 ? 9.899 -0.347 1.992 1.00 0.30 168 ALA A C 39
ATOM 24197 O O . ALA A 1 9 ? 9.003 -0.716 2.743 1.00 0.40 168 ALA A O 39
ATOM 24204 N N . LYS A 1 10 ? 10.034 0.898 1.556 1.00 0.22 169 LYS A N 39
ATOM 24205 C CA . LYS A 1 10 ? 9.052 1.935 1.829 1.00 0.25 169 LYS A CA 39
ATOM 24206 C C . LYS A 1 10 ? 8.091 2.024 0.667 1.00 0.24 169 LYS A C 39
ATOM 24207 O O . LYS A 1 10 ? 6.881 2.081 0.852 1.00 0.28 169 LYS A O 39
ATOM 24226 N N . ARG A 1 11 ? 8.642 2.029 -0.537 1.00 0.25 170 ARG A N 39
ATOM 24227 C CA . ARG A 1 11 ? 7.842 1.848 -1.730 1.00 0.31 170 ARG A CA 39
ATOM 24228 C C . ARG A 1 11 ? 7.164 0.506 -1.650 1.00 0.28 170 ARG A C 39
ATOM 24229 O O . ARG A 1 11 ? 5.988 0.361 -1.958 1.00 0.32 170 ARG A O 39
ATOM 24250 N N . GLY A 1 12 ? 7.935 -0.469 -1.210 1.00 0.25 171 GLY A N 39
ATOM 24251 C CA . GLY A 1 12 ? 7.419 -1.789 -0.995 1.00 0.28 171 GLY A CA 39
ATOM 24252 C C . GLY A 1 12 ? 6.341 -1.790 0.054 1.00 0.25 171 GLY A C 39
ATOM 24253 O O . GLY A 1 12 ? 5.344 -2.487 -0.072 1.00 0.29 171 GLY A O 39
ATOM 24257 N N . GLU A 1 13 ? 6.539 -0.975 1.080 1.00 0.23 172 GLU A N 39
ATOM 24258 C CA . GLU A 1 13 ? 5.567 -0.817 2.150 1.00 0.25 172 GLU A CA 39
ATOM 24259 C C . GLU A 1 13 ? 4.302 -0.157 1.617 1.00 0.26 172 GLU A C 39
ATOM 24260 O O . GLU A 1 13 ? 3.194 -0.468 2.044 1.00 0.28 172 GLU A O 39
ATOM 24272 N N . ASP A 1 14 ? 4.486 0.749 0.673 1.00 0.28 173 ASP A N 39
ATOM 24273 C CA . ASP A 1 14 ? 3.381 1.478 0.072 1.00 0.34 173 ASP A CA 39
ATOM 24274 C C . ASP A 1 14 ? 2.632 0.612 -0.921 1.00 0.33 173 ASP A C 39
ATOM 24275 O O . ASP A 1 14 ? 1.414 0.692 -1.041 1.00 0.35 173 ASP A O 39
ATOM 24284 N N . LEU A 1 15 ? 3.369 -0.212 -1.633 1.00 0.33 174 LEU A N 39
ATOM 24285 C CA . LEU A 1 15 ? 2.777 -1.193 -2.525 1.00 0.36 174 LEU A CA 39
ATOM 24286 C C . LEU A 1 15 ? 2.066 -2.248 -1.704 1.00 0.32 174 LEU A C 39
ATOM 24287 O O . LEU A 1 15 ? 0.991 -2.720 -2.055 1.00 0.34 174 LEU A O 39
ATOM 24303 N N . LEU A 1 16 ? 2.690 -2.593 -0.595 1.00 0.29 175 LEU A N 39
ATOM 24304 C CA . LEU A 1 16 ? 2.119 -3.494 0.384 1.00 0.29 175 LEU A CA 39
ATOM 24305 C C . LEU A 1 16 ? 0.867 -2.883 0.983 1.00 0.27 175 LEU A C 39
ATOM 24306 O O . LEU A 1 16 ? -0.080 -3.571 1.338 1.00 0.31 175 LEU A O 39
ATOM 24322 N N . LYS A 1 17 ? 0.892 -1.572 1.083 1.00 0.27 176 LYS A N 39
ATOM 24323 C CA . LYS A 1 17 ? -0.219 -0.800 1.579 1.00 0.29 176 LYS A CA 39
ATOM 24324 C C . LYS A 1 17 ? -1.317 -0.784 0.547 1.00 0.29 176 LYS A C 39
ATOM 24325 O O . LYS A 1 17 ? -2.496 -0.874 0.860 1.00 0.30 176 LYS A O 39
ATOM 24344 N N . ALA A 1 18 ? -0.900 -0.680 -0.691 1.00 0.32 177 ALA A N 39
ATOM 24345 C CA . ALA A 1 18 ? -1.816 -0.628 -1.804 1.00 0.36 177 ALA A CA 39
ATOM 24346 C C . ALA A 1 18 ? -2.410 -2.000 -2.069 1.00 0.32 177 ALA A C 39
ATOM 24347 O O . ALA A 1 18 ? -3.507 -2.115 -2.608 1.00 0.33 177 ALA A O 39
ATOM 24354 N N . GLU A 1 19 ? -1.679 -3.036 -1.677 1.00 0.30 178 GLU A N 39
ATOM 24355 C CA . GLU A 1 19 ? -2.175 -4.396 -1.783 1.00 0.30 178 GLU A CA 39
ATOM 24356 C C . GLU A 1 19 ? -3.067 -4.682 -0.588 1.00 0.23 178 GLU A C 39
ATOM 24357 O O . GLU A 1 19 ? -3.995 -5.481 -0.645 1.00 0.23 178 GLU A O 39
ATOM 24369 N N . GLU A 1 20 ? -2.753 -4.013 0.496 1.00 0.22 179 GLU A N 39
ATOM 24370 C CA . GLU A 1 20 ? -3.560 -4.025 1.682 1.00 0.25 179 GLU A CA 39
ATOM 24371 C C . GLU A 1 20 ? -4.875 -3.329 1.406 1.00 0.24 179 GLU A C 39
ATOM 24372 O O . GLU A 1 20 ? -5.937 -3.790 1.802 1.00 0.28 179 GLU A O 39
ATOM 24384 N N . LEU A 1 21 ? -4.785 -2.219 0.704 1.00 0.26 180 LEU A N 39
ATOM 24385 C CA . LEU A 1 21 ? -5.948 -1.486 0.276 1.00 0.31 180 LEU A CA 39
ATOM 24386 C C . LEU A 1 21 ? -6.456 -2.059 -1.024 1.00 0.35 180 LEU A C 39
ATOM 24387 O O . LEU A 1 21 ? -7.289 -1.480 -1.698 1.00 0.70 180 LEU A O 39
ATOM 24403 N N . ALA A 1 22 ? -5.878 -3.172 -1.401 1.00 0.21 181 ALA A N 39
ATOM 24404 C CA . ALA A 1 22 ? -6.488 -4.055 -2.358 1.00 0.24 181 ALA A CA 39
ATOM 24405 C C . ALA A 1 22 ? -7.282 -5.086 -1.580 1.00 0.21 181 ALA A C 39
ATOM 24406 O O . ALA A 1 22 ? -8.395 -5.454 -1.944 1.00 0.31 181 ALA A O 39
ATOM 24413 N N . ALA A 1 23 ? -6.694 -5.506 -0.460 1.00 0.21 182 ALA A N 39
ATOM 24414 C CA . ALA A 1 23 ? -7.282 -6.514 0.405 1.00 0.34 182 ALA A CA 39
ATOM 24415 C C . ALA A 1 23 ? -8.504 -5.981 1.150 1.00 0.39 182 ALA A C 39
ATOM 24416 O O . ALA A 1 23 ? -9.517 -6.669 1.269 1.00 0.57 182 ALA A O 39
ATOM 24423 N N . LYS A 1 24 ? -8.409 -4.760 1.657 1.00 0.36 183 LYS A N 39
ATOM 24424 C CA . LYS A 1 24 ? -9.534 -4.138 2.341 1.00 0.48 183 LYS A CA 39
ATOM 24425 C C . LYS A 1 24 ? -10.603 -3.799 1.336 1.00 0.50 183 LYS A C 39
ATOM 24426 O O . LYS A 1 24 ? -11.796 -3.979 1.565 1.00 0.61 183 LYS A O 39
ATOM 24445 N N . TYR A 1 25 ? -10.137 -3.291 0.225 1.00 0.44 184 TYR A N 39
ATOM 24446 C CA . TYR A 1 25 ? -10.986 -2.794 -0.827 1.00 0.51 184 TYR A CA 39
ATOM 24447 C C . TYR A 1 25 ? -11.812 -3.872 -1.485 1.00 0.56 184 TYR A C 39
ATOM 24448 O O . TYR A 1 25 ? -13.004 -3.679 -1.702 1.00 0.73 184 TYR A O 39
ATOM 24466 N N . ARG A 1 26 ? -11.192 -5.003 -1.795 1.00 0.52 185 ARG A N 39
ATOM 24467 C CA . ARG A 1 26 ? -11.912 -6.125 -2.378 1.00 0.65 185 ARG A CA 39
ATOM 24468 C C . ARG A 1 26 ? -13.084 -6.531 -1.490 1.00 0.78 185 ARG A C 39
ATOM 24469 O O . ARG A 1 26 ? -14.013 -7.208 -1.928 1.00 0.93 185 ARG A O 39
ATOM 24490 N N . ALA A 1 27 ? -13.027 -6.097 -0.242 1.00 0.81 186 ALA A N 39
ATOM 24491 C CA . ALA A 1 27 ? -14.097 -6.324 0.702 1.00 1.05 186 ALA A CA 39
ATOM 24492 C C . ALA A 1 27 ? -14.967 -5.071 0.836 1.00 1.15 186 ALA A C 39
ATOM 24493 O O . ALA A 1 27 ? -16.028 -4.971 0.219 1.00 1.55 186 ALA A O 39
ATOM 24500 N N . THR A 1 28 ? -14.503 -4.110 1.625 1.00 1.29 187 THR A N 39
ATOM 24501 C CA . THR A 1 28 ? -15.283 -2.923 1.943 1.00 1.49 187 THR A CA 39
ATOM 24502 C C . THR A 1 28 ? -14.823 -1.684 1.183 1.00 1.47 187 THR A C 39
ATOM 24503 O O . THR A 1 28 ? -15.637 -0.920 0.660 1.00 1.63 187 THR A O 39
ATOM 24514 N N . GLY A 1 29 ? -13.513 -1.505 1.124 1.00 1.91 188 GLY A N 39
ATOM 24515 C CA . GLY A 1 29 ? -12.926 -0.265 0.636 1.00 2.73 188 GLY A CA 39
ATOM 24516 C C . GLY A 1 29 ? -13.306 0.095 -0.789 1.00 2.90 188 GLY A C 39
ATOM 24517 O O . GLY A 1 29 ? -13.138 1.241 -1.206 1.00 3.61 188 GLY A O 39
ATOM 24521 N N . THR A 1 30 ? -13.818 -0.866 -1.539 1.00 2.54 189 THR A N 39
ATOM 24522 C CA . THR A 1 30 ? -14.196 -0.617 -2.924 1.00 2.84 189 THR A CA 39
ATOM 24523 C C . THR A 1 30 ? -15.507 0.165 -3.011 1.00 2.85 189 THR A C 39
ATOM 24524 O O . THR A 1 30 ? -15.951 0.531 -4.101 1.00 3.29 189 THR A O 39
ATOM 24535 N N . ALA A 1 31 ? -16.124 0.420 -1.864 1.00 2.63 190 ALA A N 39
ATOM 24536 C CA . ALA A 1 31 ? -17.326 1.242 -1.823 1.00 2.90 190 ALA A CA 39
ATOM 24537 C C . ALA A 1 31 ? -16.969 2.736 -1.825 1.00 3.13 190 ALA A C 39
ATOM 24538 O O . ALA A 1 31 ? -17.425 3.467 -2.704 1.00 3.49 190 ALA A O 39
ATOM 24545 N N . PRO A 1 32 ? -16.148 3.232 -0.866 1.00 3.16 191 PRO A N 39
ATOM 24546 C CA . PRO A 1 32 ? -15.665 4.613 -0.920 1.00 3.50 191 PRO A CA 39
ATOM 24547 C C . PRO A 1 32 ? -14.752 4.852 -2.123 1.00 3.41 191 PRO A C 39
ATOM 24548 O O . PRO A 1 32 ? -14.949 5.810 -2.874 1.00 3.85 191 PRO A O 39
ATOM 24559 N N . LYS A 1 33 ? -13.770 3.960 -2.298 1.00 3.02 192 LYS A N 39
ATOM 24560 C CA . LYS A 1 33 ? -12.791 4.040 -3.376 1.00 3.17 192 LYS A CA 39
ATOM 24561 C C . LYS A 1 33 ? -12.243 5.447 -3.528 1.00 3.35 192 LYS A C 39
ATOM 24562 O O . LYS A 1 33 ? -12.565 6.164 -4.476 1.00 3.80 192 LYS A O 39
ATOM 24581 N N . LYS A 1 34 ? -11.407 5.818 -2.586 1.00 3.14 193 LYS A N 39
ATOM 24582 C CA . LYS A 1 34 ? -10.853 7.156 -2.527 1.00 3.35 193 LYS A CA 39
ATOM 24583 C C . LYS A 1 34 ? -9.680 7.172 -1.566 1.00 2.92 193 LYS A C 39
ATOM 24584 O O . LYS A 1 34 ? -9.307 6.136 -1.025 1.00 2.94 193 LYS A O 39
ATOM 24603 N N . ILE A 1 35 ? -9.095 8.335 -1.361 1.00 2.91 194 ILE A N 39
ATOM 24604 C CA . ILE A 1 35 ? -8.118 8.493 -0.312 1.00 2.74 194 ILE A CA 39
ATOM 24605 C C . ILE A 1 35 ? -8.814 8.468 1.042 1.00 2.88 194 ILE A C 39
ATOM 24606 O O . ILE A 1 35 ? -9.454 9.437 1.454 1.00 3.52 194 ILE A O 39
ATOM 24622 N N . LEU A 1 36 ? -8.724 7.324 1.690 1.00 2.77 195 LEU A N 39
ATOM 24623 C CA . LEU A 1 36 ? -9.319 7.110 3.000 1.00 3.24 195 LEU A CA 39
ATOM 24624 C C . LEU A 1 36 ? -8.444 7.688 4.101 1.00 3.60 195 LEU A C 39
ATOM 24625 O O . LEU A 1 36 ? -7.362 8.215 3.838 1.00 3.95 195 LEU A O 39
ATOM 24641 N N . GLY A 1 37 ? -8.913 7.586 5.332 1.00 4.04 196 GLY A N 39
ATOM 24642 C CA . GLY A 1 37 ? -8.085 7.937 6.471 1.00 4.82 196 GLY A CA 39
ATOM 24643 C C . GLY A 1 37 ? -6.917 6.980 6.609 1.00 4.86 196 GLY A C 39
ATOM 24644 O O . GLY A 1 37 ? -5.828 7.351 7.049 1.00 5.59 196 GLY A O 39
ATOM 24648 N N . ILE A 1 38 ? -7.152 5.743 6.202 1.00 4.38 197 ILE A N 39
ATOM 24649 C CA . ILE A 1 38 ? -6.122 4.706 6.198 1.00 4.67 197 ILE A CA 39
ATOM 24650 C C . ILE A 1 38 ? -5.383 4.685 4.863 1.00 4.06 197 ILE A C 39
ATOM 24651 O O . ILE A 1 38 ? -4.881 3.649 4.427 1.00 4.27 197 ILE A O 39
ATOM 24667 N N . PHE A 1 39 ? -5.298 5.839 4.228 1.00 3.68 198 PHE A N 39
ATOM 24668 C CA . PHE A 1 39 ? -4.706 5.937 2.905 1.00 3.35 198 PHE A CA 39
ATOM 24669 C C . PHE A 1 39 ? -3.652 7.036 2.886 1.00 4.02 198 PHE A C 39
ATOM 24670 O O . PHE A 1 39 ? -2.488 6.740 3.212 1.00 4.41 198 PHE A O 39
ATOM 24688 N N . GLU A 1 1 ? 22.956 1.935 -2.668 1.00 1.40 160 GLU A N 40
ATOM 24689 C CA . GLU A 1 1 ? 21.963 0.930 -3.128 1.00 1.26 160 GLU A CA 40
ATOM 24690 C C . GLU A 1 1 ? 21.242 0.316 -1.930 1.00 1.27 160 GLU A C 40
ATOM 24691 O O . GLU A 1 1 ? 20.061 -0.007 -2.016 1.00 1.79 160 GLU A O 40
ATOM 24705 N N . GLU A 1 2 ? 21.940 0.168 -0.806 1.00 1.06 161 GLU A N 40
ATOM 24706 C CA . GLU A 1 2 ? 21.306 -0.320 0.414 1.00 1.03 161 GLU A CA 40
ATOM 24707 C C . GLU A 1 2 ? 20.145 0.578 0.797 1.00 0.88 161 GLU A C 40
ATOM 24708 O O . GLU A 1 2 ? 19.063 0.099 1.135 1.00 0.79 161 GLU A O 40
ATOM 24720 N N . LYS A 1 3 ? 20.371 1.882 0.731 1.00 0.90 162 LYS A N 40
ATOM 24721 C CA . LYS A 1 3 ? 19.311 2.838 0.982 1.00 0.81 162 LYS A CA 40
ATOM 24722 C C . LYS A 1 3 ? 18.228 2.708 -0.077 1.00 0.66 162 LYS A C 40
ATOM 24723 O O . LYS A 1 3 ? 17.053 2.719 0.244 1.00 0.55 162 LYS A O 40
ATOM 24742 N N . ARG A 1 4 ? 18.639 2.579 -1.334 1.00 0.71 163 ARG A N 40
ATOM 24743 C CA . ARG A 1 4 ? 17.716 2.372 -2.441 1.00 0.67 163 ARG A CA 40
ATOM 24744 C C . ARG A 1 4 ? 16.745 1.243 -2.128 1.00 0.55 163 ARG A C 40
ATOM 24745 O O . ARG A 1 4 ? 15.526 1.412 -2.180 1.00 0.48 163 ARG A O 40
ATOM 24766 N N . ALA A 1 5 ? 17.312 0.096 -1.808 1.00 0.60 164 ALA A N 40
ATOM 24767 C CA . ALA A 1 5 ? 16.543 -1.081 -1.448 1.00 0.58 164 ALA A CA 40
ATOM 24768 C C . ALA A 1 5 ? 15.700 -0.829 -0.205 1.00 0.47 164 ALA A C 40
ATOM 24769 O O . ALA A 1 5 ? 14.578 -1.318 -0.098 1.00 0.47 164 ALA A O 40
ATOM 24776 N N . MET A 1 6 ? 16.241 -0.055 0.725 1.00 0.47 165 MET A N 40
ATOM 24777 C CA . MET A 1 6 ? 15.518 0.318 1.930 1.00 0.47 165 MET A CA 40
ATOM 24778 C C . MET A 1 6 ? 14.342 1.221 1.582 1.00 0.36 165 MET A C 40
ATOM 24779 O O . MET A 1 6 ? 13.262 1.114 2.162 1.00 0.38 165 MET A O 40
ATOM 24793 N N . ILE A 1 7 ? 14.555 2.086 0.610 1.00 0.31 166 ILE A N 40
ATOM 24794 C CA . ILE A 1 7 ? 13.521 2.980 0.135 1.00 0.28 166 ILE A CA 40
ATOM 24795 C C . ILE A 1 7 ? 12.451 2.182 -0.583 1.00 0.20 166 ILE A C 40
ATOM 24796 O O . ILE A 1 7 ? 11.258 2.428 -0.427 1.00 0.21 166 ILE A O 40
ATOM 24812 N N . GLU A 1 8 ? 12.886 1.200 -1.349 1.00 0.22 167 GLU A N 40
ATOM 24813 C CA . GLU A 1 8 ? 11.971 0.380 -2.115 1.00 0.28 167 GLU A CA 40
ATOM 24814 C C . GLU A 1 8 ? 11.359 -0.706 -1.246 1.00 0.28 167 GLU A C 40
ATOM 24815 O O . GLU A 1 8 ? 10.428 -1.390 -1.653 1.00 0.35 167 GLU A O 40
ATOM 24827 N N . ALA A 1 9 ? 11.872 -0.843 -0.040 1.00 0.26 168 ALA A N 40
ATOM 24828 C CA . ALA A 1 9 ? 11.232 -1.671 0.961 1.00 0.34 168 ALA A CA 40
ATOM 24829 C C . ALA A 1 9 ? 10.122 -0.878 1.615 1.00 0.30 168 ALA A C 40
ATOM 24830 O O . ALA A 1 9 ? 9.205 -1.429 2.216 1.00 0.40 168 ALA A O 40
ATOM 24837 N N . LYS A 1 10 ? 10.218 0.432 1.473 1.00 0.22 169 LYS A N 40
ATOM 24838 C CA . LYS A 1 10 ? 9.208 1.338 1.981 1.00 0.25 169 LYS A CA 40
ATOM 24839 C C . LYS A 1 10 ? 8.187 1.615 0.902 1.00 0.24 169 LYS A C 40
ATOM 24840 O O . LYS A 1 10 ? 6.998 1.729 1.179 1.00 0.28 169 LYS A O 40
ATOM 24859 N N . ARG A 1 11 ? 8.659 1.723 -0.330 1.00 0.25 170 ARG A N 40
ATOM 24860 C CA . ARG A 1 11 ? 7.777 1.682 -1.474 1.00 0.31 170 ARG A CA 40
ATOM 24861 C C . ARG A 1 11 ? 7.093 0.340 -1.496 1.00 0.28 170 ARG A C 40
ATOM 24862 O O . ARG A 1 11 ? 5.904 0.235 -1.755 1.00 0.32 170 ARG A O 40
ATOM 24883 N N . GLY A 1 12 ? 7.877 -0.683 -1.205 1.00 0.25 171 GLY A N 40
ATOM 24884 C CA . GLY A 1 12 ? 7.352 -2.016 -1.078 1.00 0.28 171 GLY A CA 40
ATOM 24885 C C . GLY A 1 12 ? 6.314 -2.090 0.010 1.00 0.25 171 GLY A C 40
ATOM 24886 O O . GLY A 1 12 ? 5.280 -2.729 -0.147 1.00 0.29 171 GLY A O 40
ATOM 24890 N N . GLU A 1 13 ? 6.593 -1.404 1.109 1.00 0.23 172 GLU A N 40
ATOM 24891 C CA . GLU A 1 13 ? 5.666 -1.303 2.222 1.00 0.25 172 GLU A CA 40
ATOM 24892 C C . GLU A 1 13 ? 4.404 -0.558 1.794 1.00 0.26 172 GLU A C 40
ATOM 24893 O O . GLU A 1 13 ? 3.297 -0.897 2.203 1.00 0.28 172 GLU A O 40
ATOM 24905 N N . ASP A 1 14 ? 4.586 0.460 0.964 1.00 0.28 173 ASP A N 40
ATOM 24906 C CA . ASP A 1 14 ? 3.476 1.275 0.484 1.00 0.34 173 ASP A CA 40
ATOM 24907 C C . ASP A 1 14 ? 2.663 0.542 -0.562 1.00 0.33 173 ASP A C 40
ATOM 24908 O O . ASP A 1 14 ? 1.449 0.698 -0.644 1.00 0.35 173 ASP A O 40
ATOM 24917 N N . LEU A 1 15 ? 3.339 -0.241 -1.372 1.00 0.33 174 LEU A N 40
ATOM 24918 C CA . LEU A 1 15 ? 2.677 -1.097 -2.339 1.00 0.36 174 LEU A CA 40
ATOM 24919 C C . LEU A 1 15 ? 1.947 -2.200 -1.601 1.00 0.32 174 LEU A C 40
ATOM 24920 O O . LEU A 1 15 ? 0.850 -2.602 -1.973 1.00 0.34 174 LEU A O 40
ATOM 24936 N N . LEU A 1 16 ? 2.575 -2.661 -0.535 1.00 0.29 175 LEU A N 40
ATOM 24937 C CA . LEU A 1 16 ? 1.984 -3.621 0.375 1.00 0.29 175 LEU A CA 40
ATOM 24938 C C . LEU A 1 16 ? 0.770 -3.015 1.060 1.00 0.27 175 LEU A C 40
ATOM 24939 O O . LEU A 1 16 ? -0.211 -3.688 1.345 1.00 0.31 175 LEU A O 40
ATOM 24955 N N . LYS A 1 17 ? 0.863 -1.728 1.314 1.00 0.27 176 LYS A N 40
ATOM 24956 C CA . LYS A 1 17 ? -0.211 -0.967 1.898 1.00 0.29 176 LYS A CA 40
ATOM 24957 C C . LYS A 1 17 ? -1.324 -0.821 0.890 1.00 0.29 176 LYS A C 40
ATOM 24958 O O . LYS A 1 17 ? -2.499 -0.920 1.208 1.00 0.30 176 LYS A O 40
ATOM 24977 N N . ALA A 1 18 ? -0.926 -0.596 -0.337 1.00 0.32 177 ALA A N 40
ATOM 24978 C CA . ALA A 1 18 ? -1.864 -0.411 -1.419 1.00 0.36 177 ALA A CA 40
ATOM 24979 C C . ALA A 1 18 ? -2.487 -1.737 -1.809 1.00 0.32 177 ALA A C 40
ATOM 24980 O O . ALA A 1 18 ? -3.569 -1.778 -2.390 1.00 0.33 177 ALA A O 40
ATOM 24987 N N . GLU A 1 19 ? -1.798 -2.820 -1.480 1.00 0.30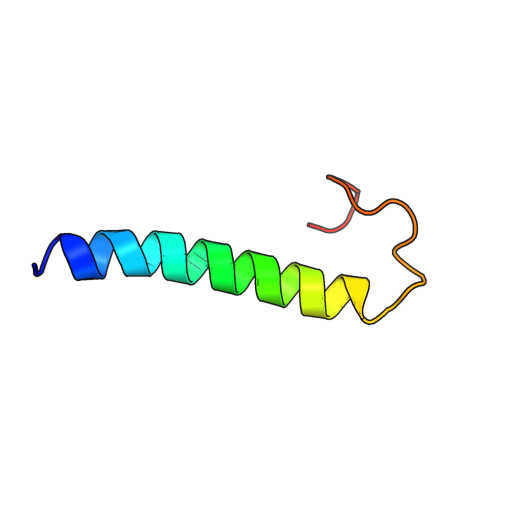 178 GLU A N 40
ATOM 24988 C CA . GLU A 1 19 ? -2.334 -4.147 -1.690 1.00 0.30 178 GLU A CA 40
ATOM 24989 C C . GLU A 1 19 ? -3.196 -4.516 -0.498 1.00 0.23 178 GLU A C 40
ATOM 24990 O O . GLU A 1 19 ? -4.077 -5.368 -0.573 1.00 0.23 178 GLU A O 40
ATOM 25002 N N . GLU A 1 20 ? -2.910 -3.864 0.605 1.00 0.22 179 GLU A N 40
ATOM 25003 C CA . GLU A 1 20 ? -3.708 -3.958 1.795 1.00 0.25 179 GLU A CA 40
ATOM 25004 C C . GLU A 1 20 ? -5.005 -3.191 1.607 1.00 0.24 179 GLU A C 40
ATOM 25005 O O . GLU A 1 20 ? -6.074 -3.642 2.013 1.00 0.28 179 GLU A O 40
ATOM 25017 N N . LEU A 1 21 ? -4.914 -2.041 0.956 1.00 0.26 180 LEU A N 40
ATOM 25018 C CA . LEU A 1 21 ? -6.103 -1.328 0.535 1.00 0.31 180 LEU A CA 40
ATOM 25019 C C . LEU A 1 21 ? -6.551 -1.851 -0.805 1.00 0.35 180 LEU A C 40
ATOM 25020 O O . LEU A 1 21 ? -7.361 -1.245 -1.485 1.00 0.70 180 LEU A O 40
ATOM 25036 N N . ALA A 1 22 ? -5.953 -2.947 -1.207 1.00 0.21 181 ALA A N 40
ATOM 25037 C CA . ALA A 1 22 ? -6.529 -3.781 -2.228 1.00 0.24 181 ALA A CA 40
ATOM 25038 C C . ALA A 1 22 ? -7.354 -4.840 -1.528 1.00 0.21 181 ALA A C 40
ATOM 25039 O O . ALA A 1 22 ? -8.471 -5.149 -1.928 1.00 0.31 181 ALA A O 40
ATOM 25046 N N . ALA A 1 23 ? -6.790 -5.347 -0.431 1.00 0.21 182 ALA A N 40
ATOM 25047 C CA . ALA A 1 23 ? -7.425 -6.378 0.376 1.00 0.34 182 ALA A CA 40
ATOM 25048 C C . ALA A 1 23 ? -8.705 -5.865 1.022 1.00 0.39 182 ALA A C 40
ATOM 25049 O O . ALA A 1 23 ? -9.759 -6.492 0.919 1.00 0.57 182 ALA A O 40
ATOM 25056 N N . LYS A 1 24 ? -8.604 -4.720 1.680 1.00 0.36 183 LYS A N 40
ATOM 25057 C CA . LYS A 1 24 ? -9.751 -4.086 2.295 1.00 0.48 183 LYS A CA 40
ATOM 25058 C C . LYS A 1 24 ? -10.774 -3.731 1.242 1.00 0.50 183 LYS A C 40
ATOM 25059 O O . LYS A 1 24 ? -11.975 -3.927 1.414 1.00 0.61 183 LYS A O 40
ATOM 25078 N N . TYR A 1 25 ? -10.273 -3.207 0.152 1.00 0.44 184 TYR A N 40
ATOM 25079 C CA . TYR A 1 25 ? -11.096 -2.816 -0.965 1.00 0.51 184 TYR A CA 40
ATOM 25080 C C . TYR A 1 25 ? -11.836 -3.988 -1.579 1.00 0.56 184 TYR A C 40
ATOM 25081 O O . TYR A 1 25 ? -12.942 -3.821 -2.074 1.00 0.73 184 TYR A O 40
ATOM 25099 N N . ARG A 1 26 ? -11.220 -5.159 -1.581 1.00 0.52 185 ARG A N 40
ATOM 25100 C CA . ARG A 1 26 ? -11.906 -6.371 -1.997 1.00 0.65 185 ARG A CA 40
ATOM 25101 C C . ARG A 1 26 ? -13.220 -6.511 -1.251 1.00 0.78 185 ARG A C 40
ATOM 25102 O O . ARG A 1 26 ? -14.245 -6.868 -1.824 1.00 0.93 185 ARG A O 40
ATOM 25123 N N . ALA A 1 27 ? -13.172 -6.195 0.029 1.00 0.81 186 ALA A N 40
ATOM 25124 C CA . ALA A 1 27 ? -14.351 -6.247 0.876 1.00 1.05 186 ALA A CA 40
ATOM 25125 C C . ALA A 1 27 ? -15.282 -5.070 0.582 1.00 1.15 186 ALA A C 40
ATOM 25126 O O . ALA A 1 27 ? -16.505 -5.213 0.594 1.00 1.55 186 ALA A O 40
ATOM 25133 N N . THR A 1 28 ? -14.691 -3.912 0.302 1.00 1.29 187 THR A N 40
ATOM 25134 C CA . THR A 1 28 ? -15.450 -2.708 -0.016 1.00 1.49 187 THR A CA 40
ATOM 25135 C C . THR A 1 28 ? -16.178 -2.837 -1.353 1.00 1.47 187 THR A C 40
ATOM 25136 O O . THR A 1 28 ? -17.266 -2.295 -1.548 1.00 1.63 187 THR A O 40
ATOM 25147 N N . GLY A 1 29 ? -15.569 -3.580 -2.256 1.00 1.91 188 GLY A N 40
ATOM 25148 C CA . GLY A 1 29 ? -16.110 -3.750 -3.586 1.00 2.73 188 GLY A CA 40
ATOM 25149 C C . GLY A 1 29 ? -15.280 -3.034 -4.631 1.00 2.90 188 GLY A C 40
ATOM 25150 O O . GLY A 1 29 ? -15.832 -2.478 -5.576 1.00 3.61 188 GLY A O 40
ATOM 25154 N N . THR A 1 30 ? -13.951 -3.118 -4.458 1.00 2.54 189 THR A N 40
ATOM 25155 C CA . THR A 1 30 ? -12.934 -2.393 -5.249 1.00 2.84 189 THR A CA 40
ATOM 25156 C C . THR A 1 30 ? -13.509 -1.401 -6.259 1.00 2.85 189 THR A C 40
ATOM 25157 O O . THR A 1 30 ? -13.446 -1.613 -7.473 1.00 3.29 189 THR A O 40
ATOM 25168 N N . ALA A 1 31 ? -14.057 -0.313 -5.744 1.00 2.63 190 ALA A N 40
ATOM 25169 C CA . ALA A 1 31 ? -14.657 0.713 -6.586 1.00 2.90 190 ALA A CA 40
ATOM 25170 C C . ALA A 1 31 ? -13.849 2.021 -6.618 1.00 3.13 190 ALA A C 40
ATOM 25171 O O . ALA A 1 31 ? -13.665 2.586 -7.693 1.00 3.49 190 ALA A O 40
ATOM 25178 N N . PRO A 1 32 ? -13.348 2.541 -5.472 1.00 3.16 191 PRO A N 40
ATOM 25179 C CA . PRO A 1 32 ? -12.614 3.815 -5.467 1.00 3.50 191 PRO A CA 40
ATOM 25180 C C . PRO A 1 32 ? -11.241 3.738 -6.144 1.00 3.41 191 PRO A C 40
ATOM 25181 O O . PRO A 1 32 ? -10.953 4.523 -7.044 1.00 3.85 191 PRO A O 40
ATOM 25192 N N . LYS A 1 33 ? -10.417 2.775 -5.722 1.00 3.02 192 LYS A N 40
ATOM 25193 C CA . LYS A 1 33 ? -9.035 2.641 -6.205 1.00 3.17 192 LYS A CA 40
ATOM 25194 C C . LYS A 1 33 ? -8.320 3.981 -6.183 1.00 3.35 192 LYS A C 40
ATOM 25195 O O . LYS A 1 33 ? -7.828 4.465 -7.207 1.00 3.80 192 LYS A O 40
ATOM 25214 N N . LYS A 1 34 ? -8.270 4.567 -5.008 1.00 3.14 193 LYS A N 40
ATOM 25215 C CA . LYS A 1 34 ? -7.695 5.888 -4.824 1.00 3.35 193 LYS A CA 40
ATOM 25216 C C . LYS A 1 34 ? -7.462 6.135 -3.345 1.00 2.92 193 LYS A C 40
ATOM 25217 O O . LYS A 1 34 ? -7.868 5.324 -2.513 1.00 2.94 193 LYS A O 40
ATOM 25236 N N . ILE A 1 35 ? -6.819 7.244 -3.023 1.00 2.91 194 ILE A N 40
ATOM 25237 C CA . ILE A 1 35 ? -6.613 7.623 -1.639 1.00 2.74 194 ILE A CA 40
ATOM 25238 C C . ILE A 1 35 ? -7.939 7.975 -0.986 1.00 2.88 194 ILE A C 40
ATOM 25239 O O . ILE A 1 35 ? -8.586 8.961 -1.344 1.00 3.52 194 ILE A O 40
ATOM 25255 N N . LEU A 1 36 ? -8.333 7.151 -0.041 1.00 2.77 195 LEU A N 40
ATOM 25256 C CA . LEU A 1 36 ? -9.602 7.299 0.635 1.00 3.24 195 LEU A CA 40
ATOM 25257 C C . LEU A 1 36 ? -9.420 7.915 2.012 1.00 3.60 195 LEU A C 40
ATOM 25258 O O . LEU A 1 36 ? -8.292 8.165 2.447 1.00 3.95 195 LEU A O 40
ATOM 25274 N N . GLY A 1 37 ? -10.530 8.158 2.691 1.00 4.04 196 GLY A N 40
ATOM 25275 C CA . GLY A 1 37 ? -10.475 8.611 4.065 1.00 4.82 196 GLY A CA 40
ATOM 25276 C C . GLY A 1 37 ? -9.793 7.589 4.949 1.00 4.86 196 GLY A C 40
ATOM 25277 O O . GLY A 1 37 ? -8.978 7.930 5.806 1.00 5.59 196 GLY A O 40
ATOM 25281 N N . ILE A 1 38 ? -10.112 6.325 4.716 1.00 4.38 197 ILE A N 40
ATOM 25282 C CA . ILE A 1 38 ? -9.471 5.233 5.426 1.00 4.67 197 ILE A CA 40
ATOM 25283 C C . ILE A 1 38 ? -8.461 4.551 4.503 1.00 4.06 197 ILE A C 40
ATOM 25284 O O . ILE A 1 38 ? -8.710 3.491 3.923 1.00 4.27 197 ILE A O 40
ATOM 25300 N N . PHE A 1 39 ? -7.321 5.194 4.359 1.00 3.68 198 PHE A N 40
ATOM 25301 C CA . PHE A 1 39 ? -6.284 4.733 3.454 1.00 3.35 198 PHE A CA 40
ATOM 25302 C C . PHE A 1 39 ? -4.925 5.090 4.042 1.00 4.02 198 PHE A C 40
ATOM 25303 O O . PHE A 1 39 ? -4.348 4.245 4.753 1.00 4.41 198 PHE A O 40
#

InterPro domains:
  IPR005516 Remorin, C-terminal [PF03763] (88-193)
  IPR005518 Remorin, N-terminal [PF03766] (29-84)

Organism: Solanum tuberosum (NCBI:txid4113)

Secondary structure (DSSP, 8-state):
-HHHHHHTTTHHHHHHHHHHHHHHHTSTT-TT-SS-S--

Sequence (39 aa):
EEKRAMIEAKRGEDLLKAEELAAKYRATGTAPKKILGIFEEKRAMIEAKRGEDLLKAEELAAKYRATGTAPKKILGIFEEKRAMIEAKRGEDLLKAEELAAKYRATGTAPKKILGIFEEKRAMIEAKRGEDLLKAEELAAKYRATGTAPKKILGIFEEKRAMIEAKRGEDLLKAEELAAKYRATGTAPKKILGIFEEKRAMIEAKRGEDLLKAEELAAKYRATGTAPKKILGIFEEKRAMIEAKRGEDLLKAEELAAKYRATGTAPKKILGIFEEKRAMIEAKRGEDLLKAEELAAKYRATGTAPKKILGIFEEKRAMIEAKRGEDLLKAEELAAKYRATGTAPKKILGIFEEKRAMIEAKRGEDLLKAEELAAKYRATGTAPKKILGIFEEKRAMIEAKRGEDLLKAEELAAKYRATGTAPKKILGIFEEKRAMIEAKRGEDLLKAEELAAKYRATGTAPKKILGIFEEKRAMIEAKRGEDLLKAEELAAKYRATGTAPKKILGIFEEKRAMIEAKRGEDLLKAEELAAKYRATGTAPKKILGIFEEKRAMIEAKRGEDLLKAEELAAKYRATGTAPKKILGIFEEKRAMIEAKRGEDLLKAEELAAKYRATGTAPKKILGIFEEKRAMIEAKRGEDLLKAEELAAKYRATGTAPKKILGIFEEKRAMIEAKRGEDLLKAEELAAKYRATGTAPKKILGIFEEKRAMIEAKRGEDLLKAEELAAKYRATGTAPKKILGIFEEKRAMIEAKRGEDLLKAEELAAKYRATGTAPKKILGIFEEKRAMIEAKRGEDLLKAEELAAKYRATGTAPKKILGIFEEKRAMIEAKRGEDLLKAEELAAKYRATGTAPKKILGIFEEKRAMIEAKRGEDLLKAEELAAKYRATGTAPKKILGIFEEKRAMIEAKRGEDLLKAEELAAKYRATGTAPKKILGIFEEKRAMIEAKRGEDLLKAEELAAKYRATGTAPKKILGIFEEKRAMIEAKRGEDLLKAEELAAKYRATGTAPKKILGIFEEKRAMIEAKRGEDLLKAEELAAKYRATGTAPKKILGIFEEKRAMIEAKRGEDLLKAEELAAKYRATGTAPKKILGIFEEKRAMIEAKRGEDLLKAEELAAKYRATGTAPKKILGIFEEKRAMIEAKRGEDLLKAEELAAKYRATGTAPKKILGIFEEKRAMIEAKRGEDLLKAEELAAKYRATGTAPKKILGIFEEKRAMIEAKRGEDLLKAEELAAKYRATGTAPKKILGIFEEKRAMIEAKRGEDLLKAEELAAKYRATGTAPKKILGIFEEKRAMIEAKRGEDLLKAEELAAKYRATGTAPKKILGIFEEKRAMIEAKRGEDLLKAEELAAKYRATGTAPKKILGIFEEKRAMIEAKRGEDLLKAEELAAKYRATGTAPKKILGIFEEKRAMIEAKRGEDLLKAEELAAKYRATGTAPKKILGIFEEKRAMIEAKRGEDLLKAEELAAKYRATGTAPKKILGIFEEKRAMIEAKRGEDLLKAEELAAKYRATGTAPKKILGIFEEKRAMIEAKRGEDLLKAEELAAKYRATGTAPKKILGIF